Protein 2C0S (pdb70)

CATH classification: 4.10.280.10

Nearest PDB structures (foldseek):
  2c0s-assembly1_A  TM=7.688E-01  e=1.948E-07  Bacillus anthracis str. Ames
  5nfd-assembly2_B  TM=9.100E-01  e=1.521E+00  Homo sapiens
  6dlm-assembly1_B  TM=8.364E-01  e=5.046E+00  synthetic construct
  6gfo-assembly1_F  TM=7.075E-01  e=2.323E+00  Thermosynechococcus vestitus BP-1
  2c0s-assembly1_A  TM=7.802E-01  e=3.061E-07  Bacillus anthracis str. Ames

Structure (mmCIF, N/CA/C/O backbone):
data_2C0S
#
_entry.id   2C0S
#
_cell.length_a   1.000
_cell.length_b   1.000
_cell.length_c   1.000
_cell.angle_alpha   90.00
_cell.angle_beta   90.00
_cell.angle_gamma   90.00
#
_symmetry.space_group_name_H-M   'P 1'
#
loop_
_atom_site.group_PDB
_atom_site.id
_atom_site.type_symbol
_atom_site.label_atom_id
_atom_site.label_alt_id
_atom_site.label_comp_id
_atom_site.label_asym_id
_atom_site.label_entity_id
_atom_site.label_seq_id
_atom_site.pdbx_PDB_ins_code
_atom_site.Cartn_x
_atom_site.Cartn_y
_atom_site.Cartn_z
_atom_site.occupancy
_atom_site.B_iso_or_equiv
_atom_site.auth_seq_id
_atom_site.auth_comp_id
_atom_site.auth_asym_id
_atom_site.auth_atom_id
_atom_site.pdbx_PDB_model_num
ATOM 1 N N . MET A 1 1 ? 9.917 -5.433 3.492 1.00 0.00 1 MET A N 1
ATOM 2 C CA . MET A 1 1 ? 11.334 -5.529 3.105 1.00 0.00 1 MET A CA 1
ATOM 3 C C . MET A 1 1 ? 11.496 -5.854 1.630 1.00 0.00 1 MET A C 1
ATOM 4 O O . MET A 1 1 ? 12.591 -5.751 1.088 1.00 0.00 1 MET A O 1
ATOM 20 N N . ASN A 1 2 ? 10.425 -6.254 0.979 1.00 0.00 2 ASN A N 1
ATOM 21 C CA . ASN A 1 2 ? 10.492 -6.582 -0.419 1.00 0.00 2 ASN A CA 1
ATOM 22 C C . ASN A 1 2 ? 9.427 -5.816 -1.184 1.00 0.00 2 ASN A C 1
ATOM 23 O O . ASN A 1 2 ? 8.252 -5.811 -0.791 1.00 0.00 2 ASN A O 1
ATOM 34 N N . VAL A 1 3 ? 9.826 -5.193 -2.278 1.00 0.00 3 VAL A N 1
ATOM 35 C CA . VAL A 1 3 ? 8.934 -4.341 -3.052 1.00 0.00 3 VAL A CA 1
ATOM 36 C C . VAL A 1 3 ? 7.826 -5.102 -3.797 1.00 0.00 3 VAL A C 1
ATOM 37 O O . VAL A 1 3 ? 6.720 -4.581 -3.942 1.00 0.00 3 VAL A O 1
ATOM 50 N N . THR A 1 4 ? 8.077 -6.339 -4.231 1.00 0.00 4 THR A N 1
ATOM 51 C CA . THR A 1 4 ? 7.040 -7.038 -4.971 1.00 0.00 4 THR A CA 1
ATOM 52 C C . THR A 1 4 ? 5.986 -7.563 -3.992 1.00 0.00 4 THR A C 1
ATOM 53 O O . THR A 1 4 ? 4.810 -7.700 -4.344 1.00 0.00 4 THR A O 1
ATOM 64 N N . LYS A 1 5 ? 6.411 -7.818 -2.750 1.00 0.00 5 LYS A N 1
ATOM 65 C CA . LYS A 1 5 ? 5.491 -8.198 -1.693 1.00 0.00 5 LYS A CA 1
ATOM 66 C C . LYS A 1 5 ? 4.634 -6.994 -1.346 1.00 0.00 5 LYS A C 1
ATOM 67 O O . LYS A 1 5 ? 3.430 -7.111 -1.164 1.00 0.00 5 LYS A O 1
ATOM 86 N N . LEU A 1 6 ? 5.275 -5.829 -1.299 1.00 0.00 6 LEU A N 1
ATOM 87 C CA . LEU A 1 6 ? 4.590 -4.571 -1.039 1.00 0.00 6 LEU A CA 1
ATOM 88 C C . LEU A 1 6 ? 3.528 -4.349 -2.111 1.00 0.00 6 LEU A C 1
ATOM 89 O O . LEU A 1 6 ? 2.363 -4.132 -1.800 1.00 0.00 6 LEU A O 1
ATOM 105 N N . ASN A 1 7 ? 3.946 -4.480 -3.373 1.00 0.00 7 ASN A N 1
ATOM 106 C CA . ASN A 1 7 ? 3.055 -4.341 -4.539 1.00 0.00 7 ASN A CA 1
ATOM 107 C C . ASN A 1 7 ? 1.856 -5.291 -4.428 1.00 0.00 7 ASN A C 1
ATOM 108 O O . ASN A 1 7 ? 0.711 -4.917 -4.730 1.00 0.00 7 ASN A O 1
ATOM 119 N N . ASP A 1 8 ? 2.131 -6.499 -3.952 1.00 0.00 8 ASP A N 1
ATOM 120 C CA . ASP A 1 8 ? 1.122 -7.542 -3.773 1.00 0.00 8 ASP A CA 1
ATOM 121 C C . ASP A 1 8 ? 0.103 -7.156 -2.718 1.00 0.00 8 ASP A C 1
ATOM 122 O O . ASP A 1 8 ? -1.098 -7.279 -2.930 1.00 0.00 8 ASP A O 1
ATOM 131 N N . ARG A 1 9 ? 0.584 -6.683 -1.588 1.00 0.00 9 ARG A N 1
ATOM 132 C CA . ARG A 1 9 ? -0.280 -6.241 -0.512 1.00 0.00 9 ARG A CA 1
ATOM 133 C C . ARG A 1 9 ? -1.131 -5.045 -0.929 1.00 0.00 9 ARG A C 1
ATOM 134 O O . ARG A 1 9 ? -2.234 -4.850 -0.418 1.00 0.00 9 ARG A O 1
ATOM 155 N N . ILE A 1 10 ? -0.623 -4.254 -1.854 1.00 0.00 10 ILE A N 1
ATOM 156 C CA . ILE A 1 10 ? -1.386 -3.154 -2.419 1.00 0.00 10 ILE A CA 1
ATOM 157 C C . ILE A 1 10 ? -2.482 -3.731 -3.308 1.00 0.00 10 ILE A C 1
ATOM 158 O O . ILE A 1 10 ? -3.641 -3.346 -3.211 1.00 0.00 10 ILE A O 1
ATOM 174 N N . GLU A 1 11 ? -2.092 -4.692 -4.127 1.00 0.00 11 GLU A N 1
ATOM 175 C CA . GLU A 1 11 ? -2.970 -5.366 -5.078 1.00 0.00 11 GLU A CA 1
ATOM 176 C C . GLU A 1 11 ? -4.148 -6.014 -4.357 1.00 0.00 11 GLU A C 1
ATOM 177 O O . GLU A 1 11 ? -5.310 -5.843 -4.746 1.00 0.00 11 GLU A O 1
ATOM 189 N N . ALA A 1 12 ? -3.840 -6.715 -3.290 1.00 0.00 12 ALA A N 1
ATOM 190 C CA . ALA A 1 12 ? -4.838 -7.371 -2.478 1.00 0.00 12 ALA A CA 1
ATOM 191 C C . ALA A 1 12 ? -5.749 -6.358 -1.798 1.00 0.00 12 ALA A C 1
ATOM 192 O O . ALA A 1 12 ? -6.949 -6.589 -1.645 1.00 0.00 12 ALA A O 1
ATOM 199 N N . LYS A 1 13 ? -5.193 -5.209 -1.447 1.00 0.00 13 LYS A N 1
ATOM 200 C CA . LYS A 1 13 ? -5.951 -4.205 -0.734 1.00 0.00 13 LYS A CA 1
ATOM 201 C C . LYS A 1 13 ? -6.887 -3.499 -1.704 1.00 0.00 13 LYS A C 1
ATOM 202 O O . LYS A 1 13 ? -8.008 -3.170 -1.349 1.00 0.00 13 LYS A O 1
ATOM 221 N N . LYS A 1 14 ? -6.413 -3.285 -2.937 1.00 0.00 14 LYS A N 1
ATOM 222 C CA . LYS A 1 14 ? -7.253 -2.795 -4.032 1.00 0.00 14 LYS A CA 1
ATOM 223 C C . LYS A 1 14 ? -8.492 -3.680 -4.181 1.00 0.00 14 LYS A C 1
ATOM 224 O O . LYS A 1 14 ? -9.618 -3.196 -4.158 1.00 0.00 14 LYS A O 1
ATOM 243 N N . LYS A 1 15 ? -8.263 -4.985 -4.298 1.00 0.00 15 LYS A N 1
ATOM 244 C CA . LYS A 1 15 ? -9.341 -5.966 -4.475 1.00 0.00 15 LYS A CA 1
ATOM 245 C C . LYS A 1 15 ? -10.292 -5.988 -3.283 1.00 0.00 15 LYS A C 1
ATOM 246 O O . LYS A 1 15 ? -11.521 -6.096 -3.450 1.00 0.00 15 LYS A O 1
ATOM 265 N N . GLU A 1 16 ? -9.730 -5.893 -2.097 1.00 0.00 16 GLU A N 1
ATOM 266 C CA . GLU A 1 16 ? -10.507 -5.859 -0.874 1.00 0.00 16 GLU A CA 1
ATOM 267 C C . GLU A 1 16 ? -11.380 -4.607 -0.854 1.00 0.00 16 GLU A C 1
ATOM 268 O O . GLU A 1 16 ? -12.575 -4.673 -0.553 1.00 0.00 16 GLU A O 1
ATOM 280 N N . LEU A 1 17 ? -10.782 -3.490 -1.240 1.00 0.00 17 LEU A N 1
ATOM 281 C CA . LEU A 1 17 ? -11.451 -2.204 -1.288 1.00 0.00 17 LEU A CA 1
ATOM 282 C C . LEU A 1 17 ? -12.637 -2.284 -2.264 1.00 0.00 17 LEU A C 1
ATOM 283 O O . LEU A 1 17 ? -13.739 -1.873 -1.928 1.00 0.00 17 LEU A O 1
ATOM 299 N N . ILE A 1 18 ? -12.403 -2.868 -3.448 1.00 0.00 18 ILE A N 1
ATOM 300 C CA . ILE A 1 18 ? -13.453 -3.034 -4.481 1.00 0.00 18 ILE A CA 1
ATOM 301 C C . ILE A 1 18 ? -14.650 -3.800 -3.909 1.00 0.00 18 ILE A C 1
ATOM 302 O O . ILE A 1 18 ? -15.804 -3.413 -4.094 1.00 0.00 18 ILE A O 1
ATOM 318 N N . TYR A 1 19 ? -14.351 -4.859 -3.183 1.00 0.00 19 TYR A N 1
ATOM 319 C CA . TYR A 1 19 ? -15.361 -5.702 -2.566 1.00 0.00 19 TYR A CA 1
ATOM 320 C C . TYR A 1 19 ? -16.190 -4.893 -1.555 1.00 0.00 19 TYR A C 1
ATOM 321 O O . TYR A 1 19 ? -17.421 -5.023 -1.477 1.00 0.00 19 TYR A O 1
ATOM 339 N N . LEU A 1 20 ? -15.517 -4.039 -0.824 1.00 0.00 20 LEU A N 1
ATOM 340 C CA . LEU A 1 20 ? -16.150 -3.216 0.185 1.00 0.00 20 LEU A CA 1
ATOM 341 C C . LEU A 1 20 ? -17.005 -2.115 -0.443 1.00 0.00 20 LEU A C 1
ATOM 342 O O . LEU A 1 20 ? -18.028 -1.724 0.120 1.00 0.00 20 LEU A O 1
ATOM 358 N N . VAL A 1 21 ? -16.602 -1.636 -1.614 1.00 0.00 21 VAL A N 1
ATOM 359 C CA . VAL A 1 21 ? -17.381 -0.631 -2.352 1.00 0.00 21 VAL A CA 1
ATOM 360 C C . VAL A 1 21 ? -18.736 -1.224 -2.743 1.00 0.00 21 VAL A C 1
ATOM 361 O O . VAL A 1 21 ? -19.764 -0.547 -2.705 1.00 0.00 21 VAL A O 1
ATOM 374 N N . GLU A 1 22 ? -18.729 -2.493 -3.063 1.00 0.00 22 GLU A N 1
ATOM 375 C CA . GLU A 1 22 ? -19.934 -3.191 -3.453 1.00 0.00 22 GLU A CA 1
ATOM 376 C C . GLU A 1 22 ? -20.902 -3.331 -2.272 1.00 0.00 22 GLU A C 1
ATOM 377 O O . GLU A 1 22 ? -22.108 -3.118 -2.420 1.00 0.00 22 GLU A O 1
ATOM 389 N N . LYS A 1 23 ? -20.384 -3.682 -1.110 1.00 0.00 23 LYS A N 1
ATOM 390 C CA . LYS A 1 23 ? -21.233 -3.849 0.072 1.00 0.00 23 LYS A CA 1
ATOM 391 C C . LYS A 1 23 ? -21.566 -2.559 0.824 1.00 0.00 23 LYS A C 1
ATOM 392 O O . LYS A 1 23 ? -22.687 -2.400 1.316 1.00 0.00 23 LYS A O 1
ATOM 411 N N . TYR A 1 24 ? -20.621 -1.660 0.934 1.00 0.00 24 TYR A N 1
ATOM 412 C CA . TYR A 1 24 ? -20.815 -0.455 1.746 1.00 0.00 24 TYR A CA 1
ATOM 413 C C . TYR A 1 24 ? -20.995 0.793 0.915 1.00 0.00 24 TYR A C 1
ATOM 414 O O . TYR A 1 24 ? -21.797 1.667 1.253 1.00 0.00 24 TYR A O 1
ATOM 432 N N . GLY A 1 25 ? -20.258 0.876 -0.152 1.00 0.00 25 GLY A N 1
ATOM 433 C CA . GLY A 1 25 ? -20.279 2.056 -0.969 1.00 0.00 25 GLY A CA 1
ATOM 434 C C . GLY A 1 25 ? -19.006 2.835 -0.769 1.00 0.00 25 GLY A C 1
ATOM 435 O O . GLY A 1 25 ? -18.388 2.745 0.286 1.00 0.00 25 GLY A O 1
ATOM 439 N N . PHE A 1 26 ? -18.618 3.610 -1.748 1.00 0.00 26 PHE A N 1
ATOM 440 C CA . PHE A 1 26 ? -17.348 4.334 -1.697 1.00 0.00 26 PHE A CA 1
ATOM 441 C C . PHE A 1 26 ? -17.436 5.553 -0.764 1.00 0.00 26 PHE A C 1
ATOM 442 O O . PHE A 1 26 ? -16.424 6.091 -0.318 1.00 0.00 26 PHE A O 1
ATOM 459 N N . THR A 1 27 ? -18.647 5.952 -0.446 1.00 0.00 27 THR A N 1
ATOM 460 C CA . THR A 1 27 ? -18.873 7.090 0.419 1.00 0.00 27 THR A CA 1
ATOM 461 C C . THR A 1 27 ? -18.850 6.642 1.906 1.00 0.00 27 THR A C 1
ATOM 462 O O . THR A 1 27 ? -18.986 7.454 2.835 1.00 0.00 27 THR A O 1
ATOM 473 N N . HIS A 1 28 ? -18.672 5.352 2.122 1.00 0.00 28 HIS A N 1
ATOM 474 C CA . HIS A 1 28 ? -18.632 4.811 3.455 1.00 0.00 28 HIS A CA 1
ATOM 475 C C . HIS A 1 28 ? -17.261 5.071 4.096 1.00 0.00 28 HIS A C 1
ATOM 476 O O . HIS A 1 28 ? -16.226 4.873 3.463 1.00 0.00 28 HIS A O 1
ATOM 490 N N . HIS A 1 29 ? -17.295 5.486 5.361 1.00 0.00 29 HIS A N 1
ATOM 491 C CA . HIS A 1 29 ? -16.110 5.896 6.151 1.00 0.00 29 HIS A CA 1
ATOM 492 C C . HIS A 1 29 ? -14.967 4.886 6.079 1.00 0.00 29 HIS A C 1
ATOM 493 O O . HIS A 1 29 ? -13.810 5.259 5.870 1.00 0.00 29 HIS A O 1
ATOM 507 N N . LYS A 1 30 ? -15.285 3.609 6.250 1.00 0.00 30 LYS A N 1
ATOM 508 C CA . LYS A 1 30 ? -14.262 2.567 6.220 1.00 0.00 30 LYS A CA 1
ATOM 509 C C . LYS A 1 30 ? -13.632 2.461 4.841 1.00 0.00 30 LYS A C 1
ATOM 510 O O . LYS A 1 30 ? -12.428 2.354 4.720 1.00 0.00 30 LYS A O 1
ATOM 529 N N . VAL A 1 31 ? -14.442 2.570 3.814 1.00 0.00 31 VAL A N 1
ATOM 530 C CA . VAL A 1 31 ? -13.957 2.471 2.450 1.00 0.00 31 VAL A CA 1
ATOM 531 C C . VAL A 1 31 ? -13.055 3.672 2.132 1.00 0.00 31 VAL A C 1
ATOM 532 O O . VAL A 1 31 ? -12.009 3.528 1.487 1.00 0.00 31 VAL A O 1
ATOM 545 N N . ILE A 1 32 ? -13.436 4.838 2.634 1.00 0.00 32 ILE A N 1
ATOM 546 C CA . ILE A 1 32 ? -12.633 6.047 2.485 1.00 0.00 32 ILE A CA 1
ATOM 547 C C . ILE A 1 32 ? -11.275 5.869 3.193 1.00 0.00 32 ILE A C 1
ATOM 548 O O . ILE A 1 32 ? -10.214 6.077 2.592 1.00 0.00 32 ILE A O 1
ATOM 564 N N . SER A 1 33 ? -11.317 5.422 4.438 1.00 0.00 33 SER A N 1
ATOM 565 C CA . SER A 1 33 ? -10.110 5.221 5.225 1.00 0.00 33 SER A CA 1
ATOM 566 C C . SER A 1 33 ? -9.201 4.115 4.646 1.00 0.00 33 SER A C 1
ATOM 567 O O . SER A 1 33 ? -7.966 4.240 4.665 1.00 0.00 33 SER A O 1
ATOM 575 N N . PHE A 1 34 ? -9.794 3.051 4.103 1.00 0.00 34 PHE A N 1
ATOM 576 C CA . PHE A 1 34 ? -8.996 2.017 3.455 1.00 0.00 34 PHE A CA 1
ATOM 577 C C . PHE A 1 34 ? -8.390 2.545 2.167 1.00 0.00 34 PHE A C 1
ATOM 578 O O . PHE A 1 34 ? -7.289 2.168 1.805 1.00 0.00 34 PHE A O 1
ATOM 595 N N . SER A 1 35 ? -9.097 3.442 1.491 1.00 0.00 35 SER A N 1
ATOM 596 C CA . SER A 1 35 ? -8.571 4.067 0.293 1.00 0.00 35 SER A CA 1
ATOM 597 C C . SER A 1 35 ? -7.346 4.924 0.633 1.00 0.00 35 SER A C 1
ATOM 598 O O . SER A 1 35 ? -6.376 4.950 -0.122 1.00 0.00 35 SER A O 1
ATOM 606 N N . GLN A 1 36 ? -7.379 5.585 1.792 1.00 0.00 36 GLN A N 1
ATOM 607 C CA . GLN A 1 36 ? -6.240 6.384 2.255 1.00 0.00 36 GLN A CA 1
ATOM 608 C C . GLN A 1 36 ? -5.064 5.463 2.565 1.00 0.00 36 GLN A C 1
ATOM 609 O O . GLN A 1 36 ? -3.906 5.788 2.307 1.00 0.00 36 GLN A O 1
ATOM 623 N N . GLU A 1 37 ? -5.384 4.308 3.111 1.00 0.00 37 GLU A N 1
ATOM 624 C CA . GLU A 1 37 ? -4.401 3.296 3.461 1.00 0.00 37 GLU A CA 1
ATOM 625 C C . GLU A 1 37 ? -3.788 2.696 2.191 1.00 0.00 37 GLU A C 1
ATOM 626 O O . GLU A 1 37 ? -2.581 2.494 2.103 1.00 0.00 37 GLU A O 1
ATOM 638 N N . LEU A 1 38 ? -4.633 2.444 1.212 1.00 0.00 38 LEU A N 1
ATOM 639 C CA . LEU A 1 38 ? -4.218 1.918 -0.080 1.00 0.00 38 LEU A CA 1
ATOM 640 C C . LEU A 1 38 ? -3.301 2.938 -0.764 1.00 0.00 38 LEU A C 1
ATOM 641 O O . LEU A 1 38 ? -2.255 2.587 -1.320 1.00 0.00 38 LEU A O 1
ATOM 657 N N . ASP A 1 39 ? -3.688 4.202 -0.648 1.00 0.00 39 ASP A N 1
ATOM 658 C CA . ASP A 1 39 ? -2.912 5.340 -1.149 1.00 0.00 39 ASP A CA 1
ATOM 659 C C . ASP A 1 39 ? -1.553 5.400 -0.472 1.00 0.00 39 ASP A C 1
ATOM 660 O O . ASP A 1 39 ? -0.554 5.648 -1.117 1.00 0.00 39 ASP A O 1
ATOM 669 N N . ARG A 1 40 ? -1.533 5.128 0.826 1.00 0.00 40 ARG A N 1
ATOM 670 C CA . ARG A 1 40 ? -0.307 5.124 1.625 1.00 0.00 40 ARG A CA 1
ATOM 671 C C . ARG A 1 40 ? 0.710 4.107 1.084 1.00 0.00 40 ARG A C 1
ATOM 672 O O . ARG A 1 40 ? 1.889 4.425 0.917 1.00 0.00 40 ARG A O 1
ATOM 693 N N . LEU A 1 41 ? 0.257 2.899 0.793 1.00 0.00 41 LEU A N 1
ATOM 694 C CA . LEU A 1 41 ? 1.160 1.889 0.255 1.00 0.00 41 LEU A CA 1
ATOM 695 C C . LEU A 1 41 ? 1.550 2.194 -1.180 1.00 0.00 41 LEU A C 1
ATOM 696 O O . LEU A 1 41 ? 2.673 1.918 -1.593 1.00 0.00 41 LEU A O 1
ATOM 712 N N . LEU A 1 42 ? 0.630 2.771 -1.930 1.00 0.00 42 LEU A N 1
ATOM 713 C CA . LEU A 1 42 ? 0.897 3.172 -3.307 1.00 0.00 42 LEU A CA 1
ATOM 714 C C . LEU A 1 42 ? 1.967 4.276 -3.284 1.00 0.00 42 LEU A C 1
ATOM 715 O O . LEU A 1 42 ? 2.893 4.299 -4.110 1.00 0.00 42 LEU A O 1
ATOM 731 N N . ASN A 1 43 ? 1.832 5.161 -2.312 1.00 0.00 43 ASN A N 1
ATOM 732 C CA . ASN A 1 43 ? 2.764 6.239 -2.062 1.00 0.00 43 ASN A CA 1
ATOM 733 C C . ASN A 1 43 ? 4.140 5.696 -1.750 1.00 0.00 43 ASN A C 1
ATOM 734 O O . ASN A 1 43 ? 5.133 6.255 -2.193 1.00 0.00 43 ASN A O 1
ATOM 745 N N . LEU A 1 44 ? 4.183 4.591 -0.996 1.00 0.00 44 LEU A N 1
ATOM 746 C CA . LEU A 1 44 ? 5.434 3.920 -0.631 1.00 0.00 44 LEU A CA 1
ATOM 747 C C . LEU A 1 44 ? 6.243 3.548 -1.854 1.00 0.00 44 LEU A C 1
ATOM 748 O O . LEU A 1 44 ? 7.457 3.722 -1.864 1.00 0.00 44 LEU A O 1
ATOM 764 N N . LEU A 1 45 ? 5.566 3.071 -2.893 1.00 0.00 45 LEU A N 1
ATOM 765 C CA . LEU A 1 45 ? 6.234 2.720 -4.141 1.00 0.00 45 LEU A CA 1
ATOM 766 C C . LEU A 1 45 ? 6.981 3.929 -4.680 1.00 0.00 45 LEU A C 1
ATOM 767 O O . LEU A 1 45 ? 8.165 3.857 -4.974 1.00 0.00 45 LEU A O 1
ATOM 783 N N . ILE A 1 46 ? 6.291 5.048 -4.722 1.00 0.00 46 ILE A N 1
ATOM 784 C CA . ILE A 1 46 ? 6.850 6.282 -5.238 1.00 0.00 46 ILE A CA 1
ATOM 785 C C . ILE A 1 46 ? 7.930 6.820 -4.294 1.00 0.00 46 ILE A C 1
ATOM 786 O O . ILE A 1 46 ? 9.003 7.223 -4.733 1.00 0.00 46 ILE A O 1
ATOM 802 N N . GLU A 1 47 ? 7.647 6.780 -3.009 1.00 0.00 47 GLU A N 1
ATOM 803 C CA . GLU A 1 47 ? 8.531 7.310 -1.993 1.00 0.00 47 GLU A CA 1
ATOM 804 C C . GLU A 1 47 ? 9.866 6.587 -1.962 1.00 0.00 47 GLU A C 1
ATOM 805 O O . GLU A 1 47 ? 10.913 7.216 -2.030 1.00 0.00 47 GLU A O 1
ATOM 817 N N . LEU A 1 48 ? 9.847 5.285 -1.907 1.00 0.00 48 LEU A N 1
ATOM 818 C CA . LEU A 1 48 ? 11.091 4.566 -1.857 1.00 0.00 48 LEU A CA 1
ATOM 819 C C . LEU A 1 48 ? 11.843 4.626 -3.179 1.00 0.00 48 LEU A C 1
ATOM 820 O O . LEU A 1 48 ? 13.068 4.729 -3.182 1.00 0.00 48 LEU A O 1
ATOM 836 N N . LYS A 1 49 ? 11.118 4.631 -4.292 1.00 0.00 49 LYS A N 1
ATOM 837 C CA . LYS A 1 49 ? 11.740 4.736 -5.616 1.00 0.00 49 LYS A CA 1
ATOM 838 C C . LYS A 1 49 ? 12.323 6.127 -5.871 1.00 0.00 49 LYS A C 1
ATOM 839 O O . LYS A 1 49 ? 13.303 6.270 -6.606 1.00 0.00 49 LYS A O 1
ATOM 858 N N . THR A 1 50 ? 11.736 7.147 -5.267 1.00 0.00 50 THR A N 1
ATOM 859 C CA . THR A 1 50 ? 12.209 8.498 -5.467 1.00 0.00 50 THR A CA 1
ATOM 860 C C . THR A 1 50 ? 13.502 8.736 -4.651 1.00 0.00 50 THR A C 1
ATOM 861 O O . THR A 1 50 ? 14.286 9.650 -4.954 1.00 0.00 50 THR A O 1
ATOM 872 N N . LYS A 1 51 ? 13.717 7.920 -3.622 1.00 0.00 51 LYS A N 1
ATOM 873 C CA . LYS A 1 51 ? 14.901 7.991 -2.844 1.00 0.00 51 LYS A CA 1
ATOM 874 C C . LYS A 1 51 ? 15.919 7.063 -3.481 1.00 0.00 51 LYS A C 1
ATOM 875 O O . LYS A 1 51 ? 16.928 7.522 -3.995 1.00 0.00 51 LYS A O 1
ATOM 894 N N . LYS A 1 52 ? 15.562 5.744 -3.527 1.00 0.00 52 LYS A N 1
ATOM 895 C CA . LYS A 1 52 ? 16.366 4.567 -4.040 1.00 0.00 52 LYS A CA 1
ATOM 896 C C . LYS A 1 52 ? 17.822 4.447 -3.498 1.00 0.00 52 LYS A C 1
ATOM 897 O O . LYS A 1 52 ? 18.384 3.368 -3.441 1.00 0.00 52 LYS A O 1
ATOM 916 N N . LYS A 1 53 ? 18.370 5.545 -3.066 1.00 0.00 53 LYS A N 1
ATOM 917 C CA . LYS A 1 53 ? 19.716 5.671 -2.523 1.00 0.00 53 LYS A CA 1
ATOM 918 C C . LYS A 1 53 ? 19.743 5.361 -1.027 1.00 0.00 53 LYS A C 1
ATOM 919 O O . LYS A 1 53 ? 20.723 5.629 -0.327 1.00 0.00 53 LYS A O 1
ATOM 938 N N . ARG A 1 54 ? 18.692 4.805 -0.549 1.00 0.00 54 ARG A N 1
ATOM 939 C CA . ARG A 1 54 ? 18.568 4.504 0.836 1.00 0.00 54 ARG A CA 1
ATOM 940 C C . ARG A 1 54 ? 18.319 3.055 1.025 1.00 0.00 54 ARG A C 1
ATOM 941 O O . ARG A 1 54 ? 17.607 2.449 0.224 1.00 0.00 54 ARG A O 1
ATOM 962 N N . TYR A 1 55 ? 18.890 2.492 2.096 1.00 0.00 55 TYR A N 1
ATOM 963 C CA . TYR A 1 55 ? 18.645 1.093 2.485 1.00 0.00 55 TYR A CA 1
ATOM 964 C C . TYR A 1 55 ? 17.151 0.871 2.615 1.00 0.00 55 TYR A C 1
ATOM 965 O O . TYR A 1 55 ? 16.658 -0.223 2.412 1.00 0.00 55 TYR A O 1
ATOM 983 N N . SER A 1 56 ? 16.455 1.955 2.955 1.00 0.00 56 SER A N 1
ATOM 984 C CA . SER A 1 56 ? 15.020 2.041 3.108 1.00 0.00 56 SER A CA 1
ATOM 985 C C . SER A 1 56 ? 14.268 1.481 1.876 1.00 0.00 56 SER A C 1
ATOM 986 O O . SER A 1 56 ? 13.135 1.049 1.991 1.00 0.00 56 SER A O 1
ATOM 994 N N . LEU A 1 57 ? 14.925 1.482 0.706 1.00 0.00 57 LEU A N 1
ATOM 995 C CA . LEU A 1 57 ? 14.345 0.932 -0.521 1.00 0.00 57 LEU A CA 1
ATOM 996 C C . LEU A 1 57 ? 14.076 -0.573 -0.317 1.00 0.00 57 LEU A C 1
ATOM 997 O O . LEU A 1 57 ? 13.157 -1.154 -0.899 1.00 0.00 57 LEU A O 1
ATOM 1013 N N . LEU A 1 58 ? 14.871 -1.170 0.544 1.00 0.00 58 LEU A N 1
ATOM 1014 C CA . LEU A 1 58 ? 14.701 -2.540 0.946 1.00 0.00 58 LEU A CA 1
ATOM 1015 C C . LEU A 1 58 ? 14.001 -2.537 2.308 1.00 0.00 58 LEU A C 1
ATOM 1016 O O . LEU A 1 58 ? 12.886 -3.031 2.462 1.00 0.00 58 LEU A O 1
ATOM 1032 N N . GLU A 1 59 ? 14.631 -1.895 3.279 1.00 0.00 59 GLU A N 1
ATOM 1033 C CA . GLU A 1 59 ? 14.112 -1.845 4.631 1.00 0.00 59 GLU A CA 1
ATOM 1034 C C . GLU A 1 59 ? 13.093 -0.714 4.852 1.00 0.00 59 GLU A C 1
ATOM 1035 O O . GLU A 1 59 ? 13.321 0.250 5.613 1.00 0.00 59 GLU A O 1
ATOM 1047 N N . HIS A 1 60 ? 12.005 -0.817 4.121 1.00 0.00 60 HIS A N 1
ATOM 1048 C CA . HIS A 1 60 ? 10.859 0.094 4.225 1.00 0.00 60 HIS A CA 1
ATOM 1049 C C . HIS A 1 60 ? 9.902 -0.403 5.300 1.00 0.00 60 HIS A C 1
ATOM 1050 O O . HIS A 1 60 ? 9.174 0.366 5.918 1.00 0.00 60 HIS A O 1
ATOM 1064 N N . HIS A 1 61 ? 9.949 -1.695 5.499 1.00 0.00 61 HIS A N 1
ATOM 1065 C CA . HIS A 1 61 ? 9.229 -2.432 6.516 1.00 0.00 61 HIS A CA 1
ATOM 1066 C C . HIS A 1 61 ? 10.181 -3.521 6.855 1.00 0.00 61 HIS A C 1
ATOM 1067 O O . HIS A 1 61 ? 10.642 -4.195 5.914 1.00 0.00 61 HIS A O 1
ATOM 1081 N N . HIS A 1 62 ? 10.518 -3.677 8.136 1.00 0.00 62 HIS A N 1
ATOM 1082 C CA . HIS A 1 62 ? 11.565 -4.617 8.586 1.00 0.00 62 HIS A CA 1
ATOM 1083 C C . HIS A 1 62 ? 12.942 -4.024 8.275 1.00 0.00 62 HIS A C 1
ATOM 1084 O O . HIS A 1 62 ? 13.194 -3.569 7.170 1.00 0.00 62 HIS A O 1
ATOM 1098 N N . HIS A 1 63 ? 13.802 -4.014 9.247 1.00 0.00 63 HIS A N 1
ATOM 1099 C CA . HIS A 1 63 ? 15.116 -3.427 9.096 1.00 0.00 63 HIS A CA 1
ATOM 1100 C C . HIS A 1 63 ? 16.186 -4.492 9.140 1.00 0.00 63 HIS A C 1
ATOM 1101 O O . HIS A 1 63 ? 15.965 -5.587 9.671 1.00 0.00 63 HIS A O 1
ATOM 1115 N N . HIS A 1 64 ? 17.318 -4.179 8.598 1.00 0.00 64 HIS A N 1
ATOM 1116 C CA . HIS A 1 64 ? 18.439 -5.044 8.621 1.00 0.00 64 HIS A CA 1
ATOM 1117 C C . HIS A 1 64 ? 19.339 -4.571 9.739 1.00 0.00 64 HIS A C 1
ATOM 1118 O O . HIS A 1 64 ? 19.348 -5.190 10.819 1.00 0.00 64 HIS A O 1
ATOM 1133 N N . MET A 1 1 ? 12.599 -6.593 -1.354 1.00 0.00 1 MET A N 2
ATOM 1134 C CA . MET A 1 1 ? 13.144 -7.195 -2.558 1.00 0.00 1 MET A CA 2
ATOM 1135 C C . MET A 1 1 ? 12.800 -6.352 -3.786 1.00 0.00 1 MET A C 2
ATOM 1136 O O . MET A 1 1 ? 13.693 -5.848 -4.460 1.00 0.00 1 MET A O 2
ATOM 1152 N N . ASN A 1 2 ? 11.518 -6.158 -4.061 1.00 0.00 2 ASN A N 2
ATOM 1153 C CA . ASN A 1 2 ? 11.116 -5.424 -5.249 1.00 0.00 2 ASN A CA 2
ATOM 1154 C C . ASN A 1 2 ? 9.849 -4.626 -5.020 1.00 0.00 2 ASN A C 2
ATOM 1155 O O . ASN A 1 2 ? 9.161 -4.808 -4.016 1.00 0.00 2 ASN A O 2
ATOM 1166 N N . VAL A 1 3 ? 9.550 -3.736 -5.949 1.00 0.00 3 VAL A N 2
ATOM 1167 C CA . VAL A 1 3 ? 8.328 -2.951 -5.892 1.00 0.00 3 VAL A CA 2
ATOM 1168 C C . VAL A 1 3 ? 7.134 -3.819 -6.245 1.00 0.00 3 VAL A C 2
ATOM 1169 O O . VAL A 1 3 ? 6.041 -3.599 -5.761 1.00 0.00 3 VAL A O 2
ATOM 1182 N N . THR A 1 4 ? 7.383 -4.821 -7.061 1.00 0.00 4 THR A N 2
ATOM 1183 C CA . THR A 1 4 ? 6.377 -5.696 -7.582 1.00 0.00 4 THR A CA 2
ATOM 1184 C C . THR A 1 4 ? 5.589 -6.421 -6.472 1.00 0.00 4 THR A C 2
ATOM 1185 O O . THR A 1 4 ? 4.363 -6.310 -6.383 1.00 0.00 4 THR A O 2
ATOM 1196 N N . LYS A 1 5 ? 6.301 -7.090 -5.611 1.00 0.00 5 LYS A N 2
ATOM 1197 C CA . LYS A 1 5 ? 5.712 -7.846 -4.539 1.00 0.00 5 LYS A CA 2
ATOM 1198 C C . LYS A 1 5 ? 5.106 -6.931 -3.480 1.00 0.00 5 LYS A C 2
ATOM 1199 O O . LYS A 1 5 ? 4.143 -7.304 -2.779 1.00 0.00 5 LYS A O 2
ATOM 1218 N N . LEU A 1 6 ? 5.666 -5.744 -3.364 1.00 0.00 6 LEU A N 2
ATOM 1219 C CA . LEU A 1 6 ? 5.153 -4.737 -2.464 1.00 0.00 6 LEU A CA 2
ATOM 1220 C C . LEU A 1 6 ? 3.813 -4.239 -2.999 1.00 0.00 6 LEU A C 2
ATOM 1221 O O . LEU A 1 6 ? 2.825 -4.169 -2.269 1.00 0.00 6 LEU A O 2
ATOM 1237 N N . ASN A 1 7 ? 3.788 -3.949 -4.296 1.00 0.00 7 ASN A N 2
ATOM 1238 C CA . ASN A 1 7 ? 2.584 -3.495 -4.999 1.00 0.00 7 ASN A CA 2
ATOM 1239 C C . ASN A 1 7 ? 1.501 -4.555 -4.899 1.00 0.00 7 ASN A C 2
ATOM 1240 O O . ASN A 1 7 ? 0.322 -4.251 -4.793 1.00 0.00 7 ASN A O 2
ATOM 1251 N N . ASP A 1 8 ? 1.928 -5.804 -4.912 1.00 0.00 8 ASP A N 2
ATOM 1252 C CA . ASP A 1 8 ? 1.034 -6.949 -4.752 1.00 0.00 8 ASP A CA 2
ATOM 1253 C C . ASP A 1 8 ? 0.301 -6.903 -3.399 1.00 0.00 8 ASP A C 2
ATOM 1254 O O . ASP A 1 8 ? -0.859 -7.328 -3.293 1.00 0.00 8 ASP A O 2
ATOM 1263 N N . ARG A 1 9 ? 0.965 -6.355 -2.365 1.00 0.00 9 ARG A N 2
ATOM 1264 C CA . ARG A 1 9 ? 0.294 -6.160 -1.070 1.00 0.00 9 ARG A CA 2
ATOM 1265 C C . ARG A 1 9 ? -0.820 -5.140 -1.238 1.00 0.00 9 ARG A C 2
ATOM 1266 O O . ARG A 1 9 ? -1.922 -5.313 -0.724 1.00 0.00 9 ARG A O 2
ATOM 1287 N N . ILE A 1 10 ? -0.513 -4.082 -1.986 1.00 0.00 10 ILE A N 2
ATOM 1288 C CA . ILE A 1 10 ? -1.477 -3.027 -2.298 1.00 0.00 10 ILE A CA 2
ATOM 1289 C C . ILE A 1 10 ? -2.687 -3.624 -2.997 1.00 0.00 10 ILE A C 2
ATOM 1290 O O . ILE A 1 10 ? -3.823 -3.402 -2.583 1.00 0.00 10 ILE A O 2
ATOM 1306 N N . GLU A 1 11 ? -2.435 -4.426 -4.013 1.00 0.00 11 GLU A N 2
ATOM 1307 C CA . GLU A 1 11 ? -3.487 -5.018 -4.817 1.00 0.00 11 GLU A CA 2
ATOM 1308 C C . GLU A 1 11 ? -4.364 -5.981 -4.036 1.00 0.00 11 GLU A C 2
ATOM 1309 O O . GLU A 1 11 ? -5.547 -6.109 -4.333 1.00 0.00 11 GLU A O 2
ATOM 1321 N N . ALA A 1 12 ? -3.810 -6.625 -3.026 1.00 0.00 12 ALA A N 2
ATOM 1322 C CA . ALA A 1 12 ? -4.599 -7.508 -2.169 1.00 0.00 12 ALA A CA 2
ATOM 1323 C C . ALA A 1 12 ? -5.615 -6.684 -1.375 1.00 0.00 12 ALA A C 2
ATOM 1324 O O . ALA A 1 12 ? -6.764 -7.102 -1.154 1.00 0.00 12 ALA A O 2
ATOM 1331 N N . LYS A 1 13 ? -5.207 -5.479 -1.017 1.00 0.00 13 LYS A N 2
ATOM 1332 C CA . LYS A 1 13 ? -6.053 -4.581 -0.271 1.00 0.00 13 LYS A CA 2
ATOM 1333 C C . LYS A 1 13 ? -7.075 -3.976 -1.222 1.00 0.00 13 LYS A C 2
ATOM 1334 O O . LYS A 1 13 ? -8.202 -3.688 -0.844 1.00 0.00 13 LYS A O 2
ATOM 1353 N N . LYS A 1 14 ? -6.665 -3.821 -2.476 1.00 0.00 14 LYS A N 2
ATOM 1354 C CA . LYS A 1 14 ? -7.536 -3.334 -3.544 1.00 0.00 14 LYS A CA 2
ATOM 1355 C C . LYS A 1 14 ? -8.680 -4.309 -3.761 1.00 0.00 14 LYS A C 2
ATOM 1356 O O . LYS A 1 14 ? -9.807 -3.907 -3.975 1.00 0.00 14 LYS A O 2
ATOM 1375 N N . LYS A 1 15 ? -8.375 -5.599 -3.673 1.00 0.00 15 LYS A N 2
ATOM 1376 C CA . LYS A 1 15 ? -9.384 -6.644 -3.838 1.00 0.00 15 LYS A CA 2
ATOM 1377 C C . LYS A 1 15 ? -10.400 -6.561 -2.705 1.00 0.00 15 LYS A C 2
ATOM 1378 O O . LYS A 1 15 ? -11.593 -6.813 -2.900 1.00 0.00 15 LYS A O 2
ATOM 1397 N N . GLU A 1 16 ? -9.925 -6.147 -1.541 1.00 0.00 16 GLU A N 2
ATOM 1398 C CA . GLU A 1 16 ? -10.762 -6.037 -0.369 1.00 0.00 16 GLU A CA 2
ATOM 1399 C C . GLU A 1 16 ? -11.643 -4.819 -0.551 1.00 0.00 16 GLU A C 2
ATOM 1400 O O . GLU A 1 16 ? -12.841 -4.852 -0.292 1.00 0.00 16 GLU A O 2
ATOM 1412 N N . LEU A 1 17 ? -11.026 -3.757 -1.044 1.00 0.00 17 LEU A N 2
ATOM 1413 C CA . LEU A 1 17 ? -11.699 -2.525 -1.374 1.00 0.00 17 LEU A CA 2
ATOM 1414 C C . LEU A 1 17 ? -12.819 -2.734 -2.353 1.00 0.00 17 LEU A C 2
ATOM 1415 O O . LEU A 1 17 ? -13.879 -2.172 -2.181 1.00 0.00 17 LEU A O 2
ATOM 1431 N N . ILE A 1 18 ? -12.578 -3.535 -3.378 1.00 0.00 18 ILE A N 2
ATOM 1432 C CA . ILE A 1 18 ? -13.605 -3.864 -4.365 1.00 0.00 18 ILE A CA 2
ATOM 1433 C C . ILE A 1 18 ? -14.832 -4.463 -3.668 1.00 0.00 18 ILE A C 2
ATOM 1434 O O . ILE A 1 18 ? -15.971 -4.033 -3.915 1.00 0.00 18 ILE A O 2
ATOM 1450 N N . TYR A 1 19 ? -14.581 -5.394 -2.751 1.00 0.00 19 TYR A N 2
ATOM 1451 C CA . TYR A 1 19 ? -15.637 -6.000 -1.958 1.00 0.0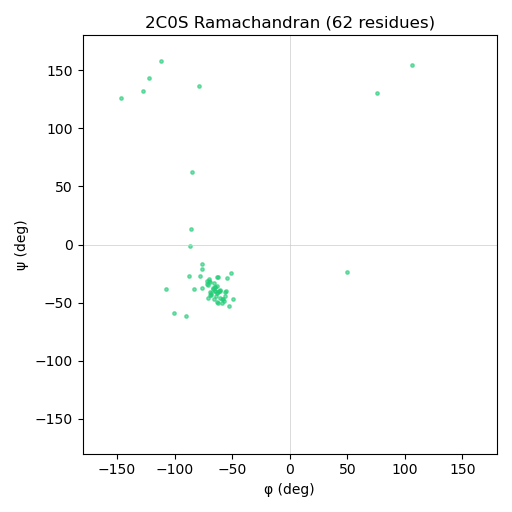0 19 TYR A CA 2
ATOM 1452 C C . TYR A 1 19 ? -16.337 -4.930 -1.112 1.00 0.00 19 TYR A C 2
ATOM 1453 O O . TYR A 1 19 ? -17.561 -4.881 -1.046 1.00 0.00 19 TYR A O 2
ATOM 1471 N N . LEU A 1 20 ? -15.551 -4.070 -0.489 1.00 0.00 20 LEU A N 2
ATOM 1472 C CA . LEU A 1 20 ? -16.070 -3.007 0.360 1.00 0.00 20 LEU A CA 2
ATOM 1473 C C . LEU A 1 20 ? -16.928 -2.020 -0.436 1.00 0.00 20 LEU A C 2
ATOM 1474 O O . LEU A 1 20 ? -18.001 -1.629 0.017 1.00 0.00 20 LEU A O 2
ATOM 1490 N N . VAL A 1 21 ? -16.463 -1.638 -1.615 1.00 0.00 21 VAL A N 2
ATOM 1491 C CA . VAL A 1 21 ? -17.224 -0.757 -2.502 1.00 0.00 21 VAL A CA 2
ATOM 1492 C C . VAL A 1 21 ? -18.560 -1.405 -2.879 1.00 0.00 21 VAL A C 2
ATOM 1493 O O . VAL A 1 21 ? -19.590 -0.746 -2.905 1.00 0.00 21 VAL A O 2
ATOM 1506 N N . GLU A 1 22 ? -18.540 -2.685 -3.153 1.00 0.00 22 GLU A N 2
ATOM 1507 C CA . GLU A 1 22 ? -19.763 -3.408 -3.465 1.00 0.00 22 GLU A CA 2
ATOM 1508 C C . GLU A 1 22 ? -20.693 -3.542 -2.249 1.00 0.00 22 GLU A C 2
ATOM 1509 O O . GLU A 1 22 ? -21.914 -3.352 -2.360 1.00 0.00 22 GLU A O 2
ATOM 1521 N N . LYS A 1 23 ? -20.120 -3.856 -1.106 1.00 0.00 23 LYS A N 2
ATOM 1522 C CA . LYS A 1 23 ? -20.853 -4.158 0.072 1.00 0.00 23 LYS A CA 2
ATOM 1523 C C . LYS A 1 23 ? -21.348 -2.905 0.820 1.00 0.00 23 LYS A C 2
ATOM 1524 O O . LYS A 1 23 ? -22.497 -2.849 1.245 1.00 0.00 23 LYS A O 2
ATOM 1543 N N . TYR A 1 24 ? -20.485 -1.930 0.989 1.00 0.00 24 TYR A N 2
ATOM 1544 C CA . TYR A 1 24 ? -20.817 -0.734 1.760 1.00 0.00 24 TYR A CA 2
ATOM 1545 C C . TYR A 1 24 ? -21.031 0.460 0.848 1.00 0.00 24 TYR A C 2
ATOM 1546 O O . TYR A 1 24 ? -21.872 1.319 1.115 1.00 0.00 24 TYR A O 2
ATOM 1564 N N . GLY A 1 25 ? -20.281 0.508 -0.212 1.00 0.00 25 GLY A N 2
ATOM 1565 C CA . GLY A 1 25 ? -20.384 1.599 -1.139 1.00 0.00 25 GLY A CA 2
ATOM 1566 C C . GLY A 1 25 ? -19.091 2.366 -1.228 1.00 0.00 25 GLY A C 2
ATOM 1567 O O . GLY A 1 25 ? -18.247 2.243 -0.349 1.00 0.00 25 GLY A O 2
ATOM 1571 N N . PHE A 1 26 ? -18.911 3.141 -2.286 1.00 0.00 26 PHE A N 2
ATOM 1572 C CA . PHE A 1 26 ? -17.687 3.928 -2.429 1.00 0.00 26 PHE A CA 2
ATOM 1573 C C . PHE A 1 26 ? -17.716 5.124 -1.486 1.00 0.00 26 PHE A C 2
ATOM 1574 O O . PHE A 1 26 ? -16.697 5.503 -0.901 1.00 0.00 26 PHE A O 2
ATOM 1591 N N . THR A 1 27 ? -18.889 5.697 -1.319 1.00 0.00 27 THR A N 2
ATOM 1592 C CA . THR A 1 27 ? -19.053 6.805 -0.440 1.00 0.00 27 THR A CA 2
ATOM 1593 C C . THR A 1 27 ? -19.499 6.289 0.935 1.00 0.00 27 THR A C 2
ATOM 1594 O O . THR A 1 27 ? -20.674 6.326 1.328 1.00 0.00 27 THR A O 2
ATOM 1605 N N . HIS A 1 28 ? -18.562 5.675 1.582 1.00 0.00 28 HIS A N 2
ATOM 1606 C CA . HIS A 1 28 ? -18.724 5.128 2.893 1.00 0.00 28 HIS A CA 2
ATOM 1607 C C . HIS A 1 28 ? -17.463 5.475 3.643 1.00 0.00 28 HIS A C 2
ATOM 1608 O O . HIS A 1 28 ? -16.367 5.238 3.126 1.00 0.00 28 HIS A O 2
ATOM 1622 N N . HIS A 1 29 ? -17.611 6.019 4.834 1.00 0.00 29 HIS A N 2
ATOM 1623 C CA . HIS A 1 29 ? -16.497 6.574 5.596 1.00 0.00 29 HIS A CA 2
ATOM 1624 C C . HIS A 1 29 ? -15.329 5.597 5.769 1.00 0.00 29 HIS A C 2
ATOM 1625 O O . HIS A 1 29 ? -14.171 5.967 5.556 1.00 0.00 29 HIS A O 2
ATOM 1639 N N . LYS A 1 30 ? -15.625 4.358 6.115 1.00 0.00 30 LYS A N 2
ATOM 1640 C CA . LYS A 1 30 ? -14.569 3.374 6.298 1.00 0.00 30 LYS A CA 2
ATOM 1641 C C . LYS A 1 30 ? -13.849 3.055 4.997 1.00 0.00 30 LYS A C 2
ATOM 1642 O O . LYS A 1 30 ? -12.630 2.885 4.987 1.00 0.00 30 LYS A O 2
ATOM 1661 N N . VAL A 1 31 ? -14.577 3.057 3.902 1.00 0.00 31 VAL A N 2
ATOM 1662 C CA . VAL A 1 31 ? -13.988 2.805 2.596 1.00 0.00 31 VAL A CA 2
ATOM 1663 C C . VAL A 1 31 ? -13.057 3.970 2.241 1.00 0.00 31 VAL A C 2
ATOM 1664 O O . VAL A 1 31 ? -11.943 3.768 1.748 1.00 0.00 31 VAL A O 2
ATOM 1677 N N . ILE A 1 32 ? -13.497 5.177 2.577 1.00 0.00 32 ILE A N 2
ATOM 1678 C CA . ILE A 1 32 ? -12.705 6.382 2.374 1.00 0.00 32 ILE A CA 2
ATOM 1679 C C . ILE A 1 32 ? -11.413 6.309 3.214 1.00 0.00 32 ILE A C 2
ATOM 1680 O O . ILE A 1 32 ? -10.324 6.637 2.727 1.00 0.00 32 ILE A O 2
ATOM 1696 N N . SER A 1 33 ? -11.524 5.845 4.460 1.00 0.00 33 SER A N 2
ATOM 1697 C CA . SER A 1 33 ? -10.347 5.710 5.306 1.00 0.00 33 SER A CA 2
ATOM 1698 C C . SER A 1 33 ? -9.377 4.643 4.761 1.00 0.00 33 SER A C 2
ATOM 1699 O O . SER A 1 33 ? -8.157 4.796 4.861 1.00 0.00 33 SER A O 2
ATOM 1707 N N . PHE A 1 34 ? -9.914 3.590 4.135 1.00 0.00 34 PHE A N 2
ATOM 1708 C CA . PHE A 1 34 ? -9.065 2.582 3.513 1.00 0.00 34 PHE A CA 2
ATOM 1709 C C . PHE A 1 34 ? -8.382 3.146 2.287 1.00 0.00 34 PHE A C 2
ATOM 1710 O O . PHE A 1 34 ? -7.254 2.803 2.001 1.00 0.00 34 PHE A O 2
ATOM 1727 N N . SER A 1 35 ? -9.061 4.036 1.584 1.00 0.00 35 SER A N 2
ATOM 1728 C CA . SER A 1 35 ? -8.493 4.686 0.417 1.00 0.00 35 SER A CA 2
ATOM 1729 C C . SER A 1 35 ? -7.243 5.477 0.840 1.00 0.00 35 SER A C 2
ATOM 1730 O O . SER A 1 35 ? -6.203 5.427 0.172 1.00 0.00 35 SER A O 2
ATOM 1738 N N . GLN A 1 36 ? -7.336 6.143 1.990 1.00 0.00 36 GLN A N 2
ATOM 1739 C CA . GLN A 1 36 ? -6.225 6.916 2.544 1.00 0.00 36 GLN A CA 2
ATOM 1740 C C . GLN A 1 36 ? -5.097 5.982 2.971 1.00 0.00 36 GLN A C 2
ATOM 1741 O O . GLN A 1 36 ? -3.921 6.324 2.891 1.00 0.00 36 GLN A O 2
ATOM 1755 N N . GLU A 1 37 ? -5.466 4.801 3.414 1.00 0.00 37 GLU A N 2
ATOM 1756 C CA . GLU A 1 37 ? -4.501 3.806 3.811 1.00 0.00 37 GLU A CA 2
ATOM 1757 C C . GLU A 1 37 ? -3.788 3.254 2.573 1.00 0.00 37 GLU A C 2
ATOM 1758 O O . GLU A 1 37 ? -2.565 3.149 2.545 1.00 0.00 37 GLU A O 2
ATOM 1770 N N . LEU A 1 38 ? -4.559 2.947 1.536 1.00 0.00 38 LEU A N 2
ATOM 1771 C CA . LEU A 1 38 ? -4.013 2.481 0.258 1.00 0.00 38 LEU A CA 2
ATOM 1772 C C . LEU A 1 38 ? -3.087 3.510 -0.341 1.00 0.00 38 LEU A C 2
ATOM 1773 O O . LEU A 1 38 ? -2.119 3.164 -1.001 1.00 0.00 38 LEU A O 2
ATOM 1789 N N . ASP A 1 39 ? -3.396 4.766 -0.093 1.00 0.00 39 ASP A N 2
ATOM 1790 C CA . ASP A 1 39 ? -2.569 5.890 -0.510 1.00 0.00 39 ASP A CA 2
ATOM 1791 C C . ASP A 1 39 ? -1.172 5.741 0.078 1.00 0.00 39 ASP A C 2
ATOM 1792 O O . ASP A 1 39 ? -0.168 5.823 -0.633 1.00 0.00 39 ASP A O 2
ATOM 1801 N N . ARG A 1 40 ? -1.125 5.459 1.372 1.00 0.00 40 ARG A N 2
ATOM 1802 C CA . ARG A 1 40 ? 0.132 5.330 2.083 1.00 0.00 40 ARG A CA 2
ATOM 1803 C C . ARG A 1 40 ? 0.880 4.067 1.668 1.00 0.00 40 ARG A C 2
ATOM 1804 O O . ARG A 1 40 ? 2.104 4.100 1.489 1.00 0.00 40 ARG A O 2
ATOM 1825 N N . LEU A 1 41 ? 0.142 2.965 1.505 1.00 0.00 41 LEU A N 2
ATOM 1826 C CA . LEU A 1 41 ? 0.723 1.705 1.028 1.00 0.00 41 LEU A CA 2
ATOM 1827 C C . LEU A 1 41 ? 1.304 1.873 -0.375 1.00 0.00 41 LEU A C 2
ATOM 1828 O O . LEU A 1 41 ? 2.413 1.432 -0.654 1.00 0.00 41 LEU A O 2
ATOM 1844 N N . LEU A 1 42 ? 0.558 2.538 -1.245 1.00 0.00 42 LEU A N 2
ATOM 1845 C CA . LEU A 1 42 ? 0.997 2.792 -2.616 1.00 0.00 42 LEU A CA 2
ATOM 1846 C C . LEU A 1 42 ? 2.208 3.699 -2.617 1.00 0.00 42 LEU A C 2
ATOM 1847 O O . LEU A 1 42 ? 3.094 3.586 -3.469 1.00 0.00 42 LEU A O 2
ATOM 1863 N N . ASN A 1 43 ? 2.264 4.581 -1.652 1.00 0.00 43 ASN A N 2
ATOM 1864 C CA . ASN A 1 43 ? 3.346 5.516 -1.580 1.00 0.00 43 ASN A CA 2
ATOM 1865 C C . ASN A 1 43 ? 4.648 4.821 -1.193 1.00 0.00 43 ASN A C 2
ATOM 1866 O O . ASN A 1 43 ? 5.707 5.308 -1.525 1.00 0.00 43 ASN A O 2
ATOM 1877 N N . LEU A 1 44 ? 4.552 3.655 -0.534 1.00 0.00 44 LEU A N 2
ATOM 1878 C CA . LEU A 1 44 ? 5.739 2.893 -0.115 1.00 0.00 44 LEU A CA 2
ATOM 1879 C C . LEU A 1 44 ? 6.640 2.580 -1.295 1.00 0.00 44 LEU A C 2
ATOM 1880 O O . LEU A 1 44 ? 7.850 2.806 -1.236 1.00 0.00 44 LEU A O 2
ATOM 1896 N N . LEU A 1 45 ? 6.054 2.096 -2.382 1.00 0.00 45 LEU A N 2
ATOM 1897 C CA . LEU A 1 45 ? 6.846 1.777 -3.554 1.00 0.00 45 LEU A CA 2
ATOM 1898 C C . LEU A 1 45 ? 7.340 3.026 -4.253 1.00 0.00 45 LEU A C 2
ATOM 1899 O O . LEU A 1 45 ? 8.442 3.042 -4.756 1.00 0.00 45 LEU A O 2
ATOM 1915 N N . ILE A 1 46 ? 6.543 4.083 -4.230 1.00 0.00 46 ILE A N 2
ATOM 1916 C CA . ILE A 1 46 ? 6.937 5.358 -4.839 1.00 0.00 46 ILE A CA 2
ATOM 1917 C C . ILE A 1 46 ? 8.136 5.948 -4.072 1.00 0.00 46 ILE A C 2
ATOM 1918 O O . ILE A 1 46 ? 9.158 6.317 -4.662 1.00 0.00 46 ILE A O 2
ATOM 1934 N N . GLU A 1 47 ? 7.998 5.985 -2.762 1.00 0.00 47 GLU A N 2
ATOM 1935 C CA . GLU A 1 47 ? 8.995 6.509 -1.845 1.00 0.00 47 GLU A CA 2
ATOM 1936 C C . GLU A 1 47 ? 10.301 5.718 -1.969 1.00 0.00 47 GLU A C 2
ATOM 1937 O O . GLU A 1 47 ? 11.388 6.298 -2.135 1.00 0.00 47 GLU A O 2
ATOM 1949 N N . LEU A 1 48 ? 10.190 4.398 -1.929 1.00 0.00 48 LEU A N 2
ATOM 1950 C CA . LEU A 1 48 ? 11.354 3.548 -2.002 1.00 0.00 48 LEU A CA 2
ATOM 1951 C C . LEU A 1 48 ? 12.017 3.635 -3.371 1.00 0.00 48 LEU A C 2
ATOM 1952 O O . LEU A 1 48 ? 13.231 3.672 -3.450 1.00 0.00 48 LEU A O 2
ATOM 1968 N N . LYS A 1 49 ? 11.225 3.714 -4.425 1.00 0.00 49 LYS A N 2
ATOM 1969 C CA . LYS A 1 49 ? 11.744 3.782 -5.792 1.00 0.00 49 LYS A CA 2
ATOM 1970 C C . LYS A 1 49 ? 12.541 5.074 -6.004 1.00 0.00 49 LYS A C 2
ATOM 1971 O O . LYS A 1 49 ? 13.513 5.100 -6.759 1.00 0.00 49 LYS A O 2
ATOM 1990 N N . THR A 1 50 ? 12.147 6.118 -5.301 1.00 0.00 50 THR A N 2
ATOM 1991 C CA . THR A 1 50 ? 12.792 7.406 -5.403 1.00 0.00 50 THR A CA 2
ATOM 1992 C C . THR A 1 50 ? 14.155 7.403 -4.660 1.00 0.00 50 THR A C 2
ATOM 1993 O O . THR A 1 50 ? 15.130 8.018 -5.114 1.00 0.00 50 THR A O 2
ATOM 2004 N N . LYS A 1 51 ? 14.226 6.697 -3.536 1.00 0.00 51 LYS A N 2
ATOM 2005 C CA . LYS A 1 51 ? 15.462 6.587 -2.809 1.00 0.00 51 LYS A CA 2
ATOM 2006 C C . LYS A 1 51 ? 16.354 5.539 -3.451 1.00 0.00 51 LYS A C 2
ATOM 2007 O O . LYS A 1 51 ? 17.506 5.815 -3.756 1.00 0.00 51 LYS A O 2
ATOM 2026 N N . LYS A 1 52 ? 15.789 4.325 -3.626 1.00 0.00 52 LYS A N 2
ATOM 2027 C CA . LYS A 1 52 ? 16.423 3.087 -4.200 1.00 0.00 52 LYS A CA 2
ATOM 2028 C C . LYS A 1 52 ? 17.790 2.738 -3.593 1.00 0.00 52 LYS A C 2
ATOM 2029 O O . LYS A 1 52 ? 18.498 1.868 -4.082 1.00 0.00 52 LYS A O 2
ATOM 2048 N N . LYS A 1 53 ? 18.106 3.359 -2.500 1.00 0.00 53 LYS A N 2
ATOM 2049 C CA . LYS A 1 53 ? 19.386 3.197 -1.868 1.00 0.00 53 LYS A CA 2
ATOM 2050 C C . LYS A 1 53 ? 19.239 2.491 -0.535 1.00 0.00 53 LYS A C 2
ATOM 2051 O O . LYS A 1 53 ? 20.190 2.397 0.244 1.00 0.00 53 LYS A O 2
ATOM 2070 N N . ARG A 1 54 ? 18.057 1.993 -0.260 1.00 0.00 54 ARG A N 2
ATOM 2071 C CA . ARG A 1 54 ? 17.836 1.343 1.009 1.00 0.00 54 ARG A CA 2
ATOM 2072 C C . ARG A 1 54 ? 17.880 -0.151 0.846 1.00 0.00 54 ARG A C 2
ATOM 2073 O O . ARG A 1 54 ? 17.691 -0.680 -0.258 1.00 0.00 54 ARG A O 2
ATOM 2094 N N . TYR A 1 55 ? 18.070 -0.823 1.954 1.00 0.00 55 TYR A N 2
ATOM 2095 C CA . TYR A 1 55 ? 18.130 -2.281 2.036 1.00 0.00 55 TYR A CA 2
ATOM 2096 C C . TYR A 1 55 ? 16.801 -2.958 1.647 1.00 0.00 55 TYR A C 2
ATOM 2097 O O . TYR A 1 55 ? 16.724 -4.173 1.590 1.00 0.00 55 TYR A O 2
ATOM 2115 N N . SER A 1 56 ? 15.778 -2.162 1.362 1.00 0.00 56 SER A N 2
ATOM 2116 C CA . SER A 1 56 ? 14.465 -2.641 0.952 1.00 0.00 56 SER A CA 2
ATOM 2117 C C . SER A 1 56 ? 14.521 -3.380 -0.396 1.00 0.00 56 SER A C 2
ATOM 2118 O O . SER A 1 56 ? 13.603 -4.130 -0.755 1.00 0.00 56 SER A O 2
ATOM 2126 N N . LEU A 1 57 ? 15.620 -3.200 -1.123 1.00 0.00 57 LEU A N 2
ATOM 2127 C CA . LEU A 1 57 ? 15.823 -3.906 -2.378 1.00 0.00 57 LEU A CA 2
ATOM 2128 C C . LEU A 1 57 ? 16.251 -5.334 -2.076 1.00 0.00 57 LEU A C 2
ATOM 2129 O O . LEU A 1 57 ? 16.248 -6.195 -2.938 1.00 0.00 57 LEU A O 2
ATOM 2145 N N . LEU A 1 58 ? 16.612 -5.560 -0.834 1.00 0.00 58 LEU A N 2
ATOM 2146 C CA . LEU A 1 58 ? 16.950 -6.865 -0.352 1.00 0.00 58 LEU A CA 2
ATOM 2147 C C . LEU A 1 58 ? 15.817 -7.317 0.558 1.00 0.00 58 LEU A C 2
ATOM 2148 O O . LEU A 1 58 ? 14.860 -7.941 0.104 1.00 0.00 58 LEU A O 2
ATOM 2164 N N . GLU A 1 59 ? 15.872 -6.831 1.802 1.00 0.00 59 GLU A N 2
ATOM 2165 C CA . GLU A 1 59 ? 14.973 -7.191 2.902 1.00 0.00 59 GLU A CA 2
ATOM 2166 C C . GLU A 1 59 ? 14.577 -8.661 2.998 1.00 0.00 59 GLU A C 2
ATOM 2167 O O . GLU A 1 59 ? 15.254 -9.464 3.656 1.00 0.00 59 GLU A O 2
ATOM 2179 N N . HIS A 1 60 ? 13.530 -8.997 2.353 1.00 0.00 60 HIS A N 2
ATOM 2180 C CA . HIS A 1 60 ? 12.990 -10.320 2.399 1.00 0.00 60 HIS A CA 2
ATOM 2181 C C . HIS A 1 60 ? 12.451 -10.640 1.019 1.00 0.00 60 HIS A C 2
ATOM 2182 O O . HIS A 1 60 ? 12.051 -9.726 0.291 1.00 0.00 60 HIS A O 2
ATOM 2196 N N . HIS A 1 61 ? 12.443 -11.901 0.643 1.00 0.00 61 HIS A N 2
ATOM 2197 C CA . HIS A 1 61 ? 11.966 -12.277 -0.688 1.00 0.00 61 HIS A CA 2
ATOM 2198 C C . HIS A 1 61 ? 10.470 -12.065 -0.805 1.00 0.00 61 HIS A C 2
ATOM 2199 O O . HIS A 1 61 ? 9.992 -11.525 -1.800 1.00 0.00 61 HIS A O 2
ATOM 2213 N N . HIS A 1 62 ? 9.740 -12.461 0.211 1.00 0.00 62 HIS A N 2
ATOM 2214 C CA . HIS A 1 62 ? 8.315 -12.236 0.240 1.00 0.00 62 HIS A CA 2
ATOM 2215 C C . HIS A 1 62 ? 8.020 -10.948 1.001 1.00 0.00 62 HIS A C 2
ATOM 2216 O O . HIS A 1 62 ? 8.481 -10.765 2.127 1.00 0.00 62 HIS A O 2
ATOM 2230 N N . HIS A 1 63 ? 7.281 -10.063 0.386 1.00 0.00 63 HIS A N 2
ATOM 2231 C CA . HIS A 1 63 ? 6.889 -8.831 1.041 1.00 0.00 63 HIS A CA 2
ATOM 2232 C C . HIS A 1 63 ? 5.683 -9.055 1.929 1.00 0.00 63 HIS A C 2
ATOM 2233 O O . HIS A 1 63 ? 4.552 -9.155 1.456 1.00 0.00 63 HIS A O 2
ATOM 2247 N N . HIS A 1 64 ? 5.946 -9.186 3.189 1.00 0.00 64 HIS A N 2
ATOM 2248 C CA . HIS A 1 64 ? 4.942 -9.367 4.199 1.00 0.00 64 HIS A CA 2
ATOM 2249 C C . HIS A 1 64 ? 5.130 -8.285 5.216 1.00 0.00 64 HIS A C 2
ATOM 2250 O O . HIS A 1 64 ? 4.291 -7.386 5.303 1.00 0.00 64 HIS A O 2
ATOM 2265 N N . MET A 1 1 ? 12.132 -8.125 2.725 1.00 0.00 1 MET A N 3
ATOM 2266 C CA . MET A 1 1 ? 11.117 -7.267 2.133 1.00 0.00 1 MET A CA 3
ATOM 2267 C C . MET A 1 1 ? 11.223 -7.328 0.620 1.00 0.00 1 MET A C 3
ATOM 2268 O O . MET A 1 1 ? 12.277 -7.054 0.059 1.00 0.00 1 MET A O 3
ATOM 2284 N N . ASN A 1 2 ? 10.148 -7.688 -0.039 1.00 0.00 2 ASN A N 3
ATOM 2285 C CA . ASN A 1 2 ? 10.139 -7.712 -1.493 1.00 0.00 2 ASN A CA 3
ATOM 2286 C C . ASN A 1 2 ? 9.258 -6.589 -1.978 1.00 0.00 2 ASN A C 3
ATOM 2287 O O . ASN A 1 2 ? 8.127 -6.439 -1.492 1.00 0.00 2 ASN A O 3
ATOM 2298 N N . VAL A 1 3 ? 9.733 -5.806 -2.920 1.00 0.00 3 VAL A N 3
ATOM 2299 C CA . VAL A 1 3 ? 8.942 -4.694 -3.438 1.00 0.00 3 VAL A CA 3
ATOM 2300 C C . VAL A 1 3 ? 7.763 -5.205 -4.261 1.00 0.00 3 VAL A C 3
ATOM 2301 O O . VAL A 1 3 ? 6.677 -4.618 -4.234 1.00 0.00 3 VAL A O 3
ATOM 2314 N N . THR A 1 4 ? 7.958 -6.347 -4.921 1.00 0.00 4 THR A N 3
ATOM 2315 C CA . THR A 1 4 ? 6.897 -6.969 -5.679 1.00 0.00 4 THR A CA 3
ATOM 2316 C C . THR A 1 4 ? 5.770 -7.394 -4.722 1.00 0.00 4 THR A C 3
ATOM 2317 O O . THR A 1 4 ? 4.596 -7.258 -5.028 1.00 0.00 4 THR A O 3
ATOM 2328 N N . LYS A 1 5 ? 6.151 -7.834 -3.524 1.00 0.00 5 LYS A N 3
ATOM 2329 C CA . LYS A 1 5 ? 5.195 -8.236 -2.530 1.00 0.00 5 LYS A CA 3
ATOM 2330 C C . LYS A 1 5 ? 4.556 -7.065 -1.820 1.00 0.00 5 LYS A C 3
ATOM 2331 O O . LYS A 1 5 ? 3.438 -7.176 -1.316 1.00 0.00 5 LYS A O 3
ATOM 2350 N N . LEU A 1 6 ? 5.264 -5.961 -1.748 1.00 0.00 6 LEU A N 3
ATOM 2351 C CA . LEU A 1 6 ? 4.701 -4.754 -1.184 1.00 0.00 6 LEU A CA 3
ATOM 2352 C C . LEU A 1 6 ? 3.576 -4.271 -2.105 1.00 0.00 6 LEU A C 3
ATOM 2353 O O . LEU A 1 6 ? 2.468 -3.958 -1.653 1.00 0.00 6 LEU A O 3
ATOM 2369 N N . ASN A 1 7 ? 3.860 -4.267 -3.405 1.00 0.00 7 ASN A N 3
ATOM 2370 C CA . ASN A 1 7 ? 2.879 -3.884 -4.408 1.00 0.00 7 ASN A CA 3
ATOM 2371 C C . ASN A 1 7 ? 1.758 -4.938 -4.438 1.00 0.00 7 ASN A C 3
ATOM 2372 O O . ASN A 1 7 ? 0.608 -4.626 -4.708 1.00 0.00 7 ASN A O 3
ATOM 2383 N N . ASP A 1 8 ? 2.119 -6.180 -4.155 1.00 0.00 8 ASP A N 3
ATOM 2384 C CA . ASP A 1 8 ? 1.165 -7.306 -4.053 1.00 0.00 8 ASP A CA 3
ATOM 2385 C C . ASP A 1 8 ? 0.114 -7.023 -2.982 1.00 0.00 8 ASP A C 3
ATOM 2386 O O . ASP A 1 8 ? -1.062 -7.329 -3.156 1.00 0.00 8 ASP A O 3
ATOM 2395 N N . ARG A 1 9 ? 0.548 -6.399 -1.885 1.00 0.00 9 ARG A N 3
ATOM 2396 C CA . ARG A 1 9 ? -0.361 -6.019 -0.800 1.00 0.00 9 ARG A CA 3
ATOM 2397 C C . ARG A 1 9 ? -1.326 -4.970 -1.290 1.00 0.00 9 ARG A C 3
ATOM 2398 O O . ARG A 1 9 ? -2.492 -4.972 -0.926 1.00 0.00 9 ARG A O 3
ATOM 2419 N N . ILE A 1 10 ? -0.817 -4.076 -2.127 1.00 0.00 10 ILE A N 3
ATOM 2420 C CA . ILE A 1 10 ? -1.626 -3.045 -2.755 1.00 0.00 10 ILE A CA 3
ATOM 2421 C C . ILE A 1 10 ? -2.712 -3.715 -3.591 1.00 0.00 10 ILE A C 3
ATOM 2422 O O . ILE A 1 10 ? -3.882 -3.373 -3.492 1.00 0.00 10 ILE A O 3
ATOM 2438 N N . GLU A 1 11 ? -2.300 -4.698 -4.376 1.00 0.00 11 GLU A N 3
ATOM 2439 C CA . GLU A 1 11 ? -3.195 -5.452 -5.245 1.00 0.00 11 GLU A CA 3
ATOM 2440 C C . GLU A 1 11 ? -4.304 -6.124 -4.442 1.00 0.00 11 GLU A C 3
ATOM 2441 O O . GLU A 1 11 ? -5.485 -6.028 -4.788 1.00 0.00 11 GLU A O 3
ATOM 2453 N N . ALA A 1 12 ? -3.923 -6.750 -3.346 1.00 0.00 12 ALA A N 3
ATOM 2454 C CA . ALA A 1 12 ? -4.868 -7.417 -2.470 1.00 0.00 12 ALA A CA 3
ATOM 2455 C C . ALA A 1 12 ? -5.784 -6.404 -1.779 1.00 0.00 12 ALA A C 3
ATOM 2456 O O . ALA A 1 12 ? -6.956 -6.694 -1.501 1.00 0.00 12 ALA A O 3
ATOM 2463 N N . LYS A 1 13 ? -5.270 -5.209 -1.540 1.00 0.00 13 LYS A N 3
ATOM 2464 C CA . LYS A 1 13 ? -6.027 -4.173 -0.867 1.00 0.00 13 LYS A CA 3
ATOM 2465 C C . LYS A 1 13 ? -7.029 -3.563 -1.834 1.00 0.00 13 LYS A C 3
ATOM 2466 O O . LYS A 1 13 ? -8.135 -3.211 -1.442 1.00 0.00 13 LYS A O 3
ATOM 2485 N N . LYS A 1 14 ? -6.640 -3.481 -3.097 1.00 0.00 14 LYS A N 3
ATOM 2486 C CA . LYS A 1 14 ? -7.527 -3.044 -4.168 1.00 0.00 14 LYS A CA 3
ATOM 2487 C C . LYS A 1 14 ? -8.723 -3.972 -4.249 1.00 0.00 14 LYS A C 3
ATOM 2488 O O . LYS A 1 14 ? -9.856 -3.529 -4.243 1.00 0.00 14 LYS A O 3
ATOM 2507 N N . LYS A 1 15 ? -8.453 -5.268 -4.271 1.00 0.00 15 LYS A N 3
ATOM 2508 C CA . LYS A 1 15 ? -9.504 -6.286 -4.358 1.00 0.00 15 LYS A CA 3
ATOM 2509 C C . LYS A 1 15 ? -10.385 -6.280 -3.118 1.00 0.00 15 LYS A C 3
ATOM 2510 O O . LYS A 1 15 ? -11.595 -6.512 -3.200 1.00 0.00 15 LYS A O 3
ATOM 2529 N N . GLU A 1 16 ? -9.785 -5.953 -1.989 1.00 0.00 16 GLU A N 3
ATOM 2530 C CA . GLU A 1 16 ? -10.496 -5.911 -0.723 1.00 0.00 16 GLU A CA 3
ATOM 2531 C C . GLU A 1 16 ? -11.443 -4.728 -0.775 1.00 0.00 16 GLU A C 3
ATOM 2532 O O . GLU A 1 16 ? -12.619 -4.832 -0.445 1.00 0.00 16 GLU A O 3
ATOM 2544 N N . LEU A 1 17 ? -10.920 -3.630 -1.279 1.00 0.00 17 LEU A N 3
ATOM 2545 C CA . LEU A 1 17 ? -11.667 -2.418 -1.488 1.00 0.00 17 LEU A CA 3
ATOM 2546 C C . LEU A 1 17 ? -12.810 -2.603 -2.465 1.00 0.00 17 LEU A C 3
ATOM 2547 O O . LEU A 1 17 ? -13.889 -2.092 -2.235 1.00 0.00 17 LEU A O 3
ATOM 2563 N N . ILE A 1 18 ? -12.570 -3.341 -3.541 1.00 0.00 18 ILE A N 3
ATOM 2564 C CA . ILE A 1 18 ? -13.610 -3.643 -4.527 1.00 0.00 18 ILE A CA 3
ATOM 2565 C C . ILE A 1 18 ? -14.795 -4.331 -3.844 1.00 0.00 18 ILE A C 3
ATOM 2566 O O . ILE A 1 18 ? -15.957 -3.968 -4.077 1.00 0.00 18 ILE A O 3
ATOM 2582 N N . TYR A 1 19 ? -14.488 -5.270 -2.965 1.00 0.00 19 TYR A N 3
ATOM 2583 C CA . TYR A 1 19 ? -15.497 -5.972 -2.193 1.00 0.00 19 TYR A CA 3
ATOM 2584 C C . TYR A 1 19 ? -16.223 -5.007 -1.243 1.00 0.00 19 TYR A C 3
ATOM 2585 O O . TYR A 1 19 ? -17.447 -5.079 -1.064 1.00 0.00 19 TYR A O 3
ATOM 2603 N N . LEU A 1 20 ? -15.474 -4.107 -0.655 1.00 0.00 20 LEU A N 3
ATOM 2604 C CA . LEU A 1 20 ? -16.027 -3.113 0.248 1.00 0.00 20 LEU A CA 3
ATOM 2605 C C . LEU A 1 20 ? -16.948 -2.153 -0.500 1.00 0.00 20 LEU A C 3
ATOM 2606 O O . LEU A 1 20 ? -17.990 -1.767 0.011 1.00 0.00 20 LEU A O 3
ATOM 2622 N N . VAL A 1 21 ? -16.568 -1.792 -1.709 1.00 0.00 21 VAL A N 3
ATOM 2623 C CA . VAL A 1 21 ? -17.420 -0.985 -2.584 1.00 0.00 21 VAL A CA 3
ATOM 2624 C C . VAL A 1 21 ? -18.720 -1.763 -2.930 1.00 0.00 21 VAL A C 3
ATOM 2625 O O . VAL A 1 21 ? -19.784 -1.173 -3.140 1.00 0.00 21 VAL A O 3
ATOM 2638 N N . GLU A 1 22 ? -18.623 -3.074 -3.016 1.00 0.00 22 GLU A N 3
ATOM 2639 C CA . GLU A 1 22 ? -19.805 -3.902 -3.236 1.00 0.00 22 GLU A CA 3
ATOM 2640 C C . GLU A 1 22 ? -20.731 -3.874 -2.012 1.00 0.00 22 GLU A C 3
ATOM 2641 O O . GLU A 1 22 ? -21.914 -3.558 -2.123 1.00 0.00 22 GLU A O 3
ATOM 2653 N N . LYS A 1 23 ? -20.183 -4.159 -0.846 1.00 0.00 23 LYS A N 3
ATOM 2654 C CA . LYS A 1 23 ? -20.993 -4.239 0.367 1.00 0.00 23 LYS A CA 3
ATOM 2655 C C . LYS A 1 23 ? -21.373 -2.880 0.956 1.00 0.00 23 LYS A C 3
ATOM 2656 O O . LYS A 1 23 ? -22.530 -2.651 1.284 1.00 0.00 23 LYS A O 3
ATOM 2675 N N . TYR A 1 24 ? -20.428 -1.995 1.086 1.00 0.00 24 TYR A N 3
ATOM 2676 C CA . TYR A 1 24 ? -20.688 -0.710 1.717 1.00 0.00 24 TYR A CA 3
ATOM 2677 C C . TYR A 1 24 ? -20.866 0.372 0.670 1.00 0.00 24 TYR A C 3
ATOM 2678 O O . TYR A 1 24 ? -21.757 1.213 0.774 1.00 0.00 24 TYR A O 3
ATOM 2696 N N . GLY A 1 25 ? -20.052 0.325 -0.344 1.00 0.00 25 GLY A N 3
ATOM 2697 C CA . GLY A 1 25 ? -20.121 1.311 -1.393 1.00 0.00 25 GLY A CA 3
ATOM 2698 C C . GLY A 1 25 ? -18.971 2.264 -1.315 1.00 0.00 25 GLY A C 3
ATOM 2699 O O . GLY A 1 25 ? -17.880 1.881 -0.902 1.00 0.00 25 GLY A O 3
ATOM 2703 N N . PHE A 1 26 ? -19.202 3.488 -1.702 1.00 0.00 26 PHE A N 3
ATOM 2704 C CA . PHE A 1 26 ? -18.199 4.514 -1.629 1.00 0.00 26 PHE A CA 3
ATOM 2705 C C . PHE A 1 26 ? -18.751 5.682 -0.821 1.00 0.00 26 PHE A C 3
ATOM 2706 O O . PHE A 1 26 ? -19.905 5.623 -0.391 1.00 0.00 26 PHE A O 3
ATOM 2723 N N . THR A 1 27 ? -17.941 6.725 -0.593 1.00 0.00 27 THR A N 3
ATOM 2724 C CA . THR A 1 27 ? -18.268 7.879 0.281 1.00 0.00 27 THR A CA 3
ATOM 2725 C C . THR A 1 27 ? -18.611 7.426 1.715 1.00 0.00 27 THR A C 3
ATOM 2726 O O . THR A 1 27 ? -19.203 8.159 2.509 1.00 0.00 27 THR A O 3
ATOM 2737 N N . HIS A 1 28 ? -18.164 6.239 2.034 1.00 0.00 28 HIS A N 3
ATOM 2738 C CA . HIS A 1 28 ? -18.407 5.615 3.296 1.00 0.00 28 HIS A CA 3
ATOM 2739 C C . HIS A 1 28 ? -17.118 5.697 4.102 1.00 0.00 28 HIS A C 3
ATOM 2740 O O . HIS A 1 28 ? -16.056 5.367 3.582 1.00 0.00 28 HIS A O 3
ATOM 2754 N N . HIS A 1 29 ? -17.229 6.115 5.354 1.00 0.00 29 HIS A N 3
ATOM 2755 C CA . HIS A 1 29 ? -16.070 6.383 6.248 1.00 0.00 29 HIS A CA 3
ATOM 2756 C C . HIS A 1 29 ? -15.050 5.249 6.302 1.00 0.00 29 HIS A C 3
ATOM 2757 O O . HIS A 1 29 ? -13.837 5.491 6.202 1.00 0.00 29 HIS A O 3
ATOM 2771 N N . LYS A 1 30 ? -15.528 4.024 6.436 1.00 0.00 30 LYS A N 3
ATOM 2772 C CA . LYS A 1 30 ? -14.640 2.863 6.499 1.00 0.00 30 LYS A CA 3
ATOM 2773 C C . LYS A 1 30 ? -13.873 2.745 5.188 1.00 0.00 30 LYS A C 3
ATOM 2774 O O . LYS A 1 30 ? -12.643 2.688 5.180 1.00 0.00 30 LYS A O 3
ATOM 2793 N N . VAL A 1 31 ? -14.614 2.810 4.088 1.00 0.00 31 VAL A N 3
ATOM 2794 C CA . VAL A 1 31 ? -14.058 2.690 2.744 1.00 0.00 31 VAL A CA 3
ATOM 2795 C C . VAL A 1 31 ? -13.044 3.805 2.473 1.00 0.00 31 VAL A C 3
ATOM 2796 O O . VAL A 1 31 ? -11.952 3.540 1.984 1.00 0.00 31 VAL A O 3
ATOM 2809 N N . ILE A 1 32 ? -13.395 5.036 2.851 1.00 0.00 32 ILE A N 3
ATOM 2810 C CA . ILE A 1 32 ? -12.509 6.199 2.704 1.00 0.00 32 ILE A CA 3
ATOM 2811 C C . ILE A 1 32 ? -11.190 5.958 3.451 1.00 0.00 32 ILE A C 3
ATOM 2812 O O . ILE A 1 32 ? -10.101 6.196 2.917 1.00 0.00 32 ILE A O 3
ATOM 2828 N N . SER A 1 33 ? -11.300 5.444 4.658 1.00 0.00 33 SER A N 3
ATOM 2829 C CA . SER A 1 33 ? -10.145 5.167 5.480 1.00 0.00 33 SER A CA 3
ATOM 2830 C C . SER A 1 33 ? -9.252 4.079 4.852 1.00 0.00 33 SER A C 3
ATOM 2831 O O . SER A 1 33 ? -8.022 4.193 4.866 1.00 0.00 33 SER A O 3
ATOM 2839 N N . PHE A 1 34 ? -9.867 3.059 4.261 1.00 0.00 34 PHE A N 3
ATOM 2840 C CA . PHE A 1 34 ? -9.109 2.006 3.590 1.00 0.00 34 PHE A CA 3
ATOM 2841 C C . PHE A 1 34 ? -8.482 2.533 2.300 1.00 0.00 34 PHE A C 3
ATOM 2842 O O . PHE A 1 34 ? -7.367 2.144 1.929 1.00 0.00 34 PHE A O 3
ATOM 2859 N N . SER A 1 35 ? -9.210 3.408 1.634 1.00 0.00 35 SER A N 3
ATOM 2860 C CA . SER A 1 35 ? -8.797 4.022 0.383 1.00 0.00 35 SER A CA 3
ATOM 2861 C C . SER A 1 35 ? -7.537 4.871 0.594 1.00 0.00 35 SER A C 3
ATOM 2862 O O . SER A 1 35 ? -6.602 4.833 -0.210 1.00 0.00 35 SER A O 3
ATOM 2870 N N . GLN A 1 36 ? -7.493 5.597 1.701 1.00 0.00 36 GLN A N 3
ATOM 2871 C CA . GLN A 1 36 ? -6.330 6.408 2.020 1.00 0.00 36 GLN A CA 3
ATOM 2872 C C . GLN A 1 36 ? -5.118 5.541 2.324 1.00 0.00 36 GLN A C 3
ATOM 2873 O O . GLN A 1 36 ? -3.982 5.919 2.026 1.00 0.00 36 GLN A O 3
ATOM 2887 N N . GLU A 1 37 ? -5.359 4.360 2.885 1.00 0.00 37 GLU A N 3
ATOM 2888 C CA . GLU A 1 37 ? -4.276 3.428 3.146 1.00 0.00 37 GLU A CA 3
ATOM 2889 C C . GLU A 1 37 ? -3.707 2.935 1.835 1.00 0.00 37 GLU A C 3
ATOM 2890 O O . GLU A 1 37 ? -2.512 2.761 1.708 1.00 0.00 37 GLU A O 3
ATOM 2902 N N . LEU A 1 38 ? -4.589 2.733 0.866 1.00 0.00 38 LEU A N 3
ATOM 2903 C CA . LEU A 1 38 ? -4.219 2.262 -0.459 1.00 0.00 38 LEU A CA 3
ATOM 2904 C C . LEU A 1 38 ? -3.259 3.277 -1.098 1.00 0.00 38 LEU A C 3
ATOM 2905 O O . LEU A 1 38 ? -2.207 2.909 -1.619 1.00 0.00 38 LEU A O 3
ATOM 2921 N N . ASP A 1 39 ? -3.603 4.548 -0.984 1.00 0.00 39 ASP A N 3
ATOM 2922 C CA . ASP A 1 39 ? -2.754 5.632 -1.493 1.00 0.00 39 ASP A CA 3
ATOM 2923 C C . ASP A 1 39 ? -1.413 5.674 -0.747 1.00 0.00 39 ASP A C 3
ATOM 2924 O O . ASP A 1 39 ? -0.355 5.881 -1.352 1.00 0.00 39 ASP A O 3
ATOM 2933 N N . ARG A 1 40 ? -1.455 5.447 0.561 1.00 0.00 40 ARG A N 3
ATOM 2934 C CA . ARG A 1 40 ? -0.235 5.370 1.370 1.00 0.00 40 ARG A CA 3
ATOM 2935 C C . ARG A 1 40 ? 0.628 4.177 0.936 1.00 0.00 40 ARG A C 3
ATOM 2936 O O . ARG A 1 40 ? 1.847 4.274 0.924 1.00 0.00 40 ARG A O 3
ATOM 2957 N N . LEU A 1 41 ? -0.011 3.077 0.556 1.00 0.00 41 LEU A N 3
ATOM 2958 C CA . LEU A 1 41 ? 0.708 1.901 0.075 1.00 0.00 41 LEU A CA 3
ATOM 2959 C C . LEU A 1 41 ? 1.459 2.229 -1.212 1.00 0.00 41 LEU A C 3
ATOM 2960 O O . LEU A 1 41 ? 2.606 1.833 -1.382 1.00 0.00 41 LEU A O 3
ATOM 2976 N N . LEU A 1 42 ? 0.811 2.977 -2.108 1.00 0.00 42 LEU A N 3
ATOM 2977 C CA . LEU A 1 42 ? 1.470 3.466 -3.334 1.00 0.00 42 LEU A CA 3
ATOM 2978 C C . LEU A 1 42 ? 2.633 4.359 -2.972 1.00 0.00 42 LEU A C 3
ATOM 2979 O O . LEU A 1 42 ? 3.735 4.263 -3.540 1.00 0.00 42 LEU A O 3
ATOM 2995 N N . ASN A 1 43 ? 2.400 5.189 -1.986 1.00 0.00 43 ASN A N 3
ATOM 2996 C CA . ASN A 1 43 ? 3.394 6.115 -1.497 1.00 0.00 43 ASN A CA 3
ATOM 2997 C C . ASN A 1 43 ? 4.543 5.429 -0.821 1.00 0.00 43 ASN A C 3
ATOM 2998 O O . ASN A 1 43 ? 5.577 6.023 -0.651 1.00 0.00 43 ASN A O 3
ATOM 3009 N N . LEU A 1 44 ? 4.367 4.177 -0.438 1.00 0.00 44 LEU A N 3
ATOM 3010 C CA . LEU A 1 44 ? 5.456 3.412 0.134 1.00 0.00 44 LEU A CA 3
ATOM 3011 C C . LEU A 1 44 ? 6.525 3.171 -0.913 1.00 0.00 44 LEU A C 3
ATOM 3012 O O . LEU A 1 44 ? 7.697 3.340 -0.639 1.00 0.00 44 LEU A O 3
ATOM 3028 N N . LEU A 1 45 ? 6.106 2.837 -2.137 1.00 0.00 45 LEU A N 3
ATOM 3029 C CA . LEU A 1 45 ? 7.052 2.635 -3.244 1.00 0.00 45 LEU A CA 3
ATOM 3030 C C . LEU A 1 45 ? 7.746 3.954 -3.565 1.00 0.00 45 LEU A C 3
ATOM 3031 O O . LEU A 1 45 ? 8.944 3.995 -3.851 1.00 0.00 45 LEU A O 3
ATOM 3047 N N . ILE A 1 46 ? 6.982 5.027 -3.479 1.00 0.00 46 ILE A N 3
ATOM 3048 C CA . ILE A 1 46 ? 7.477 6.379 -3.710 1.00 0.00 46 ILE A CA 3
ATOM 3049 C C . ILE A 1 46 ? 8.479 6.764 -2.610 1.00 0.00 46 ILE A C 3
ATOM 3050 O O . ILE A 1 46 ? 9.534 7.349 -2.882 1.00 0.00 46 ILE A O 3
ATOM 3066 N N . GLU A 1 47 ? 8.151 6.397 -1.386 1.00 0.00 47 GLU A N 3
ATOM 3067 C CA . GLU A 1 47 ? 8.960 6.698 -0.226 1.00 0.00 47 GLU A CA 3
ATOM 3068 C C . GLU A 1 47 ? 10.231 5.847 -0.217 1.00 0.00 47 GLU A C 3
ATOM 3069 O O . GLU A 1 47 ? 11.267 6.291 0.269 1.00 0.00 47 GLU A O 3
ATOM 3081 N N . LEU A 1 48 ? 10.150 4.623 -0.763 1.00 0.00 48 LEU A N 3
ATOM 3082 C CA . LEU A 1 48 ? 11.318 3.753 -0.900 1.00 0.00 48 LEU A CA 3
ATOM 3083 C C . LEU A 1 48 ? 12.407 4.414 -1.711 1.00 0.00 48 LEU A C 3
ATOM 3084 O O . LEU A 1 48 ? 13.589 4.271 -1.422 1.00 0.00 48 LEU A O 3
ATOM 3100 N N . LYS A 1 49 ? 11.990 5.177 -2.691 1.00 0.00 49 LYS A N 3
ATOM 3101 C CA . LYS A 1 49 ? 12.890 5.935 -3.537 1.00 0.00 49 LYS A CA 3
ATOM 3102 C C . LYS A 1 49 ? 13.636 6.977 -2.682 1.00 0.00 49 LYS A C 3
ATOM 3103 O O . LYS A 1 49 ? 14.852 7.117 -2.765 1.00 0.00 49 LYS A O 3
ATOM 3122 N N . THR A 1 50 ? 12.887 7.634 -1.817 1.00 0.00 50 THR A N 3
ATOM 3123 C CA . THR A 1 50 ? 13.382 8.694 -0.955 1.00 0.00 50 THR A CA 3
ATOM 3124 C C . THR A 1 50 ? 14.345 8.151 0.149 1.00 0.00 50 THR A C 3
ATOM 3125 O O . THR A 1 50 ? 15.113 8.906 0.749 1.00 0.00 50 THR A O 3
ATOM 3136 N N . LYS A 1 51 ? 14.303 6.841 0.393 1.00 0.00 51 LYS A N 3
ATOM 3137 C CA . LYS A 1 51 ? 15.120 6.197 1.448 1.00 0.00 51 LYS A CA 3
ATOM 3138 C C . LYS A 1 51 ? 16.622 6.272 1.150 1.00 0.00 51 LYS A C 3
ATOM 3139 O O . LYS A 1 51 ? 17.428 5.972 2.019 1.00 0.00 51 LYS A O 3
ATOM 3158 N N . LYS A 1 52 ? 16.968 6.569 -0.120 1.00 0.00 52 LYS A N 3
ATOM 3159 C CA . LYS A 1 52 ? 18.364 6.681 -0.671 1.00 0.00 52 LYS A CA 3
ATOM 3160 C C . LYS A 1 52 ? 19.192 5.393 -0.623 1.00 0.00 52 LYS A C 3
ATOM 3161 O O . LYS A 1 52 ? 20.182 5.271 -1.323 1.00 0.00 52 LYS A O 3
ATOM 3180 N N . LYS A 1 53 ? 18.800 4.460 0.205 1.00 0.00 53 LYS A N 3
ATOM 3181 C CA . LYS A 1 53 ? 19.461 3.169 0.299 1.00 0.00 53 LYS A CA 3
ATOM 3182 C C . LYS A 1 53 ? 18.976 2.214 -0.788 1.00 0.00 53 LYS A C 3
ATOM 3183 O O . LYS A 1 53 ? 19.467 1.085 -0.923 1.00 0.00 53 LYS A O 3
ATOM 3202 N N . ARG A 1 54 ? 18.007 2.664 -1.549 1.00 0.00 54 ARG A N 3
ATOM 3203 C CA . ARG A 1 54 ? 17.527 1.917 -2.675 1.00 0.00 54 ARG A CA 3
ATOM 3204 C C . ARG A 1 54 ? 18.364 2.311 -3.879 1.00 0.00 54 ARG A C 3
ATOM 3205 O O . ARG A 1 54 ? 18.733 3.486 -4.027 1.00 0.00 54 ARG A O 3
ATOM 3226 N N . TYR A 1 55 ? 18.627 1.358 -4.740 1.00 0.00 55 TYR A N 3
ATOM 3227 C CA . TYR A 1 55 ? 19.582 1.518 -5.834 1.00 0.00 55 TYR A CA 3
ATOM 3228 C C . TYR A 1 55 ? 19.187 2.608 -6.817 1.00 0.00 55 TYR A C 3
ATOM 3229 O O . TYR A 1 55 ? 20.058 3.300 -7.350 1.00 0.00 55 TYR A O 3
ATOM 3247 N N . SER A 1 56 ? 17.897 2.799 -6.997 1.00 0.00 56 SER A N 3
ATOM 3248 C CA . SER A 1 56 ? 17.371 3.746 -7.957 1.00 0.00 56 SER A CA 3
ATOM 3249 C C . SER A 1 56 ? 17.656 5.219 -7.612 1.00 0.00 56 SER A C 3
ATOM 3250 O O . SER A 1 56 ? 17.473 6.093 -8.452 1.00 0.00 56 SER A O 3
ATOM 3258 N N . LEU A 1 57 ? 18.086 5.510 -6.389 1.00 0.00 57 LEU A N 3
ATOM 3259 C CA . LEU A 1 57 ? 18.423 6.884 -6.069 1.00 0.00 57 LEU A CA 3
ATOM 3260 C C . LEU A 1 57 ? 19.872 7.158 -6.437 1.00 0.00 57 LEU A C 3
ATOM 3261 O O . LEU A 1 57 ? 20.223 8.261 -6.834 1.00 0.00 57 LEU A O 3
ATOM 3277 N N . LEU A 1 58 ? 20.701 6.140 -6.352 1.00 0.00 58 LEU A N 3
ATOM 3278 C CA . LEU A 1 58 ? 22.099 6.289 -6.714 1.00 0.00 58 LEU A CA 3
ATOM 3279 C C . LEU A 1 58 ? 22.209 6.173 -8.211 1.00 0.00 58 LEU A C 3
ATOM 3280 O O . LEU A 1 58 ? 22.701 7.070 -8.891 1.00 0.00 58 LEU A O 3
ATOM 3296 N N . GLU A 1 59 ? 21.705 5.083 -8.714 1.00 0.00 59 GLU A N 3
ATOM 3297 C CA . GLU A 1 59 ? 21.735 4.800 -10.110 1.00 0.00 59 GLU A CA 3
ATOM 3298 C C . GLU A 1 59 ? 20.368 5.082 -10.662 1.00 0.00 59 GLU A C 3
ATOM 3299 O O . GLU A 1 59 ? 19.482 4.217 -10.641 1.00 0.00 59 GLU A O 3
ATOM 3311 N N . HIS A 1 60 ? 20.175 6.293 -11.082 1.00 0.00 60 HIS A N 3
ATOM 3312 C CA . HIS A 1 60 ? 18.893 6.726 -11.547 1.00 0.00 60 HIS A CA 3
ATOM 3313 C C . HIS A 1 60 ? 18.917 6.865 -13.045 1.00 0.00 60 HIS A C 3
ATOM 3314 O O . HIS A 1 60 ? 19.463 7.840 -13.591 1.00 0.00 60 HIS A O 3
ATOM 3328 N N . HIS A 1 61 ? 18.371 5.893 -13.702 1.00 0.00 61 HIS A N 3
ATOM 3329 C CA . HIS A 1 61 ? 18.298 5.898 -15.133 1.00 0.00 61 HIS A CA 3
ATOM 3330 C C . HIS A 1 61 ? 17.057 6.639 -15.536 1.00 0.00 61 HIS A C 3
ATOM 3331 O O . HIS A 1 61 ? 15.950 6.291 -15.118 1.00 0.00 61 HIS A O 3
ATOM 3345 N N . HIS A 1 62 ? 17.235 7.655 -16.306 1.00 0.00 62 HIS A N 3
ATOM 3346 C CA . HIS A 1 62 ? 16.153 8.471 -16.750 1.00 0.00 62 HIS A CA 3
ATOM 3347 C C . HIS A 1 62 ? 15.745 8.027 -18.140 1.00 0.00 62 HIS A C 3
ATOM 3348 O O . HIS A 1 62 ? 16.441 8.294 -19.115 1.00 0.00 62 HIS A O 3
ATOM 3362 N N . HIS A 1 63 ? 14.677 7.294 -18.217 1.00 0.00 63 HIS A N 3
ATOM 3363 C CA . HIS A 1 63 ? 14.175 6.838 -19.480 1.00 0.00 63 HIS A CA 3
ATOM 3364 C C . HIS A 1 63 ? 13.095 7.801 -19.919 1.00 0.00 63 HIS A C 3
ATOM 3365 O O . HIS A 1 63 ? 12.040 7.915 -19.265 1.00 0.00 63 HIS A O 3
ATOM 3379 N N . HIS A 1 64 ? 13.358 8.509 -20.963 1.00 0.00 64 HIS A N 3
ATOM 3380 C CA . HIS A 1 64 ? 12.438 9.474 -21.479 1.00 0.00 64 HIS A CA 3
ATOM 3381 C C . HIS A 1 64 ? 12.724 9.603 -22.957 1.00 0.00 64 HIS A C 3
ATOM 3382 O O . HIS A 1 64 ? 13.604 10.403 -23.336 1.00 0.00 64 HIS A O 3
ATOM 3397 N N . MET A 1 1 ? 12.978 -5.630 1.579 1.00 0.00 1 MET A N 4
ATOM 3398 C CA . MET A 1 1 ? 13.840 -5.881 0.420 1.00 0.00 1 MET A CA 4
ATOM 3399 C C . MET A 1 1 ? 13.015 -6.034 -0.836 1.00 0.00 1 MET A C 4
ATOM 3400 O O . MET A 1 1 ? 13.096 -5.212 -1.744 1.00 0.00 1 MET A O 4
ATOM 3416 N N . ASN A 1 2 ? 12.199 -7.068 -0.873 1.00 0.00 2 ASN A N 4
ATOM 3417 C CA . ASN A 1 2 ? 11.399 -7.385 -2.045 1.00 0.00 2 ASN A CA 4
ATOM 3418 C C . ASN A 1 2 ? 10.209 -6.437 -2.133 1.00 0.00 2 ASN A C 4
ATOM 3419 O O . ASN A 1 2 ? 9.123 -6.737 -1.632 1.00 0.00 2 ASN A O 4
ATOM 3430 N N . VAL A 1 3 ? 10.409 -5.289 -2.756 1.00 0.00 3 VAL A N 4
ATOM 3431 C CA . VAL A 1 3 ? 9.357 -4.278 -2.873 1.00 0.00 3 VAL A CA 4
ATOM 3432 C C . VAL A 1 3 ? 8.198 -4.747 -3.756 1.00 0.00 3 VAL A C 4
ATOM 3433 O O . VAL A 1 3 ? 7.092 -4.214 -3.685 1.00 0.00 3 VAL A O 4
ATOM 3446 N N . THR A 1 4 ? 8.450 -5.767 -4.552 1.00 0.00 4 THR A N 4
ATOM 3447 C CA . THR A 1 4 ? 7.423 -6.383 -5.367 1.00 0.00 4 THR A CA 4
ATOM 3448 C C . THR A 1 4 ? 6.324 -6.994 -4.473 1.00 0.00 4 THR A C 4
ATOM 3449 O O . THR A 1 4 ? 5.157 -7.056 -4.857 1.00 0.00 4 THR A O 4
ATOM 3460 N N . LYS A 1 5 ? 6.696 -7.377 -3.252 1.00 0.00 5 LYS A N 4
ATOM 3461 C CA . LYS A 1 5 ? 5.750 -7.967 -2.332 1.00 0.00 5 LYS A CA 4
ATOM 3462 C C . LYS A 1 5 ? 4.855 -6.888 -1.758 1.00 0.00 5 LYS A C 4
ATOM 3463 O O . LYS A 1 5 ? 3.700 -7.133 -1.436 1.00 0.00 5 LYS A O 4
ATOM 3482 N N . LEU A 1 6 ? 5.386 -5.678 -1.672 1.00 0.00 6 LEU A N 4
ATOM 3483 C CA . LEU A 1 6 ? 4.616 -4.548 -1.195 1.00 0.00 6 LEU A CA 4
ATOM 3484 C C . LEU A 1 6 ? 3.577 -4.223 -2.273 1.00 0.00 6 LEU A C 4
ATOM 3485 O O . LEU A 1 6 ? 2.418 -3.963 -1.976 1.00 0.00 6 LEU A O 4
ATOM 3501 N N . ASN A 1 7 ? 4.009 -4.303 -3.531 1.00 0.00 7 ASN A N 4
ATOM 3502 C CA . ASN A 1 7 ? 3.127 -4.104 -4.693 1.00 0.00 7 ASN A CA 4
ATOM 3503 C C . ASN A 1 7 ? 1.999 -5.148 -4.685 1.00 0.00 7 ASN A C 4
ATOM 3504 O O . ASN A 1 7 ? 0.827 -4.835 -4.960 1.00 0.00 7 ASN A O 4
ATOM 3515 N N . ASP A 1 8 ? 2.366 -6.378 -4.337 1.00 0.00 8 ASP A N 4
ATOM 3516 C CA . ASP A 1 8 ? 1.419 -7.496 -4.189 1.00 0.00 8 ASP A CA 4
ATOM 3517 C C . ASP A 1 8 ? 0.397 -7.204 -3.097 1.00 0.00 8 ASP A C 4
ATOM 3518 O O . ASP A 1 8 ? -0.805 -7.486 -3.252 1.00 0.00 8 ASP A O 4
ATOM 3527 N N . ARG A 1 9 ? 0.871 -6.615 -2.008 1.00 0.00 9 ARG A N 4
ATOM 3528 C CA . ARG A 1 9 ? 0.009 -6.198 -0.911 1.00 0.00 9 ARG A CA 4
ATOM 3529 C C . ARG A 1 9 ? -0.976 -5.140 -1.383 1.00 0.00 9 ARG A C 4
ATOM 3530 O O . ARG A 1 9 ? -2.146 -5.171 -1.017 1.00 0.00 9 ARG A O 4
ATOM 3551 N N . ILE A 1 10 ? -0.499 -4.222 -2.217 1.00 0.00 10 ILE A N 4
ATOM 3552 C CA . ILE A 1 10 ? -1.351 -3.190 -2.795 1.00 0.00 10 ILE A CA 4
ATOM 3553 C C . ILE A 1 10 ? -2.456 -3.846 -3.625 1.00 0.00 10 ILE A C 4
ATOM 3554 O O . ILE A 1 10 ? -3.621 -3.507 -3.475 1.00 0.00 10 ILE A O 4
ATOM 3570 N N . GLU A 1 11 ? -2.076 -4.817 -4.465 1.00 0.00 11 GLU A N 4
ATOM 3571 C CA . GLU A 1 11 ? -3.040 -5.569 -5.279 1.00 0.00 11 GLU A CA 4
ATOM 3572 C C . GLU A 1 11 ? -4.107 -6.216 -4.413 1.00 0.00 11 GLU A C 4
ATOM 3573 O O . GLU A 1 11 ? -5.295 -6.119 -4.709 1.00 0.00 11 GLU A O 4
ATOM 3585 N N . ALA A 1 12 ? -3.678 -6.826 -3.321 1.00 0.00 12 ALA A N 4
ATOM 3586 C CA . ALA A 1 12 ? -4.584 -7.491 -2.403 1.00 0.00 12 ALA A CA 4
ATOM 3587 C C . ALA A 1 12 ? -5.546 -6.490 -1.775 1.00 0.00 12 ALA A C 4
ATOM 3588 O O . ALA A 1 12 ? -6.743 -6.777 -1.612 1.00 0.00 12 ALA A O 4
ATOM 3595 N N . LYS A 1 13 ? -5.037 -5.302 -1.483 1.00 0.00 13 LYS A N 4
ATOM 3596 C CA . LYS A 1 13 ? -5.826 -4.261 -0.855 1.00 0.00 13 LYS A CA 4
ATOM 3597 C C . LYS A 1 13 ? -6.819 -3.691 -1.866 1.00 0.00 13 LYS A C 4
ATOM 3598 O O . LYS A 1 13 ? -7.943 -3.355 -1.520 1.00 0.00 13 LYS A O 4
ATOM 3617 N N . LYS A 1 14 ? -6.383 -3.600 -3.110 1.00 0.00 14 LYS A N 4
ATOM 3618 C CA . LYS A 1 14 ? -7.217 -3.141 -4.215 1.00 0.00 14 LYS A CA 4
ATOM 3619 C C . LYS A 1 14 ? -8.401 -4.078 -4.420 1.00 0.00 14 LYS A C 4
ATOM 3620 O O . LYS A 1 14 ? -9.550 -3.630 -4.491 1.00 0.00 14 LYS A O 4
ATOM 3639 N N . LYS A 1 15 ? -8.118 -5.377 -4.458 1.00 0.00 15 LYS A N 4
ATOM 3640 C CA . LYS A 1 15 ? -9.150 -6.412 -4.586 1.00 0.00 15 LYS A CA 4
ATOM 3641 C C . LYS A 1 15 ? -10.134 -6.322 -3.420 1.00 0.00 15 LYS A C 4
ATOM 3642 O O . LYS A 1 15 ? -11.363 -6.470 -3.594 1.00 0.00 15 LYS A O 4
ATOM 3661 N N . GLU A 1 16 ? -9.588 -6.063 -2.247 1.00 0.00 16 GLU A N 4
ATOM 3662 C CA . GLU A 1 16 ? -10.355 -5.930 -1.033 1.00 0.00 16 GLU A CA 4
ATOM 3663 C C . GLU A 1 16 ? -11.250 -4.695 -1.097 1.00 0.00 16 GLU A C 4
ATOM 3664 O O . GLU A 1 16 ? -12.455 -4.788 -0.869 1.00 0.00 16 GLU A O 4
ATOM 3676 N N . LEU A 1 17 ? -10.662 -3.555 -1.443 1.00 0.00 17 LEU A N 4
ATOM 3677 C CA . LEU A 1 17 ? -11.382 -2.292 -1.498 1.00 0.00 17 LEU A CA 4
ATOM 3678 C C . LEU A 1 17 ? -12.541 -2.346 -2.482 1.00 0.00 17 LEU A C 4
ATOM 3679 O O . LEU A 1 17 ? -13.613 -1.857 -2.184 1.00 0.00 17 LEU A O 4
ATOM 3695 N N . ILE A 1 18 ? -12.324 -2.965 -3.635 1.00 0.00 18 ILE A N 4
ATOM 3696 C CA . ILE A 1 18 ? -13.386 -3.137 -4.634 1.00 0.00 18 ILE A CA 4
ATOM 3697 C C . ILE A 1 18 ? -14.582 -3.871 -4.009 1.00 0.00 18 ILE A C 4
ATOM 3698 O O . ILE A 1 18 ? -15.738 -3.460 -4.176 1.00 0.00 18 ILE A O 4
ATOM 3714 N N . TYR A 1 19 ? -14.284 -4.902 -3.237 1.00 0.00 19 TYR A N 4
ATOM 3715 C CA . TYR A 1 19 ? -15.300 -5.672 -2.541 1.00 0.00 19 TYR A CA 4
ATOM 3716 C C . TYR A 1 19 ? -15.976 -4.820 -1.449 1.00 0.00 19 TYR A C 4
ATOM 3717 O O . TYR A 1 19 ? -17.193 -4.854 -1.279 1.00 0.00 19 TYR A O 4
ATOM 3735 N N . LEU A 1 20 ? -15.178 -4.042 -0.745 1.00 0.00 20 LEU A N 4
ATOM 3736 C CA . LEU A 1 20 ? -15.663 -3.190 0.332 1.00 0.00 20 LEU A CA 4
ATOM 3737 C C . LEU A 1 20 ? -16.587 -2.091 -0.195 1.00 0.00 20 LEU A C 4
ATOM 3738 O O . LEU A 1 20 ? -17.587 -1.767 0.439 1.00 0.00 20 LEU A O 4
ATOM 3754 N N . VAL A 1 21 ? -16.270 -1.550 -1.367 1.00 0.00 21 VAL A N 4
ATOM 3755 C CA . VAL A 1 21 ? -17.126 -0.550 -2.016 1.00 0.00 21 VAL A CA 4
ATOM 3756 C C . VAL A 1 21 ? -18.476 -1.180 -2.373 1.00 0.00 21 VAL A C 4
ATOM 3757 O O . VAL A 1 21 ? -19.525 -0.560 -2.231 1.00 0.00 21 VAL A O 4
ATOM 3770 N N . GLU A 1 22 ? -18.436 -2.423 -2.796 1.00 0.00 22 GLU A N 4
ATOM 3771 C CA . GLU A 1 22 ? -19.643 -3.145 -3.128 1.00 0.00 22 GLU A CA 4
ATOM 3772 C C . GLU A 1 22 ? -20.489 -3.395 -1.893 1.00 0.00 22 GLU A C 4
ATOM 3773 O O . GLU A 1 22 ? -21.702 -3.281 -1.939 1.00 0.00 22 GLU A O 4
ATOM 3785 N N . LYS A 1 23 ? -19.848 -3.727 -0.800 1.00 0.00 23 LYS A N 4
ATOM 3786 C CA . LYS A 1 23 ? -20.570 -4.071 0.406 1.00 0.00 23 LYS A CA 4
ATOM 3787 C C . LYS A 1 23 ? -21.015 -2.863 1.213 1.00 0.00 23 LYS A C 4
ATOM 3788 O O . LYS A 1 23 ? -22.163 -2.786 1.620 1.00 0.00 23 LYS A O 4
ATOM 3807 N N . TYR A 1 24 ? -20.127 -1.932 1.437 1.00 0.00 24 TYR A N 4
ATOM 3808 C CA . TYR A 1 24 ? -20.426 -0.795 2.306 1.00 0.00 24 TYR A CA 4
ATOM 3809 C C . TYR A 1 24 ? -20.872 0.423 1.515 1.00 0.00 24 TYR A C 4
ATOM 3810 O O . TYR A 1 24 ? -21.770 1.157 1.935 1.00 0.00 24 TYR A O 4
ATOM 3828 N N . GLY A 1 25 ? -20.249 0.639 0.393 1.00 0.00 25 GLY A N 4
ATOM 3829 C CA . GLY A 1 25 ? -20.547 1.789 -0.411 1.00 0.00 25 GLY A CA 4
ATOM 3830 C C . GLY A 1 25 ? -19.285 2.541 -0.724 1.00 0.00 25 GLY A C 4
ATOM 3831 O O . GLY A 1 25 ? -18.198 2.045 -0.455 1.00 0.00 25 GLY A O 4
ATOM 3835 N N . PHE A 1 26 ? -19.408 3.725 -1.268 1.00 0.00 26 PHE A N 4
ATOM 3836 C CA . PHE A 1 26 ? -18.245 4.517 -1.618 1.00 0.00 26 PHE A CA 4
ATOM 3837 C C . PHE A 1 26 ? -18.127 5.782 -0.764 1.00 0.00 26 PHE A C 4
ATOM 3838 O O . PHE A 1 26 ? -17.029 6.266 -0.510 1.00 0.00 26 PHE A O 4
ATOM 3855 N N . THR A 1 27 ? -19.249 6.308 -0.295 1.00 0.00 27 THR A N 4
ATOM 3856 C CA . THR A 1 27 ? -19.219 7.496 0.548 1.00 0.00 27 THR A CA 4
ATOM 3857 C C . THR A 1 27 ? -19.108 7.122 2.033 1.00 0.00 27 THR A C 4
ATOM 3858 O O . THR A 1 27 ? -19.057 7.988 2.914 1.00 0.00 27 THR A O 4
ATOM 3869 N N . HIS A 1 28 ? -19.062 5.820 2.284 1.00 0.00 28 HIS A N 4
ATOM 3870 C CA . HIS A 1 28 ? -18.904 5.259 3.617 1.00 0.00 28 HIS A CA 4
ATOM 3871 C C . HIS A 1 28 ? -17.498 5.634 4.115 1.00 0.00 28 HIS A C 4
ATOM 3872 O O . HIS A 1 28 ? -16.507 5.372 3.423 1.00 0.00 28 HIS A O 4
ATOM 3886 N N . HIS A 1 29 ? -17.417 6.234 5.299 1.00 0.00 29 HIS A N 4
ATOM 3887 C CA . HIS A 1 29 ? -16.149 6.787 5.818 1.00 0.00 29 HIS A CA 4
ATOM 3888 C C . HIS A 1 29 ? -15.029 5.761 5.940 1.00 0.00 29 HIS A C 4
ATOM 3889 O O . HIS A 1 29 ? -13.876 6.072 5.625 1.00 0.00 29 HIS A O 4
ATOM 3903 N N . LYS A 1 30 ? -15.347 4.553 6.369 1.00 0.00 30 LYS A N 4
ATOM 3904 C CA . LYS A 1 30 ? -14.339 3.507 6.464 1.00 0.00 30 LYS A CA 4
ATOM 3905 C C . LYS A 1 30 ? -13.814 3.116 5.098 1.00 0.00 30 LYS A C 4
ATOM 3906 O O . LYS A 1 30 ? -12.635 2.868 4.949 1.00 0.00 30 LYS A O 4
ATOM 3925 N N . VAL A 1 31 ? -14.672 3.138 4.094 1.00 0.00 31 VAL A N 4
ATOM 3926 C CA . VAL A 1 31 ? -14.261 2.816 2.730 1.00 0.00 31 VAL A CA 4
ATOM 3927 C C . VAL A 1 31 ? -13.293 3.880 2.223 1.00 0.00 31 VAL A C 4
ATOM 3928 O O . VAL A 1 31 ? -12.274 3.571 1.589 1.00 0.00 31 VAL A O 4
ATOM 3941 N N . ILE A 1 32 ? -13.580 5.125 2.555 1.00 0.00 32 ILE A N 4
ATOM 3942 C CA . ILE A 1 32 ? -12.702 6.231 2.218 1.00 0.00 32 ILE A CA 4
ATOM 3943 C C . ILE A 1 32 ? -11.367 6.058 2.962 1.00 0.00 32 ILE A C 4
ATOM 3944 O O . ILE A 1 32 ? -10.300 6.302 2.414 1.00 0.00 32 ILE A O 4
ATOM 3960 N N . SER A 1 33 ? -11.446 5.569 4.188 1.00 0.00 33 SER A N 4
ATOM 3961 C CA . SER A 1 33 ? -10.271 5.304 4.999 1.00 0.00 33 SER A CA 4
ATOM 3962 C C . SER A 1 33 ? -9.438 4.170 4.372 1.00 0.00 33 SER A C 4
ATOM 3963 O O . SER A 1 33 ? -8.210 4.205 4.404 1.00 0.00 33 SER A O 4
ATOM 3971 N N . PHE A 1 34 ? -10.108 3.182 3.789 1.00 0.00 34 PHE A N 4
ATOM 3972 C CA . PHE A 1 34 ? -9.411 2.084 3.129 1.00 0.00 34 PHE A CA 4
ATOM 3973 C C . PHE A 1 34 ? -8.800 2.569 1.823 1.00 0.00 34 PHE A C 4
ATOM 3974 O O . PHE A 1 34 ? -7.761 2.074 1.386 1.00 0.00 34 PHE A O 4
ATOM 3991 N N . SER A 1 35 ? -9.449 3.547 1.211 1.00 0.00 35 SER A N 4
ATOM 3992 C CA . SER A 1 35 ? -8.932 4.175 0.016 1.00 0.00 35 SER A CA 4
ATOM 3993 C C . SER A 1 35 ? -7.651 4.942 0.369 1.00 0.00 35 SER A C 4
ATOM 3994 O O . SER A 1 35 ? -6.668 4.920 -0.384 1.00 0.00 35 SER A O 4
ATOM 4002 N N . GLN A 1 36 ? -7.655 5.567 1.556 1.00 0.00 36 GLN A N 4
ATOM 4003 C CA . GLN A 1 36 ? -6.483 6.255 2.071 1.00 0.00 36 GLN A CA 4
ATOM 4004 C C . GLN A 1 36 ? -5.355 5.253 2.289 1.00 0.00 36 GLN A C 4
ATOM 4005 O O . GLN A 1 36 ? -4.201 5.551 2.015 1.00 0.00 36 GLN A O 4
ATOM 4019 N N . GLU A 1 37 ? -5.710 4.061 2.759 1.00 0.00 37 GLU A N 4
ATOM 4020 C CA . GLU A 1 37 ? -4.750 2.981 2.963 1.00 0.00 37 GLU A CA 4
ATOM 4021 C C . GLU A 1 37 ? -4.136 2.514 1.653 1.00 0.00 37 GLU A C 4
ATOM 4022 O O . GLU A 1 37 ? -2.943 2.271 1.591 1.00 0.00 37 GLU A O 4
ATOM 4034 N N . LEU A 1 38 ? -4.960 2.401 0.616 1.00 0.00 38 LEU A N 4
ATOM 4035 C CA . LEU A 1 38 ? -4.499 1.986 -0.711 1.00 0.00 38 LEU A CA 4
ATOM 4036 C C . LEU A 1 38 ? -3.443 2.986 -1.193 1.00 0.00 38 LEU A C 4
ATOM 4037 O O . LEU A 1 38 ? -2.325 2.608 -1.563 1.00 0.00 38 LEU A O 4
ATOM 4053 N N . ASP A 1 39 ? -3.802 4.256 -1.133 1.00 0.00 39 ASP A N 4
ATOM 4054 C CA . ASP A 1 39 ? -2.912 5.354 -1.517 1.00 0.00 39 ASP A CA 4
ATOM 4055 C C . ASP A 1 39 ? -1.641 5.360 -0.663 1.00 0.00 39 ASP A C 4
ATOM 4056 O O . ASP A 1 39 ? -0.536 5.567 -1.166 1.00 0.00 39 ASP A O 4
ATOM 4065 N N . ARG A 1 40 ? -1.813 5.094 0.609 1.00 0.00 40 ARG A N 4
ATOM 4066 C CA . ARG A 1 40 ? -0.726 5.042 1.573 1.00 0.00 40 ARG A CA 4
ATOM 4067 C C . ARG A 1 40 ? 0.251 3.902 1.244 1.00 0.00 40 ARG A C 4
ATOM 4068 O O . ARG A 1 40 ? 1.468 4.092 1.291 1.00 0.00 40 ARG A O 4
ATOM 4089 N N . LEU A 1 41 ? -0.284 2.746 0.868 1.00 0.00 41 LEU A N 4
ATOM 4090 C CA . LEU A 1 41 ? 0.541 1.607 0.473 1.00 0.00 41 LEU A CA 4
ATOM 4091 C C . LEU A 1 41 ? 1.290 1.916 -0.815 1.00 0.00 41 LEU A C 4
ATOM 4092 O O . LEU A 1 41 ? 2.473 1.618 -0.938 1.00 0.00 41 LEU A O 4
ATOM 4108 N N . LEU A 1 42 ? 0.599 2.537 -1.758 1.00 0.00 42 LEU A N 4
ATOM 4109 C CA . LEU A 1 42 ? 1.198 2.930 -3.025 1.00 0.00 42 LEU A CA 4
ATOM 4110 C C . LEU A 1 42 ? 2.346 3.912 -2.792 1.00 0.00 42 LEU A C 4
ATOM 4111 O O . LEU A 1 42 ? 3.426 3.775 -3.364 1.00 0.00 42 LEU A O 4
ATOM 4127 N N . ASN A 1 43 ? 2.126 4.849 -1.898 1.00 0.00 43 ASN A N 4
ATOM 4128 C CA . ASN A 1 43 ? 3.122 5.861 -1.579 1.00 0.00 43 ASN A CA 4
ATOM 4129 C C . ASN A 1 43 ? 4.325 5.297 -0.871 1.00 0.00 43 ASN A C 4
ATOM 4130 O O . ASN A 1 43 ? 5.368 5.928 -0.842 1.00 0.00 43 ASN A O 4
ATOM 4141 N N . LEU A 1 44 ? 4.195 4.105 -0.310 1.00 0.00 44 LEU A N 4
ATOM 4142 C CA . LEU A 1 44 ? 5.330 3.446 0.312 1.00 0.00 44 LEU A CA 4
ATOM 4143 C C . LEU A 1 44 ? 6.376 3.128 -0.750 1.00 0.00 44 LEU A C 4
ATOM 4144 O O . LEU A 1 44 ? 7.567 3.302 -0.524 1.00 0.00 44 LEU A O 4
ATOM 4160 N N . LEU A 1 45 ? 5.914 2.715 -1.933 1.00 0.00 45 LEU A N 4
ATOM 4161 C CA . LEU A 1 45 ? 6.813 2.442 -3.052 1.00 0.00 45 LEU A CA 4
ATOM 4162 C C . LEU A 1 45 ? 7.526 3.722 -3.443 1.00 0.00 45 LEU A C 4
ATOM 4163 O O . LEU A 1 45 ? 8.746 3.750 -3.581 1.00 0.00 45 LEU A O 4
ATOM 4179 N N . ILE A 1 46 ? 6.743 4.785 -3.577 1.00 0.00 46 ILE A N 4
ATOM 4180 C CA . ILE A 1 46 ? 7.250 6.105 -3.934 1.00 0.00 46 ILE A CA 4
ATOM 4181 C C . ILE A 1 46 ? 8.285 6.593 -2.913 1.00 0.00 46 ILE A C 4
ATOM 4182 O O . ILE A 1 46 ? 9.370 7.050 -3.299 1.00 0.00 46 ILE A O 4
ATOM 4198 N N . GLU A 1 47 ? 7.967 6.463 -1.629 1.00 0.00 47 GLU A N 4
ATOM 4199 C CA . GLU A 1 47 ? 8.876 6.875 -0.573 1.00 0.00 47 GLU A CA 4
ATOM 4200 C C . GLU A 1 47 ? 10.184 6.128 -0.611 1.00 0.00 47 GLU A C 4
ATOM 4201 O O . GLU A 1 47 ? 11.228 6.747 -0.688 1.00 0.00 47 GLU A O 4
ATOM 4213 N N . LEU A 1 48 ? 10.137 4.807 -0.602 1.00 0.00 48 LEU A N 4
ATOM 4214 C CA . LEU A 1 48 ? 11.371 4.015 -0.587 1.00 0.00 48 LEU A CA 4
ATOM 4215 C C . LEU A 1 48 ? 12.209 4.230 -1.839 1.00 0.00 48 LEU A C 4
ATOM 4216 O O . LEU A 1 48 ? 13.440 4.221 -1.776 1.00 0.00 48 LEU A O 4
ATOM 4232 N N . LYS A 1 49 ? 11.537 4.460 -2.947 1.00 0.00 49 LYS A N 4
ATOM 4233 C CA . LYS A 1 49 ? 12.182 4.746 -4.217 1.00 0.00 49 LYS A CA 4
ATOM 4234 C C . LYS A 1 49 ? 12.899 6.104 -4.154 1.00 0.00 49 LYS A C 4
ATOM 4235 O O . LYS A 1 49 ? 14.080 6.220 -4.489 1.00 0.00 49 LYS A O 4
ATOM 4254 N N . THR A 1 50 ? 12.182 7.108 -3.695 1.00 0.00 50 THR A N 4
ATOM 4255 C CA . THR A 1 50 ? 12.669 8.469 -3.681 1.00 0.00 50 THR A CA 4
ATOM 4256 C C . THR A 1 50 ? 13.679 8.715 -2.534 1.00 0.00 50 THR A C 4
ATOM 4257 O O . THR A 1 50 ? 14.713 9.350 -2.742 1.00 0.00 50 THR A O 4
ATOM 4268 N N . LYS A 1 51 ? 13.398 8.191 -1.341 1.00 0.00 51 LYS A N 4
ATOM 4269 C CA . LYS A 1 51 ? 14.278 8.377 -0.207 1.00 0.00 51 LYS A CA 4
ATOM 4270 C C . LYS A 1 51 ? 15.531 7.561 -0.396 1.00 0.00 51 LYS A C 4
ATOM 4271 O O . LYS A 1 51 ? 16.632 8.064 -0.168 1.00 0.00 51 LYS A O 4
ATOM 4290 N N . LYS A 1 52 ? 15.337 6.282 -0.827 1.00 0.00 52 LYS A N 4
ATOM 4291 C CA . LYS A 1 52 ? 16.404 5.276 -1.133 1.00 0.00 52 LYS A CA 4
ATOM 4292 C C . LYS A 1 52 ? 17.550 5.263 -0.128 1.00 0.00 52 LYS A C 4
ATOM 4293 O O . LYS A 1 52 ? 18.691 4.922 -0.453 1.00 0.00 52 LYS A O 4
ATOM 4312 N N . LYS A 1 53 ? 17.230 5.556 1.082 1.00 0.00 53 LYS A N 4
ATOM 4313 C CA . LYS A 1 53 ? 18.211 5.668 2.105 1.00 0.00 53 LYS A CA 4
ATOM 4314 C C . LYS A 1 53 ? 18.262 4.431 2.976 1.00 0.00 53 LYS A C 4
ATOM 4315 O O . LYS A 1 53 ? 19.152 4.283 3.795 1.00 0.00 53 LYS A O 4
ATOM 4334 N N . ARG A 1 54 ? 17.318 3.539 2.786 1.00 0.00 54 ARG A N 4
ATOM 4335 C CA . ARG A 1 54 ? 17.328 2.300 3.519 1.00 0.00 54 ARG A CA 4
ATOM 4336 C C . ARG A 1 54 ? 18.148 1.283 2.782 1.00 0.00 54 ARG A C 4
ATOM 4337 O O . ARG A 1 54 ? 18.206 1.312 1.547 1.00 0.00 54 ARG A O 4
ATOM 4358 N N . TYR A 1 55 ? 18.747 0.374 3.532 1.00 0.00 55 TYR A N 4
ATOM 4359 C CA . TYR A 1 55 ? 19.754 -0.565 3.033 1.00 0.00 55 TYR A CA 4
ATOM 4360 C C . TYR A 1 55 ? 19.352 -1.381 1.816 1.00 0.00 55 TYR A C 4
ATOM 4361 O O . TYR A 1 55 ? 20.220 -1.803 1.072 1.00 0.00 55 TYR A O 4
ATOM 4379 N N . SER A 1 56 ? 18.057 -1.554 1.586 1.00 0.00 56 SER A N 4
ATOM 4380 C CA . SER A 1 56 ? 17.564 -2.290 0.413 1.00 0.00 56 SER A CA 4
ATOM 4381 C C . SER A 1 56 ? 17.987 -1.598 -0.906 1.00 0.00 56 SER A C 4
ATOM 4382 O O . SER A 1 56 ? 18.101 -2.237 -1.945 1.00 0.00 56 SER A O 4
ATOM 4390 N N . LEU A 1 57 ? 18.230 -0.298 -0.837 1.00 0.00 57 LEU A N 4
ATOM 4391 C CA . LEU A 1 57 ? 18.609 0.482 -2.009 1.00 0.00 57 LEU A CA 4
ATOM 4392 C C . LEU A 1 57 ? 20.113 0.700 -2.067 1.00 0.00 57 LEU A C 4
ATOM 4393 O O . LEU A 1 57 ? 20.628 1.323 -3.008 1.00 0.00 57 LEU A O 4
ATOM 4409 N N . LEU A 1 58 ? 20.821 0.197 -1.083 1.00 0.00 58 LEU A N 4
ATOM 4410 C CA . LEU A 1 58 ? 22.252 0.381 -1.015 1.00 0.00 58 LEU A CA 4
ATOM 4411 C C . LEU A 1 58 ? 22.957 -0.930 -1.237 1.00 0.00 58 LEU A C 4
ATOM 4412 O O . LEU A 1 58 ? 23.732 -1.086 -2.181 1.00 0.00 58 LEU A O 4
ATOM 4428 N N . GLU A 1 59 ? 22.655 -1.890 -0.399 1.00 0.00 59 GLU A N 4
ATOM 4429 C CA . GLU A 1 59 ? 23.338 -3.152 -0.397 1.00 0.00 59 GLU A CA 4
ATOM 4430 C C . GLU A 1 59 ? 22.304 -4.239 -0.201 1.00 0.00 59 GLU A C 4
ATOM 4431 O O . GLU A 1 59 ? 21.115 -4.033 -0.466 1.00 0.00 59 GLU A O 4
ATOM 4443 N N . HIS A 1 60 ? 22.742 -5.376 0.232 1.00 0.00 60 HIS A N 4
ATOM 4444 C CA . HIS A 1 60 ? 21.848 -6.447 0.549 1.00 0.00 60 HIS A CA 4
ATOM 4445 C C . HIS A 1 60 ? 21.752 -6.547 2.048 1.00 0.00 60 HIS A C 4
ATOM 4446 O O . HIS A 1 60 ? 22.701 -7.019 2.687 1.00 0.00 60 HIS A O 4
ATOM 4460 N N . HIS A 1 61 ? 20.681 -6.057 2.647 1.00 0.00 61 HIS A N 4
ATOM 4461 C CA . HIS A 1 61 ? 20.532 -6.332 4.044 1.00 0.00 61 HIS A CA 4
ATOM 4462 C C . HIS A 1 61 ? 19.947 -7.715 4.133 1.00 0.00 61 HIS A C 4
ATOM 4463 O O . HIS A 1 61 ? 18.780 -7.935 3.804 1.00 0.00 61 HIS A O 4
ATOM 4477 N N . HIS A 1 62 ? 20.819 -8.649 4.461 1.00 0.00 62 HIS A N 4
ATOM 4478 C CA . HIS A 1 62 ? 20.531 -10.072 4.430 1.00 0.00 62 HIS A CA 4
ATOM 4479 C C . HIS A 1 62 ? 19.262 -10.429 5.161 1.00 0.00 62 HIS A C 4
ATOM 4480 O O . HIS A 1 62 ? 19.179 -10.356 6.385 1.00 0.00 62 HIS A O 4
ATOM 4494 N N . HIS A 1 63 ? 18.282 -10.772 4.387 1.00 0.00 63 HIS A N 4
ATOM 4495 C CA . HIS A 1 63 ? 16.974 -11.119 4.844 1.00 0.00 63 HIS A CA 4
ATOM 4496 C C . HIS A 1 63 ? 16.485 -12.238 3.944 1.00 0.00 63 HIS A C 4
ATOM 4497 O O . HIS A 1 63 ? 16.969 -12.370 2.812 1.00 0.00 63 HIS A O 4
ATOM 4511 N N . HIS A 1 64 ? 15.576 -13.043 4.431 1.00 0.00 64 HIS A N 4
ATOM 4512 C CA . HIS A 1 64 ? 15.078 -14.152 3.695 1.00 0.00 64 HIS A CA 4
ATOM 4513 C C . HIS A 1 64 ? 13.830 -13.730 2.946 1.00 0.00 64 HIS A C 4
ATOM 4514 O O . HIS A 1 64 ? 13.944 -13.294 1.787 1.00 0.00 64 HIS A O 4
ATOM 4529 N N . MET A 1 1 ? 12.585 -8.141 1.502 1.00 0.00 1 MET A N 5
ATOM 4530 C CA . MET A 1 1 ? 11.458 -8.490 0.667 1.00 0.00 1 MET A CA 5
ATOM 4531 C C . MET A 1 1 ? 11.577 -7.772 -0.649 1.00 0.00 1 MET A C 5
ATOM 4532 O O . MET A 1 1 ? 12.010 -6.624 -0.698 1.00 0.00 1 MET A O 5
ATOM 4548 N N . ASN A 1 2 ? 11.227 -8.460 -1.704 1.00 0.00 2 ASN A N 5
ATOM 4549 C CA . ASN A 1 2 ? 11.283 -7.926 -3.049 1.00 0.00 2 ASN A CA 5
ATOM 4550 C C . ASN A 1 2 ? 10.195 -6.870 -3.207 1.00 0.00 2 ASN A C 5
ATOM 4551 O O . ASN A 1 2 ? 9.068 -7.050 -2.729 1.00 0.00 2 ASN A O 5
ATOM 4562 N N . VAL A 1 3 ? 10.526 -5.794 -3.874 1.00 0.00 3 VAL A N 5
ATOM 4563 C CA . VAL A 1 3 ? 9.630 -4.661 -4.047 1.00 0.00 3 VAL A CA 5
ATOM 4564 C C . VAL A 1 3 ? 8.343 -5.018 -4.813 1.00 0.00 3 VAL A C 5
ATOM 4565 O O . VAL A 1 3 ? 7.294 -4.395 -4.596 1.00 0.00 3 VAL A O 5
ATOM 4578 N N . THR A 1 4 ? 8.400 -6.051 -5.662 1.00 0.00 4 THR A N 5
ATOM 4579 C CA . THR A 1 4 ? 7.215 -6.492 -6.388 1.00 0.00 4 THR A CA 5
ATOM 4580 C C . THR A 1 4 ? 6.165 -7.034 -5.397 1.00 0.00 4 THR A C 5
ATOM 4581 O O . THR A 1 4 ? 4.968 -6.955 -5.631 1.00 0.00 4 THR A O 5
ATOM 4592 N N . LYS A 1 5 ? 6.635 -7.523 -4.261 1.00 0.00 5 LYS A N 5
ATOM 4593 C CA . LYS A 1 5 ? 5.762 -8.066 -3.239 1.00 0.00 5 LYS A CA 5
ATOM 4594 C C . LYS A 1 5 ? 5.069 -6.948 -2.471 1.00 0.00 5 LYS A C 5
ATOM 4595 O O . LYS A 1 5 ? 3.966 -7.119 -1.977 1.00 0.00 5 LYS A O 5
ATOM 4614 N N . LEU A 1 6 ? 5.712 -5.790 -2.395 1.00 0.00 6 LEU A N 5
ATOM 4615 C CA . LEU A 1 6 ? 5.095 -4.633 -1.762 1.00 0.00 6 LEU A CA 5
ATOM 4616 C C . LEU A 1 6 ? 3.981 -4.138 -2.681 1.00 0.00 6 LEU A C 5
ATOM 4617 O O . LEU A 1 6 ? 2.902 -3.751 -2.239 1.00 0.00 6 LEU A O 5
ATOM 4633 N N . ASN A 1 7 ? 4.251 -4.199 -3.977 1.00 0.00 7 ASN A N 5
ATOM 4634 C CA . ASN A 1 7 ? 3.282 -3.851 -5.005 1.00 0.00 7 ASN A CA 5
ATOM 4635 C C . ASN A 1 7 ? 2.137 -4.889 -5.012 1.00 0.00 7 ASN A C 5
ATOM 4636 O O . ASN A 1 7 ? 0.976 -4.566 -5.301 1.00 0.00 7 ASN A O 5
ATOM 4647 N N . ASP A 1 8 ? 2.476 -6.122 -4.665 1.00 0.00 8 ASP A N 5
ATOM 4648 C CA . ASP A 1 8 ? 1.503 -7.217 -4.538 1.00 0.00 8 ASP A CA 5
ATOM 4649 C C . ASP A 1 8 ? 0.575 -6.956 -3.356 1.00 0.00 8 ASP A C 5
ATOM 4650 O O . ASP A 1 8 ? -0.629 -7.205 -3.434 1.00 0.00 8 ASP A O 5
ATOM 4659 N N . ARG A 1 9 ? 1.143 -6.416 -2.266 1.00 0.00 9 ARG A N 5
ATOM 4660 C CA . ARG A 1 9 ? 0.358 -6.020 -1.085 1.00 0.00 9 ARG A CA 5
ATOM 4661 C C . ARG A 1 9 ? -0.685 -4.985 -1.477 1.00 0.00 9 ARG A C 5
ATOM 4662 O O . ARG A 1 9 ? -1.818 -5.005 -0.976 1.00 0.00 9 ARG A O 5
ATOM 4683 N N . ILE A 1 10 ? -0.285 -4.083 -2.368 1.00 0.00 10 ILE A N 5
ATOM 4684 C CA . ILE A 1 10 ? -1.168 -3.065 -2.910 1.00 0.00 10 ILE A CA 5
ATOM 4685 C C . ILE A 1 10 ? -2.294 -3.738 -3.671 1.00 0.00 10 ILE A C 5
ATOM 4686 O O . ILE A 1 10 ? -3.455 -3.478 -3.403 1.00 0.00 10 ILE A O 5
ATOM 4702 N N . GLU A 1 11 ? -1.927 -4.651 -4.569 1.00 0.00 11 GLU A N 5
ATOM 4703 C CA . GLU A 1 11 ? -2.882 -5.372 -5.415 1.00 0.00 11 GLU A CA 5
ATOM 4704 C C . GLU A 1 11 ? -3.950 -6.047 -4.585 1.00 0.00 11 GLU A C 5
ATOM 4705 O O . GLU A 1 11 ? -5.148 -5.865 -4.830 1.00 0.00 11 GLU A O 5
ATOM 4717 N N . ALA A 1 12 ? -3.513 -6.782 -3.582 1.00 0.00 12 ALA A N 5
ATOM 4718 C CA . ALA A 1 12 ? -4.407 -7.490 -2.691 1.00 0.00 12 ALA A CA 5
ATOM 4719 C C . ALA A 1 12 ? -5.366 -6.527 -1.992 1.00 0.00 12 ALA A C 5
ATOM 4720 O O . ALA A 1 12 ? -6.544 -6.844 -1.771 1.00 0.00 12 ALA A O 5
ATOM 4727 N N . LYS A 1 13 ? -4.876 -5.341 -1.687 1.00 0.00 13 LYS A N 5
ATOM 4728 C CA . LYS A 1 13 ? -5.673 -4.347 -1.013 1.00 0.00 13 LYS A CA 5
ATOM 4729 C C . LYS A 1 13 ? -6.642 -3.666 -1.982 1.00 0.00 13 LYS A C 5
ATOM 4730 O O . LYS A 1 13 ? -7.722 -3.255 -1.599 1.00 0.00 13 LYS A O 5
ATOM 4749 N N . LYS A 1 14 ? -6.247 -3.561 -3.237 1.00 0.00 14 LYS A N 5
ATOM 4750 C CA . LYS A 1 14 ? -7.109 -2.997 -4.273 1.00 0.00 14 LYS A CA 5
ATOM 4751 C C . LYS A 1 14 ? -8.352 -3.864 -4.424 1.00 0.00 14 LYS A C 5
ATOM 4752 O O . LYS A 1 14 ? -9.468 -3.359 -4.515 1.00 0.00 14 LYS A O 5
ATOM 4771 N N . LYS A 1 15 ? -8.141 -5.182 -4.409 1.00 0.00 15 LYS A N 5
ATOM 4772 C CA . LYS A 1 15 ? -9.236 -6.150 -4.532 1.00 0.00 15 LYS A CA 5
ATOM 4773 C C . LYS A 1 15 ? -10.135 -6.024 -3.307 1.00 0.00 15 LYS A C 5
ATOM 4774 O O . LYS A 1 15 ? -11.377 -6.044 -3.405 1.00 0.00 15 LYS A O 5
ATOM 4793 N N . GLU A 1 16 ? -9.471 -5.883 -2.171 1.00 0.00 16 GLU A N 5
ATOM 4794 C CA . GLU A 1 16 ? -10.077 -5.708 -0.865 1.00 0.00 16 GLU A CA 5
ATOM 4795 C C . GLU A 1 16 ? -10.980 -4.479 -0.856 1.00 0.00 16 GLU A C 5
ATOM 4796 O O . GLU A 1 16 ? -12.145 -4.559 -0.473 1.00 0.00 16 GLU A O 5
ATOM 4808 N N . LEU A 1 17 ? -10.441 -3.360 -1.313 1.00 0.00 17 LEU A N 5
ATOM 4809 C CA . LEU A 1 17 ? -11.166 -2.112 -1.348 1.00 0.00 17 LEU A CA 5
ATOM 4810 C C . LEU A 1 17 ? -12.413 -2.215 -2.217 1.00 0.00 17 LEU A C 5
ATOM 4811 O O . LEU A 1 17 ? -13.462 -1.721 -1.835 1.00 0.00 17 LEU A O 5
ATOM 4827 N N . ILE A 1 18 ? -12.305 -2.885 -3.363 1.00 0.00 18 ILE A N 5
ATOM 4828 C CA . ILE A 1 18 ? -13.467 -3.076 -4.242 1.00 0.00 18 ILE A CA 5
ATOM 4829 C C . ILE A 1 18 ? -14.569 -3.828 -3.483 1.00 0.00 18 ILE A C 5
ATOM 4830 O O . ILE A 1 18 ? -15.720 -3.396 -3.460 1.00 0.00 18 ILE A O 5
ATOM 4846 N N . TYR A 1 19 ? -14.173 -4.901 -2.802 1.00 0.00 19 TYR A N 5
ATOM 4847 C CA . TYR A 1 19 ? -15.082 -5.707 -1.989 1.00 0.00 19 TYR A CA 5
ATOM 4848 C C . TYR A 1 19 ? -15.768 -4.840 -0.927 1.00 0.00 19 TYR A C 5
ATOM 4849 O O . TYR A 1 19 ? -16.992 -4.912 -0.730 1.00 0.00 19 TYR A O 5
ATOM 4867 N N . LEU A 1 20 ? -14.978 -4.021 -0.278 1.00 0.00 20 LEU A N 5
ATOM 4868 C CA . LEU A 1 20 ? -15.437 -3.152 0.781 1.00 0.00 20 LEU A CA 5
ATOM 4869 C C . LEU A 1 20 ? -16.378 -2.055 0.274 1.00 0.00 20 LEU A C 5
ATOM 4870 O O . LEU A 1 20 ? -17.331 -1.694 0.968 1.00 0.00 20 LEU A O 5
ATOM 4886 N N . VAL A 1 21 ? -16.145 -1.551 -0.936 1.00 0.00 21 VAL A N 5
ATOM 4887 C CA . VAL A 1 21 ? -17.036 -0.541 -1.523 1.00 0.00 21 VAL A CA 5
ATOM 4888 C C . VAL A 1 21 ? -18.394 -1.165 -1.809 1.00 0.00 21 VAL A C 5
ATOM 4889 O O . VAL A 1 21 ? -19.435 -0.549 -1.579 1.00 0.00 21 VAL A O 5
ATOM 4902 N N . GLU A 1 22 ? -18.374 -2.396 -2.274 1.00 0.00 22 GLU A N 5
ATOM 4903 C CA . GLU A 1 22 ? -19.591 -3.144 -2.553 1.00 0.00 22 GLU A CA 5
ATOM 4904 C C . GLU A 1 22 ? -20.405 -3.347 -1.268 1.00 0.00 22 GLU A C 5
ATOM 4905 O O . GLU A 1 22 ? -21.633 -3.262 -1.271 1.00 0.00 22 GLU A O 5
ATOM 4917 N N . LYS A 1 23 ? -19.703 -3.596 -0.178 1.00 0.00 23 LYS A N 5
ATOM 4918 C CA . LYS A 1 23 ? -20.327 -3.850 1.111 1.00 0.00 23 LYS A CA 5
ATOM 4919 C C . LYS A 1 23 ? -20.798 -2.582 1.807 1.00 0.00 23 LYS A C 5
ATOM 4920 O O . LYS A 1 23 ? -21.928 -2.520 2.300 1.00 0.00 23 LYS A O 5
ATOM 4939 N N . TYR A 1 24 ? -19.955 -1.585 1.859 1.00 0.00 24 TYR A N 5
ATOM 4940 C CA . TYR A 1 24 ? -20.282 -0.381 2.591 1.00 0.00 24 TYR A CA 5
ATOM 4941 C C . TYR A 1 24 ? -21.012 0.666 1.767 1.00 0.00 24 TYR A C 5
ATOM 4942 O O . TYR A 1 24 ? -21.930 1.306 2.266 1.00 0.00 24 TYR A O 5
ATOM 4960 N N . GLY A 1 25 ? -20.635 0.835 0.531 1.00 0.00 25 GLY A N 5
ATOM 4961 C CA . GLY A 1 25 ? -21.263 1.848 -0.278 1.00 0.00 25 GLY A CA 5
ATOM 4962 C C . GLY A 1 25 ? -20.238 2.733 -0.941 1.00 0.00 25 GLY A C 5
ATOM 4963 O O . GLY A 1 25 ? -19.099 2.838 -0.459 1.00 0.00 25 GLY A O 5
ATOM 4967 N N . PHE A 1 26 ? -20.614 3.354 -2.038 1.00 0.00 26 PHE A N 5
ATOM 4968 C CA . PHE A 1 26 ? -19.724 4.247 -2.758 1.00 0.00 26 PHE A CA 5
ATOM 4969 C C . PHE A 1 26 ? -19.392 5.475 -1.938 1.00 0.00 26 PHE A C 5
ATOM 4970 O O . PHE A 1 26 ? -20.289 6.188 -1.473 1.00 0.00 26 PHE A O 5
ATOM 4987 N N . THR A 1 27 ? -18.097 5.682 -1.732 1.00 0.00 27 THR A N 5
ATOM 4988 C CA . THR A 1 27 ? -17.566 6.847 -1.034 1.00 0.00 27 THR A CA 5
ATOM 4989 C C . THR A 1 27 ? -18.060 6.898 0.449 1.00 0.00 27 THR A C 5
ATOM 4990 O O . THR A 1 27 ? -18.098 7.950 1.096 1.00 0.00 27 THR A O 5
ATOM 5001 N N . HIS A 1 28 ? -18.399 5.736 0.983 1.00 0.00 28 HIS A N 5
ATOM 5002 C CA . HIS A 1 28 ? -18.800 5.626 2.369 1.00 0.00 28 HIS A CA 5
ATOM 5003 C C . HIS A 1 28 ? -17.604 5.946 3.287 1.00 0.00 28 HIS A C 5
ATOM 5004 O O . HIS A 1 28 ? -16.447 5.768 2.893 1.00 0.00 28 HIS A O 5
ATOM 5018 N N . HIS A 1 29 ? -17.907 6.401 4.488 1.00 0.00 29 HIS A N 5
ATOM 5019 C CA . HIS A 1 29 ? -16.930 6.812 5.501 1.00 0.00 29 HIS A CA 5
ATOM 5020 C C . HIS A 1 29 ? -15.810 5.767 5.694 1.00 0.00 29 HIS A C 5
ATOM 5021 O O . HIS A 1 29 ? -14.624 6.095 5.580 1.00 0.00 29 HIS A O 5
ATOM 5035 N N . LYS A 1 30 ? -16.190 4.516 5.956 1.00 0.00 30 LYS A N 5
ATOM 5036 C CA . LYS A 1 30 ? -15.202 3.447 6.146 1.00 0.00 30 LYS A CA 5
ATOM 5037 C C . LYS A 1 30 ? -14.380 3.256 4.877 1.00 0.00 30 LYS A C 5
ATOM 5038 O O . LYS A 1 30 ? -13.170 3.074 4.932 1.00 0.00 30 LYS A O 5
ATOM 5057 N N . VAL A 1 31 ? -15.050 3.372 3.739 1.00 0.00 31 VAL A N 5
ATOM 5058 C CA . VAL A 1 31 ? -14.436 3.207 2.425 1.00 0.00 31 VAL A CA 5
ATOM 5059 C C . VAL A 1 31 ? -13.317 4.222 2.204 1.00 0.00 31 VAL A C 5
ATOM 5060 O O . VAL A 1 31 ? -12.235 3.870 1.733 1.00 0.00 31 VAL A O 5
ATOM 5073 N N . ILE A 1 32 ? -13.569 5.460 2.588 1.00 0.00 32 ILE A N 5
ATOM 5074 C CA . ILE A 1 32 ? -12.586 6.524 2.460 1.00 0.00 32 ILE A CA 5
ATOM 5075 C C . ILE A 1 32 ? -11.337 6.194 3.298 1.00 0.00 32 ILE A C 5
ATOM 5076 O O . ILE A 1 32 ? -10.202 6.429 2.871 1.00 0.00 32 ILE A O 5
ATOM 5092 N N . SER A 1 33 ? -11.562 5.601 4.453 1.00 0.00 33 SER A N 5
ATOM 5093 C CA . SER A 1 33 ? -10.496 5.224 5.348 1.00 0.00 33 SER A CA 5
ATOM 5094 C C . SER A 1 33 ? -9.676 4.067 4.729 1.00 0.00 33 SER A C 5
ATOM 5095 O O . SER A 1 33 ? -8.442 4.052 4.816 1.00 0.00 33 SER A O 5
ATOM 5103 N N . PHE A 1 34 ? -10.358 3.130 4.063 1.00 0.00 34 PHE A N 5
ATOM 5104 C CA . PHE A 1 34 ? -9.676 2.007 3.399 1.00 0.00 34 PHE A CA 5
ATOM 5105 C C . PHE A 1 34 ? -8.897 2.525 2.191 1.00 0.00 34 PHE A C 5
ATOM 5106 O O . PHE A 1 34 ? -7.838 1.997 1.835 1.00 0.00 34 PHE A O 5
ATOM 5123 N N . SER A 1 35 ? -9.437 3.561 1.571 1.00 0.00 35 SER A N 5
ATOM 5124 C CA . SER A 1 35 ? -8.815 4.216 0.443 1.00 0.00 35 SER A CA 5
ATOM 5125 C C . SER A 1 35 ? -7.472 4.799 0.872 1.00 0.00 35 SER A C 5
ATOM 5126 O O . SER A 1 35 ? -6.491 4.730 0.135 1.00 0.00 35 SER A O 5
ATOM 5134 N N . GLN A 1 36 ? -7.422 5.325 2.090 1.00 0.00 36 GLN A N 5
ATOM 5135 C CA . GLN A 1 36 ? -6.195 5.884 2.624 1.00 0.00 36 GLN A CA 5
ATOM 5136 C C . GLN A 1 36 ? -5.156 4.797 2.839 1.00 0.00 36 GLN A C 5
ATOM 5137 O O . GLN A 1 36 ? -3.976 5.028 2.638 1.00 0.00 36 GLN A O 5
ATOM 5151 N N . GLU A 1 37 ? -5.612 3.601 3.208 1.00 0.00 37 GLU A N 5
ATOM 5152 C CA . GLU A 1 37 ? -4.718 2.459 3.372 1.00 0.00 37 GLU A CA 5
ATOM 5153 C C . GLU A 1 37 ? -4.045 2.144 2.048 1.00 0.00 37 GLU A C 5
ATOM 5154 O O . GLU A 1 37 ? -2.830 1.986 1.978 1.00 0.00 37 GLU A O 5
ATOM 5166 N N . LEU A 1 38 ? -4.857 2.079 1.003 1.00 0.00 38 LEU A N 5
ATOM 5167 C CA . LEU A 1 38 ? -4.392 1.757 -0.334 1.00 0.00 38 LEU A CA 5
ATOM 5168 C C . LEU A 1 38 ? -3.448 2.851 -0.821 1.00 0.00 38 LEU A C 5
ATOM 5169 O O . LEU A 1 38 ? -2.355 2.561 -1.328 1.00 0.00 38 LEU A O 5
ATOM 5185 N N . ASP A 1 39 ? -3.864 4.093 -0.629 1.00 0.00 39 ASP A N 5
ATOM 5186 C CA . ASP A 1 39 ? -3.071 5.260 -1.003 1.00 0.00 39 ASP A CA 5
ATOM 5187 C C . ASP A 1 39 ? -1.708 5.219 -0.335 1.00 0.00 39 ASP A C 5
ATOM 5188 O O . ASP A 1 39 ? -0.677 5.297 -1.004 1.00 0.00 39 ASP A O 5
ATOM 5197 N N . ARG A 1 40 ? -1.704 5.020 0.973 1.00 0.00 40 ARG A N 5
ATOM 5198 C CA . ARG A 1 40 ? -0.470 5.003 1.734 1.00 0.00 40 ARG A CA 5
ATOM 5199 C C . ARG A 1 40 ? 0.411 3.823 1.366 1.00 0.00 40 ARG A C 5
ATOM 5200 O O . ARG A 1 40 ? 1.637 3.942 1.379 1.00 0.00 40 ARG A O 5
ATOM 5221 N N . LEU A 1 41 ? -0.208 2.706 1.024 1.00 0.00 41 LEU A N 5
ATOM 5222 C CA . LEU A 1 41 ? 0.504 1.510 0.606 1.00 0.00 41 LEU A CA 5
ATOM 5223 C C . LEU A 1 41 ? 1.233 1.796 -0.722 1.00 0.00 41 LEU A C 5
ATOM 5224 O O . LEU A 1 41 ? 2.394 1.427 -0.915 1.00 0.00 41 LEU A O 5
ATOM 5240 N N . LEU A 1 42 ? 0.547 2.495 -1.611 1.00 0.00 42 LEU A N 5
ATOM 5241 C CA . LEU A 1 42 ? 1.108 2.880 -2.899 1.00 0.00 42 LEU A CA 5
ATOM 5242 C C . LEU A 1 42 ? 2.190 3.949 -2.668 1.00 0.00 42 LEU A C 5
ATOM 5243 O O . LEU A 1 42 ? 3.224 3.968 -3.339 1.00 0.00 42 LEU A O 5
ATOM 5259 N N . ASN A 1 43 ? 1.967 4.809 -1.676 1.00 0.00 43 ASN A N 5
ATOM 5260 C CA . ASN A 1 43 ? 2.962 5.823 -1.301 1.00 0.00 43 ASN A CA 5
ATOM 5261 C C . ASN A 1 43 ? 4.221 5.180 -0.745 1.00 0.00 43 ASN A C 5
ATOM 5262 O O . ASN A 1 43 ? 5.315 5.718 -0.921 1.00 0.00 43 ASN A O 5
ATOM 5273 N N . LEU A 1 44 ? 4.066 4.024 -0.083 1.00 0.00 44 LEU A N 5
ATOM 5274 C CA . LEU A 1 44 ? 5.208 3.254 0.423 1.00 0.00 44 LEU A CA 5
ATOM 5275 C C . LEU A 1 44 ? 6.051 2.801 -0.738 1.00 0.00 44 LEU A C 5
ATOM 5276 O O . LEU A 1 44 ? 7.255 2.937 -0.718 1.00 0.00 44 LEU A O 5
ATOM 5292 N N . LEU A 1 45 ? 5.381 2.291 -1.761 1.00 0.00 45 LEU A N 5
ATOM 5293 C CA . LEU A 1 45 ? 6.017 1.788 -2.975 1.00 0.00 45 LEU A CA 5
ATOM 5294 C C . LEU A 1 45 ? 6.872 2.879 -3.629 1.00 0.00 45 LEU A C 5
ATOM 5295 O O . LEU A 1 45 ? 7.971 2.616 -4.124 1.00 0.00 45 LEU A O 5
ATOM 5311 N N . ILE A 1 46 ? 6.355 4.088 -3.627 1.00 0.00 46 ILE A N 5
ATOM 5312 C CA . ILE A 1 46 ? 7.059 5.233 -4.172 1.00 0.00 46 ILE A CA 5
ATOM 5313 C C . ILE A 1 46 ? 8.214 5.647 -3.243 1.00 0.00 46 ILE A C 5
ATOM 5314 O O . ILE A 1 46 ? 9.363 5.758 -3.675 1.00 0.00 46 ILE A O 5
ATOM 5330 N N . GLU A 1 47 ? 7.901 5.806 -1.956 1.00 0.00 47 GLU A N 5
ATOM 5331 C CA . GLU A 1 47 ? 8.858 6.310 -0.973 1.00 0.00 47 GLU A CA 5
ATOM 5332 C C . GLU A 1 47 ? 10.015 5.336 -0.783 1.00 0.00 47 GLU A C 5
ATOM 5333 O O . GLU A 1 47 ? 11.144 5.747 -0.521 1.00 0.00 47 GLU A O 5
ATOM 5345 N N . LEU A 1 48 ? 9.732 4.051 -0.929 1.00 0.00 48 LEU A N 5
ATOM 5346 C CA . LEU A 1 48 ? 10.729 3.004 -0.778 1.00 0.00 48 LEU A CA 5
ATOM 5347 C C . LEU A 1 48 ? 11.859 3.214 -1.778 1.00 0.00 48 LEU A C 5
ATOM 5348 O O . LEU A 1 48 ? 13.027 3.066 -1.430 1.00 0.00 48 LEU A O 5
ATOM 5364 N N . LYS A 1 49 ? 11.504 3.620 -2.989 1.00 0.00 49 LYS A N 5
ATOM 5365 C CA . LYS A 1 49 ? 12.482 3.856 -4.050 1.00 0.00 49 LYS A CA 5
ATOM 5366 C C . LYS A 1 49 ? 13.327 5.069 -3.725 1.00 0.00 49 LYS A C 5
ATOM 5367 O O . LYS A 1 49 ? 14.501 5.150 -4.098 1.00 0.00 49 LYS A O 5
ATOM 5386 N N . THR A 1 50 ? 12.722 6.007 -3.042 1.00 0.00 50 THR A N 5
ATOM 5387 C CA . THR A 1 50 ? 13.382 7.211 -2.640 1.00 0.00 50 THR A CA 5
ATOM 5388 C C . THR A 1 50 ? 14.406 6.907 -1.533 1.00 0.00 50 THR A C 5
ATOM 5389 O O . THR A 1 50 ? 15.560 7.363 -1.578 1.00 0.00 50 THR A O 5
ATOM 5400 N N . LYS A 1 51 ? 13.993 6.102 -0.571 1.00 0.00 51 LYS A N 5
ATOM 5401 C CA . LYS A 1 51 ? 14.796 5.838 0.573 1.00 0.00 51 LYS A CA 5
ATOM 5402 C C . LYS A 1 51 ? 15.807 4.710 0.353 1.00 0.00 51 LYS A C 5
ATOM 5403 O O . LYS A 1 51 ? 16.995 4.963 0.463 1.00 0.00 51 LYS A O 5
ATOM 5422 N N . LYS A 1 52 ? 15.323 3.478 0.012 1.00 0.00 52 LYS A N 5
ATOM 5423 C CA . LYS A 1 52 ? 16.108 2.182 -0.147 1.00 0.00 52 LYS A CA 5
ATOM 5424 C C . LYS A 1 52 ? 17.028 1.793 1.053 1.00 0.00 52 LYS A C 5
ATOM 5425 O O . LYS A 1 52 ? 17.349 0.630 1.246 1.00 0.00 52 LYS A O 5
ATOM 5444 N N . LYS A 1 53 ? 17.405 2.771 1.832 1.00 0.00 53 LYS A N 5
ATOM 5445 C CA . LYS A 1 53 ? 18.234 2.644 3.016 1.00 0.00 53 LYS A CA 5
ATOM 5446 C C . LYS A 1 53 ? 17.518 1.879 4.139 1.00 0.00 53 LYS A C 5
ATOM 5447 O O . LYS A 1 53 ? 18.154 1.350 5.052 1.00 0.00 53 LYS A O 5
ATOM 5466 N N . ARG A 1 54 ? 16.199 1.850 4.083 1.00 0.00 54 ARG A N 5
ATOM 5467 C CA . ARG A 1 54 ? 15.419 1.087 4.993 1.00 0.00 54 ARG A CA 5
ATOM 5468 C C . ARG A 1 54 ? 15.524 -0.356 4.530 1.00 0.00 54 ARG A C 5
ATOM 5469 O O . ARG A 1 54 ? 15.294 -0.643 3.358 1.00 0.00 54 ARG A O 5
ATOM 5490 N N . TYR A 1 55 ? 15.843 -1.244 5.446 1.00 0.00 55 TYR A N 5
ATOM 5491 C CA . TYR A 1 55 ? 16.152 -2.675 5.150 1.00 0.00 55 TYR A CA 5
ATOM 5492 C C . TYR A 1 55 ? 14.944 -3.513 4.725 1.00 0.00 55 TYR A C 5
ATOM 5493 O O . TYR A 1 55 ? 14.936 -4.728 4.874 1.00 0.00 55 TYR A O 5
ATOM 5511 N N . SER A 1 56 ? 14.009 -2.879 4.113 1.00 0.00 56 SER A N 5
ATOM 5512 C CA . SER A 1 56 ? 12.805 -3.503 3.620 1.00 0.00 56 SER A CA 5
ATOM 5513 C C . SER A 1 56 ? 13.161 -4.400 2.446 1.00 0.00 56 SER A C 5
ATOM 5514 O O . SER A 1 56 ? 12.662 -5.525 2.326 1.00 0.00 56 SER A O 5
ATOM 5522 N N . LEU A 1 57 ? 14.101 -3.921 1.634 1.00 0.00 57 LEU A N 5
ATOM 5523 C CA . LEU A 1 57 ? 14.556 -4.614 0.436 1.00 0.00 57 LEU A CA 5
ATOM 5524 C C . LEU A 1 57 ? 15.156 -5.962 0.829 1.00 0.00 57 LEU A C 5
ATOM 5525 O O . LEU A 1 57 ? 14.993 -6.970 0.142 1.00 0.00 57 LEU A O 5
ATOM 5541 N N . LEU A 1 58 ? 15.783 -5.978 1.981 1.00 0.00 58 LEU A N 5
ATOM 5542 C CA . LEU A 1 58 ? 16.395 -7.170 2.503 1.00 0.00 58 LEU A CA 5
ATOM 5543 C C . LEU A 1 58 ? 15.387 -7.975 3.304 1.00 0.00 58 LEU A C 5
ATOM 5544 O O . LEU A 1 58 ? 14.997 -9.070 2.905 1.00 0.00 58 LEU A O 5
ATOM 5560 N N . GLU A 1 59 ? 14.908 -7.388 4.378 1.00 0.00 59 GLU A N 5
ATOM 5561 C CA . GLU A 1 59 ? 14.065 -8.075 5.323 1.00 0.00 59 GLU A CA 5
ATOM 5562 C C . GLU A 1 59 ? 12.581 -7.938 5.005 1.00 0.00 59 GLU A C 5
ATOM 5563 O O . GLU A 1 59 ? 12.070 -8.592 4.101 1.00 0.00 59 GLU A O 5
ATOM 5575 N N . HIS A 1 60 ? 11.921 -7.054 5.693 1.00 0.00 60 HIS A N 5
ATOM 5576 C CA . HIS A 1 60 ? 10.485 -6.864 5.571 1.00 0.00 60 HIS A CA 5
ATOM 5577 C C . HIS A 1 60 ? 10.096 -5.513 6.142 1.00 0.00 60 HIS A C 5
ATOM 5578 O O . HIS A 1 60 ? 10.779 -4.995 7.031 1.00 0.00 60 HIS A O 5
ATOM 5592 N N . HIS A 1 61 ? 9.031 -4.950 5.619 1.00 0.00 61 HIS A N 5
ATOM 5593 C CA . HIS A 1 61 ? 8.476 -3.715 6.110 1.00 0.00 61 HIS A CA 5
ATOM 5594 C C . HIS A 1 61 ? 6.969 -3.847 6.074 1.00 0.00 61 HIS A C 5
ATOM 5595 O O . HIS A 1 61 ? 6.421 -4.443 5.140 1.00 0.00 61 HIS A O 5
ATOM 5609 N N . HIS A 1 62 ? 6.317 -3.326 7.069 1.00 0.00 62 HIS A N 5
ATOM 5610 C CA . HIS A 1 62 ? 4.887 -3.346 7.112 1.00 0.00 62 HIS A CA 5
ATOM 5611 C C . HIS A 1 62 ? 4.403 -1.896 7.156 1.00 0.00 62 HIS A C 5
ATOM 5612 O O . HIS A 1 62 ? 4.111 -1.304 6.124 1.00 0.00 62 HIS A O 5
ATOM 5626 N N . HIS A 1 63 ? 4.409 -1.311 8.338 1.00 0.00 63 HIS A N 5
ATOM 5627 C CA . HIS A 1 63 ? 4.027 0.084 8.545 1.00 0.00 63 HIS A CA 5
ATOM 5628 C C . HIS A 1 63 ? 4.839 0.642 9.695 1.00 0.00 63 HIS A C 5
ATOM 5629 O O . HIS A 1 63 ? 5.679 -0.074 10.273 1.00 0.00 63 HIS A O 5
ATOM 5643 N N . HIS A 1 64 ? 4.623 1.888 10.016 1.00 0.00 64 HIS A N 5
ATOM 5644 C CA . HIS A 1 64 ? 5.227 2.493 11.145 1.00 0.00 64 HIS A CA 5
ATOM 5645 C C . HIS A 1 64 ? 4.158 2.783 12.158 1.00 0.00 64 HIS A C 5
ATOM 5646 O O . HIS A 1 64 ? 3.455 3.802 12.030 1.00 0.00 64 HIS A O 5
ATOM 5661 N N . MET A 1 1 ? 13.444 -8.508 2.015 1.00 0.00 1 MET A N 6
ATOM 5662 C CA . MET A 1 1 ? 12.777 -7.240 1.776 1.00 0.00 1 MET A CA 6
ATOM 5663 C C . MET A 1 1 ? 12.639 -7.049 0.277 1.00 0.00 1 MET A C 6
ATOM 5664 O O . MET A 1 1 ? 13.626 -6.842 -0.414 1.00 0.00 1 MET A O 6
ATOM 5680 N N . ASN A 1 2 ? 11.430 -7.158 -0.228 1.00 0.00 2 ASN A N 6
ATOM 5681 C CA . ASN A 1 2 ? 11.174 -7.052 -1.657 1.00 0.00 2 ASN A CA 6
ATOM 5682 C C . ASN A 1 2 ? 10.002 -6.139 -1.906 1.00 0.00 2 ASN A C 6
ATOM 5683 O O . ASN A 1 2 ? 8.908 -6.368 -1.368 1.00 0.00 2 ASN A O 6
ATOM 5694 N N . VAL A 1 3 ? 10.202 -5.123 -2.728 1.00 0.00 3 VAL A N 6
ATOM 5695 C CA . VAL A 1 3 ? 9.134 -4.189 -3.054 1.00 0.00 3 VAL A CA 6
ATOM 5696 C C . VAL A 1 3 ? 8.036 -4.864 -3.867 1.00 0.00 3 VAL A C 6
ATOM 5697 O O . VAL A 1 3 ? 6.891 -4.456 -3.803 1.00 0.00 3 VAL A O 6
ATOM 5710 N N . THR A 1 4 ? 8.386 -5.930 -4.589 1.00 0.00 4 THR A N 6
ATOM 5711 C CA . THR A 1 4 ? 7.403 -6.669 -5.369 1.00 0.00 4 THR A CA 6
ATOM 5712 C C . THR A 1 4 ? 6.314 -7.261 -4.453 1.00 0.00 4 THR A C 6
ATOM 5713 O O . THR A 1 4 ? 5.146 -7.325 -4.817 1.00 0.00 4 THR A O 6
ATOM 5724 N N . LYS A 1 5 ? 6.694 -7.633 -3.243 1.00 0.00 5 LYS A N 6
ATOM 5725 C CA . LYS A 1 5 ? 5.742 -8.126 -2.288 1.00 0.00 5 LYS A CA 6
ATOM 5726 C C . LYS A 1 5 ? 4.939 -7.017 -1.648 1.00 0.00 5 LYS A C 6
ATOM 5727 O O . LYS A 1 5 ? 3.803 -7.237 -1.225 1.00 0.00 5 LYS A O 6
ATOM 5746 N N . LEU A 1 6 ? 5.517 -5.831 -1.581 1.00 0.00 6 LEU A N 6
ATOM 5747 C CA . LEU A 1 6 ? 4.782 -4.661 -1.128 1.00 0.00 6 LEU A CA 6
ATOM 5748 C C . LEU A 1 6 ? 3.725 -4.325 -2.187 1.00 0.00 6 LEU A C 6
ATOM 5749 O O . LEU A 1 6 ? 2.572 -4.055 -1.858 1.00 0.00 6 LEU A O 6
ATOM 5765 N N . ASN A 1 7 ? 4.137 -4.391 -3.471 1.00 0.00 7 ASN A N 6
ATOM 5766 C CA . ASN A 1 7 ? 3.221 -4.221 -4.618 1.00 0.00 7 ASN A CA 6
ATOM 5767 C C . ASN A 1 7 ? 2.094 -5.245 -4.529 1.00 0.00 7 ASN A C 6
ATOM 5768 O O . ASN A 1 7 ? 0.919 -4.936 -4.753 1.00 0.00 7 ASN A O 6
ATOM 5779 N N . ASP A 1 8 ? 2.482 -6.463 -4.187 1.00 0.00 8 ASP A N 6
ATOM 5780 C CA . ASP A 1 8 ? 1.576 -7.603 -3.990 1.00 0.00 8 ASP A CA 6
ATOM 5781 C C . ASP A 1 8 ? 0.509 -7.278 -2.938 1.00 0.00 8 ASP A C 6
ATOM 5782 O O . ASP A 1 8 ? -0.675 -7.597 -3.116 1.00 0.00 8 ASP A O 6
ATOM 5791 N N . ARG A 1 9 ? 0.937 -6.626 -1.858 1.00 0.00 9 ARG A N 6
ATOM 5792 C CA . ARG A 1 9 ? 0.036 -6.231 -0.770 1.00 0.00 9 ARG A CA 6
ATOM 5793 C C . ARG A 1 9 ? -0.969 -5.211 -1.271 1.00 0.00 9 ARG A C 6
ATOM 5794 O O . ARG A 1 9 ? -2.155 -5.282 -0.954 1.00 0.00 9 ARG A O 6
ATOM 5815 N N . ILE A 1 10 ? -0.484 -4.277 -2.079 1.00 0.00 10 ILE A N 6
ATOM 5816 C CA . ILE A 1 10 ? -1.317 -3.235 -2.670 1.00 0.00 10 ILE A CA 6
ATOM 5817 C C . ILE A 1 10 ? -2.398 -3.877 -3.530 1.00 0.00 10 ILE A C 6
ATOM 5818 O O . ILE A 1 10 ? -3.564 -3.498 -3.470 1.00 0.00 10 ILE A O 6
ATOM 5834 N N . GLU A 1 11 ? -1.993 -4.886 -4.278 1.00 0.00 11 GLU A N 6
ATOM 5835 C CA . GLU A 1 11 ? -2.857 -5.595 -5.203 1.00 0.00 11 GLU A CA 6
ATOM 5836 C C . GLU A 1 11 ? -4.058 -6.223 -4.477 1.00 0.00 11 GLU A C 6
ATOM 5837 O O . GLU A 1 11 ? -5.212 -6.122 -4.928 1.00 0.00 11 GLU A O 6
ATOM 5849 N N . ALA A 1 12 ? -3.795 -6.817 -3.333 1.00 0.00 12 ALA A N 6
ATOM 5850 C CA . ALA A 1 12 ? -4.843 -7.449 -2.552 1.00 0.00 12 ALA A CA 6
ATOM 5851 C C . ALA A 1 12 ? -5.727 -6.402 -1.894 1.00 0.00 12 ALA A C 6
ATOM 5852 O O . ALA A 1 12 ? -6.908 -6.629 -1.652 1.00 0.00 12 ALA A O 6
ATOM 5859 N N . LYS A 1 13 ? -5.175 -5.240 -1.645 1.00 0.00 13 LYS A N 6
ATOM 5860 C CA . LYS A 1 13 ? -5.939 -4.194 -1.015 1.00 0.00 13 LYS A CA 6
ATOM 5861 C C . LYS A 1 13 ? -6.875 -3.552 -2.001 1.00 0.00 13 LYS A C 6
ATOM 5862 O O . LYS A 1 13 ? -7.953 -3.106 -1.629 1.00 0.00 13 LYS A O 6
ATOM 5881 N N . LYS A 1 14 ? -6.459 -3.520 -3.263 1.00 0.00 14 LYS A N 6
ATOM 5882 C CA . LYS A 1 14 ? -7.300 -3.026 -4.346 1.00 0.00 14 LYS A CA 6
ATOM 5883 C C . LYS A 1 14 ? -8.561 -3.866 -4.410 1.00 0.00 14 LYS A C 6
ATOM 5884 O O . LYS A 1 14 ? -9.671 -3.349 -4.329 1.00 0.00 14 LYS A O 6
ATOM 5903 N N . LYS A 1 15 ? -8.369 -5.187 -4.495 1.00 0.00 15 LYS A N 6
ATOM 5904 C CA . LYS A 1 15 ? -9.479 -6.107 -4.642 1.00 0.00 15 LYS A CA 6
ATOM 5905 C C . LYS A 1 15 ? -10.390 -6.111 -3.423 1.00 0.00 15 LYS A C 6
ATOM 5906 O O . LYS A 1 15 ? -11.611 -6.239 -3.548 1.00 0.00 15 LYS A O 6
ATOM 5925 N N . GLU A 1 16 ? -9.793 -5.920 -2.258 1.00 0.00 16 GLU A N 6
ATOM 5926 C CA . GLU A 1 16 ? -10.526 -5.878 -1.020 1.00 0.00 16 GLU A CA 6
ATOM 5927 C C . GLU A 1 16 ? -11.373 -4.613 -0.983 1.00 0.00 16 GLU A C 6
ATOM 5928 O O . GLU A 1 16 ? -12.549 -4.659 -0.644 1.00 0.00 16 GLU A O 6
ATOM 5940 N N . LEU A 1 17 ? -10.774 -3.502 -1.398 1.00 0.00 17 LEU A N 6
ATOM 5941 C CA . LEU A 1 17 ? -11.448 -2.213 -1.453 1.00 0.00 17 LEU A CA 6
ATOM 5942 C C . LEU A 1 17 ? -12.657 -2.307 -2.380 1.00 0.00 17 LEU A C 6
ATOM 5943 O O . LEU A 1 17 ? -13.756 -1.913 -2.000 1.00 0.00 17 LEU A O 6
ATOM 5959 N N . ILE A 1 18 ? -12.449 -2.872 -3.569 1.00 0.00 18 ILE A N 6
ATOM 5960 C CA . ILE A 1 18 ? -13.518 -3.049 -4.558 1.00 0.00 18 ILE A CA 6
ATOM 5961 C C . ILE A 1 18 ? -14.682 -3.832 -3.943 1.00 0.00 18 ILE A C 6
ATOM 5962 O O . ILE A 1 18 ? -15.837 -3.390 -4.004 1.00 0.00 18 ILE A O 6
ATOM 5978 N N . TYR A 1 19 ? -14.347 -4.950 -3.309 1.00 0.00 19 TYR A N 6
ATOM 5979 C CA . TYR A 1 19 ? -15.313 -5.831 -2.658 1.00 0.00 19 TYR A CA 6
ATOM 5980 C C . TYR A 1 19 ? -16.083 -5.086 -1.555 1.00 0.00 19 TYR A C 6
ATOM 5981 O O . TYR A 1 19 ? -17.306 -5.248 -1.403 1.00 0.00 19 TYR A O 6
ATOM 5999 N N . LEU A 1 20 ? -15.379 -4.261 -0.814 1.00 0.00 20 LEU A N 6
ATOM 6000 C CA . LEU A 1 20 ? -15.978 -3.492 0.254 1.00 0.00 20 LEU A CA 6
ATOM 6001 C C . LEU A 1 20 ? -16.879 -2.389 -0.293 1.00 0.00 20 LEU A C 6
ATOM 6002 O O . LEU A 1 20 ? -17.904 -2.075 0.298 1.00 0.00 20 LEU A O 6
ATOM 6018 N N . VAL A 1 21 ? -16.522 -1.826 -1.431 1.00 0.00 21 VAL A N 6
ATOM 6019 C CA . VAL A 1 21 ? -17.371 -0.828 -2.076 1.00 0.00 21 VAL A CA 6
ATOM 6020 C C . VAL A 1 21 ? -18.659 -1.492 -2.588 1.00 0.00 21 VAL A C 6
ATOM 6021 O O . VAL A 1 21 ? -19.726 -0.883 -2.588 1.00 0.00 21 VAL A O 6
ATOM 6034 N N . GLU A 1 22 ? -18.552 -2.736 -3.010 1.00 0.00 22 GLU A N 6
ATOM 6035 C CA . GLU A 1 22 ? -19.713 -3.498 -3.460 1.00 0.00 22 GLU A CA 6
ATOM 6036 C C . GLU A 1 22 ? -20.712 -3.661 -2.307 1.00 0.00 22 GLU A C 6
ATOM 6037 O O . GLU A 1 22 ? -21.910 -3.399 -2.451 1.00 0.00 22 GLU A O 6
ATOM 6049 N N . LYS A 1 23 ? -20.203 -4.076 -1.165 1.00 0.00 23 LYS A N 6
ATOM 6050 C CA . LYS A 1 23 ? -21.038 -4.376 -0.007 1.00 0.00 23 LYS A CA 6
ATOM 6051 C C . LYS A 1 23 ? -21.426 -3.143 0.826 1.00 0.00 23 LYS A C 6
ATOM 6052 O O . LYS A 1 23 ? -22.565 -3.023 1.278 1.00 0.00 23 LYS A O 6
ATOM 6071 N N . TYR A 1 24 ? -20.504 -2.255 1.039 1.00 0.00 24 TYR A N 6
ATOM 6072 C CA . TYR A 1 24 ? -20.754 -1.101 1.889 1.00 0.00 24 TYR A CA 6
ATOM 6073 C C . TYR A 1 24 ? -21.084 0.142 1.085 1.00 0.00 24 TYR A C 6
ATOM 6074 O O . TYR A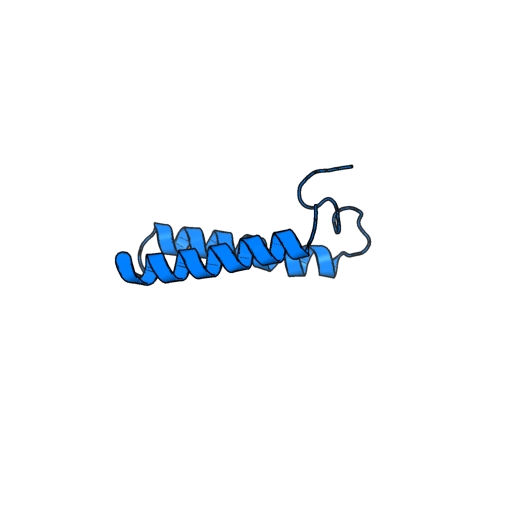 1 24 ? -21.999 0.890 1.429 1.00 0.00 24 TYR A O 6
ATOM 6092 N N . GLY A 1 25 ? -20.369 0.345 0.015 1.00 0.00 25 GLY A N 6
ATOM 6093 C CA . GLY A 1 25 ? -20.574 1.521 -0.799 1.00 0.00 25 GLY A CA 6
ATOM 6094 C C . GLY A 1 25 ? -19.579 2.607 -0.468 1.00 0.00 25 GLY A C 6
ATOM 6095 O O . GLY A 1 25 ? -19.307 2.881 0.710 1.00 0.00 25 GLY A O 6
ATOM 6099 N N . PHE A 1 26 ? -19.039 3.241 -1.477 1.00 0.00 26 PHE A N 6
ATOM 6100 C CA . PHE A 1 26 ? -18.059 4.264 -1.259 1.00 0.00 26 PHE A CA 6
ATOM 6101 C C . PHE A 1 26 ? -18.777 5.569 -0.976 1.00 0.00 26 PHE A C 6
ATOM 6102 O O . PHE A 1 26 ? -19.190 6.281 -1.899 1.00 0.00 26 PHE A O 6
ATOM 6119 N N . THR A 1 27 ? -18.997 5.830 0.275 1.00 0.00 27 THR A N 6
ATOM 6120 C CA . THR A 1 27 ? -19.635 7.040 0.690 1.00 0.00 27 THR A CA 6
ATOM 6121 C C . THR A 1 27 ? -19.329 7.329 2.152 1.00 0.00 27 THR A C 6
ATOM 6122 O O . THR A 1 27 ? -19.054 8.467 2.517 1.00 0.00 27 THR A O 6
ATOM 6133 N N . HIS A 1 28 ? -19.346 6.313 2.982 1.00 0.00 28 HIS A N 6
ATOM 6134 C CA . HIS A 1 28 ? -19.054 6.510 4.375 1.00 0.00 28 HIS A CA 6
ATOM 6135 C C . HIS A 1 28 ? -17.551 6.425 4.647 1.00 0.00 28 HIS A C 6
ATOM 6136 O O . HIS A 1 28 ? -16.794 5.833 3.847 1.00 0.00 28 HIS A O 6
ATOM 6150 N N . HIS A 1 29 ? -17.142 6.990 5.775 1.00 0.00 29 HIS A N 6
ATOM 6151 C CA . HIS A 1 29 ? -15.726 7.164 6.149 1.00 0.00 29 HIS A CA 6
ATOM 6152 C C . HIS A 1 29 ? -14.956 5.868 6.169 1.00 0.00 29 HIS A C 6
ATOM 6153 O O . HIS A 1 29 ? -13.826 5.833 5.712 1.00 0.00 29 HIS A O 6
ATOM 6167 N N . LYS A 1 30 ? -15.588 4.809 6.656 1.00 0.00 30 LYS A N 6
ATOM 6168 C CA . LYS A 1 30 ? -14.965 3.484 6.755 1.00 0.00 30 LYS A CA 6
ATOM 6169 C C . LYS A 1 30 ? -14.308 3.062 5.422 1.00 0.00 30 LYS A C 6
ATOM 6170 O O . LYS A 1 30 ? -13.107 2.709 5.384 1.00 0.00 30 LYS A O 6
ATOM 6189 N N . VAL A 1 31 ? -15.061 3.178 4.341 1.00 0.00 31 VAL A N 6
ATOM 6190 C CA . VAL A 1 31 ? -14.589 2.773 3.031 1.00 0.00 31 VAL A CA 6
ATOM 6191 C C . VAL A 1 31 ? -13.555 3.759 2.486 1.00 0.00 31 VAL A C 6
ATOM 6192 O O . VAL A 1 31 ? -12.534 3.353 1.924 1.00 0.00 31 VAL A O 6
ATOM 6205 N N . ILE A 1 32 ? -13.789 5.044 2.712 1.00 0.00 32 ILE A N 6
ATOM 6206 C CA . ILE A 1 32 ? -12.880 6.083 2.231 1.00 0.00 32 ILE A CA 6
ATOM 6207 C C . ILE A 1 32 ? -11.504 5.941 2.915 1.00 0.00 32 ILE A C 6
ATOM 6208 O O . ILE A 1 32 ? -10.454 6.136 2.290 1.00 0.00 32 ILE A O 6
ATOM 6224 N N . SER A 1 33 ? -11.524 5.564 4.179 1.00 0.00 33 SER A N 6
ATOM 6225 C CA . SER A 1 33 ? -10.314 5.345 4.934 1.00 0.00 33 SER A CA 6
ATOM 6226 C C . SER A 1 33 ? -9.507 4.161 4.376 1.00 0.00 33 SER A C 6
ATOM 6227 O O . SER A 1 33 ? -8.271 4.154 4.477 1.00 0.00 33 SER A O 6
ATOM 6235 N N . PHE A 1 34 ? -10.189 3.186 3.752 1.00 0.00 34 PHE A N 6
ATOM 6236 C CA . PHE A 1 34 ? -9.482 2.057 3.143 1.00 0.00 34 PHE A CA 6
ATOM 6237 C C . PHE A 1 34 ? -8.708 2.536 1.916 1.00 0.00 34 PHE A C 6
ATOM 6238 O O . PHE A 1 34 ? -7.582 2.107 1.669 1.00 0.00 34 PHE A O 6
ATOM 6255 N N . SER A 1 35 ? -9.304 3.447 1.167 1.00 0.00 35 SER A N 6
ATOM 6256 C CA . SER A 1 35 ? -8.661 4.021 -0.004 1.00 0.00 35 SER A CA 6
ATOM 6257 C C . SER A 1 35 ? -7.405 4.805 0.395 1.00 0.00 35 SER A C 6
ATOM 6258 O O . SER A 1 35 ? -6.411 4.840 -0.344 1.00 0.00 35 SER A O 6
ATOM 6266 N N . GLN A 1 36 ? -7.447 5.400 1.583 1.00 0.00 36 GLN A N 6
ATOM 6267 C CA . GLN A 1 36 ? -6.306 6.117 2.121 1.00 0.00 36 GLN A CA 6
ATOM 6268 C C . GLN A 1 36 ? -5.151 5.154 2.380 1.00 0.00 36 GLN A C 6
ATOM 6269 O O . GLN A 1 36 ? -3.989 5.527 2.249 1.00 0.00 36 GLN A O 6
ATOM 6283 N N . GLU A 1 37 ? -5.478 3.907 2.722 1.00 0.00 37 GLU A N 6
ATOM 6284 C CA . GLU A 1 37 ? -4.458 2.890 2.943 1.00 0.00 37 GLU A CA 6
ATOM 6285 C C . GLU A 1 37 ? -3.729 2.637 1.629 1.00 0.00 37 GLU A C 6
ATOM 6286 O O . GLU A 1 37 ? -2.506 2.599 1.587 1.00 0.00 37 GLU A O 6
ATOM 6298 N N . LEU A 1 38 ? -4.507 2.509 0.548 1.00 0.00 38 LEU A N 6
ATOM 6299 C CA . LEU A 1 38 ? -3.956 2.314 -0.806 1.00 0.00 38 LEU A CA 6
ATOM 6300 C C . LEU A 1 38 ? -3.071 3.475 -1.198 1.00 0.00 38 LEU A C 6
ATOM 6301 O O . LEU A 1 38 ? -2.007 3.287 -1.792 1.00 0.00 38 LEU A O 6
ATOM 6317 N N . ASP A 1 39 ? -3.519 4.666 -0.853 1.00 0.00 39 ASP A N 6
ATOM 6318 C CA . ASP A 1 39 ? -2.778 5.902 -1.097 1.00 0.00 39 ASP A CA 6
ATOM 6319 C C . ASP A 1 39 ? -1.397 5.832 -0.459 1.00 0.00 39 ASP A C 6
ATOM 6320 O O . ASP A 1 39 ? -0.380 6.170 -1.093 1.00 0.00 39 ASP A O 6
ATOM 6329 N N . ARG A 1 40 ? -1.361 5.357 0.777 1.00 0.00 40 ARG A N 6
ATOM 6330 C CA . ARG A 1 40 ? -0.119 5.271 1.511 1.00 0.00 40 ARG A CA 6
ATOM 6331 C C . ARG A 1 40 ? 0.750 4.150 0.979 1.00 0.00 40 ARG A C 6
ATOM 6332 O O . ARG A 1 40 ? 1.943 4.334 0.796 1.00 0.00 40 ARG A O 6
ATOM 6353 N N . LEU A 1 41 ? 0.142 3.000 0.703 1.00 0.00 41 LEU A N 6
ATOM 6354 C CA . LEU A 1 41 ? 0.871 1.838 0.193 1.00 0.00 41 LEU A CA 6
ATOM 6355 C C . LEU A 1 41 ? 1.525 2.153 -1.150 1.00 0.00 41 LEU A C 6
ATOM 6356 O O . LEU A 1 41 ? 2.680 1.792 -1.385 1.00 0.00 41 LEU A O 6
ATOM 6372 N N . LEU A 1 42 ? 0.784 2.837 -2.020 1.00 0.00 42 LEU A N 6
ATOM 6373 C CA . LEU A 1 42 ? 1.313 3.295 -3.306 1.00 0.00 42 LEU A CA 6
ATOM 6374 C C . LEU A 1 42 ? 2.521 4.203 -3.087 1.00 0.00 42 LEU A C 6
ATOM 6375 O O . LEU A 1 42 ? 3.547 4.076 -3.759 1.00 0.00 42 LEU A O 6
ATOM 6391 N N . ASN A 1 43 ? 2.403 5.091 -2.118 1.00 0.00 43 ASN A N 6
ATOM 6392 C CA . ASN A 1 43 ? 3.457 6.038 -1.833 1.00 0.00 43 ASN A CA 6
ATOM 6393 C C . ASN A 1 43 ? 4.675 5.330 -1.248 1.00 0.00 43 ASN A C 6
ATOM 6394 O O . ASN A 1 43 ? 5.799 5.721 -1.521 1.00 0.00 43 ASN A O 6
ATOM 6405 N N . LEU A 1 44 ? 4.439 4.254 -0.484 1.00 0.00 44 LEU A N 6
ATOM 6406 C CA . LEU A 1 44 ? 5.512 3.480 0.160 1.00 0.00 44 LEU A CA 6
ATOM 6407 C C . LEU A 1 44 ? 6.515 2.934 -0.842 1.00 0.00 44 LEU A C 6
ATOM 6408 O O . LEU A 1 44 ? 7.697 2.839 -0.531 1.00 0.00 44 LEU A O 6
ATOM 6424 N N . LEU A 1 45 ? 6.045 2.595 -2.043 1.00 0.00 45 LEU A N 6
ATOM 6425 C CA . LEU A 1 45 ? 6.918 2.104 -3.116 1.00 0.00 45 LEU A CA 6
ATOM 6426 C C . LEU A 1 45 ? 7.945 3.171 -3.456 1.00 0.00 45 LEU A C 6
ATOM 6427 O O . LEU A 1 45 ? 9.151 2.913 -3.528 1.00 0.00 45 LEU A O 6
ATOM 6443 N N . ILE A 1 46 ? 7.444 4.369 -3.630 1.00 0.00 46 ILE A N 6
ATOM 6444 C CA . ILE A 1 46 ? 8.242 5.522 -3.990 1.00 0.00 46 ILE A CA 6
ATOM 6445 C C . ILE A 1 46 ? 9.129 5.900 -2.810 1.00 0.00 46 ILE A C 6
ATOM 6446 O O . ILE A 1 46 ? 10.332 6.114 -2.956 1.00 0.00 46 ILE A O 6
ATOM 6462 N N . GLU A 1 47 ? 8.515 5.943 -1.651 1.00 0.00 47 GLU A N 6
ATOM 6463 C CA . GLU A 1 47 ? 9.144 6.326 -0.404 1.00 0.00 47 GLU A CA 6
ATOM 6464 C C . GLU A 1 47 ? 10.352 5.422 -0.117 1.00 0.00 47 GLU A C 6
ATOM 6465 O O . GLU A 1 47 ? 11.429 5.923 0.123 1.00 0.00 47 GLU A O 6
ATOM 6477 N N . LEU A 1 48 ? 10.161 4.102 -0.262 1.00 0.00 48 LEU A N 6
ATOM 6478 C CA . LEU A 1 48 ? 11.180 3.071 0.044 1.00 0.00 48 LEU A CA 6
ATOM 6479 C C . LEU A 1 48 ? 12.512 3.369 -0.658 1.00 0.00 48 LEU A C 6
ATOM 6480 O O . LEU A 1 48 ? 13.574 3.395 -0.029 1.00 0.00 48 LEU A O 6
ATOM 6496 N N . LYS A 1 49 ? 12.453 3.610 -1.943 1.00 0.00 49 LYS A N 6
ATOM 6497 C CA . LYS A 1 49 ? 13.653 3.907 -2.700 1.00 0.00 49 LYS A CA 6
ATOM 6498 C C . LYS A 1 49 ? 14.188 5.300 -2.393 1.00 0.00 49 LYS A C 6
ATOM 6499 O O . LYS A 1 49 ? 15.395 5.519 -2.375 1.00 0.00 49 LYS A O 6
ATOM 6518 N N . THR A 1 50 ? 13.291 6.207 -2.082 1.00 0.00 50 THR A N 6
ATOM 6519 C CA . THR A 1 50 ? 13.633 7.589 -1.809 1.00 0.00 50 THR A CA 6
ATOM 6520 C C . THR A 1 50 ? 14.344 7.740 -0.425 1.00 0.00 50 THR A C 6
ATOM 6521 O O . THR A 1 50 ? 15.034 8.738 -0.165 1.00 0.00 50 THR A O 6
ATOM 6532 N N . LYS A 1 51 ? 14.205 6.717 0.438 1.00 0.00 51 LYS A N 6
ATOM 6533 C CA . LYS A 1 51 ? 14.826 6.716 1.779 1.00 0.00 51 LYS A CA 6
ATOM 6534 C C . LYS A 1 51 ? 16.343 6.759 1.665 1.00 0.00 51 LYS A C 6
ATOM 6535 O O . LYS A 1 51 ? 17.035 7.153 2.605 1.00 0.00 51 LYS A O 6
ATOM 6554 N N . LYS A 1 52 ? 16.837 6.300 0.500 1.00 0.00 52 LYS A N 6
ATOM 6555 C CA . LYS A 1 52 ? 18.269 6.219 0.108 1.00 0.00 52 LYS A CA 6
ATOM 6556 C C . LYS A 1 52 ? 19.147 5.473 1.117 1.00 0.00 52 LYS A C 6
ATOM 6557 O O . LYS A 1 52 ? 20.371 5.537 1.055 1.00 0.00 52 LYS A O 6
ATOM 6576 N N . LYS A 1 53 ? 18.529 4.738 2.006 1.00 0.00 53 LYS A N 6
ATOM 6577 C CA . LYS A 1 53 ? 19.269 3.963 2.967 1.00 0.00 53 LYS A CA 6
ATOM 6578 C C . LYS A 1 53 ? 19.374 2.528 2.487 1.00 0.00 53 LYS A C 6
ATOM 6579 O O . LYS A 1 53 ? 19.863 1.641 3.199 1.00 0.00 53 LYS A O 6
ATOM 6598 N N . ARG A 1 54 ? 18.891 2.310 1.276 1.00 0.00 54 ARG A N 6
ATOM 6599 C CA . ARG A 1 54 ? 19.003 1.038 0.622 1.00 0.00 54 ARG A CA 6
ATOM 6600 C C . ARG A 1 54 ? 20.455 0.790 0.310 1.00 0.00 54 ARG A C 6
ATOM 6601 O O . ARG A 1 54 ? 21.189 1.729 0.009 1.00 0.00 54 ARG A O 6
ATOM 6622 N N . TYR A 1 55 ? 20.856 -0.458 0.353 1.00 0.00 55 TYR A N 6
ATOM 6623 C CA . TYR A 1 55 ? 22.262 -0.842 0.235 1.00 0.00 55 TYR A CA 6
ATOM 6624 C C . TYR A 1 55 ? 22.901 -0.401 -1.066 1.00 0.00 55 TYR A C 6
ATOM 6625 O O . TYR A 1 55 ? 24.099 -0.152 -1.114 1.00 0.00 55 TYR A O 6
ATOM 6643 N N . SER A 1 56 ? 22.076 -0.213 -2.075 1.00 0.00 56 SER A N 6
ATOM 6644 C CA . SER A 1 56 ? 22.485 0.248 -3.381 1.00 0.00 56 SER A CA 6
ATOM 6645 C C . SER A 1 56 ? 22.938 1.726 -3.369 1.00 0.00 56 SER A C 6
ATOM 6646 O O . SER A 1 56 ? 23.518 2.219 -4.333 1.00 0.00 56 SER A O 6
ATOM 6654 N N . LEU A 1 57 ? 22.649 2.427 -2.293 1.00 0.00 57 LEU A N 6
ATOM 6655 C CA . LEU A 1 57 ? 23.053 3.817 -2.156 1.00 0.00 57 LEU A CA 6
ATOM 6656 C C . LEU A 1 57 ? 24.338 3.923 -1.354 1.00 0.00 57 LEU A C 6
ATOM 6657 O O . LEU A 1 57 ? 24.915 5.011 -1.211 1.00 0.00 57 LEU A O 6
ATOM 6673 N N . LEU A 1 58 ? 24.771 2.806 -0.810 1.00 0.00 58 LEU A N 6
ATOM 6674 C CA . LEU A 1 58 ? 25.996 2.763 -0.064 1.00 0.00 58 LEU A CA 6
ATOM 6675 C C . LEU A 1 58 ? 27.075 2.155 -0.920 1.00 0.00 58 LEU A C 6
ATOM 6676 O O . LEU A 1 58 ? 27.926 2.875 -1.440 1.00 0.00 58 LEU A O 6
ATOM 6692 N N . GLU A 1 59 ? 26.968 0.832 -1.106 1.00 0.00 59 GLU A N 6
ATOM 6693 C CA . GLU A 1 59 ? 27.905 -0.011 -1.853 1.00 0.00 59 GLU A CA 6
ATOM 6694 C C . GLU A 1 59 ? 29.354 0.429 -1.691 1.00 0.00 59 GLU A C 6
ATOM 6695 O O . GLU A 1 59 ? 29.982 0.935 -2.622 1.00 0.00 59 GLU A O 6
ATOM 6707 N N . HIS A 1 60 ? 29.852 0.279 -0.478 1.00 0.00 60 HIS A N 6
ATOM 6708 C CA . HIS A 1 60 ? 31.201 0.717 -0.137 1.00 0.00 60 HIS A CA 6
ATOM 6709 C C . HIS A 1 60 ? 32.211 -0.383 -0.317 1.00 0.00 60 HIS A C 6
ATOM 6710 O O . HIS A 1 60 ? 33.405 -0.200 -0.069 1.00 0.00 60 HIS A O 6
ATOM 6724 N N . HIS A 1 61 ? 31.736 -1.522 -0.732 1.00 0.00 61 HIS A N 6
ATOM 6725 C CA . HIS A 1 61 ? 32.603 -2.616 -1.071 1.00 0.00 61 HIS A CA 6
ATOM 6726 C C . HIS A 1 61 ? 33.173 -2.338 -2.452 1.00 0.00 61 HIS A C 6
ATOM 6727 O O . HIS A 1 61 ? 32.463 -2.385 -3.453 1.00 0.00 61 HIS A O 6
ATOM 6741 N N . HIS A 1 62 ? 34.424 -1.981 -2.498 1.00 0.00 62 HIS A N 6
ATOM 6742 C CA . HIS A 1 62 ? 35.022 -1.549 -3.734 1.00 0.00 62 HIS A CA 6
ATOM 6743 C C . HIS A 1 62 ? 36.003 -2.551 -4.277 1.00 0.00 62 HIS A C 6
ATOM 6744 O O . HIS A 1 62 ? 37.076 -2.785 -3.699 1.00 0.00 62 HIS A O 6
ATOM 6758 N N . HIS A 1 63 ? 35.638 -3.159 -5.370 1.00 0.00 63 HIS A N 6
ATOM 6759 C CA . HIS A 1 63 ? 36.510 -4.082 -6.040 1.00 0.00 63 HIS A CA 6
ATOM 6760 C C . HIS A 1 63 ? 37.363 -3.301 -7.031 1.00 0.00 63 HIS A C 6
ATOM 6761 O O . HIS A 1 63 ? 36.939 -3.039 -8.170 1.00 0.00 63 HIS A O 6
ATOM 6775 N N . HIS A 1 64 ? 38.497 -2.846 -6.565 1.00 0.00 64 HIS A N 6
ATOM 6776 C CA . HIS A 1 64 ? 39.435 -2.147 -7.377 1.00 0.00 64 HIS A CA 6
ATOM 6777 C C . HIS A 1 64 ? 40.373 -3.170 -7.974 1.00 0.00 64 HIS A C 6
ATOM 6778 O O . HIS A 1 64 ? 40.133 -3.648 -9.075 1.00 0.00 64 HIS A O 6
ATOM 6793 N N . MET A 1 1 ? 12.760 -10.083 2.685 1.00 0.00 1 MET A N 7
ATOM 6794 C CA . MET A 1 1 ? 11.996 -10.374 1.479 1.00 0.00 1 MET A CA 7
ATOM 6795 C C . MET A 1 1 ? 12.189 -9.286 0.461 1.00 0.00 1 MET A C 7
ATOM 6796 O O . MET A 1 1 ? 12.716 -8.217 0.785 1.00 0.00 1 MET A O 7
ATOM 6812 N N . ASN A 1 2 ? 11.743 -9.551 -0.747 1.00 0.00 2 ASN A N 7
ATOM 6813 C CA . ASN A 1 2 ? 11.898 -8.641 -1.876 1.00 0.00 2 ASN A CA 7
ATOM 6814 C C . ASN A 1 2 ? 10.845 -7.549 -1.812 1.00 0.00 2 ASN A C 7
ATOM 6815 O O . ASN A 1 2 ? 9.787 -7.744 -1.208 1.00 0.00 2 ASN A O 7
ATOM 6826 N N . VAL A 1 3 ? 11.098 -6.421 -2.471 1.00 0.00 3 VAL A N 7
ATOM 6827 C CA . VAL A 1 3 ? 10.170 -5.281 -2.425 1.00 0.00 3 VAL A CA 7
ATOM 6828 C C . VAL A 1 3 ? 8.859 -5.564 -3.164 1.00 0.00 3 VAL A C 7
ATOM 6829 O O . VAL A 1 3 ? 7.833 -4.943 -2.884 1.00 0.00 3 VAL A O 7
ATOM 6842 N N . THR A 1 4 ? 8.901 -6.525 -4.076 1.00 0.00 4 THR A N 7
ATOM 6843 C CA . THR A 1 4 ? 7.742 -6.934 -4.872 1.00 0.00 4 THR A CA 7
ATOM 6844 C C . THR A 1 4 ? 6.540 -7.342 -3.986 1.00 0.00 4 THR A C 7
ATOM 6845 O O . THR A 1 4 ? 5.379 -7.172 -4.389 1.00 0.00 4 THR A O 7
ATOM 6856 N N . LYS A 1 5 ? 6.826 -7.818 -2.759 1.00 0.00 5 LYS A N 7
ATOM 6857 C CA . LYS A 1 5 ? 5.778 -8.245 -1.825 1.00 0.00 5 LYS A CA 7
ATOM 6858 C C . LYS A 1 5 ? 4.815 -7.083 -1.536 1.00 0.00 5 LYS A C 7
ATOM 6859 O O . LYS A 1 5 ? 3.617 -7.274 -1.411 1.00 0.00 5 LYS A O 7
ATOM 6878 N N . LEU A 1 6 ? 5.362 -5.873 -1.504 1.00 0.00 6 LEU A N 7
ATOM 6879 C CA . LEU A 1 6 ? 4.614 -4.687 -1.176 1.00 0.00 6 LEU A CA 7
ATOM 6880 C C . LEU A 1 6 ? 3.619 -4.391 -2.279 1.00 0.00 6 LEU A C 7
ATOM 6881 O O . LEU A 1 6 ? 2.443 -4.173 -2.019 1.00 0.00 6 LEU A O 7
ATOM 6897 N N . ASN A 1 7 ? 4.086 -4.469 -3.513 1.00 0.00 7 ASN A N 7
ATOM 6898 C CA . ASN A 1 7 ? 3.250 -4.194 -4.679 1.00 0.00 7 ASN A CA 7
ATOM 6899 C C . ASN A 1 7 ? 2.146 -5.238 -4.803 1.00 0.00 7 ASN A C 7
ATOM 6900 O O . ASN A 1 7 ? 1.009 -4.925 -5.186 1.00 0.00 7 ASN A O 7
ATOM 6911 N N . ASP A 1 8 ? 2.471 -6.470 -4.435 1.00 0.00 8 ASP A N 7
ATOM 6912 C CA . ASP A 1 8 ? 1.511 -7.573 -4.485 1.00 0.00 8 ASP A CA 7
ATOM 6913 C C . ASP A 1 8 ? 0.434 -7.387 -3.425 1.00 0.00 8 ASP A C 7
ATOM 6914 O O . ASP A 1 8 ? -0.747 -7.688 -3.651 1.00 0.00 8 ASP A O 7
ATOM 6923 N N . ARG A 1 9 ? 0.826 -6.871 -2.269 1.00 0.00 9 ARG A N 7
ATOM 6924 C CA . ARG A 1 9 ? -0.135 -6.611 -1.204 1.00 0.00 9 ARG A CA 7
ATOM 6925 C C . ARG A 1 9 ? -1.043 -5.449 -1.577 1.00 0.00 9 ARG A C 7
ATOM 6926 O O . ARG A 1 9 ? -2.220 -5.424 -1.197 1.00 0.00 9 ARG A O 7
ATOM 6947 N N . ILE A 1 10 ? -0.505 -4.500 -2.347 1.00 0.00 10 ILE A N 7
ATOM 6948 C CA . ILE A 1 10 ? -1.292 -3.384 -2.856 1.00 0.00 10 ILE A CA 7
ATOM 6949 C C . ILE A 1 10 ? -2.385 -3.922 -3.783 1.00 0.00 10 ILE A C 7
ATOM 6950 O O . ILE A 1 10 ? -3.546 -3.525 -3.667 1.00 0.00 10 ILE A O 7
ATOM 6966 N N . GLU A 1 11 ? -2.006 -4.882 -4.653 1.00 0.00 11 GLU A N 7
ATOM 6967 C CA . GLU A 1 11 ? -2.947 -5.577 -5.565 1.00 0.00 11 GLU A CA 7
ATOM 6968 C C . GLU A 1 11 ? -4.155 -6.084 -4.801 1.00 0.00 11 GLU A C 7
ATOM 6969 O O . GLU A 1 11 ? -5.307 -5.814 -5.168 1.00 0.00 11 GLU A O 7
ATOM 6981 N N . ALA A 1 12 ? -3.883 -6.744 -3.706 1.00 0.00 12 ALA A N 7
ATOM 6982 C CA . ALA A 1 12 ? -4.911 -7.323 -2.882 1.00 0.00 12 ALA A CA 7
ATOM 6983 C C . ALA A 1 12 ? -5.739 -6.265 -2.178 1.00 0.00 12 ALA A C 7
ATOM 6984 O O . ALA A 1 12 ? -6.928 -6.450 -1.985 1.00 0.00 12 ALA A O 7
ATOM 6991 N N . LYS A 1 13 ? -5.139 -5.117 -1.875 1.00 0.00 13 LYS A N 7
ATOM 6992 C CA . LYS A 1 13 ? -5.816 -4.143 -1.049 1.00 0.00 13 LYS A CA 7
ATOM 6993 C C . LYS A 1 13 ? -6.843 -3.404 -1.877 1.00 0.00 13 LYS A C 7
ATOM 6994 O O . LYS A 1 13 ? -7.893 -3.002 -1.390 1.00 0.00 13 LYS A O 7
ATOM 7013 N N . LYS A 1 14 ? -6.538 -3.274 -3.140 1.00 0.00 14 LYS A N 7
ATOM 7014 C CA . LYS A 1 14 ? -7.414 -2.632 -4.092 1.00 0.00 14 LYS A CA 7
ATOM 7015 C C . LYS A 1 14 ? -8.622 -3.512 -4.365 1.00 0.00 14 LYS A C 7
ATOM 7016 O O . LYS A 1 14 ? -9.741 -3.026 -4.457 1.00 0.00 14 LYS A O 7
ATOM 7035 N N . LYS A 1 15 ? -8.397 -4.816 -4.421 1.00 0.00 15 LYS A N 7
ATOM 7036 C CA . LYS A 1 15 ? -9.486 -5.760 -4.656 1.00 0.00 15 LYS A CA 7
ATOM 7037 C C . LYS A 1 15 ? -10.315 -5.943 -3.381 1.00 0.00 15 LYS A C 7
ATOM 7038 O O . LYS A 1 15 ? -11.524 -6.209 -3.436 1.00 0.00 15 LYS A O 7
ATOM 7057 N N . GLU A 1 16 ? -9.651 -5.795 -2.251 1.00 0.00 16 GLU A N 7
ATOM 7058 C CA . GLU A 1 16 ? -10.267 -5.825 -0.937 1.00 0.00 16 GLU A CA 7
ATOM 7059 C C . GLU A 1 16 ? -11.233 -4.646 -0.852 1.00 0.00 16 GLU A C 7
ATOM 7060 O O . GLU A 1 16 ? -12.383 -4.780 -0.426 1.00 0.00 16 GLU A O 7
ATOM 7072 N N . LEU A 1 17 ? -10.750 -3.496 -1.308 1.00 0.00 17 LEU A N 7
ATOM 7073 C CA . LEU A 1 17 ? -11.515 -2.277 -1.294 1.00 0.00 17 LEU A CA 7
ATOM 7074 C C . LEU A 1 17 ? -12.720 -2.386 -2.227 1.00 0.00 17 LEU A C 7
ATOM 7075 O O . LEU A 1 17 ? -13.770 -1.837 -1.936 1.00 0.00 17 LEU A O 7
ATOM 7091 N N . ILE A 1 18 ? -12.567 -3.113 -3.341 1.00 0.00 18 ILE A N 7
ATOM 7092 C CA . ILE A 1 18 ? -13.692 -3.370 -4.254 1.00 0.00 18 ILE A CA 7
ATOM 7093 C C . ILE A 1 18 ? -14.817 -4.073 -3.494 1.00 0.00 18 ILE A C 7
ATOM 7094 O O . ILE A 1 18 ? -15.976 -3.683 -3.594 1.00 0.00 18 ILE A O 7
ATOM 7110 N N . TYR A 1 19 ? -14.444 -5.058 -2.689 1.00 0.00 19 TYR A N 7
ATOM 7111 C CA . TYR A 1 19 ? -15.394 -5.817 -1.879 1.00 0.00 19 TYR A CA 7
ATOM 7112 C C . TYR A 1 19 ? -16.117 -4.894 -0.878 1.00 0.00 19 TYR A C 7
ATOM 7113 O O . TYR A 1 19 ? -17.320 -5.038 -0.615 1.00 0.00 19 TYR A O 7
ATOM 7131 N N . LEU A 1 20 ? -15.387 -3.948 -0.354 1.00 0.00 20 LEU A N 7
ATOM 7132 C CA . LEU A 1 20 ? -15.928 -2.993 0.585 1.00 0.00 20 LEU A CA 7
ATOM 7133 C C . LEU A 1 20 ? -16.872 -2.013 -0.110 1.00 0.00 20 LEU A C 7
ATOM 7134 O O . LEU A 1 20 ? -17.905 -1.642 0.440 1.00 0.00 20 LEU A O 7
ATOM 7150 N N . VAL A 1 21 ? -16.535 -1.624 -1.330 1.00 0.00 21 VAL A N 7
ATOM 7151 C CA . VAL A 1 21 ? -17.395 -0.732 -2.117 1.00 0.00 21 VAL A CA 7
ATOM 7152 C C . VAL A 1 21 ? -18.659 -1.487 -2.552 1.00 0.00 21 VAL A C 7
ATOM 7153 O O . VAL A 1 21 ? -19.745 -0.921 -2.620 1.00 0.00 21 VAL A O 7
ATOM 7166 N N . GLU A 1 22 ? -18.499 -2.762 -2.822 1.00 0.00 22 GLU A N 7
ATOM 7167 C CA . GLU A 1 22 ? -19.554 -3.636 -3.189 1.00 0.00 22 GLU A CA 7
ATOM 7168 C C . GLU A 1 22 ? -20.592 -3.696 -2.043 1.00 0.00 22 GLU A C 7
ATOM 7169 O O . GLU A 1 22 ? -21.781 -3.450 -2.252 1.00 0.00 22 GLU A O 7
ATOM 7181 N N . LYS A 1 23 ? -20.124 -3.986 -0.845 1.00 0.00 23 LYS A N 7
ATOM 7182 C CA . LYS A 1 23 ? -21.006 -4.136 0.304 1.00 0.00 23 LYS A CA 7
ATOM 7183 C C . LYS A 1 23 ? -21.426 -2.853 1.016 1.00 0.00 23 LYS A C 7
ATOM 7184 O O . LYS A 1 23 ? -22.517 -2.805 1.600 1.00 0.00 23 LYS A O 7
ATOM 7203 N N . TYR A 1 24 ? -20.600 -1.846 1.014 1.00 0.00 24 TYR A N 7
ATOM 7204 C CA . TYR A 1 24 ? -20.961 -0.597 1.678 1.00 0.00 24 TYR A CA 7
ATOM 7205 C C . TYR A 1 24 ? -21.313 0.489 0.691 1.00 0.00 24 TYR A C 7
ATOM 7206 O O . TYR A 1 24 ? -22.345 1.150 0.810 1.00 0.00 24 TYR A O 7
ATOM 7224 N N . GLY A 1 25 ? -20.471 0.652 -0.274 1.00 0.00 25 GLY A N 7
ATOM 7225 C CA . GLY A 1 25 ? -20.612 1.720 -1.221 1.00 0.00 25 GLY A CA 7
ATOM 7226 C C . GLY A 1 25 ? -19.369 2.565 -1.209 1.00 0.00 25 GLY A C 7
ATOM 7227 O O . GLY A 1 25 ? -18.400 2.210 -0.548 1.00 0.00 25 GLY A O 7
ATOM 7231 N N . PHE A 1 26 ? -19.370 3.670 -1.911 1.00 0.00 26 PHE A N 7
ATOM 7232 C CA . PHE A 1 26 ? -18.190 4.522 -1.944 1.00 0.00 26 PHE A CA 7
ATOM 7233 C C . PHE A 1 26 ? -18.329 5.712 -1.000 1.00 0.00 26 PHE A C 7
ATOM 7234 O O . PHE A 1 26 ? -17.357 6.390 -0.685 1.00 0.00 26 PHE A O 7
ATOM 7251 N N . THR A 1 27 ? -19.530 5.931 -0.518 1.00 0.00 27 THR A N 7
ATOM 7252 C CA . THR A 1 27 ? -19.819 7.039 0.370 1.00 0.00 27 THR A CA 7
ATOM 7253 C C . THR A 1 27 ? -19.711 6.624 1.834 1.00 0.00 27 THR A C 7
ATOM 7254 O O . THR A 1 27 ? -20.192 7.314 2.726 1.00 0.00 27 THR A O 7
ATOM 7265 N N . HIS A 1 28 ? -19.055 5.523 2.073 1.00 0.00 28 HIS A N 7
ATOM 7266 C CA . HIS A 1 28 ? -18.931 4.995 3.401 1.00 0.00 28 HIS A CA 7
ATOM 7267 C C . HIS A 1 28 ? -17.540 5.355 3.935 1.00 0.00 28 HIS A C 7
ATOM 7268 O O . HIS A 1 28 ? -16.532 5.138 3.250 1.00 0.00 28 HIS A O 7
ATOM 7282 N N . HIS A 1 29 ? -17.495 5.896 5.141 1.00 0.00 29 HIS A N 7
ATOM 7283 C CA . HIS A 1 29 ? -16.262 6.395 5.756 1.00 0.00 29 HIS A CA 7
ATOM 7284 C C . HIS A 1 29 ? -15.173 5.316 5.877 1.00 0.00 29 HIS A C 7
ATOM 7285 O O . HIS A 1 29 ? -13.998 5.614 5.651 1.00 0.00 29 HIS A O 7
ATOM 7299 N N . LYS A 1 30 ? -15.556 4.067 6.212 1.00 0.00 30 LYS A N 7
ATOM 7300 C CA . LYS A 1 30 ? -14.558 2.973 6.316 1.00 0.00 30 LYS A CA 7
ATOM 7301 C C . LYS A 1 30 ? -13.814 2.842 4.999 1.00 0.00 30 LYS A C 7
ATOM 7302 O O . LYS A 1 30 ? -12.597 2.788 4.970 1.00 0.00 30 LYS A O 7
ATOM 7321 N N . VAL A 1 31 ? -14.574 2.862 3.913 1.00 0.00 31 VAL A N 7
ATOM 7322 C CA . VAL A 1 31 ? -14.041 2.738 2.559 1.00 0.00 31 VAL A CA 7
ATOM 7323 C C . VAL A 1 31 ? -13.034 3.860 2.275 1.00 0.00 31 VAL A C 7
ATOM 7324 O O . VAL A 1 31 ? -11.942 3.615 1.763 1.00 0.00 31 VAL A O 7
ATOM 7337 N N . ILE A 1 32 ? -13.387 5.069 2.672 1.00 0.00 32 ILE A N 7
ATOM 7338 C CA . ILE A 1 32 ? -12.525 6.236 2.492 1.00 0.00 32 ILE A CA 7
ATOM 7339 C C . ILE A 1 32 ? -11.254 6.092 3.357 1.00 0.00 32 ILE A C 7
ATOM 7340 O O . ILE A 1 32 ? -10.150 6.470 2.943 1.00 0.00 32 ILE A O 7
ATOM 7356 N N . SER A 1 33 ? -11.419 5.519 4.534 1.00 0.00 33 SER A N 7
ATOM 7357 C CA . SER A 1 33 ? -10.318 5.259 5.441 1.00 0.00 33 SER A CA 7
ATOM 7358 C C . SER A 1 33 ? -9.360 4.217 4.832 1.00 0.00 33 SER A C 7
ATOM 7359 O O . SER A 1 33 ? -8.138 4.361 4.914 1.00 0.00 33 SER A O 7
ATOM 7367 N N . PHE A 1 34 ? -9.905 3.177 4.213 1.00 0.00 34 PHE A N 7
ATOM 7368 C CA . PHE A 1 34 ? -9.063 2.170 3.585 1.00 0.00 34 PHE A CA 7
ATOM 7369 C C . PHE A 1 34 ? -8.392 2.729 2.341 1.00 0.00 34 PHE A C 7
ATOM 7370 O O . PHE A 1 34 ? -7.235 2.424 2.068 1.00 0.00 34 PHE A O 7
ATOM 7387 N N . SER A 1 35 ? -9.112 3.564 1.618 1.00 0.00 35 SER A N 7
ATOM 7388 C CA . SER A 1 35 ? -8.618 4.158 0.392 1.00 0.00 35 SER A CA 7
ATOM 7389 C C . SER A 1 35 ? -7.372 5.023 0.653 1.00 0.00 35 SER A C 7
ATOM 7390 O O . SER A 1 35 ? -6.355 4.868 -0.018 1.00 0.00 35 SER A O 7
ATOM 7398 N N . GLN A 1 36 ? -7.423 5.872 1.665 1.00 0.00 36 GLN A N 7
ATOM 7399 C CA . GLN A 1 36 ? -6.279 6.729 1.991 1.00 0.00 36 GLN A CA 7
ATOM 7400 C C . GLN A 1 36 ? -5.093 5.906 2.521 1.00 0.00 36 GLN A C 7
ATOM 7401 O O . GLN A 1 36 ? -3.928 6.249 2.302 1.00 0.00 36 GLN A O 7
ATOM 7415 N N . GLU A 1 37 ? -5.398 4.792 3.173 1.00 0.00 37 GLU A N 7
ATOM 7416 C CA . GLU A 1 37 ? -4.365 3.888 3.673 1.00 0.00 37 GLU A CA 7
ATOM 7417 C C . GLU A 1 37 ? -3.726 3.135 2.519 1.00 0.00 37 GLU A C 7
ATOM 7418 O O . GLU A 1 37 ? -2.538 2.798 2.551 1.00 0.00 37 GLU A O 7
ATOM 7430 N N . LEU A 1 38 ? -4.526 2.859 1.517 1.00 0.00 38 LEU A N 7
ATOM 7431 C CA . LEU A 1 38 ? -4.089 2.191 0.315 1.00 0.00 38 LEU A CA 7
ATOM 7432 C C . LEU A 1 38 ? -3.214 3.164 -0.460 1.00 0.00 38 LEU A C 7
ATOM 7433 O O . LEU A 1 38 ? -2.157 2.800 -0.967 1.00 0.00 38 LEU A O 7
ATOM 7449 N N . ASP A 1 39 ? -3.660 4.402 -0.502 1.00 0.00 39 ASP A N 7
ATOM 7450 C CA . ASP A 1 39 ? -2.947 5.495 -1.152 1.00 0.00 39 ASP A CA 7
ATOM 7451 C C . ASP A 1 39 ? -1.546 5.639 -0.565 1.00 0.00 39 ASP A C 7
ATOM 7452 O O . ASP A 1 39 ? -0.556 5.735 -1.301 1.00 0.00 39 ASP A O 7
ATOM 7461 N N . ARG A 1 40 ? -1.471 5.606 0.758 1.00 0.00 40 ARG A N 7
ATOM 7462 C CA . ARG A 1 40 ? -0.201 5.670 1.484 1.00 0.00 40 ARG A CA 7
ATOM 7463 C C . ARG A 1 40 ? 0.665 4.425 1.201 1.00 0.00 40 ARG A C 7
ATOM 7464 O O . ARG A 1 40 ? 1.890 4.520 1.099 1.00 0.00 40 ARG A O 7
ATOM 7485 N N . LEU A 1 41 ? 0.017 3.279 1.044 1.00 0.00 41 LEU A N 7
ATOM 7486 C CA . LEU A 1 41 ? 0.696 2.030 0.790 1.00 0.00 41 LEU A CA 7
ATOM 7487 C C . LEU A 1 41 ? 1.364 2.083 -0.591 1.00 0.00 41 LEU A C 7
ATOM 7488 O O . LEU A 1 41 ? 2.486 1.620 -0.772 1.00 0.00 41 LEU A O 7
ATOM 7504 N N . LEU A 1 42 ? 0.664 2.680 -1.540 1.00 0.00 42 LEU A N 7
ATOM 7505 C CA . LEU A 1 42 ? 1.164 2.854 -2.897 1.00 0.00 42 LEU A CA 7
ATOM 7506 C C . LEU A 1 42 ? 2.337 3.834 -2.911 1.00 0.00 42 LEU A C 7
ATOM 7507 O O . LEU A 1 42 ? 3.295 3.662 -3.672 1.00 0.00 42 LEU A O 7
ATOM 7523 N N . ASN A 1 43 ? 2.272 4.846 -2.039 1.00 0.00 43 ASN A N 7
ATOM 7524 C CA . ASN A 1 43 ? 3.351 5.847 -1.909 1.00 0.00 43 ASN A CA 7
ATOM 7525 C C . ASN A 1 43 ? 4.656 5.178 -1.562 1.00 0.00 43 ASN A C 7
ATOM 7526 O O . ASN A 1 43 ? 5.714 5.597 -2.023 1.00 0.00 43 ASN A O 7
ATOM 7537 N N . LEU A 1 44 ? 4.571 4.112 -0.775 1.00 0.00 44 LEU A N 7
ATOM 7538 C CA . LEU A 1 44 ? 5.735 3.383 -0.299 1.00 0.00 44 LEU A CA 7
ATOM 7539 C C . LEU A 1 44 ? 6.617 2.868 -1.428 1.00 0.00 44 LEU A C 7
ATOM 7540 O O . LEU A 1 44 ? 7.829 2.846 -1.286 1.00 0.00 44 LEU A O 7
ATOM 7556 N N . LEU A 1 45 ? 6.020 2.508 -2.568 1.00 0.00 45 LEU A N 7
ATOM 7557 C CA . LEU A 1 45 ? 6.800 2.033 -3.716 1.00 0.00 45 LEU A CA 7
ATOM 7558 C C . LEU A 1 45 ? 7.753 3.129 -4.190 1.00 0.00 45 LEU A C 7
ATOM 7559 O O . LEU A 1 45 ? 8.930 2.876 -4.499 1.00 0.00 45 LEU A O 7
ATOM 7575 N N . ILE A 1 46 ? 7.243 4.334 -4.245 1.00 0.00 46 ILE A N 7
ATOM 7576 C CA . ILE A 1 46 ? 8.012 5.483 -4.658 1.00 0.00 46 ILE A CA 7
ATOM 7577 C C . ILE A 1 46 ? 8.979 5.871 -3.540 1.00 0.00 46 ILE A C 7
ATOM 7578 O O . ILE A 1 46 ? 10.187 6.030 -3.755 1.00 0.00 46 ILE A O 7
ATOM 7594 N N . GLU A 1 47 ? 8.447 5.969 -2.342 1.00 0.00 47 GLU A N 7
ATOM 7595 C CA . GLU A 1 47 ? 9.195 6.419 -1.185 1.00 0.00 47 GLU A CA 7
ATOM 7596 C C . GLU A 1 47 ? 10.382 5.540 -0.841 1.00 0.00 47 GLU A C 7
ATOM 7597 O O . GLU A 1 47 ? 11.442 6.069 -0.490 1.00 0.00 47 GLU A O 7
ATOM 7609 N N . LEU A 1 48 ? 10.216 4.227 -0.950 1.00 0.00 48 LEU A N 7
ATOM 7610 C CA . LEU A 1 48 ? 11.269 3.272 -0.597 1.00 0.00 48 LEU A CA 7
ATOM 7611 C C . LEU A 1 48 ? 12.484 3.451 -1.508 1.00 0.00 48 LEU A C 7
ATOM 7612 O O . LEU A 1 48 ? 13.616 3.526 -1.029 1.00 0.00 48 LEU A O 7
ATOM 7628 N N . LYS A 1 49 ? 12.255 3.564 -2.808 1.00 0.00 49 LYS A N 7
ATOM 7629 C CA . LYS A 1 49 ? 13.369 3.747 -3.731 1.00 0.00 49 LYS A CA 7
ATOM 7630 C C . LYS A 1 49 ? 13.975 5.135 -3.574 1.00 0.00 49 LYS A C 7
ATOM 7631 O O . LYS A 1 49 ? 15.180 5.317 -3.708 1.00 0.00 49 LYS A O 7
ATOM 7650 N N . THR A 1 50 ? 13.143 6.096 -3.227 1.00 0.00 50 THR A N 7
ATOM 7651 C CA . THR A 1 50 ? 13.588 7.457 -3.048 1.00 0.00 50 THR A CA 7
ATOM 7652 C C . THR A 1 50 ? 14.461 7.590 -1.759 1.00 0.00 50 THR A C 7
ATOM 7653 O O . THR A 1 50 ? 15.226 8.548 -1.601 1.00 0.00 50 THR A O 7
ATOM 7664 N N . LYS A 1 51 ? 14.361 6.590 -0.861 1.00 0.00 51 LYS A N 7
ATOM 7665 C CA . LYS A 1 51 ? 15.163 6.546 0.373 1.00 0.00 51 LYS A CA 7
ATOM 7666 C C . LYS A 1 51 ? 16.652 6.364 0.051 1.00 0.00 51 LYS A C 7
ATOM 7667 O O . LYS A 1 51 ? 17.486 6.526 0.927 1.00 0.00 51 LYS A O 7
ATOM 7686 N N . LYS A 1 52 ? 16.944 5.937 -1.204 1.00 0.00 52 LYS A N 7
ATOM 7687 C CA . LYS A 1 52 ? 18.312 5.747 -1.782 1.00 0.00 52 LYS A CA 7
ATOM 7688 C C . LYS A 1 52 ? 19.207 4.782 -0.985 1.00 0.00 52 LYS A C 7
ATOM 7689 O O . LYS A 1 52 ? 20.384 4.629 -1.288 1.00 0.00 52 LYS A O 7
ATOM 7708 N N . LYS A 1 53 ? 18.631 4.089 -0.029 1.00 0.00 53 LYS A N 7
ATOM 7709 C CA . LYS A 1 53 ? 19.374 3.159 0.805 1.00 0.00 53 LYS A CA 7
ATOM 7710 C C . LYS A 1 53 ? 19.306 1.736 0.232 1.00 0.00 53 LYS A C 7
ATOM 7711 O O . LYS A 1 53 ? 19.576 0.741 0.903 1.00 0.00 53 LYS A O 7
ATOM 7730 N N . ARG A 1 54 ? 18.975 1.684 -1.028 1.00 0.00 54 ARG A N 7
ATOM 7731 C CA . ARG A 1 54 ? 18.924 0.478 -1.812 1.00 0.00 54 ARG A CA 7
ATOM 7732 C C . ARG A 1 54 ? 19.881 0.664 -2.960 1.00 0.00 54 ARG A C 7
ATOM 7733 O O . ARG A 1 54 ? 19.965 1.759 -3.523 1.00 0.00 54 ARG A O 7
ATOM 7754 N N . TYR A 1 55 ? 20.588 -0.375 -3.323 1.00 0.00 55 TYR A N 7
ATOM 7755 C CA . TYR A 1 55 ? 21.550 -0.300 -4.378 1.00 0.00 55 TYR A CA 7
ATOM 7756 C C . TYR A 1 55 ? 20.836 -0.340 -5.736 1.00 0.00 55 TYR A C 7
ATOM 7757 O O . TYR A 1 55 ? 21.432 -0.051 -6.774 1.00 0.00 55 TYR A O 7
ATOM 7775 N N . SER A 1 56 ? 19.533 -0.618 -5.687 1.00 0.00 56 SER A N 7
ATOM 7776 C CA . SER A 1 56 ? 18.658 -0.697 -6.850 1.00 0.00 56 SER A CA 7
ATOM 7777 C C . SER A 1 56 ? 18.770 0.557 -7.744 1.00 0.00 56 SER A C 7
ATOM 7778 O O . SER A 1 56 ? 18.657 0.466 -8.962 1.00 0.00 56 SER A O 7
ATOM 7786 N N . LEU A 1 57 ? 19.041 1.710 -7.127 1.00 0.00 57 LEU A N 7
ATOM 7787 C CA . LEU A 1 57 ? 19.166 2.975 -7.855 1.00 0.00 57 LEU A CA 7
ATOM 7788 C C . LEU A 1 57 ? 20.395 2.970 -8.764 1.00 0.00 57 LEU A C 7
ATOM 7789 O O . LEU A 1 57 ? 20.399 3.585 -9.823 1.00 0.00 57 LEU A O 7
ATOM 7805 N N . LEU A 1 58 ? 21.419 2.240 -8.368 1.00 0.00 58 LEU A N 7
ATOM 7806 C CA . LEU A 1 58 ? 22.649 2.168 -9.147 1.00 0.00 58 LEU A CA 7
ATOM 7807 C C . LEU A 1 58 ? 22.563 1.022 -10.131 1.00 0.00 58 LEU A C 7
ATOM 7808 O O . LEU A 1 58 ? 23.358 0.916 -11.066 1.00 0.00 58 LEU A O 7
ATOM 7824 N N . GLU A 1 59 ? 21.604 0.161 -9.907 1.00 0.00 59 GLU A N 7
ATOM 7825 C CA . GLU A 1 59 ? 21.342 -0.953 -10.795 1.00 0.00 59 GLU A CA 7
ATOM 7826 C C . GLU A 1 59 ? 20.315 -0.523 -11.835 1.00 0.00 59 GLU A C 7
ATOM 7827 O O . GLU A 1 59 ? 19.989 -1.262 -12.767 1.00 0.00 59 GLU A O 7
ATOM 7839 N N . HIS A 1 60 ? 19.807 0.675 -11.650 1.00 0.00 60 HIS A N 7
ATOM 7840 C CA . HIS A 1 60 ? 18.843 1.256 -12.532 1.00 0.00 60 HIS A CA 7
ATOM 7841 C C . HIS A 1 60 ? 19.587 2.006 -13.622 1.00 0.00 60 HIS A C 7
ATOM 7842 O O . HIS A 1 60 ? 19.994 3.157 -13.438 1.00 0.00 60 HIS A O 7
ATOM 7856 N N . HIS A 1 61 ? 19.855 1.323 -14.694 1.00 0.00 61 HIS A N 7
ATOM 7857 C CA . HIS A 1 61 ? 20.512 1.923 -15.827 1.00 0.00 61 HIS A CA 7
ATOM 7858 C C . HIS A 1 61 ? 19.438 2.474 -16.745 1.00 0.00 61 HIS A C 7
ATOM 7859 O O . HIS A 1 61 ? 18.443 1.783 -17.023 1.00 0.00 61 HIS A O 7
ATOM 7873 N N . HIS A 1 62 ? 19.600 3.697 -17.171 1.00 0.00 62 HIS A N 7
ATOM 7874 C CA . HIS A 1 62 ? 18.627 4.349 -18.026 1.00 0.00 62 HIS A CA 7
ATOM 7875 C C . HIS A 1 62 ? 19.276 5.509 -18.756 1.00 0.00 62 HIS A C 7
ATOM 7876 O O . HIS A 1 62 ? 19.191 5.616 -19.978 1.00 0.00 62 HIS A O 7
ATOM 7890 N N . HIS A 1 63 ? 19.929 6.361 -18.013 1.00 0.00 63 HIS A N 7
ATOM 7891 C CA . HIS A 1 63 ? 20.508 7.556 -18.579 1.00 0.00 63 HIS A CA 7
ATOM 7892 C C . HIS A 1 63 ? 21.984 7.358 -18.900 1.00 0.00 63 HIS A C 7
ATOM 7893 O O . HIS A 1 63 ? 22.538 6.267 -18.712 1.00 0.00 63 HIS A O 7
ATOM 7907 N N . HIS A 1 64 ? 22.590 8.391 -19.397 1.00 0.00 64 HIS A N 7
ATOM 7908 C CA . HIS A 1 64 ? 23.989 8.404 -19.723 1.00 0.00 64 HIS A CA 7
ATOM 7909 C C . HIS A 1 64 ? 24.500 9.807 -19.462 1.00 0.00 64 HIS A C 7
ATOM 7910 O O . HIS A 1 64 ? 24.115 10.741 -20.228 1.00 0.00 64 HIS A O 7
ATOM 7925 N N . MET A 1 1 ? 9.120 -6.398 4.010 1.00 0.00 1 MET A N 8
ATOM 7926 C CA . MET A 1 1 ? 10.104 -5.335 3.781 1.00 0.00 1 MET A CA 8
ATOM 7927 C C . MET A 1 1 ? 10.325 -5.150 2.295 1.00 0.00 1 MET A C 8
ATOM 7928 O O . MET A 1 1 ? 10.104 -4.070 1.760 1.00 0.00 1 MET A O 8
ATOM 7944 N N . ASN A 1 2 ? 10.756 -6.219 1.636 1.00 0.00 2 ASN A N 8
ATOM 7945 C CA . ASN A 1 2 ? 10.987 -6.230 0.196 1.00 0.00 2 ASN A CA 8
ATOM 7946 C C . ASN A 1 2 ? 9.712 -5.871 -0.542 1.00 0.00 2 ASN A C 8
ATOM 7947 O O . ASN A 1 2 ? 8.608 -6.322 -0.157 1.00 0.00 2 ASN A O 8
ATOM 7958 N N . VAL A 1 3 ? 9.861 -5.078 -1.596 1.00 0.00 3 VAL A N 8
ATOM 7959 C CA . VAL A 1 3 ? 8.737 -4.460 -2.306 1.00 0.00 3 VAL A CA 8
ATOM 7960 C C . VAL A 1 3 ? 7.691 -5.441 -2.808 1.00 0.00 3 VAL A C 8
ATOM 7961 O O . VAL A 1 3 ? 6.533 -5.092 -2.872 1.00 0.00 3 VAL A O 8
ATOM 7974 N N . THR A 1 4 ? 8.091 -6.665 -3.100 1.00 0.00 4 THR A N 8
ATOM 7975 C CA . THR A 1 4 ? 7.168 -7.689 -3.583 1.00 0.00 4 THR A CA 8
ATOM 7976 C C . THR A 1 4 ? 5.966 -7.881 -2.608 1.00 0.00 4 THR A C 8
ATOM 7977 O O . THR A 1 4 ? 4.816 -8.016 -3.032 1.00 0.00 4 THR A O 8
ATOM 7988 N N . LYS A 1 5 ? 6.241 -7.819 -1.310 1.00 0.00 5 LYS A N 8
ATOM 7989 C CA . LYS A 1 5 ? 5.213 -7.967 -0.300 1.00 0.00 5 LYS A CA 8
ATOM 7990 C C . LYS A 1 5 ? 4.412 -6.689 -0.119 1.00 0.00 5 LYS A C 8
ATOM 7991 O O . LYS A 1 5 ? 3.237 -6.723 0.276 1.00 0.00 5 LYS A O 8
ATOM 8010 N N . LEU A 1 6 ? 5.040 -5.570 -0.401 1.00 0.00 6 LEU A N 8
ATOM 8011 C CA . LEU A 1 6 ? 4.382 -4.287 -0.296 1.00 0.00 6 LEU A CA 8
ATOM 8012 C C . LEU A 1 6 ? 3.396 -4.159 -1.457 1.00 0.00 6 LEU A C 8
ATOM 8013 O O . LEU A 1 6 ? 2.220 -3.854 -1.252 1.00 0.00 6 LEU A O 8
ATOM 8029 N N . ASN A 1 7 ? 3.882 -4.476 -2.661 1.00 0.00 7 ASN A N 8
ATOM 8030 C CA . ASN A 1 7 ? 3.072 -4.473 -3.887 1.00 0.00 7 ASN A CA 8
ATOM 8031 C C . ASN A 1 7 ? 1.885 -5.411 -3.764 1.00 0.00 7 ASN A C 8
ATOM 8032 O O . ASN A 1 7 ? 0.763 -5.063 -4.142 1.00 0.00 7 ASN A O 8
ATOM 8043 N N . ASP A 1 8 ? 2.139 -6.600 -3.222 1.00 0.00 8 ASP A N 8
ATOM 8044 C CA . ASP A 1 8 ? 1.097 -7.619 -3.009 1.00 0.00 8 ASP A CA 8
ATOM 8045 C C . ASP A 1 8 ? -0.065 -7.079 -2.177 1.00 0.00 8 ASP A C 8
ATOM 8046 O O . ASP A 1 8 ? -1.234 -7.277 -2.517 1.00 0.00 8 ASP A O 8
ATOM 8055 N N . ARG A 1 9 ? 0.255 -6.365 -1.118 1.00 0.00 9 ARG A N 8
ATOM 8056 C CA . ARG A 1 9 ? -0.768 -5.782 -0.259 1.00 0.00 9 ARG A CA 8
ATOM 8057 C C . ARG A 1 9 ? -1.538 -4.664 -0.948 1.00 0.00 9 ARG A C 8
ATOM 8058 O O . ARG A 1 9 ? -2.726 -4.477 -0.689 1.00 0.00 9 ARG A O 8
ATOM 8079 N N . ILE A 1 10 ? -0.876 -3.935 -1.831 1.00 0.00 10 ILE A N 8
ATOM 8080 C CA . ILE A 1 10 ? -1.538 -2.881 -2.589 1.00 0.00 10 ILE A CA 8
ATOM 8081 C C . ILE A 1 10 ? -2.550 -3.525 -3.521 1.00 0.00 10 ILE A C 8
ATOM 8082 O O . ILE A 1 10 ? -3.702 -3.097 -3.600 1.00 0.00 10 ILE A O 8
ATOM 8098 N N . GLU A 1 11 ? -2.103 -4.576 -4.186 1.00 0.00 11 GLU A N 8
ATOM 8099 C CA . GLU A 1 11 ? -2.901 -5.330 -5.135 1.00 0.00 11 GLU A CA 8
ATOM 8100 C C . GLU A 1 11 ? -4.162 -5.865 -4.435 1.00 0.00 11 GLU A C 8
ATOM 8101 O O . GLU A 1 11 ? -5.311 -5.677 -4.907 1.00 0.00 11 GLU A O 8
ATOM 8113 N N . ALA A 1 12 ? -3.936 -6.482 -3.285 1.00 0.00 12 ALA A N 8
ATOM 8114 C CA . ALA A 1 12 ? -4.993 -7.053 -2.466 1.00 0.00 12 ALA A CA 8
ATOM 8115 C C . ALA A 1 12 ? -5.999 -5.998 -2.030 1.00 0.00 12 ALA A C 8
ATOM 8116 O O . ALA A 1 12 ? -7.203 -6.256 -2.002 1.00 0.00 12 ALA A O 8
ATOM 8123 N N . LYS A 1 13 ? -5.516 -4.804 -1.739 1.00 0.00 13 LYS A N 8
ATOM 8124 C CA . LYS A 1 13 ? -6.370 -3.734 -1.251 1.00 0.00 13 LYS A CA 8
ATOM 8125 C C . LYS A 1 13 ? -7.269 -3.195 -2.329 1.00 0.00 13 LYS A C 8
ATOM 8126 O O . LYS A 1 13 ? -8.392 -2.808 -2.049 1.00 0.00 13 LYS A O 8
ATOM 8145 N N . LYS A 1 14 ? -6.792 -3.222 -3.560 1.00 0.00 14 LYS A N 8
ATOM 8146 C CA . LYS A 1 14 ? -7.577 -2.769 -4.705 1.00 0.00 14 LYS A CA 8
ATOM 8147 C C . LYS A 1 14 ? -8.821 -3.626 -4.833 1.00 0.00 14 LYS A C 8
ATOM 8148 O O . LYS A 1 14 ? -9.942 -3.131 -4.874 1.00 0.00 14 LYS A O 8
ATOM 8167 N N . LYS A 1 15 ? -8.602 -4.934 -4.830 1.00 0.00 15 LYS A N 8
ATOM 8168 C CA . LYS A 1 15 ? -9.676 -5.904 -5.044 1.00 0.00 15 LYS A CA 8
ATOM 8169 C C . LYS A 1 15 ? -10.613 -5.952 -3.832 1.00 0.00 15 LYS A C 8
ATOM 8170 O O . LYS A 1 15 ? -11.814 -6.212 -3.952 1.00 0.00 15 LYS A O 8
ATOM 8189 N N . GLU A 1 16 ? -10.063 -5.625 -2.689 1.00 0.00 16 GLU A N 8
ATOM 8190 C CA . GLU A 1 16 ? -10.775 -5.682 -1.434 1.00 0.00 16 GLU A CA 8
ATOM 8191 C C . GLU A 1 16 ? -11.674 -4.477 -1.325 1.00 0.00 16 GLU A C 8
ATOM 8192 O O . GLU A 1 16 ? -12.805 -4.563 -0.833 1.00 0.00 16 GLU A O 8
ATOM 8204 N N . LEU A 1 17 ? -11.179 -3.365 -1.823 1.00 0.00 17 LEU A N 8
ATOM 8205 C CA . LEU A 1 17 ? -11.942 -2.158 -1.898 1.00 0.00 17 LEU A CA 8
ATOM 8206 C C . LEU A 1 17 ? -13.155 -2.341 -2.757 1.00 0.00 17 LEU A C 8
ATOM 8207 O O . LEU A 1 17 ? -14.216 -1.871 -2.410 1.00 0.00 17 LEU A O 8
ATOM 8223 N N . ILE A 1 18 ? -12.996 -3.062 -3.857 1.00 0.00 18 ILE A N 8
ATOM 8224 C CA . ILE A 1 18 ? -14.106 -3.366 -4.745 1.00 0.00 18 ILE A CA 8
ATOM 8225 C C . ILE A 1 18 ? -15.211 -4.086 -3.970 1.00 0.00 18 ILE A C 8
ATOM 8226 O O . ILE A 1 18 ? -16.377 -3.712 -4.056 1.00 0.00 18 ILE A O 8
ATOM 8242 N N . TYR A 1 19 ? -14.819 -5.072 -3.161 1.00 0.00 19 TYR A N 8
ATOM 8243 C CA . TYR A 1 19 ? -15.762 -5.800 -2.314 1.00 0.00 19 TYR A CA 8
ATOM 8244 C C . TYR A 1 19 ? -16.479 -4.842 -1.357 1.00 0.00 19 TYR A C 8
ATOM 8245 O O . TYR A 1 19 ? -17.711 -4.846 -1.261 1.00 0.00 19 TYR A O 8
ATOM 8263 N N . LEU A 1 20 ? -15.709 -4.014 -0.687 1.00 0.00 20 LEU A N 8
ATOM 8264 C CA . LEU A 1 20 ? -16.238 -3.076 0.283 1.00 0.00 20 LEU A CA 8
ATOM 8265 C C . LEU A 1 20 ? -17.164 -2.057 -0.381 1.00 0.00 20 LEU A C 8
ATOM 8266 O O . LEU A 1 20 ? -18.229 -1.743 0.150 1.00 0.00 20 LEU A O 8
ATOM 8282 N N . VAL A 1 21 ? -16.770 -1.573 -1.545 1.00 0.00 21 VAL A N 8
ATOM 8283 C CA . VAL A 1 21 ? -17.595 -0.663 -2.330 1.00 0.00 21 VAL A CA 8
ATOM 8284 C C . VAL A 1 21 ? -18.920 -1.328 -2.718 1.00 0.00 21 VAL A C 8
ATOM 8285 O O . VAL A 1 21 ? -19.987 -0.726 -2.584 1.00 0.00 21 VAL A O 8
ATOM 8298 N N . GLU A 1 22 ? -18.860 -2.565 -3.163 1.00 0.00 22 GLU A N 8
ATOM 8299 C CA . GLU A 1 22 ? -20.066 -3.264 -3.563 1.00 0.00 22 GLU A CA 8
ATOM 8300 C C . GLU A 1 22 ? -20.980 -3.559 -2.363 1.00 0.00 22 GLU A C 8
ATOM 8301 O O . GLU A 1 22 ? -22.210 -3.572 -2.494 1.00 0.00 22 GLU A O 8
ATOM 8313 N N . LYS A 1 23 ? -20.381 -3.771 -1.209 1.00 0.00 23 LYS A N 8
ATOM 8314 C CA . LYS A 1 23 ? -21.135 -4.054 0.006 1.00 0.00 23 LYS A CA 8
ATOM 8315 C C . LYS A 1 23 ? -21.660 -2.803 0.707 1.00 0.00 23 LYS A C 8
ATOM 8316 O O . LYS A 1 23 ? -22.827 -2.745 1.078 1.00 0.00 23 LYS A O 8
ATOM 8335 N N . TYR A 1 24 ? -20.817 -1.820 0.897 1.00 0.00 24 TYR A N 8
ATOM 8336 C CA . TYR A 1 24 ? -21.194 -0.650 1.685 1.00 0.00 24 TYR A CA 8
ATOM 8337 C C . TYR A 1 24 ? -21.394 0.579 0.824 1.00 0.00 24 TYR A C 8
ATOM 8338 O O . TYR A 1 24 ? -22.277 1.395 1.084 1.00 0.00 24 TYR A O 8
ATOM 8356 N N . GLY A 1 25 ? -20.589 0.713 -0.180 1.00 0.00 25 GLY A N 8
ATOM 8357 C CA . GLY A 1 25 ? -20.628 1.892 -1.008 1.00 0.00 25 GLY A CA 8
ATOM 8358 C C . GLY A 1 25 ? -19.333 2.669 -0.900 1.00 0.00 25 GLY A C 8
ATOM 8359 O O . GLY A 1 25 ? -18.317 2.119 -0.472 1.00 0.00 25 GLY A O 8
ATOM 8363 N N . PHE A 1 26 ? -19.373 3.935 -1.253 1.00 0.00 26 PHE A N 8
ATOM 8364 C CA . PHE A 1 26 ? -18.189 4.788 -1.236 1.00 0.00 26 PHE A CA 8
ATOM 8365 C C . PHE A 1 26 ? -18.180 5.717 -0.024 1.00 0.00 26 PHE A C 8
ATOM 8366 O O . PHE A 1 26 ? -17.145 6.311 0.304 1.00 0.00 26 PHE A O 8
ATOM 8383 N N . THR A 1 27 ? -19.319 5.858 0.622 1.00 0.00 27 THR A N 8
ATOM 8384 C CA . THR A 1 27 ? -19.461 6.799 1.726 1.00 0.00 27 THR A CA 8
ATOM 8385 C C . THR A 1 27 ? -18.933 6.190 3.038 1.00 0.00 27 THR A C 8
ATOM 8386 O O . THR A 1 27 ? -18.627 6.903 4.001 1.00 0.00 27 THR A O 8
ATOM 8397 N N . HIS A 1 28 ? -18.820 4.876 3.048 1.00 0.00 28 HIS A N 8
ATOM 8398 C CA . HIS A 1 28 ? -18.359 4.128 4.199 1.00 0.00 28 HIS A CA 8
ATOM 8399 C C . HIS A 1 28 ? -16.941 4.562 4.605 1.00 0.00 28 HIS A C 8
ATOM 8400 O O . HIS A 1 28 ? -15.991 4.487 3.810 1.00 0.00 28 HIS A O 8
ATOM 8414 N N . HIS A 1 29 ? -16.827 4.987 5.852 1.00 0.00 29 HIS A N 8
ATOM 8415 C CA . HIS A 1 29 ? -15.602 5.566 6.429 1.00 0.00 29 HIS A CA 8
ATOM 8416 C C . HIS A 1 29 ? -14.381 4.652 6.270 1.00 0.00 29 HIS A C 8
ATOM 8417 O O . HIS A 1 29 ? -13.292 5.114 5.903 1.00 0.00 29 HIS A O 8
ATOM 8431 N N . LYS A 1 30 ? -14.559 3.354 6.520 1.00 0.00 30 LYS A N 8
ATOM 8432 C CA . LYS A 1 30 ? -13.453 2.404 6.390 1.00 0.00 30 LYS A CA 8
ATOM 8433 C C . LYS A 1 30 ? -12.980 2.319 4.945 1.00 0.00 30 LYS A C 8
ATOM 8434 O O . LYS A 1 30 ? -11.789 2.266 4.694 1.00 0.00 30 LYS A O 8
ATOM 8453 N N . VAL A 1 31 ? -13.921 2.382 4.003 1.00 0.00 31 VAL A N 8
ATOM 8454 C CA . VAL A 1 31 ? -13.607 2.308 2.573 1.00 0.00 31 VAL A CA 8
ATOM 8455 C C . VAL A 1 31 ? -12.722 3.478 2.188 1.00 0.00 31 VAL A C 8
ATOM 8456 O O . VAL A 1 31 ? -11.687 3.306 1.531 1.00 0.00 31 VAL A O 8
ATOM 8469 N N . ILE A 1 32 ? -13.103 4.656 2.651 1.00 0.00 32 ILE A N 8
ATOM 8470 C CA . ILE A 1 32 ? -12.329 5.866 2.416 1.00 0.00 32 ILE A CA 8
ATOM 8471 C C . ILE A 1 32 ? -10.932 5.695 3.031 1.00 0.00 32 ILE A C 8
ATOM 8472 O O . ILE A 1 32 ? -9.917 5.915 2.372 1.00 0.00 32 ILE A O 8
ATOM 8488 N N . SER A 1 33 ? -10.905 5.211 4.260 1.00 0.00 33 SER A N 8
ATOM 8489 C CA . SER A 1 33 ? -9.671 4.980 4.993 1.00 0.00 33 SER A CA 8
ATOM 8490 C C . SER A 1 33 ? -8.741 3.976 4.265 1.00 0.00 33 SER A C 8
ATOM 8491 O O . SER A 1 33 ? -7.523 4.184 4.193 1.00 0.00 33 SER A O 8
ATOM 8499 N N . PHE A 1 34 ? -9.314 2.915 3.695 1.00 0.00 34 PHE A N 8
ATOM 8500 C CA . PHE A 1 34 ? -8.526 1.932 2.958 1.00 0.00 34 PHE A CA 8
ATOM 8501 C C . PHE A 1 34 ? -8.069 2.488 1.615 1.00 0.00 34 PHE A C 8
ATOM 8502 O O . PHE A 1 34 ? -7.005 2.125 1.124 1.00 0.00 34 PHE A O 8
ATOM 8519 N N . SER A 1 35 ? -8.861 3.378 1.035 1.00 0.00 35 SER A N 8
ATOM 8520 C CA . SER A 1 35 ? -8.481 4.030 -0.212 1.00 0.00 35 SER A CA 8
ATOM 8521 C C . SER A 1 35 ? -7.232 4.888 0.029 1.00 0.00 35 SER A C 8
ATOM 8522 O O . SER A 1 35 ? -6.296 4.914 -0.788 1.00 0.00 35 SER A O 8
ATOM 8530 N N . GLN A 1 36 ? -7.216 5.538 1.186 1.00 0.00 36 GLN A N 8
ATOM 8531 C CA . GLN A 1 36 ? -6.101 6.360 1.629 1.00 0.00 36 GLN A CA 8
ATOM 8532 C C . GLN A 1 36 ? -4.902 5.471 1.975 1.00 0.00 36 GLN A C 8
ATOM 8533 O O . GLN A 1 36 ? -3.753 5.849 1.752 1.00 0.00 36 GLN A O 8
ATOM 8547 N N . GLU A 1 37 ? -5.192 4.284 2.499 1.00 0.00 37 GLU A N 8
ATOM 8548 C CA . GLU A 1 37 ? -4.183 3.296 2.859 1.00 0.00 37 GLU A CA 8
ATOM 8549 C C . GLU A 1 37 ? -3.473 2.814 1.594 1.00 0.00 37 GLU A C 8
ATOM 8550 O O . GLU A 1 37 ? -2.250 2.817 1.523 1.00 0.00 37 GLU A O 8
ATOM 8562 N N . LEU A 1 38 ? -4.271 2.433 0.597 1.00 0.00 38 LEU A N 8
ATOM 8563 C CA . LEU A 1 38 ? -3.785 1.951 -0.703 1.00 0.00 38 LEU A CA 8
ATOM 8564 C C . LEU A 1 38 ? -2.916 3.031 -1.346 1.00 0.00 38 LEU A C 8
ATOM 8565 O O . LEU A 1 38 ? -1.810 2.761 -1.828 1.00 0.00 38 LEU A O 8
ATOM 8581 N N . ASP A 1 39 ? -3.419 4.258 -1.315 1.00 0.00 39 ASP A N 8
ATOM 8582 C CA . ASP A 1 39 ? -2.712 5.420 -1.858 1.00 0.00 39 ASP A CA 8
ATOM 8583 C C . ASP A 1 39 ? -1.376 5.612 -1.160 1.00 0.00 39 ASP A C 8
ATOM 8584 O O . ASP A 1 39 ? -0.351 5.894 -1.801 1.00 0.00 39 ASP A O 8
ATOM 8593 N N . ARG A 1 40 ? -1.390 5.427 0.143 1.00 0.00 40 ARG A N 8
ATOM 8594 C CA . ARG A 1 40 ? -0.204 5.552 0.954 1.00 0.00 40 ARG A CA 8
ATOM 8595 C C . ARG A 1 40 ? 0.771 4.410 0.659 1.00 0.00 40 ARG A C 8
ATOM 8596 O O . ARG A 1 40 ? 1.963 4.634 0.572 1.00 0.00 40 ARG A O 8
ATOM 8617 N N . LEU A 1 41 ? 0.245 3.198 0.481 1.00 0.00 41 LEU A N 8
ATOM 8618 C CA . LEU A 1 41 ? 1.069 2.029 0.147 1.00 0.00 41 LEU A CA 8
ATOM 8619 C C . LEU A 1 41 ? 1.778 2.252 -1.185 1.00 0.00 41 LEU A C 8
ATOM 8620 O O . LEU A 1 41 ? 2.962 1.956 -1.323 1.00 0.00 41 LEU A O 8
ATOM 8636 N N . LEU A 1 42 ? 1.044 2.787 -2.154 1.00 0.00 42 LEU A N 8
ATOM 8637 C CA . LEU A 1 42 ? 1.610 3.141 -3.450 1.00 0.00 42 LEU A CA 8
ATOM 8638 C C . LEU A 1 42 ? 2.697 4.193 -3.258 1.00 0.00 42 LEU A C 8
ATOM 8639 O O . LEU A 1 42 ? 3.787 4.103 -3.827 1.00 0.00 42 LEU A O 8
ATOM 8655 N N . ASN A 1 43 ? 2.394 5.173 -2.423 1.00 0.00 43 ASN A N 8
ATOM 8656 C CA . ASN A 1 43 ? 3.305 6.255 -2.129 1.00 0.00 43 ASN A CA 8
ATOM 8657 C C . ASN A 1 43 ? 4.574 5.756 -1.438 1.00 0.00 43 ASN A C 8
ATOM 8658 O O . ASN A 1 43 ? 5.618 6.351 -1.573 1.00 0.00 43 ASN A O 8
ATOM 8669 N N . LEU A 1 44 ? 4.478 4.637 -0.742 1.00 0.00 44 LEU A N 8
ATOM 8670 C CA . LEU A 1 44 ? 5.640 4.021 -0.107 1.00 0.00 44 LEU A CA 8
ATOM 8671 C C . LEU A 1 44 ? 6.643 3.566 -1.171 1.00 0.00 44 LEU A C 8
ATOM 8672 O O . LEU A 1 44 ? 7.852 3.738 -1.013 1.00 0.00 44 LEU A O 8
ATOM 8688 N N . LEU A 1 45 ? 6.122 3.035 -2.276 1.00 0.00 45 LEU A N 8
ATOM 8689 C CA . LEU A 1 45 ? 6.956 2.617 -3.405 1.00 0.00 45 LEU A CA 8
ATOM 8690 C C . LEU A 1 45 ? 7.582 3.840 -4.043 1.00 0.00 45 LEU A C 8
ATOM 8691 O O . LEU A 1 45 ? 8.750 3.828 -4.454 1.00 0.00 45 LEU A O 8
ATOM 8707 N N . ILE A 1 46 ? 6.787 4.891 -4.128 1.00 0.00 46 ILE A N 8
ATOM 8708 C CA . ILE A 1 46 ? 7.214 6.156 -4.682 1.00 0.00 46 ILE A CA 8
ATOM 8709 C C . ILE A 1 46 ? 8.321 6.757 -3.819 1.00 0.00 46 ILE A C 8
ATOM 8710 O O . ILE A 1 46 ? 9.367 7.137 -4.331 1.00 0.00 46 ILE A O 8
ATOM 8726 N N . GLU A 1 47 ? 8.098 6.789 -2.515 1.00 0.00 47 GLU A N 8
ATOM 8727 C CA . GLU A 1 47 ? 9.055 7.344 -1.576 1.00 0.00 47 GLU A CA 8
ATOM 8728 C C . GLU A 1 47 ? 10.373 6.626 -1.558 1.00 0.00 47 GLU A C 8
ATOM 8729 O O . GLU A 1 47 ? 11.402 7.260 -1.361 1.00 0.00 47 GLU A O 8
ATOM 8741 N N . LEU A 1 48 ? 10.369 5.324 -1.777 1.00 0.00 48 LEU A N 8
ATOM 8742 C CA . LEU A 1 48 ? 11.616 4.592 -1.870 1.00 0.00 48 LEU A CA 8
ATOM 8743 C C . LEU A 1 48 ? 12.467 5.140 -3.001 1.00 0.00 48 LEU A C 8
ATOM 8744 O O . LEU A 1 48 ? 13.677 5.357 -2.849 1.00 0.00 48 LEU A O 8
ATOM 8760 N N . LYS A 1 49 ? 11.810 5.421 -4.110 1.00 0.00 49 LYS A N 8
ATOM 8761 C CA . LYS A 1 49 ? 12.444 5.998 -5.280 1.00 0.00 49 LYS A CA 8
ATOM 8762 C C . LYS A 1 49 ? 12.787 7.477 -5.043 1.00 0.00 49 LYS A C 8
ATOM 8763 O O . LYS A 1 49 ? 13.767 7.983 -5.577 1.00 0.00 49 LYS A O 8
ATOM 8782 N N . THR A 1 50 ? 11.956 8.164 -4.254 1.00 0.00 50 THR A N 8
ATOM 8783 C CA . THR A 1 50 ? 12.200 9.557 -3.883 1.00 0.00 50 THR A CA 8
ATOM 8784 C C . THR A 1 50 ? 13.508 9.659 -3.095 1.00 0.00 50 THR A C 8
ATOM 8785 O O . THR A 1 50 ? 14.334 10.537 -3.342 1.00 0.00 50 THR A O 8
ATOM 8796 N N . LYS A 1 51 ? 13.689 8.732 -2.166 1.00 0.00 51 LYS A N 8
ATOM 8797 C CA . LYS A 1 51 ? 14.876 8.679 -1.356 1.00 0.00 51 LYS A CA 8
ATOM 8798 C C . LYS A 1 51 ? 16.060 8.303 -2.219 1.00 0.00 51 LYS A C 8
ATOM 8799 O O . LYS A 1 51 ? 17.114 8.927 -2.130 1.00 0.00 51 LYS A O 8
ATOM 8818 N N . LYS A 1 52 ? 15.863 7.235 -3.032 1.00 0.00 52 LYS A N 8
ATOM 8819 C CA . LYS A 1 52 ? 16.848 6.636 -3.990 1.00 0.00 52 LYS A CA 8
ATOM 8820 C C . LYS A 1 52 ? 18.177 6.210 -3.358 1.00 0.00 52 LYS A C 8
ATOM 8821 O O . LYS A 1 52 ? 19.048 5.663 -4.017 1.00 0.00 52 LYS A O 8
ATOM 8840 N N . LYS A 1 53 ? 18.290 6.411 -2.084 1.00 0.00 53 LYS A N 8
ATOM 8841 C CA . LYS A 1 53 ? 19.454 6.053 -1.314 1.00 0.00 53 LYS A CA 8
ATOM 8842 C C . LYS A 1 53 ? 19.232 4.696 -0.676 1.00 0.00 53 LYS A C 8
ATOM 8843 O O . LYS A 1 53 ? 19.904 4.308 0.276 1.00 0.00 53 LYS A O 8
ATOM 8862 N N . ARG A 1 54 ? 18.291 3.981 -1.223 1.00 0.00 54 ARG A N 8
ATOM 8863 C CA . ARG A 1 54 ? 17.944 2.688 -0.742 1.00 0.00 54 ARG A CA 8
ATOM 8864 C C . ARG A 1 54 ? 18.803 1.661 -1.447 1.00 0.00 54 ARG A C 8
ATOM 8865 O O . ARG A 1 54 ? 19.080 1.793 -2.642 1.00 0.00 54 ARG A O 8
ATOM 8886 N N . TYR A 1 55 ? 19.192 0.651 -0.701 1.00 0.00 55 TYR A N 8
ATOM 8887 C CA . TYR A 1 55 ? 20.011 -0.495 -1.151 1.00 0.00 55 TYR A CA 8
ATOM 8888 C C . TYR A 1 55 ? 19.534 -1.135 -2.474 1.00 0.00 55 TYR A C 8
ATOM 8889 O O . TYR A 1 55 ? 20.307 -1.790 -3.146 1.00 0.00 55 TYR A O 8
ATOM 8907 N N . SER A 1 56 ? 18.291 -0.898 -2.851 1.00 0.00 56 SER A N 8
ATOM 8908 C CA . SER A 1 56 ? 17.702 -1.446 -4.051 1.00 0.00 56 SER A CA 8
ATOM 8909 C C . SER A 1 56 ? 18.331 -0.858 -5.336 1.00 0.00 56 SER A C 8
ATOM 8910 O O . SER A 1 56 ? 18.180 -1.414 -6.423 1.00 0.00 56 SER A O 8
ATOM 8918 N N . LEU A 1 57 ? 19.030 0.263 -5.208 1.00 0.00 57 LEU A N 8
ATOM 8919 C CA . LEU A 1 57 ? 19.737 0.847 -6.342 1.00 0.00 57 LEU A CA 8
ATOM 8920 C C . LEU A 1 57 ? 21.238 0.565 -6.237 1.00 0.00 57 LEU A C 8
ATOM 8921 O O . LEU A 1 57 ? 22.025 0.947 -7.106 1.00 0.00 57 LEU A O 8
ATOM 8937 N N . LEU A 1 58 ? 21.626 -0.106 -5.179 1.00 0.00 58 LEU A N 8
ATOM 8938 C CA . LEU A 1 58 ? 23.032 -0.413 -4.937 1.00 0.00 58 LEU A CA 8
ATOM 8939 C C . LEU A 1 58 ? 23.260 -1.887 -5.197 1.00 0.00 58 LEU A C 8
ATOM 8940 O O . LEU A 1 58 ? 24.045 -2.271 -6.074 1.00 0.00 58 LEU A O 8
ATOM 8956 N N . GLU A 1 59 ? 22.532 -2.695 -4.439 1.00 0.00 59 GLU A N 8
ATOM 8957 C CA . GLU A 1 59 ? 22.421 -4.136 -4.577 1.00 0.00 59 GLU A CA 8
ATOM 8958 C C . GLU A 1 59 ? 23.688 -4.935 -4.294 1.00 0.00 59 GLU A C 8
ATOM 8959 O O . GLU A 1 59 ? 23.752 -5.692 -3.322 1.00 0.00 59 GLU A O 8
ATOM 8971 N N . HIS A 1 60 ? 24.672 -4.756 -5.095 1.00 0.00 60 HIS A N 8
ATOM 8972 C CA . HIS A 1 60 ? 25.862 -5.577 -5.019 1.00 0.00 60 HIS A CA 8
ATOM 8973 C C . HIS A 1 60 ? 26.863 -5.025 -4.004 1.00 0.00 60 HIS A C 8
ATOM 8974 O O . HIS A 1 60 ? 27.621 -4.096 -4.287 1.00 0.00 60 HIS A O 8
ATOM 8988 N N . HIS A 1 61 ? 26.810 -5.568 -2.815 1.00 0.00 61 HIS A N 8
ATOM 8989 C CA . HIS A 1 61 ? 27.721 -5.213 -1.742 1.00 0.00 61 HIS A CA 8
ATOM 8990 C C . HIS A 1 61 ? 28.528 -6.427 -1.362 1.00 0.00 61 HIS A C 8
ATOM 8991 O O . HIS A 1 61 ? 28.216 -7.538 -1.825 1.00 0.00 61 HIS A O 8
ATOM 9005 N N . HIS A 1 62 ? 29.554 -6.215 -0.526 1.00 0.00 62 HIS A N 8
ATOM 9006 C CA . HIS A 1 62 ? 30.456 -7.274 -0.037 1.00 0.00 62 HIS A CA 8
ATOM 9007 C C . HIS A 1 62 ? 30.977 -8.200 -1.124 1.00 0.00 62 HIS A C 8
ATOM 9008 O O . HIS A 1 62 ? 30.474 -9.305 -1.340 1.00 0.00 62 HIS A O 8
ATOM 9022 N N . HIS A 1 63 ? 31.954 -7.706 -1.833 1.00 0.00 63 HIS A N 8
ATOM 9023 C CA . HIS A 1 63 ? 32.583 -8.391 -2.934 1.00 0.00 63 HIS A CA 8
ATOM 9024 C C . HIS A 1 63 ? 34.018 -7.894 -3.047 1.00 0.00 63 HIS A C 8
ATOM 9025 O O . HIS A 1 63 ? 34.418 -6.973 -2.321 1.00 0.00 63 HIS A O 8
ATOM 9039 N N . HIS A 1 64 ? 34.773 -8.468 -3.926 1.00 0.00 64 HIS A N 8
ATOM 9040 C CA . HIS A 1 64 ? 36.146 -8.091 -4.105 1.00 0.00 64 HIS A CA 8
ATOM 9041 C C . HIS A 1 64 ? 36.519 -8.336 -5.554 1.00 0.00 64 HIS A C 8
ATOM 9042 O O . HIS A 1 64 ? 36.442 -7.390 -6.366 1.00 0.00 64 HIS A O 8
ATOM 9057 N N . MET A 1 1 ? 11.851 -7.906 2.873 1.00 0.00 1 MET A N 9
ATOM 9058 C CA . MET A 1 1 ? 10.641 -7.150 2.586 1.00 0.00 1 MET A CA 9
ATOM 9059 C C . MET A 1 1 ? 10.941 -6.162 1.490 1.00 0.00 1 MET A C 9
ATOM 9060 O O . MET A 1 1 ? 11.448 -5.069 1.734 1.00 0.00 1 MET A O 9
ATOM 9076 N N . ASN A 1 2 ? 10.671 -6.573 0.280 1.00 0.00 2 ASN A N 9
ATOM 9077 C CA . ASN A 1 2 ? 11.020 -5.807 -0.902 1.00 0.00 2 ASN A CA 9
ATOM 9078 C C . ASN A 1 2 ? 9.802 -5.036 -1.347 1.00 0.00 2 ASN A C 9
ATOM 9079 O O . ASN A 1 2 ? 8.674 -5.385 -0.962 1.00 0.00 2 ASN A O 9
ATOM 9090 N N . VAL A 1 3 ? 9.995 -4.041 -2.191 1.00 0.00 3 VAL A N 9
ATOM 9091 C CA . VAL A 1 3 ? 8.879 -3.222 -2.655 1.00 0.00 3 VAL A CA 9
ATOM 9092 C C . VAL A 1 3 ? 7.913 -4.017 -3.540 1.00 0.00 3 VAL A C 9
ATOM 9093 O O . VAL A 1 3 ? 6.729 -3.706 -3.608 1.00 0.00 3 VAL A O 9
ATOM 9106 N N . THR A 1 4 ? 8.411 -5.066 -4.174 1.00 0.00 4 THR A N 9
ATOM 9107 C CA . THR A 1 4 ? 7.565 -5.921 -4.988 1.00 0.00 4 THR A CA 9
ATOM 9108 C C . THR A 1 4 ? 6.539 -6.676 -4.100 1.00 0.00 4 THR A C 9
ATOM 9109 O O . THR A 1 4 ? 5.377 -6.865 -4.492 1.00 0.00 4 THR A O 9
ATOM 9120 N N . LYS A 1 5 ? 6.961 -7.031 -2.878 1.00 0.00 5 LYS A N 9
ATOM 9121 C CA . LYS A 1 5 ? 6.083 -7.693 -1.913 1.00 0.00 5 LYS A CA 9
ATOM 9122 C C . LYS A 1 5 ? 5.034 -6.710 -1.426 1.00 0.00 5 LYS A C 9
ATOM 9123 O O . LYS A 1 5 ? 3.858 -7.065 -1.239 1.00 0.00 5 LYS A O 9
ATOM 9142 N N . LEU A 1 6 ? 5.475 -5.475 -1.245 1.00 0.00 6 LEU A N 9
ATOM 9143 C CA . LEU A 1 6 ? 4.630 -4.381 -0.800 1.00 0.00 6 LEU A CA 9
ATOM 9144 C C . LEU A 1 6 ? 3.550 -4.116 -1.844 1.00 0.00 6 LEU A C 9
ATOM 9145 O O . LEU A 1 6 ? 2.373 -3.977 -1.510 1.00 0.00 6 LEU A O 9
ATOM 9161 N N . ASN A 1 7 ? 3.957 -4.107 -3.111 1.00 0.00 7 ASN A N 9
ATOM 9162 C CA . ASN A 1 7 ? 3.039 -3.880 -4.229 1.00 0.00 7 ASN A CA 9
ATOM 9163 C C . ASN A 1 7 ? 1.997 -4.991 -4.304 1.00 0.00 7 ASN A C 9
ATOM 9164 O O . ASN A 1 7 ? 0.816 -4.726 -4.488 1.00 0.00 7 ASN A O 9
ATOM 9175 N N . ASP A 1 8 ? 2.443 -6.230 -4.118 1.00 0.00 8 ASP A N 9
ATOM 9176 C CA . ASP A 1 8 ? 1.551 -7.408 -4.128 1.00 0.00 8 ASP A CA 9
ATOM 9177 C C . ASP A 1 8 ? 0.479 -7.303 -3.038 1.00 0.00 8 ASP A C 9
ATOM 9178 O O . ASP A 1 8 ? -0.692 -7.657 -3.258 1.00 0.00 8 ASP A O 9
ATOM 9187 N N . ARG A 1 9 ? 0.877 -6.779 -1.879 1.00 0.00 9 ARG A N 9
ATOM 9188 C CA . ARG A 1 9 ? -0.053 -6.551 -0.764 1.00 0.00 9 ARG A CA 9
ATOM 9189 C C . ARG A 1 9 ? -1.101 -5.521 -1.163 1.00 0.00 9 ARG A C 9
ATOM 9190 O O . ARG A 1 9 ? -2.285 -5.666 -0.858 1.00 0.00 9 ARG A O 9
ATOM 9211 N N . ILE A 1 10 ? -0.647 -4.494 -1.869 1.00 0.00 10 ILE A N 9
ATOM 9212 C CA . ILE A 1 10 ? -1.506 -3.438 -2.378 1.00 0.00 10 ILE A CA 9
ATOM 9213 C C . ILE A 1 10 ? -2.567 -4.026 -3.302 1.00 0.00 10 ILE A C 9
ATOM 9214 O O . ILE A 1 10 ? -3.748 -3.700 -3.189 1.00 0.00 10 ILE A O 9
ATOM 9230 N N . GLU A 1 11 ? -2.144 -4.929 -4.170 1.00 0.00 11 GLU A N 9
ATOM 9231 C CA . GLU A 1 11 ? -3.038 -5.566 -5.119 1.00 0.00 11 GLU A CA 9
ATOM 9232 C C . GLU A 1 11 ? -4.151 -6.342 -4.409 1.00 0.00 11 GLU A C 9
ATOM 9233 O O . GLU A 1 11 ? -5.313 -6.311 -4.828 1.00 0.00 11 GLU A O 9
ATOM 9245 N N . ALA A 1 12 ? -3.812 -6.968 -3.308 1.00 0.00 12 ALA A N 9
ATOM 9246 C CA . ALA A 1 12 ? -4.784 -7.712 -2.535 1.00 0.00 12 ALA A CA 9
ATOM 9247 C C . ALA A 1 12 ? -5.734 -6.756 -1.801 1.00 0.00 12 ALA A C 9
ATOM 9248 O O . ALA A 1 12 ? -6.945 -6.998 -1.712 1.00 0.00 12 ALA A O 9
ATOM 9255 N N . LYS A 1 13 ? -5.198 -5.644 -1.330 1.00 0.00 13 LYS A N 9
ATOM 9256 C CA . LYS A 1 13 ? -5.979 -4.659 -0.587 1.00 0.00 13 LYS A CA 9
ATOM 9257 C C . LYS A 1 13 ? -6.922 -3.876 -1.490 1.00 0.00 13 LYS A C 9
ATOM 9258 O O . LYS A 1 13 ? -8.028 -3.506 -1.081 1.00 0.00 13 LYS A O 9
ATOM 9277 N N . LYS A 1 14 ? -6.507 -3.629 -2.711 1.00 0.00 14 LYS A N 9
ATOM 9278 C CA . LYS A 1 14 ? -7.329 -2.878 -3.634 1.00 0.00 14 LYS A CA 9
ATOM 9279 C C . LYS A 1 14 ? -8.504 -3.714 -4.131 1.00 0.00 14 LYS A C 9
ATOM 9280 O O . LYS A 1 14 ? -9.564 -3.188 -4.395 1.00 0.00 14 LYS A O 9
ATOM 9299 N N . LYS A 1 15 ? -8.327 -5.028 -4.199 1.00 0.00 15 LYS A N 9
ATOM 9300 C CA . LYS A 1 15 ? -9.420 -5.923 -4.587 1.00 0.00 15 LYS A CA 9
ATOM 9301 C C . LYS A 1 15 ? -10.453 -6.015 -3.473 1.00 0.00 15 LYS A C 9
ATOM 9302 O O . LYS A 1 15 ? -11.661 -6.172 -3.711 1.00 0.00 15 LYS A O 9
ATOM 9321 N N . GLU A 1 16 ? -9.960 -5.857 -2.261 1.00 0.00 16 GLU A N 9
ATOM 9322 C CA . GLU A 1 16 ? -10.746 -5.911 -1.051 1.00 0.00 16 GLU A CA 9
ATOM 9323 C C . GLU A 1 16 ? -11.644 -4.698 -1.076 1.00 0.00 16 GLU A C 9
ATOM 9324 O O . GLU A 1 16 ? -12.841 -4.772 -0.820 1.00 0.00 16 GLU A O 9
ATOM 9336 N N . LEU A 1 17 ? -11.030 -3.588 -1.447 1.00 0.00 17 LEU A N 9
ATOM 9337 C CA . LEU A 1 17 ? -11.686 -2.321 -1.620 1.00 0.00 17 LEU A CA 9
ATOM 9338 C C . LEU A 1 17 ? -12.844 -2.401 -2.570 1.00 0.00 17 LEU A C 9
ATOM 9339 O O . LEU A 1 17 ? -13.888 -1.867 -2.284 1.00 0.00 17 LEU A O 9
ATOM 9355 N N . ILE A 1 18 ? -12.646 -3.077 -3.683 1.00 0.00 18 ILE A N 9
ATOM 9356 C CA . ILE A 1 18 ? -13.689 -3.252 -4.699 1.00 0.00 18 ILE A CA 9
ATOM 9357 C C . ILE A 1 18 ? -14.925 -3.843 -4.045 1.00 0.00 18 ILE A C 9
ATOM 9358 O O . ILE A 1 18 ? -16.021 -3.301 -4.152 1.00 0.00 18 ILE A O 9
ATOM 9374 N N . TYR A 1 19 ? -14.701 -4.914 -3.303 1.00 0.00 19 TYR A N 9
ATOM 9375 C CA . TYR A 1 19 ? -15.749 -5.612 -2.591 1.00 0.00 19 TYR A CA 9
ATOM 9376 C C . TYR A 1 19 ? -16.418 -4.684 -1.570 1.00 0.00 19 TYR A C 9
ATOM 9377 O O . TYR A 1 19 ? -17.652 -4.589 -1.512 1.00 0.00 19 TYR A O 9
ATOM 9395 N N . LEU A 1 20 ? -15.600 -3.988 -0.802 1.00 0.00 20 LEU A N 9
ATOM 9396 C CA . LEU A 1 20 ? -16.071 -3.086 0.240 1.00 0.00 20 LEU A CA 9
ATOM 9397 C C . LEU A 1 20 ? -16.905 -1.938 -0.337 1.00 0.00 20 LEU A C 9
ATOM 9398 O O . LEU A 1 20 ? -17.983 -1.632 0.179 1.00 0.00 20 LEU A O 9
ATOM 9414 N N . VAL A 1 21 ? -16.412 -1.325 -1.408 1.00 0.00 21 VAL A N 9
ATOM 9415 C CA . VAL A 1 21 ? -17.105 -0.221 -2.084 1.00 0.00 21 VAL A CA 9
ATOM 9416 C C . VAL A 1 21 ? -18.498 -0.648 -2.564 1.00 0.00 21 VAL A C 9
ATOM 9417 O O . VAL A 1 21 ? -19.468 0.088 -2.397 1.00 0.00 21 VAL A O 9
ATOM 9430 N N . GLU A 1 22 ? -18.594 -1.836 -3.132 1.00 0.00 22 GLU A N 9
ATOM 9431 C CA . GLU A 1 22 ? -19.876 -2.342 -3.627 1.00 0.00 22 GLU A CA 9
ATOM 9432 C C . GLU A 1 22 ? -20.847 -2.581 -2.479 1.00 0.00 22 GLU A C 9
ATOM 9433 O O . GLU A 1 22 ? -21.998 -2.155 -2.514 1.00 0.00 22 GLU A O 9
ATOM 9445 N N . LYS A 1 23 ? -20.365 -3.262 -1.466 1.00 0.00 23 LYS A N 9
ATOM 9446 C CA . LYS A 1 23 ? -21.220 -3.739 -0.398 1.00 0.00 23 LYS A CA 9
ATOM 9447 C C . LYS A 1 23 ? -21.567 -2.661 0.630 1.00 0.00 23 LYS A C 9
ATOM 9448 O O . LYS A 1 23 ? -22.713 -2.576 1.075 1.00 0.00 23 LYS A O 9
ATOM 9467 N N . TYR A 1 24 ? -20.610 -1.843 1.000 1.00 0.00 24 TYR A N 9
ATOM 9468 C CA . TYR A 1 24 ? -20.847 -0.831 2.029 1.00 0.00 24 TYR A CA 9
ATOM 9469 C C . TYR A 1 24 ? -21.114 0.540 1.426 1.00 0.00 24 TYR A C 9
ATOM 9470 O O . TYR A 1 24 ? -21.807 1.366 2.017 1.00 0.00 24 TYR A O 9
ATOM 9488 N N . GLY A 1 25 ? -20.580 0.783 0.262 1.00 0.00 25 GLY A N 9
ATOM 9489 C CA . GLY A 1 25 ? -20.804 2.045 -0.389 1.00 0.00 25 GLY A CA 9
ATOM 9490 C C . GLY A 1 25 ? -19.528 2.830 -0.559 1.00 0.00 25 GLY A C 9
ATOM 9491 O O . GLY A 1 25 ? -18.641 2.761 0.283 1.00 0.00 25 GLY A O 9
ATOM 9495 N N . PHE A 1 26 ? -19.435 3.591 -1.638 1.00 0.00 26 PHE A N 9
ATOM 9496 C CA . PHE A 1 26 ? -18.254 4.430 -1.897 1.00 0.00 26 PHE A CA 9
ATOM 9497 C C . PHE A 1 26 ? -18.251 5.644 -0.964 1.00 0.00 26 PHE A C 9
ATOM 9498 O O . PHE A 1 26 ? -17.248 6.338 -0.810 1.00 0.00 26 PHE A O 9
ATOM 9515 N N . THR A 1 27 ? -19.393 5.890 -0.369 1.00 0.00 27 THR A N 9
ATOM 9516 C CA . THR A 1 27 ? -19.583 6.979 0.547 1.00 0.00 27 THR A CA 9
ATOM 9517 C C . THR A 1 27 ? -19.269 6.514 1.983 1.00 0.00 27 THR A C 9
ATOM 9518 O O . THR A 1 27 ? -19.287 7.302 2.932 1.00 0.00 27 THR A O 9
ATOM 9529 N N . HIS A 1 28 ? -18.966 5.234 2.134 1.00 0.00 28 HIS A N 9
ATOM 9530 C CA . HIS A 1 28 ? -18.698 4.683 3.437 1.00 0.00 28 HIS A CA 9
ATOM 9531 C C . HIS A 1 28 ? -17.267 5.049 3.825 1.00 0.00 28 HIS A C 9
ATOM 9532 O O . HIS A 1 28 ? -16.297 4.546 3.244 1.00 0.00 28 HIS A O 9
ATOM 9546 N N . HIS A 1 29 ? -17.152 5.936 4.793 1.00 0.00 29 HIS A N 9
ATOM 9547 C CA . HIS A 1 29 ? -15.873 6.526 5.188 1.00 0.00 29 HIS A CA 9
ATOM 9548 C C . HIS A 1 29 ? -14.828 5.532 5.671 1.00 0.00 29 HIS A C 9
ATOM 9549 O O . HIS A 1 29 ? -13.638 5.755 5.467 1.00 0.00 29 HIS A O 9
ATOM 9563 N N . LYS A 1 30 ? -15.243 4.435 6.283 1.00 0.00 30 LYS A N 9
ATOM 9564 C CA . LYS A 1 30 ? -14.270 3.415 6.681 1.00 0.00 30 LYS A CA 9
ATOM 9565 C C . LYS A 1 30 ? -13.602 2.808 5.454 1.00 0.00 30 LYS A C 9
ATOM 9566 O O . LYS A 1 30 ? -12.402 2.551 5.457 1.00 0.00 30 LYS A O 9
ATOM 9585 N N . VAL A 1 31 ? -14.367 2.666 4.382 1.00 0.00 31 VAL A N 9
ATOM 9586 C CA . VAL A 1 31 ? -13.845 2.141 3.132 1.00 0.00 31 VAL A CA 9
ATOM 9587 C C . VAL A 1 31 ? -12.882 3.168 2.527 1.00 0.00 31 VAL A C 9
ATOM 9588 O O . VAL A 1 31 ? -11.817 2.823 2.013 1.00 0.00 31 VAL A O 9
ATOM 9601 N N . ILE A 1 32 ? -13.243 4.435 2.655 1.00 0.00 32 ILE A N 9
ATOM 9602 C CA . ILE A 1 32 ? -12.406 5.538 2.192 1.00 0.00 32 ILE A CA 9
ATOM 9603 C C . ILE A 1 32 ? -11.093 5.577 3.000 1.00 0.00 32 ILE A C 9
ATOM 9604 O O . ILE A 1 32 ? -10.023 5.849 2.454 1.00 0.00 32 ILE A O 9
ATOM 9620 N N . SER A 1 33 ? -11.181 5.274 4.284 1.00 0.00 33 SER A N 9
ATOM 9621 C CA . SER A 1 33 ? -10.013 5.189 5.138 1.00 0.00 33 SER A CA 9
ATOM 9622 C C . SER A 1 33 ? -9.069 4.094 4.611 1.00 0.00 33 SER A C 9
ATOM 9623 O O . SER A 1 33 ? -7.855 4.306 4.521 1.00 0.00 33 SER A O 9
ATOM 9631 N N . PHE A 1 34 ? -9.638 2.952 4.196 1.00 0.00 34 PHE A N 9
ATOM 9632 C CA . PHE A 1 34 ? -8.831 1.857 3.644 1.00 0.00 34 PHE A CA 9
ATOM 9633 C C . PHE A 1 34 ? -8.242 2.272 2.302 1.00 0.00 34 PHE A C 9
ATOM 9634 O O . PHE A 1 34 ? -7.137 1.873 1.952 1.00 0.00 34 PHE A O 9
ATOM 9651 N N . SER A 1 35 ? -8.986 3.072 1.563 1.00 0.00 35 SER A N 9
ATOM 9652 C CA . SER A 1 35 ? -8.540 3.577 0.282 1.00 0.00 35 SER A CA 9
ATOM 9653 C C . SER A 1 35 ? -7.312 4.486 0.478 1.00 0.00 35 SER A C 9
ATOM 9654 O O . SER A 1 35 ? -6.357 4.425 -0.293 1.00 0.00 35 SER A O 9
ATOM 9662 N N . GLN A 1 36 ? -7.329 5.274 1.542 1.00 0.00 36 GLN A N 9
ATOM 9663 C CA . GLN A 1 36 ? -6.208 6.146 1.894 1.00 0.00 36 GLN A CA 9
ATOM 9664 C C . GLN A 1 36 ? -5.030 5.315 2.403 1.00 0.00 36 GLN A C 9
ATOM 9665 O O . GLN A 1 36 ? -3.870 5.638 2.162 1.00 0.00 36 GLN A O 9
ATOM 9679 N N . GLU A 1 37 ? -5.359 4.231 3.082 1.00 0.00 37 GLU A N 9
ATOM 9680 C CA . GLU A 1 37 ? -4.388 3.279 3.625 1.00 0.00 37 GLU A CA 9
ATOM 9681 C C . GLU A 1 37 ? -3.646 2.639 2.440 1.00 0.00 37 GLU A C 9
ATOM 9682 O O . GLU A 1 37 ? -2.409 2.539 2.427 1.00 0.00 37 GLU A O 9
ATOM 9694 N N . LEU A 1 38 ? -4.426 2.295 1.427 1.00 0.00 38 LEU A N 9
ATOM 9695 C CA . LEU A 1 38 ? -3.951 1.719 0.181 1.00 0.00 38 LEU A CA 9
ATOM 9696 C C . LEU A 1 38 ? -3.112 2.762 -0.568 1.00 0.00 38 LEU A C 9
ATOM 9697 O O . LEU A 1 38 ? -2.007 2.476 -1.037 1.00 0.00 38 LEU A O 9
ATOM 9713 N N . ASP A 1 39 ? -3.647 3.967 -0.649 1.00 0.00 39 ASP A N 9
ATOM 9714 C CA . ASP A 1 39 ? -3.003 5.103 -1.317 1.00 0.00 39 ASP A CA 9
ATOM 9715 C C . ASP A 1 39 ? -1.630 5.385 -0.731 1.00 0.00 39 ASP A C 9
ATOM 9716 O O . ASP A 1 39 ? -0.668 5.646 -1.464 1.00 0.00 39 ASP A O 9
ATOM 9725 N N . ARG A 1 40 ? -1.531 5.313 0.582 1.00 0.00 40 ARG A N 9
ATOM 9726 C CA . ARG A 1 40 ? -0.280 5.565 1.258 1.00 0.00 40 ARG A CA 9
ATOM 9727 C C . ARG A 1 40 ? 0.732 4.461 0.945 1.00 0.00 40 ARG A C 9
ATOM 9728 O O . ARG A 1 40 ? 1.913 4.735 0.768 1.00 0.00 40 ARG A O 9
ATOM 9749 N N . LEU A 1 41 ? 0.254 3.225 0.844 1.00 0.00 41 LEU A N 9
ATOM 9750 C CA . LEU A 1 41 ? 1.115 2.098 0.483 1.00 0.00 41 LEU A CA 9
ATOM 9751 C C . LEU A 1 41 ? 1.633 2.276 -0.930 1.00 0.00 41 LEU A C 9
ATOM 9752 O O . LEU A 1 41 ? 2.797 2.014 -1.217 1.00 0.00 41 LEU A O 9
ATOM 9768 N N . LEU A 1 42 ? 0.757 2.730 -1.809 1.00 0.00 42 LEU A N 9
ATOM 9769 C CA . LEU A 1 42 ? 1.119 3.011 -3.187 1.00 0.00 42 LEU A CA 9
ATOM 9770 C C . LEU A 1 42 ? 2.164 4.115 -3.233 1.00 0.00 42 LEU A C 9
ATOM 9771 O O . LEU A 1 42 ? 3.115 4.068 -4.025 1.00 0.00 42 LEU A O 9
ATOM 9787 N N . ASN A 1 43 ? 2.006 5.082 -2.348 1.00 0.00 43 ASN A N 9
ATOM 9788 C CA . ASN A 1 43 ? 2.899 6.214 -2.294 1.00 0.00 43 ASN A CA 9
ATOM 9789 C C . ASN A 1 43 ? 4.274 5.769 -1.843 1.00 0.00 43 ASN A C 9
ATOM 9790 O O . ASN A 1 43 ? 5.257 6.313 -2.282 1.00 0.00 43 ASN A O 9
ATOM 9801 N N . LEU A 1 44 ? 4.319 4.746 -0.989 1.00 0.00 44 LEU A N 9
ATOM 9802 C CA . LEU A 1 44 ? 5.575 4.154 -0.510 1.00 0.00 44 LEU A CA 9
ATOM 9803 C C . LEU A 1 44 ? 6.438 3.694 -1.676 1.00 0.00 44 LEU A C 9
ATOM 9804 O O . LEU A 1 44 ? 7.637 3.985 -1.728 1.00 0.00 44 LEU A O 9
ATOM 9820 N N . LEU A 1 45 ? 5.811 3.009 -2.623 1.00 0.00 45 LEU A N 9
ATOM 9821 C CA . LEU A 1 45 ? 6.502 2.516 -3.807 1.00 0.00 45 LEU A CA 9
ATOM 9822 C C . LEU A 1 45 ? 7.089 3.680 -4.577 1.00 0.00 45 LEU A C 9
ATOM 9823 O O . LEU A 1 45 ? 8.273 3.695 -4.901 1.00 0.00 45 LEU A O 9
ATOM 9839 N N . ILE A 1 46 ? 6.251 4.662 -4.819 1.00 0.00 46 ILE A N 9
ATOM 9840 C CA . ILE A 1 46 ? 6.614 5.847 -5.565 1.00 0.00 46 ILE A CA 9
ATOM 9841 C C . ILE A 1 46 ? 7.741 6.613 -4.855 1.00 0.00 46 ILE A C 9
ATOM 9842 O O . ILE A 1 46 ? 8.737 6.968 -5.473 1.00 0.00 46 ILE A O 9
ATOM 9858 N N . GLU A 1 47 ? 7.577 6.810 -3.558 1.00 0.00 47 GLU A N 9
ATOM 9859 C CA . GLU A 1 47 ? 8.504 7.563 -2.714 1.00 0.00 47 GLU A CA 9
ATOM 9860 C C . GLU A 1 47 ? 9.904 6.936 -2.789 1.00 0.00 47 GLU A C 9
ATOM 9861 O O . GLU A 1 47 ? 10.897 7.612 -3.116 1.00 0.00 47 GLU A O 9
ATOM 9873 N N . LEU A 1 48 ? 9.973 5.638 -2.541 1.00 0.00 48 LEU A N 9
ATOM 9874 C CA . LEU A 1 48 ? 11.237 4.931 -2.576 1.00 0.00 48 LEU A CA 9
ATOM 9875 C C . LEU A 1 48 ? 11.841 4.872 -3.966 1.00 0.00 48 LEU A C 9
ATOM 9876 O O . LEU A 1 48 ? 13.052 5.004 -4.106 1.00 0.00 48 LEU A O 9
ATOM 9892 N N . LYS A 1 49 ? 11.015 4.706 -4.985 1.00 0.00 49 LYS A N 9
ATOM 9893 C CA . LYS A 1 49 ? 11.510 4.659 -6.360 1.00 0.00 49 LYS A CA 9
ATOM 9894 C C . LYS A 1 49 ? 11.969 6.028 -6.861 1.00 0.00 49 LYS A C 9
ATOM 9895 O O . LYS A 1 49 ? 12.837 6.119 -7.736 1.00 0.00 49 LYS A O 9
ATOM 9914 N N . THR A 1 50 ? 11.385 7.083 -6.308 1.00 0.00 50 THR A N 9
ATOM 9915 C CA . THR A 1 50 ? 11.809 8.434 -6.617 1.00 0.00 50 THR A CA 9
ATOM 9916 C C . THR A 1 50 ? 13.225 8.661 -6.042 1.00 0.00 50 THR A C 9
ATOM 9917 O O . THR A 1 50 ? 14.100 9.260 -6.695 1.00 0.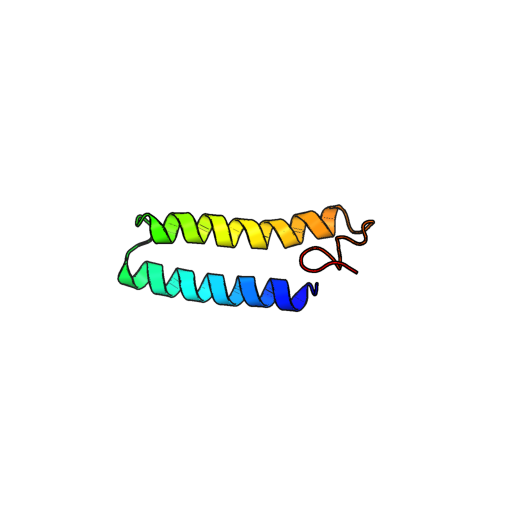00 50 THR A O 9
ATOM 9928 N N . LYS A 1 51 ? 13.449 8.147 -4.837 1.00 0.00 51 LYS A N 9
ATOM 9929 C CA . LYS A 1 51 ? 14.722 8.248 -4.182 1.00 0.00 51 LYS A CA 9
ATOM 9930 C C . LYS A 1 51 ? 15.743 7.312 -4.807 1.00 0.00 51 LYS A C 9
ATOM 9931 O O . LYS A 1 51 ? 16.766 7.770 -5.290 1.00 0.00 51 LYS A O 9
ATOM 9950 N N . LYS A 1 52 ? 15.440 5.997 -4.786 1.00 0.00 52 LYS A N 9
ATOM 9951 C CA . LYS A 1 52 ? 16.302 4.841 -5.234 1.00 0.00 52 LYS A CA 9
ATOM 9952 C C . LYS A 1 52 ? 17.665 4.727 -4.526 1.00 0.00 52 LYS A C 9
ATOM 9953 O O . LYS A 1 52 ? 18.132 3.633 -4.247 1.00 0.00 52 LYS A O 9
ATOM 9972 N N . LYS A 1 53 ? 18.227 5.856 -4.199 1.00 0.00 53 LYS A N 9
ATOM 9973 C CA . LYS A 1 53 ? 19.515 6.041 -3.532 1.00 0.00 53 LYS A CA 9
ATOM 9974 C C . LYS A 1 53 ? 19.627 5.335 -2.169 1.00 0.00 53 LYS A C 9
ATOM 9975 O O . LYS A 1 53 ? 20.712 5.234 -1.615 1.00 0.00 53 LYS A O 9
ATOM 9994 N N . ARG A 1 54 ? 18.512 4.874 -1.633 1.00 0.00 54 ARG A N 9
ATOM 9995 C CA . ARG A 1 54 ? 18.520 4.189 -0.349 1.00 0.00 54 ARG A CA 9
ATOM 9996 C C . ARG A 1 54 ? 18.657 2.690 -0.541 1.00 0.00 54 ARG A C 9
ATOM 9997 O O . ARG A 1 54 ? 18.946 1.962 0.395 1.00 0.00 54 ARG A O 9
ATOM 10018 N N . TYR A 1 55 ? 18.424 2.252 -1.779 1.00 0.00 55 TYR A N 9
ATOM 10019 C CA . TYR A 1 55 ? 18.472 0.871 -2.221 1.00 0.00 55 TYR A CA 9
ATOM 10020 C C . TYR A 1 55 ? 17.549 -0.092 -1.466 1.00 0.00 55 TYR A C 9
ATOM 10021 O O . TYR A 1 55 ? 17.530 -1.292 -1.736 1.00 0.00 55 TYR A O 9
ATOM 10039 N N . SER A 1 56 ? 16.713 0.452 -0.609 1.00 0.00 56 SER A N 9
ATOM 10040 C CA . SER A 1 56 ? 15.716 -0.309 0.145 1.00 0.00 56 SER A CA 9
ATOM 10041 C C . SER A 1 56 ? 14.516 -0.711 -0.737 1.00 0.00 56 SER A C 9
ATOM 10042 O O . SER A 1 56 ? 13.460 -1.116 -0.255 1.00 0.00 56 SER A O 9
ATOM 10050 N N . LEU A 1 57 ? 14.714 -0.575 -2.028 1.00 0.00 57 LEU A N 9
ATOM 10051 C CA . LEU A 1 57 ? 13.801 -1.059 -3.026 1.00 0.00 57 LEU A CA 9
ATOM 10052 C C . LEU A 1 57 ? 14.106 -2.546 -3.171 1.00 0.00 57 LEU A C 9
ATOM 10053 O O . LEU A 1 57 ? 13.250 -3.364 -3.550 1.00 0.00 57 LEU A O 9
ATOM 10069 N N . LEU A 1 58 ? 15.351 -2.867 -2.827 1.00 0.00 58 LEU A N 9
ATOM 10070 C CA . LEU A 1 58 ? 15.882 -4.199 -2.869 1.00 0.00 58 LEU A CA 9
ATOM 10071 C C . LEU A 1 58 ? 15.977 -4.727 -1.447 1.00 0.00 58 LEU A C 9
ATOM 10072 O O . LEU A 1 58 ? 15.348 -5.720 -1.100 1.00 0.00 58 LEU A O 9
ATOM 10088 N N . GLU A 1 59 ? 16.738 -4.016 -0.626 1.00 0.00 59 GLU A N 9
ATOM 10089 C CA . GLU A 1 59 ? 17.015 -4.406 0.730 1.00 0.00 59 GLU A CA 9
ATOM 10090 C C . GLU A 1 59 ? 16.011 -3.783 1.702 1.00 0.00 59 GLU A C 9
ATOM 10091 O O . GLU A 1 59 ? 14.975 -3.267 1.301 1.00 0.00 59 GLU A O 9
ATOM 10103 N N . HIS A 1 60 ? 16.332 -3.848 2.951 1.00 0.00 60 HIS A N 9
ATOM 10104 C CA . HIS A 1 60 ? 15.482 -3.348 4.024 1.00 0.00 60 HIS A CA 9
ATOM 10105 C C . HIS A 1 60 ? 15.875 -1.934 4.449 1.00 0.00 60 HIS A C 9
ATOM 10106 O O . HIS A 1 60 ? 16.790 -1.319 3.874 1.00 0.00 60 HIS A O 9
ATOM 10120 N N . HIS A 1 61 ? 15.171 -1.423 5.441 1.00 0.00 61 HIS A N 9
ATOM 10121 C CA . HIS A 1 61 ? 15.451 -0.123 6.035 1.00 0.00 61 HIS A CA 9
ATOM 10122 C C . HIS A 1 61 ? 16.006 -0.304 7.436 1.00 0.00 61 HIS A C 9
ATOM 10123 O O . HIS A 1 61 ? 17.191 -0.107 7.691 1.00 0.00 61 HIS A O 9
ATOM 10137 N N . HIS A 1 62 ? 15.153 -0.753 8.329 1.00 0.00 62 HIS A N 9
ATOM 10138 C CA . HIS A 1 62 ? 15.498 -0.888 9.731 1.00 0.00 62 HIS A CA 9
ATOM 10139 C C . HIS A 1 62 ? 15.755 -2.345 10.081 1.00 0.00 62 HIS A C 9
ATOM 10140 O O . HIS A 1 62 ? 15.555 -2.789 11.213 1.00 0.00 62 HIS A O 9
ATOM 10154 N N . HIS A 1 63 ? 16.243 -3.057 9.109 1.00 0.00 63 HIS A N 9
ATOM 10155 C CA . HIS A 1 63 ? 16.585 -4.451 9.212 1.00 0.00 63 HIS A CA 9
ATOM 10156 C C . HIS A 1 63 ? 17.570 -4.700 8.075 1.00 0.00 63 HIS A C 9
ATOM 10157 O O . HIS A 1 63 ? 17.823 -3.776 7.285 1.00 0.00 63 HIS A O 9
ATOM 10171 N N . HIS A 1 64 ? 18.141 -5.857 7.992 1.00 0.00 64 HIS A N 9
ATOM 10172 C CA . HIS A 1 64 ? 18.988 -6.185 6.882 1.00 0.00 64 HIS A CA 9
ATOM 10173 C C . HIS A 1 64 ? 18.621 -7.578 6.435 1.00 0.00 64 HIS A C 9
ATOM 10174 O O . HIS A 1 64 ? 17.857 -7.714 5.484 1.00 0.00 64 HIS A O 9
ATOM 10189 N N . MET A 1 1 ? 14.502 -4.977 -1.069 1.00 0.00 1 MET A N 10
ATOM 10190 C CA . MET A 1 1 ? 13.196 -4.659 -0.468 1.00 0.00 1 MET A CA 10
ATOM 10191 C C . MET A 1 1 ? 12.091 -5.538 -1.022 1.00 0.00 1 MET A C 10
ATOM 10192 O O . MET A 1 1 ? 11.215 -5.986 -0.273 1.00 0.00 1 MET A O 10
ATOM 10208 N N . ASN A 1 2 ? 12.148 -5.803 -2.329 1.00 0.00 2 ASN A N 10
ATOM 10209 C CA . ASN A 1 2 ? 11.117 -6.534 -3.068 1.00 0.00 2 ASN A CA 10
ATOM 10210 C C . ASN A 1 2 ? 9.863 -5.703 -3.193 1.00 0.00 2 ASN A C 10
ATOM 10211 O O . ASN A 1 2 ? 8.928 -5.811 -2.373 1.00 0.00 2 ASN A O 10
ATOM 10222 N N . VAL A 1 3 ? 9.838 -4.852 -4.200 1.00 0.00 3 VAL A N 10
ATOM 10223 C CA . VAL A 1 3 ? 8.699 -3.986 -4.439 1.00 0.00 3 VAL A CA 10
ATOM 10224 C C . VAL A 1 3 ? 7.515 -4.787 -4.962 1.00 0.00 3 VAL A C 10
ATOM 10225 O O . VAL A 1 3 ? 6.375 -4.385 -4.813 1.00 0.00 3 VAL A O 10
ATOM 10238 N N . THR A 1 4 ? 7.798 -5.950 -5.529 1.00 0.00 4 THR A N 10
ATOM 10239 C CA . THR A 1 4 ? 6.769 -6.827 -6.039 1.00 0.00 4 THR A CA 10
ATOM 10240 C C . THR A 1 4 ? 5.889 -7.351 -4.882 1.00 0.00 4 THR A C 10
ATOM 10241 O O . THR A 1 4 ? 4.689 -7.563 -5.047 1.00 0.00 4 THR A O 10
ATOM 10252 N N . LYS A 1 5 ? 6.475 -7.496 -3.693 1.00 0.00 5 LYS A N 10
ATOM 10253 C CA . LYS A 1 5 ? 5.724 -7.973 -2.544 1.00 0.00 5 LYS A CA 10
ATOM 10254 C C . LYS A 1 5 ? 4.884 -6.851 -1.978 1.00 0.00 5 LYS A C 10
ATOM 10255 O O . LYS A 1 5 ? 3.791 -7.073 -1.449 1.00 0.00 5 LYS A O 10
ATOM 10274 N N . LEU A 1 6 ? 5.389 -5.646 -2.121 1.00 0.00 6 LEU A N 10
ATOM 10275 C CA . LEU A 1 6 ? 4.691 -4.459 -1.685 1.00 0.00 6 LEU A CA 10
ATOM 10276 C C . LEU A 1 6 ? 3.527 -4.203 -2.644 1.00 0.00 6 LEU A C 10
ATOM 10277 O O . LEU A 1 6 ? 2.416 -3.895 -2.228 1.00 0.00 6 LEU A O 10
ATOM 10293 N N . ASN A 1 7 ? 3.801 -4.385 -3.926 1.00 0.00 7 ASN A N 10
ATOM 10294 C CA . ASN A 1 7 ? 2.806 -4.260 -4.992 1.00 0.00 7 ASN A CA 10
ATOM 10295 C C . ASN A 1 7 ? 1.679 -5.256 -4.767 1.00 0.00 7 ASN A C 10
ATOM 10296 O O . ASN A 1 7 ? 0.513 -4.918 -4.906 1.00 0.00 7 ASN A O 10
ATOM 10307 N N . ASP A 1 8 ? 2.050 -6.474 -4.378 1.00 0.00 8 ASP A N 10
ATOM 10308 C CA . ASP A 1 8 ? 1.087 -7.539 -4.058 1.00 0.00 8 ASP A CA 10
ATOM 10309 C C . ASP A 1 8 ? 0.120 -7.110 -2.950 1.00 0.00 8 ASP A C 10
ATOM 10310 O O . ASP A 1 8 ? -1.057 -7.448 -2.978 1.00 0.00 8 ASP A O 10
ATOM 10319 N N . ARG A 1 9 ? 0.624 -6.330 -2.005 1.00 0.00 9 ARG A N 10
ATOM 10320 C CA . ARG A 1 9 ? -0.190 -5.810 -0.903 1.00 0.00 9 ARG A CA 10
ATOM 10321 C C . ARG A 1 9 ? -1.176 -4.775 -1.424 1.00 0.00 9 ARG A C 10
ATOM 10322 O O . ARG A 1 9 ? -2.338 -4.764 -1.040 1.00 0.00 9 ARG A O 10
ATOM 10343 N N . ILE A 1 10 ? -0.698 -3.919 -2.315 1.00 0.00 10 ILE A N 10
ATOM 10344 C CA . ILE A 1 10 ? -1.526 -2.896 -2.948 1.00 0.00 10 ILE A CA 10
ATOM 10345 C C . ILE A 1 10 ? -2.636 -3.577 -3.744 1.00 0.00 10 ILE A C 10
ATOM 10346 O O . ILE A 1 10 ? -3.813 -3.229 -3.634 1.00 0.00 10 ILE A O 10
ATOM 10362 N N . GLU A 1 11 ? -2.235 -4.575 -4.496 1.00 0.00 11 GLU A N 10
ATOM 10363 C CA . GLU A 1 11 ? -3.108 -5.362 -5.339 1.00 0.00 11 GLU A CA 10
ATOM 10364 C C . GLU A 1 11 ? -4.199 -6.049 -4.491 1.00 0.00 11 GLU A C 10
ATOM 10365 O O . GLU A 1 11 ? -5.374 -6.120 -4.894 1.00 0.00 11 GLU A O 10
ATOM 10377 N N . ALA A 1 12 ? -3.810 -6.517 -3.316 1.00 0.00 12 ALA A N 10
ATOM 10378 C CA . ALA A 1 12 ? -4.726 -7.165 -2.387 1.00 0.00 12 ALA A CA 10
ATOM 10379 C C . ALA A 1 12 ? -5.659 -6.157 -1.742 1.00 0.00 12 ALA A C 10
ATOM 10380 O O . ALA A 1 12 ? -6.838 -6.439 -1.511 1.00 0.00 12 ALA A O 10
ATOM 10387 N N . LYS A 1 13 ? -5.146 -4.965 -1.501 1.00 0.00 13 LYS A N 10
ATOM 10388 C CA . LYS A 1 13 ? -5.913 -3.914 -0.858 1.00 0.00 13 LYS A CA 10
ATOM 10389 C C . LYS A 1 13 ? -6.996 -3.440 -1.807 1.00 0.00 13 LYS A C 10
ATOM 10390 O O . LYS A 1 13 ? -8.110 -3.128 -1.402 1.00 0.00 13 LYS A O 10
ATOM 10409 N N . LYS A 1 14 ? -6.664 -3.441 -3.075 1.00 0.00 14 LYS A N 10
ATOM 10410 C CA . LYS A 1 14 ? -7.600 -3.118 -4.129 1.00 0.00 14 LYS A CA 10
ATOM 10411 C C . LYS A 1 14 ? -8.762 -4.104 -4.154 1.00 0.00 14 LYS A C 10
ATOM 10412 O O . LYS A 1 14 ? -9.911 -3.703 -4.285 1.00 0.00 14 LYS A O 10
ATOM 10431 N N . LYS A 1 15 ? -8.461 -5.392 -3.970 1.00 0.00 15 LYS A N 10
ATOM 10432 C CA . LYS A 1 15 ? -9.502 -6.430 -3.969 1.00 0.00 15 LYS A CA 10
ATOM 10433 C C . LYS A 1 15 ? -10.431 -6.236 -2.780 1.00 0.00 15 LYS A C 10
ATOM 10434 O O . LYS A 1 15 ? -11.637 -6.507 -2.853 1.00 0.00 15 LYS A O 10
ATOM 10453 N N . GLU A 1 16 ? -9.863 -5.726 -1.712 1.00 0.00 16 GLU A N 10
ATOM 10454 C CA . GLU A 1 16 ? -10.564 -5.499 -0.478 1.00 0.00 16 GLU A CA 10
ATOM 10455 C C . GLU A 1 16 ? -11.499 -4.330 -0.673 1.00 0.00 16 GLU A C 10
ATOM 10456 O O . GLU A 1 16 ? -12.686 -4.411 -0.375 1.00 0.00 16 GLU A O 10
ATOM 10468 N N . LEU A 1 17 ? -10.960 -3.273 -1.243 1.00 0.00 17 LEU A N 10
ATOM 10469 C CA . LEU A 1 17 ? -11.719 -2.086 -1.570 1.00 0.00 17 LEU A CA 10
ATOM 10470 C C . LEU A 1 17 ? -12.892 -2.391 -2.493 1.00 0.00 17 LEU A C 10
ATOM 10471 O O . LEU A 1 17 ? -14.015 -2.002 -2.202 1.00 0.00 17 LEU A O 10
ATOM 10487 N N . ILE A 1 18 ? -12.632 -3.113 -3.582 1.00 0.00 18 ILE A N 10
ATOM 10488 C CA . ILE A 1 18 ? -13.683 -3.495 -4.539 1.00 0.00 18 ILE A CA 10
ATOM 10489 C C . ILE A 1 18 ? -14.811 -4.264 -3.824 1.00 0.00 18 ILE A C 10
ATOM 10490 O O . ILE A 1 18 ? -15.999 -4.026 -4.074 1.00 0.00 18 ILE A O 10
ATOM 10506 N N . TYR A 1 19 ? -14.419 -5.123 -2.897 1.00 0.00 19 TYR A N 10
ATOM 10507 C CA . TYR A 1 19 ? -15.347 -5.923 -2.116 1.00 0.00 19 TYR A CA 10
ATOM 10508 C C . TYR A 1 19 ? -16.210 -5.019 -1.224 1.00 0.00 19 TYR A C 10
ATOM 10509 O O . TYR A 1 19 ? -17.445 -5.172 -1.158 1.00 0.00 19 TYR A O 10
ATOM 10527 N N . LEU A 1 20 ? -15.555 -4.089 -0.548 1.00 0.00 20 LEU A N 10
ATOM 10528 C CA . LEU A 1 20 ? -16.212 -3.170 0.375 1.00 0.00 20 LEU A CA 10
ATOM 10529 C C . LEU A 1 20 ? -17.177 -2.261 -0.360 1.00 0.00 20 LEU A C 10
ATOM 10530 O O . LEU A 1 20 ? -18.284 -2.008 0.117 1.00 0.00 20 LEU A O 10
ATOM 10546 N N . VAL A 1 21 ? -16.762 -1.791 -1.525 1.00 0.00 21 VAL A N 10
ATOM 10547 C CA . VAL A 1 21 ? -17.615 -0.960 -2.370 1.00 0.00 21 VAL A CA 10
ATOM 10548 C C . VAL A 1 21 ? -18.891 -1.730 -2.774 1.00 0.00 21 VAL A C 10
ATOM 10549 O O . VAL A 1 21 ? -19.964 -1.147 -2.920 1.00 0.00 21 VAL A O 10
ATOM 10562 N N . GLU A 1 22 ? -18.774 -3.030 -2.938 1.00 0.00 22 GLU A N 10
ATOM 10563 C CA . GLU A 1 22 ? -19.931 -3.847 -3.255 1.00 0.00 22 GLU A CA 10
ATOM 10564 C C . GLU A 1 22 ? -20.937 -3.946 -2.097 1.00 0.00 22 GLU A C 10
ATOM 10565 O O . GLU A 1 22 ? -22.145 -3.771 -2.306 1.00 0.00 22 GLU A O 10
ATOM 10577 N N . LYS A 1 23 ? -20.459 -4.251 -0.901 1.00 0.00 23 LYS A N 10
ATOM 10578 C CA . LYS A 1 23 ? -21.356 -4.401 0.247 1.00 0.00 23 LYS A CA 10
ATOM 10579 C C . LYS A 1 23 ? -21.748 -3.089 0.933 1.00 0.00 23 LYS A C 10
ATOM 10580 O O . LYS A 1 23 ? -22.914 -2.899 1.289 1.00 0.00 23 LYS A O 10
ATOM 10599 N N . TYR A 1 24 ? -20.803 -2.200 1.127 1.00 0.00 24 TYR A N 10
ATOM 10600 C CA . TYR A 1 24 ? -21.096 -0.938 1.805 1.00 0.00 24 TYR A CA 10
ATOM 10601 C C . TYR A 1 24 ? -21.472 0.103 0.784 1.00 0.00 24 TYR A C 10
ATOM 10602 O O . TYR A 1 24 ? -22.512 0.765 0.884 1.00 0.00 24 TYR A O 10
ATOM 10620 N N . GLY A 1 25 ? -20.653 0.210 -0.217 1.00 0.00 25 GLY A N 10
ATOM 10621 C CA . GLY A 1 25 ? -20.825 1.207 -1.213 1.00 0.00 25 GLY A CA 10
ATOM 10622 C C . GLY A 1 25 ? -19.600 2.068 -1.275 1.00 0.00 25 GLY A C 10
ATOM 10623 O O . GLY A 1 25 ? -18.549 1.690 -0.754 1.00 0.00 25 GLY A O 10
ATOM 10627 N N . PHE A 1 26 ? -19.718 3.199 -1.880 1.00 0.00 26 PHE A N 10
ATOM 10628 C CA . PHE A 1 26 ? -18.622 4.126 -1.993 1.00 0.00 26 PHE A CA 10
ATOM 10629 C C . PHE A 1 26 ? -18.932 5.348 -1.149 1.00 0.00 26 PHE A C 10
ATOM 10630 O O . PHE A 1 26 ? -20.049 5.477 -0.657 1.00 0.00 26 PHE A O 10
ATOM 10647 N N . THR A 1 27 ? -17.952 6.226 -0.976 1.00 0.00 27 THR A N 10
ATOM 10648 C CA . THR A 1 27 ? -18.028 7.428 -0.136 1.00 0.00 27 THR A CA 10
ATOM 10649 C C . THR A 1 27 ? -18.273 7.125 1.365 1.00 0.00 27 THR A C 10
ATOM 10650 O O . THR A 1 27 ? -18.491 8.032 2.177 1.00 0.00 27 THR A O 10
ATOM 10661 N N . HIS A 1 28 ? -18.176 5.852 1.719 1.00 0.00 28 HIS A N 10
ATOM 10662 C CA . HIS A 1 28 ? -18.314 5.397 3.085 1.00 0.00 28 HIS A CA 10
ATOM 10663 C C . HIS A 1 28 ? -16.992 5.691 3.796 1.00 0.00 28 HIS A C 10
ATOM 10664 O O . HIS A 1 28 ? -15.930 5.459 3.229 1.00 0.00 28 HIS A O 10
ATOM 10678 N N . HIS A 1 29 ? -17.053 6.181 5.014 1.00 0.00 29 HIS A N 10
ATOM 10679 C CA . HIS A 1 29 ? -15.853 6.678 5.696 1.00 0.00 29 HIS A CA 10
ATOM 10680 C C . HIS A 1 29 ? -14.817 5.616 6.036 1.00 0.00 29 HIS A C 10
ATOM 10681 O O . HIS A 1 29 ? -13.613 5.897 5.999 1.00 0.00 29 HIS A O 10
ATOM 10695 N N . LYS A 1 30 ? -15.252 4.400 6.347 1.00 0.00 30 LYS A N 10
ATOM 10696 C CA . LYS A 1 30 ? -14.292 3.311 6.541 1.00 0.00 30 LYS A CA 10
ATOM 10697 C C . LYS A 1 30 ? -13.593 3.052 5.228 1.00 0.00 30 LYS A C 10
ATOM 10698 O O . LYS A 1 30 ? -12.382 2.912 5.178 1.00 0.00 30 LYS A O 10
ATOM 10717 N N . VAL A 1 31 ? -14.373 3.071 4.158 1.00 0.00 31 VAL A N 10
ATOM 10718 C CA . VAL A 1 31 ? -13.869 2.876 2.816 1.00 0.00 31 VAL A CA 10
ATOM 10719 C C . VAL A 1 31 ? -12.878 3.993 2.471 1.00 0.00 31 VAL A C 10
ATOM 10720 O O . VAL A 1 31 ? -11.835 3.736 1.888 1.00 0.00 31 VAL A O 10
ATOM 10733 N N . ILE A 1 32 ? -13.188 5.217 2.892 1.00 0.00 32 ILE A N 10
ATOM 10734 C CA . ILE A 1 32 ? -12.284 6.368 2.733 1.00 0.00 32 ILE A CA 10
ATOM 10735 C C . ILE A 1 32 ? -10.967 6.108 3.481 1.00 0.00 32 ILE A C 10
ATOM 10736 O O . ILE A 1 32 ? -9.872 6.320 2.944 1.00 0.00 32 ILE A O 10
ATOM 10752 N N . SER A 1 33 ? -11.081 5.606 4.689 1.00 0.00 33 SER A N 10
ATOM 10753 C CA . SER A 1 33 ? -9.932 5.272 5.496 1.00 0.00 33 SER A CA 10
ATOM 10754 C C . SER A 1 33 ? -9.088 4.155 4.834 1.00 0.00 33 SER A C 10
ATOM 10755 O O . SER A 1 33 ? -7.863 4.145 4.931 1.00 0.00 33 SER A O 10
ATOM 10763 N N . PHE A 1 34 ? -9.741 3.225 4.163 1.00 0.00 34 PHE A N 10
ATOM 10764 C CA . PHE A 1 34 ? -9.028 2.185 3.442 1.00 0.00 34 PHE A CA 10
ATOM 10765 C C . PHE A 1 34 ? -8.465 2.705 2.113 1.00 0.00 34 PHE A C 10
ATOM 10766 O O . PHE A 1 34 ? -7.427 2.247 1.652 1.00 0.00 34 PHE A O 10
ATOM 10783 N N . SER A 1 35 ? -9.148 3.669 1.513 1.00 0.00 35 SER A N 10
ATOM 10784 C CA . SER A 1 35 ? -8.706 4.262 0.255 1.00 0.00 35 SER A CA 10
ATOM 10785 C C . SER A 1 35 ? -7.394 5.030 0.459 1.00 0.00 35 SER A C 10
ATOM 10786 O O . SER A 1 35 ? -6.466 4.938 -0.361 1.00 0.00 35 SER A O 10
ATOM 10794 N N . GLN A 1 36 ? -7.302 5.750 1.573 1.00 0.00 36 GLN A N 10
ATOM 10795 C CA . GLN A 1 36 ? -6.073 6.449 1.911 1.00 0.00 36 GLN A CA 10
ATOM 10796 C C . GLN A 1 36 ? -5.007 5.449 2.340 1.00 0.00 36 GLN A C 10
ATOM 10797 O O . GLN A 1 36 ? -3.837 5.679 2.147 1.00 0.00 36 GLN A O 10
ATOM 10811 N N . GLU A 1 37 ? -5.444 4.324 2.896 1.00 0.00 37 GLU A N 10
ATOM 10812 C CA . GLU A 1 37 ? -4.547 3.242 3.292 1.00 0.00 37 GLU A CA 10
ATOM 10813 C C . GLU A 1 37 ? -3.906 2.620 2.044 1.00 0.00 37 GLU A C 10
ATOM 10814 O O . GLU A 1 37 ? -2.716 2.303 2.029 1.00 0.00 37 GLU A O 10
ATOM 10826 N N . LEU A 1 38 ? -4.705 2.486 0.994 1.00 0.00 38 LEU A N 10
ATOM 10827 C CA . LEU A 1 38 ? -4.230 2.031 -0.310 1.00 0.00 38 LEU A CA 10
ATOM 10828 C C . LEU A 1 38 ? -3.187 3.028 -0.810 1.00 0.00 38 LEU A C 10
ATOM 10829 O O . LEU A 1 38 ? -2.110 2.651 -1.283 1.00 0.00 38 LEU A O 10
ATOM 10845 N N . ASP A 1 39 ? -3.508 4.299 -0.649 1.00 0.00 39 ASP A N 10
ATOM 10846 C CA . ASP A 1 39 ? -2.634 5.393 -1.050 1.00 0.00 39 ASP A CA 10
ATOM 10847 C C . ASP A 1 39 ? -1.328 5.378 -0.249 1.00 0.00 39 ASP A C 10
ATOM 10848 O O . ASP A 1 39 ? -0.269 5.693 -0.782 1.00 0.00 39 ASP A O 10
ATOM 10857 N N . ARG A 1 40 ? -1.407 4.981 1.024 1.00 0.00 40 ARG A N 10
ATOM 10858 C CA . ARG A 1 40 ? -0.216 4.853 1.870 1.00 0.00 40 ARG A CA 10
ATOM 10859 C C . ARG A 1 40 ? 0.701 3.803 1.292 1.00 0.00 40 ARG A C 10
ATOM 10860 O O . ARG A 1 40 ? 1.900 4.027 1.159 1.00 0.00 40 ARG A O 10
ATOM 10881 N N . LEU A 1 41 ? 0.115 2.662 0.934 1.00 0.00 41 LEU A N 10
ATOM 10882 C CA . LEU A 1 41 ? 0.852 1.548 0.350 1.00 0.00 41 LEU A CA 10
ATOM 10883 C C . LEU A 1 41 ? 1.488 1.962 -0.967 1.00 0.00 41 LEU A C 10
ATOM 10884 O O . LEU A 1 41 ? 2.636 1.628 -1.242 1.00 0.00 41 LEU A O 10
ATOM 10900 N N . LEU A 1 42 ? 0.741 2.709 -1.762 1.00 0.00 42 LEU A N 10
ATOM 10901 C CA . LEU A 1 42 ? 1.232 3.225 -3.032 1.00 0.00 42 LEU A CA 10
ATOM 10902 C C . LEU A 1 42 ? 2.387 4.198 -2.785 1.00 0.00 42 LEU A C 10
ATOM 10903 O O . LEU A 1 42 ? 3.406 4.177 -3.479 1.00 0.00 42 LEU A O 10
ATOM 10919 N N . ASN A 1 43 ? 2.232 5.016 -1.763 1.00 0.00 43 ASN A N 10
ATOM 10920 C CA . ASN A 1 43 ? 3.246 5.987 -1.377 1.00 0.00 43 ASN A CA 10
ATOM 10921 C C . ASN A 1 43 ? 4.479 5.338 -0.817 1.00 0.00 43 ASN A C 10
ATOM 10922 O O . ASN A 1 43 ? 5.522 5.942 -0.812 1.00 0.00 43 ASN A O 10
ATOM 10933 N N . LEU A 1 44 ? 4.365 4.096 -0.366 1.00 0.00 44 LEU A N 10
ATOM 10934 C CA . LEU A 1 44 ? 5.507 3.370 0.176 1.00 0.00 44 LEU A CA 10
ATOM 10935 C C . LEU A 1 44 ? 6.601 3.164 -0.872 1.00 0.00 44 LEU A C 10
ATOM 10936 O O . LEU A 1 44 ? 7.783 3.141 -0.543 1.00 0.00 44 LEU A O 10
ATOM 10952 N N . LEU A 1 45 ? 6.206 3.034 -2.136 1.00 0.00 45 LEU A N 10
ATOM 10953 C CA . LEU A 1 45 ? 7.180 2.901 -3.228 1.00 0.00 45 LEU A CA 10
ATOM 10954 C C . LEU A 1 45 ? 7.949 4.209 -3.401 1.00 0.00 45 LEU A C 10
ATOM 10955 O O . LEU A 1 45 ? 9.149 4.217 -3.693 1.00 0.00 45 LEU A O 10
ATOM 10971 N N . ILE A 1 46 ? 7.245 5.304 -3.203 1.00 0.00 46 ILE A N 10
ATOM 10972 C CA . ILE A 1 46 ? 7.809 6.646 -3.282 1.00 0.00 46 ILE A CA 10
ATOM 10973 C C . ILE A 1 46 ? 8.686 6.887 -2.045 1.00 0.00 46 ILE A C 10
ATOM 10974 O O . ILE A 1 46 ? 9.833 7.315 -2.147 1.00 0.00 46 ILE A O 10
ATOM 10990 N N . GLU A 1 47 ? 8.131 6.534 -0.904 1.00 0.00 47 GLU A N 10
ATOM 10991 C CA . GLU A 1 47 ? 8.739 6.654 0.413 1.00 0.00 47 GLU A CA 10
ATOM 10992 C C . GLU A 1 47 ? 10.060 5.873 0.486 1.00 0.00 47 GLU A C 10
ATOM 10993 O O . GLU A 1 47 ? 10.975 6.253 1.210 1.00 0.00 47 GLU A O 10
ATOM 11005 N N . LEU A 1 48 ? 10.148 4.795 -0.277 1.00 0.00 48 LEU A N 10
ATOM 11006 C CA . LEU A 1 48 ? 11.345 3.991 -0.348 1.00 0.00 48 LEU A CA 10
ATOM 11007 C C . LEU A 1 48 ? 12.534 4.785 -0.901 1.00 0.00 48 LEU A C 10
ATOM 11008 O O . LEU A 1 48 ? 13.676 4.612 -0.461 1.00 0.00 48 LEU A O 10
ATOM 11024 N N . LYS A 1 49 ? 12.262 5.676 -1.835 1.00 0.00 49 LYS A N 10
ATOM 11025 C CA . LYS A 1 49 ? 13.303 6.513 -2.411 1.00 0.00 49 LYS A CA 10
ATOM 11026 C C . LYS A 1 49 ? 13.728 7.543 -1.381 1.00 0.00 49 LYS A C 10
ATOM 11027 O O . LYS A 1 49 ? 14.915 7.845 -1.224 1.00 0.00 49 LYS A O 10
ATOM 11046 N N . THR A 1 50 ? 12.743 8.017 -0.642 1.00 0.00 50 THR A N 10
ATOM 11047 C CA . THR A 1 50 ? 12.898 9.001 0.407 1.00 0.00 50 THR A CA 10
ATOM 11048 C C . THR A 1 50 ? 13.837 8.488 1.524 1.00 0.00 50 THR A C 10
ATOM 11049 O O . THR A 1 50 ? 14.463 9.278 2.246 1.00 0.00 50 THR A O 10
ATOM 11060 N N . LYS A 1 51 ? 13.969 7.165 1.611 1.00 0.00 51 LYS A N 10
ATOM 11061 C CA . LYS A 1 51 ? 14.825 6.509 2.601 1.00 0.00 51 LYS A CA 10
ATOM 11062 C C . LYS A 1 51 ? 16.306 6.788 2.338 1.00 0.00 51 LYS A C 10
ATOM 11063 O O . LYS A 1 51 ? 17.132 6.497 3.177 1.00 0.00 51 LYS A O 10
ATOM 11082 N N . LYS A 1 52 ? 16.615 7.270 1.113 1.00 0.00 52 LYS A N 10
ATOM 11083 C CA . LYS A 1 52 ? 17.986 7.624 0.608 1.00 0.00 52 LYS A CA 10
ATOM 11084 C C . LYS A 1 52 ? 18.945 6.430 0.559 1.00 0.00 52 LYS A C 10
ATOM 11085 O O . LYS A 1 52 ? 20.121 6.569 0.227 1.00 0.00 52 LYS A O 10
ATOM 11104 N N . LYS A 1 53 ? 18.429 5.257 0.844 1.00 0.00 53 LYS A N 10
ATOM 11105 C CA . LYS A 1 53 ? 19.200 4.029 0.753 1.00 0.00 53 LYS A CA 10
ATOM 11106 C C . LYS A 1 53 ? 18.956 3.374 -0.596 1.00 0.00 53 LYS A C 10
ATOM 11107 O O . LYS A 1 53 ? 19.248 2.198 -0.824 1.00 0.00 53 LYS A O 10
ATOM 11126 N N . ARG A 1 54 ? 18.405 4.171 -1.471 1.00 0.00 54 ARG A N 10
ATOM 11127 C CA . ARG A 1 54 ? 18.153 3.806 -2.834 1.00 0.00 54 ARG A CA 10
ATOM 11128 C C . ARG A 1 54 ? 19.476 3.701 -3.575 1.00 0.00 54 ARG A C 10
ATOM 11129 O O . ARG A 1 54 ? 20.355 4.558 -3.422 1.00 0.00 54 ARG A O 10
ATOM 11150 N N . TYR A 1 55 ? 19.607 2.684 -4.406 1.00 0.00 55 TYR A N 10
ATOM 11151 C CA . TYR A 1 55 ? 20.849 2.433 -5.130 1.00 0.00 55 TYR A CA 10
ATOM 11152 C C . TYR A 1 55 ? 21.100 3.475 -6.197 1.00 0.00 55 TYR A C 10
ATOM 11153 O O . TYR A 1 55 ? 22.204 3.587 -6.730 1.00 0.00 55 TYR A O 10
ATOM 11171 N N . SER A 1 56 ? 20.090 4.281 -6.455 1.00 0.00 56 SER A N 10
ATOM 11172 C CA . SER A 1 56 ? 20.175 5.394 -7.370 1.00 0.00 56 SER A CA 10
ATOM 11173 C C . SER A 1 56 ? 21.081 6.517 -6.802 1.00 0.00 56 SER A C 10
ATOM 11174 O O . SER A 1 56 ? 21.277 7.537 -7.438 1.00 0.00 56 SER A O 10
ATOM 11182 N N . LEU A 1 57 ? 21.566 6.344 -5.581 1.00 0.00 57 LEU A N 10
ATOM 11183 C CA . LEU A 1 57 ? 22.530 7.267 -5.018 1.00 0.00 57 LEU A CA 10
ATOM 11184 C C . LEU A 1 57 ? 23.895 6.597 -4.922 1.00 0.00 57 LEU A C 10
ATOM 11185 O O . LEU A 1 57 ? 24.856 7.189 -4.456 1.00 0.00 57 LEU A O 10
ATOM 11201 N N . LEU A 1 58 ? 23.961 5.350 -5.362 1.00 0.00 58 LEU A N 10
ATOM 11202 C CA . LEU A 1 58 ? 25.197 4.571 -5.308 1.00 0.00 58 LEU A CA 10
ATOM 11203 C C . LEU A 1 58 ? 25.751 4.353 -6.702 1.00 0.00 58 LEU A C 10
ATOM 11204 O O . LEU A 1 58 ? 26.888 4.701 -6.984 1.00 0.00 58 LEU A O 10
ATOM 11220 N N . GLU A 1 59 ? 24.932 3.809 -7.586 1.00 0.00 59 GLU A N 10
ATOM 11221 C CA . GLU A 1 59 ? 25.362 3.538 -8.957 1.00 0.00 59 GLU A CA 10
ATOM 11222 C C . GLU A 1 59 ? 25.091 4.743 -9.843 1.00 0.00 59 GLU A C 10
ATOM 11223 O O . GLU A 1 59 ? 25.343 4.732 -11.039 1.00 0.00 59 GLU A O 10
ATOM 11235 N N . HIS A 1 60 ? 24.594 5.760 -9.234 1.00 0.00 60 HIS A N 10
ATOM 11236 C CA . HIS A 1 60 ? 24.233 6.969 -9.881 1.00 0.00 60 HIS A CA 10
ATOM 11237 C C . HIS A 1 60 ? 24.687 8.106 -8.985 1.00 0.00 60 HIS A C 10
ATOM 11238 O O . HIS A 1 60 ? 24.180 8.268 -7.876 1.00 0.00 60 HIS A O 10
ATOM 11252 N N . HIS A 1 61 ? 25.674 8.833 -9.428 1.00 0.00 61 HIS A N 10
ATOM 11253 C CA . HIS A 1 61 ? 26.219 9.927 -8.660 1.00 0.00 61 HIS A CA 10
ATOM 11254 C C . HIS A 1 61 ? 25.401 11.158 -8.914 1.00 0.00 61 HIS A C 10
ATOM 11255 O O . HIS A 1 61 ? 25.550 11.824 -9.938 1.00 0.00 61 HIS A O 10
ATOM 11269 N N . HIS A 1 62 ? 24.506 11.427 -8.018 1.00 0.00 62 HIS A N 10
ATOM 11270 C CA . HIS A 1 62 ? 23.622 12.547 -8.152 1.00 0.00 62 HIS A CA 10
ATOM 11271 C C . HIS A 1 62 ? 24.181 13.749 -7.407 1.00 0.00 62 HIS A C 10
ATOM 11272 O O . HIS A 1 62 ? 24.715 14.686 -8.022 1.00 0.00 62 HIS A O 10
ATOM 11286 N N . HIS A 1 63 ? 24.129 13.674 -6.098 1.00 0.00 63 HIS A N 10
ATOM 11287 C CA . HIS A 1 63 ? 24.501 14.745 -5.199 1.00 0.00 63 HIS A CA 10
ATOM 11288 C C . HIS A 1 63 ? 24.196 14.232 -3.806 1.00 0.00 63 HIS A C 10
ATOM 11289 O O . HIS A 1 63 ? 23.136 13.635 -3.597 1.00 0.00 63 HIS A O 10
ATOM 11303 N N . HIS A 1 64 ? 25.109 14.386 -2.892 1.00 0.00 64 HIS A N 10
ATOM 11304 C CA . HIS A 1 64 ? 24.887 13.987 -1.557 1.00 0.00 64 HIS A CA 10
ATOM 11305 C C . HIS A 1 64 ? 24.784 15.204 -0.650 1.00 0.00 64 HIS A C 10
ATOM 11306 O O . HIS A 1 64 ? 25.815 15.782 -0.267 1.00 0.00 64 HIS A O 10
ATOM 11321 N N . MET A 1 1 ? 11.376 -3.928 2.289 1.00 0.00 1 MET A N 11
ATOM 11322 C CA . MET A 1 1 ? 12.617 -4.500 1.741 1.00 0.00 1 MET A CA 11
ATOM 11323 C C . MET A 1 1 ? 12.472 -4.766 0.247 1.00 0.00 1 MET A C 11
ATOM 11324 O O . MET A 1 1 ? 13.029 -4.039 -0.568 1.00 0.00 1 MET A O 11
ATOM 11340 N N . ASN A 1 2 ? 11.709 -5.777 -0.120 1.00 0.00 2 ASN A N 11
ATOM 11341 C CA . ASN A 1 2 ? 11.515 -6.101 -1.526 1.00 0.00 2 ASN A CA 11
ATOM 11342 C C . ASN A 1 2 ? 10.191 -5.510 -1.983 1.00 0.00 2 ASN A C 11
ATOM 11343 O O . ASN A 1 2 ? 9.134 -5.818 -1.418 1.00 0.00 2 ASN A O 11
ATOM 11354 N N . VAL A 1 3 ? 10.250 -4.689 -3.020 1.00 0.00 3 VAL A N 11
ATOM 11355 C CA . VAL A 1 3 ? 9.087 -3.963 -3.534 1.00 0.00 3 VAL A CA 11
ATOM 11356 C C . VAL A 1 3 ? 7.949 -4.863 -4.018 1.00 0.00 3 VAL A C 11
ATOM 11357 O O . VAL A 1 3 ? 6.797 -4.430 -4.031 1.00 0.00 3 VAL A O 11
ATOM 11370 N N . THR A 1 4 ? 8.251 -6.107 -4.400 1.00 0.00 4 THR A N 11
ATOM 11371 C CA . THR A 1 4 ? 7.199 -6.997 -4.866 1.00 0.00 4 THR A CA 11
ATOM 11372 C C . THR A 1 4 ? 6.206 -7.283 -3.746 1.00 0.00 4 THR A C 11
ATOM 11373 O O . THR A 1 4 ? 5.020 -7.283 -3.976 1.00 0.00 4 THR A O 11
ATOM 11384 N N . LYS A 1 5 ? 6.695 -7.417 -2.508 1.00 0.00 5 LYS A N 11
ATOM 11385 C CA . LYS A 1 5 ? 5.816 -7.732 -1.387 1.00 0.00 5 LYS A CA 11
ATOM 11386 C C . LYS A 1 5 ? 4.915 -6.565 -1.097 1.00 0.00 5 LYS A C 11
ATOM 11387 O O . LYS A 1 5 ? 3.763 -6.733 -0.722 1.00 0.00 5 LYS A O 11
ATOM 11406 N N . LEU A 1 6 ? 5.438 -5.392 -1.322 1.00 0.00 6 LEU A N 11
ATOM 11407 C CA . LEU A 1 6 ? 4.714 -4.172 -1.126 1.00 0.00 6 LEU A CA 11
ATOM 11408 C C . LEU A 1 6 ? 3.616 -4.058 -2.178 1.00 0.00 6 LEU A C 11
ATOM 11409 O O . LEU A 1 6 ? 2.444 -3.878 -1.846 1.00 0.00 6 LEU A O 11
ATOM 11425 N N . ASN A 1 7 ? 3.999 -4.230 -3.440 1.00 0.00 7 ASN A N 11
ATOM 11426 C CA . ASN A 1 7 ? 3.070 -4.117 -4.565 1.00 0.00 7 ASN A CA 11
ATOM 11427 C C . ASN A 1 7 ? 2.010 -5.223 -4.478 1.00 0.00 7 ASN A C 11
ATOM 11428 O O . ASN A 1 7 ? 0.833 -4.979 -4.744 1.00 0.00 7 ASN A O 11
ATOM 11439 N N . ASP A 1 8 ? 2.428 -6.422 -4.083 1.00 0.00 8 ASP A N 11
ATOM 11440 C CA . ASP A 1 8 ? 1.514 -7.567 -3.920 1.00 0.00 8 ASP A CA 11
ATOM 11441 C C . ASP A 1 8 ? 0.476 -7.322 -2.841 1.00 0.00 8 ASP A C 11
ATOM 11442 O O . ASP A 1 8 ? -0.692 -7.720 -2.990 1.00 0.00 8 ASP A O 11
ATOM 11451 N N . ARG A 1 9 ? 0.882 -6.667 -1.753 1.00 0.00 9 ARG A N 11
ATOM 11452 C CA . ARG A 1 9 ? -0.057 -6.307 -0.687 1.00 0.00 9 ARG A CA 11
ATOM 11453 C C . ARG A 1 9 ? -1.068 -5.310 -1.200 1.00 0.00 9 ARG A C 11
ATOM 11454 O O . ARG A 1 9 ? -2.249 -5.386 -0.873 1.00 0.00 9 ARG A O 11
ATOM 11475 N N . ILE A 1 10 ? -0.598 -4.389 -2.023 1.00 0.00 10 ILE A N 11
ATOM 11476 C CA . ILE A 1 10 ? -1.455 -3.401 -2.649 1.00 0.00 10 ILE A CA 11
ATOM 11477 C C . ILE A 1 10 ? -2.489 -4.096 -3.515 1.00 0.00 10 ILE A C 11
ATOM 11478 O O . ILE A 1 10 ? -3.654 -3.797 -3.427 1.00 0.00 10 ILE A O 11
ATOM 11494 N N . GLU A 1 11 ? -2.051 -5.068 -4.293 1.00 0.00 11 GLU A N 11
ATOM 11495 C CA . GLU A 1 11 ? -2.940 -5.851 -5.158 1.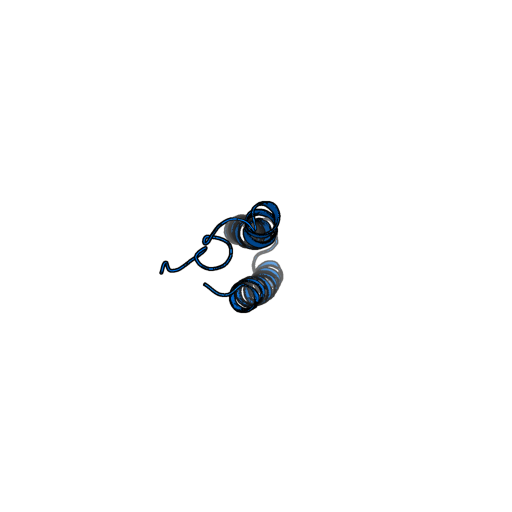00 0.00 11 GLU A CA 11
ATOM 11496 C C . GLU A 1 11 ? -4.026 -6.572 -4.344 1.00 0.00 11 GLU A C 11
ATOM 11497 O O . GLU A 1 11 ? -5.172 -6.703 -4.782 1.00 0.00 11 GLU A O 11
ATOM 11509 N N . ALA A 1 12 ? -3.666 -7.029 -3.161 1.00 0.00 12 ALA A N 11
ATOM 11510 C CA . ALA A 1 12 ? -4.615 -7.696 -2.283 1.00 0.00 12 ALA A CA 11
ATOM 11511 C C . ALA A 1 12 ? -5.577 -6.680 -1.686 1.00 0.00 12 ALA A C 11
ATOM 11512 O O . ALA A 1 12 ? -6.771 -6.947 -1.537 1.00 0.00 12 ALA A O 11
ATOM 11519 N N . LYS A 1 13 ? -5.050 -5.510 -1.390 1.00 0.00 13 LYS A N 11
ATOM 11520 C CA . LYS A 1 13 ? -5.805 -4.435 -0.782 1.00 0.00 13 LYS A CA 11
ATOM 11521 C C . LYS A 1 13 ? -6.780 -3.853 -1.826 1.00 0.00 13 LYS A C 11
ATOM 11522 O O . LYS A 1 13 ? -7.914 -3.514 -1.513 1.00 0.00 13 LYS A O 11
ATOM 11541 N N . LYS A 1 14 ? -6.317 -3.758 -3.054 1.00 0.00 14 LYS A N 11
ATOM 11542 C CA . LYS A 1 14 ? -7.106 -3.258 -4.174 1.00 0.00 14 LYS A CA 11
ATOM 11543 C C . LYS A 1 14 ? -8.353 -4.088 -4.388 1.00 0.00 14 LYS A C 11
ATOM 11544 O O . LYS A 1 14 ? -9.446 -3.557 -4.377 1.00 0.00 14 LYS A O 11
ATOM 11563 N N . LYS A 1 15 ? -8.191 -5.400 -4.519 1.00 0.00 15 LYS A N 11
ATOM 11564 C CA . LYS A 1 15 ? -9.337 -6.305 -4.737 1.00 0.00 15 LYS A CA 11
ATOM 11565 C C . LYS A 1 15 ? -10.257 -6.323 -3.509 1.00 0.00 15 LYS A C 11
ATOM 11566 O O . LYS A 1 15 ? -11.467 -6.581 -3.609 1.00 0.00 15 LYS A O 11
ATOM 11585 N N . GLU A 1 16 ? -9.668 -6.045 -2.368 1.00 0.00 16 GLU A N 11
ATOM 11586 C CA . GLU A 1 16 ? -10.395 -5.949 -1.114 1.00 0.00 16 GLU A CA 11
ATOM 11587 C C . GLU A 1 16 ? -11.304 -4.747 -1.183 1.00 0.00 16 GLU A C 11
ATOM 11588 O O . GLU A 1 16 ? -12.499 -4.823 -0.888 1.00 0.00 16 GLU A O 11
ATOM 11600 N N . LEU A 1 17 ? -10.730 -3.650 -1.614 1.00 0.00 17 LEU A N 11
ATOM 11601 C CA . LEU A 1 17 ? -11.434 -2.417 -1.756 1.00 0.00 17 LEU A CA 11
ATOM 11602 C C . LEU A 1 17 ? -12.562 -2.524 -2.741 1.00 0.00 17 LEU A C 11
ATOM 11603 O O . LEU A 1 17 ? -13.620 -2.033 -2.473 1.00 0.00 17 LEU A O 11
ATOM 11619 N N . ILE A 1 18 ? -12.329 -3.210 -3.854 1.00 0.00 18 ILE A N 11
ATOM 11620 C CA . ILE A 1 18 ? -13.361 -3.419 -4.892 1.00 0.00 18 ILE A CA 11
ATOM 11621 C C . ILE A 1 18 ? -14.618 -3.998 -4.235 1.00 0.00 18 ILE A C 11
ATOM 11622 O O . ILE A 1 18 ? -15.728 -3.502 -4.416 1.00 0.00 18 ILE A O 11
ATOM 11638 N N . TYR A 1 19 ? -14.388 -5.000 -3.418 1.00 0.00 19 TYR A N 11
ATOM 11639 C CA . TYR A 1 19 ? -15.418 -5.691 -2.670 1.00 0.00 19 TYR A CA 11
ATOM 11640 C C . TYR A 1 19 ? -16.099 -4.727 -1.675 1.00 0.00 19 TYR A C 11
ATOM 11641 O O . TYR A 1 19 ? -17.327 -4.611 -1.643 1.00 0.00 19 TYR A O 11
ATOM 11659 N N . LEU A 1 20 ? -15.289 -4.016 -0.906 1.00 0.00 20 LEU A N 11
ATOM 11660 C CA . LEU A 1 20 ? -15.780 -3.089 0.119 1.00 0.00 20 LEU A CA 11
ATOM 11661 C C . LEU A 1 20 ? -16.538 -1.895 -0.484 1.00 0.00 20 LEU A C 11
ATOM 11662 O O . LEU A 1 20 ? -17.508 -1.408 0.104 1.00 0.00 20 LEU A O 11
ATOM 11678 N N . VAL A 1 21 ? -16.101 -1.438 -1.645 1.00 0.00 21 VAL A N 11
ATOM 11679 C CA . VAL A 1 21 ? -16.757 -0.347 -2.359 1.00 0.00 21 VAL A CA 11
ATOM 11680 C C . VAL A 1 21 ? -18.179 -0.752 -2.732 1.00 0.00 21 VAL A C 11
ATOM 11681 O O . VAL A 1 21 ? -19.132 0.006 -2.506 1.00 0.00 21 VAL A O 11
ATOM 11694 N N . GLU A 1 22 ? -18.324 -1.957 -3.246 1.00 0.00 22 GLU A N 11
ATOM 11695 C CA . GLU A 1 22 ? -19.623 -2.469 -3.634 1.00 0.00 22 GLU A CA 11
ATOM 11696 C C . GLU A 1 22 ? -20.490 -2.685 -2.400 1.00 0.00 22 GLU A C 11
ATOM 11697 O O . GLU A 1 22 ? -21.651 -2.281 -2.355 1.00 0.00 22 GLU A O 11
ATOM 11709 N N . LYS A 1 23 ? -19.898 -3.294 -1.395 1.00 0.00 23 LYS A N 11
ATOM 11710 C CA . LYS A 1 23 ? -20.556 -3.641 -0.176 1.00 0.00 23 LYS A CA 11
ATOM 11711 C C . LYS A 1 23 ? -21.016 -2.412 0.641 1.00 0.00 23 LYS A C 11
ATOM 11712 O O . LYS A 1 23 ? -22.170 -2.344 1.057 1.00 0.00 23 LYS A O 11
ATOM 11731 N N . TYR A 1 24 ? -20.145 -1.440 0.841 1.00 0.00 24 TYR A N 11
ATOM 11732 C CA . TYR A 1 24 ? -20.492 -0.328 1.718 1.00 0.00 24 TYR A CA 11
ATOM 11733 C C . TYR A 1 24 ? -20.810 0.966 0.988 1.00 0.00 24 TYR A C 11
ATOM 11734 O O . TYR A 1 24 ? -21.004 2.004 1.616 1.00 0.00 24 TYR A O 11
ATOM 11752 N N . GLY A 1 25 ? -20.846 0.917 -0.320 1.00 0.00 25 GLY A N 11
ATOM 11753 C CA . GLY A 1 25 ? -21.342 2.051 -1.091 1.00 0.00 25 GLY A CA 11
ATOM 11754 C C . GLY A 1 25 ? -20.350 3.162 -1.282 1.00 0.00 25 GLY A C 11
ATOM 11755 O O . GLY A 1 25 ? -20.722 4.256 -1.708 1.00 0.00 25 GLY A O 11
ATOM 11759 N N . PHE A 1 26 ? -19.105 2.888 -0.943 1.00 0.00 26 PHE A N 11
ATOM 11760 C CA . PHE A 1 26 ? -17.964 3.811 -1.087 1.00 0.00 26 PHE A CA 11
ATOM 11761 C C . PHE A 1 26 ? -17.996 5.004 -0.115 1.00 0.00 26 PHE A C 11
ATOM 11762 O O . PHE A 1 26 ? -17.013 5.279 0.559 1.00 0.00 26 PHE A O 11
ATOM 11779 N N . THR A 1 27 ? -19.123 5.678 -0.040 1.00 0.00 27 THR A N 11
ATOM 11780 C CA . THR A 1 27 ? -19.279 6.885 0.745 1.00 0.00 27 THR A CA 11
ATOM 11781 C C . THR A 1 27 ? -19.199 6.645 2.256 1.00 0.00 27 THR A C 11
ATOM 11782 O O . THR A 1 27 ? -19.092 7.597 3.038 1.00 0.00 27 THR A O 11
ATOM 11793 N N . HIS A 1 28 ? -19.268 5.388 2.660 1.00 0.00 28 HIS A N 11
ATOM 11794 C CA . HIS A 1 28 ? -19.075 5.013 4.041 1.00 0.00 28 HIS A CA 11
ATOM 11795 C C . HIS A 1 28 ? -17.631 5.368 4.417 1.00 0.00 28 HIS A C 11
ATOM 11796 O O . HIS A 1 28 ? -16.690 4.935 3.748 1.00 0.00 28 HIS A O 11
ATOM 11810 N N . HIS A 1 29 ? -17.471 6.152 5.473 1.00 0.00 29 HIS A N 11
ATOM 11811 C CA . HIS A 1 29 ? -16.173 6.740 5.839 1.00 0.00 29 HIS A CA 11
ATOM 11812 C C . HIS A 1 29 ? -15.051 5.703 6.025 1.00 0.00 29 HIS A C 11
ATOM 11813 O O . HIS A 1 29 ? -13.893 5.988 5.710 1.00 0.00 29 HIS A O 11
ATOM 11827 N N . LYS A 1 30 ? -15.380 4.508 6.490 1.00 0.00 30 LYS A N 11
ATOM 11828 C CA . LYS A 1 30 ? -14.359 3.475 6.615 1.00 0.00 30 LYS A CA 11
ATOM 11829 C C . LYS A 1 30 ? -13.796 3.063 5.260 1.00 0.00 30 LYS A C 11
ATOM 11830 O O . LYS A 1 30 ? -12.609 2.804 5.148 1.00 0.00 30 LYS A O 11
ATOM 11849 N N . VAL A 1 31 ? -14.622 3.088 4.222 1.00 0.00 31 VAL A N 11
ATOM 11850 C CA . VAL A 1 31 ? -14.160 2.739 2.880 1.00 0.00 31 VAL A CA 11
ATOM 11851 C C . VAL A 1 31 ? -13.195 3.819 2.406 1.00 0.00 31 VAL A C 11
ATOM 11852 O O . VAL A 1 31 ? -12.147 3.532 1.808 1.00 0.00 31 VAL A O 11
ATOM 11865 N N . ILE A 1 32 ? -13.525 5.059 2.739 1.00 0.00 32 ILE A N 11
ATOM 11866 C CA . ILE A 1 32 ? -12.674 6.200 2.440 1.00 0.00 32 ILE A CA 11
ATOM 11867 C C . ILE A 1 32 ? -11.339 6.051 3.204 1.00 0.00 32 ILE A C 11
ATOM 11868 O O . ILE A 1 32 ? -10.263 6.360 2.683 1.00 0.00 32 ILE A O 11
ATOM 11884 N N . SER A 1 33 ? -11.424 5.543 4.420 1.00 0.00 33 SER A N 11
ATOM 11885 C CA . SER A 1 33 ? -10.265 5.297 5.245 1.00 0.00 33 SER A CA 11
ATOM 11886 C C . SER A 1 33 ? -9.380 4.219 4.591 1.00 0.00 33 SER A C 11
ATOM 11887 O O . SER A 1 33 ? -8.166 4.395 4.464 1.00 0.00 33 SER A O 11
ATOM 11895 N N . PHE A 1 34 ? -10.007 3.135 4.114 1.00 0.00 34 PHE A N 11
ATOM 11896 C CA . PHE A 1 34 ? -9.276 2.046 3.464 1.00 0.00 34 PHE A CA 11
ATOM 11897 C C . PHE A 1 34 ? -8.615 2.540 2.177 1.00 0.00 34 PHE A C 11
ATOM 11898 O O . PHE A 1 34 ? -7.528 2.087 1.811 1.00 0.00 34 PHE A O 11
ATOM 11915 N N . SER A 1 35 ? -9.271 3.474 1.512 1.00 0.00 35 SER A N 11
ATOM 11916 C CA . SER A 1 35 ? -8.748 4.074 0.299 1.00 0.00 35 SER A CA 11
ATOM 11917 C C . SER A 1 35 ? -7.467 4.852 0.606 1.00 0.00 35 SER A C 11
ATOM 11918 O O . SER A 1 35 ? -6.472 4.750 -0.116 1.00 0.00 35 SER A O 11
ATOM 11926 N N . GLN A 1 36 ? -7.478 5.568 1.714 1.00 0.00 36 GLN A N 11
ATOM 11927 C CA . GLN A 1 36 ? -6.327 6.341 2.137 1.00 0.00 36 GLN A CA 11
ATOM 11928 C C . GLN A 1 36 ? -5.221 5.416 2.627 1.00 0.00 36 GLN A C 11
ATOM 11929 O O . GLN A 1 36 ? -4.037 5.719 2.479 1.00 0.00 36 GLN A O 11
ATOM 11943 N N . GLU A 1 37 ? -5.622 4.289 3.186 1.00 0.00 37 GLU A N 11
ATOM 11944 C CA . GLU A 1 37 ? -4.703 3.264 3.659 1.00 0.00 37 GLU A CA 11
ATOM 11945 C C . GLU A 1 37 ? -3.948 2.649 2.467 1.00 0.00 37 GLU A C 11
ATOM 11946 O O . GLU A 1 37 ? -2.720 2.477 2.509 1.00 0.00 37 GLU A O 11
ATOM 11958 N N . LEU A 1 38 ? -4.688 2.364 1.395 1.00 0.00 38 LEU A N 11
ATOM 11959 C CA . LEU A 1 38 ? -4.103 1.821 0.170 1.00 0.00 38 LEU A CA 11
ATOM 11960 C C . LEU A 1 38 ? -3.153 2.853 -0.408 1.00 0.00 38 LEU A C 11
ATOM 11961 O O . LEU A 1 38 ? -2.041 2.527 -0.803 1.00 0.00 38 LEU A O 11
ATOM 11977 N N . ASP A 1 39 ? -3.600 4.101 -0.416 1.00 0.00 39 ASP A N 11
ATOM 11978 C CA . ASP A 1 39 ? -2.811 5.228 -0.913 1.00 0.00 39 ASP A CA 11
ATOM 11979 C C . ASP A 1 39 ? -1.462 5.329 -0.201 1.00 0.00 39 ASP A C 11
ATOM 11980 O O . ASP A 1 39 ? -0.461 5.633 -0.821 1.00 0.00 39 ASP A O 11
ATOM 11989 N N . ARG A 1 40 ? -1.443 5.020 1.093 1.00 0.00 40 ARG A N 11
ATOM 11990 C CA . ARG A 1 40 ? -0.200 5.043 1.881 1.00 0.00 40 ARG A CA 11
ATOM 11991 C C . ARG A 1 40 ? 0.788 4.012 1.345 1.00 0.00 40 ARG A C 11
ATOM 11992 O O . ARG A 1 40 ? 1.975 4.311 1.149 1.00 0.00 40 ARG A O 11
ATOM 12013 N N . LEU A 1 41 ? 0.281 2.811 1.082 1.00 0.00 41 LEU A N 11
ATOM 12014 C CA . LEU A 1 41 ? 1.097 1.713 0.561 1.00 0.00 41 LEU A CA 11
ATOM 12015 C C . LEU A 1 41 ? 1.526 2.017 -0.875 1.00 0.00 41 LEU A C 11
ATOM 12016 O O . LEU A 1 41 ? 2.668 1.785 -1.264 1.00 0.00 41 LEU A O 11
ATOM 12032 N N . LEU A 1 42 ? 0.593 2.544 -1.644 1.00 0.00 42 LEU A N 11
ATOM 12033 C CA . LEU A 1 42 ? 0.816 2.928 -3.032 1.00 0.00 42 LEU A CA 11
ATOM 12034 C C . LEU A 1 42 ? 1.885 4.005 -3.123 1.00 0.00 42 LEU A C 11
ATOM 12035 O O . LEU A 1 42 ? 2.759 3.968 -3.999 1.00 0.00 42 LEU A O 11
ATOM 12051 N N . ASN A 1 43 ? 1.822 4.942 -2.196 1.00 0.00 43 ASN A N 11
ATOM 12052 C CA . ASN A 1 43 ? 2.747 6.057 -2.133 1.00 0.00 43 ASN A CA 11
ATOM 12053 C C . ASN A 1 43 ? 4.156 5.561 -1.875 1.00 0.00 43 ASN A C 11
ATOM 12054 O O . ASN A 1 43 ? 5.120 6.189 -2.266 1.00 0.00 43 ASN A O 11
ATOM 12065 N N . LEU A 1 44 ? 4.267 4.400 -1.257 1.00 0.00 44 LEU A N 11
ATOM 12066 C CA . LEU A 1 44 ? 5.556 3.798 -1.014 1.00 0.00 44 LEU A CA 11
ATOM 12067 C C . LEU A 1 44 ? 6.192 3.334 -2.334 1.00 0.00 44 LEU A C 11
ATOM 12068 O O . LEU A 1 44 ? 7.393 3.450 -2.519 1.00 0.00 44 LEU A O 11
ATOM 12084 N N . LEU A 1 45 ? 5.376 2.855 -3.275 1.00 0.00 45 LEU A N 11
ATOM 12085 C CA . LEU A 1 45 ? 5.895 2.493 -4.603 1.00 0.00 45 LEU A CA 11
ATOM 12086 C C . LEU A 1 45 ? 6.342 3.746 -5.330 1.00 0.00 45 LEU A C 11
ATOM 12087 O O . LEU A 1 45 ? 7.340 3.743 -6.060 1.00 0.00 45 LEU A O 11
ATOM 12103 N N . ILE A 1 46 ? 5.586 4.815 -5.129 1.00 0.00 46 ILE A N 11
ATOM 12104 C CA . ILE A 1 46 ? 5.894 6.117 -5.689 1.00 0.00 46 ILE A CA 11
ATOM 12105 C C . ILE A 1 46 ? 7.219 6.618 -5.097 1.00 0.00 46 ILE A C 11
ATOM 12106 O O . ILE A 1 46 ? 8.082 7.159 -5.807 1.00 0.00 46 ILE A O 11
ATOM 12122 N N . GLU A 1 47 ? 7.374 6.387 -3.805 1.00 0.00 47 GLU A N 11
ATOM 12123 C CA . GLU A 1 47 ? 8.563 6.732 -3.056 1.00 0.00 47 GLU A CA 11
ATOM 12124 C C . GLU A 1 47 ? 9.793 6.072 -3.688 1.00 0.00 47 GLU A C 11
ATOM 12125 O O . GLU A 1 47 ? 10.764 6.741 -3.989 1.00 0.00 47 GLU A O 11
ATOM 12137 N N . LEU A 1 48 ? 9.716 4.764 -3.925 1.00 0.00 48 LEU A N 11
ATOM 12138 C CA . LEU A 1 48 ? 10.826 4.012 -4.534 1.00 0.00 48 LEU A CA 11
ATOM 12139 C C . LEU A 1 48 ? 11.193 4.517 -5.928 1.00 0.00 48 LEU A C 11
ATOM 12140 O O . LEU A 1 48 ? 12.369 4.518 -6.305 1.00 0.00 48 LEU A O 11
ATOM 12156 N N . LYS A 1 49 ? 10.202 4.962 -6.675 1.00 0.00 49 LYS A N 11
ATOM 12157 C CA . LYS A 1 49 ? 10.434 5.547 -7.997 1.00 0.00 49 LYS A CA 11
ATOM 12158 C C . LYS A 1 49 ? 11.180 6.873 -7.851 1.00 0.00 49 LYS A C 11
ATOM 12159 O O . LYS A 1 49 ? 12.117 7.182 -8.601 1.00 0.00 49 LYS A O 11
ATOM 12178 N N . THR A 1 50 ? 10.800 7.612 -6.834 1.00 0.00 50 THR A N 11
ATOM 12179 C CA . THR A 1 50 ? 11.383 8.898 -6.535 1.00 0.00 50 THR A CA 11
ATOM 12180 C C . THR A 1 50 ? 12.812 8.727 -5.942 1.00 0.00 50 THR A C 11
ATOM 12181 O O . THR A 1 50 ? 13.630 9.650 -5.962 1.00 0.00 50 THR A O 11
ATOM 12192 N N . LYS A 1 51 ? 13.110 7.518 -5.460 1.00 0.00 51 LYS A N 11
ATOM 12193 C CA . LYS A 1 51 ? 14.428 7.197 -4.916 1.00 0.00 51 LYS A CA 11
ATOM 12194 C C . LYS A 1 51 ? 15.483 7.126 -5.991 1.00 0.00 51 LYS A C 11
ATOM 12195 O O . LYS A 1 51 ? 16.666 7.115 -5.676 1.00 0.00 51 LYS A O 11
ATOM 12214 N N . LYS A 1 52 ? 15.030 7.014 -7.263 1.00 0.00 52 LYS A N 11
ATOM 12215 C CA . LYS A 1 52 ? 15.863 7.057 -8.527 1.00 0.00 52 LYS A CA 11
ATOM 12216 C C . LYS A 1 52 ? 17.053 6.070 -8.585 1.00 0.00 52 LYS A C 11
ATOM 12217 O O . LYS A 1 52 ? 17.789 6.032 -9.573 1.00 0.00 52 LYS A O 11
ATOM 12236 N N . LYS A 1 53 ? 17.216 5.272 -7.565 1.00 0.00 53 LYS A N 11
ATOM 12237 C CA . LYS A 1 53 ? 18.336 4.361 -7.464 1.00 0.00 53 LYS A CA 11
ATOM 12238 C C . LYS A 1 53 ? 18.144 3.100 -8.291 1.00 0.00 53 LYS A C 11
ATOM 12239 O O . LYS A 1 53 ? 19.107 2.462 -8.697 1.00 0.00 53 LYS A O 11
ATOM 12258 N N . ARG A 1 54 ? 16.912 2.753 -8.549 1.00 0.00 54 ARG A N 11
ATOM 12259 C CA . ARG A 1 54 ? 16.624 1.577 -9.338 1.00 0.00 54 ARG A CA 11
ATOM 12260 C C . ARG A 1 54 ? 16.334 1.963 -10.775 1.00 0.00 54 ARG A C 11
ATOM 12261 O O . ARG A 1 54 ? 16.318 3.139 -11.102 1.00 0.00 54 ARG A O 11
ATOM 12282 N N . TYR A 1 55 ? 16.023 0.981 -11.611 1.00 0.00 55 TYR A N 11
ATOM 12283 C CA . TYR A 1 55 ? 15.792 1.193 -13.055 1.00 0.00 55 TYR A CA 11
ATOM 12284 C C . TYR A 1 55 ? 14.350 1.630 -13.333 1.00 0.00 55 TYR A C 11
ATOM 12285 O O . TYR A 1 55 ? 13.855 1.551 -14.460 1.00 0.00 55 TYR A O 11
ATOM 12303 N N . SER A 1 56 ? 13.721 2.176 -12.325 1.00 0.00 56 SER A N 11
ATOM 12304 C CA . SER A 1 56 ? 12.338 2.548 -12.400 1.00 0.00 56 SER A CA 11
ATOM 12305 C C . SER A 1 56 ? 12.142 3.881 -13.141 1.00 0.00 56 SER A C 11
ATOM 12306 O O . SER A 1 56 ? 11.014 4.319 -13.323 1.00 0.00 56 SER A O 11
ATOM 12314 N N . LEU A 1 57 ? 13.228 4.512 -13.572 1.00 0.00 57 LEU A N 11
ATOM 12315 C CA . LEU A 1 57 ? 13.111 5.747 -14.340 1.00 0.00 57 LEU A CA 11
ATOM 12316 C C . LEU A 1 57 ? 13.046 5.414 -15.818 1.00 0.00 57 LEU A C 11
ATOM 12317 O O . LEU A 1 57 ? 12.859 6.294 -16.669 1.00 0.00 57 LEU A O 11
ATOM 12333 N N . LEU A 1 58 ? 13.244 4.142 -16.129 1.00 0.00 58 LEU A N 11
ATOM 12334 C CA . LEU A 1 58 ? 13.118 3.665 -17.491 1.00 0.00 58 LEU A CA 11
ATOM 12335 C C . LEU A 1 58 ? 11.654 3.377 -17.764 1.00 0.00 58 LEU A C 11
ATOM 12336 O O . LEU A 1 58 ? 11.159 3.571 -18.872 1.00 0.00 58 LEU A O 11
ATOM 12352 N N . GLU A 1 59 ? 10.966 2.937 -16.737 1.00 0.00 59 GLU A N 11
ATOM 12353 C CA . GLU A 1 59 ? 9.550 2.680 -16.811 1.00 0.00 59 GLU A CA 11
ATOM 12354 C C . GLU A 1 59 ? 8.823 3.941 -16.382 1.00 0.00 59 GLU A C 11
ATOM 12355 O O . GLU A 1 59 ? 8.689 4.201 -15.183 1.00 0.00 59 GLU A O 11
ATOM 12367 N N . HIS A 1 60 ? 8.396 4.736 -17.337 1.00 0.00 60 HIS A N 11
ATOM 12368 C CA . HIS A 1 60 ? 7.753 5.996 -17.018 1.00 0.00 60 HIS A CA 11
ATOM 12369 C C . HIS A 1 60 ? 6.395 5.794 -16.351 1.00 0.00 60 HIS A C 11
ATOM 12370 O O . HIS A 1 60 ? 5.595 4.913 -16.730 1.00 0.00 60 HIS A O 11
ATOM 12384 N N . HIS A 1 61 ? 6.174 6.581 -15.346 1.00 0.00 61 HIS A N 11
ATOM 12385 C CA . HIS A 1 61 ? 5.036 6.452 -14.458 1.00 0.00 61 HIS A CA 11
ATOM 12386 C C . HIS A 1 61 ? 4.301 7.775 -14.266 1.00 0.00 61 HIS A C 11
ATOM 12387 O O . HIS A 1 61 ? 3.367 7.867 -13.455 1.00 0.00 61 HIS A O 11
ATOM 12401 N N . HIS A 1 62 ? 4.707 8.780 -15.004 1.00 0.00 62 HIS A N 11
ATOM 12402 C CA . HIS A 1 62 ? 4.087 10.096 -14.923 1.00 0.00 62 HIS A CA 11
ATOM 12403 C C . HIS A 1 62 ? 2.687 10.095 -15.561 1.00 0.00 62 HIS A C 11
ATOM 12404 O O . HIS A 1 62 ? 2.245 9.082 -16.134 1.00 0.00 62 HIS A O 11
ATOM 12418 N N . HIS A 1 63 ? 2.031 11.234 -15.470 1.00 0.00 63 HIS A N 11
ATOM 12419 C CA . HIS A 1 63 ? 0.694 11.466 -15.990 1.00 0.00 63 HIS A CA 11
ATOM 12420 C C . HIS A 1 63 ? -0.351 10.622 -15.261 1.00 0.00 63 HIS A C 11
ATOM 12421 O O . HIS A 1 63 ? -0.799 9.573 -15.753 1.00 0.00 63 HIS A O 11
ATOM 12435 N N . HIS A 1 64 ? -0.624 11.047 -14.057 1.00 0.00 64 HIS A N 11
ATOM 12436 C CA . HIS A 1 64 ? -1.629 10.517 -13.179 1.00 0.00 64 HIS A CA 11
ATOM 12437 C C . HIS A 1 64 ? -1.507 11.305 -11.900 1.00 0.00 64 HIS A C 11
ATOM 12438 O O . HIS A 1 64 ? -2.239 12.290 -11.726 1.00 0.00 64 HIS A O 11
ATOM 12453 N N . MET A 1 1 ? 12.399 -4.838 1.062 1.00 0.00 1 MET A N 12
ATOM 12454 C CA . MET A 1 1 ? 13.375 -5.193 0.019 1.00 0.00 1 MET A CA 12
ATOM 12455 C C . MET A 1 1 ? 12.725 -5.234 -1.354 1.00 0.00 1 MET A C 12
ATOM 12456 O O . MET A 1 1 ? 13.330 -4.838 -2.347 1.00 0.00 1 MET A O 12
ATOM 12472 N N . ASN A 1 2 ? 11.499 -5.702 -1.420 1.00 0.00 2 ASN A N 12
ATOM 12473 C CA . ASN A 1 2 ? 10.861 -5.936 -2.695 1.00 0.00 2 ASN A CA 12
ATOM 12474 C C . ASN A 1 2 ? 9.656 -5.071 -2.848 1.00 0.00 2 ASN A C 12
ATOM 12475 O O . ASN A 1 2 ? 8.610 -5.336 -2.240 1.00 0.00 2 ASN A O 12
ATOM 12486 N N . VAL A 1 3 ? 9.769 -4.048 -3.665 1.00 0.00 3 VAL A N 12
ATOM 12487 C CA . VAL A 1 3 ? 8.630 -3.185 -3.938 1.00 0.00 3 VAL A CA 12
ATOM 12488 C C . VAL A 1 3 ? 7.532 -3.963 -4.663 1.00 0.00 3 VAL A C 12
ATOM 12489 O O . VAL A 1 3 ? 6.361 -3.641 -4.554 1.00 0.00 3 VAL A O 12
ATOM 12502 N N . THR A 1 4 ? 7.930 -5.028 -5.351 1.00 0.00 4 THR A N 12
ATOM 12503 C CA . THR A 1 4 ? 7.001 -5.915 -6.019 1.00 0.00 4 THR A CA 12
ATOM 12504 C C . THR A 1 4 ? 6.103 -6.654 -4.993 1.00 0.00 4 THR A C 12
ATOM 12505 O O . THR A 1 4 ? 4.925 -6.917 -5.261 1.00 0.00 4 THR A O 12
ATOM 12516 N N . LYS A 1 5 ? 6.648 -6.949 -3.811 1.00 0.00 5 LYS A N 12
ATOM 12517 C CA . LYS A 1 5 ? 5.875 -7.603 -2.768 1.00 0.00 5 LYS A CA 12
ATOM 12518 C C . LYS A 1 5 ? 4.950 -6.611 -2.128 1.00 0.00 5 LYS A C 12
ATOM 12519 O O . LYS A 1 5 ? 3.818 -6.922 -1.822 1.00 0.00 5 LYS A O 12
ATOM 12538 N N . LEU A 1 6 ? 5.427 -5.400 -1.979 1.00 0.00 6 LEU A N 12
ATOM 12539 C CA . LEU A 1 6 ? 4.629 -4.330 -1.435 1.00 0.00 6 LEU A CA 12
ATOM 12540 C C . LEU A 1 6 ? 3.481 -4.023 -2.404 1.00 0.00 6 LEU A C 12
ATOM 12541 O O . LEU A 1 6 ? 2.350 -3.784 -1.994 1.00 0.00 6 LEU A O 12
ATOM 12557 N N . ASN A 1 7 ? 3.793 -4.072 -3.689 1.00 0.00 7 ASN A N 12
ATOM 12558 C CA . ASN A 1 7 ? 2.814 -3.927 -4.756 1.00 0.00 7 ASN A CA 12
ATOM 12559 C C . ASN A 1 7 ? 1.766 -5.043 -4.664 1.00 0.00 7 ASN A C 12
ATOM 12560 O O . ASN A 1 7 ? 0.572 -4.816 -4.863 1.00 0.00 7 ASN A O 12
ATOM 12571 N N . ASP A 1 8 ? 2.229 -6.235 -4.341 1.00 0.00 8 ASP A N 12
ATOM 12572 C CA . ASP A 1 8 ? 1.368 -7.417 -4.188 1.00 0.00 8 ASP A CA 12
ATOM 12573 C C . ASP A 1 8 ? 0.424 -7.239 -2.993 1.00 0.00 8 ASP A C 12
ATOM 12574 O O . ASP A 1 8 ? -0.746 -7.633 -3.036 1.00 0.00 8 ASP A O 12
ATOM 12583 N N . ARG A 1 9 ? 0.927 -6.603 -1.947 1.00 0.00 9 ARG A N 12
ATOM 12584 C CA . ARG A 1 9 ? 0.128 -6.295 -0.758 1.00 0.00 9 ARG A CA 12
ATOM 12585 C C . ARG A 1 9 ? -0.967 -5.296 -1.119 1.00 0.00 9 ARG A C 12
ATOM 12586 O O . ARG A 1 9 ? -2.081 -5.339 -0.570 1.00 0.00 9 ARG A O 12
ATOM 12607 N N . ILE A 1 10 ? -0.650 -4.415 -2.070 1.00 0.00 10 ILE A N 12
ATOM 12608 C CA . ILE A 1 10 ? -1.610 -3.467 -2.605 1.00 0.00 10 ILE A CA 12
ATOM 12609 C C . ILE A 1 10 ? -2.718 -4.218 -3.328 1.00 0.00 10 ILE A C 12
ATOM 12610 O O . ILE A 1 10 ? -3.868 -3.870 -3.189 1.00 0.00 10 ILE A O 12
ATOM 12626 N N . GLU A 1 11 ? -2.357 -5.281 -4.055 1.00 0.00 11 GLU A N 12
ATOM 12627 C CA . GLU A 1 11 ? -3.336 -6.100 -4.788 1.00 0.00 11 GLU A CA 12
ATOM 12628 C C . GLU A 1 11 ? -4.424 -6.602 -3.843 1.00 0.00 11 GLU A C 12
ATOM 12629 O O . GLU A 1 11 ? -5.617 -6.417 -4.095 1.00 0.00 11 GLU A O 12
ATOM 12641 N N . ALA A 1 12 ? -4.000 -7.164 -2.724 1.00 0.00 12 ALA A N 12
ATOM 12642 C CA . ALA A 1 12 ? -4.916 -7.695 -1.726 1.00 0.00 12 ALA A CA 12
ATOM 12643 C C . ALA A 1 12 ? -5.738 -6.576 -1.084 1.00 0.00 12 ALA A C 12
ATOM 12644 O O . ALA A 1 12 ? -6.871 -6.785 -0.644 1.00 0.00 12 ALA A O 12
ATOM 12651 N N . LYS A 1 13 ? -5.171 -5.386 -1.068 1.00 0.00 13 LYS A N 12
ATOM 12652 C CA . LYS A 1 13 ? -5.825 -4.223 -0.514 1.00 0.00 13 LYS A CA 12
ATOM 12653 C C . LYS A 1 13 ? -6.898 -3.723 -1.490 1.00 0.00 13 LYS A C 12
ATOM 12654 O O . LYS A 1 13 ? -7.987 -3.320 -1.084 1.00 0.00 13 LYS A O 12
ATOM 12673 N N . LYS A 1 14 ? -6.574 -3.778 -2.775 1.00 0.00 14 LYS A N 12
ATOM 12674 C CA . LYS A 1 14 ? -7.486 -3.383 -3.840 1.00 0.00 14 LYS A CA 12
ATOM 12675 C C . LYS A 1 14 ? -8.706 -4.280 -3.816 1.00 0.00 14 LYS A C 12
ATOM 12676 O O . LYS A 1 14 ? -9.827 -3.803 -3.836 1.00 0.00 14 LYS A O 12
ATOM 12695 N N . LYS A 1 15 ? -8.463 -5.589 -3.728 1.00 0.00 15 LYS A N 12
ATOM 12696 C CA . LYS A 1 15 ? -9.535 -6.593 -3.691 1.00 0.00 15 LYS A CA 12
ATOM 12697 C C . LYS A 1 15 ? -10.453 -6.339 -2.496 1.00 0.00 15 LYS A C 12
ATOM 12698 O O . LYS A 1 15 ? -11.681 -6.382 -2.614 1.00 0.00 15 LYS A O 12
ATOM 12717 N N . GLU A 1 16 ? -9.825 -6.053 -1.363 1.00 0.00 16 GLU A N 12
ATOM 12718 C CA . GLU A 1 16 ? -10.500 -5.762 -0.105 1.00 0.00 16 GLU A CA 12
ATOM 12719 C C . GLU A 1 16 ? -11.429 -4.556 -0.267 1.00 0.00 16 GLU A C 12
ATOM 12720 O O . GLU A 1 16 ? -12.615 -4.599 0.113 1.00 0.00 16 GLU A O 12
ATOM 12732 N N . LEU A 1 17 ? -10.881 -3.502 -0.847 1.00 0.00 17 LEU A N 12
ATOM 12733 C CA . LEU A 1 17 ? -11.587 -2.256 -1.040 1.00 0.00 17 LEU A CA 12
ATOM 12734 C C . LEU A 1 17 ? -12.724 -2.429 -2.043 1.00 0.00 17 LEU A C 12
ATOM 12735 O O . LEU A 1 17 ? -13.859 -2.045 -1.765 1.00 0.00 17 LEU A O 12
ATOM 12751 N N . ILE A 1 18 ? -12.417 -3.048 -3.193 1.00 0.00 18 ILE A N 12
ATOM 12752 C CA . ILE A 1 18 ? -13.405 -3.301 -4.249 1.00 0.00 18 ILE A CA 12
ATOM 12753 C C . ILE A 1 18 ? -14.615 -4.043 -3.689 1.00 0.00 18 ILE A C 12
ATOM 12754 O O . ILE A 1 18 ? -15.754 -3.642 -3.927 1.00 0.00 18 ILE A O 12
ATOM 12770 N N . TYR A 1 19 ? -14.345 -5.072 -2.890 1.00 0.00 19 TYR A N 12
ATOM 12771 C CA . TYR A 1 19 ? -15.379 -5.885 -2.244 1.00 0.00 19 TYR A CA 12
ATOM 12772 C C . TYR A 1 19 ? -16.354 -5.006 -1.438 1.00 0.00 19 TYR A C 12
ATOM 12773 O O . TYR A 1 19 ? -17.586 -5.146 -1.547 1.00 0.00 19 TYR A O 12
ATOM 12791 N N . LEU A 1 20 ? -15.805 -4.079 -0.676 1.00 0.00 20 LEU A N 12
ATOM 12792 C CA . LEU A 1 20 ? -16.608 -3.198 0.159 1.00 0.00 20 LEU A CA 12
ATOM 12793 C C . LEU A 1 20 ? -17.367 -2.180 -0.685 1.00 0.00 20 LEU A C 12
ATOM 12794 O O . LEU A 1 20 ? -18.540 -1.895 -0.422 1.00 0.00 20 LEU A O 12
ATOM 12810 N N . VAL A 1 21 ? -16.716 -1.665 -1.713 1.00 0.00 21 VAL A N 12
ATOM 12811 C CA . VAL A 1 21 ? -17.329 -0.679 -2.601 1.00 0.00 21 VAL A CA 12
ATOM 12812 C C . VAL A 1 21 ? -18.512 -1.288 -3.362 1.00 0.00 21 VAL A C 12
ATOM 12813 O O . VAL A 1 21 ? -19.553 -0.650 -3.521 1.00 0.00 21 VAL A O 12
ATOM 12826 N N . GLU A 1 22 ? -18.359 -2.524 -3.795 1.00 0.00 22 GLU A N 12
ATOM 12827 C CA . GLU A 1 22 ? -19.425 -3.219 -4.501 1.00 0.00 22 GLU A CA 12
ATOM 12828 C C . GLU A 1 22 ? -20.639 -3.421 -3.593 1.00 0.00 22 GLU A C 12
ATOM 12829 O O . GLU A 1 22 ? -21.783 -3.194 -4.001 1.00 0.00 22 GLU A O 12
ATOM 12841 N N . LYS A 1 23 ? -20.390 -3.828 -2.361 1.00 0.00 23 LYS A N 12
ATOM 12842 C CA . LYS A 1 23 ? -21.473 -4.146 -1.442 1.00 0.00 23 LYS A CA 12
ATOM 12843 C C . LYS A 1 23 ? -22.077 -2.929 -0.738 1.00 0.00 23 LYS A C 12
ATOM 12844 O O . LYS A 1 23 ? -23.294 -2.772 -0.707 1.00 0.00 23 LYS A O 12
ATOM 12863 N N . TYR A 1 24 ? -21.255 -2.069 -0.196 1.00 0.00 24 TYR A N 12
ATOM 12864 C CA . TYR A 1 24 ? -21.761 -0.933 0.569 1.00 0.00 24 TYR A CA 12
ATOM 12865 C C . TYR A 1 24 ? -21.673 0.343 -0.226 1.00 0.00 24 TYR A C 12
ATOM 12866 O O . TYR A 1 24 ? -22.555 1.189 -0.167 1.00 0.00 24 TYR A O 12
ATOM 12884 N N . GLY A 1 25 ? -20.604 0.488 -0.934 1.00 0.00 25 GLY A N 12
ATOM 12885 C CA . GLY A 1 25 ? -20.354 1.700 -1.649 1.00 0.00 25 GLY A CA 12
ATOM 12886 C C . GLY A 1 25 ? -19.058 2.285 -1.189 1.00 0.00 25 GLY A C 12
ATOM 12887 O O . GLY A 1 25 ? -18.230 1.566 -0.632 1.00 0.00 25 GLY A O 12
ATOM 12891 N N . PHE A 1 26 ? -18.871 3.561 -1.372 1.00 0.00 26 PHE A N 12
ATOM 12892 C CA . PHE A 1 26 ? -17.610 4.179 -0.998 1.00 0.00 26 PHE A CA 12
ATOM 12893 C C . PHE A 1 26 ? -17.834 5.488 -0.263 1.00 0.00 26 PHE A C 12
ATOM 12894 O O . PHE A 1 26 ? -16.911 6.299 -0.104 1.00 0.00 26 PHE A O 12
ATOM 12911 N N . THR A 1 27 ? -19.019 5.682 0.218 1.00 0.00 27 THR A N 12
ATOM 12912 C CA . THR A 1 27 ? -19.363 6.930 0.827 1.00 0.00 27 THR A CA 12
ATOM 12913 C C . THR A 1 27 ? -19.038 6.953 2.332 1.00 0.00 27 THR A C 12
ATOM 12914 O O . THR A 1 27 ? -18.777 8.013 2.902 1.00 0.00 27 THR A O 12
ATOM 12925 N N . HIS A 1 28 ? -19.007 5.793 2.959 1.00 0.00 28 HIS A N 12
ATOM 12926 C CA . HIS A 1 28 ? -18.781 5.746 4.393 1.00 0.00 28 HIS A CA 12
ATOM 12927 C C . HIS A 1 28 ? -17.278 5.827 4.743 1.00 0.00 28 HIS A C 12
ATOM 12928 O O . HIS A 1 28 ? -16.407 5.517 3.910 1.00 0.00 28 HIS A O 12
ATOM 12942 N N . HIS A 1 29 ? -16.999 6.195 5.987 1.00 0.00 29 HIS A N 12
ATOM 12943 C CA . HIS A 1 29 ? -15.637 6.500 6.469 1.00 0.00 29 HIS A CA 12
ATOM 12944 C C . HIS A 1 29 ? -14.653 5.353 6.377 1.00 0.00 29 HIS A C 12
ATOM 12945 O O . HIS A 1 29 ? -13.459 5.587 6.165 1.00 0.00 29 HIS A O 12
ATOM 12959 N N . LYS A 1 30 ? -15.121 4.127 6.529 1.00 0.00 30 LYS A N 12
ATOM 12960 C CA . LYS A 1 30 ? -14.218 2.981 6.453 1.00 0.00 30 LYS A CA 12
ATOM 12961 C C . LYS A 1 30 ? -13.574 2.873 5.080 1.00 0.00 30 LYS A C 12
ATOM 12962 O O . LYS A 1 30 ? -12.355 2.756 4.975 1.00 0.00 30 LYS A O 12
ATOM 12981 N N . VAL A 1 31 ? -14.383 2.978 4.032 1.00 0.00 31 VAL A N 12
ATOM 12982 C CA . VAL A 1 31 ? -13.876 2.912 2.661 1.00 0.00 31 VAL A CA 12
ATOM 12983 C C . VAL A 1 31 ? -12.900 4.060 2.406 1.00 0.00 31 VAL A C 12
ATOM 12984 O O . VAL A 1 31 ? -11.824 3.855 1.827 1.00 0.00 31 VAL A O 12
ATOM 12997 N N . ILE A 1 32 ? -13.261 5.249 2.892 1.00 0.00 32 ILE A N 12
ATOM 12998 C CA . ILE A 1 32 ? -12.411 6.429 2.767 1.00 0.00 32 ILE A CA 12
ATOM 12999 C C . ILE A 1 32 ? -11.044 6.151 3.413 1.00 0.00 32 ILE A C 12
ATOM 13000 O O . ILE A 1 32 ? -10.000 6.333 2.786 1.00 0.00 32 ILE A O 12
ATOM 13016 N N . SER A 1 33 ? -11.077 5.630 4.627 1.00 0.00 33 SER A N 12
ATOM 13017 C CA . SER A 1 33 ? -9.878 5.303 5.366 1.00 0.00 33 SER A CA 12
ATOM 13018 C C . SER A 1 33 ? -9.035 4.249 4.631 1.00 0.00 33 SER A C 12
ATOM 13019 O O . SER A 1 33 ? -7.812 4.376 4.544 1.00 0.00 33 SER A O 12
ATOM 13027 N N . PHE A 1 34 ? -9.692 3.239 4.063 1.00 0.00 34 PHE A N 12
ATOM 13028 C CA . PHE A 1 34 ? -8.984 2.200 3.335 1.00 0.00 34 PHE A CA 12
ATOM 13029 C C . PHE A 1 34 ? -8.372 2.730 2.045 1.00 0.00 34 PHE A C 12
ATOM 13030 O O . PHE A 1 34 ? -7.299 2.285 1.642 1.00 0.00 34 PHE A O 12
ATOM 13047 N N . SER A 1 35 ? -9.035 3.683 1.413 1.00 0.00 35 SER A N 12
ATOM 13048 C CA . SER A 1 35 ? -8.528 4.279 0.195 1.00 0.00 35 SER A CA 12
ATOM 13049 C C . SER A 1 35 ? -7.284 5.131 0.513 1.00 0.00 35 SER A C 12
ATOM 13050 O O . SER A 1 35 ? -6.325 5.169 -0.267 1.00 0.00 35 SER A O 12
ATOM 13058 N N . GLN A 1 36 ? -7.297 5.781 1.676 1.00 0.00 36 GLN A N 12
ATOM 13059 C CA . GLN A 1 36 ? -6.148 6.558 2.158 1.00 0.00 36 GLN A CA 12
ATOM 13060 C C . GLN A 1 36 ? -5.008 5.617 2.515 1.00 0.00 36 GLN A C 12
ATOM 13061 O O . GLN A 1 36 ? -3.832 5.936 2.338 1.00 0.00 36 GLN A O 12
ATOM 13075 N N . GLU A 1 37 ? -5.370 4.462 3.031 1.00 0.00 37 GLU A N 12
ATOM 13076 C CA . GLU A 1 37 ? -4.418 3.454 3.421 1.00 0.00 37 GLU A CA 12
ATOM 13077 C C . GLU A 1 37 ? -3.777 2.820 2.190 1.00 0.00 37 GLU A C 12
ATOM 13078 O O . GLU A 1 37 ? -2.571 2.625 2.150 1.00 0.00 37 GLU A O 12
ATOM 13090 N N . LEU A 1 38 ? -4.585 2.550 1.172 1.00 0.00 38 LEU A N 12
ATOM 13091 C CA . LEU A 1 38 ? -4.092 2.006 -0.093 1.00 0.00 38 LEU A CA 12
ATOM 13092 C C . LEU A 1 38 ? -3.127 3.029 -0.704 1.00 0.00 38 LEU A C 12
ATOM 13093 O O . LEU A 1 38 ? -2.043 2.681 -1.167 1.00 0.00 38 LEU A O 12
ATOM 13109 N N . ASP A 1 39 ? -3.529 4.294 -0.633 1.00 0.00 39 ASP A N 12
ATOM 13110 C CA . ASP A 1 39 ? -2.720 5.434 -1.082 1.00 0.00 39 ASP A CA 12
ATOM 13111 C C . ASP A 1 39 ? -1.368 5.462 -0.384 1.00 0.00 39 ASP A C 12
ATOM 13112 O O . ASP A 1 39 ? -0.346 5.693 -1.008 1.00 0.00 39 ASP A O 12
ATOM 13121 N N . ARG A 1 40 ? -1.380 5.179 0.903 1.00 0.00 40 ARG A N 12
ATOM 13122 C CA . ARG A 1 40 ? -0.178 5.178 1.721 1.00 0.00 40 ARG A CA 12
ATOM 13123 C C . ARG A 1 40 ? 0.793 4.075 1.274 1.00 0.00 40 ARG A C 12
ATOM 13124 O O . ARG A 1 40 ? 1.993 4.313 1.150 1.00 0.00 40 ARG A O 12
ATOM 13145 N N . LEU A 1 41 ? 0.258 2.893 0.988 1.00 0.00 41 LEU A N 12
ATOM 13146 C CA . LEU A 1 41 ? 1.075 1.788 0.466 1.00 0.00 41 LEU A CA 12
ATOM 13147 C C . LEU A 1 41 ? 1.603 2.124 -0.926 1.00 0.00 41 LEU A C 12
ATOM 13148 O O . LEU A 1 41 ? 2.763 1.871 -1.243 1.00 0.00 41 LEU A O 12
ATOM 13164 N N . LEU A 1 42 ? 0.748 2.718 -1.740 1.00 0.00 42 LEU A N 12
ATOM 13165 C CA . LEU A 1 42 ? 1.096 3.114 -3.100 1.00 0.00 42 LEU A CA 12
ATOM 13166 C C . LEU A 1 42 ? 2.201 4.183 -3.051 1.00 0.00 42 LEU A C 12
ATOM 13167 O O . LEU A 1 42 ? 3.127 4.186 -3.868 1.00 0.00 42 LEU A O 12
ATOM 13183 N N . ASN A 1 43 ? 2.127 5.037 -2.051 1.00 0.00 43 ASN A N 12
ATOM 13184 C CA . ASN A 1 43 ? 3.083 6.118 -1.855 1.00 0.00 43 ASN A CA 12
ATOM 13185 C C . ASN A 1 43 ? 4.477 5.567 -1.538 1.00 0.00 43 ASN A C 12
ATOM 13186 O O . ASN A 1 43 ? 5.500 6.180 -1.859 1.00 0.00 43 ASN A O 12
ATOM 13197 N N . LEU A 1 44 ? 4.513 4.385 -0.958 1.00 0.00 44 LEU A N 12
ATOM 13198 C CA . LEU A 1 44 ? 5.762 3.709 -0.650 1.00 0.00 44 LEU A CA 12
ATOM 13199 C C . LEU A 1 44 ? 6.464 3.283 -1.956 1.00 0.00 44 LEU A C 12
ATOM 13200 O O . LEU A 1 44 ? 7.697 3.219 -2.030 1.00 0.00 44 LEU A O 12
ATOM 13216 N N . LEU A 1 45 ? 5.669 2.976 -2.971 1.00 0.00 45 LEU A N 12
ATOM 13217 C CA . LEU A 1 45 ? 6.189 2.667 -4.304 1.00 0.00 45 LEU A CA 12
ATOM 13218 C C . LEU A 1 45 ? 6.669 3.936 -5.001 1.00 0.00 45 LEU A C 12
ATOM 13219 O O . LEU A 1 45 ? 7.626 3.910 -5.764 1.00 0.00 45 LEU A O 12
ATOM 13235 N N . ILE A 1 46 ? 5.994 5.048 -4.732 1.00 0.00 46 ILE A N 12
ATOM 13236 C CA . ILE A 1 46 ? 6.384 6.365 -5.258 1.00 0.00 46 ILE A CA 12
ATOM 13237 C C . ILE A 1 46 ? 7.806 6.703 -4.778 1.00 0.00 46 ILE A C 12
ATOM 13238 O O . ILE A 1 46 ? 8.642 7.225 -5.529 1.00 0.00 46 ILE A O 12
ATOM 13254 N N . GLU A 1 47 ? 8.068 6.314 -3.544 1.00 0.00 47 GLU A N 12
ATOM 13255 C CA . GLU A 1 47 ? 9.357 6.456 -2.875 1.00 0.00 47 GLU A CA 12
ATOM 13256 C C . GLU A 1 47 ? 10.487 5.735 -3.664 1.00 0.00 47 GLU A C 12
ATOM 13257 O O . GLU A 1 47 ? 11.657 6.126 -3.607 1.00 0.00 47 GLU A O 12
ATOM 13269 N N . LEU A 1 48 ? 10.126 4.673 -4.369 1.00 0.00 48 LEU A N 12
ATOM 13270 C CA . LEU A 1 48 ? 11.083 3.842 -5.097 1.00 0.00 48 LEU A CA 12
ATOM 13271 C C . LEU A 1 48 ? 11.767 4.624 -6.223 1.00 0.00 48 LEU A C 12
ATOM 13272 O O . LEU A 1 48 ? 12.968 4.464 -6.456 1.00 0.00 48 LEU A O 12
ATOM 13288 N N . LYS A 1 49 ? 11.030 5.508 -6.871 1.00 0.00 49 LYS A N 12
ATOM 13289 C CA . LYS A 1 49 ? 11.574 6.264 -8.000 1.00 0.00 49 LYS A CA 12
ATOM 13290 C C . LYS A 1 49 ? 12.611 7.267 -7.554 1.00 0.00 49 LYS A C 12
ATOM 13291 O O . LYS A 1 49 ? 13.570 7.514 -8.260 1.00 0.00 49 LYS A O 12
ATOM 13310 N N . THR A 1 50 ? 12.442 7.765 -6.347 1.00 0.00 50 THR A N 12
ATOM 13311 C CA . THR A 1 50 ? 13.284 8.793 -5.750 1.00 0.00 50 THR A CA 12
ATOM 13312 C C . THR A 1 50 ? 14.778 8.365 -5.636 1.00 0.00 50 THR A C 12
ATOM 13313 O O . THR A 1 50 ? 15.673 9.201 -5.478 1.00 0.00 50 THR A O 12
ATOM 13324 N N . LYS A 1 51 ? 15.038 7.068 -5.735 1.00 0.00 51 LYS A N 12
ATOM 13325 C CA . LYS A 1 51 ? 16.404 6.560 -5.705 1.00 0.00 51 LYS A CA 12
ATOM 13326 C C . LYS A 1 51 ? 17.147 6.924 -6.991 1.00 0.00 51 LYS A C 12
ATOM 13327 O O . LYS A 1 51 ? 18.375 6.907 -7.024 1.00 0.00 51 LYS A O 12
ATOM 13346 N N . LYS A 1 52 ? 16.369 7.204 -8.058 1.00 0.00 52 LYS A N 12
ATOM 13347 C CA . LYS A 1 52 ? 16.819 7.577 -9.437 1.00 0.00 52 LYS A CA 12
ATOM 13348 C C . LYS A 1 52 ? 17.804 6.606 -10.120 1.00 0.00 52 LYS A C 12
ATOM 13349 O O . LYS A 1 52 ? 18.113 6.748 -11.298 1.00 0.00 52 LYS A O 12
ATOM 13368 N N . LYS A 1 53 ? 18.297 5.640 -9.385 1.00 0.00 53 LYS A N 12
ATOM 13369 C CA . LYS A 1 53 ? 19.087 4.560 -9.944 1.00 0.00 53 LYS A CA 12
ATOM 13370 C C . LYS A 1 53 ? 18.105 3.537 -10.523 1.00 0.00 53 LYS A C 12
ATOM 13371 O O . LYS A 1 53 ? 18.472 2.556 -11.190 1.00 0.00 53 LYS A O 12
ATOM 13390 N N . ARG A 1 54 ? 16.851 3.783 -10.205 1.00 0.00 54 ARG A N 12
ATOM 13391 C CA . ARG A 1 54 ? 15.732 3.092 -10.739 1.00 0.00 54 ARG A CA 12
ATOM 13392 C C . ARG A 1 54 ? 15.311 3.883 -11.903 1.00 0.00 54 ARG A C 12
ATOM 13393 O O . ARG A 1 54 ? 14.894 5.035 -11.751 1.00 0.00 54 ARG A O 12
ATOM 13414 N N . TYR A 1 55 ? 15.447 3.318 -13.060 1.00 0.00 55 TYR A N 12
ATOM 13415 C CA . TYR A 1 55 ? 15.211 4.045 -14.255 1.00 0.00 55 TYR A CA 12
ATOM 13416 C C . TYR A 1 55 ? 13.761 4.179 -14.584 1.00 0.00 55 TYR A C 12
ATOM 13417 O O . TYR A 1 55 ? 13.199 3.443 -15.382 1.00 0.00 55 TYR A O 12
ATOM 13435 N N . SER A 1 56 ? 13.149 5.041 -13.851 1.00 0.00 56 SER A N 12
ATOM 13436 C CA . SER A 1 56 ? 11.811 5.484 -14.108 1.00 0.00 56 SER A CA 12
ATOM 13437 C C . SER A 1 56 ? 11.853 6.928 -14.623 1.00 0.00 56 SER A C 12
ATOM 13438 O O . SER A 1 56 ? 10.830 7.555 -14.819 1.00 0.00 56 SER A O 12
ATOM 13446 N N . LEU A 1 57 ? 13.062 7.423 -14.888 1.00 0.00 57 LEU A N 12
ATOM 13447 C CA . LEU A 1 57 ? 13.274 8.819 -15.305 1.00 0.00 57 LEU A CA 12
ATOM 13448 C C . LEU A 1 57 ? 12.761 9.088 -16.719 1.00 0.00 57 LEU A C 12
ATOM 13449 O O . LEU A 1 57 ? 12.459 10.234 -17.075 1.00 0.00 57 LEU A O 12
ATOM 13465 N N . LEU A 1 58 ? 12.667 8.051 -17.522 1.00 0.00 58 LEU A N 12
ATOM 13466 C CA . LEU A 1 58 ? 12.148 8.187 -18.880 1.00 0.00 58 LEU A CA 12
ATOM 13467 C C . LEU A 1 58 ? 10.650 7.916 -18.878 1.00 0.00 58 LEU A C 12
ATOM 13468 O O . LEU A 1 58 ? 9.956 8.135 -19.875 1.00 0.00 58 LEU A O 12
ATOM 13484 N N . GLU A 1 59 ? 10.171 7.419 -17.761 1.00 0.00 59 GLU A N 12
ATOM 13485 C CA . GLU A 1 59 ? 8.763 7.159 -17.568 1.00 0.00 59 GLU A CA 12
ATOM 13486 C C . GLU A 1 59 ? 8.124 8.384 -16.934 1.00 0.00 59 GLU A C 12
ATOM 13487 O O . GLU A 1 59 ? 7.516 9.225 -17.610 1.00 0.00 59 GLU A O 12
ATOM 13499 N N . HIS A 1 60 ? 8.365 8.502 -15.666 1.00 0.00 60 HIS A N 12
ATOM 13500 C CA . HIS A 1 60 ? 7.857 9.541 -14.805 1.00 0.00 60 HIS A CA 12
ATOM 13501 C C . HIS A 1 60 ? 8.561 9.366 -13.466 1.00 0.00 60 HIS A C 12
ATOM 13502 O O . HIS A 1 60 ? 8.478 8.296 -12.850 1.00 0.00 60 HIS A O 12
ATOM 13516 N N . HIS A 1 61 ? 9.279 10.367 -13.050 1.00 0.00 61 HIS A N 12
ATOM 13517 C CA . HIS A 1 61 ? 10.053 10.299 -11.830 1.00 0.00 61 HIS A CA 12
ATOM 13518 C C . HIS A 1 61 ? 9.223 10.879 -10.691 1.00 0.00 61 HIS A C 12
ATOM 13519 O O . HIS A 1 61 ? 8.370 11.733 -10.919 1.00 0.00 61 HIS A O 12
ATOM 13533 N N . HIS A 1 62 ? 9.451 10.413 -9.487 1.00 0.00 62 HIS A N 12
ATOM 13534 C CA . HIS A 1 62 ? 8.695 10.870 -8.343 1.00 0.00 62 HIS A CA 12
ATOM 13535 C C . HIS A 1 62 ? 9.611 11.394 -7.265 1.00 0.00 62 HIS A C 12
ATOM 13536 O O . HIS A 1 62 ? 10.642 10.768 -6.962 1.00 0.00 62 HIS A O 12
ATOM 13550 N N . HIS A 1 63 ? 9.195 12.517 -6.665 1.00 0.00 63 HIS A N 12
ATOM 13551 C CA . HIS A 1 63 ? 9.953 13.262 -5.647 1.00 0.00 63 HIS A CA 12
ATOM 13552 C C . HIS A 1 63 ? 11.185 13.903 -6.274 1.00 0.00 63 HIS A C 12
ATOM 13553 O O . HIS A 1 63 ? 12.194 13.236 -6.526 1.00 0.00 63 HIS A O 12
ATOM 13567 N N . HIS A 1 64 ? 11.078 15.184 -6.533 1.00 0.00 64 HIS A N 12
ATOM 13568 C CA . HIS A 1 64 ? 12.097 15.954 -7.206 1.00 0.00 64 HIS A CA 12
ATOM 13569 C C . HIS A 1 64 ? 13.345 16.046 -6.359 1.00 0.00 64 HIS A C 12
ATOM 13570 O O . HIS A 1 64 ? 14.382 15.482 -6.744 1.00 0.00 64 HIS A O 12
ATOM 13585 N N . MET A 1 1 ? 9.938 -6.131 4.029 1.00 0.00 1 MET A N 13
ATOM 13586 C CA . MET A 1 1 ? 11.049 -6.981 3.569 1.00 0.00 1 MET A CA 13
ATOM 13587 C C . MET A 1 1 ? 11.236 -6.904 2.061 1.00 0.00 1 MET A C 13
ATOM 13588 O O . MET A 1 1 ? 12.367 -6.851 1.579 1.00 0.00 1 MET A O 13
ATOM 13604 N N . ASN A 1 2 ? 10.147 -6.931 1.314 1.00 0.00 2 ASN A N 13
ATOM 13605 C CA . ASN A 1 2 ? 10.197 -6.878 -0.139 1.00 0.00 2 ASN A CA 13
ATOM 13606 C C . ASN A 1 2 ? 9.140 -5.950 -0.661 1.00 0.00 2 ASN A C 13
ATOM 13607 O O . ASN A 1 2 ? 7.958 -6.109 -0.336 1.00 0.00 2 ASN A O 13
ATOM 13618 N N . VAL A 1 3 ? 9.535 -5.006 -1.493 1.00 0.00 3 VAL A N 13
ATOM 13619 C CA . VAL A 1 3 ? 8.587 -4.067 -2.080 1.00 0.00 3 VAL A CA 13
ATOM 13620 C C . VAL A 1 3 ? 7.657 -4.746 -3.075 1.00 0.00 3 VAL A C 13
ATOM 13621 O O . VAL A 1 3 ? 6.547 -4.288 -3.297 1.00 0.00 3 VAL A O 13
ATOM 13634 N N . THR A 1 4 ? 8.097 -5.847 -3.658 1.00 0.00 4 THR A N 13
ATOM 13635 C CA . THR A 1 4 ? 7.243 -6.587 -4.554 1.00 0.00 4 THR A CA 13
ATOM 13636 C C . THR A 1 4 ? 6.077 -7.224 -3.758 1.00 0.00 4 THR A C 13
ATOM 13637 O O . THR A 1 4 ? 4.941 -7.262 -4.221 1.00 0.00 4 THR A O 13
ATOM 13648 N N . LYS A 1 5 ? 6.358 -7.656 -2.525 1.00 0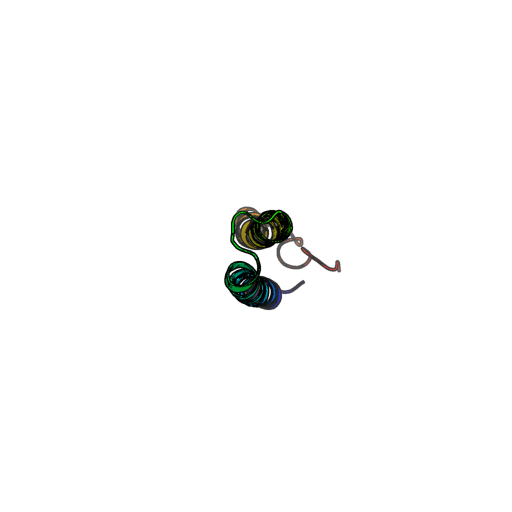.00 5 LYS A N 13
ATOM 13649 C CA . LYS A 1 5 ? 5.330 -8.185 -1.652 1.00 0.00 5 LYS A CA 13
ATOM 13650 C C . LYS A 1 5 ? 4.453 -7.065 -1.128 1.00 0.00 5 LYS A C 13
ATOM 13651 O O . LYS A 1 5 ? 3.268 -7.259 -0.889 1.00 0.00 5 LYS A O 13
ATOM 13670 N N . LEU A 1 6 ? 5.042 -5.887 -0.971 1.00 0.00 6 LEU A N 13
ATOM 13671 C CA . LEU A 1 6 ? 4.298 -4.693 -0.597 1.00 0.00 6 LEU A CA 13
ATOM 13672 C C . LEU A 1 6 ? 3.277 -4.401 -1.693 1.00 0.00 6 LEU A C 13
ATOM 13673 O O . LEU A 1 6 ? 2.093 -4.247 -1.420 1.00 0.00 6 LEU A O 13
ATOM 13689 N N . ASN A 1 7 ? 3.757 -4.396 -2.939 1.00 0.00 7 ASN A N 13
ATOM 13690 C CA . ASN A 1 7 ? 2.923 -4.179 -4.135 1.00 0.00 7 ASN A CA 13
ATOM 13691 C C . ASN A 1 7 ? 1.810 -5.225 -4.219 1.00 0.00 7 ASN A C 13
ATOM 13692 O O . ASN A 1 7 ? 0.660 -4.907 -4.539 1.00 0.00 7 ASN A O 13
ATOM 13703 N N . ASP A 1 8 ? 2.163 -6.467 -3.925 1.00 0.00 8 ASP A N 13
ATOM 13704 C CA . ASP A 1 8 ? 1.207 -7.584 -3.924 1.00 0.00 8 ASP A CA 13
ATOM 13705 C C . ASP A 1 8 ? 0.072 -7.308 -2.940 1.00 0.00 8 ASP A C 13
ATOM 13706 O O . ASP A 1 8 ? -1.109 -7.514 -3.252 1.00 0.00 8 ASP A O 13
ATOM 13715 N N . ARG A 1 9 ? 0.438 -6.804 -1.765 1.00 0.00 9 ARG A N 13
ATOM 13716 C CA . ARG A 1 9 ? -0.528 -6.428 -0.734 1.00 0.00 9 ARG A CA 13
ATOM 13717 C C . ARG A 1 9 ? -1.404 -5.292 -1.217 1.00 0.00 9 ARG A C 13
ATOM 13718 O O . ARG A 1 9 ? -2.603 -5.298 -1.002 1.00 0.00 9 ARG A O 13
ATOM 13739 N N . ILE A 1 10 ? -0.789 -4.323 -1.873 1.00 0.00 10 ILE A N 13
ATOM 13740 C CA . ILE A 1 10 ? -1.496 -3.156 -2.393 1.00 0.00 10 ILE A CA 13
ATOM 13741 C C . ILE A 1 10 ? -2.519 -3.574 -3.438 1.00 0.00 10 ILE A C 13
ATOM 13742 O O . ILE A 1 10 ? -3.648 -3.087 -3.439 1.00 0.00 10 ILE A O 13
ATOM 13758 N N . GLU A 1 11 ? -2.139 -4.499 -4.295 1.00 0.00 11 GLU A N 13
ATOM 13759 C CA . GLU A 1 11 ? -3.029 -4.984 -5.331 1.00 0.00 11 GLU A CA 13
ATOM 13760 C C . GLU A 1 11 ? -4.210 -5.722 -4.699 1.00 0.00 11 GLU A C 13
ATOM 13761 O O . GLU A 1 11 ? -5.366 -5.552 -5.101 1.00 0.00 11 GLU A O 13
ATOM 13773 N N . ALA A 1 12 ? -3.915 -6.485 -3.669 1.00 0.00 12 ALA A N 13
ATOM 13774 C CA . ALA A 1 12 ? -4.927 -7.204 -2.923 1.00 0.00 12 ALA A CA 13
ATOM 13775 C C . ALA A 1 12 ? -5.818 -6.229 -2.156 1.00 0.00 12 ALA A C 13
ATOM 13776 O O . ALA A 1 12 ? -6.972 -6.532 -1.847 1.00 0.00 12 ALA A O 13
ATOM 13783 N N . LYS A 1 13 ? -5.275 -5.059 -1.862 1.00 0.00 13 LYS A N 13
ATOM 13784 C CA . LYS A 1 13 ? -5.987 -4.033 -1.130 1.00 0.00 13 LYS A CA 13
ATOM 13785 C C . LYS A 1 13 ? -6.963 -3.347 -2.071 1.00 0.00 13 LYS A C 13
ATOM 13786 O O . LYS A 1 13 ? -8.053 -2.944 -1.672 1.00 0.00 13 LYS A O 13
ATOM 13805 N N . LYS A 1 14 ? -6.562 -3.239 -3.326 1.00 0.00 14 LYS A N 13
ATOM 13806 C CA . LYS A 1 14 ? -7.395 -2.664 -4.370 1.00 0.00 14 LYS A CA 13
ATOM 13807 C C . LYS A 1 14 ? -8.622 -3.521 -4.549 1.00 0.00 14 LYS A C 13
ATOM 13808 O O . LYS A 1 14 ? -9.742 -3.029 -4.529 1.00 0.00 14 LYS A O 13
ATOM 13827 N N . LYS A 1 15 ? -8.393 -4.825 -4.663 1.00 0.00 15 LYS A N 13
ATOM 13828 C CA . LYS A 1 15 ? -9.473 -5.800 -4.849 1.00 0.00 15 LYS A CA 13
ATOM 13829 C C . LYS A 1 15 ? -10.374 -5.837 -3.620 1.00 0.00 15 LYS A C 13
ATOM 13830 O O . LYS A 1 15 ? -11.583 -6.064 -3.716 1.00 0.00 15 LYS A O 13
ATOM 13849 N N . GLU A 1 16 ? -9.774 -5.568 -2.479 1.00 0.00 16 GLU A N 13
ATOM 13850 C CA . GLU A 1 16 ? -10.461 -5.578 -1.214 1.00 0.00 16 GLU A CA 13
ATOM 13851 C C . GLU A 1 16 ? -11.403 -4.398 -1.187 1.00 0.00 16 GLU A C 13
ATOM 13852 O O . GLU A 1 16 ? -12.563 -4.523 -0.828 1.00 0.00 16 GLU A O 13
ATOM 13864 N N . LEU A 1 17 ? -10.890 -3.262 -1.612 1.00 0.00 17 LEU A N 13
ATOM 13865 C CA . LEU A 1 17 ? -11.652 -2.040 -1.714 1.00 0.00 17 LEU A CA 13
ATOM 13866 C C . LEU A 1 17 ? -12.763 -2.146 -2.725 1.00 0.00 17 LEU A C 13
ATOM 13867 O O . LEU A 1 17 ? -13.818 -1.590 -2.515 1.00 0.00 17 LEU A O 13
ATOM 13883 N N . ILE A 1 18 ? -12.527 -2.850 -3.818 1.00 0.00 18 ILE A N 13
ATOM 13884 C CA . ILE A 1 18 ? -13.573 -3.063 -4.819 1.00 0.00 18 ILE A CA 13
ATOM 13885 C C . ILE A 1 18 ? -14.727 -3.836 -4.180 1.00 0.00 18 ILE A C 13
ATOM 13886 O O . ILE A 1 18 ? -15.885 -3.435 -4.259 1.00 0.00 18 ILE A O 13
ATOM 13902 N N . TYR A 1 19 ? -14.382 -4.903 -3.500 1.00 0.00 19 TYR A N 13
ATOM 13903 C CA . TYR A 1 19 ? -15.348 -5.729 -2.829 1.00 0.00 19 TYR A CA 13
ATOM 13904 C C . TYR A 1 19 ? -16.066 -4.944 -1.716 1.00 0.00 19 TYR A C 13
ATOM 13905 O O . TYR A 1 19 ? -17.294 -4.872 -1.685 1.00 0.00 19 TYR A O 13
ATOM 13923 N N . LEU A 1 20 ? -15.291 -4.327 -0.845 1.00 0.00 20 LEU A N 13
ATOM 13924 C CA . LEU A 1 20 ? -15.827 -3.607 0.300 1.00 0.00 20 LEU A CA 13
ATOM 13925 C C . LEU A 1 20 ? -16.651 -2.396 -0.088 1.00 0.00 20 LEU A C 13
ATOM 13926 O O . LEU A 1 20 ? -17.648 -2.102 0.569 1.00 0.00 20 LEU A O 13
ATOM 13942 N N . VAL A 1 21 ? -16.271 -1.708 -1.154 1.00 0.00 21 VAL A N 13
ATOM 13943 C CA . VAL A 1 21 ? -17.009 -0.527 -1.567 1.00 0.00 21 VAL A CA 13
ATOM 13944 C C . VAL A 1 21 ? -18.399 -0.924 -2.030 1.00 0.00 21 VAL A C 13
ATOM 13945 O O . VAL A 1 21 ? -19.379 -0.266 -1.720 1.00 0.00 21 VAL A O 13
ATOM 13958 N N . GLU A 1 22 ? -18.474 -2.026 -2.728 1.00 0.00 22 GLU A N 13
ATOM 13959 C CA . GLU A 1 22 ? -19.752 -2.547 -3.179 1.00 0.00 22 GLU A CA 13
ATOM 13960 C C . GLU A 1 22 ? -20.611 -3.065 -2.010 1.00 0.00 22 GLU A C 13
ATOM 13961 O O . GLU A 1 22 ? -21.836 -2.903 -2.010 1.00 0.00 22 GLU A O 13
ATOM 13973 N N . LYS A 1 23 ? -19.967 -3.684 -1.023 1.00 0.00 23 LYS A N 13
ATOM 13974 C CA . LYS A 1 23 ? -20.686 -4.283 0.110 1.00 0.00 23 LYS A CA 13
ATOM 13975 C C . LYS A 1 23 ? -21.123 -3.242 1.149 1.00 0.00 23 LYS A C 13
ATOM 13976 O O . LYS A 1 23 ? -22.212 -3.353 1.722 1.00 0.00 23 LYS A O 13
ATOM 13995 N N . TYR A 1 24 ? -20.279 -2.260 1.415 1.00 0.00 24 TYR A N 13
ATOM 13996 C CA . TYR A 1 24 ? -20.607 -1.228 2.395 1.00 0.00 24 TYR A CA 13
ATOM 13997 C C . TYR A 1 24 ? -21.404 -0.099 1.763 1.00 0.00 24 TYR A C 13
ATOM 13998 O O . TYR A 1 24 ? -22.380 0.396 2.346 1.00 0.00 24 TYR A O 13
ATOM 14016 N N . GLY A 1 25 ? -20.999 0.301 0.591 1.00 0.00 25 GLY A N 13
ATOM 14017 C CA . GLY A 1 25 ? -21.643 1.380 -0.088 1.00 0.00 25 GLY A CA 13
ATOM 14018 C C . GLY A 1 25 ? -20.621 2.327 -0.651 1.00 0.00 25 GLY A C 13
ATOM 14019 O O . GLY A 1 25 ? -19.546 2.511 -0.064 1.00 0.00 25 GLY A O 13
ATOM 14023 N N . PHE A 1 26 ? -20.926 2.904 -1.781 1.00 0.00 26 PHE A N 13
ATOM 14024 C CA . PHE A 1 26 ? -20.029 3.829 -2.428 1.00 0.00 26 PHE A CA 13
ATOM 14025 C C . PHE A 1 26 ? -20.000 5.125 -1.643 1.00 0.00 26 PHE A C 13
ATOM 14026 O O . PHE A 1 26 ? -21.062 5.709 -1.350 1.00 0.00 26 PHE A O 13
ATOM 14043 N N . THR A 1 27 ? -18.797 5.561 -1.315 1.00 0.00 27 THR A N 13
ATOM 14044 C CA . THR A 1 27 ? -18.550 6.683 -0.435 1.00 0.00 27 THR A CA 13
ATOM 14045 C C . THR A 1 27 ? -19.042 6.335 0.975 1.00 0.00 27 THR A C 13
ATOM 14046 O O . THR A 1 27 ? -20.194 6.608 1.359 1.00 0.00 27 THR A O 13
ATOM 14057 N N . HIS A 1 28 ? -18.191 5.653 1.687 1.00 0.00 28 HIS A N 13
ATOM 14058 C CA . HIS A 1 28 ? -18.462 5.178 3.016 1.00 0.00 28 HIS A CA 13
ATOM 14059 C C . HIS A 1 28 ? -17.238 5.503 3.860 1.00 0.00 28 HIS A C 13
ATOM 14060 O O . HIS A 1 28 ? -16.114 5.402 3.362 1.00 0.00 28 HIS A O 13
ATOM 14074 N N . HIS A 1 29 ? -17.444 5.875 5.108 1.00 0.00 29 HIS A N 13
ATOM 14075 C CA . HIS A 1 29 ? -16.358 6.328 5.989 1.00 0.00 29 HIS A CA 13
ATOM 14076 C C . HIS A 1 29 ? -15.197 5.320 6.104 1.00 0.00 29 HIS A C 13
ATOM 14077 O O . HIS A 1 29 ? -14.030 5.712 6.059 1.00 0.00 29 HIS A O 13
ATOM 14091 N N . LYS A 1 30 ? -15.513 4.032 6.185 1.00 0.00 30 LYS A N 13
ATOM 14092 C CA . LYS A 1 30 ? -14.476 3.011 6.316 1.00 0.00 30 LYS A CA 13
ATOM 14093 C C . LYS A 1 30 ? -13.672 2.848 5.041 1.00 0.00 30 LYS A C 13
ATOM 14094 O O . LYS A 1 30 ? -12.451 2.725 5.092 1.00 0.00 30 LYS A O 13
ATOM 14113 N N . VAL A 1 31 ? -14.339 2.894 3.887 1.00 0.00 31 VAL A N 13
ATOM 14114 C CA . VAL A 1 31 ? -13.637 2.687 2.624 1.00 0.00 31 VAL A CA 13
ATOM 14115 C C . VAL A 1 31 ? -12.686 3.835 2.333 1.00 0.00 31 VAL A C 13
ATOM 14116 O O . VAL A 1 31 ? -11.610 3.629 1.786 1.00 0.00 31 VAL A O 13
ATOM 14129 N N . ILE A 1 32 ? -13.069 5.027 2.763 1.00 0.00 32 ILE A N 13
ATOM 14130 C CA . ILE A 1 32 ? -12.226 6.207 2.636 1.00 0.00 32 ILE A CA 13
ATOM 14131 C C . ILE A 1 32 ? -10.934 6.002 3.443 1.00 0.00 32 ILE A C 13
ATOM 14132 O O . ILE A 1 32 ? -9.832 6.296 2.961 1.00 0.00 32 ILE A O 13
ATOM 14148 N N . SER A 1 33 ? -11.072 5.446 4.642 1.00 0.00 33 SER A N 13
ATOM 14149 C CA . SER A 1 33 ? -9.930 5.154 5.489 1.00 0.00 33 SER A CA 13
ATOM 14150 C C . SER A 1 33 ? -9.031 4.087 4.834 1.00 0.00 33 SER A C 13
ATOM 14151 O O . SER A 1 33 ? -7.799 4.208 4.832 1.00 0.00 33 SER A O 13
ATOM 14159 N N . PHE A 1 34 ? -9.655 3.071 4.235 1.00 0.00 34 PHE A N 13
ATOM 14160 C CA . PHE A 1 34 ? -8.910 2.007 3.570 1.00 0.00 34 PHE A CA 13
ATOM 14161 C C . PHE A 1 34 ? -8.183 2.556 2.345 1.00 0.00 34 PHE A C 13
ATOM 14162 O O . PHE A 1 34 ? -7.052 2.148 2.042 1.00 0.00 34 PHE A O 13
ATOM 14179 N N . SER A 1 35 ? -8.832 3.485 1.661 1.00 0.00 35 SER A N 13
ATOM 14180 C CA . SER A 1 35 ? -8.289 4.120 0.484 1.00 0.00 35 SER A CA 13
ATOM 14181 C C . SER A 1 35 ? -7.042 4.922 0.836 1.00 0.00 35 SER A C 13
ATOM 14182 O O . SER A 1 35 ? -6.030 4.844 0.132 1.00 0.00 35 SER A O 13
ATOM 14190 N N . GLN A 1 36 ? -7.097 5.648 1.937 1.00 0.00 36 GLN A N 13
ATOM 14191 C CA . GLN A 1 36 ? -5.964 6.440 2.394 1.00 0.00 36 GLN A CA 13
ATOM 14192 C C . GLN A 1 36 ? -4.773 5.557 2.750 1.00 0.00 36 GLN A C 13
ATOM 14193 O O . GLN A 1 36 ? -3.617 5.934 2.519 1.00 0.00 36 GLN A O 13
ATOM 14207 N N . GLU A 1 37 ? -5.058 4.375 3.270 1.00 0.00 37 GLU A N 13
ATOM 14208 C CA . GLU A 1 37 ? -4.020 3.400 3.563 1.00 0.00 37 GLU A CA 13
ATOM 14209 C C . GLU A 1 37 ? -3.412 2.860 2.289 1.00 0.00 37 GLU A C 13
ATOM 14210 O O . GLU A 1 37 ? -2.194 2.830 2.145 1.00 0.00 37 GLU A O 13
ATOM 14222 N N . LEU A 1 38 ? -4.268 2.475 1.350 1.00 0.00 38 LEU A N 13
ATOM 14223 C CA . LEU A 1 38 ? -3.829 1.958 0.050 1.00 0.00 38 LEU A CA 13
ATOM 14224 C C . LEU A 1 38 ? -2.966 3.017 -0.635 1.00 0.00 38 LEU A C 13
ATOM 14225 O O . LEU A 1 38 ? -1.912 2.715 -1.181 1.00 0.00 38 LEU A O 13
ATOM 14241 N N . ASP A 1 39 ? -3.414 4.252 -0.547 1.00 0.00 39 ASP A N 13
ATOM 14242 C CA . ASP A 1 39 ? -2.741 5.397 -1.145 1.00 0.00 39 ASP A CA 13
ATOM 14243 C C . ASP A 1 39 ? -1.356 5.593 -0.537 1.00 0.00 39 ASP A C 13
ATOM 14244 O O . ASP A 1 39 ? -0.384 5.855 -1.244 1.00 0.00 39 ASP A O 13
ATOM 14253 N N . ARG A 1 40 ? -1.271 5.416 0.771 1.00 0.00 40 ARG A N 13
ATOM 14254 C CA . ARG A 1 40 ? -0.020 5.568 1.494 1.00 0.00 40 ARG A CA 13
ATOM 14255 C C . ARG A 1 40 ? 0.959 4.445 1.126 1.00 0.00 40 ARG A C 13
ATOM 14256 O O . ARG A 1 40 ? 2.141 4.692 0.891 1.00 0.00 40 ARG A O 13
ATOM 14277 N N . LEU A 1 41 ? 0.457 3.221 1.047 1.00 0.00 41 LEU A N 13
ATOM 14278 C CA . LEU A 1 41 ? 1.290 2.087 0.648 1.00 0.00 41 LEU A CA 13
ATOM 14279 C C . LEU A 1 41 ? 1.704 2.206 -0.815 1.00 0.00 41 LEU A C 13
ATOM 14280 O O . LEU A 1 41 ? 2.822 1.854 -1.184 1.00 0.00 41 LEU A O 13
ATOM 14296 N N . LEU A 1 42 ? 0.805 2.720 -1.638 1.00 0.00 42 LEU A N 13
ATOM 14297 C CA . LEU A 1 42 ? 1.096 2.983 -3.044 1.00 0.00 42 LEU A CA 13
ATOM 14298 C C . LEU A 1 42 ? 2.227 3.986 -3.140 1.00 0.00 42 LEU A C 13
ATOM 14299 O O . LEU A 1 42 ? 3.154 3.843 -3.947 1.00 0.00 42 LEU A O 13
ATOM 14315 N N . ASN A 1 43 ? 2.157 4.984 -2.281 1.00 0.00 43 ASN A N 13
ATOM 14316 C CA . ASN A 1 43 ? 3.148 6.025 -2.225 1.00 0.00 43 ASN A CA 13
ATOM 14317 C C . ASN A 1 43 ? 4.501 5.447 -1.834 1.00 0.00 43 ASN A C 13
ATOM 14318 O O . ASN A 1 43 ? 5.520 5.902 -2.316 1.00 0.00 43 ASN A O 13
ATOM 14329 N N . LEU A 1 44 ? 4.490 4.416 -0.987 1.00 0.00 44 LEU A N 13
ATOM 14330 C CA . LEU A 1 44 ? 5.711 3.719 -0.557 1.00 0.00 44 LEU A CA 13
ATOM 14331 C C . LEU A 1 44 ? 6.504 3.188 -1.744 1.00 0.00 44 LEU A C 13
ATOM 14332 O O . LEU A 1 44 ? 7.725 3.328 -1.786 1.00 0.00 44 LEU A O 13
ATOM 14348 N N . LEU A 1 45 ? 5.808 2.624 -2.726 1.00 0.00 45 LEU A N 13
ATOM 14349 C CA . LEU A 1 45 ? 6.465 2.096 -3.929 1.00 0.00 45 LEU A CA 13
ATOM 14350 C C . LEU A 1 45 ? 7.203 3.213 -4.664 1.00 0.00 45 LEU A C 13
ATOM 14351 O O . LEU A 1 45 ? 8.299 3.007 -5.208 1.00 0.00 45 LEU A O 13
ATOM 14367 N N . ILE A 1 46 ? 6.589 4.372 -4.686 1.00 0.00 46 ILE A N 13
ATOM 14368 C CA . ILE A 1 46 ? 7.148 5.545 -5.332 1.00 0.00 46 ILE A CA 13
ATOM 14369 C C . ILE A 1 46 ? 8.295 6.101 -4.488 1.00 0.00 46 ILE A C 13
ATOM 14370 O O . ILE A 1 46 ? 9.407 6.298 -4.975 1.00 0.00 46 ILE A O 13
ATOM 14386 N N . GLU A 1 47 ? 8.008 6.295 -3.214 1.00 0.00 47 GLU A N 13
ATOM 14387 C CA . GLU A 1 47 ? 8.917 6.884 -2.248 1.00 0.00 47 GLU A CA 13
ATOM 14388 C C . GLU A 1 47 ? 10.226 6.122 -2.173 1.00 0.00 47 GLU A C 13
ATOM 14389 O O . GLU A 1 47 ? 11.307 6.706 -2.333 1.00 0.00 47 GLU A O 13
ATOM 14401 N N . LEU A 1 48 ? 10.122 4.823 -1.958 1.00 0.00 48 LEU A N 13
ATOM 14402 C CA . LEU A 1 48 ? 11.279 3.976 -1.811 1.00 0.00 48 LEU A CA 13
ATOM 14403 C C . LEU A 1 48 ? 12.172 3.994 -3.028 1.00 0.00 48 LEU A C 13
ATOM 14404 O O . LEU A 1 48 ? 13.379 4.088 -2.885 1.00 0.00 48 LEU A O 13
ATOM 14420 N N . LYS A 1 49 ? 11.588 3.974 -4.216 1.00 0.00 49 LYS A N 13
ATOM 14421 C CA . LYS A 1 49 ? 12.394 4.022 -5.431 1.00 0.00 49 LYS A CA 13
ATOM 14422 C C . LYS A 1 49 ? 13.038 5.381 -5.620 1.00 0.00 49 LYS A C 13
ATOM 14423 O O . LYS A 1 49 ? 14.152 5.478 -6.136 1.00 0.00 49 LYS A O 13
ATOM 14442 N N . THR A 1 50 ? 12.347 6.421 -5.200 1.00 0.00 50 THR A N 13
ATOM 14443 C CA . THR A 1 50 ? 12.862 7.763 -5.303 1.00 0.00 50 THR A CA 13
ATOM 14444 C C . THR A 1 50 ? 14.089 7.946 -4.405 1.00 0.00 50 THR A C 13
ATOM 14445 O O . THR A 1 50 ? 15.078 8.572 -4.808 1.00 0.00 50 THR A O 13
ATOM 14456 N N . LYS A 1 51 ? 14.053 7.379 -3.216 1.00 0.00 51 LYS A N 13
ATOM 14457 C CA . LYS A 1 51 ? 15.176 7.506 -2.344 1.00 0.00 51 LYS A CA 13
ATOM 14458 C C . LYS A 1 51 ? 16.237 6.446 -2.645 1.00 0.00 51 LYS A C 13
ATOM 14459 O O . LYS A 1 51 ? 17.328 6.799 -3.080 1.00 0.00 51 LYS A O 13
ATOM 14478 N N . LYS A 1 52 ? 15.870 5.150 -2.505 1.00 0.00 52 LYS A N 13
ATOM 14479 C CA . LYS A 1 52 ? 16.746 3.920 -2.663 1.00 0.00 52 LYS A CA 13
ATOM 14480 C C . LYS A 1 52 ? 18.159 3.982 -2.013 1.00 0.00 52 LYS A C 13
ATOM 14481 O O . LYS A 1 52 ? 18.920 3.032 -2.062 1.00 0.00 52 LYS A O 13
ATOM 14500 N N . LYS A 1 53 ? 18.453 5.082 -1.401 1.00 0.00 53 LYS A N 13
ATOM 14501 C CA . LYS A 1 53 ? 19.689 5.340 -0.723 1.00 0.00 53 LYS A CA 13
ATOM 14502 C C . LYS A 1 53 ? 19.607 4.827 0.699 1.00 0.00 53 LYS A C 13
ATOM 14503 O O . LYS A 1 53 ? 20.612 4.718 1.407 1.00 0.00 53 LYS A O 13
ATOM 14522 N N . ARG A 1 54 ? 18.394 4.527 1.111 1.00 0.00 54 ARG A N 13
ATOM 14523 C CA . ARG A 1 54 ? 18.159 3.948 2.389 1.00 0.00 54 ARG A CA 13
ATOM 14524 C C . ARG A 1 54 ? 18.395 2.461 2.303 1.00 0.00 54 ARG A C 13
ATOM 14525 O O . ARG A 1 54 ? 18.085 1.821 1.288 1.00 0.00 54 ARG A O 13
ATOM 14546 N N . TYR A 1 55 ? 18.888 1.905 3.372 1.00 0.00 55 TYR A N 13
ATOM 14547 C CA . TYR A 1 55 ? 19.310 0.519 3.412 1.00 0.00 55 TYR A CA 13
ATOM 14548 C C . TYR A 1 55 ? 18.143 -0.444 3.540 1.00 0.00 55 TYR A C 13
ATOM 14549 O O . TYR A 1 55 ? 18.332 -1.631 3.675 1.00 0.00 55 TYR A O 13
ATOM 14567 N N . SER A 1 56 ? 16.957 0.078 3.432 1.00 0.00 56 SER A N 13
ATOM 14568 C CA . SER A 1 56 ? 15.754 -0.688 3.507 1.00 0.00 56 SER A CA 13
ATOM 14569 C C . SER A 1 56 ? 15.501 -1.461 2.209 1.00 0.00 56 SER A C 13
ATOM 14570 O O . SER A 1 56 ? 14.925 -2.548 2.227 1.00 0.00 56 SER A O 13
ATOM 14578 N N . LEU A 1 57 ? 15.921 -0.896 1.090 1.00 0.00 57 LEU A N 13
ATOM 14579 C CA . LEU A 1 57 ? 15.807 -1.590 -0.188 1.00 0.00 57 LEU A CA 13
ATOM 14580 C C . LEU A 1 57 ? 17.069 -2.345 -0.459 1.00 0.00 57 LEU A C 13
ATOM 14581 O O . LEU A 1 57 ? 17.064 -3.413 -1.070 1.00 0.00 57 LEU A O 13
ATOM 14597 N N . LEU A 1 58 ? 18.143 -1.780 0.002 1.00 0.00 58 LEU A N 13
ATOM 14598 C CA . LEU A 1 58 ? 19.457 -2.292 -0.258 1.00 0.00 58 LEU A CA 13
ATOM 14599 C C . LEU A 1 58 ? 19.757 -3.503 0.595 1.00 0.00 58 LEU A C 13
ATOM 14600 O O . LEU A 1 58 ? 19.888 -4.617 0.090 1.00 0.00 58 LEU A O 13
ATOM 14616 N N . GLU A 1 59 ? 19.784 -3.299 1.874 1.00 0.00 59 GLU A N 13
ATOM 14617 C CA . GLU A 1 59 ? 20.220 -4.297 2.795 1.00 0.00 59 GLU A CA 13
ATOM 14618 C C . GLU A 1 59 ? 19.006 -4.802 3.534 1.00 0.00 59 GLU A C 13
ATOM 14619 O O . GLU A 1 59 ? 17.866 -4.619 3.077 1.00 0.00 59 GLU A O 13
ATOM 14631 N N . HIS A 1 60 ? 19.233 -5.436 4.633 1.00 0.00 60 HIS A N 13
ATOM 14632 C CA . HIS A 1 60 ? 18.172 -5.862 5.494 1.00 0.00 60 HIS A CA 13
ATOM 14633 C C . HIS A 1 60 ? 17.780 -4.675 6.350 1.00 0.00 60 HIS A C 13
ATOM 14634 O O . HIS A 1 60 ? 18.642 -3.867 6.729 1.00 0.00 60 HIS A O 13
ATOM 14648 N N . HIS A 1 61 ? 16.534 -4.531 6.636 1.00 0.00 61 HIS A N 13
ATOM 14649 C CA . HIS A 1 61 ? 16.123 -3.441 7.459 1.00 0.00 61 HIS A CA 13
ATOM 14650 C C . HIS A 1 61 ? 15.766 -3.954 8.832 1.00 0.00 61 HIS A C 13
ATOM 14651 O O . HIS A 1 61 ? 14.656 -4.437 9.062 1.00 0.00 61 HIS A O 13
ATOM 14665 N N . HIS A 1 62 ? 16.713 -3.900 9.715 1.00 0.00 62 HIS A N 13
ATOM 14666 C CA . HIS A 1 62 ? 16.518 -4.348 11.061 1.00 0.00 62 HIS A CA 13
ATOM 14667 C C . HIS A 1 62 ? 17.125 -3.316 11.975 1.00 0.00 62 HIS A C 13
ATOM 14668 O O . HIS A 1 62 ? 18.352 -3.152 12.020 1.00 0.00 62 HIS A O 13
ATOM 14682 N N . HIS A 1 63 ? 16.285 -2.605 12.655 1.00 0.00 63 HIS A N 13
ATOM 14683 C CA . HIS A 1 63 ? 16.724 -1.578 13.539 1.00 0.00 63 HIS A CA 13
ATOM 14684 C C . HIS A 1 63 ? 17.060 -2.211 14.873 1.00 0.00 63 HIS A C 13
ATOM 14685 O O . HIS A 1 63 ? 16.309 -3.068 15.367 1.00 0.00 63 HIS A O 13
ATOM 14699 N N . HIS A 1 64 ? 18.184 -1.847 15.413 1.00 0.00 64 HIS A N 13
ATOM 14700 C CA . HIS A 1 64 ? 18.618 -2.345 16.673 1.00 0.00 64 HIS A CA 13
ATOM 14701 C C . HIS A 1 64 ? 18.243 -1.342 17.743 1.00 0.00 64 HIS A C 13
ATOM 14702 O O . HIS A 1 64 ? 19.064 -0.461 18.065 1.00 0.00 64 HIS A O 13
ATOM 14717 N N . MET A 1 1 ? 12.618 -6.720 3.174 1.00 0.00 1 MET A N 14
ATOM 14718 C CA . MET A 1 1 ? 11.388 -7.308 2.661 1.00 0.00 1 MET A CA 14
ATOM 14719 C C . MET A 1 1 ? 11.245 -6.980 1.184 1.00 0.00 1 MET A C 14
ATOM 14720 O O . MET A 1 1 ? 11.361 -5.816 0.794 1.00 0.00 1 MET A O 14
ATOM 14736 N N . ASN A 1 2 ? 11.037 -8.014 0.372 1.00 0.00 2 ASN A N 14
ATOM 14737 C CA . ASN A 1 2 ? 10.872 -7.908 -1.093 1.00 0.00 2 ASN A CA 14
ATOM 14738 C C . ASN A 1 2 ? 9.841 -6.845 -1.438 1.00 0.00 2 ASN A C 14
ATOM 14739 O O . ASN A 1 2 ? 8.735 -6.877 -0.912 1.00 0.00 2 ASN A O 14
ATOM 14750 N N . VAL A 1 3 ? 10.181 -5.945 -2.350 1.00 0.00 3 VAL A N 14
ATOM 14751 C CA . VAL A 1 3 ? 9.274 -4.851 -2.743 1.00 0.00 3 VAL A CA 14
ATOM 14752 C C . VAL A 1 3 ? 8.001 -5.376 -3.419 1.00 0.00 3 VAL A C 14
ATOM 14753 O O . VAL A 1 3 ? 6.956 -4.719 -3.410 1.00 0.00 3 VAL A O 14
ATOM 14766 N N . THR A 1 4 ? 8.084 -6.581 -3.965 1.00 0.00 4 THR A N 14
ATOM 14767 C CA . THR A 1 4 ? 6.945 -7.212 -4.584 1.00 0.00 4 THR A CA 14
ATOM 14768 C C . THR A 1 4 ? 5.872 -7.510 -3.515 1.00 0.00 4 THR A C 14
ATOM 14769 O O . THR A 1 4 ? 4.683 -7.530 -3.811 1.00 0.00 4 THR A O 14
ATOM 14780 N N . LYS A 1 5 ? 6.312 -7.681 -2.260 1.00 0.00 5 LYS A N 14
ATOM 14781 C CA . LYS A 1 5 ? 5.420 -7.955 -1.146 1.00 0.00 5 LYS A CA 14
ATOM 14782 C C . LYS A 1 5 ? 4.640 -6.714 -0.776 1.00 0.00 5 LYS A C 14
ATOM 14783 O O . LYS A 1 5 ? 3.467 -6.788 -0.426 1.00 0.00 5 LYS A O 14
ATOM 14802 N N . LEU A 1 6 ? 5.286 -5.574 -0.885 1.00 0.00 6 LEU A N 14
ATOM 14803 C CA . LEU A 1 6 ? 4.644 -4.309 -0.603 1.00 0.00 6 LEU A CA 14
ATOM 14804 C C . LEU A 1 6 ? 3.574 -4.049 -1.655 1.00 0.00 6 LEU A C 14
ATOM 14805 O O . LEU A 1 6 ? 2.440 -3.685 -1.332 1.00 0.00 6 LEU A O 14
ATOM 14821 N N . ASN A 1 7 ? 3.932 -4.287 -2.910 1.00 0.00 7 ASN A N 14
ATOM 14822 C CA . ASN A 1 7 ? 2.993 -4.126 -4.022 1.00 0.00 7 ASN A CA 14
ATOM 14823 C C . ASN A 1 7 ? 1.872 -5.166 -3.919 1.00 0.00 7 ASN A C 14
ATOM 14824 O O . ASN A 1 7 ? 0.730 -4.913 -4.289 1.00 0.00 7 ASN A O 14
ATOM 14835 N N . ASP A 1 8 ? 2.211 -6.326 -3.375 1.00 0.00 8 ASP A N 14
ATOM 14836 C CA . ASP A 1 8 ? 1.258 -7.424 -3.171 1.00 0.00 8 ASP A CA 14
ATOM 14837 C C . ASP A 1 8 ? 0.155 -6.994 -2.228 1.00 0.00 8 ASP A C 14
ATOM 14838 O O . ASP A 1 8 ? -1.024 -7.308 -2.446 1.00 0.00 8 ASP A O 14
ATOM 14847 N N . ARG A 1 9 ? 0.545 -6.255 -1.194 1.00 0.00 9 ARG A N 14
ATOM 14848 C CA . ARG A 1 9 ? -0.396 -5.710 -0.229 1.00 0.00 9 ARG A CA 14
ATOM 14849 C C . ARG A 1 9 ? -1.339 -4.747 -0.924 1.00 0.00 9 ARG A C 14
ATOM 14850 O O . ARG A 1 9 ? -2.540 -4.769 -0.685 1.00 0.00 9 ARG A O 14
ATOM 14871 N N . ILE A 1 10 ? -0.782 -3.929 -1.812 1.00 0.00 10 ILE A N 14
ATOM 14872 C CA . ILE A 1 10 ? -1.565 -2.987 -2.600 1.00 0.00 10 ILE A CA 14
ATOM 14873 C C . ILE A 1 10 ? -2.597 -3.753 -3.412 1.00 0.00 10 ILE A C 14
ATOM 14874 O O . ILE A 1 10 ? -3.789 -3.491 -3.311 1.00 0.00 10 ILE A O 14
ATOM 14890 N N . GLU A 1 11 ? -2.124 -4.735 -4.162 1.00 0.00 11 GLU A N 14
ATOM 14891 C CA . GLU A 1 11 ? -2.967 -5.569 -5.006 1.00 0.00 11 GLU A CA 14
ATOM 14892 C C . GLU A 1 11 ? -4.104 -6.220 -4.222 1.00 0.00 11 GLU A C 14
ATOM 14893 O O . GLU A 1 11 ? -5.254 -6.240 -4.682 1.00 0.00 11 GLU A O 14
ATOM 14905 N N . ALA A 1 12 ? -3.794 -6.701 -3.036 1.00 0.00 12 ALA A N 14
ATOM 14906 C CA . ALA A 1 12 ? -4.779 -7.344 -2.192 1.00 0.00 12 ALA A CA 14
ATOM 14907 C C . ALA A 1 12 ? -5.767 -6.331 -1.617 1.00 0.00 12 ALA A C 14
ATOM 14908 O O . ALA A 1 12 ? -6.933 -6.656 -1.392 1.00 0.00 12 ALA A O 14
ATOM 14915 N N . LYS A 1 13 ? -5.320 -5.109 -1.375 1.00 0.00 13 LYS A N 14
ATOM 14916 C CA . LYS A 1 13 ? -6.227 -4.098 -0.866 1.00 0.00 13 LYS A CA 14
ATOM 14917 C C . LYS A 1 13 ? -7.112 -3.557 -1.973 1.00 0.00 13 LYS A C 14
ATOM 14918 O O . LYS A 1 13 ? -8.262 -3.234 -1.741 1.00 0.00 13 LYS A O 14
ATOM 14937 N N . LYS A 1 14 ? -6.574 -3.504 -3.183 1.00 0.00 14 LYS A N 14
ATOM 14938 C CA . LYS A 1 14 ? -7.321 -3.072 -4.365 1.00 0.00 14 LYS A CA 14
ATOM 14939 C C . LYS A 1 14 ? -8.528 -3.970 -4.595 1.00 0.00 14 LYS A C 14
ATOM 14940 O O . LYS A 1 14 ? -9.642 -3.482 -4.776 1.00 0.00 14 LYS A O 14
ATOM 14959 N N . LYS A 1 15 ? -8.317 -5.280 -4.516 1.00 0.00 15 LYS A N 14
ATOM 14960 C CA . LYS A 1 15 ? -9.397 -6.236 -4.727 1.00 0.00 15 LYS A CA 14
ATOM 14961 C C . LYS A 1 15 ? -10.412 -6.190 -3.572 1.00 0.00 15 LYS A C 14
ATOM 14962 O O . LYS A 1 15 ? -11.620 -6.439 -3.759 1.00 0.00 15 LYS A O 14
ATOM 14981 N N . GLU A 1 16 ? -9.922 -5.789 -2.410 1.00 0.00 16 GLU A N 14
ATOM 14982 C CA . GLU A 1 16 ? -10.707 -5.743 -1.201 1.00 0.00 16 GLU A CA 14
ATOM 14983 C C . GLU A 1 16 ? -11.602 -4.540 -1.276 1.00 0.00 16 GLU A C 14
ATOM 14984 O O . GLU A 1 16 ? -12.794 -4.623 -1.022 1.00 0.00 16 GLU A O 14
ATOM 14996 N N . LEU A 1 17 ? -11.020 -3.444 -1.700 1.00 0.00 17 LEU A N 14
ATOM 14997 C CA . LEU A 1 17 ? -11.718 -2.210 -1.893 1.00 0.00 17 LEU A CA 14
ATOM 14998 C C . LEU A 1 17 ? -12.866 -2.340 -2.858 1.00 0.00 17 LEU A C 14
ATOM 14999 O O . LEU A 1 17 ? -13.941 -1.869 -2.569 1.00 0.00 17 LEU A O 14
ATOM 15015 N N . ILE A 1 18 ? -12.644 -3.004 -3.979 1.00 0.00 18 ILE A N 14
ATOM 15016 C CA . ILE A 1 18 ? -13.704 -3.215 -4.974 1.00 0.00 18 ILE A CA 14
ATOM 15017 C C . ILE A 1 18 ? -14.900 -3.915 -4.321 1.00 0.00 18 ILE A C 14
ATOM 15018 O O . ILE A 1 18 ? -16.054 -3.493 -4.486 1.00 0.00 18 ILE A O 14
ATOM 15034 N N . TYR A 1 19 ? -14.603 -4.935 -3.543 1.00 0.00 19 TYR A N 14
ATOM 15035 C CA . TYR A 1 19 ? -15.610 -5.680 -2.820 1.00 0.00 19 TYR A CA 14
ATOM 15036 C C . TYR A 1 19 ? -16.308 -4.794 -1.763 1.00 0.00 19 TYR A C 14
ATOM 15037 O O . TYR A 1 19 ? -17.550 -4.762 -1.671 1.00 0.00 19 TYR A O 14
ATOM 15055 N N . LEU A 1 20 ? -15.509 -4.078 -0.990 1.00 0.00 20 LEU A N 14
ATOM 15056 C CA . LEU A 1 20 ? -15.998 -3.228 0.086 1.00 0.00 20 LEU A CA 14
ATOM 15057 C C . LEU A 1 20 ? -16.849 -2.078 -0.432 1.00 0.00 20 LEU A C 14
ATOM 15058 O O . LEU A 1 20 ? -17.880 -1.766 0.157 1.00 0.00 20 LEU A O 14
ATOM 15074 N N . VAL A 1 21 ? -16.424 -1.461 -1.530 1.00 0.00 21 VAL A N 14
ATOM 15075 C CA . VAL A 1 21 ? -17.191 -0.386 -2.167 1.00 0.00 21 VAL A CA 14
ATOM 15076 C C . VAL A 1 21 ? -18.593 -0.881 -2.530 1.00 0.00 21 VAL A C 14
ATOM 15077 O O . VAL A 1 21 ? -19.584 -0.182 -2.328 1.00 0.00 21 VAL A O 14
ATOM 15090 N N . GLU A 1 22 ? -18.674 -2.078 -3.050 1.00 0.00 22 GLU A N 14
ATOM 15091 C CA . GLU A 1 22 ? -19.946 -2.645 -3.423 1.00 0.00 22 GLU A CA 14
ATOM 15092 C C . GLU A 1 22 ? -20.836 -2.972 -2.230 1.00 0.00 22 GLU A C 14
ATOM 15093 O O . GLU A 1 22 ? -22.039 -2.723 -2.266 1.00 0.00 22 GLU A O 14
ATOM 15105 N N . LYS A 1 23 ? -20.257 -3.505 -1.170 1.00 0.00 23 LYS A N 14
ATOM 15106 C CA . LYS A 1 23 ? -21.018 -3.879 -0.035 1.00 0.00 23 LYS A CA 14
ATOM 15107 C C . LYS A 1 23 ? -21.378 -2.672 0.859 1.00 0.00 23 LYS A C 14
ATOM 15108 O O . LYS A 1 23 ? -22.529 -2.523 1.270 1.00 0.00 23 LYS A O 14
ATOM 15127 N N . TYR A 1 24 ? -20.422 -1.806 1.126 1.00 0.00 24 TYR A N 14
ATOM 15128 C CA . TYR A 1 24 ? -20.647 -0.679 2.037 1.00 0.00 24 TYR A CA 14
ATOM 15129 C C . TYR A 1 24 ? -21.061 0.599 1.317 1.00 0.00 24 TYR A C 14
ATOM 15130 O O . TYR A 1 24 ? -21.908 1.342 1.807 1.00 0.00 24 TYR A O 14
ATOM 15148 N N . GLY A 1 25 ? -20.483 0.851 0.176 1.00 0.00 25 GLY A N 14
ATOM 15149 C CA . GLY A 1 25 ? -20.774 2.067 -0.546 1.00 0.00 25 GLY A CA 14
ATOM 15150 C C . GLY A 1 25 ? -19.533 2.923 -0.702 1.00 0.00 25 GLY A C 14
ATOM 15151 O O . GLY A 1 25 ? -18.516 2.661 -0.064 1.00 0.00 25 GLY A O 14
ATOM 15155 N N . PHE A 1 26 ? -19.619 3.948 -1.530 1.00 0.00 26 PHE A N 14
ATOM 15156 C CA . PHE A 1 26 ? -18.488 4.839 -1.797 1.00 0.00 26 PHE A CA 14
ATOM 15157 C C . PHE A 1 26 ? -18.294 5.819 -0.660 1.00 0.00 26 PHE A C 14
ATOM 15158 O O . PHE A 1 26 ? -17.174 6.174 -0.318 1.00 0.00 26 PHE A O 14
ATOM 15175 N N . THR A 1 27 ? -19.390 6.228 -0.069 1.00 0.00 27 THR A N 14
ATOM 15176 C CA . THR A 1 27 ? -19.402 7.266 0.938 1.00 0.00 27 THR A CA 14
ATOM 15177 C C . THR A 1 27 ? -19.099 6.732 2.335 1.00 0.00 27 THR A C 14
ATOM 15178 O O . THR A 1 27 ? -18.943 7.505 3.293 1.00 0.00 27 THR A O 14
ATOM 15189 N N . HIS A 1 28 ? -18.987 5.431 2.443 1.00 0.00 28 HIS A N 14
ATOM 15190 C CA . HIS A 1 28 ? -18.798 4.798 3.717 1.00 0.00 28 HIS A CA 14
ATOM 15191 C C . HIS A 1 28 ? -17.351 5.013 4.171 1.00 0.00 28 HIS A C 14
ATOM 15192 O O . HIS A 1 28 ? -16.409 4.651 3.458 1.00 0.00 28 HIS A O 14
ATOM 15206 N N . HIS A 1 29 ? -17.192 5.585 5.364 1.00 0.00 29 HIS A N 14
ATOM 15207 C CA . HIS A 1 29 ? -15.890 6.037 5.882 1.00 0.00 29 HIS A CA 14
ATOM 15208 C C . HIS A 1 29 ? -14.856 4.909 5.957 1.00 0.00 29 HIS A C 14
ATOM 15209 O O . HIS A 1 29 ? -13.667 5.156 5.755 1.00 0.00 29 HIS A O 14
ATOM 15223 N N . LYS A 1 30 ? -15.302 3.680 6.241 1.00 0.00 30 LYS A N 14
ATOM 15224 C CA . LYS A 1 30 ? -14.382 2.535 6.280 1.00 0.00 30 LYS A CA 14
ATOM 15225 C C . LYS A 1 30 ? -13.680 2.378 4.944 1.00 0.00 30 LYS A C 14
ATOM 15226 O O . LYS A 1 30 ? -12.467 2.241 4.889 1.00 0.00 30 LYS A O 14
ATOM 15245 N N . VAL A 1 31 ? -14.452 2.473 3.876 1.00 0.00 31 VAL A N 14
ATOM 15246 C CA . VAL A 1 31 ? -13.952 2.326 2.516 1.00 0.00 31 VAL A CA 14
ATOM 15247 C C . VAL A 1 31 ? -12.923 3.415 2.221 1.00 0.00 31 VAL A C 14
ATOM 15248 O O . VAL A 1 31 ? -11.861 3.151 1.647 1.00 0.00 31 VAL A O 14
ATOM 15261 N N . ILE A 1 32 ? -13.229 4.615 2.673 1.00 0.00 32 ILE A N 14
ATOM 15262 C CA . ILE A 1 32 ? -12.344 5.763 2.529 1.00 0.00 32 ILE A CA 14
ATOM 15263 C C . ILE A 1 32 ? -11.038 5.471 3.261 1.00 0.00 32 ILE A C 14
ATOM 15264 O O . ILE A 1 32 ? -9.952 5.615 2.701 1.00 0.00 32 ILE A O 14
ATOM 15280 N N . SER A 1 33 ? -11.178 5.051 4.500 1.00 0.00 33 SER A N 14
ATOM 15281 C CA . SER A 1 33 ? -10.066 4.687 5.370 1.00 0.00 33 SER A CA 14
ATOM 15282 C C . SER A 1 33 ? -9.141 3.640 4.709 1.00 0.00 33 SER A C 14
ATOM 15283 O O . SER A 1 33 ? -7.918 3.834 4.647 1.00 0.00 33 SER A O 14
ATOM 15291 N N . PHE A 1 34 ? -9.718 2.559 4.185 1.00 0.00 34 PHE A N 14
ATOM 15292 C CA . PHE A 1 34 ? -8.916 1.519 3.531 1.00 0.00 34 PHE A CA 14
ATOM 15293 C C . PHE A 1 34 ? -8.227 2.081 2.282 1.00 0.00 34 PHE A C 14
ATOM 15294 O O . PHE A 1 34 ? -7.081 1.727 1.964 1.00 0.00 34 PHE A O 14
ATOM 15311 N N . SER A 1 35 ? -8.918 2.978 1.611 1.00 0.00 35 SER A N 14
ATOM 15312 C CA . SER A 1 35 ? -8.425 3.629 0.423 1.00 0.00 35 SER A CA 14
ATOM 15313 C C . SER A 1 35 ? -7.262 4.597 0.765 1.00 0.00 35 SER A C 14
ATOM 15314 O O . SER A 1 35 ? -6.353 4.811 -0.050 1.00 0.00 35 SER A O 14
ATOM 15322 N N . GLN A 1 36 ? -7.297 5.185 1.963 1.00 0.00 36 GLN A N 14
ATOM 15323 C CA . GLN A 1 36 ? -6.212 6.054 2.427 1.00 0.00 36 GLN A CA 14
ATOM 15324 C C . GLN A 1 36 ? -4.933 5.250 2.564 1.00 0.00 36 GLN A C 14
ATOM 15325 O O . GLN A 1 36 ? -3.846 5.713 2.181 1.00 0.00 36 GLN A O 14
ATOM 15339 N N . GLU A 1 37 ? -5.075 4.034 3.088 1.00 0.00 37 GLU A N 14
ATOM 15340 C CA . GLU A 1 37 ? -3.955 3.123 3.255 1.00 0.00 37 GLU A CA 14
ATOM 15341 C C . GLU A 1 37 ? -3.427 2.710 1.886 1.00 0.00 37 GLU A C 14
ATOM 15342 O O . GLU A 1 37 ? -2.226 2.678 1.664 1.00 0.00 37 GLU A O 14
ATOM 15354 N N . LEU A 1 38 ? -4.354 2.424 0.975 1.00 0.00 38 LEU A N 14
ATOM 15355 C CA . LEU A 1 38 ? -4.040 2.005 -0.391 1.00 0.00 38 LEU A CA 14
ATOM 15356 C C . LEU A 1 38 ? -3.140 3.045 -1.060 1.00 0.00 38 LEU A C 14
ATOM 15357 O O . LEU A 1 38 ? -2.057 2.720 -1.567 1.00 0.00 38 LEU A O 14
ATOM 15373 N N . ASP A 1 39 ? -3.578 4.287 -1.014 1.00 0.00 39 ASP A N 14
ATOM 15374 C CA . ASP A 1 39 ? -2.836 5.404 -1.588 1.00 0.00 39 ASP A CA 14
ATOM 15375 C C . ASP A 1 39 ? -1.459 5.553 -0.927 1.00 0.00 39 ASP A C 14
ATOM 15376 O O . ASP A 1 39 ? -0.466 5.852 -1.592 1.00 0.00 39 ASP A O 14
ATOM 15385 N N . ARG A 1 40 ? -1.406 5.285 0.367 1.00 0.00 40 ARG A N 14
ATOM 15386 C CA . ARG A 1 40 ? -0.168 5.366 1.140 1.00 0.00 40 ARG A CA 14
ATOM 15387 C C . ARG A 1 40 ? 0.810 4.283 0.694 1.00 0.00 40 ARG A C 14
ATOM 15388 O O . ARG A 1 40 ? 1.995 4.551 0.492 1.00 0.00 40 ARG A O 14
ATOM 15409 N N . LEU A 1 41 ? 0.295 3.074 0.522 1.00 0.00 41 LEU A N 14
ATOM 15410 C CA . LEU A 1 41 ? 1.087 1.930 0.072 1.00 0.00 41 LEU A CA 14
ATOM 15411 C C . LEU A 1 41 ? 1.677 2.201 -1.301 1.00 0.00 41 LEU A C 14
ATOM 15412 O O . LEU A 1 41 ? 2.846 1.916 -1.554 1.00 0.00 41 LEU A O 14
ATOM 15428 N N . LEU A 1 42 ? 0.861 2.766 -2.176 1.00 0.00 42 LEU A N 14
ATOM 15429 C CA . LEU A 1 42 ? 1.296 3.135 -3.516 1.00 0.00 42 LEU A CA 14
ATOM 15430 C C . LEU A 1 42 ? 2.387 4.193 -3.433 1.00 0.00 42 LEU A C 14
ATOM 15431 O O . LEU A 1 42 ? 3.404 4.124 -4.132 1.00 0.00 42 LEU A O 14
ATOM 15447 N N . ASN A 1 43 ? 2.183 5.143 -2.540 1.00 0.00 43 ASN A N 14
ATOM 15448 C CA . ASN A 1 43 ? 3.095 6.255 -2.355 1.00 0.00 43 ASN A CA 14
ATOM 15449 C C . ASN A 1 43 ? 4.456 5.772 -1.882 1.00 0.00 43 ASN A C 14
ATOM 15450 O O . ASN A 1 43 ? 5.473 6.365 -2.203 1.00 0.00 43 ASN A O 14
ATOM 15461 N N . LEU A 1 44 ? 4.464 4.668 -1.150 1.00 0.00 44 LEU A N 14
ATOM 15462 C CA . LEU A 1 44 ? 5.698 4.051 -0.677 1.00 0.00 44 LEU A CA 14
ATOM 15463 C C . LEU A 1 44 ? 6.582 3.638 -1.847 1.00 0.00 44 LEU A C 14
ATOM 15464 O O . LEU A 1 44 ? 7.771 3.938 -1.861 1.00 0.00 44 LEU A O 14
ATOM 15480 N N . LEU A 1 45 ? 5.989 2.979 -2.841 1.00 0.00 45 LEU A N 14
ATOM 15481 C CA . LEU A 1 45 ? 6.736 2.549 -4.025 1.00 0.00 45 LEU A CA 14
ATOM 15482 C C . LEU A 1 45 ? 7.290 3.761 -4.743 1.00 0.00 45 LEU A C 14
ATOM 15483 O O . LEU A 1 45 ? 8.459 3.795 -5.135 1.00 0.00 45 LEU A O 14
ATOM 15499 N N . ILE A 1 46 ? 6.450 4.767 -4.866 1.00 0.00 46 ILE A N 14
ATOM 15500 C CA . ILE A 1 46 ? 6.801 6.009 -5.519 1.00 0.00 46 ILE A CA 14
ATOM 15501 C C . ILE A 1 46 ? 7.951 6.703 -4.772 1.00 0.00 46 ILE A C 14
ATOM 15502 O O . ILE A 1 46 ? 8.866 7.238 -5.395 1.00 0.00 46 ILE A O 14
ATOM 15518 N N . GLU A 1 47 ? 7.917 6.650 -3.452 1.00 0.00 47 GLU A N 14
ATOM 15519 C CA . GLU A 1 47 ? 8.942 7.257 -2.617 1.00 0.00 47 GLU A CA 14
ATOM 15520 C C . GLU A 1 47 ? 10.304 6.582 -2.854 1.00 0.00 47 GLU A C 14
ATOM 15521 O O . GLU A 1 47 ? 11.310 7.262 -3.050 1.00 0.00 47 GLU A O 14
ATOM 15533 N N . LEU A 1 48 ? 10.331 5.253 -2.868 1.00 0.00 48 LEU A N 14
ATOM 15534 C CA . LEU A 1 48 ? 11.582 4.529 -3.138 1.00 0.00 48 LEU A CA 14
ATOM 15535 C C . LEU A 1 48 ? 12.118 4.852 -4.531 1.00 0.00 48 LEU A C 14
ATOM 15536 O O . LEU A 1 48 ? 13.328 5.053 -4.710 1.00 0.00 48 LEU A O 14
ATOM 15552 N N . LYS A 1 49 ? 11.214 4.952 -5.493 1.00 0.00 49 LYS A N 14
ATOM 15553 C CA . LYS A 1 49 ? 11.580 5.246 -6.876 1.00 0.00 49 LYS A CA 14
ATOM 15554 C C . LYS A 1 49 ? 12.060 6.691 -7.045 1.00 0.00 49 LYS A C 14
ATOM 15555 O O . LYS A 1 49 ? 12.928 6.971 -7.876 1.00 0.00 49 LYS A O 14
ATOM 15574 N N . THR A 1 50 ? 11.502 7.600 -6.268 1.00 0.00 50 THR A N 14
ATOM 15575 C CA . THR A 1 50 ? 11.888 8.996 -6.342 1.00 0.00 50 THR A CA 14
ATOM 15576 C C . THR A 1 50 ? 13.197 9.263 -5.614 1.00 0.00 50 THR A C 14
ATOM 15577 O O . THR A 1 50 ? 14.020 10.077 -6.066 1.00 0.00 50 THR A O 14
ATOM 15588 N N . LYS A 1 51 ? 13.397 8.582 -4.497 1.00 0.00 51 LYS A N 14
ATOM 15589 C CA . LYS A 1 51 ? 14.630 8.680 -3.757 1.00 0.00 51 LYS A CA 14
ATOM 15590 C C . LYS A 1 51 ? 15.770 8.095 -4.567 1.00 0.00 51 LYS A C 14
ATOM 15591 O O . LYS A 1 51 ? 16.855 8.658 -4.588 1.00 0.00 51 LYS A O 14
ATOM 15610 N N . LYS A 1 52 ? 15.495 6.934 -5.213 1.00 0.00 52 LYS A N 14
ATOM 15611 C CA . LYS A 1 52 ? 16.416 6.172 -6.126 1.00 0.00 52 LYS A CA 14
ATOM 15612 C C . LYS A 1 52 ? 17.792 5.899 -5.530 1.00 0.00 52 LYS A C 14
ATOM 15613 O O . LYS A 1 52 ? 18.714 5.489 -6.233 1.00 0.00 52 LYS A O 14
ATOM 15632 N N . LYS A 1 53 ? 17.904 6.054 -4.240 1.00 0.00 53 LYS A N 14
ATOM 15633 C CA . LYS A 1 53 ? 19.159 5.888 -3.561 1.00 0.00 53 LYS A CA 14
ATOM 15634 C C . LYS A 1 53 ? 19.576 4.420 -3.451 1.00 0.00 53 LYS A C 14
ATOM 15635 O O . LYS A 1 53 ? 20.678 4.088 -3.017 1.00 0.00 53 LYS A O 14
ATOM 15654 N N . ARG A 1 54 ? 18.663 3.558 -3.832 1.00 0.00 54 ARG A N 14
ATOM 15655 C CA . ARG A 1 54 ? 18.968 2.185 -4.062 1.00 0.00 54 ARG A CA 14
ATOM 15656 C C . ARG A 1 54 ? 19.165 2.108 -5.547 1.00 0.00 54 ARG A C 14
ATOM 15657 O O . ARG A 1 54 ? 18.204 2.238 -6.312 1.00 0.00 54 ARG A O 14
ATOM 15678 N N . TYR A 1 55 ? 20.373 1.887 -5.960 1.00 0.00 55 TYR A N 14
ATOM 15679 C CA . TYR A 1 55 ? 20.755 1.976 -7.368 1.00 0.00 55 TYR A CA 14
ATOM 15680 C C . TYR A 1 55 ? 20.398 0.717 -8.134 1.00 0.00 55 TYR A C 14
ATOM 15681 O O . TYR A 1 55 ? 20.928 0.454 -9.207 1.00 0.00 55 TYR A O 14
ATOM 15699 N N . SER A 1 56 ? 19.418 0.019 -7.610 1.00 0.00 56 SER A N 14
ATOM 15700 C CA . SER A 1 56 ? 18.899 -1.215 -8.154 1.00 0.00 56 SER A CA 14
ATOM 15701 C C . SER A 1 56 ? 18.246 -0.940 -9.523 1.00 0.00 56 SER A C 14
ATOM 15702 O O . SER A 1 56 ? 18.122 -1.831 -10.359 1.00 0.00 56 SER A O 14
ATOM 15710 N N . LEU A 1 57 ? 17.867 0.323 -9.743 1.00 0.00 57 LEU A N 14
ATOM 15711 C CA . LEU A 1 57 ? 17.286 0.759 -11.004 1.00 0.00 57 LEU A CA 14
ATOM 15712 C C . LEU A 1 57 ? 18.367 0.785 -12.092 1.00 0.00 57 LEU A C 14
ATOM 15713 O O . LEU A 1 57 ? 18.086 0.607 -13.273 1.00 0.00 57 LEU A O 14
ATOM 15729 N N . LEU A 1 58 ? 19.607 0.980 -11.672 1.00 0.00 58 LEU A N 14
ATOM 15730 C CA . LEU A 1 58 ? 20.732 1.052 -12.583 1.00 0.00 58 LEU A CA 14
ATOM 15731 C C . LEU A 1 58 ? 21.375 -0.321 -12.703 1.00 0.00 58 LEU A C 14
ATOM 15732 O O . LEU A 1 58 ? 21.531 -0.854 -13.802 1.00 0.00 58 LEU A O 14
ATOM 15748 N N . GLU A 1 59 ? 21.701 -0.898 -11.576 1.00 0.00 59 GLU A N 14
ATOM 15749 C CA . GLU A 1 59 ? 22.288 -2.199 -11.506 1.00 0.00 59 GLU A CA 14
ATOM 15750 C C . GLU A 1 59 ? 21.654 -2.928 -10.339 1.00 0.00 59 GLU A C 14
ATOM 15751 O O . GLU A 1 59 ? 21.480 -2.349 -9.267 1.00 0.00 59 GLU A O 14
ATOM 15763 N N . HIS A 1 60 ? 21.266 -4.152 -10.540 1.00 0.00 60 HIS A N 14
ATOM 15764 C CA . HIS A 1 60 ? 20.636 -4.903 -9.470 1.00 0.00 60 HIS A CA 14
ATOM 15765 C C . HIS A 1 60 ? 21.698 -5.372 -8.497 1.00 0.00 60 HIS A C 14
ATOM 15766 O O . HIS A 1 60 ? 22.308 -6.436 -8.674 1.00 0.00 60 HIS A O 14
ATOM 15780 N N . HIS A 1 61 ? 21.962 -4.552 -7.530 1.00 0.00 61 HIS A N 14
ATOM 15781 C CA . HIS A 1 61 ? 22.941 -4.843 -6.538 1.00 0.00 61 HIS A CA 14
ATOM 15782 C C . HIS A 1 61 ? 22.428 -5.836 -5.517 1.00 0.00 61 HIS A C 14
ATOM 15783 O O . HIS A 1 61 ? 21.372 -5.657 -4.927 1.00 0.00 61 HIS A O 14
ATOM 15797 N N . HIS A 1 62 ? 23.163 -6.899 -5.365 1.00 0.00 62 HIS A N 14
ATOM 15798 C CA . HIS A 1 62 ? 22.884 -7.915 -4.363 1.00 0.00 62 HIS A CA 14
ATOM 15799 C C . HIS A 1 62 ? 23.755 -7.595 -3.167 1.00 0.00 62 HIS A C 14
ATOM 15800 O O . HIS A 1 62 ? 23.627 -8.176 -2.083 1.00 0.00 62 HIS A O 14
ATOM 15814 N N . HIS A 1 63 ? 24.678 -6.683 -3.415 1.00 0.00 63 HIS A N 14
ATOM 15815 C CA . HIS A 1 63 ? 25.576 -6.149 -2.437 1.00 0.00 63 HIS A CA 14
ATOM 15816 C C . HIS A 1 63 ? 24.820 -5.144 -1.589 1.00 0.00 63 HIS A C 14
ATOM 15817 O O . HIS A 1 63 ? 24.629 -3.997 -1.987 1.00 0.00 63 HIS A O 14
ATOM 15831 N N . HIS A 1 64 ? 24.304 -5.614 -0.496 1.00 0.00 64 HIS A N 14
ATOM 15832 C CA . HIS A 1 64 ? 23.595 -4.817 0.428 1.00 0.00 64 HIS A CA 14
ATOM 15833 C C . HIS A 1 64 ? 24.351 -4.812 1.718 1.00 0.00 64 HIS A C 14
ATOM 15834 O O . HIS A 1 64 ? 24.971 -3.796 2.055 1.00 0.00 64 HIS A O 14
ATOM 15849 N N . MET A 1 1 ? 15.707 -4.761 0.374 1.00 0.00 1 MET A N 15
ATOM 15850 C CA . MET A 1 1 ? 14.268 -4.570 0.525 1.00 0.00 1 MET A CA 15
ATOM 15851 C C . MET A 1 1 ? 13.576 -4.930 -0.774 1.00 0.00 1 MET A C 15
ATOM 15852 O O . MET A 1 1 ? 14.125 -4.703 -1.844 1.00 0.00 1 MET A O 15
ATOM 15868 N N . ASN A 1 2 ? 12.399 -5.523 -0.689 1.00 0.00 2 ASN A N 15
ATOM 15869 C CA . ASN A 1 2 ? 11.657 -5.892 -1.888 1.00 0.00 2 ASN A CA 15
ATOM 15870 C C . ASN A 1 2 ? 10.409 -5.061 -2.016 1.00 0.00 2 ASN A C 15
ATOM 15871 O O . ASN A 1 2 ? 9.497 -5.169 -1.192 1.00 0.00 2 ASN A O 15
ATOM 15882 N N . VAL A 1 3 ? 10.350 -4.235 -3.036 1.00 0.00 3 VAL A N 15
ATOM 15883 C CA . VAL A 1 3 ? 9.176 -3.392 -3.266 1.00 0.00 3 VAL A CA 15
ATOM 15884 C C . VAL A 1 3 ? 8.000 -4.214 -3.802 1.00 0.00 3 VAL A C 15
ATOM 15885 O O . VAL A 1 3 ? 6.831 -3.859 -3.612 1.00 0.00 3 VAL A O 15
ATOM 15898 N N . THR A 1 4 ? 8.315 -5.333 -4.427 1.00 0.00 4 THR A N 15
ATOM 15899 C CA . THR A 1 4 ? 7.313 -6.173 -5.043 1.00 0.00 4 THR A CA 15
ATOM 15900 C C . THR A 1 4 ? 6.353 -6.790 -3.995 1.00 0.00 4 THR A C 15
ATOM 15901 O O . THR A 1 4 ? 5.171 -7.003 -4.283 1.00 0.00 4 THR A O 15
ATOM 15912 N N . LYS A 1 5 ? 6.836 -6.998 -2.756 1.00 0.00 5 LYS A N 15
ATOM 15913 C CA . LYS A 1 5 ? 5.984 -7.578 -1.712 1.00 0.00 5 LYS A CA 15
ATOM 15914 C C . LYS A 1 5 ? 4.958 -6.556 -1.247 1.00 0.00 5 LYS A C 15
ATOM 15915 O O . LYS A 1 5 ? 3.853 -6.890 -0.851 1.00 0.00 5 LYS A O 15
ATOM 15934 N N . LEU A 1 6 ? 5.334 -5.297 -1.351 1.00 0.00 6 LEU A N 15
ATOM 15935 C CA . LEU A 1 6 ? 4.476 -4.197 -0.988 1.00 0.00 6 LEU A CA 15
ATOM 15936 C C . LEU A 1 6 ? 3.390 -4.063 -2.039 1.00 0.00 6 LEU A C 15
ATOM 15937 O O . LEU A 1 6 ? 2.216 -3.904 -1.716 1.00 0.00 6 LEU A O 15
ATOM 15953 N N . ASN A 1 7 ? 3.789 -4.201 -3.292 1.00 0.00 7 ASN A N 15
ATOM 15954 C CA . ASN A 1 7 ? 2.867 -4.110 -4.416 1.00 0.00 7 ASN A CA 15
ATOM 15955 C C . ASN A 1 7 ? 1.880 -5.291 -4.387 1.00 0.00 7 ASN A C 15
ATOM 15956 O O . ASN A 1 7 ? 0.713 -5.169 -4.787 1.00 0.00 7 ASN A O 15
ATOM 15967 N N . ASP A 1 8 ? 2.357 -6.425 -3.884 1.00 0.00 8 ASP A N 15
ATOM 15968 C CA . ASP A 1 8 ? 1.530 -7.629 -3.693 1.00 0.00 8 ASP A CA 15
ATOM 15969 C C . ASP A 1 8 ? 0.478 -7.376 -2.620 1.00 0.00 8 ASP A C 15
ATOM 15970 O O . ASP A 1 8 ? -0.686 -7.769 -2.761 1.00 0.00 8 ASP A O 15
ATOM 15979 N N . ARG A 1 9 ? 0.885 -6.698 -1.554 1.00 0.00 9 ARG A N 15
ATOM 15980 C CA . ARG A 1 9 ? -0.031 -6.353 -0.476 1.00 0.00 9 ARG A CA 15
ATOM 15981 C C . ARG A 1 9 ? -1.066 -5.350 -0.962 1.00 0.00 9 ARG A C 15
ATOM 15982 O O . ARG A 1 9 ? -2.232 -5.408 -0.566 1.00 0.00 9 ARG A O 15
ATOM 16003 N N . ILE A 1 10 ? -0.635 -4.443 -1.846 1.00 0.00 10 ILE A N 15
ATOM 16004 C CA . ILE A 1 10 ? -1.536 -3.496 -2.486 1.00 0.00 10 ILE A CA 15
ATOM 16005 C C . ILE A 1 10 ? -2.616 -4.252 -3.233 1.00 0.00 10 ILE A C 15
ATOM 16006 O O . ILE A 1 10 ? -3.777 -3.904 -3.152 1.00 0.00 10 ILE A O 15
ATOM 16022 N N . GLU A 1 11 ? -2.223 -5.328 -3.896 1.00 0.00 11 GLU A N 15
ATOM 16023 C CA . GLU A 1 11 ? -3.131 -6.139 -4.688 1.00 0.00 11 GLU A CA 15
ATOM 16024 C C . GLU A 1 11 ? -4.268 -6.679 -3.809 1.00 0.00 11 GLU A C 15
ATOM 16025 O O . GLU A 1 11 ? -5.445 -6.628 -4.186 1.00 0.00 11 GLU A O 15
ATOM 16037 N N . ALA A 1 12 ? -3.909 -7.129 -2.613 1.00 0.00 12 ALA A N 15
ATOM 16038 C CA . ALA A 1 12 ? -4.877 -7.663 -1.663 1.00 0.00 12 ALA A CA 15
ATOM 16039 C C . ALA A 1 12 ? -5.786 -6.557 -1.132 1.00 0.00 12 ALA A C 15
ATOM 16040 O O . ALA A 1 12 ? -6.972 -6.773 -0.882 1.00 0.00 12 ALA A O 15
ATOM 16047 N N . LYS A 1 13 ? -5.230 -5.371 -0.990 1.00 0.00 13 LYS A N 15
ATOM 16048 C CA . LYS A 1 13 ? -5.975 -4.226 -0.497 1.00 0.00 13 LYS A CA 15
ATOM 16049 C C . LYS A 1 13 ? -6.911 -3.672 -1.569 1.00 0.00 13 LYS A C 15
ATOM 16050 O O . LYS A 1 13 ? -8.008 -3.218 -1.263 1.00 0.00 13 LYS A O 15
ATOM 16069 N N . LYS A 1 14 ? -6.467 -3.719 -2.819 1.00 0.00 14 LYS A N 15
ATOM 16070 C CA . LYS A 1 14 ? -7.269 -3.287 -3.966 1.00 0.00 14 LYS A CA 15
ATOM 16071 C C . LYS A 1 14 ? -8.539 -4.111 -4.057 1.00 0.00 14 LYS A C 15
ATOM 16072 O O . LYS A 1 14 ? -9.639 -3.568 -4.076 1.00 0.00 14 LYS A O 15
ATOM 16091 N N . LYS A 1 15 ? -8.375 -5.429 -4.067 1.00 0.00 15 LYS A N 15
ATOM 16092 C CA . LYS A 1 15 ? -9.499 -6.352 -4.190 1.00 0.00 15 LYS A CA 15
ATOM 16093 C C . LYS A 1 15 ? -10.458 -6.207 -3.011 1.00 0.00 15 LYS A C 15
ATOM 16094 O O . LYS A 1 15 ? -11.688 -6.245 -3.183 1.00 0.00 15 LYS A O 15
ATOM 16113 N N . GLU A 1 16 ? -9.886 -6.021 -1.834 1.00 0.00 16 GLU A N 15
ATOM 16114 C CA . GLU A 1 16 ? -10.636 -5.819 -0.605 1.00 0.00 16 GLU A CA 15
ATOM 16115 C C . GLU A 1 16 ? -11.481 -4.552 -0.710 1.00 0.00 16 GLU A C 15
ATOM 16116 O O . GLU A 1 16 ? -12.693 -4.574 -0.457 1.00 0.00 16 GLU A O 15
ATOM 16128 N N . LEU A 1 17 ? -10.843 -3.465 -1.132 1.00 0.00 17 LEU A N 15
ATOM 16129 C CA . LEU A 1 17 ? -11.508 -2.192 -1.268 1.00 0.00 17 LEU A CA 15
ATOM 16130 C C . LEU A 1 17 ? -12.626 -2.277 -2.293 1.00 0.00 17 LEU A C 15
ATOM 16131 O O . LEU A 1 17 ? -13.728 -1.833 -2.024 1.00 0.00 17 LEU A O 15
ATOM 16147 N N . ILE A 1 18 ? -12.343 -2.889 -3.448 1.00 0.00 18 ILE A N 15
ATOM 16148 C CA . ILE A 1 18 ? -13.346 -3.064 -4.517 1.00 0.00 18 ILE A CA 15
ATOM 16149 C C . ILE A 1 18 ? -14.597 -3.752 -3.971 1.00 0.00 18 ILE A C 15
ATOM 16150 O O . ILE A 1 18 ? -15.720 -3.296 -4.204 1.00 0.00 18 ILE A O 15
ATOM 16166 N N . TYR A 1 19 ? -14.387 -4.811 -3.199 1.00 0.00 19 TYR A N 15
ATOM 16167 C CA . TYR A 1 19 ? -15.479 -5.567 -2.608 1.00 0.00 19 TYR A CA 15
ATOM 16168 C C . TYR A 1 19 ? -16.310 -4.667 -1.693 1.00 0.00 19 TYR A C 15
ATOM 16169 O O . TYR A 1 19 ? -17.544 -4.676 -1.738 1.00 0.00 19 TYR A O 15
ATOM 16187 N N . LEU A 1 20 ? -15.634 -3.866 -0.907 1.00 0.00 20 LEU A N 15
ATOM 16188 C CA . LEU A 1 20 ? -16.298 -2.991 0.030 1.00 0.00 20 LEU A CA 15
ATOM 16189 C C . LEU A 1 20 ? -16.998 -1.828 -0.676 1.00 0.00 20 LEU A C 15
ATOM 16190 O O . LEU A 1 20 ? -18.060 -1.400 -0.250 1.00 0.00 20 LEU A O 15
ATOM 16206 N N . VAL A 1 21 ? -16.422 -1.340 -1.755 1.00 0.00 21 VAL A N 15
ATOM 16207 C CA . VAL A 1 21 ? -17.049 -0.278 -2.537 1.00 0.00 21 VAL A CA 15
ATOM 16208 C C . VAL A 1 21 ? -18.339 -0.811 -3.188 1.00 0.00 21 VAL A C 15
ATOM 16209 O O . VAL A 1 21 ? -19.341 -0.098 -3.294 1.00 0.00 21 VAL A O 15
ATOM 16222 N N . GLU A 1 22 ? -18.303 -2.058 -3.610 1.00 0.00 22 GLU A N 15
ATOM 16223 C CA . GLU A 1 22 ? -19.475 -2.715 -4.161 1.00 0.00 22 GLU A CA 15
ATOM 16224 C C . GLU A 1 22 ? -20.557 -2.974 -3.110 1.00 0.00 22 GLU A C 15
ATOM 16225 O O . GLU A 1 22 ? -21.733 -2.652 -3.323 1.00 0.00 22 GLU A O 15
ATOM 16237 N N . LYS A 1 23 ? -20.164 -3.549 -1.990 1.00 0.00 23 LYS A N 15
ATOM 16238 C CA . LYS A 1 23 ? -21.119 -3.961 -0.963 1.00 0.00 23 LYS A CA 15
ATOM 16239 C C . LYS A 1 23 ? -21.554 -2.813 -0.042 1.00 0.00 23 LYS A C 15
ATOM 16240 O O . LYS A 1 23 ? -22.744 -2.598 0.158 1.00 0.00 23 LYS A O 15
ATOM 16259 N N . TYR A 1 24 ? -20.608 -2.063 0.467 1.00 0.00 24 TYR A N 15
ATOM 16260 C CA . TYR A 1 24 ? -20.895 -0.980 1.412 1.00 0.00 24 TYR A CA 15
ATOM 16261 C C . TYR A 1 24 ? -21.184 0.303 0.662 1.00 0.00 24 TYR A C 15
ATOM 16262 O O . TYR A 1 24 ? -22.166 1.015 0.943 1.00 0.00 24 TYR A O 15
ATOM 16280 N N . GLY A 1 25 ? -20.357 0.582 -0.303 1.00 0.00 25 GLY A N 15
ATOM 16281 C CA . GLY A 1 25 ? -20.520 1.770 -1.089 1.00 0.00 25 GLY A CA 15
ATOM 16282 C C . GLY A 1 25 ? -19.442 2.776 -0.793 1.00 0.00 25 GLY A C 15
ATOM 16283 O O . GLY A 1 25 ? -18.705 2.635 0.177 1.00 0.00 25 GLY A O 15
ATOM 16287 N N . PHE A 1 26 ? -19.355 3.789 -1.607 1.00 0.00 26 PHE A N 15
ATOM 16288 C CA . PHE A 1 26 ? -18.358 4.817 -1.436 1.00 0.00 26 PHE A CA 15
ATOM 16289 C C . PHE A 1 26 ? -18.844 5.883 -0.458 1.00 0.00 26 PHE A C 15
ATOM 16290 O O . PHE A 1 26 ? -20.036 5.920 -0.112 1.00 0.00 26 PHE A O 15
ATOM 16307 N N . THR A 1 27 ? -17.915 6.728 -0.004 1.00 0.00 27 THR A N 15
ATOM 16308 C CA . THR A 1 27 ? -18.190 7.815 0.949 1.00 0.00 27 THR A CA 15
ATOM 16309 C C . THR A 1 27 ? -18.645 7.240 2.332 1.00 0.00 27 THR A C 15
ATOM 16310 O O . THR A 1 27 ? -19.330 7.892 3.133 1.00 0.00 27 THR A O 15
ATOM 16321 N N . HIS A 1 28 ? -18.213 6.025 2.593 1.00 0.00 28 HIS A N 15
ATOM 16322 C CA . HIS A 1 28 ? -18.452 5.352 3.845 1.00 0.00 28 HIS A CA 15
ATOM 16323 C C . HIS A 1 28 ? -17.127 5.362 4.620 1.00 0.00 28 HIS A C 15
ATOM 16324 O O . HIS A 1 28 ? -16.079 5.112 4.022 1.00 0.00 28 HIS A O 15
ATOM 16338 N N . HIS A 1 29 ? -17.182 5.643 5.927 1.00 0.00 29 HIS A N 15
ATOM 16339 C CA . HIS A 1 29 ? -15.974 5.825 6.782 1.00 0.00 29 HIS A CA 15
ATOM 16340 C C . HIS A 1 29 ? -14.945 4.701 6.664 1.00 0.00 29 HIS A C 15
ATOM 16341 O O . HIS A 1 29 ? -13.735 4.970 6.542 1.00 0.00 29 HIS A O 15
ATOM 16355 N N . LYS A 1 30 ? -15.401 3.452 6.689 1.00 0.00 30 LYS A N 15
ATOM 16356 C CA . LYS A 1 30 ? -14.488 2.317 6.546 1.00 0.00 30 LYS A CA 15
ATOM 16357 C C . LYS A 1 30 ? -13.797 2.388 5.191 1.00 0.00 30 LYS A C 15
ATOM 16358 O O . LYS A 1 30 ? -12.575 2.423 5.111 1.00 0.00 30 LYS A O 15
ATOM 16377 N N . VAL A 1 31 ? -14.604 2.514 4.143 1.00 0.00 31 VAL A N 15
ATOM 16378 C CA . VAL A 1 31 ? -14.131 2.566 2.757 1.00 0.00 31 VAL A CA 15
ATOM 16379 C C . VAL A 1 31 ? -13.120 3.711 2.549 1.00 0.00 31 VAL A C 15
ATOM 16380 O O . VAL A 1 31 ? -12.102 3.539 1.868 1.00 0.00 31 VAL A O 15
ATOM 16393 N N . ILE A 1 32 ? -13.387 4.856 3.167 1.00 0.00 32 ILE A N 15
ATOM 16394 C CA . ILE A 1 32 ? -12.484 6.010 3.103 1.00 0.00 32 ILE A CA 15
ATOM 16395 C C . ILE A 1 32 ? -11.121 5.655 3.729 1.00 0.00 32 ILE A C 15
ATOM 16396 O O . ILE A 1 32 ? -10.067 5.971 3.174 1.00 0.00 32 ILE A O 15
ATOM 16412 N N . SER A 1 33 ? -11.156 4.960 4.852 1.00 0.00 33 SER A N 15
ATOM 16413 C CA . SER A 1 33 ? -9.947 4.540 5.542 1.00 0.00 33 SER A CA 15
ATOM 16414 C C . SER A 1 33 ? -9.124 3.572 4.672 1.00 0.00 33 SER A C 15
ATOM 16415 O O . SER A 1 33 ? -7.900 3.712 4.559 1.00 0.00 33 SER A O 15
ATOM 16423 N N . PHE A 1 34 ? -9.805 2.639 4.008 1.00 0.00 34 PHE A N 15
ATOM 16424 C CA . PHE A 1 34 ? -9.135 1.708 3.104 1.00 0.00 34 PHE A CA 15
ATOM 16425 C C . PHE A 1 34 ? -8.554 2.441 1.904 1.00 0.00 34 PHE A C 15
ATOM 16426 O O . PHE A 1 34 ? -7.464 2.126 1.448 1.00 0.00 34 PHE A O 15
ATOM 16443 N N . SER A 1 35 ? -9.270 3.439 1.421 1.00 0.00 35 SER A N 15
ATOM 16444 C CA . SER A 1 35 ? -8.807 4.241 0.301 1.00 0.00 35 SER A CA 15
ATOM 16445 C C . SER A 1 35 ? -7.511 4.982 0.683 1.00 0.00 35 SER A C 15
ATOM 16446 O O . SER A 1 35 ? -6.569 5.078 -0.115 1.00 0.00 35 SER A O 15
ATOM 16454 N N . GLN A 1 36 ? -7.459 5.450 1.930 1.00 0.00 36 GLN A N 15
ATOM 16455 C CA . GLN A 1 36 ? -6.268 6.084 2.472 1.00 0.00 36 GLN A CA 15
ATOM 16456 C C . GLN A 1 36 ? -5.117 5.085 2.533 1.00 0.00 36 GLN A C 15
ATOM 16457 O O . GLN A 1 36 ? -3.965 5.448 2.313 1.00 0.00 36 GLN A O 15
ATOM 16471 N N . GLU A 1 37 ? -5.428 3.824 2.840 1.00 0.00 37 GLU A N 15
ATOM 16472 C CA . GLU A 1 37 ? -4.414 2.778 2.853 1.00 0.00 37 GLU A CA 15
ATOM 16473 C C . GLU A 1 37 ? -3.823 2.596 1.465 1.00 0.00 37 GLU A C 15
ATOM 16474 O O . GLU A 1 37 ? -2.615 2.637 1.306 1.00 0.00 37 GLU A O 15
ATOM 16486 N N . LEU A 1 38 ? -4.688 2.443 0.467 1.00 0.00 38 LEU A N 15
ATOM 16487 C CA . LEU A 1 38 ? -4.244 2.255 -0.917 1.00 0.00 38 LEU A CA 15
ATOM 16488 C C . LEU A 1 38 ? -3.367 3.389 -1.405 1.00 0.00 38 LEU A C 15
ATOM 16489 O O . LEU A 1 38 ? -2.292 3.141 -1.946 1.00 0.00 38 LEU A O 15
ATOM 16505 N N . ASP A 1 39 ? -3.808 4.617 -1.185 1.00 0.00 39 ASP A N 15
ATOM 16506 C CA . ASP A 1 39 ? -3.047 5.797 -1.609 1.00 0.00 39 ASP A CA 15
ATOM 16507 C C . ASP A 1 39 ? -1.666 5.835 -0.963 1.00 0.00 39 ASP A C 15
ATOM 16508 O O . ASP A 1 39 ? -0.650 6.052 -1.643 1.00 0.00 39 ASP A O 15
ATOM 16517 N N . ARG A 1 40 ? -1.627 5.588 0.332 1.00 0.00 40 ARG A N 15
ATOM 16518 C CA . ARG A 1 40 ? -0.377 5.609 1.074 1.00 0.00 40 ARG A CA 15
ATOM 16519 C C . ARG A 1 40 ? 0.552 4.482 0.652 1.00 0.00 40 ARG A C 15
ATOM 16520 O O . ARG A 1 40 ? 1.724 4.720 0.399 1.00 0.00 40 ARG A O 15
ATOM 16541 N N . LEU A 1 41 ? 0.020 3.270 0.536 1.00 0.00 41 LEU A N 15
ATOM 16542 C CA . LEU A 1 41 ? 0.825 2.121 0.118 1.00 0.00 41 LEU A CA 15
ATOM 16543 C C . LEU A 1 41 ? 1.352 2.290 -1.289 1.00 0.00 41 LEU A C 15
ATOM 16544 O O . LEU A 1 41 ? 2.501 1.979 -1.552 1.00 0.00 41 LEU A O 15
ATOM 16560 N N . LEU A 1 42 ? 0.516 2.799 -2.182 1.00 0.00 42 LEU A N 15
ATOM 16561 C CA . LEU A 1 42 ? 0.926 3.076 -3.552 1.00 0.00 42 LEU A CA 15
ATOM 16562 C C . LEU A 1 42 ? 2.095 4.058 -3.561 1.00 0.00 42 LEU A C 15
ATOM 16563 O O . LEU A 1 42 ? 3.113 3.843 -4.224 1.00 0.00 42 LEU A O 15
ATOM 16579 N N . ASN A 1 43 ? 1.966 5.105 -2.772 1.00 0.00 43 ASN A N 15
ATOM 16580 C CA . ASN A 1 43 ? 2.994 6.129 -2.682 1.00 0.00 43 ASN A CA 15
ATOM 16581 C C . ASN A 1 43 ? 4.244 5.657 -1.977 1.00 0.00 43 ASN A C 15
ATOM 16582 O O . ASN A 1 43 ? 5.284 6.289 -2.090 1.00 0.00 43 ASN A O 15
ATOM 16593 N N . LEU A 1 44 ? 4.149 4.560 -1.246 1.00 0.00 44 LEU A N 15
ATOM 16594 C CA . LEU A 1 44 ? 5.304 3.973 -0.582 1.00 0.00 44 LEU A CA 15
ATOM 16595 C C . LEU A 1 44 ? 6.332 3.456 -1.593 1.00 0.00 44 LEU A C 15
ATOM 16596 O O . LEU A 1 44 ? 7.532 3.516 -1.346 1.00 0.00 44 LEU A O 15
ATOM 16612 N N . LEU A 1 45 ? 5.872 2.990 -2.745 1.00 0.00 45 LEU A N 15
ATOM 16613 C CA . LEU A 1 45 ? 6.799 2.536 -3.791 1.00 0.00 45 LEU A CA 15
ATOM 16614 C C . LEU A 1 45 ? 7.558 3.732 -4.359 1.00 0.00 45 LEU A C 15
ATOM 16615 O O . LEU A 1 45 ? 8.763 3.656 -4.652 1.00 0.00 45 LEU A O 15
ATOM 16631 N N . ILE A 1 46 ? 6.849 4.837 -4.466 1.00 0.00 46 ILE A N 15
ATOM 16632 C CA . ILE A 1 46 ? 7.394 6.096 -4.949 1.00 0.00 46 ILE A CA 15
ATOM 16633 C C . ILE A 1 46 ? 8.347 6.681 -3.893 1.00 0.00 46 ILE A C 15
ATOM 16634 O O . ILE A 1 46 ? 9.420 7.215 -4.222 1.00 0.00 46 ILE A O 15
ATOM 16650 N N . GLU A 1 47 ? 7.951 6.512 -2.640 1.00 0.00 47 GLU A N 15
ATOM 16651 C CA . GLU A 1 47 ? 8.660 6.986 -1.453 1.00 0.00 47 GLU A CA 15
ATOM 16652 C C . GLU A 1 47 ? 10.123 6.555 -1.464 1.00 0.00 47 GLU A C 15
ATOM 16653 O O . GLU A 1 47 ? 11.023 7.397 -1.453 1.00 0.00 47 GLU A O 15
ATOM 16665 N N . LEU A 1 48 ? 10.354 5.260 -1.581 1.00 0.00 48 LEU A N 15
ATOM 16666 C CA . LEU A 1 48 ? 11.706 4.723 -1.493 1.00 0.00 48 LEU A CA 15
ATOM 16667 C C . LEU A 1 48 ? 12.611 5.142 -2.639 1.00 0.00 48 LEU A C 15
ATOM 16668 O O . LEU A 1 48 ? 13.772 5.504 -2.409 1.00 0.00 48 LEU A O 15
ATOM 16684 N N . LYS A 1 49 ? 12.090 5.146 -3.848 1.00 0.00 49 LYS A N 15
ATOM 16685 C CA . LYS A 1 49 ? 12.911 5.478 -4.997 1.00 0.00 49 LYS A CA 15
ATOM 16686 C C . LYS A 1 49 ? 13.252 6.968 -5.033 1.00 0.00 49 LYS A C 15
ATOM 16687 O O . LYS A 1 49 ? 14.368 7.360 -5.396 1.00 0.00 49 LYS A O 15
ATOM 16706 N N . THR A 1 50 ? 12.312 7.784 -4.638 1.00 0.00 50 THR A N 15
ATOM 16707 C CA . THR A 1 50 ? 12.480 9.210 -4.736 1.00 0.00 50 THR A CA 15
ATOM 16708 C C . THR A 1 50 ? 13.375 9.773 -3.614 1.00 0.00 50 THR A C 15
ATOM 16709 O O . THR A 1 50 ? 14.126 10.748 -3.831 1.00 0.00 50 THR A O 15
ATOM 16720 N N . LYS A 1 51 ? 13.347 9.146 -2.443 1.00 0.00 51 LYS A N 15
ATOM 16721 C CA . LYS A 1 51 ? 14.124 9.637 -1.336 1.00 0.00 51 LYS A CA 15
ATOM 16722 C C . LYS A 1 51 ? 15.603 9.347 -1.515 1.00 0.00 51 LYS A C 15
ATOM 16723 O O . LYS A 1 51 ? 16.432 10.143 -1.104 1.00 0.00 51 LYS A O 15
ATOM 16742 N N . LYS A 1 52 ? 15.905 8.181 -2.121 1.00 0.00 52 LYS A N 15
ATOM 16743 C CA . LYS A 1 52 ? 17.288 7.679 -2.471 1.00 0.00 52 LYS A CA 15
ATOM 16744 C C . LYS A 1 52 ? 18.279 7.665 -1.293 1.00 0.00 52 LYS A C 15
ATOM 16745 O O . LYS A 1 52 ? 19.449 7.363 -1.463 1.00 0.00 52 LYS A O 15
ATOM 16764 N N . LYS A 1 53 ? 17.787 7.929 -0.106 1.00 0.00 53 LYS A N 15
ATOM 16765 C CA . LYS A 1 53 ? 18.618 7.997 1.075 1.00 0.00 53 LYS A CA 15
ATOM 16766 C C . LYS A 1 53 ? 18.739 6.638 1.743 1.00 0.00 53 LYS A C 15
ATOM 16767 O O . LYS A 1 53 ? 19.335 6.496 2.810 1.00 0.00 53 LYS A O 15
ATOM 16786 N N . ARG A 1 54 ? 18.145 5.644 1.124 1.00 0.00 54 ARG A N 15
ATOM 16787 C CA . ARG A 1 54 ? 18.289 4.294 1.592 1.00 0.00 54 ARG A CA 15
ATOM 16788 C C . ARG A 1 54 ? 19.511 3.667 0.990 1.00 0.00 54 ARG A C 15
ATOM 16789 O O . ARG A 1 54 ? 19.772 3.817 -0.208 1.00 0.00 54 ARG A O 15
ATOM 1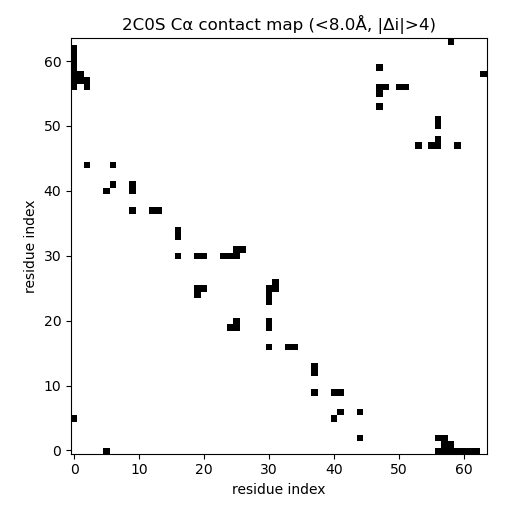6810 N N . TYR A 1 55 ? 20.228 2.964 1.848 1.00 0.00 55 TYR A N 15
ATOM 16811 C CA . TYR A 1 55 ? 21.551 2.364 1.618 1.00 0.00 55 TYR A CA 15
ATOM 16812 C C . TYR A 1 55 ? 21.715 1.767 0.231 1.00 0.00 55 TYR A C 15
ATOM 16813 O O . TYR A 1 55 ? 22.713 2.018 -0.420 1.00 0.00 55 TYR A O 15
ATOM 16831 N N . SER A 1 56 ? 20.696 1.057 -0.226 1.00 0.00 56 SER A N 15
ATOM 16832 C CA . SER A 1 56 ? 20.696 0.352 -1.505 1.00 0.00 56 SER A CA 15
ATOM 16833 C C . SER A 1 56 ? 21.132 1.244 -2.693 1.00 0.00 56 SER A C 15
ATOM 16834 O O . SER A 1 56 ? 21.838 0.786 -3.599 1.00 0.00 56 SER A O 15
ATOM 16842 N N . LEU A 1 57 ? 20.766 2.518 -2.657 1.00 0.00 57 LEU A N 15
ATOM 16843 C CA . LEU A 1 57 ? 21.083 3.412 -3.756 1.00 0.00 57 LEU A CA 15
ATOM 16844 C C . LEU A 1 57 ? 22.491 3.985 -3.614 1.00 0.00 57 LEU A C 15
ATOM 16845 O O . LEU A 1 57 ? 23.124 4.371 -4.601 1.00 0.00 57 LEU A O 15
ATOM 16861 N N . LEU A 1 58 ? 23.004 3.988 -2.398 1.00 0.00 58 LEU A N 15
ATOM 16862 C CA . LEU A 1 58 ? 24.338 4.519 -2.129 1.00 0.00 58 LEU A CA 15
ATOM 16863 C C . LEU A 1 58 ? 25.371 3.439 -2.339 1.00 0.00 58 LEU A C 15
ATOM 16864 O O . LEU A 1 58 ? 26.560 3.723 -2.499 1.00 0.00 58 LEU A O 15
ATOM 16880 N N . GLU A 1 59 ? 24.907 2.199 -2.359 1.00 0.00 59 GLU A N 15
ATOM 16881 C CA . GLU A 1 59 ? 25.763 1.039 -2.548 1.00 0.00 59 GLU A CA 15
ATOM 16882 C C . GLU A 1 59 ? 26.297 0.948 -3.972 1.00 0.00 59 GLU A C 15
ATOM 16883 O O . GLU A 1 59 ? 27.179 0.129 -4.269 1.00 0.00 59 GLU A O 15
ATOM 16895 N N . HIS A 1 60 ? 25.758 1.765 -4.848 1.00 0.00 60 HIS A N 15
ATOM 16896 C CA . HIS A 1 60 ? 26.263 1.874 -6.194 1.00 0.00 60 HIS A CA 15
ATOM 16897 C C . HIS A 1 60 ? 27.267 3.006 -6.213 1.00 0.00 60 HIS A C 15
ATOM 16898 O O . HIS A 1 60 ? 26.901 4.190 -6.318 1.00 0.00 60 HIS A O 15
ATOM 16912 N N . HIS A 1 61 ? 28.512 2.654 -6.048 1.00 0.00 61 HIS A N 15
ATOM 16913 C CA . HIS A 1 61 ? 29.571 3.618 -5.943 1.00 0.00 61 HIS A CA 15
ATOM 16914 C C . HIS A 1 61 ? 30.004 4.132 -7.292 1.00 0.00 61 HIS A C 15
ATOM 16915 O O . HIS A 1 61 ? 29.585 3.606 -8.348 1.00 0.00 61 HIS A O 15
ATOM 16929 N N . HIS A 1 62 ? 30.825 5.165 -7.246 1.00 0.00 62 HIS A N 15
ATOM 16930 C CA . HIS A 1 62 ? 31.373 5.843 -8.409 1.00 0.00 62 HIS A CA 15
ATOM 16931 C C . HIS A 1 62 ? 30.343 6.713 -9.103 1.00 0.00 62 HIS A C 15
ATOM 16932 O O . HIS A 1 62 ? 29.127 6.621 -8.854 1.00 0.00 62 HIS A O 15
ATOM 16946 N N . HIS A 1 63 ? 30.829 7.553 -9.969 1.00 0.00 63 HIS A N 15
ATOM 16947 C CA . HIS A 1 63 ? 30.000 8.483 -10.713 1.00 0.00 63 HIS A CA 15
ATOM 16948 C C . HIS A 1 63 ? 29.823 7.950 -12.113 1.00 0.00 63 HIS A C 15
ATOM 16949 O O . HIS A 1 63 ? 29.431 8.660 -13.037 1.00 0.00 63 HIS A O 15
ATOM 16963 N N . HIS A 1 64 ? 30.108 6.706 -12.243 1.00 0.00 64 HIS A N 15
ATOM 16964 C CA . HIS A 1 64 ? 30.006 6.004 -13.474 1.00 0.00 64 HIS A CA 15
ATOM 16965 C C . HIS A 1 64 ? 28.843 5.046 -13.340 1.00 0.00 64 HIS A C 15
ATOM 16966 O O . HIS A 1 64 ? 27.725 5.406 -13.738 1.00 0.00 64 HIS A O 15
ATOM 16981 N N . MET A 1 1 ? 14.584 -7.534 1.737 1.00 0.00 1 MET A N 16
ATOM 16982 C CA . MET A 1 1 ? 14.959 -6.646 0.646 1.00 0.00 1 MET A CA 16
ATOM 16983 C C . MET A 1 1 ? 13.905 -6.637 -0.461 1.00 0.00 1 MET A C 16
ATOM 16984 O O . MET A 1 1 ? 13.588 -5.570 -0.988 1.00 0.00 1 MET A O 16
ATOM 17000 N N . ASN A 1 2 ? 13.340 -7.811 -0.776 1.00 0.00 2 ASN A N 16
ATOM 17001 C CA . ASN A 1 2 ? 12.367 -7.973 -1.880 1.00 0.00 2 ASN A CA 16
ATOM 17002 C C . ASN A 1 2 ? 11.170 -7.031 -1.771 1.00 0.00 2 ASN A C 16
ATOM 17003 O O . ASN A 1 2 ? 10.298 -7.208 -0.928 1.00 0.00 2 ASN A O 16
ATOM 17014 N N . VAL A 1 3 ? 11.141 -6.034 -2.640 1.00 0.00 3 VAL A N 16
ATOM 17015 C CA . VAL A 1 3 ? 10.067 -5.027 -2.680 1.00 0.00 3 VAL A CA 16
ATOM 17016 C C . VAL A 1 3 ? 8.759 -5.583 -3.258 1.00 0.00 3 VAL A C 16
ATOM 17017 O O . VAL A 1 3 ? 7.685 -4.997 -3.098 1.00 0.00 3 VAL A O 16
ATOM 17030 N N . THR A 1 4 ? 8.859 -6.717 -3.915 1.00 0.00 4 THR A N 16
ATOM 17031 C CA . THR A 1 4 ? 7.727 -7.341 -4.585 1.00 0.00 4 THR A CA 16
ATOM 17032 C C . THR A 1 4 ? 6.577 -7.695 -3.593 1.00 0.00 4 THR A C 16
ATOM 17033 O O . THR A 1 4 ? 5.396 -7.708 -3.974 1.00 0.00 4 THR A O 16
ATOM 17044 N N . LYS A 1 5 ? 6.924 -7.922 -2.319 1.00 0.00 5 LYS A N 16
ATOM 17045 C CA . LYS A 1 5 ? 5.927 -8.213 -1.284 1.00 0.00 5 LYS A CA 16
ATOM 17046 C C . LYS A 1 5 ? 5.002 -7.023 -1.057 1.00 0.00 5 LYS A C 16
ATOM 17047 O O . LYS A 1 5 ? 3.803 -7.192 -0.863 1.00 0.00 5 LYS A O 16
ATOM 17066 N N . LEU A 1 6 ? 5.559 -5.821 -1.127 1.00 0.00 6 LEU A N 16
ATOM 17067 C CA . LEU A 1 6 ? 4.791 -4.616 -0.906 1.00 0.00 6 LEU A CA 16
ATOM 17068 C C . LEU A 1 6 ? 3.836 -4.419 -2.065 1.00 0.00 6 LEU A C 16
ATOM 17069 O O . LEU A 1 6 ? 2.660 -4.147 -1.870 1.00 0.00 6 LEU A O 16
ATOM 17085 N N . ASN A 1 7 ? 4.354 -4.644 -3.268 1.00 0.00 7 ASN A N 16
ATOM 17086 C CA . ASN A 1 7 ? 3.586 -4.518 -4.512 1.00 0.00 7 ASN A CA 16
ATOM 17087 C C . ASN A 1 7 ? 2.352 -5.423 -4.476 1.00 0.00 7 ASN A C 16
ATOM 17088 O O . ASN A 1 7 ? 1.254 -5.026 -4.887 1.00 0.00 7 ASN A O 16
ATOM 17099 N N . ASP A 1 8 ? 2.545 -6.626 -3.945 1.00 0.00 8 ASP A N 16
ATOM 17100 C CA . ASP A 1 8 ? 1.476 -7.629 -3.837 1.00 0.00 8 ASP A CA 16
ATOM 17101 C C . ASP A 1 8 ? 0.441 -7.240 -2.801 1.00 0.00 8 ASP A C 16
ATOM 17102 O O . ASP A 1 8 ? -0.761 -7.347 -3.039 1.00 0.00 8 ASP A O 16
ATOM 17111 N N . ARG A 1 9 ? 0.909 -6.745 -1.670 1.00 0.00 9 ARG A N 16
ATOM 17112 C CA . ARG A 1 9 ? 0.024 -6.339 -0.585 1.00 0.00 9 ARG A CA 16
ATOM 17113 C C . ARG A 1 9 ? -0.846 -5.156 -0.987 1.00 0.00 9 ARG A C 16
ATOM 17114 O O . ARG A 1 9 ? -1.979 -5.018 -0.506 1.00 0.00 9 ARG A O 16
ATOM 17135 N N . ILE A 1 10 ? -0.319 -4.326 -1.878 1.00 0.00 10 ILE A N 16
ATOM 17136 C CA . ILE A 1 10 ? -1.075 -3.223 -2.459 1.00 0.00 10 ILE A CA 16
ATOM 17137 C C . ILE A 1 10 ? -2.239 -3.784 -3.256 1.00 0.00 10 ILE A C 16
ATOM 17138 O O . ILE A 1 10 ? -3.390 -3.421 -3.021 1.00 0.00 10 ILE A O 16
ATOM 17154 N N . GLU A 1 11 ? -1.931 -4.704 -4.167 1.00 0.00 11 GLU A N 16
ATOM 17155 C CA . GLU A 1 11 ? -2.937 -5.306 -5.023 1.00 0.00 11 GLU A CA 16
ATOM 17156 C C . GLU A 1 11 ? -4.003 -6.014 -4.226 1.00 0.00 11 GLU A C 16
ATOM 17157 O O . GLU A 1 11 ? -5.188 -5.878 -4.510 1.00 0.00 11 GLU A O 16
ATOM 17169 N N . ALA A 1 12 ? -3.591 -6.725 -3.205 1.00 0.00 12 ALA A N 16
ATOM 17170 C CA . ALA A 1 12 ? -4.526 -7.408 -2.330 1.00 0.00 12 ALA A CA 16
ATOM 17171 C C . ALA A 1 12 ? -5.450 -6.403 -1.624 1.00 0.00 12 ALA A C 16
ATOM 17172 O O . ALA A 1 12 ? -6.654 -6.637 -1.492 1.00 0.00 12 ALA A O 16
ATOM 17179 N N . LYS A 1 13 ? -4.887 -5.251 -1.249 1.00 0.00 13 LYS A N 16
ATOM 17180 C CA . LYS A 1 13 ? -5.630 -4.218 -0.527 1.00 0.00 13 LYS A CA 16
ATOM 17181 C C . LYS A 1 13 ? -6.681 -3.589 -1.439 1.00 0.00 13 LYS A C 16
ATOM 17182 O O . LYS A 1 13 ? -7.823 -3.387 -1.034 1.00 0.00 13 LYS A O 16
ATOM 17201 N N . LYS A 1 14 ? -6.291 -3.295 -2.663 1.00 0.00 14 LYS A N 16
ATOM 17202 C CA . LYS A 1 14 ? -7.208 -2.704 -3.632 1.00 0.00 14 LYS A CA 16
ATOM 17203 C C . LYS A 1 14 ? -8.276 -3.683 -4.092 1.00 0.00 14 LYS A C 16
ATOM 17204 O O . LYS A 1 14 ? -9.408 -3.289 -4.314 1.00 0.00 14 LYS A O 16
ATOM 17223 N N . LYS A 1 15 ? -7.938 -4.969 -4.179 1.00 0.00 15 LYS A N 16
ATOM 17224 C CA . LYS A 1 15 ? -8.938 -5.982 -4.522 1.00 0.00 15 LYS A CA 16
ATOM 17225 C C . LYS A 1 15 ? -9.987 -6.083 -3.423 1.00 0.00 15 LYS A C 16
ATOM 17226 O O . LYS A 1 15 ? -11.191 -6.199 -3.704 1.00 0.00 15 LYS A O 16
ATOM 17245 N N . GLU A 1 16 ? -9.522 -6.018 -2.182 1.00 0.00 16 GLU A N 16
ATOM 17246 C CA . GLU A 1 16 ? -10.383 -6.001 -1.011 1.00 0.00 16 GLU A CA 16
ATOM 17247 C C . GLU A 1 16 ? -11.281 -4.762 -1.089 1.00 0.00 16 GLU A C 16
ATOM 17248 O O . GLU A 1 16 ? -12.499 -4.849 -0.948 1.00 0.00 16 GLU A O 16
ATOM 17260 N N . LEU A 1 17 ? -10.659 -3.625 -1.388 1.00 0.00 17 LEU A N 16
ATOM 17261 C CA . LEU A 1 17 ? -11.348 -2.345 -1.491 1.00 0.00 17 LEU A CA 16
ATOM 17262 C C . LEU A 1 17 ? -12.435 -2.369 -2.575 1.00 0.00 17 LEU A C 16
ATOM 17263 O O . LEU A 1 17 ? -13.523 -1.860 -2.354 1.00 0.00 17 LEU A O 16
ATOM 17279 N N . ILE A 1 18 ? -12.136 -2.976 -3.731 1.00 0.00 18 ILE A N 16
ATOM 17280 C CA . ILE A 1 18 ? -13.112 -3.122 -4.830 1.00 0.00 18 ILE A CA 16
ATOM 17281 C C . ILE A 1 18 ? -14.393 -3.785 -4.314 1.00 0.00 18 ILE A C 16
ATOM 17282 O O . ILE A 1 18 ? -15.510 -3.290 -4.538 1.00 0.00 18 ILE A O 16
ATOM 17298 N N . TYR A 1 19 ? -14.202 -4.848 -3.568 1.00 0.00 19 TYR A N 16
ATOM 17299 C CA . TYR A 1 19 ? -15.280 -5.627 -2.995 1.00 0.00 19 TYR A CA 16
ATOM 17300 C C . TYR A 1 19 ? -16.016 -4.810 -1.917 1.00 0.00 19 TYR A C 16
ATOM 17301 O O . TYR A 1 19 ? -17.244 -4.847 -1.811 1.00 0.00 19 TYR A O 16
ATOM 17319 N N . LEU A 1 20 ? -15.259 -4.062 -1.146 1.00 0.00 20 LEU A N 16
ATOM 17320 C CA . LEU A 1 20 ? -15.809 -3.219 -0.094 1.00 0.00 20 LEU A CA 16
ATOM 17321 C C . LEU A 1 20 ? -16.672 -2.091 -0.657 1.00 0.00 20 LEU A C 16
ATOM 17322 O O . LEU A 1 20 ? -17.680 -1.719 -0.053 1.00 0.00 20 LEU A O 16
ATOM 17338 N N . VAL A 1 21 ? -16.298 -1.566 -1.816 1.00 0.00 21 VAL A N 16
ATOM 17339 C CA . VAL A 1 21 ? -17.106 -0.546 -2.492 1.00 0.00 21 VAL A CA 16
ATOM 17340 C C . VAL A 1 21 ? -18.433 -1.172 -2.951 1.00 0.00 21 VAL A C 16
ATOM 17341 O O . VAL A 1 21 ? -19.459 -0.525 -2.995 1.00 0.00 21 VAL A O 16
ATOM 17354 N N . GLU A 1 22 ? -18.398 -2.422 -3.307 1.00 0.00 22 GLU A N 16
ATOM 17355 C CA . GLU A 1 22 ? -19.612 -3.131 -3.668 1.00 0.00 22 GLU A CA 16
ATOM 17356 C C . GLU A 1 22 ? -20.524 -3.346 -2.449 1.00 0.00 22 GLU A C 16
ATOM 17357 O O . GLU A 1 22 ? -21.753 -3.234 -2.544 1.00 0.00 22 GLU A O 16
ATOM 17369 N N . LYS A 1 23 ? -19.924 -3.620 -1.305 1.00 0.00 23 LYS A N 16
ATOM 17370 C CA . LYS A 1 23 ? -20.697 -3.902 -0.099 1.00 0.00 23 LYS A CA 16
ATOM 17371 C C . LYS A 1 23 ? -21.168 -2.636 0.610 1.00 0.00 23 LYS A C 16
ATOM 17372 O O . LYS A 1 23 ? -22.353 -2.512 0.944 1.00 0.00 23 LYS A O 16
ATOM 17391 N N . TYR A 1 24 ? -20.273 -1.698 0.817 1.00 0.00 24 TYR A N 16
ATOM 17392 C CA . TYR A 1 24 ? -20.621 -0.460 1.493 1.00 0.00 24 TYR A CA 16
ATOM 17393 C C . TYR A 1 24 ? -21.058 0.580 0.493 1.00 0.00 24 TYR A C 16
ATOM 17394 O O . TYR A 1 24 ? -22.093 1.230 0.657 1.00 0.00 24 TYR A O 16
ATOM 17412 N N . GLY A 1 25 ? -20.295 0.720 -0.541 1.00 0.00 25 GLY A N 16
ATOM 17413 C CA . GLY A 1 25 ? -20.589 1.696 -1.545 1.00 0.00 25 GLY A CA 16
ATOM 17414 C C . GLY A 1 25 ? -19.783 2.942 -1.359 1.00 0.00 25 GLY A C 16
ATOM 17415 O O . GLY A 1 25 ? -18.546 2.898 -1.300 1.00 0.00 25 GLY A O 16
ATOM 17419 N N . PHE A 1 26 ? -20.469 4.031 -1.247 1.00 0.00 26 PHE A N 16
ATOM 17420 C CA . PHE A 1 26 ? -19.859 5.317 -1.092 1.00 0.00 26 PHE A CA 16
ATOM 17421 C C . PHE A 1 26 ? -20.316 5.904 0.235 1.00 0.00 26 PHE A C 16
ATOM 17422 O O . PHE A 1 26 ? -21.049 5.239 0.970 1.00 0.00 26 PHE A O 16
ATOM 17439 N N . THR A 1 27 ? -19.880 7.121 0.541 1.00 0.00 27 THR A N 16
ATOM 17440 C CA . THR A 1 27 ? -20.179 7.857 1.785 1.00 0.00 27 THR A CA 16
ATOM 17441 C C . THR A 1 27 ? -19.771 7.115 3.067 1.00 0.00 27 THR A C 16
ATOM 17442 O O . THR A 1 27 ? -20.120 7.531 4.172 1.00 0.00 27 THR A O 16
ATOM 17453 N N . HIS A 1 28 ? -18.988 6.075 2.928 1.00 0.00 28 HIS A N 16
ATOM 17454 C CA . HIS A 1 28 ? -18.584 5.283 4.058 1.00 0.00 28 HIS A CA 16
ATOM 17455 C C . HIS A 1 28 ? -17.189 5.607 4.456 1.00 0.00 28 HIS A C 16
ATOM 17456 O O . HIS A 1 28 ? -16.250 5.384 3.690 1.00 0.00 28 HIS A O 16
ATOM 17470 N N . HIS A 1 29 ? -17.045 6.108 5.664 1.00 0.00 29 HIS A N 16
ATOM 17471 C CA . HIS A 1 29 ? -15.745 6.474 6.207 1.00 0.00 29 HIS A CA 16
ATOM 17472 C C . HIS A 1 29 ? -14.817 5.274 6.286 1.00 0.00 29 HIS A C 16
ATOM 17473 O O . HIS A 1 29 ? -13.602 5.421 6.214 1.00 0.00 29 HIS A O 16
ATOM 17487 N N . LYS A 1 30 ? -15.397 4.076 6.399 1.00 0.00 30 LYS A N 16
ATOM 17488 C CA . LYS A 1 30 ? -14.614 2.856 6.367 1.00 0.00 30 LYS A CA 16
ATOM 17489 C C . LYS A 1 30 ? -13.889 2.749 5.028 1.00 0.00 30 LYS A C 16
ATOM 17490 O O . LYS A 1 30 ? -12.687 2.571 4.979 1.00 0.00 30 LYS A O 16
ATOM 17509 N N . VAL A 1 31 ? -14.633 2.942 3.948 1.00 0.00 31 VAL A N 16
ATOM 17510 C CA . VAL A 1 31 ? -14.084 2.844 2.597 1.00 0.00 31 VAL A CA 16
ATOM 17511 C C . VAL A 1 31 ? -13.076 3.970 2.364 1.00 0.00 31 VAL A C 16
ATOM 17512 O O . VAL A 1 31 ? -12.019 3.763 1.750 1.00 0.00 31 VAL A O 16
ATOM 17525 N N . ILE A 1 32 ? -13.395 5.145 2.886 1.00 0.00 32 ILE A N 16
ATOM 17526 C CA . ILE A 1 32 ? -12.515 6.303 2.795 1.00 0.00 32 ILE A CA 16
ATOM 17527 C C . ILE A 1 32 ? -11.164 6.012 3.478 1.00 0.00 32 ILE A C 16
ATOM 17528 O O . ILE A 1 32 ? -10.100 6.298 2.918 1.00 0.00 32 ILE A O 16
ATOM 17544 N N . SER A 1 33 ? -11.199 5.414 4.656 1.00 0.00 33 SER A N 16
ATOM 17545 C CA . SER A 1 33 ? -9.975 5.081 5.351 1.00 0.00 33 SER A CA 16
ATOM 17546 C C . SER A 1 33 ? -9.210 3.940 4.662 1.00 0.00 33 SER A C 16
ATOM 17547 O O . SER A 1 33 ? -7.981 3.981 4.584 1.00 0.00 33 SER A O 16
ATOM 17555 N N . PHE A 1 34 ? -9.937 2.959 4.105 1.00 0.00 34 PHE A N 16
ATOM 17556 C CA . PHE A 1 34 ? -9.288 1.872 3.356 1.00 0.00 34 PHE A CA 16
ATOM 17557 C C . PHE A 1 34 ? -8.598 2.429 2.116 1.00 0.00 34 PHE A C 16
ATOM 17558 O O . PHE A 1 34 ? -7.510 1.981 1.740 1.00 0.00 34 PHE A O 16
ATOM 17575 N N . SER A 1 35 ? -9.227 3.418 1.500 1.00 0.00 35 SER A N 16
ATOM 17576 C CA . SER A 1 35 ? -8.668 4.094 0.349 1.00 0.00 35 SER A CA 16
ATOM 17577 C C . SER A 1 35 ? -7.377 4.810 0.730 1.00 0.00 35 SER A C 16
ATOM 17578 O O . SER A 1 35 ? -6.385 4.726 0.022 1.00 0.00 35 SER A O 16
ATOM 17586 N N . GLN A 1 36 ? -7.394 5.470 1.880 1.00 0.00 36 GLN A N 16
ATOM 17587 C CA . GLN A 1 36 ? -6.226 6.182 2.380 1.00 0.00 36 GLN A CA 16
ATOM 17588 C C . GLN A 1 36 ? -5.082 5.217 2.682 1.00 0.00 36 GLN A C 16
ATOM 17589 O O . GLN A 1 36 ? -3.909 5.569 2.561 1.00 0.00 36 GLN A O 16
ATOM 17603 N N . GLU A 1 37 ? -5.423 4.010 3.093 1.00 0.00 37 GLU A N 16
ATOM 17604 C CA . GLU A 1 37 ? -4.429 2.974 3.307 1.00 0.00 37 GLU A CA 16
ATOM 17605 C C . GLU A 1 37 ? -3.848 2.531 1.983 1.00 0.00 37 GLU A C 16
ATOM 17606 O O . GLU A 1 37 ? -2.637 2.516 1.808 1.00 0.00 37 GLU A O 16
ATOM 17618 N N . LEU A 1 38 ? -4.724 2.224 1.042 1.00 0.00 38 LEU A N 16
ATOM 17619 C CA . LEU A 1 38 ? -4.332 1.762 -0.280 1.00 0.00 38 LEU A CA 16
ATOM 17620 C C . LEU A 1 38 ? -3.468 2.803 -0.987 1.00 0.00 38 LEU A C 16
ATOM 17621 O O . LEU A 1 38 ? -2.399 2.481 -1.518 1.00 0.00 38 LEU A O 16
ATOM 17637 N N . ASP A 1 39 ? -3.924 4.039 -0.969 1.00 0.00 39 ASP A N 16
ATOM 17638 C CA . ASP A 1 39 ? -3.224 5.135 -1.622 1.00 0.00 39 ASP A CA 16
ATOM 17639 C C . ASP A 1 39 ? -1.838 5.314 -1.037 1.00 0.00 39 ASP A C 16
ATOM 17640 O O . ASP A 1 39 ? -0.871 5.508 -1.773 1.00 0.00 39 ASP A O 16
ATOM 17649 N N . ARG A 1 40 ? -1.734 5.198 0.282 1.00 0.00 40 ARG A N 16
ATOM 17650 C CA . ARG A 1 40 ? -0.452 5.307 0.951 1.00 0.00 40 ARG A CA 16
ATOM 17651 C C . ARG A 1 40 ? 0.444 4.101 0.629 1.00 0.00 40 ARG A C 16
ATOM 17652 O O . ARG A 1 40 ? 1.639 4.265 0.440 1.00 0.00 40 ARG A O 16
ATOM 17673 N N . LEU A 1 41 ? -0.137 2.909 0.547 1.00 0.00 41 LEU A N 16
ATOM 17674 C CA . LEU A 1 41 ? 0.630 1.709 0.189 1.00 0.00 41 LEU A CA 16
ATOM 17675 C C . LEU A 1 41 ? 1.212 1.853 -1.214 1.00 0.00 41 LEU A C 16
ATOM 17676 O O . LEU A 1 41 ? 2.378 1.543 -1.445 1.00 0.00 41 LEU A O 16
ATOM 17692 N N . LEU A 1 42 ? 0.401 2.352 -2.132 1.00 0.00 42 LEU A N 16
ATOM 17693 C CA . LEU A 1 42 ? 0.839 2.617 -3.503 1.00 0.00 42 LEU A CA 16
ATOM 17694 C C . LEU A 1 42 ? 1.924 3.691 -3.493 1.00 0.00 42 LEU A C 16
ATOM 17695 O O . LEU A 1 42 ? 2.943 3.596 -4.187 1.00 0.00 42 LEU A O 16
ATOM 17711 N N . ASN A 1 43 ? 1.702 4.679 -2.665 1.00 0.00 43 ASN A N 16
ATOM 17712 C CA . ASN A 1 43 ? 2.587 5.813 -2.520 1.00 0.00 43 ASN A CA 16
ATOM 17713 C C . ASN A 1 43 ? 3.938 5.393 -1.943 1.00 0.00 43 ASN A C 16
ATOM 17714 O O . ASN A 1 43 ? 4.945 6.020 -2.221 1.00 0.00 43 ASN A O 16
ATOM 17725 N N . LEU A 1 44 ? 3.950 4.303 -1.173 1.00 0.00 44 LEU A N 16
ATOM 17726 C CA . LEU A 1 44 ? 5.182 3.758 -0.595 1.00 0.00 44 LEU A CA 16
ATOM 17727 C C . LEU A 1 44 ? 6.178 3.384 -1.675 1.00 0.00 44 LEU A C 16
ATOM 17728 O O . LEU A 1 44 ? 7.381 3.592 -1.499 1.00 0.00 44 LEU A O 16
ATOM 17744 N N . LEU A 1 45 ? 5.674 2.862 -2.801 1.00 0.00 45 LEU A N 16
ATOM 17745 C CA . LEU A 1 45 ? 6.529 2.502 -3.934 1.00 0.00 45 LEU A CA 16
ATOM 17746 C C . LEU A 1 45 ? 7.184 3.754 -4.474 1.00 0.00 45 LEU A C 16
ATOM 17747 O O . LEU A 1 45 ? 8.399 3.828 -4.608 1.00 0.00 45 LEU A O 16
ATOM 17763 N N . ILE A 1 46 ? 6.352 4.748 -4.726 1.00 0.00 46 ILE A N 16
ATOM 17764 C CA . ILE A 1 46 ? 6.772 6.029 -5.269 1.00 0.00 46 ILE A CA 16
ATOM 17765 C C . ILE A 1 46 ? 7.794 6.680 -4.345 1.00 0.00 46 ILE A C 16
ATOM 17766 O O . ILE A 1 46 ? 8.871 7.078 -4.785 1.00 0.00 46 ILE A O 16
ATOM 17782 N N . GLU A 1 47 ? 7.460 6.733 -3.068 1.00 0.00 47 GLU A N 16
ATOM 17783 C CA . GLU A 1 47 ? 8.315 7.301 -2.042 1.00 0.00 47 GLU A CA 16
ATOM 17784 C C . GLU A 1 47 ? 9.680 6.599 -2.023 1.00 0.00 47 GLU A C 16
ATOM 17785 O O . GLU A 1 47 ? 10.728 7.252 -2.080 1.00 0.00 47 GLU A O 16
ATOM 17797 N N . LEU A 1 48 ? 9.652 5.276 -2.015 1.00 0.00 48 LEU A N 16
ATOM 17798 C CA . LEU A 1 48 ? 10.861 4.474 -1.926 1.00 0.00 48 LEU A CA 16
ATOM 17799 C C . LEU A 1 48 ? 11.721 4.666 -3.178 1.00 0.00 48 LEU A C 16
ATOM 17800 O O . LEU A 1 48 ? 12.929 4.852 -3.075 1.00 0.00 48 LEU A O 16
ATOM 17816 N N . LYS A 1 49 ? 11.089 4.661 -4.341 1.00 0.00 49 LYS A N 16
ATOM 17817 C CA . LYS A 1 49 ? 11.793 4.821 -5.614 1.00 0.00 49 LYS A CA 16
ATOM 17818 C C . LYS A 1 49 ? 12.332 6.243 -5.788 1.00 0.00 49 LYS A C 16
ATOM 17819 O O . LYS A 1 49 ? 13.339 6.457 -6.475 1.00 0.00 49 LYS A O 16
ATOM 17838 N N . THR A 1 50 ? 11.677 7.207 -5.171 1.00 0.00 50 THR A N 16
ATOM 17839 C CA . THR A 1 50 ? 12.156 8.566 -5.207 1.00 0.00 50 THR A CA 16
ATOM 17840 C C . THR A 1 50 ? 13.389 8.692 -4.299 1.00 0.00 50 THR A C 16
ATOM 17841 O O . THR A 1 50 ? 14.436 9.225 -4.721 1.00 0.00 50 THR A O 16
ATOM 17852 N N . LYS A 1 51 ? 13.285 8.139 -3.085 1.00 0.00 51 LYS A N 16
ATOM 17853 C CA . LYS A 1 51 ? 14.364 8.170 -2.134 1.00 0.00 51 LYS A CA 16
ATOM 17854 C C . LYS A 1 51 ? 15.542 7.392 -2.644 1.00 0.00 51 LYS A C 16
ATOM 17855 O O . LYS A 1 51 ? 16.601 7.980 -2.863 1.00 0.00 51 LYS A O 16
ATOM 17874 N N . LYS A 1 52 ? 15.325 6.062 -2.894 1.00 0.00 52 LYS A N 16
ATOM 17875 C CA . LYS A 1 52 ? 16.340 5.081 -3.416 1.00 0.00 52 LYS A CA 16
ATOM 17876 C C . LYS A 1 52 ? 17.720 5.286 -2.827 1.00 0.00 52 LYS A C 16
ATOM 17877 O O . LYS A 1 52 ? 18.742 4.976 -3.444 1.00 0.00 52 LYS A O 16
ATOM 17896 N N . LYS A 1 53 ? 17.727 5.721 -1.606 1.00 0.00 53 LYS A N 16
ATOM 17897 C CA . LYS A 1 53 ? 18.920 6.079 -0.930 1.00 0.00 53 LYS A CA 16
ATOM 17898 C C . LYS A 1 53 ? 19.432 4.937 -0.103 1.00 0.00 53 LYS A C 16
ATOM 17899 O O . LYS A 1 53 ? 20.395 5.052 0.648 1.00 0.00 53 LYS A O 16
ATOM 17918 N N . ARG A 1 54 ? 18.757 3.828 -0.254 1.00 0.00 54 ARG A N 16
ATOM 17919 C CA . ARG A 1 54 ? 19.204 2.587 0.268 1.00 0.00 54 ARG A CA 16
ATOM 17920 C C . ARG A 1 54 ? 20.104 2.077 -0.816 1.00 0.00 54 ARG A C 16
ATOM 17921 O O . ARG A 1 54 ? 19.721 2.087 -1.991 1.00 0.00 54 ARG A O 16
ATOM 17942 N N . TYR A 1 55 ? 21.270 1.638 -0.475 1.00 0.00 55 TYR A N 16
ATOM 17943 C CA . TYR A 1 55 ? 22.271 1.356 -1.488 1.00 0.00 55 TYR A CA 16
ATOM 17944 C C . TYR A 1 55 ? 22.103 0.024 -2.169 1.00 0.00 55 TYR A C 16
ATOM 17945 O O . TYR A 1 55 ? 22.952 -0.401 -2.965 1.00 0.00 55 TYR A O 16
ATOM 17963 N N . SER A 1 56 ? 20.969 -0.571 -1.932 1.00 0.00 56 SER A N 16
ATOM 17964 C CA . SER A 1 56 ? 20.551 -1.774 -2.568 1.00 0.00 56 SER A CA 16
ATOM 17965 C C . SER A 1 56 ? 20.430 -1.545 -4.078 1.00 0.00 56 SER A C 16
ATOM 17966 O O . SER A 1 56 ? 20.822 -2.395 -4.881 1.00 0.00 56 SER A O 16
ATOM 17974 N N . LEU A 1 57 ? 19.953 -0.350 -4.447 1.00 0.00 57 LEU A N 16
ATOM 17975 C CA . LEU A 1 57 ? 19.785 0.035 -5.847 1.00 0.00 57 LEU A CA 16
ATOM 17976 C C . LEU A 1 57 ? 21.127 0.230 -6.538 1.00 0.00 57 LEU A C 16
ATOM 17977 O O . LEU A 1 57 ? 21.198 0.283 -7.756 1.00 0.00 57 LEU A O 16
ATOM 17993 N N . LEU A 1 58 ? 22.183 0.361 -5.767 1.00 0.00 58 LEU A N 16
ATOM 17994 C CA . LEU A 1 58 ? 23.498 0.538 -6.340 1.00 0.00 58 LEU A CA 16
ATOM 17995 C C . LEU A 1 58 ? 24.220 -0.791 -6.428 1.00 0.00 58 LEU A C 16
ATOM 17996 O O . LEU A 1 58 ? 24.760 -1.139 -7.477 1.00 0.00 58 LEU A O 16
ATOM 18012 N N . GLU A 1 59 ? 24.191 -1.557 -5.338 1.00 0.00 59 GLU A N 16
ATOM 18013 C CA . GLU A 1 59 ? 24.861 -2.864 -5.290 1.00 0.00 59 GLU A CA 16
ATOM 18014 C C . GLU A 1 59 ? 24.215 -3.824 -6.269 1.00 0.00 59 GLU A C 16
ATOM 18015 O O . GLU A 1 59 ? 24.867 -4.656 -6.902 1.00 0.00 59 GLU A O 16
ATOM 18027 N N . HIS A 1 60 ? 22.946 -3.675 -6.398 1.00 0.00 60 HIS A N 16
ATOM 18028 C CA . HIS A 1 60 ? 22.137 -4.508 -7.249 1.00 0.00 60 HIS A CA 16
ATOM 18029 C C . HIS A 1 60 ? 21.470 -3.638 -8.288 1.00 0.00 60 HIS A C 16
ATOM 18030 O O . HIS A 1 60 ? 20.272 -3.782 -8.562 1.00 0.00 60 HIS A O 16
ATOM 18044 N N . HIS A 1 61 ? 22.265 -2.732 -8.864 1.00 0.00 61 HIS A N 16
ATOM 18045 C CA . HIS A 1 61 ? 21.795 -1.808 -9.901 1.00 0.00 61 HIS A CA 16
ATOM 18046 C C . HIS A 1 61 ? 21.127 -2.548 -11.040 1.00 0.00 61 HIS A C 16
ATOM 18047 O O . HIS A 1 61 ? 21.676 -3.517 -11.590 1.00 0.00 61 HIS A O 16
ATOM 18061 N N . HIS A 1 62 ? 19.953 -2.107 -11.389 1.00 0.00 62 HIS A N 16
ATOM 18062 C CA . HIS A 1 62 ? 19.160 -2.795 -12.355 1.00 0.00 62 HIS A CA 16
ATOM 18063 C C . HIS A 1 62 ? 19.484 -2.271 -13.743 1.00 0.00 62 HIS A C 16
ATOM 18064 O O . HIS A 1 62 ? 18.736 -1.481 -14.333 1.00 0.00 62 HIS A O 16
ATOM 18078 N N . HIS A 1 63 ? 20.633 -2.649 -14.218 1.00 0.00 63 HIS A N 16
ATOM 18079 C CA . HIS A 1 63 ? 21.102 -2.253 -15.516 1.00 0.00 63 HIS A CA 16
ATOM 18080 C C . HIS A 1 63 ? 21.522 -3.519 -16.238 1.00 0.00 63 HIS A C 16
ATOM 18081 O O . HIS A 1 63 ? 22.712 -3.847 -16.338 1.00 0.00 63 HIS A O 16
ATOM 18095 N N . HIS A 1 64 ? 20.535 -4.274 -16.634 1.00 0.00 64 HIS A N 16
ATOM 18096 C CA . HIS A 1 64 ? 20.740 -5.549 -17.245 1.00 0.00 64 HIS A CA 16
ATOM 18097 C C . HIS A 1 64 ? 20.471 -5.418 -18.723 1.00 0.00 64 HIS A C 16
ATOM 18098 O O . HIS A 1 64 ? 21.437 -5.351 -19.500 1.00 0.00 64 HIS A O 16
ATOM 18113 N N . MET A 1 1 ? 13.207 -8.071 0.489 1.00 0.00 1 MET A N 17
ATOM 18114 C CA . MET A 1 1 ? 13.714 -7.930 -0.877 1.00 0.00 1 MET A CA 17
ATOM 18115 C C . MET A 1 1 ? 12.576 -7.593 -1.797 1.00 0.00 1 MET A C 17
ATOM 18116 O O . MET A 1 1 ? 11.447 -8.003 -1.538 1.00 0.00 1 MET A O 17
ATOM 18132 N N . ASN A 1 2 ? 12.885 -6.838 -2.850 1.00 0.00 2 ASN A N 17
ATOM 18133 C CA . ASN A 1 2 ? 11.976 -6.546 -3.986 1.00 0.00 2 ASN A CA 17
ATOM 18134 C C . ASN A 1 2 ? 10.643 -5.886 -3.608 1.00 0.00 2 ASN A C 17
ATOM 18135 O O . ASN A 1 2 ? 9.749 -6.507 -3.039 1.00 0.00 2 ASN A O 17
ATOM 18146 N N . VAL A 1 3 ? 10.487 -4.640 -4.015 1.00 0.00 3 VAL A N 17
ATOM 18147 C CA . VAL A 1 3 ? 9.287 -3.843 -3.727 1.00 0.00 3 VAL A CA 17
ATOM 18148 C C . VAL A 1 3 ? 8.016 -4.409 -4.389 1.00 0.00 3 VAL A C 17
ATOM 18149 O O . VAL A 1 3 ? 6.893 -4.029 -4.043 1.00 0.00 3 VAL A O 17
ATOM 18162 N N . THR A 1 4 ? 8.192 -5.303 -5.334 1.00 0.00 4 THR A N 17
ATOM 18163 C CA . THR A 1 4 ? 7.082 -5.938 -6.021 1.00 0.00 4 THR A CA 17
ATOM 18164 C C . THR A 1 4 ? 6.161 -6.702 -5.034 1.00 0.00 4 THR A C 17
ATOM 18165 O O . THR A 1 4 ? 4.956 -6.778 -5.249 1.00 0.00 4 THR A O 17
ATOM 18176 N N . LYS A 1 5 ? 6.720 -7.195 -3.920 1.00 0.00 5 LYS A N 17
ATOM 18177 C CA . LYS A 1 5 ? 5.909 -7.924 -2.934 1.00 0.00 5 LYS A CA 17
ATOM 18178 C C . LYS A 1 5 ? 4.917 -6.977 -2.249 1.00 0.00 5 LYS A C 17
ATOM 18179 O O . LYS A 1 5 ? 3.817 -7.376 -1.843 1.00 0.00 5 LYS A O 17
ATOM 18198 N N . LEU A 1 6 ? 5.286 -5.718 -2.159 1.00 0.00 6 LEU A N 17
ATOM 18199 C CA . LEU A 1 6 ? 4.424 -4.727 -1.567 1.00 0.00 6 LEU A CA 17
ATOM 18200 C C . LEU A 1 6 ? 3.321 -4.395 -2.563 1.00 0.00 6 LEU A C 17
ATOM 18201 O O . LEU A 1 6 ? 2.191 -4.124 -2.191 1.00 0.00 6 LEU A O 17
ATOM 18217 N N . ASN A 1 7 ? 3.660 -4.485 -3.839 1.00 0.00 7 ASN A N 17
ATOM 18218 C CA . ASN A 1 7 ? 2.702 -4.261 -4.920 1.00 0.00 7 ASN A CA 17
ATOM 18219 C C . ASN A 1 7 ? 1.679 -5.368 -4.951 1.00 0.00 7 ASN A C 17
ATOM 18220 O O . ASN A 1 7 ? 0.516 -5.142 -5.290 1.00 0.00 7 ASN A O 17
ATOM 18231 N N . ASP A 1 8 ? 2.120 -6.571 -4.586 1.00 0.00 8 ASP A N 17
ATOM 18232 C CA . ASP A 1 8 ? 1.231 -7.725 -4.452 1.00 0.00 8 ASP A CA 17
ATOM 18233 C C . ASP A 1 8 ? 0.152 -7.393 -3.438 1.00 0.00 8 ASP A C 17
ATOM 18234 O O . ASP A 1 8 ? -1.037 -7.660 -3.663 1.00 0.00 8 ASP A O 17
ATOM 18243 N N . ARG A 1 9 ? 0.579 -6.765 -2.331 1.00 0.00 9 ARG A N 17
ATOM 18244 C CA . ARG A 1 9 ? -0.349 -6.286 -1.312 1.00 0.00 9 ARG A CA 17
ATOM 18245 C C . ARG A 1 9 ? -1.233 -5.182 -1.850 1.00 0.00 9 ARG A C 17
ATOM 18246 O O . ARG A 1 9 ? -2.412 -5.189 -1.601 1.00 0.00 9 ARG A O 17
ATOM 18267 N N . ILE A 1 10 ? -0.653 -4.249 -2.599 1.00 0.00 10 ILE A N 17
ATOM 18268 C CA . ILE A 1 10 ? -1.409 -3.129 -3.180 1.00 0.00 10 ILE A CA 17
ATOM 18269 C C . ILE A 1 10 ? -2.577 -3.649 -4.014 1.00 0.00 10 ILE A C 17
ATOM 18270 O O . ILE A 1 10 ? -3.727 -3.288 -3.763 1.00 0.00 10 ILE A O 17
ATOM 18286 N N . GLU A 1 11 ? -2.275 -4.536 -4.950 1.00 0.00 11 GLU A N 17
ATOM 18287 C CA . GLU A 1 11 ? -3.287 -5.170 -5.787 1.00 0.00 11 GLU A CA 17
ATOM 18288 C C . GLU A 1 11 ? -4.337 -5.872 -4.935 1.00 0.00 11 GLU A C 17
ATOM 18289 O O . GLU A 1 11 ? -5.536 -5.729 -5.166 1.00 0.00 11 GLU A O 17
ATOM 18301 N N . ALA A 1 12 ? -3.876 -6.577 -3.925 1.00 0.00 12 ALA A N 17
ATOM 18302 C CA . ALA A 1 12 ? -4.744 -7.310 -3.028 1.00 0.00 12 ALA A CA 17
ATOM 18303 C C . ALA A 1 12 ? -5.658 -6.373 -2.242 1.00 0.00 12 ALA A C 17
ATOM 18304 O O . ALA A 1 12 ? -6.839 -6.660 -2.052 1.00 0.00 12 ALA A O 17
ATOM 18311 N N . LYS A 1 13 ? -5.123 -5.231 -1.836 1.00 0.00 13 LYS A N 17
ATOM 18312 C CA . LYS A 1 13 ? -5.866 -4.267 -1.043 1.00 0.00 13 LYS A CA 17
ATOM 18313 C C . LYS A 1 13 ? -6.865 -3.524 -1.908 1.00 0.00 13 LYS A C 17
ATOM 18314 O O . LYS A 1 13 ? -7.895 -3.091 -1.430 1.00 0.00 13 LYS A O 17
ATOM 18333 N N . LYS A 1 14 ? -6.527 -3.353 -3.170 1.00 0.00 14 LYS A N 17
ATOM 18334 C CA . LYS A 1 14 ? -7.436 -2.762 -4.149 1.00 0.00 14 LYS A CA 17
ATOM 18335 C C . LYS A 1 14 ? -8.617 -3.681 -4.379 1.00 0.00 14 LYS A C 17
ATOM 18336 O O . LYS A 1 14 ? -9.758 -3.249 -4.353 1.00 0.00 14 LYS A O 17
ATOM 18355 N N . LYS A 1 15 ? -8.334 -4.962 -4.552 1.00 0.00 15 LYS A N 17
ATOM 18356 C CA . LYS A 1 15 ? -9.384 -5.971 -4.727 1.00 0.00 15 LYS A CA 17
ATOM 18357 C C . LYS A 1 15 ? -10.233 -6.067 -3.461 1.00 0.00 15 LYS A C 17
ATOM 18358 O O . LYS A 1 15 ? -11.456 -6.260 -3.518 1.00 0.00 15 LYS A O 17
ATOM 18377 N N . GLU A 1 16 ? -9.573 -5.935 -2.325 1.00 0.00 16 GLU A N 17
ATOM 18378 C CA . GLU A 1 16 ? -10.225 -5.903 -1.032 1.00 0.00 16 GLU A CA 17
ATOM 18379 C C . GLU A 1 16 ? -11.143 -4.688 -0.959 1.00 0.00 16 GLU A C 17
ATOM 18380 O O . GLU A 1 16 ? -12.293 -4.797 -0.577 1.00 0.00 16 GLU A O 17
ATOM 18392 N N . LEU A 1 17 ? -10.616 -3.545 -1.370 1.00 0.00 17 LEU A N 17
ATOM 18393 C CA . LEU A 1 17 ? -11.323 -2.274 -1.355 1.00 0.00 17 LEU A CA 17
ATOM 18394 C C . LEU A 1 17 ? -12.586 -2.381 -2.213 1.00 0.00 17 LEU A C 17
ATOM 18395 O O . LEU A 1 17 ? -13.655 -1.971 -1.787 1.00 0.00 17 LEU A O 17
ATOM 18411 N N . ILE A 1 18 ? -12.454 -2.957 -3.410 1.00 0.00 18 ILE A N 17
ATOM 18412 C CA . ILE A 1 18 ? -13.600 -3.167 -4.309 1.00 0.00 18 ILE A CA 17
ATOM 18413 C C . ILE A 1 18 ? -14.676 -3.997 -3.603 1.00 0.00 18 ILE A C 17
ATOM 18414 O O . ILE A 1 18 ? -15.857 -3.632 -3.597 1.00 0.00 18 ILE A O 17
ATOM 18430 N N . TYR A 1 19 ? -14.248 -5.083 -2.981 1.00 0.00 19 TYR A N 17
ATOM 18431 C CA . TYR A 1 19 ? -15.135 -5.947 -2.212 1.00 0.00 19 TYR A CA 17
ATOM 18432 C C . TYR A 1 19 ? -15.792 -5.158 -1.070 1.00 0.00 19 TYR A C 17
ATOM 18433 O O . TYR A 1 19 ? -16.992 -5.271 -0.829 1.00 0.00 19 TYR A O 17
ATOM 18451 N N . LEU A 1 20 ? -14.997 -4.356 -0.395 1.00 0.00 20 LEU A N 17
ATOM 18452 C CA . LEU A 1 20 ? -15.467 -3.520 0.694 1.00 0.00 20 LEU A CA 17
ATOM 18453 C C . LEU A 1 20 ? -16.509 -2.512 0.221 1.00 0.00 20 LEU A C 17
ATOM 18454 O O . LEU A 1 20 ? -17.504 -2.303 0.895 1.00 0.00 20 LEU A O 17
ATOM 18470 N N . VAL A 1 21 ? -16.305 -1.925 -0.947 1.00 0.00 21 VAL A N 17
ATOM 18471 C CA . VAL A 1 21 ? -17.287 -1.002 -1.512 1.00 0.00 21 VAL A CA 17
ATOM 18472 C C . VAL A 1 21 ? -18.598 -1.746 -1.787 1.00 0.00 21 VAL A C 17
ATOM 18473 O O . VAL A 1 21 ? -19.676 -1.241 -1.499 1.00 0.00 21 VAL A O 17
ATOM 18486 N N . GLU A 1 22 ? -18.480 -2.964 -2.290 1.00 0.00 22 GLU A N 17
ATOM 18487 C CA . GLU A 1 22 ? -19.635 -3.823 -2.546 1.00 0.00 22 GLU A CA 17
ATOM 18488 C C . GLU A 1 22 ? -20.406 -4.129 -1.256 1.00 0.00 22 GLU A C 17
ATOM 18489 O O . GLU A 1 22 ? -21.630 -4.239 -1.266 1.00 0.00 22 GLU A O 17
ATOM 18501 N N . LYS A 1 23 ? -19.692 -4.265 -0.161 1.00 0.00 23 LYS A N 17
ATOM 18502 C CA . LYS A 1 23 ? -20.306 -4.588 1.117 1.00 0.00 23 LYS A CA 17
ATOM 18503 C C . LYS A 1 23 ? -20.876 -3.342 1.783 1.00 0.00 23 LYS A C 17
ATOM 18504 O O . LYS A 1 23 ? -22.045 -3.316 2.185 1.00 0.00 23 LYS A O 17
ATOM 18523 N N . TYR A 1 24 ? -20.079 -2.309 1.839 1.00 0.00 24 TYR A N 17
ATOM 18524 C CA . TYR A 1 24 ? -20.438 -1.095 2.544 1.00 0.00 24 TYR A CA 17
ATOM 18525 C C . TYR A 1 24 ? -21.419 -0.217 1.774 1.00 0.00 24 TYR A C 17
ATOM 18526 O O . TYR A 1 24 ? -22.397 0.286 2.351 1.00 0.00 24 TYR A O 17
ATOM 18544 N N . GLY A 1 25 ? -21.199 -0.052 0.494 1.00 0.00 25 GLY A N 17
ATOM 18545 C CA . GLY A 1 25 ? -22.107 0.720 -0.302 1.00 0.00 25 GLY A CA 17
ATOM 18546 C C . GLY A 1 25 ? -21.421 1.782 -1.122 1.00 0.00 25 GLY A C 17
ATOM 18547 O O . GLY A 1 25 ? -20.899 1.510 -2.206 1.00 0.00 25 GLY A O 17
ATOM 18551 N N . PHE A 1 26 ? -21.407 2.981 -0.621 1.00 0.00 26 PHE A N 17
ATOM 18552 C CA . PHE A 1 26 ? -20.834 4.083 -1.349 1.00 0.00 26 PHE A CA 17
ATOM 18553 C C . PHE A 1 26 ? -19.663 4.683 -0.615 1.00 0.00 26 PHE A C 17
ATOM 18554 O O . PHE A 1 26 ? -19.252 4.168 0.421 1.00 0.00 26 PHE A O 17
ATOM 18571 N N . THR A 1 27 ? -19.147 5.767 -1.128 1.00 0.00 27 THR A N 17
ATOM 18572 C CA . THR A 1 27 ? -17.919 6.334 -0.657 1.00 0.00 27 THR A CA 17
ATOM 18573 C C . THR A 1 27 ? -18.101 7.153 0.625 1.00 0.00 27 THR A C 17
ATOM 18574 O O . THR A 1 27 ? -18.053 8.380 0.619 1.00 0.00 27 THR A O 17
ATOM 18585 N N . HIS A 1 28 ? -18.397 6.465 1.679 1.00 0.00 28 HIS A N 17
ATOM 18586 C CA . HIS A 1 28 ? -18.477 7.050 3.004 1.00 0.00 28 HIS A CA 17
ATOM 18587 C C . HIS A 1 28 ? -17.119 6.929 3.700 1.00 0.00 28 HIS A C 17
ATOM 18588 O O . HIS A 1 28 ? -16.168 6.410 3.093 1.00 0.00 28 HIS A O 17
ATOM 18602 N N . HIS A 1 29 ? -17.031 7.362 4.960 1.00 0.00 29 HIS A N 17
ATOM 18603 C CA . HIS A 1 29 ? -15.755 7.420 5.699 1.00 0.00 29 HIS A CA 17
ATOM 18604 C C . HIS A 1 29 ? -14.980 6.090 5.695 1.00 0.00 29 HIS A C 17
ATOM 18605 O O . HIS A 1 29 ? -13.739 6.098 5.567 1.00 0.00 29 HIS A O 17
ATOM 18619 N N . LYS A 1 30 ? -15.685 4.966 5.841 1.00 0.00 30 LYS A N 17
ATOM 18620 C CA . LYS A 1 30 ? -15.039 3.647 5.791 1.00 0.00 30 LYS A CA 17
ATOM 18621 C C . LYS A 1 30 ? -14.265 3.491 4.484 1.00 0.00 30 LYS A C 17
ATOM 18622 O O . LYS A 1 30 ? -13.060 3.234 4.492 1.00 0.00 30 LYS A O 17
ATOM 18641 N N . VAL A 1 31 ? -14.950 3.732 3.377 1.00 0.00 31 VAL A N 17
ATOM 18642 C CA . VAL A 1 31 ? -14.372 3.591 2.047 1.00 0.00 31 VAL A CA 17
ATOM 18643 C C . VAL A 1 31 ? -13.229 4.595 1.827 1.00 0.00 31 VAL A C 17
ATOM 18644 O O . VAL A 1 31 ? -12.209 4.264 1.203 1.00 0.00 31 VAL A O 17
ATOM 18657 N N . ILE A 1 32 ? -13.384 5.798 2.371 1.00 0.00 32 ILE A N 17
ATOM 18658 C CA . ILE A 1 32 ? -12.343 6.842 2.298 1.00 0.00 32 ILE A CA 17
ATOM 18659 C C . ILE A 1 32 ? -11.069 6.309 2.942 1.00 0.00 32 ILE A C 17
ATOM 18660 O O . ILE A 1 32 ? -9.988 6.333 2.350 1.00 0.00 32 ILE A O 17
ATOM 18676 N N . SER A 1 33 ? -11.237 5.800 4.135 1.00 0.00 33 SER A N 17
ATOM 18677 C CA . SER A 1 33 ? -10.157 5.227 4.915 1.00 0.00 33 SER A CA 17
ATOM 18678 C C . SER A 1 33 ? -9.460 4.062 4.173 1.00 0.00 33 SER A C 17
ATOM 18679 O O . SER A 1 33 ? -8.229 3.973 4.167 1.00 0.00 33 SER A O 17
ATOM 18687 N N . PHE A 1 34 ? -10.242 3.203 3.505 1.00 0.00 34 PHE A N 17
ATOM 18688 C CA . PHE A 1 34 ? -9.662 2.072 2.770 1.00 0.00 34 PHE A CA 17
ATOM 18689 C C . PHE A 1 34 ? -8.881 2.576 1.552 1.00 0.00 34 PHE A C 17
ATOM 18690 O O . PHE A 1 34 ? -7.865 1.989 1.153 1.00 0.00 34 PHE A O 17
ATOM 18707 N N . SER A 1 35 ? -9.350 3.671 0.986 1.00 0.00 35 SER A N 17
ATOM 18708 C CA . SER A 1 35 ? -8.717 4.277 -0.163 1.00 0.00 35 SER A CA 17
ATOM 18709 C C . SER A 1 35 ? -7.395 4.942 0.245 1.00 0.00 35 SER A C 17
ATOM 18710 O O . SER A 1 35 ? -6.380 4.796 -0.439 1.00 0.00 35 SER A O 17
ATOM 18718 N N . GLN A 1 36 ? -7.401 5.622 1.391 1.00 0.00 36 GLN A N 17
ATOM 18719 C CA . GLN A 1 36 ? -6.192 6.262 1.909 1.00 0.00 36 GLN A CA 17
ATOM 18720 C C . GLN A 1 36 ? -5.148 5.228 2.301 1.00 0.00 36 GLN A C 17
ATOM 18721 O O . GLN A 1 36 ? -3.953 5.479 2.196 1.00 0.00 36 GLN A O 17
ATOM 18735 N N . GLU A 1 37 ? -5.612 4.064 2.743 1.00 0.00 37 GLU A N 17
ATOM 18736 C CA . GLU A 1 37 ? -4.736 2.947 3.070 1.00 0.00 37 GLU A CA 17
ATOM 18737 C C . GLU A 1 37 ? -3.954 2.542 1.818 1.00 0.00 37 GLU A C 17
ATOM 18738 O O . GLU A 1 37 ? -2.762 2.251 1.873 1.00 0.00 37 GLU A O 17
ATOM 18750 N N . LEU A 1 38 ? -4.635 2.578 0.687 1.00 0.00 38 LEU A N 17
ATOM 18751 C CA . LEU A 1 38 ? -4.047 2.181 -0.564 1.00 0.00 38 LEU A CA 17
ATOM 18752 C C . LEU A 1 38 ? -2.996 3.209 -0.995 1.00 0.00 38 LEU A C 17
ATOM 18753 O O . LEU A 1 38 ? -1.895 2.841 -1.419 1.00 0.00 38 LEU A O 17
ATOM 18769 N N . ASP A 1 39 ? -3.323 4.488 -0.858 1.00 0.00 39 ASP A N 17
ATOM 18770 C CA . ASP A 1 39 ? -2.370 5.560 -1.189 1.00 0.00 39 ASP A CA 17
ATOM 18771 C C . ASP A 1 39 ? -1.149 5.484 -0.287 1.00 0.00 39 ASP A C 17
ATOM 18772 O O . ASP A 1 39 ? -0.027 5.732 -0.722 1.00 0.00 39 ASP A O 17
ATOM 18781 N N . ARG A 1 40 ? -1.381 5.089 0.954 1.00 0.00 40 ARG A N 17
ATOM 18782 C CA . ARG A 1 40 ? -0.329 4.892 1.941 1.00 0.00 40 ARG A CA 17
ATOM 18783 C C . ARG A 1 40 ? 0.639 3.802 1.476 1.00 0.00 40 ARG A C 17
ATOM 18784 O O . ARG A 1 40 ? 1.849 3.930 1.629 1.00 0.00 40 ARG A O 17
ATOM 18805 N N . LEU A 1 41 ? 0.100 2.747 0.894 1.00 0.00 41 LEU A N 17
ATOM 18806 C CA . LEU A 1 41 ? 0.912 1.650 0.380 1.00 0.00 41 LEU A CA 17
ATOM 18807 C C . LEU A 1 41 ? 1.771 2.126 -0.782 1.00 0.00 41 LEU A C 17
ATOM 18808 O O . LEU A 1 41 ? 2.917 1.701 -0.941 1.00 0.00 41 LEU A O 17
ATOM 18824 N N . LEU A 1 42 ? 1.225 3.033 -1.570 1.00 0.00 42 LEU A N 17
ATOM 18825 C CA . LEU A 1 42 ? 1.963 3.644 -2.658 1.00 0.00 42 LEU A CA 17
ATOM 18826 C C . LEU A 1 42 ? 3.107 4.484 -2.071 1.00 0.00 42 LEU A C 17
ATOM 18827 O O . LEU A 1 42 ? 4.241 4.448 -2.550 1.00 0.00 42 LEU A O 17
ATOM 18843 N N . ASN A 1 43 ? 2.798 5.200 -0.990 1.00 0.00 43 ASN A N 17
ATOM 18844 C CA . ASN A 1 43 ? 3.781 6.014 -0.258 1.00 0.00 43 ASN A CA 17
ATOM 18845 C C . ASN A 1 43 ? 4.900 5.135 0.293 1.00 0.00 43 ASN A C 17
ATOM 18846 O O . ASN A 1 43 ? 6.041 5.576 0.421 1.00 0.00 43 ASN A O 17
ATOM 18857 N N . LEU A 1 44 ? 4.567 3.893 0.608 1.00 0.00 44 LEU A N 17
ATOM 18858 C CA . LEU A 1 44 ? 5.534 2.923 1.106 1.00 0.00 44 LEU A CA 17
ATOM 18859 C C . LEU A 1 44 ? 6.546 2.528 0.021 1.00 0.00 44 LEU A C 17
ATOM 18860 O O . LEU A 1 44 ? 7.690 2.207 0.327 1.00 0.00 44 LEU A O 17
ATOM 18876 N N . LEU A 1 45 ? 6.119 2.533 -1.234 1.00 0.00 45 LEU A N 17
ATOM 18877 C CA . LEU A 1 45 ? 7.032 2.282 -2.361 1.00 0.00 45 LEU A CA 17
ATOM 18878 C C . LEU A 1 45 ? 7.955 3.475 -2.531 1.00 0.00 45 LEU A C 17
ATOM 18879 O O . LEU A 1 45 ? 9.142 3.344 -2.860 1.00 0.00 45 LEU A O 17
ATOM 18895 N N . ILE A 1 46 ? 7.399 4.642 -2.284 1.00 0.00 46 ILE A N 17
ATOM 18896 C CA . ILE A 1 46 ? 8.118 5.898 -2.371 1.00 0.00 46 ILE A CA 17
ATOM 18897 C C . ILE A 1 46 ? 9.152 6.007 -1.229 1.00 0.00 46 ILE A C 17
ATOM 18898 O O . ILE A 1 46 ? 10.177 6.657 -1.367 1.00 0.00 46 ILE A O 17
ATOM 18914 N N . GLU A 1 47 ? 8.877 5.315 -0.134 1.00 0.00 47 GLU A N 17
ATOM 18915 C CA . GLU A 1 47 ? 9.756 5.259 1.041 1.00 0.00 47 GLU A CA 17
ATOM 18916 C C . GLU A 1 47 ? 11.177 4.799 0.644 1.00 0.00 47 GLU A C 17
ATOM 18917 O O . GLU A 1 47 ? 12.169 5.267 1.189 1.00 0.00 47 GLU A O 17
ATOM 18929 N N . LEU A 1 48 ? 11.263 3.893 -0.311 1.00 0.00 48 LEU A N 17
ATOM 18930 C CA . LEU A 1 48 ? 12.560 3.447 -0.792 1.00 0.00 48 LEU A CA 17
ATOM 18931 C C . LEU A 1 48 ? 13.149 4.497 -1.717 1.00 0.00 48 LEU A C 17
ATOM 18932 O O . LEU A 1 48 ? 14.296 4.931 -1.552 1.00 0.00 48 LEU A O 17
ATOM 18948 N N . LYS A 1 49 ? 12.324 4.954 -2.636 1.00 0.00 49 LYS A N 17
ATOM 18949 C CA . LYS A 1 49 ? 12.726 5.885 -3.678 1.00 0.00 49 LYS A CA 17
ATOM 18950 C C . LYS A 1 49 ? 13.133 7.269 -3.150 1.00 0.00 49 LYS A C 17
ATOM 18951 O O . LYS A 1 49 ? 13.930 7.967 -3.782 1.00 0.00 49 LYS A O 17
ATOM 18970 N N . THR A 1 50 ? 12.597 7.666 -2.011 1.00 0.00 50 THR A N 17
ATOM 18971 C CA . THR A 1 50 ? 12.966 8.931 -1.409 1.00 0.00 50 THR A CA 17
ATOM 18972 C C . THR A 1 50 ? 14.416 8.857 -0.873 1.00 0.00 50 THR A C 17
ATOM 18973 O O . THR A 1 50 ? 15.139 9.867 -0.844 1.00 0.00 50 THR A O 17
ATOM 18984 N N . LYS A 1 51 ? 14.854 7.642 -0.520 1.00 0.00 51 LYS A N 17
ATOM 18985 C CA . LYS A 1 51 ? 16.177 7.416 -0.004 1.00 0.00 51 LYS A CA 17
ATOM 18986 C C . LYS A 1 51 ? 17.108 7.157 -1.169 1.00 0.00 51 LYS A C 17
ATOM 18987 O O . LYS A 1 51 ? 18.312 7.372 -1.060 1.00 0.00 51 LYS A O 17
ATOM 19006 N N . LYS A 1 52 ? 16.508 6.632 -2.270 1.00 0.00 52 LYS A N 17
ATOM 19007 C CA . LYS A 1 52 ? 17.125 6.327 -3.593 1.00 0.00 52 LYS A CA 17
ATOM 19008 C C . LYS A 1 52 ? 18.198 5.239 -3.564 1.00 0.00 52 LYS A C 17
ATOM 19009 O O . LYS A 1 52 ? 18.247 4.365 -4.431 1.00 0.00 52 LYS A O 17
ATOM 19028 N N . LYS A 1 53 ? 18.990 5.261 -2.553 1.00 0.00 53 LYS A N 17
ATOM 19029 C CA . LYS A 1 53 ? 20.058 4.310 -2.347 1.00 0.00 53 LYS A CA 17
ATOM 19030 C C . LYS A 1 53 ? 19.517 2.905 -2.029 1.00 0.00 53 LYS A C 17
ATOM 19031 O O . LYS A 1 53 ? 20.132 1.895 -2.369 1.00 0.00 53 LYS A O 17
ATOM 19050 N N . ARG A 1 54 ? 18.349 2.849 -1.417 1.00 0.00 54 ARG A N 17
ATOM 19051 C CA . ARG A 1 54 ? 17.803 1.591 -0.965 1.00 0.00 54 ARG A CA 17
ATOM 19052 C C . ARG A 1 54 ? 16.873 1.019 -1.984 1.00 0.00 54 ARG A C 17
ATOM 19053 O O . ARG A 1 54 ? 15.730 1.458 -2.098 1.00 0.00 54 ARG A O 17
ATOM 19074 N N . TYR A 1 55 ? 17.417 0.086 -2.761 1.00 0.00 55 TYR A N 17
ATOM 19075 C CA . TYR A 1 55 ? 16.723 -0.651 -3.804 1.00 0.00 55 TYR A CA 17
ATOM 19076 C C . TYR A 1 55 ? 15.831 0.250 -4.655 1.00 0.00 55 TYR A C 17
ATOM 19077 O O . TYR A 1 55 ? 14.607 0.108 -4.690 1.00 0.00 55 TYR A O 17
ATOM 19095 N N . SER A 1 56 ? 16.446 1.257 -5.214 1.00 0.00 56 SER A N 17
ATOM 19096 C CA . SER A 1 56 ? 15.767 2.160 -6.121 1.00 0.00 56 SER A CA 17
ATOM 19097 C C . SER A 1 56 ? 16.719 2.593 -7.229 1.00 0.00 56 SER A C 17
ATOM 19098 O O . SER A 1 56 ? 16.328 2.733 -8.384 1.00 0.00 56 SER A O 17
ATOM 19106 N N . LEU A 1 57 ? 17.961 2.843 -6.859 1.00 0.00 57 LEU A N 17
ATOM 19107 C CA . LEU A 1 57 ? 18.987 3.175 -7.817 1.00 0.00 57 LEU A CA 17
ATOM 19108 C C . LEU A 1 57 ? 19.982 2.052 -7.965 1.00 0.00 57 LEU A C 17
ATOM 19109 O O . LEU A 1 57 ? 21.106 2.254 -8.452 1.00 0.00 57 LEU A O 17
ATOM 19125 N N . LEU A 1 58 ? 19.575 0.869 -7.577 1.00 0.00 58 LEU A N 17
ATOM 19126 C CA . LEU A 1 58 ? 20.397 -0.306 -7.774 1.00 0.00 58 LEU A CA 17
ATOM 19127 C C . LEU A 1 58 ? 19.995 -0.860 -9.119 1.00 0.00 58 LEU A C 17
ATOM 19128 O O . LEU A 1 58 ? 20.794 -1.407 -9.873 1.00 0.00 58 LEU A O 17
ATOM 19144 N N . GLU A 1 59 ? 18.739 -0.684 -9.387 1.00 0.00 59 GLU A N 17
ATOM 19145 C CA . GLU A 1 59 ? 18.111 -0.949 -10.625 1.00 0.00 59 GLU A CA 17
ATOM 19146 C C . GLU A 1 59 ? 17.642 0.402 -11.147 1.00 0.00 59 GLU A C 17
ATOM 19147 O O . GLU A 1 59 ? 18.141 1.440 -10.676 1.00 0.00 59 GLU A O 17
ATOM 19159 N N . HIS A 1 60 ? 16.731 0.403 -12.098 1.00 0.00 60 HIS A N 17
ATOM 19160 C CA . HIS A 1 60 ? 16.214 1.604 -12.716 1.00 0.00 60 HIS A CA 17
ATOM 19161 C C . HIS A 1 60 ? 17.332 2.423 -13.392 1.00 0.00 60 HIS A C 17
ATOM 19162 O O . HIS A 1 60 ? 18.459 1.934 -13.540 1.00 0.00 60 HIS A O 17
ATOM 19176 N N . HIS A 1 61 ? 17.002 3.630 -13.836 1.00 0.00 61 HIS A N 17
ATOM 19177 C CA . HIS A 1 61 ? 17.940 4.525 -14.521 1.00 0.00 61 HIS A CA 17
ATOM 19178 C C . HIS A 1 61 ? 18.462 3.858 -15.801 1.00 0.00 61 HIS A C 17
ATOM 19179 O O . HIS A 1 61 ? 19.583 3.332 -15.848 1.00 0.00 61 HIS A O 17
ATOM 19193 N N . HIS A 1 62 ? 17.578 3.780 -16.785 1.00 0.00 62 HIS A N 17
ATOM 19194 C CA . HIS A 1 62 ? 17.854 3.209 -18.116 1.00 0.00 62 HIS A CA 17
ATOM 19195 C C . HIS A 1 62 ? 18.120 1.698 -18.071 1.00 0.00 62 HIS A C 17
ATOM 19196 O O . HIS A 1 62 ? 18.493 1.097 -19.077 1.00 0.00 62 HIS A O 17
ATOM 19210 N N . HIS A 1 63 ? 17.879 1.086 -16.939 1.00 0.00 63 HIS A N 17
ATOM 19211 C CA . HIS A 1 63 ? 18.141 -0.324 -16.765 1.00 0.00 63 HIS A CA 17
ATOM 19212 C C . HIS A 1 63 ? 17.255 -0.916 -15.680 1.00 0.00 63 HIS A C 17
ATOM 19213 O O . HIS A 1 63 ? 17.530 -0.796 -14.498 1.00 0.00 63 HIS A O 17
ATOM 19227 N N . HIS A 1 64 ? 16.188 -1.504 -16.093 1.00 0.00 64 HIS A N 17
ATOM 19228 C CA . HIS A 1 64 ? 15.275 -2.163 -15.212 1.00 0.00 64 HIS A CA 17
ATOM 19229 C C . HIS A 1 64 ? 14.900 -3.465 -15.868 1.00 0.00 64 HIS A C 17
ATOM 19230 O O . HIS A 1 64 ? 14.116 -3.442 -16.826 1.00 0.00 64 HIS A O 17
ATOM 19245 N N . MET A 1 1 ? 9.584 -2.710 3.725 1.00 0.00 1 MET A N 18
ATOM 19246 C CA . MET A 1 1 ? 10.895 -3.002 3.134 1.00 0.00 1 MET A CA 18
ATOM 19247 C C . MET A 1 1 ? 10.750 -3.816 1.866 1.00 0.00 1 MET A C 18
ATOM 19248 O O . MET A 1 1 ? 11.251 -3.422 0.824 1.00 0.00 1 MET A O 18
ATOM 19264 N N . ASN A 1 2 ? 10.057 -4.955 1.947 1.00 0.00 2 ASN A N 18
ATOM 19265 C CA . ASN A 1 2 ? 9.909 -5.841 0.790 1.00 0.00 2 ASN A CA 18
ATOM 19266 C C . ASN A 1 2 ? 8.977 -5.244 -0.226 1.00 0.00 2 ASN A C 18
ATOM 19267 O O . ASN A 1 2 ? 7.757 -5.411 -0.144 1.00 0.00 2 ASN A O 18
ATOM 19278 N N . VAL A 1 3 ? 9.551 -4.546 -1.178 1.00 0.00 3 VAL A N 18
ATOM 19279 C CA . VAL A 1 3 ? 8.803 -3.854 -2.213 1.00 0.00 3 VAL A CA 18
ATOM 19280 C C . VAL A 1 3 ? 7.929 -4.792 -3.044 1.00 0.00 3 VAL A C 18
ATOM 19281 O O . VAL A 1 3 ? 6.819 -4.417 -3.438 1.00 0.00 3 VAL A O 18
ATOM 19294 N N . THR A 1 4 ? 8.389 -6.022 -3.262 1.00 0.00 4 THR A N 18
ATOM 19295 C CA . THR A 1 4 ? 7.623 -6.956 -4.042 1.00 0.00 4 THR A CA 18
ATOM 19296 C C . THR A 1 4 ? 6.327 -7.357 -3.289 1.00 0.00 4 THR A C 18
ATOM 19297 O O . THR A 1 4 ? 5.242 -7.406 -3.875 1.00 0.00 4 THR A O 18
ATOM 19308 N N . LYS A 1 5 ? 6.434 -7.548 -1.978 1.00 0.00 5 LYS A N 18
ATOM 19309 C CA . LYS A 1 5 ? 5.287 -7.883 -1.165 1.00 0.00 5 LYS A CA 18
ATOM 19310 C C . LYS A 1 5 ? 4.443 -6.670 -0.874 1.00 0.00 5 LYS A C 18
ATOM 19311 O O . LYS A 1 5 ? 3.247 -6.784 -0.657 1.00 0.00 5 LYS A O 18
ATOM 19330 N N . LEU A 1 6 ? 5.068 -5.513 -0.861 1.00 0.00 6 LEU A N 18
ATOM 19331 C CA . LEU A 1 6 ? 4.359 -4.271 -0.669 1.00 0.00 6 LEU A CA 18
ATOM 19332 C C . LEU A 1 6 ? 3.418 -4.041 -1.842 1.00 0.00 6 LEU A C 18
ATOM 19333 O O . LEU A 1 6 ? 2.238 -3.798 -1.653 1.00 0.00 6 LEU A O 18
ATOM 19349 N N . ASN A 1 7 ? 3.944 -4.177 -3.054 1.00 0.00 7 ASN A N 18
ATOM 19350 C CA . ASN A 1 7 ? 3.140 -4.036 -4.270 1.00 0.00 7 ASN A CA 18
ATOM 19351 C C . ASN A 1 7 ? 2.042 -5.100 -4.292 1.00 0.00 7 ASN A C 18
ATOM 19352 O O . ASN A 1 7 ? 0.885 -4.825 -4.637 1.00 0.00 7 ASN A O 18
ATOM 19363 N N . ASP A 1 8 ? 2.412 -6.291 -3.864 1.00 0.00 8 ASP A N 18
ATOM 19364 C CA . ASP A 1 8 ? 1.493 -7.423 -3.762 1.00 0.00 8 ASP A CA 18
ATOM 19365 C C . ASP A 1 8 ? 0.343 -7.134 -2.789 1.00 0.00 8 ASP A C 18
ATOM 19366 O O . ASP A 1 8 ? -0.831 -7.380 -3.108 1.00 0.00 8 ASP A O 18
ATOM 19375 N N . ARG A 1 9 ? 0.666 -6.587 -1.614 1.00 0.00 9 ARG A N 18
ATOM 19376 C CA . ARG A 1 9 ? -0.361 -6.294 -0.621 1.00 0.00 9 ARG A CA 18
ATOM 19377 C C . ARG A 1 9 ? -1.244 -5.133 -1.081 1.00 0.00 9 ARG A C 18
ATOM 19378 O O . ARG A 1 9 ? -2.405 -5.044 -0.705 1.00 0.00 9 ARG A O 18
ATOM 19399 N N . ILE A 1 10 ? -0.688 -4.263 -1.911 1.00 0.00 10 ILE A N 18
ATOM 19400 C CA . ILE A 1 10 ? -1.439 -3.159 -2.510 1.00 0.00 10 ILE A CA 18
ATOM 19401 C C . ILE A 1 10 ? -2.532 -3.702 -3.417 1.00 0.00 10 ILE A C 18
ATOM 19402 O O . ILE A 1 10 ? -3.675 -3.232 -3.385 1.00 0.00 10 ILE A O 18
ATOM 19418 N N . GLU A 1 11 ? -2.192 -4.721 -4.183 1.00 0.00 11 GLU A N 18
ATOM 19419 C CA . GLU A 1 11 ? -3.146 -5.365 -5.069 1.00 0.00 11 GLU A CA 18
ATOM 19420 C C . GLU A 1 11 ? -4.271 -5.985 -4.234 1.00 0.00 11 GLU A C 18
ATOM 19421 O O . GLU A 1 11 ? -5.454 -5.905 -4.580 1.00 0.00 11 GLU A O 18
ATOM 19433 N N . ALA A 1 12 ? -3.886 -6.535 -3.101 1.00 0.00 12 ALA A N 18
ATOM 19434 C CA . ALA A 1 12 ? -4.808 -7.144 -2.168 1.00 0.00 12 ALA A CA 18
ATOM 19435 C C . ALA A 1 12 ? -5.737 -6.092 -1.540 1.00 0.00 12 ALA A C 18
ATOM 19436 O O . ALA A 1 12 ? -6.874 -6.397 -1.164 1.00 0.00 12 ALA A O 18
ATOM 19443 N N . LYS A 1 13 ? -5.260 -4.851 -1.452 1.00 0.00 13 LYS A N 18
ATOM 19444 C CA . LYS A 1 13 ? -6.050 -3.754 -0.892 1.00 0.00 13 LYS A CA 18
ATOM 19445 C C . LYS A 1 13 ? -7.129 -3.379 -1.866 1.00 0.00 13 LYS A C 18
ATOM 19446 O O . LYS A 1 13 ? -8.256 -3.114 -1.486 1.00 0.00 13 LYS A O 18
ATOM 19465 N N . LYS A 1 14 ? -6.780 -3.406 -3.130 1.00 0.00 14 LYS A N 18
ATOM 19466 C CA . LYS A 1 14 ? -7.714 -3.118 -4.198 1.00 0.00 14 LYS A CA 18
ATOM 19467 C C . LYS A 1 14 ? -8.878 -4.091 -4.168 1.00 0.00 14 LYS A C 18
ATOM 19468 O O . LYS A 1 14 ? -10.021 -3.692 -4.258 1.00 0.00 14 LYS A O 18
ATOM 19487 N N . LYS A 1 15 ? -8.574 -5.363 -3.955 1.00 0.00 15 LYS A N 18
ATOM 19488 C CA . LYS A 1 15 ? -9.600 -6.416 -3.920 1.00 0.00 15 LYS A CA 18
ATOM 19489 C C . LYS A 1 15 ? -10.512 -6.250 -2.712 1.00 0.00 15 LYS A C 18
ATOM 19490 O O . LYS A 1 15 ? -11.701 -6.623 -2.739 1.00 0.00 15 LYS A O 18
ATOM 19509 N N . GLU A 1 16 ? -9.956 -5.657 -1.685 1.00 0.00 16 GLU A N 18
ATOM 19510 C CA . GLU A 1 16 ? -10.647 -5.396 -0.446 1.00 0.00 16 GLU A CA 18
ATOM 19511 C C . GLU A 1 16 ? -11.641 -4.286 -0.706 1.00 0.00 16 GLU A C 18
ATOM 19512 O O . GLU A 1 16 ? -12.838 -4.410 -0.413 1.00 0.00 16 GLU A O 18
ATOM 19524 N N . LEU A 1 17 ? -11.140 -3.239 -1.331 1.00 0.00 17 LEU A N 18
ATOM 19525 C CA . LEU A 1 17 ? -11.931 -2.097 -1.723 1.00 0.00 17 LEU A CA 18
ATOM 19526 C C . LEU A 1 17 ? -13.055 -2.470 -2.680 1.00 0.00 17 LEU A C 18
ATOM 19527 O O . LEU A 1 17 ? -14.186 -2.062 -2.474 1.00 0.00 17 LEU A O 18
ATOM 19543 N N . ILE A 1 18 ? -12.744 -3.265 -3.706 1.00 0.00 18 ILE A N 18
ATOM 19544 C CA . ILE A 1 18 ? -13.744 -3.704 -4.695 1.00 0.00 18 ILE A CA 18
ATOM 19545 C C . ILE A 1 18 ? -14.955 -4.344 -3.998 1.00 0.00 18 ILE A C 18
ATOM 19546 O O . ILE A 1 18 ? -16.111 -4.029 -4.318 1.00 0.00 18 ILE A O 18
ATOM 19562 N N . TYR A 1 19 ? -14.682 -5.201 -3.025 1.00 0.00 19 TYR A N 18
ATOM 19563 C CA . TYR A 1 19 ? -15.728 -5.841 -2.237 1.00 0.00 19 TYR A CA 18
ATOM 19564 C C . TYR A 1 19 ? -16.529 -4.802 -1.443 1.00 0.00 19 TYR A C 18
ATOM 19565 O O . TYR A 1 19 ? -17.768 -4.808 -1.448 1.00 0.00 19 TYR A O 18
ATOM 19583 N N . LEU A 1 20 ? -15.823 -3.898 -0.808 1.00 0.00 20 LEU A N 18
ATOM 19584 C CA . LEU A 1 20 ? -16.433 -2.905 0.045 1.00 0.00 20 LEU A CA 18
ATOM 19585 C C . LEU A 1 20 ? -17.287 -1.920 -0.742 1.00 0.00 20 LEU A C 18
ATOM 19586 O O . LEU A 1 20 ? -18.356 -1.535 -0.287 1.00 0.00 20 LEU A O 18
ATOM 19602 N N . VAL A 1 21 ? -16.830 -1.527 -1.917 1.00 0.00 21 VAL A N 18
ATOM 19603 C CA . VAL A 1 21 ? -17.588 -0.602 -2.764 1.00 0.00 21 VAL A CA 18
ATOM 19604 C C . VAL A 1 21 ? -18.918 -1.239 -3.209 1.00 0.00 21 VAL A C 18
ATOM 19605 O O . VAL A 1 21 ? -19.948 -0.563 -3.307 1.00 0.00 21 VAL A O 18
ATOM 19618 N N . GLU A 1 22 ? -18.901 -2.529 -3.458 1.00 0.00 22 GLU A N 18
ATOM 19619 C CA . GLU A 1 22 ? -20.122 -3.233 -3.820 1.00 0.00 22 GLU A CA 18
ATOM 19620 C C . GLU A 1 22 ? -21.095 -3.315 -2.633 1.00 0.00 22 GLU A C 18
ATOM 19621 O O . GLU A 1 22 ? -22.301 -3.129 -2.786 1.00 0.00 22 GLU A O 18
ATOM 19633 N N . LYS A 1 23 ? -20.553 -3.577 -1.451 1.00 0.00 23 LYS A N 18
ATOM 19634 C CA . LYS A 1 23 ? -21.375 -3.780 -0.257 1.00 0.00 23 LYS A CA 18
ATOM 19635 C C . LYS A 1 23 ? -21.809 -2.480 0.418 1.00 0.00 23 LYS A C 18
ATOM 19636 O O . LYS A 1 23 ? -22.976 -2.309 0.742 1.00 0.00 23 LYS A O 18
ATOM 19655 N N . TYR A 1 24 ? -20.883 -1.580 0.624 1.00 0.00 24 TYR A N 18
ATOM 19656 C CA . TYR A 1 24 ? -21.160 -0.340 1.351 1.00 0.00 24 TYR A CA 18
ATOM 19657 C C . TYR A 1 24 ? -21.271 0.821 0.395 1.00 0.00 24 TYR A C 18
ATOM 19658 O O . TYR A 1 24 ? -22.127 1.701 0.546 1.00 0.00 24 TYR A O 18
ATOM 19676 N N . GLY A 1 25 ? -20.409 0.824 -0.576 1.00 0.00 25 GLY A N 18
ATOM 19677 C CA . GLY A 1 25 ? -20.348 1.904 -1.508 1.00 0.00 25 GLY A CA 18
ATOM 19678 C C . GLY A 1 25 ? -19.030 2.611 -1.403 1.00 0.00 25 GLY A C 18
ATOM 19679 O O . GLY A 1 25 ? -18.074 2.059 -0.859 1.00 0.00 25 GLY A O 18
ATOM 19683 N N . PHE A 1 26 ? -18.976 3.821 -1.890 1.00 0.00 26 PHE A N 18
ATOM 19684 C CA . PHE A 1 26 ? -17.761 4.607 -1.844 1.00 0.00 26 PHE A CA 18
ATOM 19685 C C . PHE A 1 26 ? -17.867 5.671 -0.758 1.00 0.00 26 PHE A C 18
ATOM 19686 O O . PHE A 1 26 ? -16.900 6.376 -0.450 1.00 0.00 26 PHE A O 18
ATOM 19703 N N . THR A 1 27 ? -19.027 5.761 -0.162 1.00 0.00 27 THR A N 18
ATOM 19704 C CA . THR A 1 27 ? -19.269 6.701 0.871 1.00 0.00 27 THR A CA 18
ATOM 19705 C C . THR A 1 27 ? -19.494 5.960 2.184 1.00 0.00 27 THR A C 18
ATOM 19706 O O . THR A 1 27 ? -20.619 5.641 2.555 1.00 0.00 27 THR A O 18
ATOM 19717 N N . HIS A 1 28 ? -18.407 5.576 2.800 1.00 0.00 28 HIS A N 18
ATOM 19718 C CA . HIS A 1 28 ? -18.431 4.951 4.104 1.00 0.00 28 HIS A CA 18
ATOM 19719 C C . HIS A 1 28 ? -17.049 5.177 4.688 1.00 0.00 28 HIS A C 18
ATOM 19720 O O . HIS A 1 28 ? -16.072 5.125 3.940 1.00 0.00 28 HIS A O 18
ATOM 19734 N N . HIS A 1 29 ? -16.934 5.448 5.981 1.00 0.00 29 HIS A N 18
ATOM 19735 C CA . HIS A 1 29 ? -15.617 5.782 6.530 1.00 0.00 29 HIS A CA 18
ATOM 19736 C C . HIS A 1 29 ? -14.625 4.617 6.402 1.00 0.00 29 HIS A C 18
ATOM 19737 O O . HIS A 1 29 ? -13.433 4.847 6.186 1.00 0.00 29 HIS A O 18
ATOM 19751 N N . LYS A 1 30 ? -15.127 3.379 6.507 1.00 0.00 30 LYS A N 18
ATOM 19752 C CA . LYS A 1 30 ? -14.310 2.182 6.276 1.00 0.00 30 LYS A CA 18
ATOM 19753 C C . LYS A 1 30 ? -13.563 2.278 4.948 1.00 0.00 30 LYS A C 18
ATOM 19754 O O . LYS A 1 30 ? -12.334 2.287 4.922 1.00 0.00 30 LYS A O 18
ATOM 19773 N N . VAL A 1 31 ? -14.313 2.427 3.859 1.00 0.00 31 VAL A N 18
ATOM 19774 C CA . VAL A 1 31 ? -13.727 2.438 2.523 1.00 0.00 31 VAL A CA 18
ATOM 19775 C C . VAL A 1 31 ? -12.759 3.596 2.337 1.00 0.00 31 VAL A C 18
ATOM 19776 O O . VAL A 1 31 ? -11.714 3.440 1.719 1.00 0.00 31 VAL A O 18
ATOM 19789 N N . ILE A 1 32 ? -13.078 4.731 2.929 1.00 0.00 32 ILE A N 18
ATOM 19790 C CA . ILE A 1 32 ? -12.222 5.903 2.846 1.00 0.00 32 ILE A CA 18
ATOM 19791 C C . ILE A 1 32 ? -10.914 5.653 3.610 1.00 0.00 32 ILE A C 18
ATOM 19792 O O . ILE A 1 32 ? -9.833 6.017 3.156 1.00 0.00 32 ILE A O 18
ATOM 19808 N N . SER A 1 33 ? -11.016 4.975 4.732 1.00 0.00 33 SER A N 18
ATOM 19809 C CA . SER A 1 33 ? -9.862 4.645 5.537 1.00 0.00 33 SER A CA 18
ATOM 19810 C C . SER A 1 33 ? -8.930 3.674 4.803 1.00 0.00 33 SER A C 18
ATOM 19811 O O . SER A 1 33 ? -7.708 3.886 4.762 1.00 0.00 33 SER A O 18
ATOM 19819 N N . PHE A 1 34 ? -9.502 2.635 4.194 1.00 0.00 34 PHE A N 18
ATOM 19820 C CA . PHE A 1 34 ? -8.703 1.665 3.451 1.00 0.00 34 PHE A CA 18
ATOM 19821 C C . PHE A 1 34 ? -8.114 2.299 2.184 1.00 0.00 34 PHE A C 18
ATOM 19822 O O . PHE A 1 34 ? -6.992 1.978 1.781 1.00 0.00 34 PHE A O 18
ATOM 19839 N N . SER A 1 35 ? -8.859 3.222 1.574 1.00 0.00 35 SER A N 18
ATOM 19840 C CA . SER A 1 35 ? -8.380 3.936 0.397 1.00 0.00 35 SER A CA 18
ATOM 19841 C C . SER A 1 35 ? -7.159 4.795 0.748 1.00 0.00 35 SER A C 18
ATOM 19842 O O . SER A 1 35 ? -6.221 4.897 -0.034 1.00 0.00 35 SER A O 18
ATOM 19850 N N . GLN A 1 36 ? -7.163 5.369 1.948 1.00 0.00 36 GLN A N 18
ATOM 19851 C CA . GLN A 1 36 ? -6.027 6.143 2.434 1.00 0.00 36 GLN A CA 18
ATOM 19852 C C . GLN A 1 36 ? -4.793 5.268 2.580 1.00 0.00 36 GLN A C 18
ATOM 19853 O O . GLN A 1 36 ? -3.673 5.722 2.325 1.00 0.00 36 GLN A O 18
ATOM 19867 N N . GLU A 1 37 ? -5.002 4.009 2.960 1.00 0.00 37 GLU A N 18
ATOM 19868 C CA . GLU A 1 37 ? -3.909 3.060 3.070 1.00 0.00 37 GLU A CA 18
ATOM 19869 C C . GLU A 1 37 ? -3.386 2.728 1.687 1.00 0.00 37 GLU A C 18
ATOM 19870 O O . GLU A 1 37 ? -2.193 2.709 1.470 1.00 0.00 37 GLU A O 18
ATOM 19882 N N . LEU A 1 38 ? -4.306 2.491 0.759 1.00 0.00 38 LEU A N 18
ATOM 19883 C CA . LEU A 1 38 ? -3.979 2.184 -0.638 1.00 0.00 38 LEU A CA 18
ATOM 19884 C C . LEU A 1 38 ? -3.121 3.322 -1.206 1.00 0.00 38 LEU A C 18
ATOM 19885 O O . LEU A 1 38 ? -2.061 3.090 -1.790 1.00 0.00 38 LEU A O 18
ATOM 19901 N N . ASP A 1 39 ? -3.583 4.534 -0.971 1.00 0.00 39 ASP A N 18
ATOM 19902 C CA . ASP A 1 39 ? -2.911 5.768 -1.378 1.00 0.00 39 ASP A CA 18
ATOM 19903 C C . ASP A 1 39 ? -1.494 5.840 -0.791 1.00 0.00 39 ASP A C 18
ATOM 19904 O O . ASP A 1 39 ? -0.515 6.071 -1.504 1.00 0.00 39 ASP A O 18
ATOM 19913 N N . ARG A 1 40 ? -1.410 5.596 0.503 1.00 0.00 40 ARG A N 18
ATOM 19914 C CA . ARG A 1 40 ? -0.167 5.675 1.258 1.00 0.00 40 ARG A CA 18
ATOM 19915 C C . ARG A 1 40 ? 0.829 4.616 0.778 1.00 0.00 40 ARG A C 18
ATOM 19916 O O . ARG A 1 40 ? 1.999 4.910 0.541 1.00 0.00 40 ARG A O 18
ATOM 19937 N N . LEU A 1 41 ? 0.352 3.399 0.622 1.00 0.00 41 LEU A N 18
ATOM 19938 C CA . LEU A 1 41 ? 1.187 2.284 0.192 1.00 0.00 41 LEU A CA 18
ATOM 19939 C C . LEU A 1 41 ? 1.671 2.450 -1.239 1.00 0.00 41 LEU A C 18
ATOM 19940 O O . LEU A 1 41 ? 2.805 2.079 -1.561 1.00 0.00 41 LEU A O 18
ATOM 19956 N N . LEU A 1 42 ? 0.825 3.014 -2.094 1.00 0.00 42 LEU A N 18
ATOM 19957 C CA . LEU A 1 42 ? 1.211 3.309 -3.475 1.00 0.00 42 LEU A CA 18
ATOM 19958 C C . LEU A 1 42 ? 2.365 4.293 -3.473 1.00 0.00 42 LEU A C 18
ATOM 19959 O O . LEU A 1 42 ? 3.360 4.131 -4.202 1.00 0.00 42 LEU A O 18
ATOM 19975 N N . ASN A 1 43 ? 2.237 5.294 -2.626 1.00 0.00 43 ASN A N 18
ATOM 19976 C CA . ASN A 1 43 ? 3.238 6.325 -2.480 1.00 0.00 43 ASN A CA 18
ATOM 19977 C C . ASN A 1 43 ? 4.557 5.724 -1.981 1.00 0.00 43 ASN A C 18
ATOM 19978 O O . ASN A 1 43 ? 5.641 6.140 -2.404 1.00 0.00 43 ASN A O 18
ATOM 19989 N N . LEU A 1 44 ? 4.450 4.721 -1.111 1.00 0.00 44 LEU A N 18
ATOM 19990 C CA . LEU A 1 44 ? 5.611 4.005 -0.589 1.00 0.00 44 LEU A CA 18
ATOM 19991 C C . LEU A 1 44 ? 6.421 3.371 -1.718 1.00 0.00 44 LEU A C 18
ATOM 19992 O O . LEU A 1 44 ? 7.646 3.452 -1.718 1.00 0.00 44 LEU A O 18
ATOM 20008 N N . LEU A 1 45 ? 5.734 2.766 -2.693 1.00 0.00 45 LEU A N 18
ATOM 20009 C CA . LEU A 1 45 ? 6.422 2.175 -3.849 1.00 0.00 45 LEU A CA 18
ATOM 20010 C C . LEU A 1 45 ? 7.207 3.227 -4.596 1.00 0.00 45 LEU A C 18
ATOM 20011 O O . LEU A 1 45 ? 8.355 3.002 -4.981 1.00 0.00 45 LEU A O 18
ATOM 20027 N N . ILE A 1 46 ? 6.588 4.385 -4.771 1.00 0.00 46 ILE A N 18
ATOM 20028 C CA . ILE A 1 46 ? 7.202 5.499 -5.465 1.00 0.00 46 ILE A CA 18
ATOM 20029 C C . ILE A 1 46 ? 8.491 5.911 -4.754 1.00 0.00 46 ILE A C 18
ATOM 20030 O O . ILE A 1 46 ? 9.552 5.977 -5.379 1.00 0.00 46 ILE A O 18
ATOM 20046 N N . GLU A 1 47 ? 8.396 6.114 -3.452 1.00 0.00 47 GLU A N 18
ATOM 20047 C CA . GLU A 1 47 ? 9.538 6.517 -2.641 1.00 0.00 47 GLU A CA 18
ATOM 20048 C C . GLU A 1 47 ? 10.649 5.470 -2.628 1.00 0.00 47 GLU A C 18
ATOM 20049 O O . GLU A 1 47 ? 11.812 5.789 -2.892 1.00 0.00 47 GLU A O 18
ATOM 20061 N N . LEU A 1 48 ? 10.293 4.230 -2.344 1.00 0.00 48 LEU A N 18
ATOM 20062 C CA . LEU A 1 48 ? 11.273 3.146 -2.258 1.00 0.00 48 LEU A CA 18
ATOM 20063 C C . LEU A 1 48 ? 11.983 2.886 -3.580 1.00 0.00 48 LEU A C 18
ATOM 20064 O O . LEU A 1 48 ? 13.201 2.693 -3.603 1.00 0.00 48 LEU A O 18
ATOM 20080 N N . LYS A 1 49 ? 11.243 2.928 -4.677 1.00 0.00 49 LYS A N 18
ATOM 20081 C CA . LYS A 1 49 ? 11.826 2.666 -5.987 1.00 0.00 49 LYS A CA 18
ATOM 20082 C C . LYS A 1 49 ? 12.799 3.791 -6.378 1.00 0.00 49 LYS A C 18
ATOM 20083 O O . LYS A 1 49 ? 13.769 3.564 -7.102 1.00 0.00 49 LYS A O 18
ATOM 20102 N N . THR A 1 50 ? 12.555 4.984 -5.863 1.00 0.00 50 THR A N 18
ATOM 20103 C CA . THR A 1 50 ? 13.396 6.141 -6.133 1.00 0.00 50 THR A CA 18
ATOM 20104 C C . THR A 1 50 ? 14.818 5.969 -5.543 1.00 0.00 50 THR A C 18
ATOM 20105 O O . THR A 1 50 ? 15.784 6.572 -6.037 1.00 0.00 50 THR A O 18
ATOM 20116 N N . LYS A 1 51 ? 14.959 5.103 -4.535 1.00 0.00 51 LYS A N 18
ATOM 20117 C CA . LYS A 1 51 ? 16.265 4.837 -3.964 1.00 0.00 51 LYS A CA 18
ATOM 20118 C C . LYS A 1 51 ? 17.148 4.171 -4.999 1.00 0.00 51 LYS A C 18
ATOM 20119 O O . LYS A 1 51 ? 18.340 4.447 -5.053 1.00 0.00 51 LYS A O 18
ATOM 20138 N N . LYS A 1 52 ? 16.517 3.308 -5.840 1.00 0.00 52 LYS A N 18
ATOM 20139 C CA . LYS A 1 52 ? 17.153 2.553 -6.958 1.00 0.00 52 LYS A CA 18
ATOM 20140 C C . LYS A 1 52 ? 18.552 2.039 -6.625 1.00 0.00 52 LYS A C 18
ATOM 20141 O O . LYS A 1 52 ? 19.491 2.111 -7.428 1.00 0.00 52 LYS A O 18
ATOM 20160 N N . LYS A 1 53 ? 18.683 1.536 -5.449 1.00 0.00 53 LYS A N 18
ATOM 20161 C CA . LYS A 1 53 ? 19.913 0.976 -5.013 1.00 0.00 53 LYS A CA 18
ATOM 20162 C C . LYS A 1 53 ? 19.735 -0.467 -4.572 1.00 0.00 53 LYS A C 18
ATOM 20163 O O . LYS A 1 53 ? 19.967 -1.382 -5.388 1.00 0.00 53 LYS A O 18
ATOM 20182 N N . ARG A 1 54 ? 19.232 -0.685 -3.335 1.00 0.00 54 ARG A N 18
ATOM 20183 C CA . ARG A 1 54 ? 19.024 -2.018 -2.781 1.00 0.00 54 ARG A CA 18
ATOM 20184 C C . ARG A 1 54 ? 20.285 -2.861 -3.014 1.00 0.00 54 ARG A C 18
ATOM 20185 O O . ARG A 1 54 ? 21.400 -2.337 -2.946 1.00 0.00 54 ARG A O 18
ATOM 20206 N N . TYR A 1 55 ? 20.136 -4.138 -3.233 1.00 0.00 55 TYR A N 18
ATOM 20207 C CA . TYR A 1 55 ? 21.269 -4.930 -3.629 1.00 0.00 55 TYR A CA 18
ATOM 20208 C C . TYR A 1 55 ? 21.071 -5.402 -5.049 1.00 0.00 55 TYR A C 18
ATOM 20209 O O . TYR A 1 55 ? 21.962 -5.956 -5.658 1.00 0.00 55 TYR A O 18
ATOM 20227 N N . SER A 1 56 ? 19.909 -5.111 -5.581 1.00 0.00 56 SER A N 18
ATOM 20228 C CA . SER A 1 56 ? 19.520 -5.520 -6.902 1.00 0.00 56 SER A CA 18
ATOM 20229 C C . SER A 1 56 ? 20.199 -4.670 -7.986 1.00 0.00 56 SER A C 18
ATOM 20230 O O . SER A 1 56 ? 20.463 -5.146 -9.095 1.00 0.00 56 SER A O 18
ATOM 20238 N N . LEU A 1 57 ? 20.476 -3.414 -7.673 1.00 0.00 57 LEU A N 18
ATOM 20239 C CA . LEU A 1 57 ? 21.185 -2.553 -8.609 1.00 0.00 57 LEU A CA 18
ATOM 20240 C C . LEU A 1 57 ? 22.680 -2.772 -8.485 1.00 0.00 57 LEU A C 18
ATOM 20241 O O . LEU A 1 57 ? 23.433 -2.531 -9.430 1.00 0.00 57 LEU A O 18
ATOM 20257 N N . LEU A 1 58 ? 23.102 -3.245 -7.327 1.00 0.00 58 LEU A N 18
ATOM 20258 C CA . LEU A 1 58 ? 24.509 -3.516 -7.080 1.00 0.00 58 LEU A CA 18
ATOM 20259 C C . LEU A 1 58 ? 24.874 -4.858 -7.697 1.00 0.00 58 LEU A C 18
ATOM 20260 O O . LEU A 1 58 ? 25.813 -4.971 -8.496 1.00 0.00 58 LEU A O 18
ATOM 20276 N N . GLU A 1 59 ? 24.117 -5.863 -7.349 1.00 0.00 59 GLU A N 18
ATOM 20277 C CA . GLU A 1 59 ? 24.309 -7.173 -7.880 1.00 0.00 59 GLU A CA 18
ATOM 20278 C C . GLU A 1 59 ? 23.331 -7.356 -9.014 1.00 0.00 59 GLU A C 18
ATOM 20279 O O . GLU A 1 59 ? 22.171 -7.723 -8.803 1.00 0.00 59 GLU A O 18
ATOM 20291 N N . HIS A 1 60 ? 23.763 -7.019 -10.194 1.00 0.00 60 HIS A N 18
ATOM 20292 C CA . HIS A 1 60 ? 22.924 -7.126 -11.353 1.00 0.00 60 HIS A CA 18
ATOM 20293 C C . HIS A 1 60 ? 22.728 -8.577 -11.765 1.00 0.00 60 HIS A C 18
ATOM 20294 O O . HIS A 1 60 ? 23.694 -9.368 -11.835 1.00 0.00 60 HIS A O 18
ATOM 20308 N N . HIS A 1 61 ? 21.476 -8.921 -11.989 1.00 0.00 61 HIS A N 18
ATOM 20309 C CA . HIS A 1 61 ? 21.054 -10.280 -12.306 1.00 0.00 61 HIS A CA 18
ATOM 20310 C C . HIS A 1 61 ? 21.716 -10.745 -13.578 1.00 0.00 61 HIS A C 18
ATOM 20311 O O . HIS A 1 61 ? 22.437 -11.748 -13.589 1.00 0.00 61 HIS A O 18
ATOM 20325 N N . HIS A 1 62 ? 21.511 -10.002 -14.636 1.00 0.00 62 HIS A N 18
ATOM 20326 C CA . HIS A 1 62 ? 22.162 -10.311 -15.874 1.00 0.00 62 HIS A CA 18
ATOM 20327 C C . HIS A 1 62 ? 23.531 -9.647 -15.904 1.00 0.00 62 HIS A C 18
ATOM 20328 O O . HIS A 1 62 ? 23.658 -8.412 -15.866 1.00 0.00 62 HIS A O 18
ATOM 20342 N N . HIS A 1 63 ? 24.541 -10.457 -15.862 1.00 0.00 63 HIS A N 18
ATOM 20343 C CA . HIS A 1 63 ? 25.895 -9.984 -15.854 1.00 0.00 63 HIS A CA 18
ATOM 20344 C C . HIS A 1 63 ? 26.730 -10.706 -16.887 1.00 0.00 63 HIS A C 18
ATOM 20345 O O . HIS A 1 63 ? 26.875 -11.929 -16.849 1.00 0.00 63 HIS A O 18
ATOM 20359 N N . HIS A 1 64 ? 27.208 -9.974 -17.834 1.00 0.00 64 HIS A N 18
ATOM 20360 C CA . HIS A 1 64 ? 28.057 -10.495 -18.857 1.00 0.00 64 HIS A CA 18
ATOM 20361 C C . HIS A 1 64 ? 28.967 -9.378 -19.318 1.00 0.00 64 HIS A C 18
ATOM 20362 O O . HIS A 1 64 ? 30.042 -9.216 -18.716 1.00 0.00 64 HIS A O 18
ATOM 20377 N N . MET A 1 1 ? 14.872 -5.281 -2.294 1.00 0.00 1 MET A N 19
ATOM 20378 C CA . MET A 1 1 ? 13.893 -4.610 -3.134 1.00 0.00 1 MET A CA 19
ATOM 20379 C C . MET A 1 1 ? 12.869 -5.628 -3.597 1.00 0.00 1 MET A C 19
ATOM 20380 O O . MET A 1 1 ? 13.229 -6.661 -4.168 1.00 0.00 1 MET A O 19
ATOM 20396 N N . ASN A 1 2 ? 11.614 -5.368 -3.315 1.00 0.00 2 ASN A N 19
ATOM 20397 C CA . ASN A 1 2 ? 10.524 -6.200 -3.768 1.00 0.00 2 ASN A CA 19
ATOM 20398 C C . ASN A 1 2 ? 9.284 -5.373 -4.013 1.00 0.00 2 ASN A C 19
ATOM 20399 O O . ASN A 1 2 ? 8.268 -5.484 -3.306 1.00 0.00 2 ASN A O 19
ATOM 20410 N N . VAL A 1 3 ? 9.360 -4.537 -5.037 1.00 0.00 3 VAL A N 19
ATOM 20411 C CA . VAL A 1 3 ? 8.247 -3.677 -5.406 1.00 0.00 3 VAL A CA 19
ATOM 20412 C C . VAL A 1 3 ? 7.080 -4.501 -5.911 1.00 0.00 3 VAL A C 19
ATOM 20413 O O . VAL A 1 3 ? 5.936 -4.067 -5.854 1.00 0.00 3 VAL A O 19
ATOM 20426 N N . THR A 1 4 ? 7.375 -5.711 -6.354 1.00 0.00 4 THR A N 19
ATOM 20427 C CA . THR A 1 4 ? 6.364 -6.601 -6.841 1.00 0.00 4 THR A CA 19
ATOM 20428 C C . THR A 1 4 ? 5.480 -7.061 -5.668 1.00 0.00 4 THR A C 19
ATOM 20429 O O . THR A 1 4 ? 4.263 -7.118 -5.780 1.00 0.00 4 THR A O 19
ATOM 20440 N N . LYS A 1 5 ? 6.101 -7.314 -4.527 1.00 0.00 5 LYS A N 19
ATOM 20441 C CA . LYS A 1 5 ? 5.383 -7.769 -3.364 1.00 0.00 5 LYS A CA 19
ATOM 20442 C C . LYS A 1 5 ? 4.705 -6.614 -2.675 1.00 0.00 5 LYS A C 19
ATOM 20443 O O . LYS A 1 5 ? 3.659 -6.779 -2.052 1.00 0.00 5 LYS A O 19
ATOM 20462 N N . LEU A 1 6 ? 5.296 -5.446 -2.792 1.00 0.00 6 LEU A N 19
ATOM 20463 C CA . LEU A 1 6 ? 4.704 -4.256 -2.238 1.00 0.00 6 LEU A CA 19
ATOM 20464 C C . LEU A 1 6 ? 3.454 -3.910 -3.048 1.00 0.00 6 LEU A C 19
ATOM 20465 O O . LEU A 1 6 ? 2.415 -3.572 -2.491 1.00 0.00 6 LEU A O 19
ATOM 20481 N N . ASN A 1 7 ? 3.558 -4.061 -4.366 1.00 0.00 7 ASN A N 19
ATOM 20482 C CA . ASN A 1 7 ? 2.429 -3.861 -5.277 1.00 0.00 7 ASN A CA 19
ATOM 20483 C C . ASN A 1 7 ? 1.341 -4.889 -4.967 1.00 0.00 7 ASN A C 19
ATOM 20484 O O . ASN A 1 7 ? 0.157 -4.576 -4.968 1.00 0.00 7 ASN A O 19
ATOM 20495 N N . ASP A 1 8 ? 1.775 -6.104 -4.674 1.00 0.00 8 ASP A N 19
ATOM 20496 C CA . ASP A 1 8 ? 0.890 -7.203 -4.267 1.00 0.00 8 ASP A CA 19
ATOM 20497 C C . ASP A 1 8 ? 0.111 -6.853 -2.988 1.00 0.00 8 ASP A C 19
ATOM 20498 O O . ASP A 1 8 ? -1.073 -7.185 -2.858 1.00 0.00 8 ASP A O 19
ATOM 20507 N N . ARG A 1 9 ? 0.770 -6.155 -2.068 1.00 0.00 9 ARG A N 19
ATOM 20508 C CA . ARG A 1 9 ? 0.121 -5.697 -0.835 1.00 0.00 9 ARG A CA 19
ATOM 20509 C C . ARG A 1 9 ? -0.933 -4.651 -1.156 1.00 0.00 9 ARG A C 19
ATOM 20510 O O . ARG A 1 9 ? -2.035 -4.676 -0.614 1.00 0.00 9 ARG A O 19
ATOM 20531 N N . ILE A 1 10 ? -0.580 -3.736 -2.048 1.00 0.00 10 ILE A N 19
ATOM 20532 C CA . ILE A 1 10 ? -1.493 -2.694 -2.508 1.00 0.00 10 ILE A CA 19
ATOM 20533 C C . ILE A 1 10 ? -2.704 -3.339 -3.156 1.00 0.00 10 ILE A C 19
ATOM 20534 O O . ILE A 1 10 ? -3.852 -2.955 -2.890 1.00 0.00 10 ILE A O 19
ATOM 20550 N N . GLU A 1 11 ? -2.436 -4.342 -3.980 1.00 0.00 11 GLU A N 19
ATOM 20551 C CA . GLU A 1 11 ? -3.464 -5.063 -4.675 1.00 0.00 11 GLU A CA 19
ATOM 20552 C C . GLU A 1 11 ? -4.432 -5.698 -3.690 1.00 0.00 11 GLU A C 19
ATOM 20553 O O . GLU A 1 11 ? -5.636 -5.565 -3.835 1.00 0.00 11 GLU A O 19
ATOM 20565 N N . ALA A 1 12 ? -3.888 -6.324 -2.664 1.00 0.00 12 ALA A N 19
ATOM 20566 C CA . ALA A 1 12 ? -4.678 -6.984 -1.638 1.00 0.00 12 ALA A CA 19
ATOM 20567 C C . ALA A 1 12 ? -5.669 -6.015 -0.975 1.00 0.00 12 ALA A C 19
ATOM 20568 O O . ALA A 1 12 ? -6.809 -6.381 -0.672 1.00 0.00 12 ALA A O 19
ATOM 20575 N N . LYS A 1 13 ? -5.248 -4.770 -0.801 1.00 0.00 13 LYS A N 19
ATOM 20576 C CA . LYS A 1 13 ? -6.107 -3.748 -0.218 1.00 0.00 13 LYS A CA 19
ATOM 20577 C C . LYS A 1 13 ? -7.161 -3.299 -1.213 1.00 0.00 13 LYS A C 19
ATOM 20578 O O . LYS A 1 13 ? -8.334 -3.181 -0.878 1.00 0.00 13 LYS A O 19
ATOM 20597 N N . LYS A 1 14 ? -6.755 -3.101 -2.443 1.00 0.00 14 LYS A N 19
ATOM 20598 C CA . LYS A 1 14 ? -7.655 -2.593 -3.450 1.00 0.00 14 LYS A CA 19
ATOM 20599 C C . LYS A 1 14 ? -8.675 -3.652 -3.900 1.00 0.00 14 LYS A C 19
ATOM 20600 O O . LYS A 1 14 ? -9.787 -3.319 -4.300 1.00 0.00 14 LYS A O 19
ATOM 20619 N N . LYS A 1 15 ? -8.296 -4.925 -3.828 1.00 0.00 15 LYS A N 19
ATOM 20620 C CA . LYS A 1 15 ? -9.214 -6.031 -4.130 1.00 0.00 15 LYS A CA 19
ATOM 20621 C C . LYS A 1 15 ? -10.281 -6.118 -3.041 1.00 0.00 15 LYS A C 19
ATOM 20622 O O . LYS A 1 15 ? -11.475 -6.394 -3.316 1.00 0.00 15 LYS A O 19
ATOM 20641 N N . GLU A 1 16 ? -9.862 -5.813 -1.820 1.00 0.00 16 GLU A N 19
ATOM 20642 C CA . GLU A 1 16 ? -10.733 -5.865 -0.668 1.00 0.00 16 GLU A CA 19
ATOM 20643 C C . GLU A 1 16 ? -11.685 -4.706 -0.794 1.00 0.00 16 GLU A C 19
ATOM 20644 O O . GLU A 1 16 ? -12.868 -4.822 -0.529 1.00 0.00 16 GLU A O 19
ATOM 20656 N N . LEU A 1 17 ? -11.139 -3.588 -1.252 1.00 0.00 17 LEU A N 19
ATOM 20657 C CA . LEU A 1 17 ? -11.900 -2.404 -1.554 1.00 0.00 17 LEU A CA 19
ATOM 20658 C C . LEU A 1 17 ? -13.022 -2.680 -2.519 1.00 0.00 17 LEU A C 19
ATOM 20659 O O . LEU A 1 17 ? -14.114 -2.214 -2.311 1.00 0.00 17 LEU A O 19
ATOM 20675 N N . ILE A 1 18 ? -12.754 -3.460 -3.551 1.00 0.00 18 ILE A N 19
ATOM 20676 C CA . ILE A 1 18 ? -13.780 -3.829 -4.526 1.00 0.00 18 ILE A CA 19
ATOM 20677 C C . ILE A 1 18 ? -14.957 -4.505 -3.810 1.00 0.00 18 ILE A C 19
ATOM 20678 O O . ILE A 1 18 ? -16.121 -4.221 -4.101 1.00 0.00 18 ILE A O 19
ATOM 20694 N N . TYR A 1 19 ? -14.635 -5.347 -2.836 1.00 0.00 19 TYR A N 19
ATOM 20695 C CA . TYR A 1 19 ? -15.647 -6.003 -2.013 1.00 0.00 19 TYR A CA 19
ATOM 20696 C C . TYR A 1 19 ? -16.342 -4.982 -1.104 1.00 0.00 19 TYR A C 19
ATOM 20697 O O . TYR A 1 19 ? -17.563 -4.943 -1.019 1.00 0.00 19 TYR A O 19
ATOM 20715 N N . LEU A 1 20 ? -15.550 -4.157 -0.456 1.00 0.00 20 LEU A N 19
ATOM 20716 C CA . LEU A 1 20 ? -16.036 -3.152 0.482 1.00 0.00 20 LEU A CA 19
ATOM 20717 C C . LEU A 1 20 ? -16.952 -2.130 -0.196 1.00 0.00 20 LEU A C 19
ATOM 20718 O O . LEU A 1 20 ? -17.944 -1.710 0.384 1.00 0.00 20 LEU A O 19
ATOM 20734 N N . VAL A 1 21 ? -16.622 -1.751 -1.415 1.00 0.00 21 VAL A N 19
ATOM 20735 C CA . VAL A 1 21 ? -17.460 -0.851 -2.207 1.00 0.00 21 VAL A CA 19
ATOM 20736 C C . VAL A 1 21 ? -18.817 -1.518 -2.519 1.00 0.00 21 VAL A C 19
ATOM 20737 O O . VAL A 1 21 ? -19.859 -0.872 -2.528 1.00 0.00 21 VAL A O 19
ATOM 20750 N N . GLU A 1 22 ? -18.797 -2.811 -2.758 1.00 0.00 22 GLU A N 19
ATOM 20751 C CA . GLU A 1 22 ? -20.032 -3.554 -2.985 1.00 0.00 22 GLU A CA 19
ATOM 20752 C C . GLU A 1 22 ? -20.858 -3.630 -1.695 1.00 0.00 22 GLU A C 19
ATOM 20753 O O . GLU A 1 22 ? -22.081 -3.494 -1.705 1.00 0.00 22 GLU A O 19
ATOM 20765 N N . LYS A 1 23 ? -20.170 -3.819 -0.602 1.00 0.00 23 LYS A N 19
ATOM 20766 C CA . LYS A 1 23 ? -20.767 -4.027 0.673 1.00 0.00 23 LYS A CA 19
ATOM 20767 C C . LYS A 1 23 ? -21.288 -2.725 1.308 1.00 0.00 23 LYS A C 19
ATOM 20768 O O . LYS A 1 23 ? -22.397 -2.687 1.834 1.00 0.00 23 LYS A O 19
ATOM 20787 N N . TYR A 1 24 ? -20.491 -1.680 1.273 1.00 0.00 24 TYR A N 19
ATOM 20788 C CA . TYR A 1 24 ? -20.846 -0.437 1.952 1.00 0.00 24 TYR A CA 19
ATOM 20789 C C . TYR A 1 24 ? -21.266 0.666 0.997 1.00 0.00 24 TYR A C 19
ATOM 20790 O O . TYR A 1 24 ? -21.891 1.653 1.415 1.00 0.00 24 TYR A O 19
ATOM 20808 N N . GLY A 1 25 ? -20.936 0.521 -0.252 1.00 0.00 25 GLY A N 19
ATOM 20809 C CA . GLY A 1 25 ? -21.309 1.513 -1.219 1.00 0.00 25 GLY A CA 19
ATOM 20810 C C . GLY A 1 25 ? -20.137 2.345 -1.664 1.00 0.00 25 GLY A C 19
ATOM 20811 O O . GLY A 1 25 ? -19.011 2.168 -1.182 1.00 0.00 25 GLY A O 19
ATOM 20815 N N . PHE A 1 26 ? -20.401 3.240 -2.571 1.00 0.00 26 PHE A N 19
ATOM 20816 C CA . PHE A 1 26 ? -19.408 4.135 -3.101 1.00 0.00 26 PHE A CA 19
ATOM 20817 C C . PHE A 1 26 ? -19.385 5.379 -2.236 1.00 0.00 26 PHE A C 19
ATOM 20818 O O . PHE A 1 26 ? -20.451 5.923 -1.909 1.00 0.00 26 PHE A O 19
ATOM 20835 N N . THR A 1 27 ? -18.195 5.812 -1.865 1.00 0.00 27 THR A N 19
ATOM 20836 C CA . THR A 1 27 ? -17.997 6.970 -1.019 1.00 0.00 27 THR A CA 19
ATOM 20837 C C . THR A 1 27 ? -18.562 6.710 0.380 1.00 0.00 27 THR A C 19
ATOM 20838 O O . THR A 1 27 ? -19.678 7.112 0.732 1.00 0.00 27 THR A O 19
ATOM 20849 N N . HIS A 1 28 ? -17.813 5.972 1.139 1.00 0.00 28 HIS A N 19
ATOM 20850 C CA . HIS A 1 28 ? -18.184 5.602 2.473 1.00 0.00 28 HIS A CA 19
ATOM 20851 C C . HIS A 1 28 ? -16.912 5.717 3.282 1.00 0.00 28 HIS A C 19
ATOM 20852 O O . HIS A 1 28 ? -15.864 5.287 2.806 1.00 0.00 28 HIS A O 19
ATOM 20866 N N . HIS A 1 29 ? -16.975 6.293 4.472 1.00 0.00 29 HIS A N 19
ATOM 20867 C CA . HIS A 1 29 ? -15.749 6.561 5.257 1.00 0.00 29 HIS A CA 19
ATOM 20868 C C . HIS A 1 29 ? -14.968 5.311 5.619 1.00 0.00 29 HIS A C 19
ATOM 20869 O O . HIS A 1 29 ? -13.751 5.369 5.772 1.00 0.00 29 HIS A O 19
ATOM 20883 N N . LYS A 1 30 ? -15.663 4.184 5.734 1.00 0.00 30 LYS A N 19
ATOM 20884 C CA . LYS A 1 30 ? -15.010 2.888 5.936 1.00 0.00 30 LYS A CA 19
ATOM 20885 C C . LYS A 1 30 ? -14.049 2.646 4.777 1.00 0.00 30 LYS A C 19
ATOM 20886 O O . LYS A 1 30 ? -12.852 2.453 4.967 1.00 0.00 30 LYS A O 19
ATOM 20905 N N . VAL A 1 31 ? -14.599 2.747 3.579 1.00 0.00 31 VAL A N 19
ATOM 20906 C CA . VAL A 1 31 ? -13.887 2.527 2.335 1.00 0.00 31 VAL A CA 19
ATOM 20907 C C . VAL A 1 31 ? -12.769 3.565 2.167 1.00 0.00 31 VAL A C 19
ATOM 20908 O O . VAL A 1 31 ? -11.637 3.220 1.803 1.00 0.00 31 VAL A O 19
ATOM 20921 N N . ILE A 1 32 ? -13.083 4.821 2.476 1.00 0.00 32 ILE A N 19
ATOM 20922 C CA . ILE A 1 32 ? -12.120 5.921 2.387 1.00 0.00 32 ILE A CA 19
ATOM 20923 C C . ILE A 1 32 ? -10.907 5.662 3.291 1.00 0.00 32 ILE A C 19
ATOM 20924 O O . ILE A 1 32 ? -9.767 5.862 2.877 1.00 0.00 32 ILE A O 19
ATOM 20940 N N . SER A 1 33 ? -11.155 5.172 4.492 1.00 0.00 33 SER A N 19
ATOM 20941 C CA . SER A 1 33 ? -10.093 4.870 5.437 1.00 0.00 33 SER A CA 19
ATOM 20942 C C . SER A 1 33 ? -9.134 3.793 4.884 1.00 0.00 33 SER A C 19
ATOM 20943 O O . SER A 1 33 ? -7.901 3.908 5.022 1.00 0.00 33 SER A O 19
ATOM 20951 N N . PHE A 1 34 ? -9.690 2.785 4.210 1.00 0.00 34 PHE A N 19
ATOM 20952 C CA . PHE A 1 34 ? -8.864 1.765 3.572 1.00 0.00 34 PHE A CA 19
ATOM 20953 C C . PHE A 1 34 ? -8.147 2.354 2.359 1.00 0.00 34 PHE A C 19
ATOM 20954 O O . PHE A 1 34 ? -7.028 1.967 2.043 1.00 0.00 34 PHE A O 19
ATOM 20971 N N . SER A 1 35 ? -8.782 3.319 1.708 1.00 0.00 35 SER A N 19
ATOM 20972 C CA . SER A 1 35 ? -8.187 3.990 0.570 1.00 0.00 35 SER A CA 19
ATOM 20973 C C . SER A 1 35 ? -6.965 4.798 1.036 1.00 0.00 35 SER A C 19
ATOM 20974 O O . SER A 1 35 ? -5.961 4.866 0.352 1.00 0.00 35 SER A O 19
ATOM 20982 N N . GLN A 1 36 ? -7.062 5.365 2.238 1.00 0.00 36 GLN A N 19
ATOM 20983 C CA . GLN A 1 36 ? -5.960 6.104 2.847 1.00 0.00 36 GLN A CA 19
ATOM 20984 C C . GLN A 1 36 ? -4.822 5.153 3.222 1.00 0.00 36 GLN A C 19
ATOM 20985 O O . GLN A 1 36 ? -3.650 5.541 3.257 1.00 0.00 36 GLN A O 19
ATOM 20999 N N . GLU A 1 37 ? -5.175 3.917 3.512 1.00 0.00 37 GLU A N 19
ATOM 21000 C CA . GLU A 1 37 ? -4.195 2.901 3.829 1.00 0.00 37 GLU A CA 19
ATOM 21001 C C . GLU A 1 37 ? -3.509 2.454 2.541 1.00 0.00 37 GLU A C 19
ATOM 21002 O O . GLU A 1 37 ? -2.289 2.327 2.487 1.00 0.00 37 GLU A O 19
ATOM 21014 N N . LEU A 1 38 ? -4.311 2.249 1.503 1.00 0.00 38 LEU A N 19
ATOM 21015 C CA . LEU A 1 38 ? -3.822 1.896 0.173 1.00 0.00 38 LEU A CA 19
ATOM 21016 C C . LEU A 1 38 ? -2.872 2.995 -0.294 1.00 0.00 38 LEU A C 19
ATOM 21017 O O . LEU A 1 38 ? -1.781 2.720 -0.764 1.00 0.00 38 LEU A O 19
ATOM 21033 N N . ASP A 1 39 ? -3.305 4.235 -0.114 1.00 0.00 39 ASP A N 19
ATOM 21034 C CA . ASP A 1 39 ? -2.544 5.427 -0.488 1.00 0.00 39 ASP A CA 19
ATOM 21035 C C . ASP A 1 39 ? -1.175 5.417 0.187 1.00 0.00 39 ASP A C 19
ATOM 21036 O O . ASP A 1 39 ? -0.173 5.720 -0.438 1.00 0.00 39 ASP A O 19
ATOM 21045 N N . ARG A 1 40 ? -1.143 4.991 1.451 1.00 0.00 40 ARG A N 19
ATOM 21046 C CA . ARG A 1 40 ? 0.107 4.857 2.202 1.00 0.00 40 ARG A CA 19
ATOM 21047 C C . ARG A 1 40 ? 1.042 3.839 1.527 1.00 0.00 40 ARG A C 19
ATOM 21048 O O . ARG A 1 40 ? 2.210 4.131 1.274 1.00 0.00 40 ARG A O 19
ATOM 21069 N N . LEU A 1 41 ? 0.508 2.665 1.216 1.00 0.00 41 LEU A N 19
ATOM 21070 C CA . LEU A 1 41 ? 1.289 1.601 0.575 1.00 0.00 41 LEU A CA 19
ATOM 21071 C C . LEU A 1 41 ? 1.706 1.990 -0.830 1.00 0.00 41 LEU A C 19
ATOM 21072 O O . LEU A 1 41 ? 2.776 1.608 -1.303 1.00 0.00 41 LEU A O 19
ATOM 21088 N N . LEU A 1 42 ? 0.862 2.751 -1.483 1.00 0.00 42 LEU A N 19
ATOM 21089 C CA . LEU A 1 42 ? 1.138 3.260 -2.804 1.00 0.00 42 LEU A CA 19
ATOM 21090 C C . LEU A 1 42 ? 2.309 4.241 -2.721 1.00 0.00 42 LEU A C 19
ATOM 21091 O O . LEU A 1 42 ? 3.223 4.203 -3.545 1.00 0.00 42 LEU A O 19
ATOM 21107 N N . ASN A 1 43 ? 2.305 5.073 -1.685 1.00 0.00 43 ASN A N 19
ATOM 21108 C CA . ASN A 1 43 ? 3.384 6.043 -1.463 1.00 0.00 43 ASN A CA 19
ATOM 21109 C C . ASN A 1 43 ? 4.683 5.346 -1.188 1.00 0.00 43 ASN A C 19
ATOM 21110 O O . ASN A 1 43 ? 5.729 5.885 -1.466 1.00 0.00 43 ASN A O 19
ATOM 21121 N N . LEU A 1 44 ? 4.612 4.143 -0.646 1.00 0.00 44 LEU A N 19
ATOM 21122 C CA . LEU A 1 44 ? 5.803 3.356 -0.341 1.00 0.00 44 LEU A CA 19
ATOM 21123 C C . LEU A 1 44 ? 6.593 3.038 -1.604 1.00 0.00 44 LEU A C 19
ATOM 21124 O O . LEU A 1 44 ? 7.823 2.964 -1.570 1.00 0.00 44 LEU A O 19
ATOM 21140 N N . LEU A 1 45 ? 5.890 2.879 -2.725 1.00 0.00 45 LEU A N 19
ATOM 21141 C CA . LEU A 1 45 ? 6.545 2.674 -4.017 1.00 0.00 45 LEU A CA 19
ATOM 21142 C C . LEU A 1 45 ? 7.326 3.927 -4.387 1.00 0.00 45 LEU A C 19
ATOM 21143 O O . LEU A 1 45 ? 8.449 3.856 -4.900 1.00 0.00 45 LEU A O 19
ATOM 21159 N N . ILE A 1 46 ? 6.729 5.064 -4.097 1.00 0.00 46 ILE A N 19
ATOM 21160 C CA . ILE A 1 46 ? 7.329 6.354 -4.366 1.00 0.00 46 ILE A CA 19
ATOM 21161 C C . ILE A 1 46 ? 8.475 6.620 -3.380 1.00 0.00 46 ILE A C 19
ATOM 21162 O O . ILE A 1 46 ? 9.529 7.106 -3.772 1.00 0.00 46 ILE A O 19
ATOM 21178 N N . GLU A 1 47 ? 8.284 6.269 -2.113 1.00 0.00 47 GLU A N 19
ATOM 21179 C CA . GLU A 1 47 ? 9.327 6.433 -1.113 1.00 0.00 47 GLU A CA 19
ATOM 21180 C C . GLU A 1 47 ? 10.529 5.555 -1.413 1.00 0.00 47 GLU A C 19
ATOM 21181 O O . GLU A 1 47 ? 11.650 5.961 -1.178 1.00 0.00 47 GLU A O 19
ATOM 21193 N N . LEU A 1 48 ? 10.298 4.364 -1.943 1.00 0.00 48 LEU A N 19
ATOM 21194 C CA . LEU A 1 48 ? 11.393 3.491 -2.330 1.00 0.00 48 LEU A CA 19
ATOM 21195 C C . LEU A 1 48 ? 12.136 4.073 -3.528 1.00 0.00 48 LEU A C 19
ATOM 21196 O O . LEU A 1 48 ? 13.365 4.012 -3.613 1.00 0.00 48 LEU A O 19
ATOM 21212 N N . LYS A 1 49 ? 11.377 4.673 -4.423 1.00 0.00 49 LYS A N 19
ATOM 21213 C CA . LYS A 1 49 ? 11.917 5.367 -5.583 1.00 0.00 49 LYS A CA 19
ATOM 21214 C C . LYS A 1 49 ? 12.750 6.567 -5.111 1.00 0.00 49 LYS A C 19
ATOM 21215 O O . LYS A 1 49 ? 13.796 6.881 -5.676 1.00 0.00 49 LYS A O 19
ATOM 21234 N N . THR A 1 50 ? 12.295 7.188 -4.046 1.00 0.00 50 THR A N 19
ATOM 21235 C CA . THR A 1 50 ? 12.949 8.333 -3.469 1.00 0.00 50 THR A CA 19
ATOM 21236 C C . THR A 1 50 ? 14.232 7.911 -2.700 1.00 0.00 50 THR A C 19
ATOM 21237 O O . THR A 1 50 ? 15.169 8.698 -2.554 1.00 0.00 50 THR A O 19
ATOM 21248 N N . LYS A 1 51 ? 14.272 6.649 -2.247 1.00 0.00 51 LYS A N 19
ATOM 21249 C CA . LYS A 1 51 ? 15.458 6.109 -1.572 1.00 0.00 51 LYS A CA 19
ATOM 21250 C C . LYS A 1 51 ? 16.603 6.007 -2.556 1.00 0.00 51 LYS A C 19
ATOM 21251 O O . LYS A 1 51 ? 17.768 6.056 -2.158 1.00 0.00 51 LYS A O 19
ATOM 21270 N N . LYS A 1 52 ? 16.235 5.797 -3.851 1.00 0.00 52 LYS A N 19
ATOM 21271 C CA . LYS A 1 52 ? 17.142 5.682 -5.034 1.00 0.00 52 LYS A CA 19
ATOM 21272 C C . LYS A 1 52 ? 18.253 4.643 -4.863 1.00 0.00 52 LYS A C 19
ATOM 21273 O O . LYS A 1 52 ? 19.167 4.559 -5.667 1.00 0.00 52 LYS A O 19
ATOM 21292 N N . LYS A 1 53 ? 18.114 3.798 -3.872 1.00 0.00 53 LYS A N 19
ATOM 21293 C CA . LYS A 1 53 ? 19.102 2.783 -3.576 1.00 0.00 53 LYS A CA 19
ATOM 21294 C C . LYS A 1 53 ? 18.812 1.507 -4.336 1.00 0.00 53 LYS A C 19
ATOM 21295 O O . LYS A 1 53 ? 19.284 0.416 -3.988 1.00 0.00 53 LYS A O 19
ATOM 21314 N N . ARG A 1 54 ? 18.044 1.641 -5.375 1.00 0.00 54 ARG A N 19
ATOM 21315 C CA . ARG A 1 54 ? 17.772 0.550 -6.235 1.00 0.00 54 ARG A CA 19
ATOM 21316 C C . ARG A 1 54 ? 18.877 0.492 -7.245 1.00 0.00 54 ARG A C 19
ATOM 21317 O O . ARG A 1 54 ? 19.194 1.497 -7.900 1.00 0.00 54 ARG A O 19
ATOM 21338 N N . TYR A 1 55 ? 19.442 -0.660 -7.416 1.00 0.00 55 TYR A N 19
ATOM 21339 C CA . TYR A 1 55 ? 20.580 -0.813 -8.283 1.00 0.00 55 TYR A CA 19
ATOM 21340 C C . TYR A 1 55 ? 20.146 -0.874 -9.740 1.00 0.00 55 TYR A C 19
ATOM 21341 O O . TYR A 1 55 ? 20.947 -1.064 -10.631 1.00 0.00 55 TYR A O 19
ATOM 21359 N N . SER A 1 56 ? 18.873 -0.689 -9.966 1.00 0.00 56 SER A N 19
ATOM 21360 C CA . SER A 1 56 ? 18.320 -0.581 -11.275 1.00 0.00 56 SER A CA 19
ATOM 21361 C C . SER A 1 56 ? 18.637 0.818 -11.840 1.00 0.00 56 SER A C 19
ATOM 21362 O O . SER A 1 56 ? 18.721 1.024 -13.058 1.00 0.00 56 SER A O 19
ATOM 21370 N N . LEU A 1 57 ? 18.833 1.772 -10.929 1.00 0.00 57 LEU A N 19
ATOM 21371 C CA . LEU A 1 57 ? 19.172 3.138 -11.296 1.00 0.00 57 LEU A CA 19
ATOM 21372 C C . LEU A 1 57 ? 20.676 3.255 -11.484 1.00 0.00 57 LEU A C 19
ATOM 21373 O O . LEU A 1 57 ? 21.161 3.972 -12.365 1.00 0.00 57 LEU A O 19
ATOM 21389 N N . LEU A 1 58 ? 21.401 2.539 -10.649 1.00 0.00 58 LEU A N 19
ATOM 21390 C CA . LEU A 1 58 ? 22.855 2.562 -10.664 1.00 0.00 58 LEU A CA 19
ATOM 21391 C C . LEU A 1 58 ? 23.407 1.683 -11.778 1.00 0.00 58 LEU A C 19
ATOM 21392 O O . LEU A 1 58 ? 24.391 2.029 -12.430 1.00 0.00 58 LEU A O 19
ATOM 21408 N N . GLU A 1 59 ? 22.787 0.546 -11.989 1.00 0.00 59 GLU A N 19
ATOM 21409 C CA . GLU A 1 59 ? 23.220 -0.348 -13.026 1.00 0.00 59 GLU A CA 19
ATOM 21410 C C . GLU A 1 59 ? 22.268 -0.258 -14.212 1.00 0.00 59 GLU A C 19
ATOM 21411 O O . GLU A 1 59 ? 22.326 0.701 -14.992 1.00 0.00 59 GLU A O 19
ATOM 21423 N N . HIS A 1 60 ? 21.371 -1.202 -14.298 1.00 0.00 60 HIS A N 19
ATOM 21424 C CA . HIS A 1 60 ? 20.363 -1.264 -15.338 1.00 0.00 60 HIS A CA 19
ATOM 21425 C C . HIS A 1 60 ? 19.086 -1.820 -14.761 1.00 0.00 60 HIS A C 19
ATOM 21426 O O . HIS A 1 60 ? 19.114 -2.589 -13.786 1.00 0.00 60 HIS A O 19
ATOM 21440 N N . HIS A 1 61 ? 17.981 -1.402 -15.315 1.00 0.00 61 HIS A N 19
ATOM 21441 C CA . HIS A 1 61 ? 16.689 -1.897 -14.914 1.00 0.00 61 HIS A CA 19
ATOM 21442 C C . HIS A 1 61 ? 16.186 -2.847 -15.969 1.00 0.00 61 HIS A C 19
ATOM 21443 O O . HIS A 1 61 ? 15.546 -3.840 -15.674 1.00 0.00 61 HIS A O 19
ATOM 21457 N N . HIS A 1 62 ? 16.498 -2.544 -17.192 1.00 0.00 62 HIS A N 19
ATOM 21458 C CA . HIS A 1 62 ? 16.048 -3.336 -18.293 1.00 0.00 62 HIS A CA 19
ATOM 21459 C C . HIS A 1 62 ? 17.221 -4.091 -18.848 1.00 0.00 62 HIS A C 19
ATOM 21460 O O . HIS A 1 62 ? 18.321 -3.531 -18.988 1.00 0.00 62 HIS A O 19
ATOM 21474 N N . HIS A 1 63 ? 17.027 -5.344 -19.136 1.00 0.00 63 HIS A N 19
ATOM 21475 C CA . HIS A 1 63 ? 18.109 -6.179 -19.602 1.00 0.00 63 HIS A CA 19
ATOM 21476 C C . HIS A 1 63 ? 17.672 -6.984 -20.801 1.00 0.00 63 HIS A C 19
ATOM 21477 O O . HIS A 1 63 ? 16.627 -7.647 -20.771 1.00 0.00 63 HIS A O 19
ATOM 21491 N N . HIS A 1 64 ? 18.439 -6.917 -21.844 1.00 0.00 64 HIS A N 19
ATOM 21492 C CA . HIS A 1 64 ? 18.194 -7.676 -23.020 1.00 0.00 64 HIS A CA 19
ATOM 21493 C C . HIS A 1 64 ? 19.079 -8.888 -22.982 1.00 0.00 64 HIS A C 19
ATOM 21494 O O . HIS A 1 64 ? 18.568 -10.002 -22.845 1.00 0.00 64 HIS A O 19
ATOM 21509 N N . MET A 1 1 ? 13.203 -7.932 3.243 1.00 0.00 1 MET A N 20
ATOM 21510 C CA . MET A 1 1 ? 14.123 -7.914 2.097 1.00 0.00 1 MET A CA 20
ATOM 21511 C C . MET A 1 1 ? 13.359 -7.664 0.809 1.00 0.00 1 MET A C 20
ATOM 21512 O O . MET A 1 1 ? 13.728 -6.801 0.014 1.00 0.00 1 MET A O 20
ATOM 21528 N N . ASN A 1 2 ? 12.294 -8.417 0.613 1.00 0.00 2 ASN A N 20
ATOM 21529 C CA . ASN A 1 2 ? 11.504 -8.351 -0.605 1.00 0.00 2 ASN A CA 20
ATOM 21530 C C . ASN A 1 2 ? 10.582 -7.132 -0.616 1.00 0.00 2 ASN A C 20
ATOM 21531 O O . ASN A 1 2 ? 9.748 -6.968 0.278 1.00 0.00 2 ASN A O 20
ATOM 21542 N N . VAL A 1 3 ? 10.784 -6.257 -1.591 1.00 0.00 3 VAL A N 20
ATOM 21543 C CA . VAL A 1 3 ? 9.955 -5.057 -1.773 1.00 0.00 3 VAL A CA 20
ATOM 21544 C C . VAL A 1 3 ? 8.584 -5.389 -2.356 1.00 0.00 3 VAL A C 20
ATOM 21545 O O . VAL A 1 3 ? 7.604 -4.702 -2.083 1.00 0.00 3 VAL A O 20
ATOM 21558 N N . THR A 1 4 ? 8.536 -6.464 -3.119 1.00 0.00 4 THR A N 20
ATOM 21559 C CA . THR A 1 4 ? 7.380 -6.892 -3.881 1.00 0.00 4 THR A CA 20
ATOM 21560 C C . THR A 1 4 ? 6.130 -7.009 -3.012 1.00 0.00 4 THR A C 20
ATOM 21561 O O . THR A 1 4 ? 5.034 -6.580 -3.400 1.00 0.00 4 THR A O 20
ATOM 21572 N N . LYS A 1 5 ? 6.325 -7.544 -1.837 1.00 0.00 5 LYS A N 20
ATOM 21573 C CA . LYS A 1 5 ? 5.287 -7.775 -0.876 1.00 0.00 5 LYS A CA 20
ATOM 21574 C C . LYS A 1 5 ? 4.495 -6.493 -0.536 1.00 0.00 5 LYS A C 20
ATOM 21575 O O . LYS A 1 5 ? 3.344 -6.572 -0.137 1.00 0.00 5 LYS A O 20
ATOM 21594 N N . LEU A 1 6 ? 5.133 -5.333 -0.679 1.00 0.00 6 LEU A N 20
ATOM 21595 C CA . LEU A 1 6 ? 4.494 -4.050 -0.427 1.00 0.00 6 LEU A CA 20
ATOM 21596 C C . LEU A 1 6 ? 3.360 -3.836 -1.422 1.00 0.00 6 LEU A C 20
ATOM 21597 O O . LEU A 1 6 ? 2.222 -3.559 -1.034 1.00 0.00 6 LEU A O 20
ATOM 21613 N N . ASN A 1 7 ? 3.658 -4.025 -2.707 1.00 0.00 7 ASN A N 20
ATOM 21614 C CA . ASN A 1 7 ? 2.643 -3.879 -3.748 1.00 0.00 7 ASN A CA 20
ATOM 21615 C C . ASN A 1 7 ? 1.634 -4.991 -3.609 1.00 0.00 7 ASN A C 20
ATOM 21616 O O . ASN A 1 7 ? 0.455 -4.814 -3.855 1.00 0.00 7 ASN A O 20
ATOM 21627 N N . ASP A 1 8 ? 2.119 -6.121 -3.157 1.00 0.00 8 ASP A N 20
ATOM 21628 C CA . ASP A 1 8 ? 1.307 -7.299 -2.887 1.00 0.00 8 ASP A CA 20
ATOM 21629 C C . ASP A 1 8 ? 0.247 -7.000 -1.814 1.00 0.00 8 ASP A C 20
ATOM 21630 O O . ASP A 1 8 ? -0.867 -7.545 -1.850 1.00 0.00 8 ASP A O 20
ATOM 21639 N N . ARG A 1 9 ? 0.589 -6.111 -0.866 1.00 0.00 9 ARG A N 20
ATOM 21640 C CA . ARG A 1 9 ? -0.360 -5.684 0.156 1.00 0.00 9 ARG A CA 20
ATOM 21641 C C . ARG A 1 9 ? -1.449 -4.865 -0.504 1.00 0.00 9 ARG A C 20
ATOM 21642 O O . ARG A 1 9 ? -2.638 -5.010 -0.182 1.00 0.00 9 ARG A O 20
ATOM 21663 N N . ILE A 1 10 ? -1.032 -4.039 -1.453 1.00 0.00 10 ILE A N 20
ATOM 21664 C CA . ILE A 1 10 ? -1.933 -3.188 -2.209 1.00 0.00 10 ILE A CA 20
ATOM 21665 C C . ILE A 1 10 ? -2.893 -4.057 -3.006 1.00 0.00 10 ILE A C 20
ATOM 21666 O O . ILE A 1 10 ? -4.095 -3.853 -2.951 1.00 0.00 10 ILE A O 20
ATOM 21682 N N . GLU A 1 11 ? -2.336 -5.045 -3.713 1.00 0.00 11 GLU A N 20
ATOM 21683 C CA . GLU A 1 11 ? -3.106 -5.990 -4.530 1.00 0.00 11 GLU A CA 20
ATOM 21684 C C . GLU A 1 11 ? -4.247 -6.614 -3.730 1.00 0.00 11 GLU A C 20
ATOM 21685 O O . GLU A 1 11 ? -5.395 -6.609 -4.170 1.00 0.00 11 GLU A O 20
ATOM 21697 N N . ALA A 1 12 ? -3.936 -7.091 -2.541 1.00 0.00 12 ALA A N 20
ATOM 21698 C CA . ALA A 1 12 ? -4.936 -7.709 -1.689 1.00 0.00 12 ALA A CA 20
ATOM 21699 C C . ALA A 1 12 ? -6.015 -6.701 -1.261 1.00 0.00 12 ALA A C 20
ATOM 21700 O O . ALA A 1 12 ? -7.215 -7.009 -1.280 1.00 0.00 12 ALA A O 20
ATOM 21707 N N . LYS A 1 13 ? -5.595 -5.490 -0.923 1.00 0.00 13 LYS A N 20
ATOM 21708 C CA . LYS A 1 13 ? -6.529 -4.486 -0.437 1.00 0.00 13 LYS A CA 20
ATOM 21709 C C . LYS A 1 13 ? -7.350 -3.841 -1.536 1.00 0.00 13 LYS A C 20
ATOM 21710 O O . LYS A 1 13 ? -8.510 -3.507 -1.320 1.00 0.00 13 LYS A O 20
ATOM 21729 N N . LYS A 1 14 ? -6.779 -3.699 -2.718 1.00 0.00 14 LYS A N 20
ATOM 21730 C CA . LYS A 1 14 ? -7.500 -3.087 -3.821 1.00 0.00 14 LYS A CA 20
ATOM 21731 C C . LYS A 1 14 ? -8.658 -3.990 -4.252 1.00 0.00 14 LYS A C 20
ATOM 21732 O O . LYS A 1 14 ? -9.734 -3.515 -4.576 1.00 0.00 14 LYS A O 20
ATOM 21751 N N . LYS A 1 15 ? -8.445 -5.309 -4.162 1.00 0.00 15 LYS A N 20
ATOM 21752 C CA . LYS A 1 15 ? -9.487 -6.288 -4.492 1.00 0.00 15 LYS A CA 20
ATOM 21753 C C . LYS A 1 15 ? -10.584 -6.269 -3.430 1.00 0.00 15 LYS A C 20
ATOM 21754 O O . LYS A 1 15 ? -11.767 -6.496 -3.722 1.00 0.00 15 LYS A O 20
ATOM 21773 N N . GLU A 1 16 ? -10.188 -5.953 -2.217 1.00 0.00 16 GLU A N 20
ATOM 21774 C CA . GLU A 1 16 ? -11.093 -5.917 -1.091 1.00 0.00 16 GLU A CA 20
ATOM 21775 C C . GLU A 1 16 ? -11.942 -4.681 -1.196 1.00 0.00 16 GLU A C 20
ATOM 21776 O O . GLU A 1 16 ? -13.156 -4.719 -1.007 1.00 0.00 16 GLU A O 20
ATOM 21788 N N . LEU A 1 17 ? -11.294 -3.601 -1.544 1.00 0.00 17 LEU A N 20
ATOM 21789 C CA . LEU A 1 17 ? -11.943 -2.349 -1.765 1.00 0.00 17 LEU A CA 20
ATOM 21790 C C . LEU A 1 17 ? -12.981 -2.423 -2.856 1.00 0.00 17 LEU A C 20
ATOM 21791 O O . LEU A 1 17 ? -14.055 -1.894 -2.694 1.00 0.00 17 LEU A O 20
ATOM 21807 N N . ILE A 1 18 ? -12.670 -3.104 -3.945 1.00 0.00 18 ILE A N 20
ATOM 21808 C CA . ILE A 1 18 ? -13.636 -3.299 -5.030 1.00 0.00 18 ILE A CA 20
ATOM 21809 C C . ILE A 1 18 ? -14.906 -3.987 -4.496 1.00 0.00 18 ILE A C 20
ATOM 21810 O O . ILE A 1 18 ? -16.026 -3.545 -4.770 1.00 0.00 18 ILE A O 20
ATOM 21826 N N . TYR A 1 19 ? -14.713 -5.016 -3.685 1.00 0.00 19 TYR A N 20
ATOM 21827 C CA . TYR A 1 19 ? -15.818 -5.719 -3.048 1.00 0.00 19 TYR A CA 20
ATOM 21828 C C . TYR A 1 19 ? -16.603 -4.767 -2.127 1.00 0.00 19 TYR A C 20
ATOM 21829 O O . TYR A 1 19 ? -17.850 -4.726 -2.155 1.00 0.00 19 TYR A O 20
ATOM 21847 N N . LEU A 1 20 ? -15.875 -3.994 -1.340 1.00 0.00 20 LEU A N 20
ATOM 21848 C CA . LEU A 1 20 ? -16.473 -3.049 -0.412 1.00 0.00 20 LEU A CA 20
ATOM 21849 C C . LEU A 1 20 ? -17.246 -1.967 -1.154 1.00 0.00 20 LEU A C 20
ATOM 21850 O O . LEU A 1 20 ? -18.343 -1.614 -0.761 1.00 0.00 20 LEU A O 20
ATOM 21866 N N . VAL A 1 21 ? -16.679 -1.470 -2.234 1.00 0.00 21 VAL A N 20
ATOM 21867 C CA . VAL A 1 21 ? -17.312 -0.455 -3.073 1.00 0.00 21 VAL A CA 20
ATOM 21868 C C . VAL A 1 21 ? -18.630 -0.967 -3.700 1.00 0.00 21 VAL A C 20
ATOM 21869 O O . VAL A 1 21 ? -19.577 -0.199 -3.908 1.00 0.00 21 VAL A O 20
ATOM 21882 N N . GLU A 1 22 ? -18.702 -2.242 -4.008 1.00 0.00 22 GLU A N 20
ATOM 21883 C CA . GLU A 1 22 ? -19.951 -2.799 -4.501 1.00 0.00 22 GLU A CA 20
ATOM 21884 C C . GLU A 1 22 ? -21.018 -2.814 -3.397 1.00 0.00 22 GLU A C 20
ATOM 21885 O O . GLU A 1 22 ? -22.143 -2.350 -3.587 1.00 0.00 22 GLU A O 20
ATOM 21897 N N . LYS A 1 23 ? -20.642 -3.351 -2.252 1.00 0.00 23 LYS A N 20
ATOM 21898 C CA . LYS A 1 23 ? -21.580 -3.618 -1.160 1.00 0.00 23 LYS A CA 20
ATOM 21899 C C . LYS A 1 23 ? -21.882 -2.392 -0.296 1.00 0.00 23 LYS A C 20
ATOM 21900 O O . LYS A 1 23 ? -23.054 -2.079 -0.036 1.00 0.00 23 LYS A O 20
ATOM 21919 N N . TYR A 1 24 ? -20.857 -1.700 0.119 1.00 0.00 24 TYR A N 20
ATOM 21920 C CA . TYR A 1 24 ? -21.011 -0.519 0.945 1.00 0.00 24 TYR A CA 20
ATOM 21921 C C . TYR A 1 24 ? -20.925 0.703 0.073 1.00 0.00 24 TYR A C 20
ATOM 21922 O O . TYR A 1 24 ? -21.694 1.654 0.219 1.00 0.00 24 TYR A O 20
ATOM 21940 N N . GLY A 1 25 ? -19.994 0.664 -0.837 1.00 0.00 25 GLY A N 20
ATOM 21941 C CA . GLY A 1 25 ? -19.763 1.766 -1.701 1.00 0.00 25 GLY A CA 20
ATOM 21942 C C . GLY A 1 25 ? -18.785 2.683 -1.077 1.00 0.00 25 GLY A C 20
ATOM 21943 O O . GLY A 1 25 ? -17.720 2.257 -0.631 1.00 0.00 25 GLY A O 20
ATOM 21947 N N . PHE A 1 26 ? -19.134 3.910 -1.033 1.00 0.00 26 PHE A N 20
ATOM 21948 C CA . PHE A 1 26 ? -18.373 4.891 -0.354 1.00 0.00 26 PHE A CA 20
ATOM 21949 C C . PHE A 1 26 ? -19.179 5.349 0.838 1.00 0.00 26 PHE A C 20
ATOM 21950 O O . PHE A 1 26 ? -20.040 4.599 1.289 1.00 0.00 26 PHE A O 20
ATOM 21967 N N . THR A 1 27 ? -18.904 6.538 1.367 1.00 0.00 27 THR A N 20
ATOM 21968 C CA . THR A 1 27 ? -19.502 7.094 2.602 1.00 0.00 27 THR A CA 20
ATOM 21969 C C . THR A 1 27 ? -19.048 6.333 3.865 1.00 0.00 27 THR A C 20
ATOM 21970 O O . THR A 1 27 ? -18.752 6.946 4.897 1.00 0.00 27 THR A O 20
ATOM 21981 N N . HIS A 1 28 ? -18.975 5.010 3.753 1.00 0.00 28 HIS A N 20
ATOM 21982 C CA . HIS A 1 28 ? -18.500 4.138 4.795 1.00 0.00 28 HIS A CA 20
ATOM 21983 C C . HIS A 1 28 ? -17.031 4.492 5.079 1.00 0.00 28 HIS A C 20
ATOM 21984 O O . HIS A 1 28 ? -16.151 4.347 4.211 1.00 0.00 28 HIS A O 20
ATOM 21998 N N . HIS A 1 29 ? -16.800 4.959 6.277 1.00 0.00 29 HIS A N 20
ATOM 21999 C CA . HIS A 1 29 ? -15.532 5.523 6.710 1.00 0.00 29 HIS A CA 20
ATOM 22000 C C . HIS A 1 29 ? -14.370 4.547 6.598 1.00 0.00 29 HIS A C 20
ATOM 22001 O O . HIS A 1 29 ? -13.251 4.953 6.256 1.00 0.00 29 HIS A O 20
ATOM 22015 N N . LYS A 1 30 ? -14.623 3.265 6.849 1.00 0.00 30 LYS A N 20
ATOM 22016 C CA . LYS A 1 30 ? -13.567 2.260 6.736 1.00 0.00 30 LYS A CA 20
ATOM 22017 C C . LYS A 1 30 ? -13.055 2.179 5.301 1.00 0.00 30 LYS A C 20
ATOM 22018 O O . LYS A 1 30 ? -11.852 2.193 5.075 1.00 0.00 30 LYS A O 20
ATOM 22037 N N . VAL A 1 31 ? -13.982 2.179 4.342 1.00 0.00 31 VAL A N 20
ATOM 22038 C CA . VAL A 1 31 ? -13.652 2.101 2.911 1.00 0.00 31 VAL A CA 20
ATOM 22039 C C . VAL A 1 31 ? -12.773 3.282 2.530 1.00 0.00 31 VAL A C 20
ATOM 22040 O O . VAL A 1 31 ? -11.731 3.125 1.886 1.00 0.00 31 VAL A O 20
ATOM 22053 N N . ILE A 1 32 ? -13.168 4.447 2.995 1.00 0.00 32 ILE A N 20
ATOM 22054 C CA . ILE A 1 32 ? -12.441 5.674 2.737 1.00 0.00 32 ILE A CA 20
ATOM 22055 C C . ILE A 1 32 ? -11.030 5.586 3.346 1.00 0.00 32 ILE A C 20
ATOM 22056 O O . ILE A 1 32 ? -10.033 5.884 2.685 1.00 0.00 32 ILE A O 20
ATOM 22072 N N . SER A 1 33 ? -10.956 5.119 4.580 1.00 0.00 33 SER A N 20
ATOM 22073 C CA . SER A 1 33 ? -9.695 5.006 5.293 1.00 0.00 33 SER A CA 20
ATOM 22074 C C . SER A 1 33 ? -8.746 3.986 4.624 1.00 0.00 33 SER A C 20
ATOM 22075 O O . SER A 1 33 ? -7.521 4.201 4.573 1.00 0.00 33 SER A O 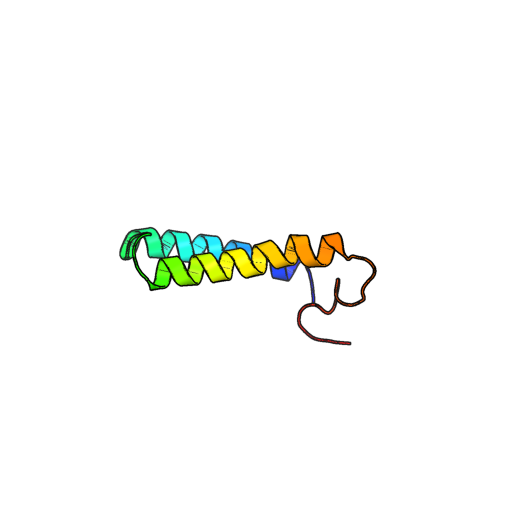20
ATOM 22083 N N . PHE A 1 34 ? -9.308 2.904 4.085 1.00 0.00 34 PHE A N 20
ATOM 22084 C CA . PHE A 1 34 ? -8.502 1.888 3.408 1.00 0.00 34 PHE A CA 20
ATOM 22085 C C . PHE A 1 34 ? -7.995 2.426 2.078 1.00 0.00 34 PHE A C 20
ATOM 22086 O O . PHE A 1 34 ? -6.846 2.197 1.706 1.00 0.00 34 PHE A O 20
ATOM 22103 N N . SER A 1 35 ? -8.843 3.178 1.383 1.00 0.00 35 SER A N 20
ATOM 22104 C CA . SER A 1 35 ? -8.474 3.772 0.105 1.00 0.00 35 SER A CA 20
ATOM 22105 C C . SER A 1 35 ? -7.330 4.785 0.303 1.00 0.00 35 SER A C 20
ATOM 22106 O O . SER A 1 35 ? -6.461 4.958 -0.568 1.00 0.00 35 SER A O 20
ATOM 22114 N N . GLN A 1 36 ? -7.320 5.442 1.456 1.00 0.00 36 GLN A N 20
ATOM 22115 C CA . GLN A 1 36 ? -6.244 6.359 1.791 1.00 0.00 36 GLN A CA 20
ATOM 22116 C C . GLN A 1 36 ? -4.938 5.605 1.986 1.00 0.00 36 GLN A C 20
ATOM 22117 O O . GLN A 1 36 ? -3.882 6.049 1.531 1.00 0.00 36 GLN A O 20
ATOM 22131 N N . GLU A 1 37 ? -5.021 4.445 2.626 1.00 0.00 37 GLU A N 20
ATOM 22132 C CA . GLU A 1 37 ? -3.846 3.641 2.886 1.00 0.00 37 GLU A CA 20
ATOM 22133 C C . GLU A 1 37 ? -3.310 3.095 1.578 1.00 0.00 37 GLU A C 20
ATOM 22134 O O . GLU A 1 37 ? -2.111 3.126 1.346 1.00 0.00 37 GLU A O 20
ATOM 22146 N N . LEU A 1 38 ? -4.228 2.644 0.715 1.00 0.00 38 LEU A N 20
ATOM 22147 C CA . LEU A 1 38 ? -3.902 2.124 -0.611 1.00 0.00 38 LEU A CA 20
ATOM 22148 C C . LEU A 1 38 ? -3.054 3.148 -1.370 1.00 0.00 38 LEU A C 20
ATOM 22149 O O . LEU A 1 38 ? -1.943 2.842 -1.797 1.00 0.00 38 LEU A O 20
ATOM 22165 N N . ASP A 1 39 ? -3.552 4.378 -1.454 1.00 0.00 39 ASP A N 20
ATOM 22166 C CA . ASP A 1 39 ? -2.841 5.478 -2.137 1.00 0.00 39 ASP A CA 20
ATOM 22167 C C . ASP A 1 39 ? -1.455 5.694 -1.544 1.00 0.00 39 ASP A C 20
ATOM 22168 O O . ASP A 1 39 ? -0.463 5.861 -2.274 1.00 0.00 39 ASP A O 20
ATOM 22177 N N . ARG A 1 40 ? -1.375 5.647 -0.232 1.00 0.00 40 ARG A N 20
ATOM 22178 C CA . ARG A 1 40 ? -0.123 5.859 0.446 1.00 0.00 40 ARG A CA 20
ATOM 22179 C C . ARG A 1 40 ? 0.844 4.702 0.267 1.00 0.00 40 ARG A C 20
ATOM 22180 O O . ARG A 1 40 ? 2.054 4.901 0.272 1.00 0.00 40 ARG A O 20
ATOM 22201 N N . LEU A 1 41 ? 0.317 3.507 0.096 1.00 0.00 41 LEU A N 20
ATOM 22202 C CA . LEU A 1 41 ? 1.144 2.345 -0.206 1.00 0.00 41 LEU A CA 20
ATOM 22203 C C . LEU A 1 41 ? 1.781 2.531 -1.587 1.00 0.00 41 LEU A C 20
ATOM 22204 O O . LEU A 1 41 ? 2.944 2.188 -1.802 1.00 0.00 41 LEU A O 20
ATOM 22220 N N . LEU A 1 42 ? 1.014 3.122 -2.510 1.00 0.00 42 LEU A N 20
ATOM 22221 C CA . LEU A 1 42 ? 1.542 3.488 -3.825 1.00 0.00 42 LEU A CA 20
ATOM 22222 C C . LEU A 1 42 ? 2.667 4.507 -3.673 1.00 0.00 42 LEU A C 20
ATOM 22223 O O . LEU A 1 42 ? 3.685 4.416 -4.338 1.00 0.00 42 LEU A O 20
ATOM 22239 N N . ASN A 1 43 ? 2.491 5.450 -2.744 1.00 0.00 43 ASN A N 20
ATOM 22240 C CA . ASN A 1 43 ? 3.516 6.487 -2.464 1.00 0.00 43 ASN A CA 20
ATOM 22241 C C . ASN A 1 43 ? 4.800 5.870 -1.941 1.00 0.00 43 ASN A C 20
ATOM 22242 O O . ASN A 1 43 ? 5.898 6.411 -2.128 1.00 0.00 43 ASN A O 20
ATOM 22253 N N . LEU A 1 44 ? 4.666 4.734 -1.298 1.00 0.00 44 LEU A N 20
ATOM 22254 C CA . LEU A 1 44 ? 5.809 4.009 -0.805 1.00 0.00 44 LEU A CA 20
ATOM 22255 C C . LEU A 1 44 ? 6.550 3.375 -1.982 1.00 0.00 44 LEU A C 20
ATOM 22256 O O . LEU A 1 44 ? 7.769 3.415 -2.042 1.00 0.00 44 LEU A O 20
ATOM 22272 N N . LEU A 1 45 ? 5.798 2.843 -2.945 1.00 0.00 45 LEU A N 20
ATOM 22273 C CA . LEU A 1 45 ? 6.394 2.260 -4.152 1.00 0.00 45 LEU A CA 20
ATOM 22274 C C . LEU A 1 45 ? 7.094 3.325 -4.965 1.00 0.00 45 LEU A C 20
ATOM 22275 O O . LEU A 1 45 ? 8.163 3.088 -5.516 1.00 0.00 45 LEU A O 20
ATOM 22291 N N . ILE A 1 46 ? 6.491 4.508 -5.016 1.00 0.00 46 ILE A N 20
ATOM 22292 C CA . ILE A 1 46 ? 7.061 5.660 -5.717 1.00 0.00 46 ILE A CA 20
ATOM 22293 C C . ILE A 1 46 ? 8.438 6.007 -5.128 1.00 0.00 46 ILE A C 20
ATOM 22294 O O . ILE A 1 46 ? 9.344 6.432 -5.838 1.00 0.00 46 ILE A O 20
ATOM 22310 N N . GLU A 1 47 ? 8.601 5.763 -3.848 1.00 0.00 47 GLU A N 20
ATOM 22311 C CA . GLU A 1 47 ? 9.859 6.015 -3.177 1.00 0.00 47 GLU A CA 20
ATOM 22312 C C . GLU A 1 47 ? 10.926 5.034 -3.700 1.00 0.00 47 GLU A C 20
ATOM 22313 O O . GLU A 1 47 ? 12.070 5.416 -3.938 1.00 0.00 47 GLU A O 20
ATOM 22325 N N . LEU A 1 48 ? 10.521 3.784 -3.925 1.00 0.00 48 LEU A N 20
ATOM 22326 C CA . LEU A 1 48 ? 11.411 2.770 -4.499 1.00 0.00 48 LEU A CA 20
ATOM 22327 C C . LEU A 1 48 ? 11.686 3.080 -5.971 1.00 0.00 48 LEU A C 20
ATOM 22328 O O . LEU A 1 48 ? 12.794 2.849 -6.468 1.00 0.00 48 LEU A O 20
ATOM 22344 N N . LYS A 1 49 ? 10.678 3.619 -6.650 1.00 0.00 49 LYS A N 20
ATOM 22345 C CA . LYS A 1 49 ? 10.809 4.086 -8.036 1.00 0.00 49 LYS A CA 20
ATOM 22346 C C . LYS A 1 49 ? 11.881 5.154 -8.113 1.00 0.00 49 LYS A C 20
ATOM 22347 O O . LYS A 1 49 ? 12.719 5.140 -8.999 1.00 0.00 49 LYS A O 20
ATOM 22366 N N . THR A 1 50 ? 11.869 6.038 -7.134 1.00 0.00 50 THR A N 20
ATOM 22367 C CA . THR A 1 50 ? 12.796 7.148 -7.048 1.00 0.00 50 THR A CA 20
ATOM 22368 C C . THR A 1 50 ? 14.255 6.658 -6.846 1.00 0.00 50 THR A C 20
ATOM 22369 O O . THR A 1 50 ? 15.215 7.358 -7.195 1.00 0.00 50 THR A O 20
ATOM 22380 N N . LYS A 1 51 ? 14.420 5.427 -6.342 1.00 0.00 51 LYS A N 20
ATOM 22381 C CA . LYS A 1 51 ? 15.745 4.862 -6.139 1.00 0.00 51 LYS A CA 20
ATOM 22382 C C . LYS A 1 51 ? 16.308 4.436 -7.488 1.00 0.00 51 LYS A C 20
ATOM 22383 O O . LYS A 1 51 ? 17.511 4.250 -7.637 1.00 0.00 51 LYS A O 20
ATOM 22402 N N . LYS A 1 52 ? 15.383 4.254 -8.451 1.00 0.00 52 LYS A N 20
ATOM 22403 C CA . LYS A 1 52 ? 15.606 3.923 -9.884 1.00 0.00 52 LYS A CA 20
ATOM 22404 C C . LYS A 1 52 ? 16.471 2.692 -10.178 1.00 0.00 52 LYS A C 20
ATOM 22405 O O . LYS A 1 52 ? 16.702 2.346 -11.330 1.00 0.00 52 LYS A O 20
ATOM 22424 N N . LYS A 1 53 ? 16.877 2.004 -9.156 1.00 0.00 53 LYS A N 20
ATOM 22425 C CA . LYS A 1 53 ? 17.694 0.820 -9.297 1.00 0.00 53 LYS A CA 20
ATOM 22426 C C . LYS A 1 53 ? 16.818 -0.420 -9.122 1.00 0.00 53 LYS A C 20
ATOM 22427 O O . LYS A 1 53 ? 17.300 -1.531 -8.883 1.00 0.00 53 LYS A O 20
ATOM 22446 N N . ARG A 1 54 ? 15.538 -0.214 -9.255 1.00 0.00 54 ARG A N 20
ATOM 22447 C CA . ARG A 1 54 ? 14.566 -1.255 -9.085 1.00 0.00 54 ARG A CA 20
ATOM 22448 C C . ARG A 1 54 ? 14.093 -1.780 -10.428 1.00 0.00 54 ARG A C 20
ATOM 22449 O O . ARG A 1 54 ? 14.142 -1.066 -11.441 1.00 0.00 54 ARG A O 20
ATOM 22470 N N . TYR A 1 55 ? 13.603 -3.008 -10.428 1.00 0.00 55 TYR A N 20
ATOM 22471 C CA . TYR A 1 55 ? 13.237 -3.725 -11.649 1.00 0.00 55 TYR A CA 20
ATOM 22472 C C . TYR A 1 55 ? 12.023 -3.140 -12.340 1.00 0.00 55 TYR A C 20
ATOM 22473 O O . TYR A 1 55 ? 11.716 -3.500 -13.460 1.00 0.00 55 TYR A O 20
ATOM 22491 N N . SER A 1 56 ? 11.359 -2.235 -11.684 1.00 0.00 56 SER A N 20
ATOM 22492 C CA . SER A 1 56 ? 10.234 -1.544 -12.251 1.00 0.00 56 SER A CA 20
ATOM 22493 C C . SER A 1 56 ? 10.695 -0.539 -13.319 1.00 0.00 56 SER A C 20
ATOM 22494 O O . SER A 1 56 ? 9.933 -0.150 -14.202 1.00 0.00 56 SER A O 20
ATOM 22502 N N . LEU A 1 57 ? 11.933 -0.094 -13.200 1.00 0.00 57 LEU A N 20
ATOM 22503 C CA . LEU A 1 57 ? 12.515 0.776 -14.192 1.00 0.00 57 LEU A CA 20
ATOM 22504 C C . LEU A 1 57 ? 13.597 0.065 -14.988 1.00 0.00 57 LEU A C 20
ATOM 22505 O O . LEU A 1 57 ? 13.830 0.379 -16.161 1.00 0.00 57 LEU A O 20
ATOM 22521 N N . LEU A 1 58 ? 14.260 -0.900 -14.354 1.00 0.00 58 LEU A N 20
ATOM 22522 C CA . LEU A 1 58 ? 15.331 -1.642 -15.014 1.00 0.00 58 LEU A CA 20
ATOM 22523 C C . LEU A 1 58 ? 14.775 -2.584 -16.067 1.00 0.00 58 LEU A C 20
ATOM 22524 O O . LEU A 1 58 ? 15.396 -2.803 -17.109 1.00 0.00 58 LEU A O 20
ATOM 22540 N N . GLU A 1 59 ? 13.608 -3.115 -15.809 1.00 0.00 59 GLU A N 20
ATOM 22541 C CA . GLU A 1 59 ? 12.970 -4.013 -16.707 1.00 0.00 59 GLU A CA 20
ATOM 22542 C C . GLU A 1 59 ? 11.858 -3.280 -17.393 1.00 0.00 59 GLU A C 20
ATOM 22543 O O . GLU A 1 59 ? 10.953 -2.769 -16.745 1.00 0.00 59 GLU A O 20
ATOM 22555 N N . HIS A 1 60 ? 11.967 -3.172 -18.682 1.00 0.00 60 HIS A N 20
ATOM 22556 C CA . HIS A 1 60 ? 10.962 -2.500 -19.487 1.00 0.00 60 HIS A CA 20
ATOM 22557 C C . HIS A 1 60 ? 9.632 -3.251 -19.453 1.00 0.00 60 HIS A C 20
ATOM 22558 O O . HIS A 1 60 ? 9.532 -4.391 -19.911 1.00 0.00 60 HIS A O 20
ATOM 22572 N N . HIS A 1 61 ? 8.640 -2.646 -18.855 1.00 0.00 61 HIS A N 20
ATOM 22573 C CA . HIS A 1 61 ? 7.339 -3.245 -18.804 1.00 0.00 61 HIS A CA 20
ATOM 22574 C C . HIS A 1 61 ? 6.259 -2.212 -19.098 1.00 0.00 61 HIS A C 20
ATOM 22575 O O . HIS A 1 61 ? 6.215 -1.143 -18.468 1.00 0.00 61 HIS A O 20
ATOM 22589 N N . HIS A 1 62 ? 5.442 -2.533 -20.092 1.00 0.00 62 HIS A N 20
ATOM 22590 C CA . HIS A 1 62 ? 4.299 -1.742 -20.539 1.00 0.00 62 HIS A CA 20
ATOM 22591 C C . HIS A 1 62 ? 4.702 -0.357 -21.067 1.00 0.00 62 HIS A C 20
ATOM 22592 O O . HIS A 1 62 ? 4.949 0.594 -20.302 1.00 0.00 62 HIS A O 20
ATOM 22606 N N . HIS A 1 63 ? 4.813 -0.261 -22.362 1.00 0.00 63 HIS A N 20
ATOM 22607 C CA . HIS A 1 63 ? 5.112 0.987 -22.998 1.00 0.00 63 HIS A CA 20
ATOM 22608 C C . HIS A 1 63 ? 3.801 1.633 -23.395 1.00 0.00 63 HIS A C 20
ATOM 22609 O O . HIS A 1 63 ? 3.013 1.059 -24.168 1.00 0.00 63 HIS A O 20
ATOM 22623 N N . HIS A 1 64 ? 3.544 2.781 -22.854 1.00 0.00 64 HIS A N 20
ATOM 22624 C CA . HIS A 1 64 ? 2.327 3.482 -23.121 1.00 0.00 64 HIS A CA 20
ATOM 22625 C C . HIS A 1 64 ? 2.641 4.692 -23.973 1.00 0.00 64 HIS A C 20
ATOM 22626 O O . HIS A 1 64 ? 2.295 4.689 -25.159 1.00 0.00 64 HIS A O 20
ATOM 22641 N N . MET A 1 1 ? 12.279 -4.342 0.885 1.00 0.00 1 MET A N 21
ATOM 22642 C CA . MET A 1 1 ? 11.621 -5.486 0.251 1.00 0.00 1 MET A CA 21
ATOM 22643 C C . MET A 1 1 ? 11.549 -5.246 -1.229 1.00 0.00 1 MET A C 21
ATOM 22644 O O . MET A 1 1 ? 11.887 -4.152 -1.699 1.00 0.00 1 MET A O 21
ATOM 22660 N N . ASN A 1 2 ? 11.139 -6.245 -1.957 1.00 0.00 2 ASN A N 21
ATOM 22661 C CA . ASN A 1 2 ? 10.963 -6.142 -3.386 1.00 0.00 2 ASN A CA 21
ATOM 22662 C C . ASN A 1 2 ? 9.619 -5.499 -3.648 1.00 0.00 2 ASN A C 21
ATOM 22663 O O . ASN A 1 2 ? 8.632 -5.818 -2.963 1.00 0.00 2 ASN A O 21
ATOM 22674 N N . VAL A 1 3 ? 9.554 -4.614 -4.627 1.00 0.00 3 VAL A N 21
ATOM 22675 C CA . VAL A 1 3 ? 8.325 -3.868 -4.891 1.00 0.00 3 VAL A CA 21
ATOM 22676 C C . VAL A 1 3 ? 7.221 -4.753 -5.425 1.00 0.00 3 VAL A C 21
ATOM 22677 O O . VAL A 1 3 ? 6.047 -4.433 -5.285 1.00 0.00 3 VAL A O 21
ATOM 22690 N N . THR A 1 4 ? 7.595 -5.879 -5.998 1.00 0.00 4 THR A N 21
ATOM 22691 C CA . THR A 1 4 ? 6.631 -6.840 -6.469 1.00 0.00 4 THR A CA 21
ATOM 22692 C C . THR A 1 4 ? 5.854 -7.438 -5.267 1.00 0.00 4 THR A C 21
ATOM 22693 O O . THR A 1 4 ? 4.639 -7.616 -5.322 1.00 0.00 4 THR A O 21
ATOM 22704 N N . LYS A 1 5 ? 6.551 -7.668 -4.151 1.00 0.00 5 LYS A N 21
ATOM 22705 C CA . LYS A 1 5 ? 5.903 -8.148 -2.961 1.00 0.00 5 LYS A CA 21
ATOM 22706 C C . LYS A 1 5 ? 5.171 -7.048 -2.241 1.00 0.00 5 LYS A C 21
ATOM 22707 O O . LYS A 1 5 ? 4.149 -7.293 -1.598 1.00 0.00 5 LYS A O 21
ATOM 22726 N N . LEU A 1 6 ? 5.675 -5.835 -2.364 1.00 0.00 6 LEU A N 21
ATOM 22727 C CA . LEU A 1 6 ? 4.989 -4.678 -1.828 1.00 0.00 6 LEU A CA 21
ATOM 22728 C C . LEU A 1 6 ? 3.643 -4.562 -2.536 1.00 0.00 6 LEU A C 21
ATOM 22729 O O . LEU A 1 6 ? 2.608 -4.358 -1.908 1.00 0.00 6 LEU A O 21
ATOM 22745 N N . ASN A 1 7 ? 3.678 -4.760 -3.846 1.00 0.00 7 ASN A N 21
ATOM 22746 C CA . ASN A 1 7 ? 2.489 -4.728 -4.682 1.00 0.00 7 ASN A CA 21
ATOM 22747 C C . ASN A 1 7 ? 1.530 -5.847 -4.293 1.00 0.00 7 ASN A C 21
ATOM 22748 O O . ASN A 1 7 ? 0.339 -5.633 -4.234 1.00 0.00 7 ASN A O 21
ATOM 22759 N N . ASP A 1 8 ? 2.072 -7.031 -4.000 1.00 0.00 8 ASP A N 21
ATOM 22760 C CA . ASP A 1 8 ? 1.264 -8.203 -3.568 1.00 0.00 8 ASP A CA 21
ATOM 22761 C C . ASP A 1 8 ? 0.464 -7.892 -2.298 1.00 0.00 8 ASP A C 21
ATOM 22762 O O . ASP A 1 8 ? -0.691 -8.321 -2.143 1.00 0.00 8 ASP A O 21
ATOM 22771 N N . ARG A 1 9 ? 1.079 -7.140 -1.397 1.00 0.00 9 ARG A N 21
ATOM 22772 C CA . ARG A 1 9 ? 0.424 -6.705 -0.163 1.00 0.00 9 ARG A CA 21
ATOM 22773 C C . ARG A 1 9 ? -0.733 -5.772 -0.496 1.00 0.00 9 ARG A C 21
ATOM 22774 O O . ARG A 1 9 ? -1.874 -5.967 -0.042 1.00 0.00 9 ARG A O 21
ATOM 22795 N N . ILE A 1 10 ? -0.424 -4.787 -1.317 1.00 0.00 10 ILE A N 21
ATOM 22796 C CA . ILE A 1 10 ? -1.363 -3.764 -1.733 1.00 0.00 10 ILE A CA 21
ATOM 22797 C C . ILE A 1 10 ? -2.516 -4.372 -2.513 1.00 0.00 10 ILE A C 21
ATOM 22798 O O . ILE A 1 10 ? -3.667 -4.052 -2.258 1.00 0.00 10 ILE A O 21
ATOM 22814 N N . GLU A 1 11 ? -2.190 -5.283 -3.426 1.00 0.00 11 GLU A N 21
ATOM 22815 C CA . GLU A 1 11 ? -3.157 -5.941 -4.296 1.00 0.00 11 GLU A CA 21
ATOM 22816 C C . GLU A 1 11 ? -4.234 -6.634 -3.474 1.00 0.00 11 GLU A C 21
ATOM 22817 O O . GLU A 1 11 ? -5.415 -6.586 -3.813 1.00 0.00 11 GLU A O 21
ATOM 22829 N N . ALA A 1 12 ? -3.825 -7.252 -2.386 1.00 0.00 12 ALA A N 21
ATOM 22830 C CA . ALA A 1 12 ? -4.751 -7.923 -1.495 1.00 0.00 12 ALA A CA 21
ATOM 22831 C C . ALA A 1 12 ? -5.692 -6.914 -0.836 1.00 0.00 12 ALA A C 21
ATOM 22832 O O . ALA A 1 12 ? -6.893 -7.165 -0.685 1.00 0.00 12 ALA A O 21
ATOM 22839 N N . LYS A 1 13 ? -5.162 -5.748 -0.521 1.00 0.00 13 LYS A N 21
ATOM 22840 C CA . LYS A 1 13 ? -5.943 -4.729 0.150 1.00 0.00 13 LYS A CA 21
ATOM 22841 C C . LYS A 1 13 ? -6.880 -4.048 -0.824 1.00 0.00 13 LYS A C 21
ATOM 22842 O O . LYS A 1 13 ? -8.029 -3.785 -0.505 1.00 0.00 13 LYS A O 21
ATOM 22861 N N . LYS A 1 14 ? -6.403 -3.799 -2.022 1.00 0.00 14 LYS A N 21
ATOM 22862 C CA . LYS A 1 14 ? -7.209 -3.149 -3.025 1.00 0.00 14 LYS A CA 21
ATOM 22863 C C . LYS A 1 14 ? -8.269 -4.060 -3.605 1.00 0.00 14 LYS A C 21
ATOM 22864 O O . LYS A 1 14 ? -9.340 -3.591 -3.933 1.00 0.00 14 LYS A O 21
ATOM 22883 N N . LYS A 1 15 ? -8.005 -5.371 -3.696 1.00 0.00 15 LYS A N 21
ATOM 22884 C CA . LYS A 1 15 ? -9.042 -6.289 -4.169 1.00 0.00 15 LYS A CA 21
ATOM 22885 C C . LYS A 1 15 ? -10.191 -6.316 -3.167 1.00 0.00 15 LYS A C 21
ATOM 22886 O O . LYS A 1 15 ? -11.367 -6.439 -3.530 1.00 0.00 15 LYS A O 21
ATOM 22905 N N . GLU A 1 16 ? -9.829 -6.148 -1.906 1.00 0.00 16 GLU A N 21
ATOM 22906 C CA . GLU A 1 16 ? -10.777 -6.082 -0.836 1.00 0.00 16 GLU A CA 21
ATOM 22907 C C . GLU A 1 16 ? -11.502 -4.750 -0.896 1.00 0.00 16 GLU A C 21
ATOM 22908 O O . GLU A 1 16 ? -12.726 -4.702 -0.835 1.00 0.00 16 GLU A O 21
ATOM 22920 N N . LEU A 1 17 ? -10.735 -3.683 -1.068 1.00 0.00 17 LEU A N 21
ATOM 22921 C CA . LEU A 1 17 ? -11.258 -2.334 -1.160 1.00 0.00 17 LEU A CA 21
ATOM 22922 C C . LEU A 1 17 ? -12.279 -2.206 -2.278 1.00 0.00 17 LEU A C 21
ATOM 22923 O O . LEU A 1 17 ? -13.341 -1.653 -2.065 1.00 0.00 17 LEU A O 21
ATOM 22939 N N . ILE A 1 18 ? -11.967 -2.751 -3.458 1.00 0.00 18 ILE A N 21
ATOM 22940 C CA . ILE A 1 18 ? -12.899 -2.700 -4.591 1.00 0.00 18 ILE A CA 21
ATOM 22941 C C . ILE A 1 18 ? -14.204 -3.404 -4.213 1.00 0.00 18 ILE A C 21
ATOM 22942 O O . ILE A 1 18 ? -15.287 -2.882 -4.455 1.00 0.00 18 ILE A O 21
ATOM 22958 N N . TYR A 1 19 ? -14.083 -4.555 -3.546 1.00 0.00 19 TYR A N 21
ATOM 22959 C CA . TYR A 1 19 ? -15.248 -5.308 -3.078 1.00 0.00 19 TYR A CA 21
ATOM 22960 C C . TYR A 1 19 ? -16.049 -4.461 -2.080 1.00 0.00 19 TYR A C 21
ATOM 22961 O O . TYR A 1 19 ? -17.288 -4.443 -2.099 1.00 0.00 19 TYR A O 21
ATOM 22979 N N . LEU A 1 20 ? -15.336 -3.743 -1.232 1.00 0.00 20 LEU A N 21
ATOM 22980 C CA . LEU A 1 20 ? -15.952 -2.871 -0.257 1.00 0.00 20 LEU A CA 21
ATOM 22981 C C . LEU A 1 20 ? -16.656 -1.707 -0.951 1.00 0.00 20 LEU A C 21
ATOM 22982 O O . LEU A 1 20 ? -17.701 -1.275 -0.515 1.00 0.00 20 LEU A O 21
ATOM 22998 N N . VAL A 1 21 ? -16.089 -1.224 -2.038 1.00 0.00 21 VAL A N 21
ATOM 22999 C CA . VAL A 1 21 ? -16.701 -0.152 -2.821 1.00 0.00 21 VAL A CA 21
ATOM 23000 C C . VAL A 1 21 ? -17.990 -0.650 -3.485 1.00 0.00 21 VAL A C 21
ATOM 23001 O O . VAL A 1 21 ? -18.969 0.083 -3.593 1.00 0.00 21 VAL A O 21
ATOM 23014 N N . GLU A 1 22 ? -17.983 -1.887 -3.914 1.00 0.00 22 GLU A N 21
ATOM 23015 C CA . GLU A 1 22 ? -19.161 -2.478 -4.517 1.00 0.00 22 GLU A CA 21
ATOM 23016 C C . GLU A 1 22 ? -20.270 -2.651 -3.472 1.00 0.00 22 GLU A C 21
ATOM 23017 O O . GLU A 1 22 ? -21.399 -2.194 -3.664 1.00 0.00 22 GLU A O 21
ATOM 23029 N N . LYS A 1 23 ? -19.932 -3.276 -2.359 1.00 0.00 23 LYS A N 21
ATOM 23030 C CA . LYS A 1 23 ? -20.918 -3.616 -1.338 1.00 0.00 23 LYS A CA 21
ATOM 23031 C C . LYS A 1 23 ? -21.257 -2.457 -0.395 1.00 0.00 23 LYS A C 21
ATOM 23032 O O . LYS A 1 23 ? -22.425 -2.180 -0.151 1.00 0.00 23 LYS A O 21
ATOM 23051 N N . TYR A 1 24 ? -20.256 -1.789 0.124 1.00 0.00 24 TYR A N 21
ATOM 23052 C CA . TYR A 1 24 ? -20.481 -0.725 1.100 1.00 0.00 24 TYR A CA 21
ATOM 23053 C C . TYR A 1 24 ? -20.484 0.637 0.429 1.00 0.00 24 TYR A C 21
ATOM 23054 O O . TYR A 1 24 ? -21.245 1.536 0.822 1.00 0.00 24 TYR A O 21
ATOM 23072 N N . GLY A 1 25 ? -19.621 0.797 -0.549 1.00 0.00 25 GLY A N 21
ATOM 23073 C CA . GLY A 1 25 ? -19.579 2.014 -1.336 1.00 0.00 25 GLY A CA 21
ATOM 23074 C C . GLY A 1 25 ? -18.877 3.167 -0.653 1.00 0.00 25 GLY A C 21
ATOM 23075 O O . GLY A 1 25 ? -18.719 3.185 0.595 1.00 0.00 25 GLY A O 21
ATOM 23079 N N . PHE A 1 26 ? -18.441 4.134 -1.449 1.00 0.00 26 PHE A N 21
ATOM 23080 C CA . PHE A 1 26 ? -17.829 5.323 -0.911 1.00 0.00 26 PHE A CA 21
ATOM 23081 C C . PHE A 1 26 ? -18.860 6.216 -0.244 1.00 0.00 26 PHE A C 21
ATOM 23082 O O . PHE A 1 26 ? -19.461 7.097 -0.866 1.00 0.00 26 PHE A O 21
ATOM 23099 N N . THR A 1 27 ? -19.081 5.933 0.993 1.00 0.00 27 THR A N 21
ATOM 23100 C CA . THR A 1 27 ? -19.978 6.647 1.853 1.00 0.00 27 THR A CA 21
ATOM 23101 C C . THR A 1 27 ? -19.710 6.128 3.259 1.00 0.00 27 THR A C 21
ATOM 23102 O O . THR A 1 27 ? -19.861 6.832 4.260 1.00 0.00 27 THR A O 21
ATOM 23113 N N . HIS A 1 28 ? -19.271 4.872 3.308 1.00 0.00 28 HIS A N 21
ATOM 23114 C CA . HIS A 1 28 ? -18.786 4.279 4.520 1.00 0.00 28 HIS A CA 21
ATOM 23115 C C . HIS A 1 28 ? -17.431 4.838 4.813 1.00 0.00 28 HIS A C 21
ATOM 23116 O O . HIS A 1 28 ? -16.565 4.861 3.919 1.00 0.00 28 HIS A O 21
ATOM 23130 N N . HIS A 1 29 ? -17.229 5.275 6.042 1.00 0.00 29 HIS A N 21
ATOM 23131 C CA . HIS A 1 29 ? -15.957 5.844 6.456 1.00 0.00 29 HIS A CA 21
ATOM 23132 C C . HIS A 1 29 ? -14.868 4.791 6.319 1.00 0.00 29 HIS A C 21
ATOM 23133 O O . HIS A 1 29 ? -13.738 5.109 5.986 1.00 0.00 29 HIS A O 21
ATOM 23147 N N . LYS A 1 30 ? -15.250 3.530 6.543 1.00 0.00 30 LYS A N 21
ATOM 23148 C CA . LYS A 1 30 ? -14.366 2.380 6.356 1.00 0.00 30 LYS A CA 21
ATOM 23149 C C . LYS A 1 30 ? -13.711 2.418 4.984 1.00 0.00 30 LYS A C 21
ATOM 23150 O O . LYS A 1 30 ? -12.494 2.505 4.878 1.00 0.00 30 LYS A O 21
ATOM 23169 N N . VAL A 1 31 ? -14.536 2.420 3.954 1.00 0.00 31 VAL A N 21
ATOM 23170 C CA . VAL A 1 31 ? -14.086 2.405 2.566 1.00 0.00 31 VAL A CA 21
ATOM 23171 C C . VAL A 1 31 ? -13.213 3.626 2.264 1.00 0.00 31 VAL A C 21
ATOM 23172 O O . VAL A 1 31 ? -12.153 3.512 1.646 1.00 0.00 31 VAL A O 21
ATOM 23185 N N . ILE A 1 32 ? -13.637 4.774 2.748 1.00 0.00 32 ILE A N 21
ATOM 23186 C CA . ILE A 1 32 ? -12.912 6.013 2.526 1.00 0.00 32 ILE A CA 21
ATOM 23187 C C . ILE A 1 32 ? -11.545 5.974 3.237 1.00 0.00 32 ILE A C 21
ATOM 23188 O O . ILE A 1 32 ? -10.526 6.369 2.668 1.00 0.00 32 ILE A O 21
ATOM 23204 N N . SER A 1 33 ? -11.530 5.458 4.449 1.00 0.00 33 SER A N 21
ATOM 23205 C CA . SER A 1 33 ? -10.325 5.353 5.237 1.00 0.00 33 SER A CA 21
ATOM 23206 C C . SER A 1 33 ? -9.359 4.350 4.592 1.00 0.00 33 SER A C 21
ATOM 23207 O O . SER A 1 33 ? -8.167 4.626 4.473 1.00 0.00 33 SER A O 21
ATOM 23215 N N . PHE A 1 34 ? -9.883 3.209 4.135 1.00 0.00 34 PHE A N 21
ATOM 23216 C CA . PHE A 1 34 ? -9.046 2.207 3.478 1.00 0.00 34 PHE A CA 21
ATOM 23217 C C . PHE A 1 34 ? -8.505 2.738 2.167 1.00 0.00 34 PHE A C 21
ATOM 23218 O O . PHE A 1 34 ? -7.403 2.409 1.777 1.00 0.00 34 PHE A O 21
ATOM 23235 N N . SER A 1 35 ? -9.281 3.567 1.496 1.00 0.00 35 SER A N 21
ATOM 23236 C CA . SER A 1 35 ? -8.855 4.149 0.243 1.00 0.00 35 SER A CA 21
ATOM 23237 C C . SER A 1 35 ? -7.691 5.117 0.491 1.00 0.00 35 SER A C 21
ATOM 23238 O O . SER A 1 35 ? -6.693 5.073 -0.211 1.00 0.00 35 SER A O 21
ATOM 23246 N N . GLN A 1 36 ? -7.812 5.944 1.531 1.00 0.00 36 GLN A N 21
ATOM 23247 C CA . GLN A 1 36 ? -6.748 6.889 1.902 1.00 0.00 36 GLN A CA 21
ATOM 23248 C C . GLN A 1 36 ? -5.501 6.133 2.361 1.00 0.00 36 GLN A C 21
ATOM 23249 O O . GLN A 1 36 ? -4.365 6.574 2.159 1.00 0.00 36 GLN A O 21
ATOM 23263 N N . GLU A 1 37 ? -5.724 4.998 2.984 1.00 0.00 37 GLU A N 21
ATOM 23264 C CA . GLU A 1 37 ? -4.657 4.145 3.433 1.00 0.00 37 GLU A CA 21
ATOM 23265 C C . GLU A 1 37 ? -3.965 3.531 2.220 1.00 0.00 37 GLU A C 21
ATOM 23266 O O . GLU A 1 37 ? -2.735 3.549 2.113 1.00 0.00 37 GLU A O 21
ATOM 23278 N N . LEU A 1 38 ? -4.776 3.054 1.286 1.00 0.00 38 LEU A N 21
ATOM 23279 C CA . LEU A 1 38 ? -4.308 2.454 0.049 1.00 0.00 38 LEU A CA 21
ATOM 23280 C C . LEU A 1 38 ? -3.512 3.502 -0.739 1.00 0.00 38 LEU A C 21
ATOM 23281 O O . LEU A 1 38 ? -2.499 3.182 -1.348 1.00 0.00 38 LEU A O 21
ATOM 23297 N N . ASP A 1 39 ? -3.964 4.760 -0.694 1.00 0.00 39 ASP A N 21
ATOM 23298 C CA . ASP A 1 39 ? -3.239 5.871 -1.328 1.00 0.00 39 ASP A CA 21
ATOM 23299 C C . ASP A 1 39 ? -1.827 5.969 -0.806 1.00 0.00 39 ASP A C 21
ATOM 23300 O O . ASP A 1 39 ? -0.879 6.124 -1.581 1.00 0.00 39 ASP A O 21
ATOM 23309 N N . ARG A 1 40 ? -1.665 5.848 0.497 1.00 0.00 40 ARG A N 21
ATOM 23310 C CA . ARG A 1 40 ? -0.343 5.919 1.079 1.00 0.00 40 ARG A CA 21
ATOM 23311 C C . ARG A 1 40 ? 0.478 4.667 0.727 1.00 0.00 40 ARG A C 21
ATOM 23312 O O . ARG A 1 40 ? 1.671 4.767 0.465 1.00 0.00 40 ARG A O 21
ATOM 23333 N N . LEU A 1 41 ? -0.172 3.506 0.683 1.00 0.00 41 LEU A N 21
ATOM 23334 C CA . LEU A 1 41 ? 0.500 2.265 0.258 1.00 0.00 41 LEU A CA 21
ATOM 23335 C C . LEU A 1 41 ? 0.975 2.364 -1.185 1.00 0.00 41 LEU A C 21
ATOM 23336 O O . LEU A 1 41 ? 2.082 1.955 -1.513 1.00 0.00 41 LEU A O 21
ATOM 23352 N N . LEU A 1 42 ? 0.148 2.947 -2.029 1.00 0.00 42 LEU A N 21
ATOM 23353 C CA . LEU A 1 42 ? 0.472 3.161 -3.436 1.00 0.00 42 LEU A CA 21
ATOM 23354 C C . LEU A 1 42 ? 1.667 4.118 -3.555 1.00 0.00 42 LEU A C 21
ATOM 23355 O O . LEU A 1 42 ? 2.482 4.031 -4.485 1.00 0.00 42 LEU A O 21
ATOM 23371 N N . ASN A 1 43 ? 1.767 5.007 -2.590 1.00 0.00 43 ASN A N 21
ATOM 23372 C CA . ASN A 1 43 ? 2.858 5.964 -2.501 1.00 0.00 43 ASN A CA 21
ATOM 23373 C C . ASN A 1 43 ? 4.140 5.333 -2.025 1.00 0.00 43 ASN A C 21
ATOM 23374 O O . ASN A 1 43 ? 5.200 5.890 -2.227 1.00 0.00 43 ASN A O 21
ATOM 23385 N N . LEU A 1 44 ? 4.055 4.158 -1.418 1.00 0.00 44 LEU A N 21
ATOM 23386 C CA . LEU A 1 44 ? 5.245 3.464 -0.928 1.00 0.00 44 LEU A CA 21
ATOM 23387 C C . LEU A 1 44 ? 6.160 3.086 -2.081 1.00 0.00 44 LEU A C 21
ATOM 23388 O O . LEU A 1 44 ? 7.372 3.091 -1.945 1.00 0.00 44 LEU A O 21
ATOM 23404 N N . LEU A 1 45 ? 5.571 2.808 -3.232 1.00 0.00 45 LEU A N 21
ATOM 23405 C CA . LEU A 1 45 ? 6.347 2.513 -4.434 1.00 0.00 45 LEU A CA 21
ATOM 23406 C C . LEU A 1 45 ? 7.166 3.744 -4.818 1.00 0.00 45 LEU A C 21
ATOM 23407 O O . LEU A 1 45 ? 8.329 3.643 -5.207 1.00 0.00 45 LEU A O 21
ATOM 23423 N N . ILE A 1 46 ? 6.552 4.900 -4.642 1.00 0.00 46 ILE A N 21
ATOM 23424 C CA . ILE A 1 46 ? 7.170 6.189 -4.907 1.00 0.00 46 ILE A CA 21
ATOM 23425 C C . ILE A 1 46 ? 8.269 6.457 -3.875 1.00 0.00 46 ILE A C 21
ATOM 23426 O O . ILE A 1 46 ? 9.348 6.960 -4.206 1.00 0.00 46 ILE A O 21
ATOM 23442 N N . GLU A 1 47 ? 7.989 6.110 -2.635 1.00 0.00 47 GLU A N 21
ATOM 23443 C CA . GLU A 1 47 ? 8.949 6.236 -1.554 1.00 0.00 47 GLU A CA 21
ATOM 23444 C C . GLU A 1 47 ? 10.195 5.405 -1.893 1.00 0.00 47 GLU A C 21
ATOM 23445 O O . GLU A 1 47 ? 11.316 5.894 -1.808 1.00 0.00 47 GLU A O 21
ATOM 23457 N N . LEU A 1 48 ? 9.976 4.160 -2.328 1.00 0.00 48 LEU A N 21
ATOM 23458 C CA . LEU A 1 48 ? 11.068 3.272 -2.750 1.00 0.00 48 LEU A CA 21
ATOM 23459 C C . LEU A 1 48 ? 11.850 3.835 -3.935 1.00 0.00 48 LEU A C 21
ATOM 23460 O O . LEU A 1 48 ? 13.067 3.674 -4.000 1.00 0.00 48 LEU A O 21
ATOM 23476 N N . LYS A 1 49 ? 11.157 4.515 -4.849 1.00 0.00 49 LYS A N 21
ATOM 23477 C CA . LYS A 1 49 ? 11.813 5.169 -5.992 1.00 0.00 49 LYS A CA 21
ATOM 23478 C C . LYS A 1 49 ? 12.680 6.323 -5.509 1.00 0.00 49 LYS A C 21
ATOM 23479 O O . LYS A 1 49 ? 13.720 6.620 -6.088 1.00 0.00 49 LYS A O 21
ATOM 23498 N N . THR A 1 50 ? 12.230 6.958 -4.452 1.00 0.00 50 THR A N 21
ATOM 23499 C CA . THR A 1 50 ? 12.914 8.079 -3.868 1.00 0.00 50 THR A CA 21
ATOM 23500 C C . THR A 1 50 ? 14.147 7.598 -3.087 1.00 0.00 50 THR A C 21
ATOM 23501 O O . THR A 1 50 ? 15.237 8.192 -3.196 1.00 0.00 50 THR A O 21
ATOM 23512 N N . LYS A 1 51 ? 13.985 6.518 -2.320 1.00 0.00 51 LYS A N 21
ATOM 23513 C CA . LYS A 1 51 ? 15.102 5.927 -1.619 1.00 0.00 51 LYS A CA 21
ATOM 23514 C C . LYS A 1 51 ? 16.116 5.400 -2.610 1.00 0.00 51 LYS A C 21
ATOM 23515 O O . LYS A 1 51 ? 17.295 5.752 -2.517 1.00 0.00 51 LYS A O 21
ATOM 23534 N N . LYS A 1 52 ? 15.632 4.578 -3.580 1.00 0.00 52 LYS A N 21
ATOM 23535 C CA . LYS A 1 52 ? 16.422 3.994 -4.707 1.00 0.00 52 LYS A CA 21
ATOM 23536 C C . LYS A 1 52 ? 17.807 3.524 -4.297 1.00 0.00 52 LYS A C 21
ATOM 23537 O O . LYS A 1 52 ? 18.783 3.624 -5.065 1.00 0.00 52 LYS A O 21
ATOM 23556 N N . LYS A 1 53 ? 17.886 2.981 -3.137 1.00 0.00 53 LYS A N 21
ATOM 23557 C CA . LYS A 1 53 ? 19.127 2.562 -2.621 1.00 0.00 53 LYS A CA 21
ATOM 23558 C C . LYS A 1 53 ? 19.367 1.060 -2.709 1.00 0.00 53 LYS A C 21
ATOM 23559 O O . LYS A 1 53 ? 20.122 0.624 -3.564 1.00 0.00 53 LYS A O 21
ATOM 23578 N N . ARG A 1 54 ? 18.713 0.261 -1.896 1.00 0.00 54 ARG A N 21
ATOM 23579 C CA . ARG A 1 54 ? 18.873 -1.182 -1.976 1.00 0.00 54 ARG A CA 21
ATOM 23580 C C . ARG A 1 54 ? 17.559 -1.866 -1.706 1.00 0.00 54 ARG A C 21
ATOM 23581 O O . ARG A 1 54 ? 17.166 -2.045 -0.555 1.00 0.00 54 ARG A O 21
ATOM 23602 N N . TYR A 1 55 ? 16.852 -2.162 -2.754 1.00 0.00 55 TYR A N 21
ATOM 23603 C CA . TYR A 1 55 ? 15.629 -2.891 -2.665 1.00 0.00 55 TYR A CA 21
ATOM 23604 C C . TYR A 1 55 ? 15.583 -3.950 -3.764 1.00 0.00 55 TYR A C 21
ATOM 23605 O O . TYR A 1 55 ? 15.367 -5.124 -3.503 1.00 0.00 55 TYR A O 21
ATOM 23623 N N . SER A 1 56 ? 15.826 -3.524 -4.993 1.00 0.00 56 SER A N 21
ATOM 23624 C CA . SER A 1 56 ? 15.810 -4.413 -6.121 1.00 0.00 56 SER A CA 21
ATOM 23625 C C . SER A 1 56 ? 16.673 -3.828 -7.241 1.00 0.00 56 SER A C 21
ATOM 23626 O O . SER A 1 56 ? 16.501 -4.146 -8.409 1.00 0.00 56 SER A O 21
ATOM 23634 N N . LEU A 1 57 ? 17.648 -3.017 -6.867 1.00 0.00 57 LEU A N 21
ATOM 23635 C CA . LEU A 1 57 ? 18.541 -2.408 -7.845 1.00 0.00 57 LEU A CA 21
ATOM 23636 C C . LEU A 1 57 ? 19.899 -3.097 -7.766 1.00 0.00 57 LEU A C 21
ATOM 23637 O O . LEU A 1 57 ? 20.913 -2.612 -8.281 1.00 0.00 57 LEU A O 21
ATOM 23653 N N . LEU A 1 58 ? 19.894 -4.258 -7.144 1.00 0.00 58 LEU A N 21
ATOM 23654 C CA . LEU A 1 58 ? 21.096 -5.036 -6.932 1.00 0.00 58 LEU A CA 21
ATOM 23655 C C . LEU A 1 58 ? 21.330 -5.925 -8.138 1.00 0.00 58 LEU A C 21
ATOM 23656 O O . LEU A 1 58 ? 22.432 -6.389 -8.380 1.00 0.00 58 LEU A O 21
ATOM 23672 N N . GLU A 1 59 ? 20.272 -6.148 -8.886 1.00 0.00 59 GLU A N 21
ATOM 23673 C CA . GLU A 1 59 ? 20.321 -6.970 -10.073 1.00 0.00 59 GLU A CA 21
ATOM 23674 C C . GLU A 1 59 ? 19.980 -6.133 -11.291 1.00 0.00 59 GLU A C 21
ATOM 23675 O O . GLU A 1 59 ? 18.811 -5.808 -11.527 1.00 0.00 59 GLU A O 21
ATOM 23687 N N . HIS A 1 60 ? 20.977 -5.765 -12.031 1.00 0.00 60 HIS A N 21
ATOM 23688 C CA . HIS A 1 60 ? 20.806 -4.970 -13.228 1.00 0.00 60 HIS A CA 21
ATOM 23689 C C . HIS A 1 60 ? 21.594 -5.559 -14.358 1.00 0.00 60 HIS A C 21
ATOM 23690 O O . HIS A 1 60 ? 22.574 -6.281 -14.133 1.00 0.00 60 HIS A O 21
ATOM 23704 N N . HIS A 1 61 ? 21.169 -5.270 -15.569 1.00 0.00 61 HIS A N 21
ATOM 23705 C CA . HIS A 1 61 ? 21.961 -5.603 -16.737 1.00 0.00 61 HIS A CA 21
ATOM 23706 C C . HIS A 1 61 ? 22.812 -4.384 -17.068 1.00 0.00 61 HIS A C 21
ATOM 23707 O O . HIS A 1 61 ? 23.781 -4.446 -17.824 1.00 0.00 61 HIS A O 21
ATOM 23721 N N . HIS A 1 62 ? 22.417 -3.272 -16.465 1.00 0.00 62 HIS A N 21
ATOM 23722 C CA . HIS A 1 62 ? 23.158 -2.040 -16.489 1.00 0.00 62 HIS A CA 21
ATOM 23723 C C . HIS A 1 62 ? 24.302 -2.189 -15.498 1.00 0.00 62 HIS A C 21
ATOM 23724 O O . HIS A 1 62 ? 24.097 -2.102 -14.279 1.00 0.00 62 HIS A O 21
ATOM 23738 N N . HIS A 1 63 ? 25.470 -2.477 -16.003 1.00 0.00 63 HIS A N 21
ATOM 23739 C CA . HIS A 1 63 ? 26.611 -2.712 -15.155 1.00 0.00 63 HIS A CA 21
ATOM 23740 C C . HIS A 1 63 ? 27.185 -1.410 -14.662 1.00 0.00 63 HIS A C 21
ATOM 23741 O O . HIS A 1 63 ? 27.762 -0.625 -15.438 1.00 0.00 63 HIS A O 21
ATOM 23755 N N . HIS A 1 64 ? 26.985 -1.176 -13.399 1.00 0.00 64 HIS A N 21
ATOM 23756 C CA . HIS A 1 64 ? 27.415 0.006 -12.711 1.00 0.00 64 HIS A CA 21
ATOM 23757 C C . HIS A 1 64 ? 27.286 -0.281 -11.239 1.00 0.00 64 HIS A C 21
ATOM 23758 O O . HIS A 1 64 ? 26.146 -0.230 -10.715 1.00 0.00 64 HIS A O 21
ATOM 23773 N N . MET A 1 1 ? 13.202 -4.622 0.701 1.00 0.00 1 MET A N 22
ATOM 23774 C CA . MET A 1 1 ? 13.891 -5.461 -0.285 1.00 0.00 1 MET A CA 22
ATOM 23775 C C . MET A 1 1 ? 13.049 -5.616 -1.542 1.00 0.00 1 MET A C 22
ATOM 23776 O O . MET A 1 1 ? 13.392 -5.083 -2.596 1.00 0.00 1 MET A O 22
ATOM 23792 N N . ASN A 1 2 ? 11.937 -6.326 -1.443 1.00 0.00 2 ASN A N 22
ATOM 23793 C CA . ASN A 1 2 ? 11.128 -6.582 -2.621 1.00 0.00 2 ASN A CA 22
ATOM 23794 C C . ASN A 1 2 ? 9.937 -5.664 -2.701 1.00 0.00 2 ASN A C 22
ATOM 23795 O O . ASN A 1 2 ? 8.881 -5.927 -2.084 1.00 0.00 2 ASN A O 22
ATOM 23806 N N . VAL A 1 3 ? 10.079 -4.602 -3.471 1.00 0.00 3 VAL A N 22
ATOM 23807 C CA . VAL A 1 3 ? 9.003 -3.654 -3.663 1.00 0.00 3 VAL A CA 22
ATOM 23808 C C . VAL A 1 3 ? 7.870 -4.293 -4.459 1.00 0.00 3 VAL A C 22
ATOM 23809 O O . VAL A 1 3 ? 6.724 -3.888 -4.352 1.00 0.00 3 VAL A O 22
ATOM 23822 N N . THR A 1 4 ? 8.198 -5.330 -5.219 1.00 0.00 4 THR A N 22
ATOM 23823 C CA . THR A 1 4 ? 7.217 -6.070 -5.971 1.00 0.00 4 THR A CA 22
ATOM 23824 C C . THR A 1 4 ? 6.254 -6.796 -5.011 1.00 0.00 4 THR A C 22
ATOM 23825 O O . THR A 1 4 ? 5.064 -6.927 -5.292 1.00 0.00 4 THR A O 22
ATOM 23836 N N . LYS A 1 5 ? 6.767 -7.219 -3.850 1.00 0.00 5 LYS A N 22
ATOM 23837 C CA . LYS A 1 5 ? 5.942 -7.878 -2.851 1.00 0.00 5 LYS A CA 22
ATOM 23838 C C . LYS A 1 5 ? 5.134 -6.869 -2.081 1.00 0.00 5 LYS A C 22
ATOM 23839 O O . LYS A 1 5 ? 4.022 -7.158 -1.642 1.00 0.00 5 LYS A O 22
ATOM 23858 N N . LEU A 1 6 ? 5.685 -5.682 -1.941 1.00 0.00 6 LEU A N 22
ATOM 23859 C CA . LEU A 1 6 ? 4.990 -4.583 -1.298 1.00 0.00 6 LEU A CA 22
ATOM 23860 C C . LEU A 1 6 ? 3.825 -4.171 -2.197 1.00 0.00 6 LEU A C 22
ATOM 23861 O O . LEU A 1 6 ? 2.704 -3.983 -1.741 1.00 0.00 6 LEU A O 22
ATOM 23877 N N . ASN A 1 7 ? 4.113 -4.092 -3.492 1.00 0.00 7 ASN A N 22
ATOM 23878 C CA . ASN A 1 7 ? 3.117 -3.790 -4.518 1.00 0.00 7 ASN A CA 22
ATOM 23879 C C . ASN A 1 7 ? 2.045 -4.858 -4.512 1.00 0.00 7 ASN A C 22
ATOM 23880 O O . ASN A 1 7 ? 0.864 -4.579 -4.625 1.00 0.00 7 ASN A O 22
ATOM 23891 N N . ASP A 1 8 ? 2.493 -6.089 -4.358 1.00 0.00 8 ASP A N 22
ATOM 23892 C CA . ASP A 1 8 ? 1.638 -7.279 -4.315 1.00 0.00 8 ASP A CA 22
ATOM 23893 C C . ASP A 1 8 ? 0.624 -7.176 -3.168 1.00 0.00 8 ASP A C 22
ATOM 23894 O O . ASP A 1 8 ? -0.525 -7.611 -3.283 1.00 0.00 8 ASP A O 22
ATOM 23903 N N . ARG A 1 9 ? 1.052 -6.559 -2.078 1.00 0.00 9 ARG A N 22
ATOM 23904 C CA . ARG A 1 9 ? 0.190 -6.320 -0.927 1.00 0.00 9 ARG A CA 22
ATOM 23905 C C . ARG A 1 9 ? -0.889 -5.316 -1.283 1.00 0.00 9 ARG A C 22
ATOM 23906 O O . ARG A 1 9 ? -2.047 -5.471 -0.901 1.00 0.00 9 ARG A O 22
ATOM 23927 N N . ILE A 1 10 ? -0.499 -4.309 -2.050 1.00 0.00 10 ILE A N 22
ATOM 23928 C CA . ILE A 1 10 ? -1.413 -3.278 -2.511 1.00 0.00 10 ILE A CA 22
ATOM 23929 C C . ILE A 1 10 ? -2.467 -3.922 -3.399 1.00 0.00 10 ILE A C 22
ATOM 23930 O O . ILE A 1 10 ? -3.648 -3.636 -3.277 1.00 0.00 10 ILE A O 22
ATOM 23946 N N . GLU A 1 11 ? -2.013 -4.823 -4.259 1.00 0.00 11 GLU A N 22
ATOM 23947 C CA . GLU A 1 11 ? -2.869 -5.562 -5.180 1.00 0.00 11 GLU A CA 22
ATOM 23948 C C . GLU A 1 11 ? -3.981 -6.296 -4.428 1.00 0.00 11 GLU A C 22
ATOM 23949 O O . GLU A 1 11 ? -5.158 -6.199 -4.781 1.00 0.00 11 GLU A O 22
ATOM 23961 N N . ALA A 1 12 ? -3.604 -6.982 -3.365 1.00 0.00 12 ALA A N 22
ATOM 23962 C CA . ALA A 1 12 ? -4.548 -7.743 -2.560 1.00 0.00 12 ALA A CA 22
ATOM 23963 C C . ALA A 1 12 ? -5.467 -6.812 -1.776 1.00 0.00 12 ALA A C 22
ATOM 23964 O O . ALA A 1 12 ? -6.628 -7.151 -1.477 1.00 0.00 12 ALA A O 22
ATOM 23971 N N . LYS A 1 13 ? -4.964 -5.632 -1.476 1.00 0.00 13 LYS A N 22
ATOM 23972 C CA . LYS A 1 13 ? -5.708 -4.662 -0.707 1.00 0.00 13 LYS A CA 22
ATOM 23973 C C . LYS A 1 13 ? -6.743 -4.001 -1.606 1.00 0.00 13 LYS A C 22
ATOM 23974 O O . LYS A 1 13 ? -7.834 -3.656 -1.162 1.00 0.00 13 LYS A O 22
ATOM 23993 N N . LYS A 1 14 ? -6.389 -3.852 -2.877 1.00 0.00 14 LYS A N 22
ATOM 23994 C CA . LYS A 1 14 ? -7.305 -3.368 -3.897 1.00 0.00 14 LYS A CA 22
ATOM 23995 C C . LYS A 1 14 ? -8.500 -4.286 -3.971 1.00 0.00 14 LYS A C 22
ATOM 23996 O O . LYS A 1 14 ? -9.620 -3.831 -3.909 1.00 0.00 14 LYS A O 22
ATOM 24015 N N . LYS A 1 15 ? -8.231 -5.591 -4.055 1.00 0.00 15 LYS A N 22
ATOM 24016 C CA . LYS A 1 15 ? -9.281 -6.615 -4.148 1.00 0.00 15 LYS A CA 22
ATOM 24017 C C . LYS A 1 15 ? -10.206 -6.541 -2.938 1.00 0.00 15 LYS A C 22
ATOM 24018 O O . LYS A 1 15 ? -11.431 -6.673 -3.056 1.00 0.00 15 LYS A O 22
ATOM 24037 N N . GLU A 1 16 ? -9.615 -6.315 -1.781 1.00 0.00 16 GLU A N 22
ATOM 24038 C CA . GLU A 1 16 ? -10.355 -6.201 -0.545 1.00 0.00 16 GLU A CA 22
ATOM 24039 C C . GLU A 1 16 ? -11.238 -4.959 -0.601 1.00 0.00 16 GLU A C 22
ATOM 24040 O O . GLU A 1 16 ? -12.413 -4.994 -0.234 1.00 0.00 16 GLU A O 22
ATOM 24052 N N . LEU A 1 17 ? -10.671 -3.885 -1.117 1.00 0.00 17 LEU A N 22
ATOM 24053 C CA . LEU A 1 17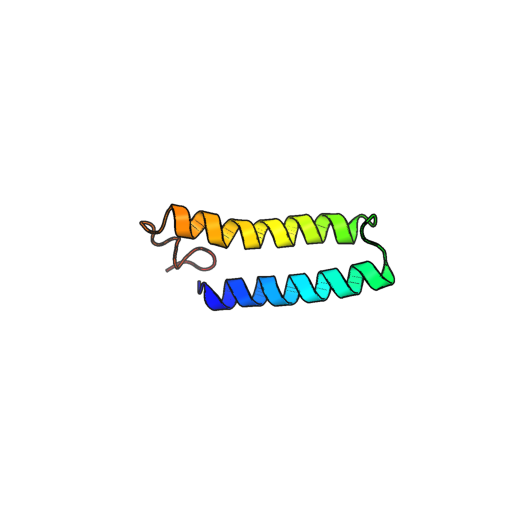 ? -11.365 -2.626 -1.259 1.00 0.00 17 LEU A CA 22
ATOM 24054 C C . LEU A 1 17 ? -12.538 -2.757 -2.234 1.00 0.00 17 LEU A C 22
ATOM 24055 O O . LEU A 1 17 ? -13.610 -2.250 -1.952 1.00 0.00 17 LEU A O 22
ATOM 24071 N N . ILE A 1 18 ? -12.334 -3.481 -3.359 1.00 0.00 18 ILE A N 22
ATOM 24072 C CA . ILE A 1 18 ? -13.399 -3.693 -4.383 1.00 0.00 18 ILE A CA 22
ATOM 24073 C C . ILE A 1 18 ? -14.629 -4.261 -3.689 1.00 0.00 18 ILE A C 22
ATOM 24074 O O . ILE A 1 18 ? -15.735 -3.729 -3.785 1.00 0.00 18 ILE A O 22
ATOM 24090 N N . TYR A 1 19 ? -14.374 -5.318 -2.952 1.00 0.00 19 TYR A N 22
ATOM 24091 C CA . TYR A 1 19 ? -15.356 -6.082 -2.210 1.00 0.00 19 TYR A CA 22
ATOM 24092 C C . TYR A 1 19 ? -16.135 -5.164 -1.242 1.00 0.00 19 TYR A C 22
ATOM 24093 O O . TYR A 1 19 ? -17.367 -5.226 -1.138 1.00 0.00 19 TYR A O 22
ATOM 24111 N N . LEU A 1 20 ? -15.408 -4.302 -0.577 1.00 0.00 20 LEU A N 22
ATOM 24112 C CA . LEU A 1 20 ? -15.971 -3.387 0.394 1.00 0.00 20 LEU A CA 22
ATOM 24113 C C . LEU A 1 20 ? -16.742 -2.230 -0.257 1.00 0.00 20 LEU A C 22
ATOM 24114 O O . LEU A 1 20 ? -17.770 -1.805 0.265 1.00 0.00 20 LEU A O 22
ATOM 24130 N N . VAL A 1 21 ? -16.264 -1.739 -1.394 1.00 0.00 21 VAL A N 22
ATOM 24131 C CA . VAL A 1 21 ? -16.943 -0.653 -2.114 1.00 0.00 21 VAL A CA 22
ATOM 24132 C C . VAL A 1 21 ? -18.309 -1.120 -2.608 1.00 0.00 21 VAL A C 22
ATOM 24133 O O . VAL A 1 21 ? -19.307 -0.391 -2.501 1.00 0.00 21 VAL A O 22
ATOM 24146 N N . GLU A 1 22 ? -18.364 -2.343 -3.099 1.00 0.00 22 GLU A N 22
ATOM 24147 C CA . GLU A 1 22 ? -19.611 -2.913 -3.587 1.00 0.00 22 GLU A CA 22
ATOM 24148 C C . GLU A 1 22 ? -20.619 -3.066 -2.450 1.00 0.00 22 GLU A C 22
ATOM 24149 O O . GLU A 1 22 ? -21.827 -2.919 -2.644 1.00 0.00 22 GLU A O 22
ATOM 24161 N N . LYS A 1 23 ? -20.109 -3.341 -1.268 1.00 0.00 23 LYS A N 22
ATOM 24162 C CA . LYS A 1 23 ? -20.938 -3.535 -0.096 1.00 0.00 23 LYS A CA 22
ATOM 24163 C C . LYS A 1 23 ? -21.369 -2.244 0.575 1.00 0.00 23 LYS A C 22
ATOM 24164 O O . LYS A 1 23 ? -22.524 -2.103 0.970 1.00 0.00 23 LYS A O 22
ATOM 24183 N N . TYR A 1 24 ? -20.458 -1.324 0.742 1.00 0.00 24 TYR A N 22
ATOM 24184 C CA . TYR A 1 24 ? -20.743 -0.158 1.554 1.00 0.00 24 TYR A CA 22
ATOM 24185 C C . TYR A 1 24 ? -20.891 1.136 0.769 1.00 0.00 24 TYR A C 22
ATOM 24186 O O . TYR A 1 24 ? -21.482 2.087 1.265 1.00 0.00 24 TYR A O 22
ATOM 24204 N N . GLY A 1 25 ? -20.370 1.184 -0.428 1.00 0.00 25 GLY A N 22
ATOM 24205 C CA . GLY A 1 25 ? -20.465 2.402 -1.206 1.00 0.00 25 GLY A CA 22
ATOM 24206 C C . GLY A 1 25 ? -19.291 3.324 -0.958 1.00 0.00 25 GLY A C 22
ATOM 24207 O O . GLY A 1 25 ? -18.468 3.073 -0.081 1.00 0.00 25 GLY A O 22
ATOM 24211 N N . PHE A 1 26 ? -19.228 4.396 -1.707 1.00 0.00 26 PHE A N 22
ATOM 24212 C CA . PHE A 1 26 ? -18.107 5.330 -1.633 1.00 0.00 26 PHE A CA 22
ATOM 24213 C C . PHE A 1 26 ? -18.299 6.354 -0.499 1.00 0.00 26 PHE A C 22
ATOM 24214 O O . PHE A 1 26 ? -17.343 6.966 -0.026 1.00 0.00 26 PHE A O 22
ATOM 24231 N N . THR A 1 27 ? -19.527 6.524 -0.066 1.00 0.00 27 THR A N 22
ATOM 24232 C CA . THR A 1 27 ? -19.850 7.519 0.937 1.00 0.00 27 THR A CA 22
ATOM 24233 C C . THR A 1 27 ? -19.618 6.969 2.371 1.00 0.00 27 THR A C 22
ATOM 24234 O O . THR A 1 27 ? -19.692 7.700 3.361 1.00 0.00 27 THR A O 22
ATOM 24245 N N . HIS A 1 28 ? -19.302 5.695 2.461 1.00 0.00 28 HIS A N 22
ATOM 24246 C CA . HIS A 1 28 ? -19.072 5.048 3.739 1.00 0.00 28 HIS A CA 22
ATOM 24247 C C . HIS A 1 28 ? -17.672 5.428 4.243 1.00 0.00 28 HIS A C 22
ATOM 24248 O O . HIS A 1 28 ? -16.676 5.221 3.538 1.00 0.00 28 HIS A O 22
ATOM 24262 N N . HIS A 1 29 ? -17.607 5.971 5.460 1.00 0.00 29 HIS A N 22
ATOM 24263 C CA . HIS A 1 29 ? -16.354 6.512 6.041 1.00 0.00 29 HIS A CA 22
ATOM 24264 C C . HIS A 1 29 ? -15.232 5.489 6.084 1.00 0.00 29 HIS A C 22
ATOM 24265 O O . HIS A 1 29 ? -14.077 5.809 5.758 1.00 0.00 29 HIS A O 22
ATOM 24279 N N . LYS A 1 30 ? -15.560 4.266 6.470 1.00 0.00 30 LYS A N 22
ATOM 24280 C CA . LYS A 1 30 ? -14.569 3.206 6.535 1.00 0.00 30 LYS A CA 22
ATOM 24281 C C . LYS A 1 30 ? -13.950 2.952 5.170 1.00 0.00 30 LYS A C 22
ATOM 24282 O O . LYS A 1 30 ? -12.744 2.802 5.059 1.00 0.00 30 LYS A O 22
ATOM 24301 N N . VAL A 1 31 ? -14.778 2.990 4.124 1.00 0.00 31 VAL A N 22
ATOM 24302 C CA . VAL A 1 31 ? -14.316 2.765 2.749 1.00 0.00 31 VAL A CA 22
ATOM 24303 C C . VAL A 1 31 ? -13.350 3.868 2.334 1.00 0.00 31 VAL A C 22
ATOM 24304 O O . VAL A 1 31 ? -12.317 3.607 1.686 1.00 0.00 31 VAL A O 22
ATOM 24317 N N . ILE A 1 32 ? -13.654 5.085 2.748 1.00 0.00 32 ILE A N 22
ATOM 24318 C CA . ILE A 1 32 ? -12.791 6.226 2.504 1.00 0.00 32 ILE A CA 22
ATOM 24319 C C . ILE A 1 32 ? -11.434 5.983 3.176 1.00 0.00 32 ILE A C 22
ATOM 24320 O O . ILE A 1 32 ? -10.381 6.163 2.557 1.00 0.00 32 ILE A O 22
ATOM 24336 N N . SER A 1 33 ? -11.471 5.505 4.415 1.00 0.00 33 SER A N 22
ATOM 24337 C CA . SER A 1 33 ? -10.267 5.218 5.168 1.00 0.00 33 SER A CA 22
ATOM 24338 C C . SER A 1 33 ? -9.442 4.099 4.491 1.00 0.00 33 SER A C 22
ATOM 24339 O O . SER A 1 33 ? -8.202 4.173 4.447 1.00 0.00 33 SER A O 22
ATOM 24347 N N . PHE A 1 34 ? -10.125 3.095 3.930 1.00 0.00 34 PHE A N 22
ATOM 24348 C CA . PHE A 1 34 ? -9.444 1.992 3.234 1.00 0.00 34 PHE A CA 22
ATOM 24349 C C . PHE A 1 34 ? -8.778 2.512 1.967 1.00 0.00 34 PHE A C 22
ATOM 24350 O O . PHE A 1 34 ? -7.686 2.077 1.590 1.00 0.00 34 PHE A O 22
ATOM 24367 N N . SER A 1 35 ? -9.435 3.460 1.331 1.00 0.00 35 SER A N 22
ATOM 24368 C CA . SER A 1 35 ? -8.914 4.078 0.136 1.00 0.00 35 SER A CA 22
ATOM 24369 C C . SER A 1 35 ? -7.653 4.893 0.470 1.00 0.00 35 SER A C 22
ATOM 24370 O O . SER A 1 35 ? -6.703 4.951 -0.322 1.00 0.00 35 SER A O 22
ATOM 24378 N N . GLN A 1 36 ? -7.635 5.475 1.671 1.00 0.00 36 GLN A N 22
ATOM 24379 C CA . GLN A 1 36 ? -6.474 6.217 2.144 1.00 0.00 36 GLN A CA 22
ATOM 24380 C C . GLN A 1 36 ? -5.320 5.252 2.356 1.00 0.00 36 GLN A C 22
ATOM 24381 O O . GLN A 1 36 ? -4.179 5.560 2.035 1.00 0.00 36 GLN A O 22
ATOM 24395 N N . GLU A 1 37 ? -5.640 4.063 2.878 1.00 0.00 37 GLU A N 22
ATOM 24396 C CA . GLU A 1 37 ? -4.646 3.019 3.101 1.00 0.00 37 GLU A CA 22
ATOM 24397 C C . GLU A 1 37 ? -3.992 2.636 1.793 1.00 0.00 37 GLU A C 22
ATOM 24398 O O . GLU A 1 37 ? -2.777 2.582 1.696 1.00 0.00 37 GLU A O 22
ATOM 24410 N N . LEU A 1 38 ? -4.821 2.409 0.790 1.00 0.00 38 LEU A N 22
ATOM 24411 C CA . LEU A 1 38 ? -4.375 1.978 -0.524 1.00 0.00 38 LEU A CA 22
ATOM 24412 C C . LEU A 1 38 ? -3.394 3.014 -1.101 1.00 0.00 38 LEU A C 22
ATOM 24413 O O . LEU A 1 38 ? -2.303 2.662 -1.566 1.00 0.00 38 LEU A O 22
ATOM 24429 N N . ASP A 1 39 ? -3.769 4.281 -1.004 1.00 0.00 39 ASP A N 22
ATOM 24430 C CA . ASP A 1 39 ? -2.932 5.386 -1.487 1.00 0.00 39 ASP A CA 22
ATOM 24431 C C . ASP A 1 39 ? -1.598 5.447 -0.749 1.00 0.00 39 ASP A C 22
ATOM 24432 O O . ASP A 1 39 ? -0.540 5.602 -1.363 1.00 0.00 39 ASP A O 22
ATOM 24441 N N . ARG A 1 40 ? -1.649 5.299 0.555 1.00 0.00 40 ARG A N 22
ATOM 24442 C CA . ARG A 1 40 ? -0.461 5.378 1.389 1.00 0.00 40 ARG A CA 22
ATOM 24443 C C . ARG A 1 40 ? 0.489 4.214 1.154 1.00 0.00 40 ARG A C 22
ATOM 24444 O O . ARG A 1 40 ? 1.710 4.406 1.139 1.00 0.00 40 ARG A O 22
ATOM 24465 N N . LEU A 1 41 ? -0.056 3.028 0.940 1.00 0.00 41 LEU A N 22
ATOM 24466 C CA . LEU A 1 41 ? 0.764 1.869 0.603 1.00 0.00 41 LEU A CA 22
ATOM 24467 C C . LEU A 1 41 ? 1.407 2.045 -0.766 1.00 0.00 41 LEU A C 22
ATOM 24468 O O . LEU A 1 41 ? 2.553 1.665 -0.974 1.00 0.00 41 LEU A O 22
ATOM 24484 N N . LEU A 1 42 ? 0.675 2.652 -1.689 1.00 0.00 42 LEU A N 22
ATOM 24485 C CA . LEU A 1 42 ? 1.199 2.915 -3.021 1.00 0.00 42 LEU A CA 22
ATOM 24486 C C . LEU A 1 42 ? 2.340 3.930 -2.939 1.00 0.00 42 LEU A C 22
ATOM 24487 O O . LEU A 1 42 ? 3.353 3.820 -3.643 1.00 0.00 42 LEU A O 22
ATOM 24503 N N . ASN A 1 43 ? 2.198 4.877 -2.025 1.00 0.00 43 ASN A N 22
ATOM 24504 C CA . ASN A 1 43 ? 3.223 5.898 -1.798 1.00 0.00 43 ASN A CA 22
ATOM 24505 C C . ASN A 1 43 ? 4.487 5.321 -1.226 1.00 0.00 43 ASN A C 22
ATOM 24506 O O . ASN A 1 43 ? 5.530 5.943 -1.304 1.00 0.00 43 ASN A O 22
ATOM 24517 N N . LEU A 1 44 ? 4.410 4.123 -0.677 1.00 0.00 44 LEU A N 22
ATOM 24518 C CA . LEU A 1 44 ? 5.585 3.463 -0.141 1.00 0.00 44 LEU A CA 22
ATOM 24519 C C . LEU A 1 44 ? 6.563 3.126 -1.267 1.00 0.00 44 LEU A C 22
ATOM 24520 O O . LEU A 1 44 ? 7.771 3.196 -1.081 1.00 0.00 44 LEU A O 22
ATOM 24536 N N . LEU A 1 45 ? 6.033 2.780 -2.439 1.00 0.00 45 LEU A N 22
ATOM 24537 C CA . LEU A 1 45 ? 6.870 2.536 -3.619 1.00 0.00 45 LEU A CA 22
ATOM 24538 C C . LEU A 1 45 ? 7.393 3.847 -4.147 1.00 0.00 45 LEU A C 22
ATOM 24539 O O . LEU A 1 45 ? 8.568 3.972 -4.513 1.00 0.00 45 LEU A O 22
ATOM 24555 N N . ILE A 1 46 ? 6.510 4.838 -4.158 1.00 0.00 46 ILE A N 22
ATOM 24556 C CA . ILE A 1 46 ? 6.826 6.179 -4.622 1.00 0.00 46 ILE A CA 22
ATOM 24557 C C . ILE A 1 46 ? 7.945 6.780 -3.764 1.00 0.00 46 ILE A C 22
ATOM 24558 O O . ILE A 1 46 ? 8.751 7.552 -4.243 1.00 0.00 46 ILE A O 22
ATOM 24574 N N . GLU A 1 47 ? 7.997 6.362 -2.509 1.00 0.00 47 GLU A N 22
ATOM 24575 C CA . GLU A 1 47 ? 8.996 6.798 -1.551 1.00 0.00 47 GLU A CA 22
ATOM 24576 C C . GLU A 1 47 ? 10.414 6.446 -2.039 1.00 0.00 47 GLU A C 22
ATOM 24577 O O . GLU A 1 47 ? 11.353 7.202 -1.826 1.00 0.00 47 GLU A O 22
ATOM 24589 N N . LEU A 1 48 ? 10.560 5.309 -2.714 1.00 0.00 48 LEU A N 22
ATOM 24590 C CA . LEU A 1 48 ? 11.863 4.923 -3.258 1.00 0.00 48 LEU A CA 22
ATOM 24591 C C . LEU A 1 48 ? 12.214 5.816 -4.432 1.00 0.00 48 LEU A C 22
ATOM 24592 O O . LEU A 1 48 ? 13.367 6.186 -4.631 1.00 0.00 48 LEU A O 22
ATOM 24608 N N . LYS A 1 49 ? 11.202 6.189 -5.174 1.00 0.00 49 LYS A N 22
ATOM 24609 C CA . LYS A 1 49 ? 11.358 7.021 -6.352 1.00 0.00 49 LYS A CA 22
ATOM 24610 C C . LYS A 1 49 ? 11.701 8.458 -5.953 1.00 0.00 49 LYS A C 22
ATOM 24611 O O . LYS A 1 49 ? 12.618 9.056 -6.504 1.00 0.00 49 LYS A O 22
ATOM 24630 N N . THR A 1 50 ? 11.000 8.969 -4.946 1.00 0.00 50 THR A N 22
ATOM 24631 C CA . THR A 1 50 ? 11.176 10.332 -4.446 1.00 0.00 50 THR A CA 22
ATOM 24632 C C . THR A 1 50 ? 12.538 10.576 -3.816 1.00 0.00 50 THR A C 22
ATOM 24633 O O . THR A 1 50 ? 12.928 11.732 -3.567 1.00 0.00 50 THR A O 22
ATOM 24644 N N . LYS A 1 51 ? 13.233 9.493 -3.497 1.00 0.00 51 LYS A N 22
ATOM 24645 C CA . LYS A 1 51 ? 14.588 9.572 -3.021 1.00 0.00 51 LYS A CA 22
ATOM 24646 C C . LYS A 1 51 ? 15.437 10.207 -4.110 1.00 0.00 51 LYS A C 22
ATOM 24647 O O . LYS A 1 51 ? 16.292 11.026 -3.823 1.00 0.00 51 LYS A O 22
ATOM 24666 N N . LYS A 1 52 ? 15.164 9.794 -5.375 1.00 0.00 52 LYS A N 22
ATOM 24667 C CA . LYS A 1 52 ? 15.855 10.207 -6.648 1.00 0.00 52 LYS A CA 22
ATOM 24668 C C . LYS A 1 52 ? 17.387 10.071 -6.654 1.00 0.00 52 LYS A C 22
ATOM 24669 O O . LYS A 1 52 ? 18.029 10.210 -7.677 1.00 0.00 52 LYS A O 22
ATOM 24688 N N . LYS A 1 53 ? 17.934 9.744 -5.528 1.00 0.00 53 LYS A N 22
ATOM 24689 C CA . LYS A 1 53 ? 19.334 9.493 -5.367 1.00 0.00 53 LYS A CA 22
ATOM 24690 C C . LYS A 1 53 ? 19.623 8.019 -5.667 1.00 0.00 53 LYS A C 22
ATOM 24691 O O . LYS A 1 53 ? 20.608 7.444 -5.213 1.00 0.00 53 LYS A O 22
ATOM 24710 N N . ARG A 1 54 ? 18.762 7.437 -6.476 1.00 0.00 54 ARG A N 22
ATOM 24711 C CA . ARG A 1 54 ? 18.870 6.062 -6.841 1.00 0.00 54 ARG A CA 22
ATOM 24712 C C . ARG A 1 54 ? 20.010 5.950 -7.824 1.00 0.00 54 ARG A C 22
ATOM 24713 O O . ARG A 1 54 ? 20.193 6.836 -8.675 1.00 0.00 54 ARG A O 22
ATOM 24734 N N . TYR A 1 55 ? 20.757 4.887 -7.737 1.00 0.00 55 TYR A N 22
ATOM 24735 C CA . TYR A 1 55 ? 21.958 4.735 -8.535 1.00 0.00 55 TYR A CA 22
ATOM 24736 C C . TYR A 1 55 ? 21.650 4.561 -10.007 1.00 0.00 55 TYR A C 22
ATOM 24737 O O . TYR A 1 55 ? 22.488 4.814 -10.848 1.00 0.00 55 TYR A O 22
ATOM 24755 N N . SER A 1 56 ? 20.432 4.182 -10.299 1.00 0.00 56 SER A N 22
ATOM 24756 C CA . SER A 1 56 ? 19.950 4.082 -11.648 1.00 0.00 56 SER A CA 22
ATOM 24757 C C . SER A 1 56 ? 19.841 5.476 -12.302 1.00 0.00 56 SER A C 22
ATOM 24758 O O . SER A 1 56 ? 19.870 5.607 -13.529 1.00 0.00 56 SER A O 22
ATOM 24766 N N . LEU A 1 57 ? 19.723 6.507 -11.470 1.00 0.00 57 LEU A N 22
ATOM 24767 C CA . LEU A 1 57 ? 19.647 7.874 -11.950 1.00 0.00 57 LEU A CA 22
ATOM 24768 C C . LEU A 1 57 ? 21.020 8.515 -11.896 1.00 0.00 57 LEU A C 22
ATOM 24769 O O . LEU A 1 57 ? 21.453 9.163 -12.850 1.00 0.00 57 LEU A O 22
ATOM 24785 N N . LEU A 1 58 ? 21.705 8.302 -10.789 1.00 0.00 58 LEU A N 22
ATOM 24786 C CA . LEU A 1 58 ? 22.996 8.935 -10.545 1.00 0.00 58 LEU A CA 22
ATOM 24787 C C . LEU A 1 58 ? 24.123 8.296 -11.342 1.00 0.00 58 LEU A C 22
ATOM 24788 O O . LEU A 1 58 ? 24.935 8.990 -11.944 1.00 0.00 58 LEU A O 22
ATOM 24804 N N . GLU A 1 59 ? 24.152 6.998 -11.371 1.00 0.00 59 GLU A N 22
ATOM 24805 C CA . GLU A 1 59 ? 25.219 6.267 -11.980 1.00 0.00 59 GLU A CA 22
ATOM 24806 C C . GLU A 1 59 ? 24.715 5.643 -13.271 1.00 0.00 59 GLU A C 22
ATOM 24807 O O . GLU A 1 59 ? 23.700 6.071 -13.842 1.00 0.00 59 GLU A O 22
ATOM 24819 N N . HIS A 1 60 ? 25.433 4.677 -13.737 1.00 0.00 60 HIS A N 22
ATOM 24820 C CA . HIS A 1 60 ? 25.021 3.882 -14.861 1.00 0.00 60 HIS A CA 22
ATOM 24821 C C . HIS A 1 60 ? 24.617 2.537 -14.343 1.00 0.00 60 HIS A C 22
ATOM 24822 O O . HIS A 1 60 ? 25.155 2.088 -13.311 1.00 0.00 60 HIS A O 22
ATOM 24836 N N . HIS A 1 61 ? 23.689 1.908 -15.040 1.00 0.00 61 HIS A N 22
ATOM 24837 C CA . HIS A 1 61 ? 23.076 0.640 -14.637 1.00 0.00 61 HIS A CA 22
ATOM 24838 C C . HIS A 1 61 ? 22.109 0.840 -13.477 1.00 0.00 61 HIS A C 22
ATOM 24839 O O . HIS A 1 61 ? 22.064 1.899 -12.849 1.00 0.00 61 HIS A O 22
ATOM 24853 N N . HIS A 1 62 ? 21.326 -0.163 -13.207 1.00 0.00 62 HIS A N 22
ATOM 24854 C CA . HIS A 1 62 ? 20.310 -0.073 -12.177 1.00 0.00 62 HIS A CA 22
ATOM 24855 C C . HIS A 1 62 ? 20.793 -0.669 -10.870 1.00 0.00 62 HIS A C 22
ATOM 24856 O O . HIS A 1 62 ? 20.101 -0.617 -9.855 1.00 0.00 62 HIS A O 22
ATOM 24870 N N . HIS A 1 63 ? 21.979 -1.198 -10.885 1.00 0.00 63 HIS A N 22
ATOM 24871 C CA . HIS A 1 63 ? 22.560 -1.815 -9.719 1.00 0.00 63 HIS A CA 22
ATOM 24872 C C . HIS A 1 63 ? 23.932 -1.211 -9.488 1.00 0.00 63 HIS A C 22
ATOM 24873 O O . HIS A 1 63 ? 24.672 -0.959 -10.447 1.00 0.00 63 HIS A O 22
ATOM 24887 N N . HIS A 1 64 ? 24.262 -0.971 -8.252 1.00 0.00 64 HIS A N 22
ATOM 24888 C CA . HIS A 1 64 ? 25.537 -0.413 -7.897 1.00 0.00 64 HIS A CA 22
ATOM 24889 C C . HIS A 1 64 ? 26.017 -1.087 -6.629 1.00 0.00 64 HIS A C 22
ATOM 24890 O O . HIS A 1 64 ? 25.526 -0.737 -5.534 1.00 0.00 64 HIS A O 22
ATOM 24905 N N . MET A 1 1 ? 9.708 -5.518 3.541 1.00 0.00 1 MET A N 23
ATOM 24906 C CA . MET A 1 1 ? 10.798 -5.627 2.569 1.00 0.00 1 MET A CA 23
ATOM 24907 C C . MET A 1 1 ? 10.338 -6.437 1.377 1.00 0.00 1 MET A C 23
ATOM 24908 O O . MET A 1 1 ? 9.335 -7.138 1.470 1.00 0.00 1 MET A O 23
ATOM 24924 N N . ASN A 1 2 ? 11.093 -6.352 0.276 1.00 0.00 2 ASN A N 23
ATOM 24925 C CA . ASN A 1 2 ? 10.805 -7.031 -1.008 1.00 0.00 2 ASN A CA 23
ATOM 24926 C C . ASN A 1 2 ? 9.635 -6.395 -1.729 1.00 0.00 2 ASN A C 23
ATOM 24927 O O . ASN A 1 2 ? 8.472 -6.522 -1.317 1.00 0.00 2 ASN A O 23
ATOM 24938 N N . VAL A 1 3 ? 9.939 -5.749 -2.840 1.00 0.00 3 VAL A N 23
ATOM 24939 C CA . VAL A 1 3 ? 8.954 -4.972 -3.581 1.00 0.00 3 VAL A CA 23
ATOM 24940 C C . VAL A 1 3 ? 7.846 -5.836 -4.176 1.00 0.00 3 VAL A C 23
ATOM 24941 O O . VAL A 1 3 ? 6.713 -5.373 -4.330 1.00 0.00 3 VAL A O 23
ATOM 24954 N N . THR A 1 4 ? 8.153 -7.088 -4.469 1.00 0.00 4 THR A N 23
ATOM 24955 C CA . THR A 1 4 ? 7.169 -7.972 -5.037 1.00 0.00 4 THR A CA 23
ATOM 24956 C C . THR A 1 4 ? 6.018 -8.245 -4.055 1.00 0.00 4 THR A C 23
ATOM 24957 O O . THR A 1 4 ? 4.849 -8.216 -4.443 1.00 0.00 4 THR A O 23
ATOM 24968 N N . LYS A 1 5 ? 6.329 -8.453 -2.780 1.00 0.00 5 LYS A N 23
ATOM 24969 C CA . LYS A 1 5 ? 5.277 -8.681 -1.819 1.00 0.00 5 LYS A CA 23
ATOM 24970 C C . LYS A 1 5 ? 4.619 -7.376 -1.439 1.00 0.00 5 LYS A C 23
ATOM 24971 O O . LYS A 1 5 ? 3.452 -7.350 -1.103 1.00 0.00 5 LYS A O 23
ATOM 24990 N N . LEU A 1 6 ? 5.382 -6.288 -1.518 1.00 0.00 6 LEU A N 23
ATOM 24991 C CA . LEU A 1 6 ? 4.853 -4.957 -1.256 1.00 0.00 6 LEU A CA 23
ATOM 24992 C C . LEU A 1 6 ? 3.729 -4.663 -2.247 1.00 0.00 6 LEU A C 23
ATOM 24993 O O . LEU A 1 6 ? 2.610 -4.361 -1.853 1.00 0.00 6 LEU A O 23
ATOM 25009 N N . ASN A 1 7 ? 4.030 -4.845 -3.530 1.00 0.00 7 ASN A N 23
ATOM 25010 C CA . ASN A 1 7 ? 3.067 -4.615 -4.616 1.00 0.00 7 ASN A CA 23
ATOM 25011 C C . ASN A 1 7 ? 1.888 -5.573 -4.457 1.00 0.00 7 ASN A C 23
ATOM 25012 O O . ASN A 1 7 ? 0.725 -5.189 -4.649 1.00 0.00 7 ASN A O 23
ATOM 25023 N N . ASP A 1 8 ? 2.197 -6.796 -4.095 1.00 0.00 8 ASP A N 23
ATOM 25024 C CA . ASP A 1 8 ? 1.205 -7.845 -3.888 1.00 0.00 8 ASP A CA 23
ATOM 25025 C C . ASP A 1 8 ? 0.199 -7.481 -2.799 1.00 0.00 8 ASP A C 23
ATOM 25026 O O . ASP A 1 8 ? -1.016 -7.603 -2.995 1.00 0.00 8 ASP A O 23
ATOM 25035 N N . ARG A 1 9 ? 0.702 -7.004 -1.670 1.00 0.00 9 ARG A N 23
ATOM 25036 C CA . ARG A 1 9 ? -0.147 -6.601 -0.545 1.00 0.00 9 ARG A CA 23
ATOM 25037 C C . ARG A 1 9 ? -1.044 -5.432 -0.934 1.00 0.00 9 ARG A C 23
ATOM 25038 O O . ARG A 1 9 ? -2.201 -5.351 -0.511 1.00 0.00 9 ARG A O 23
ATOM 25059 N N . ILE A 1 10 ? -0.518 -4.554 -1.768 1.00 0.00 10 ILE A N 23
ATOM 25060 C CA . ILE A 1 10 ? -1.261 -3.408 -2.249 1.00 0.00 10 ILE A CA 23
ATOM 25061 C C . ILE A 1 10 ? -2.455 -3.864 -3.086 1.00 0.00 10 ILE A C 23
ATOM 25062 O O . ILE A 1 10 ? -3.583 -3.443 -2.840 1.00 0.00 10 ILE A O 23
ATOM 25078 N N . GLU A 1 11 ? -2.212 -4.767 -4.031 1.00 0.00 11 GLU A N 23
ATOM 25079 C CA . GLU A 1 11 ? -3.283 -5.291 -4.878 1.00 0.00 11 GLU A CA 23
ATOM 25080 C C . GLU A 1 11 ? -4.309 -6.077 -4.073 1.00 0.00 11 GLU A C 23
ATOM 25081 O O . GLU A 1 11 ? -5.506 -6.070 -4.391 1.00 0.00 11 GLU A O 23
ATOM 25093 N N . ALA A 1 12 ? -3.855 -6.715 -3.015 1.00 0.00 12 ALA A N 23
ATOM 25094 C CA . ALA A 1 12 ? -4.746 -7.439 -2.134 1.00 0.00 12 ALA A CA 23
ATOM 25095 C C . ALA A 1 12 ? -5.673 -6.470 -1.394 1.00 0.00 12 ALA A C 23
ATOM 25096 O O . ALA A 1 12 ? -6.863 -6.761 -1.192 1.00 0.00 12 ALA A O 23
ATOM 25103 N N . LYS A 1 13 ? -5.150 -5.304 -1.018 1.00 0.00 13 LYS A N 23
ATOM 25104 C CA . LYS A 1 13 ? -5.973 -4.326 -0.325 1.00 0.00 13 LYS A CA 23
ATOM 25105 C C . LYS A 1 13 ? -6.873 -3.615 -1.297 1.00 0.00 13 LYS A C 23
ATOM 25106 O O . LYS A 1 13 ? -7.973 -3.223 -0.956 1.00 0.00 13 LYS A O 23
ATOM 25125 N N . LYS A 1 14 ? -6.392 -3.458 -2.513 1.00 0.00 14 LYS A N 23
ATOM 25126 C CA . LYS A 1 14 ? -7.174 -2.881 -3.585 1.00 0.00 14 LYS A CA 23
ATOM 25127 C C . LYS A 1 14 ? -8.411 -3.701 -3.851 1.00 0.00 14 LYS A C 23
ATOM 25128 O O . LYS A 1 14 ? -9.503 -3.152 -3.944 1.00 0.00 14 LYS A O 23
ATOM 25147 N N . LYS A 1 15 ? -8.252 -5.017 -3.925 1.00 0.00 15 LYS A N 23
ATOM 25148 C CA . LYS A 1 15 ? -9.383 -5.880 -4.175 1.00 0.00 15 LYS A CA 23
ATOM 25149 C C . LYS A 1 15 ? -10.315 -5.915 -2.973 1.00 0.00 15 LYS A C 23
ATOM 25150 O O . LYS A 1 15 ? -11.521 -6.080 -3.120 1.00 0.00 15 LYS A O 23
ATOM 25169 N N . GLU A 1 16 ? -9.737 -5.729 -1.789 1.00 0.00 16 GLU A N 23
ATOM 25170 C CA . GLU A 1 16 ? -10.494 -5.670 -0.548 1.00 0.00 16 GLU A CA 23
ATOM 25171 C C . GLU A 1 16 ? -11.360 -4.417 -0.597 1.00 0.00 16 GLU A C 23
ATOM 25172 O O . GLU A 1 16 ? -12.548 -4.448 -0.307 1.00 0.00 16 GLU A O 23
ATOM 25184 N N . LEU A 1 17 ? -10.738 -3.325 -1.023 1.00 0.00 17 LEU A N 23
ATOM 25185 C CA . LEU A 1 17 ? -11.396 -2.053 -1.148 1.00 0.00 17 LEU A CA 23
ATOM 25186 C C . LEU A 1 17 ? -12.498 -2.124 -2.204 1.00 0.00 17 LEU A C 23
ATOM 25187 O O . LEU A 1 17 ? -13.569 -1.581 -2.006 1.00 0.00 17 LEU A O 23
ATOM 25203 N N . ILE A 1 18 ? -12.227 -2.816 -3.315 1.00 0.00 18 ILE A N 23
ATOM 25204 C CA . ILE A 1 18 ? -13.236 -3.021 -4.369 1.00 0.00 18 ILE A CA 23
ATOM 25205 C C . ILE A 1 18 ? -14.451 -3.741 -3.788 1.00 0.00 18 ILE A C 23
ATOM 25206 O O . ILE A 1 18 ? -15.579 -3.298 -3.968 1.00 0.00 18 ILE A O 23
ATOM 25222 N N . TYR A 1 19 ? -14.184 -4.811 -3.045 1.00 0.00 19 TYR A N 23
ATOM 25223 C CA . TYR A 1 19 ? -15.206 -5.605 -2.353 1.00 0.00 19 TYR A CA 23
ATOM 25224 C C . TYR A 1 19 ? -16.073 -4.688 -1.473 1.00 0.00 19 TYR A C 23
ATOM 25225 O O . TYR A 1 19 ? -17.314 -4.777 -1.466 1.00 0.00 19 TYR A O 23
ATOM 25243 N N . LEU A 1 20 ? -15.408 -3.791 -0.769 1.00 0.00 20 LEU A N 23
ATOM 25244 C CA . LEU A 1 20 ? -16.063 -2.844 0.106 1.00 0.00 20 LEU A CA 23
ATOM 25245 C C . LEU A 1 20 ? -16.923 -1.867 -0.699 1.00 0.00 20 LEU A C 23
ATOM 25246 O O . LEU A 1 20 ? -18.061 -1.589 -0.331 1.00 0.00 20 LEU A O 23
ATOM 25262 N N . VAL A 1 21 ? -16.380 -1.370 -1.799 1.00 0.00 21 VAL A N 23
ATOM 25263 C CA . VAL A 1 21 ? -17.094 -0.436 -2.669 1.00 0.00 21 VAL A CA 23
ATOM 25264 C C . VAL A 1 21 ? -18.321 -1.110 -3.284 1.00 0.00 21 VAL A C 23
ATOM 25265 O O . VAL A 1 21 ? -19.377 -0.495 -3.403 1.00 0.00 21 VAL A O 23
ATOM 25278 N N . GLU A 1 22 ? -18.185 -2.371 -3.647 1.00 0.00 22 GLU A N 23
ATOM 25279 C CA . GLU A 1 22 ? -19.296 -3.130 -4.201 1.00 0.00 22 GLU A CA 23
ATOM 25280 C C . GLU A 1 22 ? -20.412 -3.280 -3.168 1.00 0.00 22 GLU A C 23
ATOM 25281 O O . GLU A 1 22 ? -21.569 -2.947 -3.430 1.00 0.00 22 GLU A O 23
ATOM 25293 N N . LYS A 1 23 ? -20.044 -3.726 -1.987 1.00 0.00 23 LYS A N 23
ATOM 25294 C CA . LYS A 1 23 ? -21.017 -4.048 -0.960 1.00 0.00 23 LYS A CA 23
ATOM 25295 C C . LYS A 1 23 ? -21.549 -2.839 -0.199 1.00 0.00 23 LYS A C 23
ATOM 25296 O O . LYS A 1 23 ? -22.755 -2.693 -0.029 1.00 0.00 23 LYS A O 23
ATOM 25315 N N . TYR A 1 24 ? -20.677 -1.989 0.248 1.00 0.00 24 TYR A N 23
ATOM 25316 C CA . TYR A 1 24 ? -21.090 -0.876 1.084 1.00 0.00 24 TYR A CA 23
ATOM 25317 C C . TYR A 1 24 ? -21.241 0.378 0.254 1.00 0.00 24 TYR A C 23
ATOM 25318 O O . TYR A 1 24 ? -22.208 1.133 0.399 1.00 0.00 24 TYR A O 23
ATOM 25336 N N . GLY A 1 25 ? -20.299 0.584 -0.612 1.00 0.00 25 GLY A N 23
ATOM 25337 C CA . GLY A 1 25 ? -20.264 1.770 -1.412 1.00 0.00 25 GLY A CA 23
ATOM 25338 C C . GLY A 1 25 ? -18.987 2.516 -1.153 1.00 0.00 25 GLY A C 23
ATOM 25339 O O . GLY A 1 25 ? -18.078 1.976 -0.530 1.00 0.00 25 GLY A O 23
ATOM 25343 N N . PHE A 1 26 ? -18.917 3.743 -1.590 1.00 0.00 26 PHE A N 23
ATOM 25344 C CA . PHE A 1 26 ? -17.716 4.545 -1.416 1.00 0.00 26 PHE A CA 23
ATOM 25345 C C . PHE A 1 26 ? -17.965 5.745 -0.505 1.00 0.00 26 PHE A C 23
ATOM 25346 O O . PHE A 1 26 ? -17.075 6.559 -0.262 1.00 0.00 26 PHE A O 23
ATOM 25363 N N . THR A 1 27 ? -19.170 5.847 -0.003 1.00 0.00 27 THR A N 23
ATOM 25364 C CA . THR A 1 27 ? -19.528 6.919 0.901 1.00 0.00 27 THR A CA 23
ATOM 25365 C C . THR A 1 27 ? -19.433 6.399 2.354 1.00 0.00 27 THR A C 23
ATOM 25366 O O . THR A 1 27 ? -19.593 7.135 3.334 1.00 0.00 27 THR A O 23
ATOM 25377 N N . HIS A 1 28 ? -19.120 5.127 2.459 1.00 0.00 28 HIS A N 23
ATOM 25378 C CA . HIS A 1 28 ? -18.999 4.449 3.722 1.00 0.00 28 HIS A CA 23
ATOM 25379 C C . HIS A 1 28 ? -17.640 4.805 4.341 1.00 0.00 28 HIS A C 23
ATOM 25380 O O . HIS A 1 28 ? -16.596 4.659 3.691 1.00 0.00 28 HIS A O 23
ATOM 25394 N N . HIS A 1 29 ? -17.670 5.244 5.588 1.00 0.00 29 HIS A N 23
ATOM 25395 C CA . HIS A 1 29 ? -16.509 5.812 6.293 1.00 0.00 29 HIS A CA 23
ATOM 25396 C C . HIS A 1 29 ? -15.261 4.909 6.283 1.00 0.00 29 HIS A C 23
ATOM 25397 O O . HIS A 1 29 ? -14.165 5.378 5.940 1.00 0.00 29 HIS A O 23
ATOM 25411 N N . LYS A 1 30 ? -15.405 3.628 6.613 1.00 0.00 30 LYS A N 23
ATOM 25412 C CA . LYS A 1 30 ? -14.232 2.757 6.622 1.00 0.00 30 LYS A CA 23
ATOM 25413 C C . LYS A 1 30 ? -13.652 2.534 5.239 1.00 0.00 30 LYS A C 23
ATOM 25414 O O . LYS A 1 30 ? -12.458 2.353 5.094 1.00 0.00 30 LYS A O 23
ATOM 25433 N N . VAL A 1 31 ? -14.484 2.633 4.225 1.00 0.00 31 VAL A N 23
ATOM 25434 C CA . VAL A 1 31 ? -14.036 2.467 2.850 1.00 0.00 31 VAL A CA 23
ATOM 25435 C C . VAL A 1 31 ? -13.126 3.639 2.477 1.00 0.00 31 VAL A C 23
ATOM 25436 O O . VAL A 1 31 ? -12.054 3.458 1.884 1.00 0.00 31 VAL A O 23
ATOM 25449 N N . ILE A 1 32 ? -13.525 4.826 2.898 1.00 0.00 32 ILE A N 23
ATOM 25450 C CA . ILE A 1 32 ? -12.734 6.030 2.680 1.00 0.00 32 ILE A CA 23
ATOM 25451 C C . ILE A 1 32 ? -11.433 5.925 3.491 1.00 0.00 32 ILE A C 23
ATOM 25452 O O . ILE A 1 32 ? -10.356 6.337 3.036 1.00 0.00 32 ILE A O 23
ATOM 25468 N N . SER A 1 33 ? -11.543 5.332 4.668 1.00 0.00 33 SER A N 23
ATOM 25469 C CA . SER A 1 33 ? -10.418 5.120 5.541 1.00 0.00 33 SER A CA 23
ATOM 25470 C C . SER A 1 33 ? -9.364 4.229 4.848 1.00 0.00 33 SER A C 23
ATOM 25471 O O . SER A 1 33 ? -8.167 4.562 4.840 1.00 0.00 33 SER A O 23
ATOM 25479 N N . PHE A 1 34 ? -9.809 3.132 4.229 1.00 0.00 34 PHE A N 23
ATOM 25480 C CA . PHE A 1 34 ? -8.897 2.249 3.503 1.00 0.00 34 PHE A CA 23
ATOM 25481 C C . PHE A 1 34 ? -8.309 2.928 2.282 1.00 0.00 34 PHE A C 23
ATOM 25482 O O . PHE A 1 34 ? -7.182 2.640 1.903 1.00 0.00 34 PHE A O 23
ATOM 25499 N N . SER A 1 35 ? -9.056 3.843 1.676 1.00 0.00 35 SER A N 23
ATOM 25500 C CA . SER A 1 35 ? -8.567 4.556 0.512 1.00 0.00 35 SER A CA 23
ATOM 25501 C C . SER A 1 35 ? -7.308 5.363 0.889 1.00 0.00 35 SER A C 23
ATOM 25502 O O . SER A 1 35 ? -6.349 5.441 0.101 1.00 0.00 35 SER A O 23
ATOM 25510 N N . GLN A 1 36 ? -7.297 5.893 2.122 1.00 0.00 36 GLN A N 23
ATOM 25511 C CA . GLN A 1 36 ? -6.138 6.611 2.659 1.00 0.00 36 GLN A CA 23
ATOM 25512 C C . GLN A 1 36 ? -4.957 5.652 2.787 1.00 0.00 36 GLN A C 23
ATOM 25513 O O . GLN A 1 36 ? -3.819 5.990 2.465 1.00 0.00 36 GLN A O 23
ATOM 25527 N N . GLU A 1 37 ? -5.254 4.443 3.243 1.00 0.00 37 GLU A N 23
ATOM 25528 C CA . GLU A 1 37 ? -4.249 3.403 3.429 1.00 0.00 37 GLU A CA 23
ATOM 25529 C C . GLU A 1 37 ? -3.636 2.996 2.103 1.00 0.00 37 GLU A C 23
ATOM 25530 O O . GLU A 1 37 ? -2.418 2.854 1.990 1.00 0.00 37 GLU A O 23
ATOM 25542 N N . LEU A 1 38 ? -4.482 2.830 1.100 1.00 0.00 38 LEU A N 23
ATOM 25543 C CA . LEU A 1 38 ? -4.020 2.511 -0.238 1.00 0.00 38 LEU A CA 23
ATOM 25544 C C . LEU A 1 38 ? -3.163 3.621 -0.797 1.00 0.00 38 LEU A C 23
ATOM 25545 O O . LEU A 1 38 ? -2.147 3.352 -1.415 1.00 0.00 38 LEU A O 23
ATOM 25561 N N . ASP A 1 39 ? -3.559 4.861 -0.550 1.00 0.00 39 ASP A N 23
ATOM 25562 C CA . ASP A 1 39 ? -2.791 6.042 -0.981 1.00 0.00 39 ASP A CA 23
ATOM 25563 C C . ASP A 1 39 ? -1.384 5.989 -0.396 1.00 0.00 39 ASP A C 23
ATOM 25564 O O . ASP A 1 39 ? -0.384 6.201 -1.095 1.00 0.00 39 ASP A O 23
ATOM 25573 N N . ARG A 1 40 ? -1.320 5.660 0.877 1.00 0.00 40 ARG A N 23
ATOM 25574 C CA . ARG A 1 40 ? -0.063 5.498 1.591 1.00 0.00 40 ARG A CA 23
ATOM 25575 C C . ARG A 1 40 ? 0.799 4.406 0.966 1.00 0.00 40 ARG A C 23
ATOM 25576 O O . ARG A 1 40 ? 2.013 4.582 0.789 1.00 0.00 40 ARG A O 23
ATOM 25597 N N . LEU A 1 41 ? 0.171 3.301 0.619 1.00 0.00 41 LEU A N 23
ATOM 25598 C CA . LEU A 1 41 ? 0.856 2.181 0.000 1.00 0.00 41 LEU A CA 23
ATOM 25599 C C . LEU A 1 41 ? 1.313 2.523 -1.421 1.00 0.00 41 LEU A C 23
ATOM 25600 O O . LEU A 1 41 ? 2.394 2.132 -1.843 1.00 0.00 41 LEU A O 23
ATOM 25616 N N . LEU A 1 42 ? 0.489 3.249 -2.148 1.00 0.00 42 LEU A N 23
ATOM 25617 C CA . LEU A 1 42 ? 0.845 3.722 -3.490 1.00 0.00 42 LEU A CA 23
ATOM 25618 C C . LEU A 1 42 ? 2.077 4.614 -3.426 1.00 0.00 42 LEU A C 23
ATOM 25619 O O . LEU A 1 42 ? 2.934 4.581 -4.308 1.00 0.00 42 LEU A O 23
ATOM 25635 N N . ASN A 1 43 ? 2.178 5.373 -2.358 1.00 0.00 43 ASN A N 23
ATOM 25636 C CA . ASN A 1 43 ? 3.342 6.225 -2.119 1.00 0.00 43 ASN A CA 23
ATOM 25637 C C . ASN A 1 43 ? 4.588 5.417 -1.824 1.00 0.00 43 ASN A C 23
ATOM 25638 O O . ASN A 1 43 ? 5.705 5.924 -1.936 1.00 0.00 43 ASN A O 23
ATOM 25649 N N . LEU A 1 44 ? 4.407 4.165 -1.456 1.00 0.00 44 LEU A N 23
ATOM 25650 C CA . LEU A 1 44 ? 5.526 3.273 -1.247 1.00 0.00 44 LEU A CA 23
ATOM 25651 C C . LEU A 1 44 ? 6.073 2.859 -2.599 1.00 0.00 44 LEU A C 23
ATOM 25652 O O . LEU A 1 44 ? 7.271 2.809 -2.787 1.00 0.00 44 LEU A O 23
ATOM 25668 N N . LEU A 1 45 ? 5.171 2.594 -3.549 1.00 0.00 45 LEU A N 23
ATOM 25669 C CA . LEU A 1 45 ? 5.561 2.291 -4.932 1.00 0.00 45 LEU A CA 23
ATOM 25670 C C . LEU A 1 45 ? 6.276 3.492 -5.549 1.00 0.00 45 LEU A C 23
ATOM 25671 O O . LEU A 1 45 ? 7.253 3.338 -6.296 1.00 0.00 45 LEU A O 23
ATOM 25687 N N . ILE A 1 46 ? 5.785 4.688 -5.220 1.00 0.00 46 ILE A N 23
ATOM 25688 C CA . ILE A 1 46 ? 6.389 5.943 -5.657 1.00 0.00 46 ILE A CA 23
ATOM 25689 C C . ILE A 1 46 ? 7.849 6.022 -5.204 1.00 0.00 46 ILE A C 23
ATOM 25690 O O . ILE A 1 46 ? 8.713 6.451 -5.957 1.00 0.00 46 ILE A O 23
ATOM 25706 N N . GLU A 1 47 ? 8.108 5.545 -4.001 1.00 0.00 47 GLU A N 23
ATOM 25707 C CA . GLU A 1 47 ? 9.452 5.497 -3.439 1.00 0.00 47 GLU A CA 23
ATOM 25708 C C . GLU A 1 47 ? 10.422 4.708 -4.322 1.00 0.00 47 GLU A C 23
ATOM 25709 O O . GLU A 1 47 ? 11.599 5.022 -4.359 1.00 0.00 47 GLU A O 23
ATOM 25721 N N . LEU A 1 48 ? 9.936 3.683 -5.009 1.00 0.00 48 LEU A N 23
ATOM 25722 C CA . LEU A 1 48 ? 10.798 2.916 -5.904 1.00 0.00 48 LEU A CA 23
ATOM 25723 C C . LEU A 1 48 ? 11.032 3.669 -7.207 1.00 0.00 48 LEU A C 23
ATOM 25724 O O . LEU A 1 48 ? 12.084 3.528 -7.850 1.00 0.00 48 LEU A O 23
ATOM 25740 N N . LYS A 1 49 ? 10.060 4.467 -7.594 1.00 0.00 49 LYS A N 23
ATOM 25741 C CA . LYS A 1 49 ? 10.148 5.256 -8.811 1.00 0.00 49 LYS A CA 23
ATOM 25742 C C . LYS A 1 49 ? 11.176 6.355 -8.627 1.00 0.00 49 LYS A C 23
ATOM 25743 O O . LYS A 1 49 ? 12.099 6.516 -9.433 1.00 0.00 49 LYS A O 23
ATOM 25762 N N . THR A 1 50 ? 11.036 7.056 -7.530 1.00 0.00 50 THR A N 23
ATOM 25763 C CA . THR A 1 50 ? 11.826 8.214 -7.209 1.00 0.00 50 THR A CA 23
ATOM 25764 C C . THR A 1 50 ? 13.292 7.877 -6.914 1.00 0.00 50 THR A C 23
ATOM 25765 O O . THR A 1 50 ? 14.177 8.724 -7.042 1.00 0.00 50 THR A O 23
ATOM 25776 N N . LYS A 1 51 ? 13.544 6.634 -6.552 1.00 0.00 51 LYS A N 23
ATOM 25777 C CA . LYS A 1 51 ? 14.907 6.173 -6.305 1.00 0.00 51 LYS A CA 23
ATOM 25778 C C . LYS A 1 51 ? 15.699 5.996 -7.579 1.00 0.00 51 LYS A C 23
ATOM 25779 O O . LYS A 1 51 ? 16.910 5.834 -7.527 1.00 0.00 51 LYS A O 23
ATOM 25798 N N . LYS A 1 52 ? 14.981 5.950 -8.716 1.00 0.00 52 LYS A N 23
ATOM 25799 C CA . LYS A 1 52 ? 15.536 5.894 -10.102 1.00 0.00 52 LYS A CA 23
ATOM 25800 C C . LYS A 1 52 ? 16.526 4.736 -10.350 1.00 0.00 52 LYS A C 23
ATOM 25801 O O . LYS A 1 52 ? 17.177 4.673 -11.397 1.00 0.00 52 LYS A O 23
ATOM 25820 N N . LYS A 1 53 ? 16.590 3.810 -9.432 1.00 0.00 53 LYS A N 23
ATOM 25821 C CA . LYS A 1 53 ? 17.527 2.701 -9.511 1.00 0.00 53 LYS A CA 23
ATOM 25822 C C . LYS A 1 53 ? 16.888 1.463 -10.118 1.00 0.00 53 LYS A C 23
ATOM 25823 O O . LYS A 1 53 ? 17.480 0.380 -10.149 1.00 0.00 53 LYS A O 23
ATOM 25842 N N . ARG A 1 54 ? 15.683 1.629 -10.599 1.00 0.00 54 ARG A N 23
ATOM 25843 C CA . ARG A 1 54 ? 14.991 0.567 -11.296 1.00 0.00 54 ARG A CA 23
ATOM 25844 C C . ARG A 1 54 ? 15.252 0.727 -12.782 1.00 0.00 54 ARG A C 23
ATOM 25845 O O . ARG A 1 54 ? 15.753 1.769 -13.217 1.00 0.00 54 ARG A O 23
ATOM 25866 N N . TYR A 1 55 ? 14.859 -0.247 -13.566 1.00 0.00 55 TYR A N 23
ATOM 25867 C CA . TYR A 1 55 ? 15.025 -0.186 -15.022 1.00 0.00 55 TYR A CA 23
ATOM 25868 C C . TYR A 1 55 ? 13.976 0.714 -15.670 1.00 0.00 55 TYR A C 23
ATOM 25869 O O . TYR A 1 55 ? 13.957 0.868 -16.864 1.00 0.00 55 TYR A O 23
ATOM 25887 N N . SER A 1 56 ? 13.163 1.341 -14.852 1.00 0.00 56 SER A N 23
ATOM 25888 C CA . SER A 1 56 ? 12.056 2.180 -15.292 1.00 0.00 56 SER A CA 23
ATOM 25889 C C . SER A 1 56 ? 12.509 3.421 -16.111 1.00 0.00 56 SER A C 23
ATOM 25890 O O . SER A 1 56 ? 11.732 3.984 -16.880 1.00 0.00 56 SER A O 23
ATOM 25898 N N . LEU A 1 57 ? 13.750 3.842 -15.948 1.00 0.00 57 LEU A N 23
ATOM 25899 C CA . LEU A 1 57 ? 14.241 4.983 -16.718 1.00 0.00 57 LEU A CA 23
ATOM 25900 C C . LEU A 1 57 ? 15.017 4.509 -17.926 1.00 0.00 57 LEU A C 23
ATOM 25901 O O . LEU A 1 57 ? 15.376 5.295 -18.801 1.00 0.00 57 LEU A O 23
ATOM 25917 N N . LEU A 1 58 ? 15.265 3.227 -17.972 1.00 0.00 58 LEU A N 23
ATOM 25918 C CA . LEU A 1 58 ? 16.001 2.621 -19.054 1.00 0.00 58 LEU A CA 23
ATOM 25919 C C . LEU A 1 58 ? 14.987 2.079 -20.035 1.00 0.00 58 LEU A C 23
ATOM 25920 O O . LEU A 1 58 ? 15.046 2.334 -21.243 1.00 0.00 58 LEU A O 23
ATOM 25936 N N . GLU A 1 59 ? 14.035 1.366 -19.492 1.00 0.00 59 GLU A N 23
ATOM 25937 C CA . GLU A 1 59 ? 12.910 0.888 -20.212 1.00 0.00 59 GLU A CA 23
ATOM 25938 C C . GLU A 1 59 ? 11.791 1.812 -19.910 1.00 0.00 59 GLU A C 23
ATOM 25939 O O . GLU A 1 59 ? 11.189 1.743 -18.827 1.00 0.00 59 GLU A O 23
ATOM 25951 N N . HIS A 1 60 ? 11.547 2.702 -20.820 1.00 0.00 60 HIS A N 23
ATOM 25952 C CA . HIS A 1 60 ? 10.564 3.728 -20.627 1.00 0.00 60 HIS A CA 23
ATOM 25953 C C . HIS A 1 60 ? 9.197 3.091 -20.563 1.00 0.00 60 HIS A C 23
ATOM 25954 O O . HIS A 1 60 ? 8.784 2.398 -21.505 1.00 0.00 60 HIS A O 23
ATOM 25968 N N . HIS A 1 61 ? 8.560 3.307 -19.420 1.00 0.00 61 HIS A N 23
ATOM 25969 C CA . HIS A 1 61 ? 7.271 2.744 -19.011 1.00 0.00 61 HIS A CA 23
ATOM 25970 C C . HIS A 1 61 ? 6.297 2.548 -20.161 1.00 0.00 61 HIS A C 23
ATOM 25971 O O . HIS A 1 61 ? 6.026 3.482 -20.920 1.00 0.00 61 HIS A O 23
ATOM 25985 N N . HIS A 1 62 ? 5.798 1.313 -20.267 1.00 0.00 62 HIS A N 23
ATOM 25986 C CA . HIS A 1 62 ? 4.844 0.916 -21.292 1.00 0.00 62 HIS A CA 23
ATOM 25987 C C . HIS A 1 62 ? 3.646 1.854 -21.306 1.00 0.00 62 HIS A C 23
ATOM 25988 O O . HIS A 1 62 ? 2.916 2.000 -20.304 1.00 0.00 62 HIS A O 23
ATOM 26002 N N . HIS A 1 63 ? 3.491 2.516 -22.411 1.00 0.00 63 HIS A N 23
ATOM 26003 C CA . HIS A 1 63 ? 2.462 3.496 -22.580 1.00 0.00 63 HIS A CA 23
ATOM 26004 C C . HIS A 1 63 ? 1.130 2.830 -22.733 1.00 0.00 63 HIS A C 23
ATOM 26005 O O . HIS A 1 63 ? 0.935 1.966 -23.604 1.00 0.00 63 HIS A O 23
ATOM 26019 N N . HIS A 1 64 ? 0.248 3.194 -21.862 1.00 0.00 64 HIS A N 23
ATOM 26020 C CA . HIS A 1 64 ? -1.078 2.673 -21.800 1.00 0.00 64 HIS A CA 23
ATOM 26021 C C . HIS A 1 64 ? -1.958 3.798 -21.303 1.00 0.00 64 HIS A C 23
ATOM 26022 O O . HIS A 1 64 ? -2.091 3.964 -20.072 1.00 0.00 64 HIS A O 23
ATOM 26037 N N . MET A 1 1 ? 11.191 -5.102 3.989 1.00 0.00 1 MET A N 24
ATOM 26038 C CA . MET A 1 1 ? 10.254 -5.906 3.223 1.00 0.00 1 MET A CA 24
ATOM 26039 C C . MET A 1 1 ? 10.561 -5.763 1.765 1.00 0.00 1 MET A C 24
ATOM 26040 O O . MET A 1 1 ? 11.071 -4.732 1.340 1.00 0.00 1 MET A O 24
ATOM 26056 N N . ASN A 1 2 ? 10.287 -6.800 1.012 1.00 0.00 2 ASN A N 24
ATOM 26057 C CA . ASN A 1 2 ? 10.470 -6.779 -0.427 1.00 0.00 2 ASN A CA 24
ATOM 26058 C C . ASN A 1 2 ? 9.343 -6.015 -1.075 1.00 0.00 2 ASN A C 24
ATOM 26059 O O . ASN A 1 2 ? 8.174 -6.145 -0.660 1.00 0.00 2 ASN A O 24
ATOM 26070 N N . VAL A 1 3 ? 9.665 -5.251 -2.098 1.00 0.00 3 VAL A N 24
ATOM 26071 C CA . VAL A 1 3 ? 8.691 -4.398 -2.761 1.00 0.00 3 VAL A CA 24
ATOM 26072 C C . VAL A 1 3 ? 7.588 -5.189 -3.455 1.00 0.00 3 VAL A C 24
ATOM 26073 O O . VAL A 1 3 ? 6.463 -4.715 -3.552 1.00 0.00 3 VAL A O 24
ATOM 26086 N N . THR A 1 4 ? 7.892 -6.404 -3.890 1.00 0.00 4 THR A N 24
ATOM 26087 C CA . THR A 1 4 ? 6.897 -7.240 -4.531 1.00 0.00 4 THR A CA 24
ATOM 26088 C C . THR A 1 4 ? 5.796 -7.630 -3.514 1.00 0.00 4 THR A C 24
ATOM 26089 O O . THR A 1 4 ? 4.620 -7.738 -3.859 1.00 0.00 4 THR A O 24
ATOM 26100 N N . LYS A 1 5 ? 6.186 -7.756 -2.248 1.00 0.00 5 LYS A N 24
ATOM 26101 C CA . LYS A 1 5 ? 5.260 -8.116 -1.192 1.00 0.00 5 LYS A CA 24
ATOM 26102 C C . LYS A 1 5 ? 4.447 -6.908 -0.791 1.00 0.00 5 LYS A C 24
ATOM 26103 O O . LYS A 1 5 ? 3.270 -7.012 -0.477 1.00 0.00 5 LYS A O 24
ATOM 26122 N N . LEU A 1 6 ? 5.076 -5.753 -0.841 1.00 0.00 6 LEU A N 24
ATOM 26123 C CA . LEU A 1 6 ? 4.403 -4.509 -0.538 1.00 0.00 6 LEU A CA 24
ATOM 26124 C C . LEU A 1 6 ? 3.395 -4.210 -1.647 1.00 0.00 6 LEU A C 24
ATOM 26125 O O . LEU A 1 6 ? 2.272 -3.787 -1.388 1.00 0.00 6 LEU A O 24
ATOM 26141 N N . ASN A 1 7 ? 3.799 -4.483 -2.879 1.00 0.00 7 ASN A N 24
ATOM 26142 C CA . ASN A 1 7 ? 2.939 -4.309 -4.042 1.00 0.00 7 ASN A CA 24
ATOM 26143 C C . ASN A 1 7 ? 1.769 -5.292 -3.983 1.00 0.00 7 ASN A C 24
ATOM 26144 O O . ASN A 1 7 ? 0.647 -4.957 -4.352 1.00 0.00 7 ASN A O 24
ATOM 26155 N N . ASP A 1 8 ? 2.044 -6.497 -3.499 1.00 0.00 8 ASP A N 24
ATOM 26156 C CA . ASP A 1 8 ? 1.007 -7.525 -3.297 1.00 0.00 8 ASP A CA 24
ATOM 26157 C C . ASP A 1 8 ? -0.049 -7.007 -2.333 1.00 0.00 8 ASP A C 24
ATOM 26158 O O . ASP A 1 8 ? -1.241 -7.204 -2.532 1.00 0.00 8 ASP A O 24
ATOM 26167 N N . ARG A 1 9 ? 0.408 -6.307 -1.307 1.00 0.00 9 ARG A N 24
ATOM 26168 C CA . ARG A 1 9 ? -0.477 -5.689 -0.333 1.00 0.00 9 ARG A CA 24
ATOM 26169 C C . ARG A 1 9 ? -1.332 -4.611 -0.994 1.00 0.00 9 ARG A C 24
ATOM 26170 O O . ARG A 1 9 ? -2.500 -4.477 -0.687 1.00 0.00 9 ARG A O 24
ATOM 26191 N N . ILE A 1 10 ? -0.737 -3.861 -1.917 1.00 0.00 10 ILE A N 24
ATOM 26192 C CA . ILE A 1 10 ? -1.460 -2.842 -2.695 1.00 0.00 10 ILE A CA 24
ATOM 26193 C C . ILE A 1 10 ? -2.568 -3.515 -3.507 1.00 0.00 10 ILE A C 24
ATOM 26194 O O . ILE A 1 10 ? -3.711 -3.062 -3.531 1.00 0.00 10 ILE A O 24
ATOM 26210 N N . GLU A 1 11 ? -2.215 -4.614 -4.132 1.00 0.00 11 GLU A N 24
ATOM 26211 C CA . GLU A 1 11 ? -3.133 -5.412 -4.935 1.00 0.00 11 GLU A CA 24
ATOM 26212 C C . GLU A 1 11 ? -4.262 -5.953 -4.047 1.00 0.00 11 GLU A C 24
ATOM 26213 O O . GLU A 1 11 ? -5.433 -5.987 -4.437 1.00 0.00 11 GLU A O 24
ATOM 26225 N N . ALA A 1 12 ? -3.898 -6.343 -2.851 1.00 0.00 12 ALA A N 24
ATOM 26226 C CA . ALA A 1 12 ? -4.841 -6.822 -1.872 1.00 0.00 12 ALA A CA 24
ATOM 26227 C C . ALA A 1 12 ? -5.787 -5.703 -1.429 1.00 0.00 12 ALA A C 24
ATOM 26228 O O . ALA A 1 12 ? -6.927 -5.962 -1.034 1.00 0.00 12 ALA A O 24
ATOM 26235 N N . LYS A 1 13 ? -5.326 -4.456 -1.518 1.00 0.00 13 LYS A N 24
ATOM 26236 C CA . LYS A 1 13 ? -6.147 -3.315 -1.163 1.00 0.00 13 LYS A CA 24
ATOM 26237 C C . LYS A 1 13 ? -7.122 -3.051 -2.277 1.00 0.00 13 LYS A C 24
ATOM 26238 O O . LYS A 1 13 ? -8.242 -2.645 -2.029 1.00 0.00 13 LYS A O 24
ATOM 26257 N N . LYS A 1 14 ? -6.680 -3.310 -3.512 1.00 0.00 14 LYS A N 24
ATOM 26258 C CA . LYS A 1 14 ? -7.530 -3.182 -4.699 1.00 0.00 14 LYS A CA 24
ATOM 26259 C C . LYS A 1 14 ? -8.734 -4.082 -4.523 1.00 0.00 14 LYS A C 24
ATOM 26260 O O . LYS A 1 14 ? -9.879 -3.647 -4.555 1.00 0.00 14 LYS A O 24
ATOM 26279 N N . LYS A 1 15 ? -8.436 -5.331 -4.251 1.00 0.00 15 LYS A N 24
ATOM 26280 C CA . LYS A 1 15 ? -9.424 -6.375 -4.108 1.00 0.00 15 LYS A CA 24
ATOM 26281 C C . LYS A 1 15 ? -10.338 -6.131 -2.924 1.00 0.00 15 LYS A C 24
ATOM 26282 O O . LYS A 1 15 ? -11.528 -6.423 -2.982 1.00 0.00 15 LYS A O 24
ATOM 26301 N N . GLU A 1 16 ? -9.788 -5.581 -1.871 1.00 0.00 16 GLU A N 24
ATOM 26302 C CA . GLU A 1 16 ? -10.542 -5.364 -0.658 1.00 0.00 16 GLU A CA 24
ATOM 26303 C C . GLU A 1 16 ? -11.459 -4.163 -0.825 1.00 0.00 16 GLU A C 24
ATOM 26304 O O . GLU A 1 16 ? -12.653 -4.231 -0.528 1.00 0.00 16 GLU A O 24
ATOM 26316 N N . LEU A 1 17 ? -10.901 -3.083 -1.340 1.00 0.00 17 LEU A N 24
ATOM 26317 C CA . LEU A 1 17 ? -11.626 -1.845 -1.497 1.00 0.00 17 LEU A CA 24
ATOM 26318 C C . LEU A 1 17 ? -12.798 -2.005 -2.445 1.00 0.00 17 LEU A C 24
ATOM 26319 O O . LEU A 1 17 ? -13.913 -1.647 -2.095 1.00 0.00 17 LEU A O 24
ATOM 26335 N N . ILE A 1 18 ? -12.549 -2.574 -3.623 1.00 0.00 18 ILE A N 24
ATOM 26336 C CA . ILE A 1 18 ? -13.602 -2.753 -4.622 1.00 0.00 18 ILE A CA 24
ATOM 26337 C C . ILE A 1 18 ? -14.727 -3.615 -4.050 1.00 0.00 18 ILE A C 24
ATOM 26338 O O . ILE A 1 18 ? -15.900 -3.274 -4.173 1.00 0.00 18 ILE A O 24
ATOM 26354 N N . TYR A 1 19 ? -14.339 -4.671 -3.356 1.00 0.00 19 TYR A N 24
ATOM 26355 C CA . TYR A 1 19 ? -15.262 -5.607 -2.724 1.00 0.00 19 TYR A CA 24
ATOM 26356 C C . TYR A 1 19 ? -16.184 -4.869 -1.732 1.00 0.00 19 TYR A C 24
ATOM 26357 O O . TYR A 1 19 ? -17.408 -5.096 -1.691 1.00 0.00 19 TYR A O 24
ATOM 26375 N N . LEU A 1 20 ? -15.606 -3.963 -0.967 1.00 0.00 20 LEU A N 24
ATOM 26376 C CA . LEU A 1 20 ? -16.362 -3.191 -0.002 1.00 0.00 20 LEU A CA 24
ATOM 26377 C C . LEU A 1 20 ? -17.212 -2.119 -0.688 1.00 0.00 20 LEU A C 24
ATOM 26378 O O . LEU A 1 20 ? -18.306 -1.800 -0.225 1.00 0.00 20 LEU A O 24
ATOM 26394 N N . VAL A 1 21 ? -16.720 -1.579 -1.794 1.00 0.00 21 VAL A N 24
ATOM 26395 C CA . VAL A 1 21 ? -17.475 -0.593 -2.577 1.00 0.00 21 VAL A CA 24
ATOM 26396 C C . VAL A 1 21 ? -18.721 -1.251 -3.195 1.00 0.00 21 VAL A C 24
ATOM 26397 O O . VAL A 1 21 ? -19.778 -0.617 -3.329 1.00 0.00 21 VAL A O 24
ATOM 26410 N N . GLU A 1 22 ? -18.596 -2.512 -3.558 1.00 0.00 22 GLU A N 24
ATOM 26411 C CA . GLU A 1 22 ? -19.714 -3.252 -4.097 1.00 0.00 22 GLU A CA 24
ATOM 26412 C C . GLU A 1 22 ? -20.785 -3.508 -3.044 1.00 0.00 22 GLU A C 24
ATOM 26413 O O . GLU A 1 22 ? -21.970 -3.289 -3.296 1.00 0.00 22 GLU A O 24
ATOM 26425 N N . LYS A 1 23 ? -20.371 -3.979 -1.879 1.00 0.00 23 LYS A N 24
ATOM 26426 C CA . LYS A 1 23 ? -21.321 -4.342 -0.833 1.00 0.00 23 LYS A CA 24
ATOM 26427 C C . LYS A 1 23 ? -21.811 -3.160 -0.001 1.00 0.00 23 LYS A C 24
ATOM 26428 O O . LYS A 1 23 ? -23.013 -3.011 0.229 1.00 0.00 23 LYS A O 24
ATOM 26447 N N . TYR A 1 24 ? -20.905 -2.338 0.451 1.00 0.00 24 TYR A N 24
ATOM 26448 C CA . TYR A 1 24 ? -21.267 -1.228 1.315 1.00 0.00 24 TYR A CA 24
ATOM 26449 C C . TYR A 1 24 ? -21.337 0.047 0.530 1.00 0.00 24 TYR A C 24
ATOM 26450 O O . TYR A 1 24 ? -22.279 0.825 0.665 1.00 0.00 24 TYR A O 24
ATOM 26468 N N . GLY A 1 25 ? -20.354 0.248 -0.294 1.00 0.00 25 GLY A N 24
ATOM 26469 C CA . GLY A 1 25 ? -20.266 1.457 -1.062 1.00 0.00 25 GLY A CA 24
ATOM 26470 C C . GLY A 1 25 ? -19.283 2.430 -0.455 1.00 0.00 25 GLY A C 24
ATOM 26471 O O . GLY A 1 25 ? -19.012 2.386 0.757 1.00 0.00 25 GLY A O 24
ATOM 26475 N N . PHE A 1 26 ? -18.752 3.302 -1.273 1.00 0.00 26 PHE A N 24
ATOM 26476 C CA . PHE A 1 26 ? -17.785 4.275 -0.835 1.00 0.00 26 PHE A CA 24
ATOM 26477 C C . PHE A 1 26 ? -18.526 5.464 -0.234 1.00 0.00 26 PHE A C 24
ATOM 26478 O O . PHE A 1 26 ? -18.802 6.456 -0.908 1.00 0.00 26 PHE A O 24
ATOM 26495 N N . THR A 1 27 ? -18.926 5.319 0.998 1.00 0.00 27 THR A N 24
ATOM 26496 C CA . THR A 1 27 ? -19.649 6.360 1.669 1.00 0.00 27 THR A CA 24
ATOM 26497 C C . THR A 1 27 ? -19.080 6.585 3.068 1.00 0.00 27 THR A C 24
ATOM 26498 O O . THR A 1 27 ? -18.583 7.681 3.375 1.00 0.00 27 THR A O 24
ATOM 26509 N N . HIS A 1 28 ? -19.119 5.552 3.905 1.00 0.00 28 HIS A N 24
ATOM 26510 C CA . HIS A 1 28 ? -18.593 5.673 5.254 1.00 0.00 28 HIS A CA 24
ATOM 26511 C C . HIS A 1 28 ? -17.057 5.682 5.261 1.00 0.00 28 HIS A C 24
ATOM 26512 O O . HIS A 1 28 ? -16.404 5.111 4.356 1.00 0.00 28 HIS A O 24
ATOM 26526 N N . HIS A 1 29 ? -16.495 6.288 6.295 1.00 0.00 29 HIS A N 24
ATOM 26527 C CA . HIS A 1 29 ? -15.055 6.526 6.406 1.00 0.00 29 HIS A CA 24
ATOM 26528 C C . HIS A 1 29 ? -14.209 5.267 6.441 1.00 0.00 29 HIS A C 24
ATOM 26529 O O . HIS A 1 29 ? -13.026 5.321 6.125 1.00 0.00 29 HIS A O 24
ATOM 26543 N N . LYS A 1 30 ? -14.794 4.143 6.823 1.00 0.00 30 LYS A N 24
ATOM 26544 C CA . LYS A 1 30 ? -14.072 2.881 6.780 1.00 0.00 30 LYS A CA 24
ATOM 26545 C C . LYS A 1 30 ? -13.640 2.539 5.347 1.00 0.00 30 LYS A C 24
ATOM 26546 O O . LYS A 1 30 ? -12.471 2.265 5.101 1.00 0.00 30 LYS A O 24
ATOM 26565 N N . VAL A 1 31 ? -14.551 2.650 4.396 1.00 0.00 31 VAL A N 24
ATOM 26566 C CA . VAL A 1 31 ? -14.211 2.361 3.004 1.00 0.00 31 VAL A CA 24
ATOM 26567 C C . VAL A 1 31 ? -13.225 3.425 2.498 1.00 0.00 31 VAL A C 24
ATOM 26568 O O . VAL A 1 31 ? -12.274 3.128 1.769 1.00 0.00 31 VAL A O 24
ATOM 26581 N N . ILE A 1 32 ? -13.415 4.650 2.967 1.00 0.00 32 ILE A N 24
ATOM 26582 C CA . ILE A 1 32 ? -12.542 5.753 2.607 1.00 0.00 32 ILE A CA 24
ATOM 26583 C C . ILE A 1 32 ? -11.102 5.509 3.132 1.00 0.00 32 ILE A C 24
ATOM 26584 O O . ILE A 1 32 ? -10.124 5.814 2.440 1.00 0.00 32 ILE A O 24
ATOM 26600 N N . SER A 1 33 ? -10.975 4.917 4.329 1.00 0.00 33 SER A N 24
ATOM 26601 C CA . SER A 1 33 ? -9.659 4.646 4.901 1.00 0.00 33 SER A CA 24
ATOM 26602 C C . SER A 1 33 ? -8.878 3.647 4.051 1.00 0.00 33 SER A C 24
ATOM 26603 O O . SER A 1 33 ? -7.676 3.799 3.873 1.00 0.00 33 SER A O 24
ATOM 26611 N N . PHE A 1 34 ? -9.578 2.665 3.469 1.00 0.00 34 PHE A N 24
ATOM 26612 C CA . PHE A 1 34 ? -8.923 1.698 2.583 1.00 0.00 34 PHE A CA 24
ATOM 26613 C C . PHE A 1 34 ? -8.368 2.382 1.359 1.00 0.00 34 PHE A C 24
ATOM 26614 O O . PHE A 1 34 ? -7.286 2.054 0.898 1.00 0.00 34 PHE A O 24
ATOM 26631 N N . SER A 1 35 ? -9.100 3.354 0.856 1.00 0.00 35 SER A N 24
ATOM 26632 C CA . SER A 1 35 ? -8.678 4.104 -0.299 1.00 0.00 35 SER A CA 24
ATOM 26633 C C . SER A 1 35 ? -7.414 4.912 0.037 1.00 0.00 35 SER A C 24
ATOM 26634 O O . SER A 1 35 ? -6.462 4.953 -0.749 1.00 0.00 35 SER A O 24
ATOM 26642 N N . GLN A 1 36 ? -7.387 5.489 1.233 1.00 0.00 36 GLN A N 24
ATOM 26643 C CA . GLN A 1 36 ? -6.241 6.266 1.674 1.00 0.00 36 GLN A CA 24
ATOM 26644 C C . GLN A 1 36 ? -5.045 5.361 1.929 1.00 0.00 36 GLN A C 24
ATOM 26645 O O . GLN A 1 36 ? -3.901 5.757 1.708 1.00 0.00 36 GLN A O 24
ATOM 26659 N N . GLU A 1 37 ? -5.323 4.149 2.374 1.00 0.00 37 GLU A N 24
ATOM 26660 C CA . GLU A 1 37 ? -4.298 3.165 2.646 1.00 0.00 37 GLU A CA 24
ATOM 26661 C C . GLU A 1 37 ? -3.711 2.643 1.329 1.00 0.00 37 GLU A C 24
ATOM 26662 O O . GLU A 1 37 ? -2.498 2.540 1.188 1.00 0.00 37 GLU A O 24
ATOM 26674 N N . LEU A 1 38 ? -4.589 2.363 0.366 1.00 0.00 38 LEU A N 24
ATOM 26675 C CA . LEU A 1 38 ? -4.208 1.950 -0.996 1.00 0.00 38 LEU A CA 24
ATOM 26676 C C . LEU A 1 38 ? -3.238 2.978 -1.566 1.00 0.00 38 LEU A C 24
ATOM 26677 O O . LEU A 1 38 ? -2.133 2.645 -2.020 1.00 0.00 38 LEU A O 24
ATOM 26693 N N . ASP A 1 39 ? -3.658 4.217 -1.486 1.00 0.00 39 ASP A N 24
ATOM 26694 C CA . ASP A 1 39 ? -2.894 5.363 -1.951 1.00 0.00 39 ASP A CA 24
ATOM 26695 C C . ASP A 1 39 ? -1.555 5.481 -1.225 1.00 0.00 39 ASP A C 24
ATOM 26696 O O . ASP A 1 39 ? -0.509 5.717 -1.847 1.00 0.00 39 ASP A O 24
ATOM 26705 N N . ARG A 1 40 ? -1.577 5.267 0.071 1.00 0.00 40 ARG A N 24
ATOM 26706 C CA . ARG A 1 40 ? -0.396 5.433 0.887 1.00 0.00 40 ARG A CA 24
ATOM 26707 C C . ARG A 1 40 ? 0.622 4.315 0.645 1.00 0.00 40 ARG A C 24
ATOM 26708 O O . ARG A 1 40 ? 1.819 4.576 0.568 1.00 0.00 40 ARG A O 24
ATOM 26729 N N . LEU A 1 41 ? 0.146 3.085 0.489 1.00 0.00 41 LEU A N 24
ATOM 26730 C CA . LEU A 1 41 ? 1.037 1.959 0.203 1.00 0.00 41 LEU A CA 24
ATOM 26731 C C . LEU A 1 41 ? 1.684 2.106 -1.159 1.00 0.00 41 LEU A C 24
ATOM 26732 O O . LEU A 1 41 ? 2.831 1.721 -1.353 1.00 0.00 41 LEU A O 24
ATOM 26748 N N . LEU A 1 42 ? 0.957 2.701 -2.085 1.00 0.00 42 LEU A N 24
ATOM 26749 C CA . LEU A 1 42 ? 1.477 2.969 -3.416 1.00 0.00 42 LEU A CA 24
ATOM 26750 C C . LEU A 1 42 ? 2.597 4.024 -3.294 1.00 0.00 42 LEU A C 24
ATOM 26751 O O . LEU A 1 42 ? 3.663 3.909 -3.916 1.00 0.00 42 LEU A O 24
ATOM 26767 N N . ASN A 1 43 ? 2.371 5.005 -2.428 1.00 0.00 43 ASN A N 24
ATOM 26768 C CA . ASN A 1 43 ? 3.354 6.059 -2.160 1.00 0.00 43 ASN A CA 24
ATOM 26769 C C . ASN A 1 43 ? 4.599 5.532 -1.470 1.00 0.00 43 ASN A C 24
ATOM 26770 O O . ASN A 1 43 ? 5.665 6.131 -1.579 1.00 0.00 43 ASN A O 24
ATOM 26781 N N . LEU A 1 44 ? 4.476 4.403 -0.789 1.00 0.00 44 LEU A N 24
ATOM 26782 C CA . LEU A 1 44 ? 5.614 3.784 -0.114 1.00 0.00 44 LEU A CA 24
ATOM 26783 C C . LEU A 1 44 ? 6.684 3.360 -1.118 1.00 0.00 44 LEU A C 24
ATOM 26784 O O . LEU A 1 44 ? 7.888 3.530 -0.867 1.00 0.00 44 LEU A O 24
ATOM 26800 N N . LEU A 1 45 ? 6.249 2.843 -2.268 1.00 0.00 45 LEU A N 24
ATOM 26801 C CA . LEU A 1 45 ? 7.183 2.453 -3.327 1.00 0.00 45 LEU A CA 24
ATOM 26802 C C . LEU A 1 45 ? 7.823 3.688 -3.925 1.00 0.00 45 LEU A C 24
ATOM 26803 O O . LEU A 1 45 ? 9.034 3.718 -4.158 1.00 0.00 45 LEU A O 24
ATOM 26819 N N . ILE A 1 46 ? 7.002 4.719 -4.134 1.00 0.00 46 ILE A N 24
ATOM 26820 C CA . ILE A 1 46 ? 7.464 5.995 -4.678 1.00 0.00 46 ILE A CA 24
ATOM 26821 C C . ILE A 1 46 ? 8.537 6.587 -3.760 1.00 0.00 46 ILE A C 24
ATOM 26822 O O . ILE A 1 46 ? 9.584 7.070 -4.230 1.00 0.00 46 ILE A O 24
ATOM 26838 N N . GLU A 1 47 ? 8.282 6.512 -2.458 1.00 0.00 47 GLU A N 24
ATOM 26839 C CA . GLU A 1 47 ? 9.208 6.992 -1.462 1.00 0.00 47 GLU A CA 24
ATOM 26840 C C . GLU A 1 47 ? 10.515 6.222 -1.545 1.00 0.00 47 GLU A C 24
ATOM 26841 O O . GLU A 1 47 ? 11.573 6.814 -1.660 1.00 0.00 47 GLU A O 24
ATOM 26853 N N . LEU A 1 48 ? 10.421 4.900 -1.529 1.00 0.00 48 LEU A N 24
ATOM 26854 C CA . LEU A 1 48 ? 11.588 4.039 -1.517 1.00 0.00 48 LEU A CA 24
ATOM 26855 C C . LEU A 1 48 ? 12.471 4.221 -2.755 1.00 0.00 48 LEU A C 24
ATOM 26856 O O . LEU A 1 48 ? 13.705 4.134 -2.673 1.00 0.00 48 LEU A O 24
ATOM 26872 N N . LYS A 1 49 ? 11.854 4.462 -3.891 1.00 0.00 49 LYS A N 24
ATOM 26873 C CA . LYS A 1 49 ? 12.608 4.679 -5.111 1.00 0.00 49 LYS A CA 24
ATOM 26874 C C . LYS A 1 49 ? 13.300 6.042 -5.094 1.00 0.00 49 LYS A C 24
ATOM 26875 O O . LYS A 1 49 ? 14.523 6.134 -5.282 1.00 0.00 49 LYS A O 24
ATOM 26894 N N . THR A 1 50 ? 12.535 7.074 -4.803 1.00 0.00 50 THR A N 24
ATOM 26895 C CA . THR A 1 50 ? 13.025 8.446 -4.824 1.00 0.00 50 THR A CA 24
ATOM 26896 C C . THR A 1 50 ? 14.008 8.716 -3.661 1.00 0.00 50 THR A C 24
ATOM 26897 O O . THR A 1 50 ? 14.803 9.666 -3.713 1.00 0.00 50 THR A O 24
ATOM 26908 N N . LYS A 1 51 ? 13.959 7.849 -2.639 1.00 0.00 51 LYS A N 24
ATOM 26909 C CA . LYS A 1 51 ? 14.788 7.948 -1.445 1.00 0.00 51 LYS A CA 24
ATOM 26910 C C . LYS A 1 51 ? 16.262 7.961 -1.837 1.00 0.00 51 LYS A C 24
ATOM 26911 O O . LYS A 1 51 ? 17.074 8.592 -1.171 1.00 0.00 51 LYS A O 24
ATOM 26930 N N . LYS A 1 52 ? 16.578 7.216 -2.927 1.00 0.00 52 LYS A N 24
ATOM 26931 C CA . LYS A 1 52 ? 17.922 7.086 -3.590 1.00 0.00 52 LYS A CA 24
ATOM 26932 C C . LYS A 1 52 ? 19.098 6.681 -2.688 1.00 0.00 52 LYS A C 24
ATOM 26933 O O . LYS A 1 52 ? 20.189 6.413 -3.175 1.00 0.00 52 LYS A O 24
ATOM 26952 N N . LYS A 1 53 ? 18.861 6.583 -1.410 1.00 0.00 53 LYS A N 24
ATOM 26953 C CA . LYS A 1 53 ? 19.847 6.157 -0.407 1.00 0.00 53 LYS A CA 24
ATOM 26954 C C . LYS A 1 53 ? 19.989 4.628 -0.436 1.00 0.00 53 LYS A C 24
ATOM 26955 O O . LYS A 1 53 ? 20.242 3.974 0.574 1.00 0.00 53 LYS A O 24
ATOM 26974 N N . ARG A 1 54 ? 19.864 4.101 -1.602 1.00 0.00 54 ARG A N 24
ATOM 26975 C CA . ARG A 1 54 ? 19.896 2.716 -1.849 1.00 0.00 54 ARG A CA 24
ATOM 26976 C C . ARG A 1 54 ? 21.303 2.350 -2.229 1.00 0.00 54 ARG A C 24
ATOM 26977 O O . ARG A 1 54 ? 21.818 2.831 -3.244 1.00 0.00 54 ARG A O 24
ATOM 26998 N N . TYR A 1 55 ? 21.939 1.532 -1.409 1.00 0.00 55 TYR A N 24
ATOM 26999 C CA . TYR A 1 55 ? 23.305 1.054 -1.661 1.00 0.00 55 TYR A CA 24
ATOM 27000 C C . TYR A 1 55 ? 23.431 0.332 -3.003 1.00 0.00 55 TYR A C 24
ATOM 27001 O O . TYR A 1 55 ? 24.505 0.245 -3.565 1.00 0.00 55 TYR A O 24
ATOM 27019 N N . SER A 1 56 ? 22.318 -0.122 -3.518 1.00 0.00 56 SER A N 24
ATOM 27020 C CA . SER A 1 56 ? 22.239 -0.754 -4.796 1.00 0.00 56 SER A CA 24
ATOM 27021 C C . SER A 1 56 ? 22.462 0.267 -5.935 1.00 0.00 56 SER A C 24
ATOM 27022 O O . SER A 1 56 ? 22.878 -0.090 -7.019 1.00 0.00 56 SER A O 24
ATOM 27030 N N . LEU A 1 57 ? 22.177 1.536 -5.673 1.00 0.00 57 LEU A N 24
ATOM 27031 C CA . LEU A 1 57 ? 22.434 2.592 -6.646 1.00 0.00 57 LEU A CA 24
ATOM 27032 C C . LEU A 1 57 ? 23.872 3.033 -6.505 1.00 0.00 57 LEU A C 24
ATOM 27033 O O . LEU A 1 57 ? 24.550 3.355 -7.482 1.00 0.00 57 LEU A O 24
ATOM 27049 N N . LEU A 1 58 ? 24.321 3.033 -5.274 1.00 0.00 58 LEU A N 24
ATOM 27050 C CA . LEU A 1 58 ? 25.630 3.530 -4.906 1.00 0.00 58 LEU A CA 24
ATOM 27051 C C . LEU A 1 58 ? 26.733 2.560 -5.302 1.00 0.00 58 LEU A C 24
ATOM 27052 O O . LEU A 1 58 ? 27.727 2.947 -5.917 1.00 0.00 58 LEU A O 24
ATOM 27068 N N . GLU A 1 59 ? 26.565 1.307 -4.971 1.00 0.00 59 GLU A N 24
ATOM 27069 C CA . GLU A 1 59 ? 27.554 0.333 -5.283 1.00 0.00 59 GLU A CA 24
ATOM 27070 C C . GLU A 1 59 ? 26.959 -0.974 -5.798 1.00 0.00 59 GLU A C 24
ATOM 27071 O O . GLU A 1 59 ? 26.786 -1.938 -5.072 1.00 0.00 59 GLU A O 24
ATOM 27083 N N . HIS A 1 60 ? 26.583 -0.952 -7.055 1.00 0.00 60 HIS A N 24
ATOM 27084 C CA . HIS A 1 60 ? 26.121 -2.152 -7.767 1.00 0.00 60 HIS A CA 24
ATOM 27085 C C . HIS A 1 60 ? 27.244 -2.604 -8.686 1.00 0.00 60 HIS A C 24
ATOM 27086 O O . HIS A 1 60 ? 27.091 -3.478 -9.542 1.00 0.00 60 HIS A O 24
ATOM 27100 N N . HIS A 1 61 ? 28.369 -1.982 -8.472 1.00 0.00 61 HIS A N 24
ATOM 27101 C CA . HIS A 1 61 ? 29.551 -2.162 -9.251 1.00 0.00 61 HIS A CA 24
ATOM 27102 C C . HIS A 1 61 ? 30.228 -3.450 -8.834 1.00 0.00 61 HIS A C 24
ATOM 27103 O O . HIS A 1 61 ? 30.427 -3.690 -7.635 1.00 0.00 61 HIS A O 24
ATOM 27117 N N . HIS A 1 62 ? 30.581 -4.265 -9.788 1.00 0.00 62 HIS A N 24
ATOM 27118 C CA . HIS A 1 62 ? 31.266 -5.497 -9.493 1.00 0.00 62 HIS A CA 24
ATOM 27119 C C . HIS A 1 62 ? 32.745 -5.263 -9.339 1.00 0.00 62 HIS A C 24
ATOM 27120 O O . HIS A 1 62 ? 33.510 -5.304 -10.299 1.00 0.00 62 HIS A O 24
ATOM 27134 N N . HIS A 1 63 ? 33.109 -4.920 -8.147 1.00 0.00 63 HIS A N 24
ATOM 27135 C CA . HIS A 1 63 ? 34.479 -4.701 -7.772 1.00 0.00 63 HIS A CA 24
ATOM 27136 C C . HIS A 1 63 ? 34.957 -5.845 -6.919 1.00 0.00 63 HIS A C 24
ATOM 27137 O O . HIS A 1 63 ? 34.228 -6.322 -6.049 1.00 0.00 63 HIS A O 24
ATOM 27151 N N . HIS A 1 64 ? 36.129 -6.314 -7.200 1.00 0.00 64 HIS A N 24
ATOM 27152 C CA . HIS A 1 64 ? 36.686 -7.428 -6.522 1.00 0.00 64 HIS A CA 24
ATOM 27153 C C . HIS A 1 64 ? 37.766 -6.944 -5.582 1.00 0.00 64 HIS A C 24
ATOM 27154 O O . HIS A 1 64 ? 37.468 -6.699 -4.402 1.00 0.00 64 HIS A O 24
ATOM 27169 N N . MET A 1 1 ? 11.961 -7.503 2.040 1.00 0.00 1 MET A N 25
ATOM 27170 C CA . MET A 1 1 ? 13.138 -7.998 1.310 1.00 0.00 1 MET A CA 25
ATOM 27171 C C . MET A 1 1 ? 12.904 -7.973 -0.195 1.00 0.00 1 MET A C 25
ATOM 27172 O O . MET A 1 1 ? 13.855 -7.945 -0.974 1.00 0.00 1 MET A O 25
ATOM 27188 N N . ASN A 1 2 ? 11.646 -7.958 -0.618 1.00 0.00 2 ASN A N 25
ATOM 27189 C CA . ASN A 1 2 ? 11.321 -8.036 -2.039 1.00 0.00 2 ASN A CA 25
ATOM 27190 C C . ASN A 1 2 ? 10.230 -7.032 -2.338 1.00 0.00 2 ASN A C 25
ATOM 27191 O O . ASN A 1 2 ? 9.132 -7.160 -1.812 1.00 0.00 2 ASN A O 25
ATOM 27202 N N . VAL A 1 3 ? 10.508 -6.055 -3.191 1.00 0.00 3 VAL A N 25
ATOM 27203 C CA . VAL A 1 3 ? 9.541 -4.975 -3.498 1.00 0.00 3 VAL A CA 25
ATOM 27204 C C . VAL A 1 3 ? 8.207 -5.498 -4.047 1.00 0.00 3 VAL A C 25
ATOM 27205 O O . VAL A 1 3 ? 7.173 -4.838 -3.911 1.00 0.00 3 VAL A O 25
ATOM 27218 N N . THR A 1 4 ? 8.229 -6.681 -4.629 1.00 0.00 4 THR A N 25
ATOM 27219 C CA . THR A 1 4 ? 7.045 -7.282 -5.185 1.00 0.00 4 THR A CA 25
ATOM 27220 C C . THR A 1 4 ? 5.987 -7.557 -4.088 1.00 0.00 4 THR A C 25
ATOM 27221 O O . THR A 1 4 ? 4.794 -7.424 -4.330 1.00 0.00 4 THR A O 25
ATOM 27232 N N . LYS A 1 5 ? 6.440 -7.838 -2.850 1.00 0.00 5 LYS A N 25
ATOM 27233 C CA . LYS A 1 5 ? 5.509 -8.131 -1.757 1.00 0.00 5 LYS A CA 25
ATOM 27234 C C . LYS A 1 5 ? 4.766 -6.862 -1.356 1.00 0.00 5 LYS A C 25
ATOM 27235 O O . LYS A 1 5 ? 3.637 -6.912 -0.857 1.00 0.00 5 LYS A O 25
ATOM 27254 N N . LEU A 1 6 ? 5.401 -5.727 -1.574 1.00 0.00 6 LEU A N 25
ATOM 27255 C CA . LEU A 1 6 ? 4.799 -4.458 -1.272 1.00 0.00 6 LEU A CA 25
ATOM 27256 C C . LEU A 1 6 ? 3.641 -4.211 -2.224 1.00 0.00 6 LEU A C 25
ATOM 27257 O O . LEU A 1 6 ? 2.556 -3.859 -1.800 1.00 0.00 6 LEU A O 25
ATOM 27273 N N . ASN A 1 7 ? 3.871 -4.450 -3.503 1.00 0.00 7 ASN A N 25
ATOM 27274 C CA . ASN A 1 7 ? 2.817 -4.278 -4.506 1.00 0.00 7 ASN A CA 25
ATOM 27275 C C . ASN A 1 7 ? 1.731 -5.332 -4.290 1.00 0.00 7 ASN A C 25
ATOM 27276 O O . ASN A 1 7 ? 0.537 -5.065 -4.443 1.00 0.00 7 ASN A O 25
ATOM 27287 N N . ASP A 1 8 ? 2.166 -6.518 -3.895 1.00 0.00 8 ASP A N 25
ATOM 27288 C CA . ASP A 1 8 ? 1.277 -7.638 -3.564 1.00 0.00 8 ASP A CA 25
ATOM 27289 C C . ASP A 1 8 ? 0.255 -7.251 -2.493 1.00 0.00 8 ASP A C 25
ATOM 27290 O O . ASP A 1 8 ? -0.944 -7.554 -2.627 1.00 0.00 8 ASP A O 25
ATOM 27299 N N . ARG A 1 9 ? 0.708 -6.542 -1.451 1.00 0.00 9 ARG A N 25
ATOM 27300 C CA . ARG A 1 9 ? -0.197 -6.160 -0.374 1.00 0.00 9 ARG A CA 25
ATOM 27301 C C . ARG A 1 9 ? -1.167 -5.092 -0.861 1.00 0.00 9 ARG A C 25
ATOM 27302 O O . ARG A 1 9 ? -2.306 -5.022 -0.399 1.00 0.00 9 ARG A O 25
ATOM 27323 N N . ILE A 1 10 ? -0.718 -4.285 -1.821 1.00 0.00 10 ILE A N 25
ATOM 27324 C CA . ILE A 1 10 ? -1.536 -3.233 -2.392 1.00 0.00 10 ILE A CA 25
ATOM 27325 C C . ILE A 1 10 ? -2.629 -3.852 -3.221 1.00 0.00 10 ILE A C 25
ATOM 27326 O O . ILE A 1 10 ? -3.793 -3.499 -3.075 1.00 0.00 10 ILE A O 25
ATOM 27342 N N . GLU A 1 11 ? -2.251 -4.813 -4.054 1.00 0.00 11 GLU A N 25
ATOM 27343 C CA . GLU A 1 11 ? -3.184 -5.496 -4.934 1.00 0.00 11 GLU A CA 25
ATOM 27344 C C . GLU A 1 11 ? -4.282 -6.193 -4.110 1.00 0.00 11 GLU A C 25
ATOM 27345 O O . GLU A 1 11 ? -5.473 -6.178 -4.471 1.00 0.00 11 GLU A O 25
ATOM 27357 N N . ALA A 1 12 ? -3.876 -6.759 -2.989 1.00 0.00 12 ALA A N 25
ATOM 27358 C CA . ALA A 1 12 ? -4.788 -7.438 -2.082 1.00 0.00 12 ALA A CA 25
ATOM 27359 C C . ALA A 1 12 ? -5.667 -6.439 -1.341 1.00 0.00 12 ALA A C 25
ATOM 27360 O O . ALA A 1 12 ? -6.827 -6.715 -1.040 1.00 0.00 12 ALA A O 25
ATOM 27367 N N . LYS A 1 13 ? -5.123 -5.283 -1.052 1.00 0.00 13 LYS A N 25
ATOM 27368 C CA . LYS A 1 13 ? -5.861 -4.290 -0.310 1.00 0.00 13 LYS A CA 25
ATOM 27369 C C . LYS A 1 13 ? -6.876 -3.599 -1.220 1.00 0.00 13 LYS A C 25
ATOM 27370 O O . LYS A 1 13 ? -8.013 -3.350 -0.823 1.00 0.00 13 LYS A O 25
ATOM 27389 N N . LYS A 1 14 ? -6.478 -3.336 -2.449 1.00 0.00 14 LYS A N 25
ATOM 27390 C CA . LYS A 1 14 ? -7.353 -2.681 -3.398 1.00 0.00 14 LYS A CA 25
ATOM 27391 C C . LYS A 1 14 ? -8.497 -3.590 -3.832 1.00 0.00 14 LYS A C 25
ATOM 27392 O O . LYS A 1 14 ? -9.601 -3.117 -4.064 1.00 0.00 14 LYS A O 25
ATOM 27411 N N . LYS A 1 15 ? -8.257 -4.904 -3.887 1.00 0.00 15 LYS A N 25
ATOM 27412 C CA . LYS A 1 15 ? -9.339 -5.817 -4.218 1.00 0.00 15 LYS A CA 25
ATOM 27413 C C . LYS A 1 15 ? -10.339 -5.901 -3.072 1.00 0.00 15 LYS A C 25
ATOM 27414 O O . LYS A 1 15 ? -11.544 -6.024 -3.293 1.00 0.00 15 LYS A O 25
ATOM 27433 N N . GLU A 1 16 ? -9.827 -5.786 -1.844 1.00 0.00 16 GLU A N 25
ATOM 27434 C CA . GLU A 1 16 ? -10.657 -5.772 -0.654 1.00 0.00 16 GLU A CA 25
ATOM 27435 C C . GLU A 1 16 ? -11.525 -4.524 -0.657 1.00 0.00 16 GLU A C 25
ATOM 27436 O O . GLU A 1 16 ? -12.720 -4.585 -0.336 1.00 0.00 16 GLU A O 25
ATOM 27448 N N . LEU A 1 17 ? -10.924 -3.407 -1.059 1.00 0.00 17 LEU A N 25
ATOM 27449 C CA . LEU A 1 17 ? -11.629 -2.150 -1.151 1.00 0.00 17 LEU A CA 25
ATOM 27450 C C . LEU A 1 17 ? -12.788 -2.262 -2.124 1.00 0.00 17 LEU A C 25
ATOM 27451 O O . LEU A 1 17 ? -13.907 -1.972 -1.762 1.00 0.00 17 LEU A O 25
ATOM 27467 N N . ILE A 1 18 ? -12.508 -2.736 -3.339 1.00 0.00 18 ILE A N 25
ATOM 27468 C CA . ILE A 1 18 ? -13.525 -2.889 -4.401 1.00 0.00 18 ILE A CA 25
ATOM 27469 C C . ILE A 1 18 ? -14.708 -3.742 -3.909 1.00 0.00 18 ILE A C 25
ATOM 27470 O O . ILE A 1 18 ? -15.875 -3.391 -4.115 1.00 0.00 18 ILE A O 25
ATOM 27486 N N . TYR A 1 19 ? -14.378 -4.822 -3.229 1.00 0.00 19 TYR A N 25
ATOM 27487 C CA . TYR A 1 19 ? -15.343 -5.741 -2.638 1.00 0.00 19 TYR A CA 25
ATOM 27488 C C . TYR A 1 19 ? -16.277 -4.981 -1.672 1.00 0.00 19 TYR A C 25
ATOM 27489 O O . TYR A 1 19 ? -17.522 -5.077 -1.747 1.00 0.00 19 TYR A O 25
ATOM 27507 N N . LEU A 1 20 ? -15.674 -4.202 -0.803 1.00 0.00 20 LEU A N 25
ATOM 27508 C CA . LEU A 1 20 ? -16.411 -3.444 0.182 1.00 0.00 20 LEU A CA 25
ATOM 27509 C C . LEU A 1 20 ? -17.146 -2.267 -0.457 1.00 0.00 20 LEU A C 25
ATOM 27510 O O . LEU A 1 20 ? -18.208 -1.882 0.006 1.00 0.00 20 LEU A O 25
ATOM 27526 N N . VAL A 1 21 ? -16.585 -1.718 -1.522 1.00 0.00 21 VAL A N 25
ATOM 27527 C CA . VAL A 1 21 ? -17.223 -0.644 -2.290 1.00 0.00 21 VAL A CA 25
ATOM 27528 C C . VAL A 1 21 ? -18.577 -1.099 -2.834 1.00 0.00 21 VAL A C 25
ATOM 27529 O O . VAL A 1 21 ? -19.575 -0.366 -2.737 1.00 0.00 21 VAL A O 25
ATOM 27542 N N . GLU A 1 22 ? -18.623 -2.315 -3.362 1.00 0.00 22 GLU A N 25
ATOM 27543 C CA . GLU A 1 22 ? -19.862 -2.856 -3.895 1.00 0.00 22 GLU A CA 25
ATOM 27544 C C . GLU A 1 22 ? -20.902 -2.989 -2.796 1.00 0.00 22 GLU A C 25
ATOM 27545 O O . GLU A 1 22 ? -22.064 -2.650 -2.987 1.00 0.00 22 GLU A O 25
ATOM 27557 N N . LYS A 1 23 ? -20.478 -3.464 -1.644 1.00 0.00 23 LYS A N 25
ATOM 27558 C CA . LYS A 1 23 ? -21.409 -3.724 -0.561 1.00 0.00 23 LYS A CA 25
ATOM 27559 C C . LYS A 1 23 ? -21.766 -2.481 0.277 1.00 0.00 23 LYS A C 25
ATOM 27560 O O . LYS A 1 23 ? -22.937 -2.213 0.520 1.00 0.00 23 LYS A O 25
ATOM 27579 N N . TYR A 1 24 ? -20.776 -1.721 0.686 1.00 0.00 24 TYR A N 25
ATOM 27580 C CA . TYR A 1 24 ? -20.999 -0.635 1.640 1.00 0.00 24 TYR A CA 25
ATOM 27581 C C . TYR A 1 24 ? -21.105 0.735 1.008 1.00 0.00 24 TYR A C 25
ATOM 27582 O O . TYR A 1 24 ? -21.732 1.626 1.583 1.00 0.00 24 TYR A O 25
ATOM 27600 N N . GLY A 1 25 ? -20.502 0.931 -0.128 1.00 0.00 25 GLY A N 25
ATOM 27601 C CA . GLY A 1 25 ? -20.621 2.209 -0.768 1.00 0.00 25 GLY A CA 25
ATOM 27602 C C . GLY A 1 25 ? -19.345 2.664 -1.396 1.00 0.00 25 GLY A C 25
ATOM 27603 O O . GLY A 1 25 ? -18.294 2.066 -1.192 1.00 0.00 25 GLY A O 25
ATOM 27607 N N . PHE A 1 26 ? -19.432 3.739 -2.132 1.00 0.00 26 PHE A N 25
ATOM 27608 C CA . PHE A 1 26 ? -18.304 4.291 -2.855 1.00 0.00 26 PHE A CA 25
ATOM 27609 C C . PHE A 1 26 ? -17.523 5.222 -1.957 1.00 0.00 26 PHE A C 25
ATOM 27610 O O . PHE A 1 26 ? -16.336 5.467 -2.171 1.00 0.00 26 PHE A O 25
ATOM 27627 N N . THR A 1 27 ? -18.190 5.732 -0.957 1.00 0.00 27 THR A N 25
ATOM 27628 C CA . THR A 1 27 ? -17.616 6.618 -0.021 1.00 0.00 27 THR A CA 25
ATOM 27629 C C . THR A 1 27 ? -18.328 6.442 1.315 1.00 0.00 27 THR A C 25
ATOM 27630 O O . THR A 1 27 ? -19.488 6.813 1.497 1.00 0.00 27 THR A O 25
ATOM 27641 N N . HIS A 1 28 ? -17.654 5.768 2.182 1.00 0.00 28 HIS A N 25
ATOM 27642 C CA . HIS A 1 28 ? -18.132 5.459 3.502 1.00 0.00 28 HIS A CA 25
ATOM 27643 C C . HIS A 1 28 ? -16.910 5.418 4.412 1.00 0.00 28 HIS A C 25
ATOM 27644 O O . HIS A 1 28 ? -15.805 5.223 3.905 1.00 0.00 28 HIS A O 25
ATOM 27658 N N . HIS A 1 29 ? -17.102 5.586 5.725 1.00 0.00 29 HIS A N 25
ATOM 27659 C CA . HIS A 1 29 ? -15.996 5.632 6.723 1.00 0.00 29 HIS A CA 25
ATOM 27660 C C . HIS A 1 29 ? -15.009 4.484 6.542 1.00 0.00 29 HIS A C 25
ATOM 27661 O O . HIS A 1 29 ? -13.791 4.709 6.466 1.00 0.00 29 HIS A O 25
ATOM 27675 N N . LYS A 1 30 ? -15.536 3.264 6.456 1.00 0.00 30 LYS A N 25
ATOM 27676 C CA . LYS A 1 30 ? -14.713 2.071 6.233 1.00 0.00 30 LYS A CA 25
ATOM 27677 C C . LYS A 1 30 ? -13.915 2.219 4.944 1.00 0.00 30 LYS A C 25
ATOM 27678 O O . LYS A 1 30 ? -12.688 2.186 4.953 1.00 0.00 30 LYS A O 25
ATOM 27697 N N . VAL A 1 31 ? -14.641 2.469 3.869 1.00 0.00 31 VAL A N 25
ATOM 27698 C CA . VAL A 1 31 ? -14.095 2.584 2.521 1.00 0.00 31 VAL A CA 25
ATOM 27699 C C . VAL A 1 31 ? -12.976 3.632 2.454 1.00 0.00 31 VAL A C 25
ATOM 27700 O O . VAL A 1 31 ? -11.884 3.346 1.951 1.00 0.00 31 VAL A O 25
ATOM 27713 N N . ILE A 1 32 ? -13.223 4.807 3.018 1.00 0.00 32 ILE A N 25
ATOM 27714 C CA . ILE A 1 32 ? -12.244 5.897 3.018 1.00 0.00 32 ILE A CA 25
ATOM 27715 C C . ILE A 1 32 ? -10.973 5.485 3.769 1.00 0.00 32 ILE A C 25
ATOM 27716 O O . ILE A 1 32 ? -9.862 5.714 3.291 1.00 0.00 32 ILE A O 25
ATOM 27732 N N . SER A 1 33 ? -11.146 4.806 4.893 1.00 0.00 33 SER A N 25
ATOM 27733 C CA . SER A 1 33 ? -10.015 4.361 5.704 1.00 0.00 33 SER A CA 25
ATOM 27734 C C . SER A 1 33 ? -9.108 3.382 4.914 1.00 0.00 33 SER A C 25
ATOM 27735 O O . SER A 1 33 ? -7.867 3.421 5.023 1.00 0.00 33 SER A O 25
ATOM 27743 N N . PHE A 1 34 ? -9.726 2.524 4.105 1.00 0.00 34 PHE A N 25
ATOM 27744 C CA . PHE A 1 34 ? -8.966 1.585 3.290 1.00 0.00 34 PHE A CA 25
ATOM 27745 C C . PHE A 1 34 ? -8.358 2.293 2.078 1.00 0.00 34 PHE A C 25
ATOM 27746 O O . PHE A 1 34 ? -7.270 1.944 1.623 1.00 0.00 34 PHE A O 25
ATOM 27763 N N . SER A 1 35 ? -9.050 3.301 1.586 1.00 0.00 35 SER A N 25
ATOM 27764 C CA . SER A 1 35 ? -8.593 4.066 0.443 1.00 0.00 35 SER A CA 25
ATOM 27765 C C . SER A 1 35 ? -7.348 4.874 0.803 1.00 0.00 35 SER A C 25
ATOM 27766 O O . SER A 1 35 ? -6.384 4.925 0.037 1.00 0.00 35 SER A O 25
ATOM 27774 N N . GLN A 1 36 ? -7.358 5.477 1.987 1.00 0.00 36 GLN A N 25
ATOM 27775 C CA . GLN A 1 36 ? -6.222 6.256 2.451 1.00 0.00 36 GLN A CA 25
ATOM 27776 C C . GLN A 1 36 ? -5.028 5.358 2.693 1.00 0.00 36 GLN A C 25
ATOM 27777 O O . GLN A 1 36 ? -3.874 5.784 2.544 1.00 0.00 36 GLN A O 25
ATOM 27791 N N . GLU A 1 37 ? -5.311 4.105 3.033 1.00 0.00 37 GLU A N 25
ATOM 27792 C CA . GLU A 1 37 ? -4.288 3.122 3.233 1.00 0.00 37 GLU A CA 25
ATOM 27793 C C . GLU A 1 37 ? -3.627 2.837 1.888 1.00 0.00 37 GLU A C 25
ATOM 27794 O O . GLU A 1 37 ? -2.415 2.788 1.784 1.00 0.00 37 GLU A O 25
ATOM 27806 N N . LEU A 1 38 ? -4.451 2.695 0.852 1.00 0.00 38 LEU A N 25
ATOM 27807 C CA . LEU A 1 38 ? -3.962 2.472 -0.505 1.00 0.00 38 LEU A CA 25
ATOM 27808 C C . LEU A 1 38 ? -3.147 3.627 -0.993 1.00 0.00 38 LEU A C 25
ATOM 27809 O O . LEU A 1 38 ? -2.122 3.429 -1.611 1.00 0.00 38 LEU A O 25
ATOM 27825 N N . ASP A 1 39 ? -3.608 4.831 -0.706 1.00 0.00 39 ASP A N 25
ATOM 27826 C CA . ASP A 1 39 ? -2.893 6.053 -1.085 1.00 0.00 39 ASP A CA 25
ATOM 27827 C C . ASP A 1 39 ? -1.493 6.029 -0.478 1.00 0.00 39 ASP A C 25
ATOM 27828 O O . ASP A 1 39 ? -0.496 6.323 -1.144 1.00 0.00 39 ASP A O 25
ATOM 27837 N N . ARG A 1 40 ? -1.446 5.617 0.775 1.00 0.00 40 ARG A N 25
ATOM 27838 C CA . ARG A 1 40 ? -0.219 5.481 1.544 1.00 0.00 40 ARG A CA 25
ATOM 27839 C C . ARG A 1 40 ? 0.674 4.374 0.958 1.00 0.00 40 ARG A C 25
ATOM 27840 O O . ARG A 1 40 ? 1.868 4.569 0.761 1.00 0.00 40 ARG A O 25
ATOM 27861 N N . LEU A 1 41 ? 0.081 3.225 0.671 1.00 0.00 41 LEU A N 25
ATOM 27862 C CA . LEU A 1 41 ? 0.821 2.086 0.129 1.00 0.00 41 LEU A CA 25
ATOM 27863 C C . LEU A 1 41 ? 1.336 2.391 -1.275 1.00 0.00 41 LEU A C 25
ATOM 27864 O O . LEU A 1 41 ? 2.468 2.056 -1.616 1.00 0.00 41 LEU A O 25
ATOM 27880 N N . LEU A 1 42 ? 0.502 3.039 -2.074 1.00 0.00 42 LEU A N 25
ATOM 27881 C CA . LEU A 1 42 ? 0.880 3.496 -3.412 1.00 0.00 42 LEU A CA 25
ATOM 27882 C C . LEU A 1 42 ? 2.046 4.475 -3.317 1.00 0.00 42 LEU A C 25
ATOM 27883 O O . LEU A 1 42 ? 2.934 4.496 -4.169 1.00 0.00 42 LEU A O 25
ATOM 27899 N N . ASN A 1 43 ? 2.053 5.253 -2.252 1.00 0.00 43 ASN A N 25
ATOM 27900 C CA . ASN A 1 43 ? 3.083 6.258 -2.031 1.00 0.00 43 ASN A CA 25
ATOM 27901 C C . ASN A 1 43 ? 4.415 5.582 -1.752 1.00 0.00 43 ASN A C 25
ATOM 27902 O O . ASN A 1 43 ? 5.474 6.109 -2.064 1.00 0.00 43 ASN A O 25
ATOM 27913 N N . LEU A 1 44 ? 4.347 4.386 -1.210 1.00 0.00 44 LEU A N 25
ATOM 27914 C CA . LEU A 1 44 ? 5.528 3.598 -0.940 1.00 0.00 44 LEU A CA 25
ATOM 27915 C C . LEU A 1 44 ? 6.180 3.174 -2.260 1.00 0.00 44 LEU A C 25
ATOM 27916 O O . LEU A 1 44 ? 7.391 3.055 -2.350 1.00 0.00 44 LEU A O 25
ATOM 27932 N N . LEU A 1 45 ? 5.366 2.977 -3.293 1.00 0.00 45 LEU A N 25
ATOM 27933 C CA . LEU A 1 45 ? 5.896 2.690 -4.627 1.00 0.00 45 LEU A CA 25
ATOM 27934 C C . LEU A 1 45 ? 6.525 3.961 -5.198 1.00 0.00 45 LEU A C 25
ATOM 27935 O O . LEU A 1 45 ? 7.525 3.917 -5.924 1.00 0.00 45 LEU A O 25
ATOM 27951 N N . ILE A 1 46 ? 5.953 5.097 -4.833 1.00 0.00 46 ILE A N 25
ATOM 27952 C CA . ILE A 1 46 ? 6.462 6.403 -5.230 1.00 0.00 46 ILE A CA 25
ATOM 27953 C C . ILE A 1 46 ? 7.822 6.656 -4.559 1.00 0.00 46 ILE A C 25
ATOM 27954 O O . ILE A 1 46 ? 8.675 7.391 -5.086 1.00 0.00 46 ILE A O 25
ATOM 27970 N N . GLU A 1 47 ? 8.028 6.019 -3.426 1.00 0.00 47 GLU A N 25
ATOM 27971 C CA . GLU A 1 47 ? 9.288 6.082 -2.727 1.00 0.00 47 GLU A CA 25
ATOM 27972 C C . GLU A 1 47 ? 10.375 5.451 -3.610 1.00 0.00 47 GLU A C 25
ATOM 27973 O O . GLU A 1 47 ? 11.464 5.998 -3.759 1.00 0.00 47 GLU A O 25
ATOM 27985 N N . LEU A 1 48 ? 10.042 4.327 -4.250 1.00 0.00 48 LEU A N 25
ATOM 27986 C CA . LEU A 1 48 ? 10.958 3.677 -5.198 1.00 0.00 48 LEU A CA 25
ATOM 27987 C C . LEU A 1 48 ? 11.204 4.584 -6.399 1.00 0.00 48 LEU A C 25
ATOM 27988 O O . LEU A 1 48 ? 12.321 4.653 -6.926 1.00 0.00 48 LEU A O 25
ATOM 28004 N N . LYS A 1 49 ? 10.160 5.294 -6.817 1.00 0.00 49 LYS A N 25
ATOM 28005 C CA . LYS A 1 49 ? 10.261 6.271 -7.908 1.00 0.00 49 LYS A CA 25
ATOM 28006 C C . LYS A 1 49 ? 11.213 7.405 -7.522 1.00 0.00 49 LYS A C 25
ATOM 28007 O O . LYS A 1 49 ? 11.932 7.935 -8.360 1.00 0.00 49 LYS A O 25
ATOM 28026 N N . THR A 1 50 ? 11.212 7.750 -6.249 1.00 0.00 50 THR A N 25
ATOM 28027 C CA . THR A 1 50 ? 12.071 8.788 -5.723 1.00 0.00 50 THR A CA 25
ATOM 28028 C C . THR A 1 50 ? 13.526 8.294 -5.656 1.00 0.00 50 THR A C 25
ATOM 28029 O O . THR A 1 50 ? 14.455 9.023 -6.016 1.00 0.00 50 THR A O 25
ATOM 28040 N N . LYS A 1 51 ? 13.704 7.049 -5.224 1.00 0.00 51 LYS A N 25
ATOM 28041 C CA . LYS A 1 51 ? 15.031 6.443 -5.149 1.00 0.00 51 LYS A CA 25
ATOM 28042 C C . LYS A 1 51 ? 15.628 6.316 -6.541 1.00 0.00 51 LYS A C 25
ATOM 28043 O O . LYS A 1 51 ? 16.838 6.351 -6.702 1.00 0.00 51 LYS A O 25
ATOM 28062 N N . LYS A 1 52 ? 14.737 6.115 -7.533 1.00 0.00 52 LYS A N 25
ATOM 28063 C CA . LYS A 1 52 ? 15.022 6.104 -9.001 1.00 0.00 52 LYS A CA 25
ATOM 28064 C C . LYS A 1 52 ? 16.172 5.160 -9.416 1.00 0.00 52 LYS A C 25
ATOM 28065 O O . LYS A 1 52 ? 16.677 5.223 -10.533 1.00 0.00 52 LYS A O 25
ATOM 28084 N N . LYS A 1 53 ? 16.517 4.263 -8.551 1.00 0.00 53 LYS A N 25
ATOM 28085 C CA . LYS A 1 53 ? 17.634 3.380 -8.766 1.00 0.00 53 LYS A CA 25
ATOM 28086 C C . LYS A 1 53 ? 17.225 2.068 -9.411 1.00 0.00 53 LYS A C 25
ATOM 28087 O O . LYS A 1 53 ? 18.074 1.248 -9.749 1.00 0.00 53 LYS A O 25
ATOM 28106 N N . ARG A 1 54 ? 15.937 1.860 -9.596 1.00 0.00 54 ARG A N 25
ATOM 28107 C CA . ARG A 1 54 ? 15.486 0.642 -10.237 1.00 0.00 54 ARG A CA 25
ATOM 28108 C C . ARG A 1 54 ? 15.710 0.751 -11.729 1.00 0.00 54 ARG A C 25
ATOM 28109 O O . ARG A 1 54 ? 15.807 1.864 -12.263 1.00 0.00 54 ARG A O 25
ATOM 28130 N N . TYR A 1 55 ? 15.727 -0.385 -12.403 1.00 0.00 55 TYR A N 25
ATOM 28131 C CA . TYR A 1 55 ? 16.073 -0.474 -13.832 1.00 0.00 55 TYR A CA 25
ATOM 28132 C C . TYR A 1 55 ? 15.089 0.257 -14.752 1.00 0.00 55 TYR A C 25
ATOM 28133 O O . TYR A 1 55 ? 15.337 0.402 -15.942 1.00 0.00 55 TYR A O 25
ATOM 28151 N N . SER A 1 56 ? 13.999 0.727 -14.202 1.00 0.00 56 SER A N 25
ATOM 28152 C CA . SER A 1 56 ? 13.014 1.474 -14.950 1.00 0.00 56 SER A CA 25
ATOM 28153 C C . SER A 1 56 ? 13.559 2.844 -15.365 1.00 0.00 56 SER A C 25
ATOM 28154 O O . SER A 1 56 ? 13.067 3.457 -16.301 1.00 0.00 56 SER A O 25
ATOM 28162 N N . LEU A 1 57 ? 14.594 3.306 -14.690 1.00 0.00 57 LEU A N 25
ATOM 28163 C CA . LEU A 1 57 ? 15.141 4.616 -14.978 1.00 0.00 57 LEU A CA 25
ATOM 28164 C C . LEU A 1 57 ? 16.263 4.575 -15.986 1.00 0.00 57 LEU A C 25
ATOM 28165 O O . LEU A 1 57 ? 16.914 5.578 -16.228 1.00 0.00 57 LEU A O 25
ATOM 28181 N N . LEU A 1 58 ? 16.472 3.411 -16.596 1.00 0.00 58 LEU A N 25
ATOM 28182 C CA . LEU A 1 58 ? 17.413 3.294 -17.715 1.00 0.00 58 LEU A CA 25
ATOM 28183 C C . LEU A 1 58 ? 16.831 4.058 -18.885 1.00 0.00 58 LEU A C 25
ATOM 28184 O O . LEU A 1 58 ? 17.532 4.512 -19.795 1.00 0.00 58 LEU A O 25
ATOM 28200 N N . GLU A 1 59 ? 15.533 4.160 -18.852 1.00 0.00 59 GLU A N 25
ATOM 28201 C CA . GLU A 1 59 ? 14.788 4.935 -19.765 1.00 0.00 59 GLU A CA 25
ATOM 28202 C C . GLU A 1 59 ? 14.101 6.038 -18.974 1.00 0.00 59 GLU A C 25
ATOM 28203 O O . GLU A 1 59 ? 13.157 5.802 -18.211 1.00 0.00 59 GLU A O 25
ATOM 28215 N N . HIS A 1 60 ? 14.632 7.219 -19.089 1.00 0.00 60 HIS A N 25
ATOM 28216 C CA . HIS A 1 60 ? 14.164 8.342 -18.305 1.00 0.00 60 HIS A CA 25
ATOM 28217 C C . HIS A 1 60 ? 12.827 8.849 -18.790 1.00 0.00 60 HIS A C 25
ATOM 28218 O O . HIS A 1 60 ? 12.338 8.455 -19.859 1.00 0.00 60 HIS A O 25
ATOM 28232 N N . HIS A 1 61 ? 12.228 9.695 -18.004 1.00 0.00 61 HIS A N 25
ATOM 28233 C CA . HIS A 1 61 ? 10.961 10.295 -18.350 1.00 0.00 61 HIS A CA 25
ATOM 28234 C C . HIS A 1 61 ? 11.193 11.396 -19.371 1.00 0.00 61 HIS A C 25
ATOM 28235 O O . HIS A 1 61 ? 12.343 11.784 -19.613 1.00 0.00 61 HIS A O 25
ATOM 28249 N N . HIS A 1 62 ? 10.129 11.896 -19.964 1.00 0.00 62 HIS A N 25
ATOM 28250 C CA . HIS A 1 62 ? 10.241 12.952 -20.955 1.00 0.00 62 HIS A CA 25
ATOM 28251 C C . HIS A 1 62 ? 10.620 14.248 -20.243 1.00 0.00 62 HIS A C 25
ATOM 28252 O O . HIS A 1 62 ? 11.256 15.132 -20.820 1.00 0.00 62 HIS A O 25
ATOM 28266 N N . HIS A 1 63 ? 10.220 14.348 -18.981 1.00 0.00 63 HIS A N 25
ATOM 28267 C CA . HIS A 1 63 ? 10.627 15.448 -18.129 1.00 0.00 63 HIS A CA 25
ATOM 28268 C C . HIS A 1 63 ? 12.034 15.180 -17.609 1.00 0.00 63 HIS A C 25
ATOM 28269 O O . HIS A 1 63 ? 12.224 14.646 -16.497 1.00 0.00 63 HIS A O 25
ATOM 28283 N N . HIS A 1 64 ? 13.002 15.471 -18.431 1.00 0.00 64 HIS A N 25
ATOM 28284 C CA . HIS A 1 64 ? 14.387 15.259 -18.103 1.00 0.00 64 HIS A CA 25
ATOM 28285 C C . HIS A 1 64 ? 15.058 16.608 -18.018 1.00 0.00 64 HIS A C 25
ATOM 28286 O O . HIS A 1 64 ? 15.399 17.051 -16.912 1.00 0.00 64 HIS A O 25
#

Foldseek 3Di:
DDVVVLVVVLVVLVVVLVVVCVVPHVDDPVSVVSVVVSVVSVVVVVVVVVVCPDPVPVPPDPVD

Secondary structure (DSSP, 8-state):
--HHHHHHHHHHHHHHHHHHHHHT-TTSHHHHHHHHHHHHHHHHHHHHHHH-SSGGGTBTBS--

Sequence (64 aa):
MNVTKLNDRIEAKKKELIYLVEKYGFTHHKVISFSQELDRLLNLLIELKTKKKRYSLLEHHHHHMNVTKLNDRIEAKKKELIYLVEKYGFTHHKVISFSQELDRLLNLLIELKTKKKRYSLLEHHHHHMNVTKLNDRIEAKKKELIYLVEKYGFTHHKVISFSQELDRLLNLLIELKTKKKRYSLLEHHHHHMNVTKLNDRIEAKKKELIYLVEKYGFTHHKVISFSQELDRLLNLLIELKTKKKRYSLLEHHHHHMNVTKLNDRIEAKKKELIYLVEKYGFTHHKVISFSQELDRLLNLLIELKTKKKRYSLLEHHHHHMNVTKLNDRIEAKKKELIYLVEKYGFTHHKVISFSQELDRLLNLLIELKTKKKRYSLLEHHHHHMNVTKLNDRIEAKKKELIYLVEKYGFTHHKVISFSQELDRLLNLLIELKTKKKRYSLLEHHHHHMNVTKLNDRIEAKKKELIYLVEKYGFTHHKVISFSQELDRLLNLLIELKTKKKRYSLLEHHHHHMNVTKLNDRIEAKKKELIYLVEKYGFTHHKVISFSQELDRLLNLLIELKTKKKRYSLLEHHHHHMNVTKLNDRIEAKKKELIYLVEKYGFTHHKVISFSQELDRLLNLLIELKTKKKRYSLLEHHHHHMNVTKLNDRIEAKKKELIYLVEKYGFTHHKVISFSQELDRLLNLLIELKTKKKRYSLLEHHHHHMNVTKLNDRIEAKKKELIYLVEKYGFTHHKVISFSQELDRLLNLLIELKTKKKRYSLLEHHHHHMNVTKLNDRIEAKKKELIYLVEKYGFTHHKVISFSQELDRLLNLLIELKTKKKRYSLLEHHHHHMNVTKLNDRIEAKKKELIYLVEKYGFTHHKVISFSQELDRLLNLLIELKTKKKRYSLLEHHHHHMNVTKLNDRIEAKKKELIYLVEKYGFTHHKVISFSQELDRLLNLLIELKTKKKRYSLLEHHHHHMNVTKLNDRIEAKKKELIYLVEKYGFTHHKVISFSQELDRLLNLLIELKTKKKRYSLLEHHHHHMNVTKLNDRIEAKKKELIYLVEKYGFTHHKVISFSQELDRLLNLLIELKTKKKRYSLLEHHHHHMNVTKLNDRIEAKKKELIYLVEKYGFTHHKVISFSQELDRLLNLLIELKTKKKRYSLLEHHHHHMNVTKLNDRIEAKKKELIYLVEKYGFTHHKVISFSQELDRLLNLLIELKTKKKRYSLLEHHHHHMNVTKLNDRIEAKKKELIYLVEKYGFTHHKVISFSQELDRLLNLLIELKTKKKRYSLLEHHHHHMNVTKLNDRIEAKKKELIYLVEKYGFTHHKVISFSQELDRLLNLLIELKTKKKRYSLLEHHHHHMNVTKLNDRIEAKKKELIYLVEKYGFTHHKVISFSQELDRLLNLLIELKTKKKRYSLLEHHHHHMNVTKLNDRIEAKKKELIYLVEKYGFTHHKVISFSQELDRLLNLLIELKTKKKRYSLLEHHHHHMNVTKLNDRIEAKKKELIYLVEKYGFTHHKVISFSQELDRLLNLLIELKTKKKRYSLLEHHHHHMNVTKLNDRIEAKKKELIYLVEKYGFTHHKVISFSQELDRLLNLLIELKTKKKRYSLLEHHHHH

Radius of gyration: 13.67 Å; Cα contacts (8 Å, |Δi|>4): 42; chains: 1; bounding box: 41×17×15 Å

Solvent-accessible surface area: 5266 Å² total; per-residue (Å²): 107,62,69,91,122,11,71,53,145,2,96,58,43,95,134,84,13,91,125,30,45,138,140,121,23,121,124,52,146,119,0,74,54,62,28,109,51,24,88,143,29,78,72,27,41,104,82,12,134,106,86,148,179,111,155,20,49,97,48,31,91,118,142,141